Protein 2YSR (pdb70)

GO terms:
  GO:0005634 nucleus (C, IDA)
  GO:0017053 transcription repressor complex (C, IDA)
  GO:0005515 protein binding (F, IPI)
  GO:0001650 fibrillar center (C, IDA)
  GO:0005654 nucleoplasm (C, IDA)
  GO:0045892 negative regulation of DNA-templated transcription (P, IDA)

Secondary structure (DSSP, 8-state):
-----SSHHHHHHHHHHHHHHHHS-S------SSSS-SS-EEHHHHHHHHHHHHHHSSSSTTT--HHHHHHHHHHHHHTTSSEESS---S-S---SSS-EEE---

Nearest PDB structures (foldseek):
  2ysr-assembly1_A  TM=9.236E-01  e=7.511E-18  Homo sapiens
  7jk6-assembly1_D  TM=6.993E-01  e=2.308E+00  Drosophila melanogaster
  7dn3-assembly1_O  TM=4.473E-01  e=1.002E+00  Homo sapiens
  9jkb-assembly1_A  TM=4.218E-01  e=1.381E+00  Homo sapiens
  5ujm-assembly1_D  TM=6.668E-01  e=8.338E+00  Homo sapiens

Structure (mmCIF, N/CA/C/O backbone):
data_2YSR
#
_entry.id   2YSR
#
loop_
_atom_site.group_PDB
_atom_site.id
_atom_site.type_symbol
_atom_site.label_atom_id
_atom_site.label_alt_id
_atom_site.label_comp_id
_atom_site.label_asym_id
_atom_site.label_entity_id
_atom_site.label_seq_id
_atom_site.pdbx_PDB_ins_code
_atom_site.Cartn_x
_atom_site.Cartn_y
_atom_site.Cartn_z
_atom_site.occupancy
_atom_site.B_iso_or_equiv
_atom_site.auth_seq_id
_atom_site.auth_comp_id
_atom_site.auth_asym_id
_atom_site.auth_atom_id
_atom_site.pdbx_PDB_model_num
ATOM 1 N N . GLY A 1 1 ? 35.481 -9.408 -0.866 1.00 0.00 1 GLY A N 1
ATOM 2 C CA . GLY A 1 1 ? 34.240 -8.661 -0.959 1.00 0.00 1 GLY A CA 1
ATOM 3 C C . GLY A 1 1 ? 34.446 -7.260 -1.500 1.00 0.00 1 GLY A C 1
ATOM 4 O O . GLY A 1 1 ? 35.576 -6.775 -1.572 1.00 0.00 1 GLY A O 1
ATOM 8 N N . SER A 1 2 ? 33.353 -6.609 -1.884 1.00 0.00 2 SER A N 1
ATOM 9 C CA . SER A 1 2 ? 33.420 -5.257 -2.427 1.00 0.00 2 SER A CA 1
ATOM 10 C C . SER A 1 2 ? 32.199 -4.443 -2.009 1.00 0.00 2 SER A C 1
ATOM 11 O O . SER A 1 2 ? 31.060 -4.848 -2.241 1.00 0.00 2 SER A O 1
ATOM 19 N N . SER A 1 3 ? 32.447 -3.293 -1.391 1.00 0.00 3 SER A N 1
ATOM 20 C CA . SER A 1 3 ? 31.369 -2.422 -0.936 1.00 0.00 3 SER A CA 1
ATOM 21 C C . SER A 1 3 ? 31.208 -1.225 -1.868 1.00 0.00 3 SER A C 1
ATOM 22 O O . SER A 1 3 ? 32.137 -0.441 -2.055 1.00 0.00 3 SER A O 1
ATOM 30 N N . GLY A 1 4 ? 30.020 -1.092 -2.450 1.00 0.00 4 GLY A N 1
ATOM 31 C CA . GLY A 1 4 ? 29.757 0.012 -3.356 1.00 0.00 4 GLY A CA 1
ATOM 32 C C . GLY A 1 4 ? 28.275 0.261 -3.551 1.00 0.00 4 GLY A C 1
ATOM 33 O O . GLY A 1 4 ? 27.771 0.203 -4.673 1.00 0.00 4 GLY A O 1
ATOM 37 N N . SER A 1 5 ? 27.573 0.537 -2.457 1.00 0.00 5 SER A N 1
ATOM 38 C CA . SER A 1 5 ? 26.138 0.790 -2.512 1.00 0.00 5 SER A CA 1
ATOM 39 C C . SER A 1 5 ? 25.856 2.211 -2.992 1.00 0.00 5 SER A C 1
ATOM 40 O O . SER A 1 5 ? 26.637 3.129 -2.743 1.00 0.00 5 SER A O 1
ATOM 48 N N . SER A 1 6 ? 24.732 2.383 -3.682 1.00 0.00 6 SER A N 1
ATOM 49 C CA . SER A 1 6 ? 24.347 3.690 -4.201 1.00 0.00 6 SER A CA 1
ATOM 50 C C . SER A 1 6 ? 23.084 4.197 -3.512 1.00 0.00 6 SER A C 1
ATOM 51 O O . SER A 1 6 ? 22.046 3.537 -3.530 1.00 0.00 6 SER A O 1
ATOM 59 N N . GLY A 1 7 ? 23.181 5.376 -2.904 1.00 0.00 7 GLY A N 1
ATOM 60 C CA . GLY A 1 7 ? 22.040 5.953 -2.217 1.00 0.00 7 GLY A CA 1
ATOM 61 C C . GLY A 1 7 ? 21.473 5.029 -1.158 1.00 0.00 7 GLY A C 1
ATOM 62 O O . GLY A 1 7 ? 20.256 4.883 -1.038 1.00 0.00 7 GLY A O 1
ATOM 66 N N . TYR A 1 8 ? 22.356 4.401 -0.389 1.00 0.00 8 TYR A N 1
ATOM 67 C CA . TYR A 1 8 ? 21.937 3.482 0.663 1.00 0.00 8 TYR A CA 1
ATOM 68 C C . TYR A 1 8 ? 20.859 4.113 1.539 1.00 0.00 8 TYR A C 1
ATOM 69 O O . TYR A 1 8 ? 19.887 3.458 1.915 1.00 0.00 8 TYR A O 1
ATOM 87 N N . ARG A 1 9 ? 21.039 5.390 1.860 1.00 0.00 9 ARG A N 1
ATOM 88 C CA . ARG A 1 9 ? 20.083 6.111 2.692 1.00 0.00 9 ARG A CA 1
ATOM 89 C C . ARG A 1 9 ? 18.678 6.026 2.104 1.00 0.00 9 ARG A C 1
ATOM 90 O O . ARG A 1 9 ? 17.748 5.553 2.757 1.00 0.00 9 ARG A O 1
ATOM 111 N N . ALA A 1 10 ? 18.531 6.488 0.866 1.00 0.00 10 ALA A N 1
ATOM 112 C CA . ALA A 1 10 ? 17.240 6.463 0.190 1.00 0.00 10 ALA A CA 1
ATOM 113 C C . ALA A 1 10 ? 16.743 5.033 0.008 1.00 0.00 10 ALA A C 1
ATOM 114 O O . ALA A 1 10 ? 15.567 4.740 0.229 1.00 0.00 10 ALA A O 1
ATOM 121 N N . THR A 1 11 ? 17.645 4.144 -0.396 1.00 0.00 11 THR A N 1
ATOM 122 C CA . THR A 1 11 ? 17.298 2.745 -0.609 1.00 0.00 11 THR A CA 1
ATOM 123 C C . THR A 1 11 ? 16.728 2.121 0.660 1.00 0.00 11 THR A C 1
ATOM 124 O O . THR A 1 11 ? 15.730 1.401 0.616 1.00 0.00 11 THR A O 1
ATOM 135 N N . LYS A 1 12 ? 17.368 2.401 1.790 1.00 0.00 12 LYS A N 1
ATOM 136 C CA . LYS A 1 12 ? 16.924 1.869 3.073 1.00 0.00 12 LYS A CA 1
ATOM 137 C C . LYS A 1 12 ? 15.460 2.212 3.327 1.00 0.00 12 LYS A C 1
ATOM 138 O O . LYS A 1 12 ? 14.636 1.326 3.562 1.00 0.00 12 LYS A O 1
ATOM 157 N N . LEU A 1 13 ? 15.142 3.501 3.279 1.00 0.00 13 LEU A N 1
ATOM 158 C CA . LEU A 1 13 ? 13.775 3.960 3.502 1.00 0.00 13 LEU A CA 1
ATOM 159 C C . LEU A 1 13 ? 12.788 3.168 2.652 1.00 0.00 13 LEU A C 1
ATOM 160 O O . LEU A 1 13 ? 11.890 2.511 3.177 1.00 0.00 13 LEU A O 1
ATOM 176 N N . TRP A 1 14 ? 12.963 3.233 1.337 1.00 0.00 14 TRP A N 1
ATOM 177 C CA . TRP A 1 14 ? 12.088 2.520 0.413 1.00 0.00 14 TRP A CA 1
ATOM 178 C C . TRP A 1 14 ? 11.880 1.078 0.865 1.00 0.00 14 TRP A C 1
ATOM 179 O O . TRP A 1 14 ? 10.747 0.616 0.991 1.00 0.00 14 TRP A O 1
ATOM 200 N N . ASN A 1 15 ? 12.980 0.373 1.107 1.00 0.00 15 ASN A N 1
ATOM 201 C CA . ASN A 1 15 ? 12.917 -1.016 1.544 1.00 0.00 15 ASN A CA 1
ATOM 202 C C . ASN A 1 15 ? 12.102 -1.146 2.827 1.00 0.00 15 ASN A C 1
ATOM 203 O O . ASN A 1 15 ? 11.222 -2.000 2.931 1.00 0.00 15 ASN A O 1
ATOM 214 N N . GLU A 1 16 ? 12.402 -0.293 3.801 1.00 0.00 16 GLU A N 1
ATOM 215 C CA . GLU A 1 16 ? 11.697 -0.313 5.078 1.00 0.00 16 GLU A CA 1
ATOM 216 C C . GLU A 1 16 ? 10.189 -0.205 4.868 1.00 0.00 16 GLU A C 1
ATOM 217 O O . GLU A 1 16 ? 9.426 -1.062 5.314 1.00 0.00 16 GLU A O 1
ATOM 229 N N . VAL A 1 17 ? 9.767 0.855 4.186 1.00 0.00 17 VAL A N 1
ATOM 230 C CA . VAL A 1 17 ? 8.351 1.076 3.916 1.00 0.00 17 VAL A CA 1
ATOM 231 C C . VAL A 1 17 ? 7.748 -0.096 3.150 1.00 0.00 17 VAL A C 1
ATOM 232 O O . VAL A 1 17 ? 6.793 -0.726 3.607 1.00 0.00 17 VAL A O 1
ATOM 245 N N . THR A 1 18 ? 8.311 -0.385 1.982 1.00 0.00 18 THR A N 1
ATOM 246 C CA . THR A 1 18 ? 7.829 -1.481 1.151 1.00 0.00 18 THR A CA 1
ATOM 247 C C . THR A 1 18 ? 7.700 -2.767 1.959 1.00 0.00 18 THR A C 1
ATOM 248 O O . THR A 1 18 ? 6.756 -3.537 1.776 1.00 0.00 18 THR A O 1
ATOM 259 N N . THR A 1 19 ? 8.654 -2.996 2.856 1.00 0.00 19 THR A N 1
ATOM 260 C CA . THR A 1 19 ? 8.647 -4.190 3.692 1.00 0.00 19 THR A CA 1
ATOM 261 C C . THR A 1 19 ? 7.445 -4.197 4.630 1.00 0.00 19 THR A C 1
ATOM 262 O O . THR A 1 19 ? 6.794 -5.226 4.813 1.00 0.00 19 THR A O 1
ATOM 273 N N . SER A 1 20 ? 7.154 -3.042 5.221 1.00 0.00 20 SER A N 1
ATOM 274 C CA . SER A 1 20 ? 6.031 -2.917 6.143 1.00 0.00 20 SER A CA 1
ATOM 275 C C . SER A 1 20 ? 4.704 -3.004 5.396 1.00 0.00 20 SER A C 1
ATOM 276 O O . SER A 1 20 ? 3.767 -3.663 5.847 1.00 0.00 20 SER A O 1
ATOM 284 N N . PHE A 1 21 ? 4.631 -2.333 4.251 1.00 0.00 21 PHE A N 1
ATOM 285 C CA . PHE A 1 21 ? 3.419 -2.332 3.441 1.00 0.00 21 PHE A CA 1
ATOM 286 C C . PHE A 1 21 ? 3.111 -3.733 2.922 1.00 0.00 21 PHE A C 1
ATOM 287 O O . PHE A 1 21 ? 2.032 -4.275 3.167 1.00 0.00 21 PHE A O 1
ATOM 304 N N . ARG A 1 22 ? 4.065 -4.315 2.204 1.00 0.00 22 ARG A N 1
ATOM 305 C CA . ARG A 1 22 ? 3.896 -5.652 1.648 1.00 0.00 22 ARG A CA 1
ATOM 306 C C . ARG A 1 22 ? 3.229 -6.581 2.659 1.00 0.00 22 ARG A C 1
ATOM 307 O O . ARG A 1 22 ? 2.236 -7.239 2.351 1.00 0.00 22 ARG A O 1
ATOM 328 N N . ALA A 1 23 ? 3.782 -6.627 3.866 1.00 0.00 23 ALA A N 1
ATOM 329 C CA . ALA A 1 23 ? 3.240 -7.473 4.922 1.00 0.00 23 ALA A CA 1
ATOM 330 C C . ALA A 1 23 ? 1.993 -6.850 5.539 1.00 0.00 23 ALA A C 1
ATOM 331 O O . ALA A 1 23 ? 0.898 -7.403 5.443 1.00 0.00 23 ALA A O 1
ATOM 338 N N . GLY A 1 24 ? 2.166 -5.694 6.174 1.00 0.00 24 GLY A N 1
ATOM 339 C CA . GLY A 1 24 ? 1.045 -5.015 6.798 1.00 0.00 24 GLY A CA 1
ATOM 340 C C . GLY A 1 24 ? 0.014 -5.982 7.345 1.00 0.00 24 GLY A C 1
ATOM 341 O O . GLY A 1 24 ? 0.265 -6.674 8.332 1.00 0.00 24 GLY A O 1
ATOM 345 N N . MET A 1 25 ? -1.150 -6.029 6.705 1.00 0.00 25 MET A N 1
ATOM 346 C CA . MET A 1 25 ? -2.223 -6.917 7.135 1.00 0.00 25 MET A CA 1
ATOM 347 C C . MET A 1 25 ? -2.433 -8.043 6.128 1.00 0.00 25 MET A C 1
ATOM 348 O O . MET A 1 25 ? -2.127 -7.912 4.942 1.00 0.00 25 MET A O 1
ATOM 362 N N . PRO A 1 26 ? -2.967 -9.176 6.607 1.00 0.00 26 PRO A N 1
ATOM 363 C CA . PRO A 1 26 ? -3.229 -10.346 5.764 1.00 0.00 26 PRO A CA 1
ATOM 364 C C . PRO A 1 26 ? -4.372 -10.109 4.782 1.00 0.00 26 PRO A C 1
ATOM 365 O O . PRO A 1 26 ? -4.232 -10.349 3.582 1.00 0.00 26 PRO A O 1
ATOM 376 N N . LEU A 1 27 ? -5.501 -9.636 5.299 1.00 0.00 27 LEU A N 1
ATOM 377 C CA . LEU A 1 27 ? -6.668 -9.365 4.466 1.00 0.00 27 LEU A CA 1
ATOM 378 C C . LEU A 1 27 ? -7.622 -8.401 5.164 1.00 0.00 27 LEU A C 1
ATOM 379 O O . LEU A 1 27 ? -7.616 -8.284 6.390 1.00 0.00 27 LEU A O 1
ATOM 395 N N . ARG A 1 28 ? -8.442 -7.714 4.376 1.00 0.00 28 ARG A N 1
ATOM 396 C CA . ARG A 1 28 ? -9.403 -6.761 4.918 1.00 0.00 28 ARG A CA 1
ATOM 397 C C . ARG A 1 28 ? -10.801 -7.023 4.364 1.00 0.00 28 ARG A C 1
ATOM 398 O O . ARG A 1 28 ? -10.959 -7.406 3.204 1.00 0.00 28 ARG A O 1
ATOM 419 N N . LYS A 1 29 ? -11.812 -6.816 5.200 1.00 0.00 29 LYS A N 1
ATOM 420 C CA . LYS A 1 29 ? -13.196 -7.028 4.796 1.00 0.00 29 LYS A CA 1
ATOM 421 C C . LYS A 1 29 ? -13.765 -5.781 4.126 1.00 0.00 29 LYS A C 1
ATOM 422 O O . LYS A 1 29 ? -14.035 -4.778 4.786 1.00 0.00 29 LYS A O 1
ATOM 441 N N . HIS A 1 30 ? -13.946 -5.852 2.811 1.00 0.00 30 HIS A N 1
ATOM 442 C CA . HIS A 1 30 ? -14.485 -4.730 2.052 1.00 0.00 30 HIS A CA 1
ATOM 443 C C . HIS A 1 30 ? -15.834 -5.088 1.436 1.00 0.00 30 HIS A C 1
ATOM 444 O O . HIS A 1 30 ? -16.111 -6.255 1.160 1.00 0.00 30 HIS A O 1
ATOM 458 N N . ARG A 1 31 ? -16.670 -4.076 1.224 1.00 0.00 31 ARG A N 1
ATOM 459 C CA . ARG A 1 31 ? -17.991 -4.285 0.643 1.00 0.00 31 ARG A CA 1
ATOM 460 C C . ARG A 1 31 ? -17.881 -4.902 -0.748 1.00 0.00 31 ARG A C 1
ATOM 461 O O . ARG A 1 31 ? -17.168 -4.389 -1.610 1.00 0.00 31 ARG A O 1
ATOM 482 N N . GLN A 1 32 ? -18.592 -6.005 -0.959 1.00 0.00 32 GLN A N 1
ATOM 483 C CA . GLN A 1 32 ? -18.573 -6.692 -2.245 1.00 0.00 32 GLN A CA 1
ATOM 484 C C . GLN A 1 32 ? -19.850 -7.499 -2.450 1.00 0.00 32 GLN A C 1
ATOM 485 O O . GLN A 1 32 ? -20.142 -8.423 -1.689 1.00 0.00 32 GLN A O 1
ATOM 499 N N . HIS A 1 33 ? -20.610 -7.144 -3.481 1.00 0.00 33 HIS A N 1
ATOM 500 C CA . HIS A 1 33 ? -21.857 -7.837 -3.786 1.00 0.00 33 HIS A CA 1
ATOM 501 C C . HIS A 1 33 ? -21.591 -9.110 -4.582 1.00 0.00 33 HIS A C 1
ATOM 502 O O . HIS A 1 33 ? -22.201 -10.150 -4.332 1.00 0.00 33 HIS A O 1
ATOM 516 N N . PHE A 1 34 ? -20.677 -9.022 -5.543 1.00 0.00 34 PHE A N 1
ATOM 517 C CA . PHE A 1 34 ? -20.331 -10.167 -6.378 1.00 0.00 34 PHE A CA 1
ATOM 518 C C . PHE A 1 34 ? -19.282 -11.040 -5.696 1.00 0.00 34 PHE A C 1
ATOM 519 O O . PHE A 1 34 ? -18.746 -10.682 -4.647 1.00 0.00 34 PHE A O 1
ATOM 536 N N . LYS A 1 35 ? -18.994 -12.188 -6.299 1.00 0.00 35 LYS A N 1
ATOM 537 C CA . LYS A 1 35 ? -18.009 -13.114 -5.752 1.00 0.00 35 LYS A CA 1
ATOM 538 C C . LYS A 1 35 ? -16.721 -13.081 -6.567 1.00 0.00 35 LYS A C 1
ATOM 539 O O . LYS A 1 35 ? -15.684 -13.581 -6.130 1.00 0.00 35 LYS A O 1
ATOM 558 N N . LYS A 1 36 ? -16.792 -12.489 -7.754 1.00 0.00 36 LYS A N 1
ATOM 559 C CA . LYS A 1 36 ? -15.631 -12.387 -8.630 1.00 0.00 36 LYS A CA 1
ATOM 560 C C . LYS A 1 36 ? -14.369 -12.081 -7.829 1.00 0.00 36 LYS A C 1
ATOM 561 O O . LYS A 1 36 ? -13.322 -12.691 -8.044 1.00 0.00 36 LYS A O 1
ATOM 580 N N . TYR A 1 37 ? -14.478 -11.133 -6.904 1.00 0.00 37 TYR A N 1
ATOM 581 C CA . TYR A 1 37 ? -13.346 -10.745 -6.071 1.00 0.00 37 TYR A CA 1
ATOM 582 C C . TYR A 1 37 ? -13.675 -10.915 -4.591 1.00 0.00 37 TYR A C 1
ATOM 583 O O . TYR A 1 37 ? -14.834 -11.088 -4.217 1.00 0.00 37 TYR A O 1
ATOM 601 N N . GLY A 1 38 ? -12.644 -10.865 -3.753 1.00 0.00 38 GLY A N 1
ATOM 602 C CA . GLY A 1 38 ? -12.842 -11.014 -2.323 1.00 0.00 38 GLY A CA 1
ATOM 603 C C . GLY A 1 38 ? -11.557 -10.843 -1.538 1.00 0.00 38 GLY A C 1
ATOM 604 O O . GLY A 1 38 ? -11.550 -10.229 -0.472 1.00 0.00 38 GLY A O 1
ATOM 608 N N . ASN A 1 39 ? -10.466 -11.389 -2.066 1.00 0.00 39 ASN A N 1
ATOM 609 C CA . ASN A 1 39 ? -9.169 -11.295 -1.406 1.00 0.00 39 ASN A CA 1
ATOM 610 C C . ASN A 1 39 ? -8.447 -10.012 -1.804 1.00 0.00 39 ASN A C 1
ATOM 611 O O . ASN A 1 39 ? -7.304 -9.782 -1.409 1.00 0.00 39 ASN A O 1
ATOM 622 N N . CYS A 1 40 ? -9.123 -9.178 -2.587 1.00 0.00 40 CYS A N 1
ATOM 623 C CA . CYS A 1 40 ? -8.547 -7.917 -3.039 1.00 0.00 40 CYS A CA 1
ATOM 624 C C . CYS A 1 40 ? -8.956 -6.771 -2.119 1.00 0.00 40 CYS A C 1
ATOM 625 O O . CYS A 1 40 ? -9.759 -6.953 -1.203 1.00 0.00 40 CYS A O 1
ATOM 633 N N . PHE A 1 41 ? -8.398 -5.591 -2.367 1.00 0.00 41 PHE A N 1
ATOM 634 C CA . PHE A 1 41 ? -8.703 -4.416 -1.560 1.00 0.00 41 PHE A CA 1
ATOM 635 C C . PHE A 1 41 ? -8.705 -3.153 -2.416 1.00 0.00 41 PHE A C 1
ATOM 636 O O . PHE A 1 41 ? -7.877 -2.996 -3.314 1.00 0.00 41 PHE A O 1
ATOM 653 N N . THR A 1 42 ? -9.643 -2.254 -2.132 1.00 0.00 42 THR A N 1
ATOM 654 C CA . THR A 1 42 ? -9.755 -1.006 -2.876 1.00 0.00 42 THR A CA 1
ATOM 655 C C . THR A 1 42 ? -8.587 -0.076 -2.569 1.00 0.00 42 THR A C 1
ATOM 656 O O . THR A 1 42 ? -8.163 0.045 -1.420 1.00 0.00 42 THR A O 1
ATOM 667 N N . ALA A 1 43 ? -8.071 0.580 -3.603 1.00 0.00 43 ALA A N 1
ATOM 668 C CA . ALA A 1 43 ? -6.954 1.502 -3.442 1.00 0.00 43 ALA A CA 1
ATOM 669 C C . ALA A 1 43 ? -7.167 2.420 -2.244 1.00 0.00 43 ALA A C 1
ATOM 670 O O . ALA A 1 43 ? -6.278 2.586 -1.410 1.00 0.00 43 ALA A O 1
ATOM 677 N N . GLY A 1 44 ? -8.353 3.016 -2.164 1.00 0.00 44 GLY A N 1
ATOM 678 C CA . GLY A 1 44 ? -8.662 3.911 -1.064 1.00 0.00 44 GLY A CA 1
ATOM 679 C C . GLY A 1 44 ? -8.149 3.394 0.265 1.00 0.00 44 GLY A C 1
ATOM 680 O O . GLY A 1 44 ? -7.251 3.985 0.863 1.00 0.00 44 GLY A O 1
ATOM 684 N N . GLU A 1 45 ? -8.723 2.288 0.729 1.00 0.00 45 GLU A N 1
ATOM 685 C CA . GLU A 1 45 ? -8.319 1.694 1.998 1.00 0.00 45 GLU A CA 1
ATOM 686 C C . GLU A 1 45 ? -6.801 1.718 2.152 1.00 0.00 45 GLU A C 1
ATOM 687 O O . GLU A 1 45 ? -6.279 2.103 3.198 1.00 0.00 45 GLU A O 1
ATOM 699 N N . ALA A 1 46 ? -6.099 1.305 1.102 1.00 0.00 46 ALA A N 1
ATOM 700 C CA . ALA A 1 46 ? -4.642 1.281 1.119 1.00 0.00 46 ALA A CA 1
ATOM 701 C C . ALA A 1 46 ? -4.073 2.658 1.447 1.00 0.00 46 ALA A C 1
ATOM 702 O O . ALA A 1 46 ? -3.147 2.784 2.248 1.00 0.00 46 ALA A O 1
ATOM 709 N N . VAL A 1 47 ? -4.634 3.688 0.821 1.00 0.00 47 VAL A N 1
ATOM 710 C CA . VAL A 1 47 ? -4.183 5.056 1.047 1.00 0.00 47 VAL A CA 1
ATOM 711 C C . VAL A 1 47 ? -3.963 5.325 2.531 1.00 0.00 47 VAL A C 1
ATOM 712 O O . VAL A 1 47 ? -2.965 5.931 2.922 1.00 0.00 47 VAL A O 1
ATOM 725 N N . ASP A 1 48 ? -4.901 4.869 3.354 1.00 0.00 48 ASP A N 1
ATOM 726 C CA . ASP A 1 48 ? -4.809 5.059 4.798 1.00 0.00 48 ASP A CA 1
ATOM 727 C C . ASP A 1 48 ? -3.728 4.164 5.395 1.00 0.00 48 ASP A C 1
ATOM 728 O O . ASP A 1 48 ? -2.816 4.643 6.069 1.00 0.00 48 ASP A O 1
ATOM 737 N N . TRP A 1 49 ? -3.837 2.865 5.145 1.00 0.00 49 TRP A N 1
ATOM 738 C CA . TRP A 1 49 ? -2.869 1.903 5.660 1.00 0.00 49 TRP A CA 1
ATOM 739 C C . TRP A 1 49 ? -1.443 2.382 5.414 1.00 0.00 49 TRP A C 1
ATOM 740 O O . TRP A 1 49 ? -0.584 2.286 6.292 1.00 0.00 49 TRP A O 1
ATOM 761 N N . LEU A 1 50 ? -1.195 2.899 4.215 1.00 0.00 50 LEU A N 1
ATOM 762 C CA . LEU A 1 50 ? 0.128 3.394 3.854 1.00 0.00 50 LEU A CA 1
ATOM 763 C C . LEU A 1 50 ? 0.371 4.781 4.442 1.00 0.00 50 LEU A C 1
ATOM 764 O O . LEU A 1 50 ? 1.388 5.021 5.093 1.00 0.00 50 LEU A O 1
ATOM 780 N N . TYR A 1 51 ? -0.571 5.689 4.211 1.00 0.00 51 TYR A N 1
ATOM 781 C CA . TYR A 1 51 ? -0.460 7.051 4.717 1.00 0.00 51 TYR A CA 1
ATOM 782 C C . TYR A 1 51 ? -0.053 7.054 6.188 1.00 0.00 51 TYR A C 1
ATOM 783 O O . TYR A 1 51 ? 0.975 7.622 6.558 1.00 0.00 51 TYR A O 1
ATOM 801 N N . ASP A 1 52 ? -0.867 6.416 7.021 1.00 0.00 52 ASP A N 1
ATOM 802 C CA . ASP A 1 52 ? -0.593 6.342 8.451 1.00 0.00 52 ASP A CA 1
ATOM 803 C C . ASP A 1 52 ? 0.797 5.769 8.709 1.00 0.00 52 ASP A C 1
ATOM 804 O O . ASP A 1 52 ? 1.521 6.240 9.588 1.00 0.00 52 ASP A O 1
ATOM 813 N N . LEU A 1 53 ? 1.164 4.751 7.940 1.00 0.00 53 LEU A N 1
ATOM 814 C CA . LEU A 1 53 ? 2.468 4.112 8.085 1.00 0.00 53 LEU A CA 1
ATOM 815 C C . LEU A 1 53 ? 3.592 5.090 7.760 1.00 0.00 53 LEU A C 1
ATOM 816 O O . LEU A 1 53 ? 4.665 5.042 8.363 1.00 0.00 53 LEU A O 1
ATOM 832 N N . LEU A 1 54 ? 3.339 5.978 6.804 1.00 0.00 54 LEU A N 1
ATOM 833 C CA . LEU A 1 54 ? 4.329 6.969 6.400 1.00 0.00 54 LEU A CA 1
ATOM 834 C C . LEU A 1 54 ? 4.532 8.014 7.492 1.00 0.00 54 LEU A C 1
ATOM 835 O O . LEU A 1 54 ? 5.644 8.203 7.986 1.00 0.00 54 LEU A O 1
ATOM 851 N N . ARG A 1 55 ? 3.449 8.688 7.867 1.00 0.00 55 ARG A N 1
ATOM 852 C CA . ARG A 1 55 ? 3.508 9.713 8.903 1.00 0.00 55 ARG A CA 1
ATOM 853 C C . ARG A 1 55 ? 4.136 9.161 10.179 1.00 0.00 55 ARG A C 1
ATOM 854 O O . ARG A 1 55 ? 4.950 9.825 10.819 1.00 0.00 55 ARG A O 1
ATOM 875 N N . ASN A 1 56 ? 3.751 7.942 10.543 1.00 0.00 56 ASN A N 1
ATOM 876 C CA . ASN A 1 56 ? 4.275 7.301 11.743 1.00 0.00 56 ASN A CA 1
ATOM 877 C C . ASN A 1 56 ? 5.793 7.440 11.815 1.00 0.00 56 ASN A C 1
ATOM 878 O O . ASN A 1 56 ? 6.355 7.666 12.886 1.00 0.00 56 ASN A O 1
ATOM 889 N N . ASN A 1 57 ? 6.449 7.304 10.668 1.00 0.00 57 ASN A N 1
ATOM 890 C CA . ASN A 1 57 ? 7.902 7.414 10.600 1.00 0.00 57 ASN A CA 1
ATOM 891 C C . ASN A 1 57 ? 8.354 8.840 10.902 1.00 0.00 57 ASN A C 1
ATOM 892 O O . ASN A 1 57 ? 7.531 9.731 11.113 1.00 0.00 57 ASN A O 1
ATOM 903 N N . SER A 1 58 ? 9.667 9.047 10.921 1.00 0.00 58 SER A N 1
ATOM 904 C CA . SER A 1 58 ? 10.228 10.363 11.200 1.00 0.00 58 SER A CA 1
ATOM 905 C C . SER A 1 58 ? 10.573 11.093 9.905 1.00 0.00 58 SER A C 1
ATOM 906 O O . SER A 1 58 ? 10.386 12.304 9.793 1.00 0.00 58 SER A O 1
ATOM 914 N N . ASN A 1 59 ? 11.077 10.346 8.929 1.00 0.00 59 ASN A N 1
ATOM 915 C CA . ASN A 1 59 ? 11.449 10.920 7.641 1.00 0.00 59 ASN A CA 1
ATOM 916 C C . ASN A 1 59 ? 10.283 11.695 7.034 1.00 0.00 59 ASN A C 1
ATOM 917 O O . ASN A 1 59 ? 10.422 12.863 6.672 1.00 0.00 59 ASN A O 1
ATOM 928 N N . PHE A 1 60 ? 9.134 11.036 6.927 1.00 0.00 60 PHE A N 1
ATOM 929 C CA . PHE A 1 60 ? 7.943 11.662 6.364 1.00 0.00 60 PHE A CA 1
ATOM 930 C C . PHE A 1 60 ? 7.246 12.536 7.402 1.00 0.00 60 PHE A C 1
ATOM 931 O O . PHE A 1 60 ? 6.782 13.633 7.095 1.00 0.00 60 PHE A O 1
ATOM 948 N N . GLY A 1 61 ? 7.175 12.040 8.634 1.00 0.00 61 GLY A N 1
ATOM 949 C CA . GLY A 1 61 ? 6.533 12.787 9.699 1.00 0.00 61 GLY A CA 1
ATOM 950 C C . GLY A 1 61 ? 5.065 13.047 9.421 1.00 0.00 61 GLY A C 1
ATOM 951 O O . GLY A 1 61 ? 4.536 12.681 8.371 1.00 0.00 61 GLY A O 1
ATOM 955 N N . PRO A 1 62 ? 4.383 13.691 10.379 1.00 0.00 62 PRO A N 1
ATOM 956 C CA . PRO A 1 62 ? 2.958 14.013 10.256 1.00 0.00 62 PRO A CA 1
ATOM 957 C C . PRO A 1 62 ? 2.695 15.089 9.208 1.00 0.00 62 PRO A C 1
ATOM 958 O O . PRO A 1 62 ? 1.545 15.390 8.890 1.00 0.00 62 PRO A O 1
ATOM 969 N N . GLU A 1 63 ? 3.768 15.664 8.675 1.00 0.00 63 GLU A N 1
ATOM 970 C CA . GLU A 1 63 ? 3.651 16.707 7.662 1.00 0.00 63 GLU A CA 1
ATOM 971 C C . GLU A 1 63 ? 3.059 16.149 6.371 1.00 0.00 63 GLU A C 1
ATOM 972 O O . GLU A 1 63 ? 2.391 16.861 5.622 1.00 0.00 63 GLU A O 1
ATOM 984 N N . VAL A 1 64 ? 3.310 14.868 6.118 1.00 0.00 64 VAL A N 1
ATOM 985 C CA . VAL A 1 64 ? 2.802 14.213 4.919 1.00 0.00 64 VAL A CA 1
ATOM 986 C C . VAL A 1 64 ? 1.278 14.171 4.919 1.00 0.00 64 VAL A C 1
ATOM 987 O O . VAL A 1 64 ? 0.656 13.776 5.906 1.00 0.00 64 VAL A O 1
ATOM 1000 N N . THR A 1 65 ? 0.680 14.581 3.804 1.00 0.00 65 THR A N 1
ATOM 1001 C CA . THR A 1 65 ? -0.772 14.592 3.675 1.00 0.00 65 THR A CA 1
ATOM 1002 C C . THR A 1 65 ? -1.247 13.505 2.717 1.00 0.00 65 THR A C 1
ATOM 1003 O O . THR A 1 65 ? -0.456 12.946 1.957 1.00 0.00 65 THR A O 1
ATOM 1014 N N . ARG A 1 66 ? -2.542 13.211 2.758 1.00 0.00 66 ARG A N 1
ATOM 1015 C CA . ARG A 1 66 ? -3.122 12.191 1.894 1.00 0.00 66 ARG A CA 1
ATOM 1016 C C . ARG A 1 66 ? -2.612 12.337 0.463 1.00 0.00 66 ARG A C 1
ATOM 1017 O O . ARG A 1 66 ? -2.156 11.368 -0.145 1.00 0.00 66 ARG A O 1
ATOM 1038 N N . GLN A 1 67 ? -2.693 13.553 -0.067 1.00 0.00 67 GLN A N 1
ATOM 1039 C CA . GLN A 1 67 ? -2.241 13.824 -1.427 1.00 0.00 67 GLN A CA 1
ATOM 1040 C C . GLN A 1 67 ? -0.892 13.164 -1.694 1.00 0.00 67 GLN A C 1
ATOM 1041 O O . GLN A 1 67 ? -0.709 12.497 -2.713 1.00 0.00 67 GLN A O 1
ATOM 1055 N N . GLN A 1 68 ? 0.047 13.353 -0.773 1.00 0.00 68 GLN A N 1
ATOM 1056 C CA . GLN A 1 68 ? 1.379 12.776 -0.911 1.00 0.00 68 GLN A CA 1
ATOM 1057 C C . GLN A 1 68 ? 1.303 11.259 -1.048 1.00 0.00 68 GLN A C 1
ATOM 1058 O O . GLN A 1 68 ? 2.019 10.660 -1.851 1.00 0.00 68 GLN A O 1
ATOM 1072 N N . THR A 1 69 ? 0.431 10.641 -0.257 1.00 0.00 69 THR A N 1
ATOM 1073 C CA . THR A 1 69 ? 0.263 9.194 -0.288 1.00 0.00 69 THR A CA 1
ATOM 1074 C C . THR A 1 69 ? -0.040 8.706 -1.700 1.00 0.00 69 THR A C 1
ATOM 1075 O O . THR A 1 69 ? 0.636 7.817 -2.218 1.00 0.00 69 THR A O 1
ATOM 1086 N N . ILE A 1 70 ? -1.059 9.293 -2.318 1.00 0.00 70 ILE A N 1
ATOM 1087 C CA . ILE A 1 70 ? -1.450 8.918 -3.671 1.00 0.00 70 ILE A CA 1
ATOM 1088 C C . ILE A 1 70 ? -0.287 9.081 -4.644 1.00 0.00 70 ILE A C 1
ATOM 1089 O O . ILE A 1 70 ? -0.052 8.223 -5.494 1.00 0.00 70 ILE A O 1
ATOM 1105 N N . GLN A 1 71 ? 0.438 10.187 -4.511 1.00 0.00 71 GLN A N 1
ATOM 1106 C CA . GLN A 1 71 ? 1.578 10.462 -5.378 1.00 0.00 71 GLN A CA 1
ATOM 1107 C C . GLN A 1 71 ? 2.639 9.375 -5.243 1.00 0.00 71 GLN A C 1
ATOM 1108 O O . GLN A 1 71 ? 3.140 8.853 -6.240 1.00 0.00 71 GLN A O 1
ATOM 1122 N N . LEU A 1 72 ? 2.978 9.038 -4.003 1.00 0.00 72 LEU A N 1
ATOM 1123 C CA . LEU A 1 72 ? 3.981 8.012 -3.736 1.00 0.00 72 LEU A CA 1
ATOM 1124 C C . LEU A 1 72 ? 3.512 6.649 -4.235 1.00 0.00 72 LEU A C 1
ATOM 1125 O O . LEU A 1 72 ? 4.252 5.936 -4.914 1.00 0.00 72 LEU A O 1
ATOM 1141 N N . LEU A 1 73 ? 2.278 6.293 -3.895 1.00 0.00 73 LEU A N 1
ATOM 1142 C CA . LEU A 1 73 ? 1.709 5.016 -4.310 1.00 0.00 73 LEU A CA 1
ATOM 1143 C C . LEU A 1 73 ? 2.016 4.734 -5.777 1.00 0.00 73 LEU A C 1
ATOM 1144 O O . LEU A 1 73 ? 2.370 3.613 -6.142 1.00 0.00 73 LEU A O 1
ATOM 1160 N N . ARG A 1 74 ? 1.880 5.758 -6.612 1.00 0.00 74 ARG A N 1
ATOM 1161 C CA . ARG A 1 74 ? 2.144 5.620 -8.039 1.00 0.00 74 ARG A CA 1
ATOM 1162 C C . ARG A 1 74 ? 3.457 4.880 -8.280 1.00 0.00 74 ARG A C 1
ATOM 1163 O O . ARG A 1 74 ? 3.570 4.081 -9.210 1.00 0.00 74 ARG A O 1
ATOM 1184 N N . LYS A 1 75 ? 4.447 5.153 -7.437 1.00 0.00 75 LYS A N 1
ATOM 1185 C CA . LYS A 1 75 ? 5.752 4.513 -7.557 1.00 0.00 75 LYS A CA 1
ATOM 1186 C C . LYS A 1 75 ? 5.661 3.025 -7.234 1.00 0.00 75 LYS A C 1
ATOM 1187 O O . LYS A 1 75 ? 6.265 2.195 -7.912 1.00 0.00 75 LYS A O 1
ATOM 1206 N N . PHE A 1 76 ? 4.900 2.696 -6.195 1.00 0.00 76 PHE A N 1
ATOM 1207 C CA . PHE A 1 76 ? 4.729 1.307 -5.783 1.00 0.00 76 PHE A CA 1
ATOM 1208 C C . PHE A 1 76 ? 4.303 0.438 -6.963 1.00 0.00 76 PHE A C 1
ATOM 1209 O O . PHE A 1 76 ? 4.943 -0.569 -7.270 1.00 0.00 76 PHE A O 1
ATOM 1226 N N . LEU A 1 77 ? 3.219 0.834 -7.621 1.00 0.00 77 LEU A N 1
ATOM 1227 C CA . LEU A 1 77 ? 2.706 0.092 -8.767 1.00 0.00 77 LEU A CA 1
ATOM 1228 C C . LEU A 1 77 ? 3.753 0.005 -9.873 1.00 0.00 77 LEU A C 1
ATOM 1229 O O . LEU A 1 77 ? 3.883 -1.020 -10.541 1.00 0.00 77 LEU A O 1
ATOM 1245 N N . LYS A 1 78 ? 4.500 1.088 -10.059 1.00 0.00 78 LYS A N 1
ATOM 1246 C CA . LYS A 1 78 ? 5.540 1.135 -11.081 1.00 0.00 78 LYS A CA 1
ATOM 1247 C C . LYS A 1 78 ? 6.674 0.172 -10.747 1.00 0.00 78 LYS A C 1
ATOM 1248 O O . LYS A 1 78 ? 7.213 -0.496 -11.629 1.00 0.00 78 LYS A O 1
ATOM 1267 N N . ASN A 1 79 ? 7.031 0.105 -9.468 1.00 0.00 79 ASN A N 1
ATOM 1268 C CA . ASN A 1 79 ? 8.101 -0.778 -9.019 1.00 0.00 79 ASN A CA 1
ATOM 1269 C C . ASN A 1 79 ? 7.616 -2.222 -8.933 1.00 0.00 79 ASN A C 1
ATOM 1270 O O . ASN A 1 79 ? 8.323 -3.098 -8.435 1.00 0.00 79 ASN A O 1
ATOM 1281 N N . HIS A 1 80 ? 6.404 -2.463 -9.425 1.00 0.00 80 HIS A N 1
ATOM 1282 C CA . HIS A 1 80 ? 5.824 -3.801 -9.405 1.00 0.00 80 HIS A CA 1
ATOM 1283 C C . HIS A 1 80 ? 5.546 -4.252 -7.975 1.00 0.00 80 HIS A C 1
ATOM 1284 O O . HIS A 1 80 ? 5.626 -5.440 -7.661 1.00 0.00 80 HIS A O 1
ATOM 1298 N N . VAL A 1 81 ? 5.221 -3.296 -7.110 1.00 0.00 81 VAL A N 1
ATOM 1299 C CA . VAL A 1 81 ? 4.931 -3.595 -5.713 1.00 0.00 81 VAL A CA 1
ATOM 1300 C C . VAL A 1 81 ? 3.510 -4.122 -5.547 1.00 0.00 81 VAL A C 1
ATOM 1301 O O . VAL A 1 81 ? 3.251 -4.984 -4.706 1.00 0.00 81 VAL A O 1
ATOM 1314 N N . ILE A 1 82 ? 2.593 -3.599 -6.354 1.00 0.00 82 ILE A N 1
ATOM 1315 C CA . ILE A 1 82 ? 1.198 -4.018 -6.297 1.00 0.00 82 ILE A CA 1
ATOM 1316 C C . ILE A 1 82 ? 0.593 -4.104 -7.694 1.00 0.00 82 ILE A C 1
ATOM 1317 O O . ILE A 1 82 ? 0.609 -3.132 -8.449 1.00 0.00 82 ILE A O 1
ATOM 1333 N N . GLU A 1 83 ? 0.058 -5.274 -8.030 1.00 0.00 83 GLU A N 1
ATOM 1334 C CA . GLU A 1 83 ? -0.554 -5.485 -9.337 1.00 0.00 83 GLU A CA 1
ATOM 1335 C C . GLU A 1 83 ? -2.075 -5.385 -9.249 1.00 0.00 83 GLU A C 1
ATOM 1336 O O . GLU A 1 83 ? -2.679 -5.803 -8.261 1.00 0.00 83 GLU A O 1
ATOM 1348 N N . ASP A 1 84 ? -2.686 -4.827 -10.288 1.00 0.00 84 ASP A N 1
ATOM 1349 C CA . ASP A 1 84 ? -4.135 -4.671 -10.329 1.00 0.00 84 ASP A CA 1
ATOM 1350 C C . ASP A 1 84 ? -4.830 -6.026 -10.236 1.00 0.00 84 ASP A C 1
ATOM 1351 O O . ASP A 1 84 ? -4.187 -7.072 -10.329 1.00 0.00 84 ASP A O 1
ATOM 1360 N N . ILE A 1 85 ? -6.146 -5.998 -10.050 1.00 0.00 85 ILE A N 1
ATOM 1361 C CA . ILE A 1 85 ? -6.927 -7.224 -9.945 1.00 0.00 85 ILE A CA 1
ATOM 1362 C C . ILE A 1 85 ? -6.847 -8.040 -11.231 1.00 0.00 85 ILE A C 1
ATOM 1363 O O . ILE A 1 85 ? -6.726 -9.265 -11.196 1.00 0.00 85 ILE A O 1
ATOM 1379 N N . LYS A 1 86 ? -6.913 -7.352 -12.366 1.00 0.00 86 LYS A N 1
ATOM 1380 C CA . LYS A 1 86 ? -6.845 -8.011 -13.665 1.00 0.00 86 LYS A CA 1
ATOM 1381 C C . LYS A 1 86 ? -5.433 -8.512 -13.947 1.00 0.00 86 LYS A C 1
ATOM 1382 O O . LYS A 1 86 ? -5.238 -9.663 -14.335 1.00 0.00 86 LYS A O 1
ATOM 1401 N N . GLY A 1 87 ? -4.449 -7.640 -13.749 1.00 0.00 87 GLY A N 1
ATOM 1402 C CA . GLY A 1 87 ? -3.067 -8.013 -13.987 1.00 0.00 87 GLY A CA 1
ATOM 1403 C C . GLY A 1 87 ? -2.303 -6.952 -14.754 1.00 0.00 87 GLY A C 1
ATOM 1404 O O . GLY A 1 87 ? -1.456 -7.270 -15.589 1.00 0.00 87 GLY A O 1
ATOM 1408 N N . ARG A 1 88 ? -2.604 -5.689 -14.472 1.00 0.00 88 ARG A N 1
ATOM 1409 C CA . ARG A 1 88 ? -1.941 -4.578 -15.145 1.00 0.00 88 ARG A CA 1
ATOM 1410 C C . ARG A 1 88 ? -0.899 -3.935 -14.234 1.00 0.00 88 ARG A C 1
ATOM 1411 O O . ARG A 1 88 ? -1.238 -3.339 -13.211 1.00 0.00 88 ARG A O 1
ATOM 1432 N N . TRP A 1 89 ? 0.367 -4.059 -14.613 1.00 0.00 89 TRP A N 1
ATOM 1433 C CA . TRP A 1 89 ? 1.459 -3.490 -13.830 1.00 0.00 89 TRP A CA 1
ATOM 1434 C C . TRP A 1 89 ? 2.385 -2.659 -14.711 1.00 0.00 89 TRP A C 1
ATOM 1435 O O . TRP A 1 89 ? 2.544 -2.939 -15.898 1.00 0.00 89 TRP A O 1
ATOM 1456 N N . GLY A 1 90 ? 2.995 -1.635 -14.121 1.00 0.00 90 GLY A N 1
ATOM 1457 C CA . GLY A 1 90 ? 3.898 -0.780 -14.868 1.00 0.00 90 GLY A CA 1
ATOM 1458 C C . GLY A 1 90 ? 3.270 0.552 -15.227 1.00 0.00 90 GLY A C 1
ATOM 1459 O O . GLY A 1 90 ? 3.292 0.964 -16.387 1.00 0.00 90 GLY A O 1
ATOM 1463 N N . SER A 1 91 ? 2.707 1.228 -14.230 1.00 0.00 91 SER A N 1
ATOM 1464 C CA . SER A 1 91 ? 2.065 2.519 -14.448 1.00 0.00 91 SER A CA 1
ATOM 1465 C C . SER A 1 91 ? 2.189 3.403 -13.210 1.00 0.00 91 SER A C 1
ATOM 1466 O O . SER A 1 91 ? 2.384 2.910 -12.100 1.00 0.00 91 SER A O 1
ATOM 1474 N N . GLU A 1 92 ? 2.075 4.712 -13.412 1.00 0.00 92 GLU A N 1
ATOM 1475 C CA . GLU A 1 92 ? 2.176 5.665 -12.314 1.00 0.00 92 GLU A CA 1
ATOM 1476 C C . GLU A 1 92 ? 0.832 6.340 -12.054 1.00 0.00 92 GLU A C 1
ATOM 1477 O O . GLU A 1 92 ? 0.763 7.377 -11.396 1.00 0.00 92 GLU A O 1
ATOM 1489 N N . ASN A 1 93 ? -0.234 5.742 -12.576 1.00 0.00 93 ASN A N 1
ATOM 1490 C CA . ASN A 1 93 ? -1.576 6.285 -12.403 1.00 0.00 93 ASN A CA 1
ATOM 1491 C C . ASN A 1 93 ? -2.408 5.397 -11.483 1.00 0.00 93 ASN A C 1
ATOM 1492 O O . ASN A 1 93 ? -2.823 4.303 -11.867 1.00 0.00 93 ASN A O 1
ATOM 1503 N N . VAL A 1 94 ? -2.648 5.875 -10.266 1.00 0.00 94 VAL A N 1
ATOM 1504 C CA . VAL A 1 94 ? -3.432 5.125 -9.291 1.00 0.00 94 VAL A CA 1
ATOM 1505 C C . VAL A 1 94 ? -4.365 6.045 -8.512 1.00 0.00 94 VAL A C 1
ATOM 1506 O O . VAL A 1 94 ? -3.919 6.969 -7.832 1.00 0.00 94 VAL A O 1
ATOM 1519 N N . ASP A 1 95 ? -5.664 5.786 -8.616 1.00 0.00 95 ASP A N 1
ATOM 1520 C CA . ASP A 1 95 ? -6.663 6.589 -7.920 1.00 0.00 95 ASP A CA 1
ATOM 1521 C C . ASP A 1 95 ? -6.934 6.031 -6.527 1.00 0.00 95 ASP A C 1
ATOM 1522 O O . ASP A 1 95 ? -6.647 4.867 -6.247 1.00 0.00 95 ASP A O 1
ATOM 1531 N N . ASP A 1 96 ? -7.487 6.869 -5.657 1.00 0.00 96 ASP A N 1
ATOM 1532 C CA . ASP A 1 96 ? -7.797 6.460 -4.292 1.00 0.00 96 ASP A CA 1
ATOM 1533 C C . ASP A 1 96 ? -9.305 6.444 -4.059 1.00 0.00 96 ASP A C 1
ATOM 1534 O O . ASP A 1 96 ? -9.766 6.414 -2.920 1.00 0.00 96 ASP A O 1
ATOM 1543 N N . ASN A 1 97 ? -10.067 6.464 -5.148 1.00 0.00 97 ASN A N 1
ATOM 1544 C CA . ASN A 1 97 ? -11.523 6.453 -5.062 1.00 0.00 97 ASN A CA 1
ATOM 1545 C C . ASN A 1 97 ? -12.052 5.025 -4.968 1.00 0.00 97 ASN A C 1
ATOM 1546 O O . ASN A 1 97 ? -12.583 4.616 -3.937 1.00 0.00 97 ASN A O 1
ATOM 1557 N N . ASN A 1 98 ? -11.901 4.272 -6.052 1.00 0.00 98 ASN A N 1
ATOM 1558 C CA . ASN A 1 98 ? -12.363 2.889 -6.092 1.00 0.00 98 ASN A CA 1
ATOM 1559 C C . ASN A 1 98 ? -11.593 2.088 -7.138 1.00 0.00 98 ASN A C 1
ATOM 1560 O O . ASN A 1 98 ? -11.785 2.273 -8.340 1.00 0.00 98 ASN A O 1
ATOM 1571 N N . GLN A 1 99 ? -10.723 1.199 -6.671 1.00 0.00 99 GLN A N 1
ATOM 1572 C CA . GLN A 1 99 ? -9.924 0.370 -7.567 1.00 0.00 99 GLN A CA 1
ATOM 1573 C C . GLN A 1 99 ? -9.438 -0.889 -6.855 1.00 0.00 99 GLN A C 1
ATOM 1574 O O . GLN A 1 99 ? -8.736 -0.812 -5.846 1.00 0.00 99 GLN A O 1
ATOM 1588 N N . LEU A 1 100 ? -9.817 -2.046 -7.386 1.00 0.00 100 LEU A N 1
ATOM 1589 C CA . LEU A 1 100 ? -9.420 -3.322 -6.801 1.00 0.00 100 LEU A CA 1
ATOM 1590 C C . LEU A 1 100 ? -7.999 -3.691 -7.212 1.00 0.00 100 LEU A C 1
ATOM 1591 O O . LEU A 1 100 ? -7.667 -3.701 -8.398 1.00 0.00 100 LEU A O 1
ATOM 1607 N N . PHE A 1 101 ? -7.163 -3.997 -6.225 1.00 0.00 101 PHE A N 1
ATOM 1608 C CA . PHE A 1 101 ? -5.777 -4.369 -6.485 1.00 0.00 101 PHE A CA 1
ATOM 1609 C C . PHE A 1 101 ? -5.477 -5.763 -5.941 1.00 0.00 101 PHE A C 1
ATOM 1610 O O . PHE A 1 101 ? -6.328 -6.392 -5.313 1.00 0.00 101 PHE A O 1
ATOM 1627 N N . ARG A 1 102 ? -4.260 -6.238 -6.187 1.00 0.00 102 ARG A N 1
ATOM 1628 C CA . ARG A 1 102 ? -3.847 -7.557 -5.724 1.00 0.00 102 ARG A CA 1
ATOM 1629 C C . ARG A 1 102 ? -2.328 -7.692 -5.752 1.00 0.00 102 ARG A C 1
ATOM 1630 O O . ARG A 1 102 ? -1.637 -6.913 -6.409 1.00 0.00 102 ARG A O 1
ATOM 1651 N N . PHE A 1 103 ? -1.814 -8.684 -5.033 1.00 0.00 103 PHE A N 1
ATOM 1652 C CA . PHE A 1 103 ? -0.376 -8.921 -4.974 1.00 0.00 103 PHE A CA 1
ATOM 1653 C C . PHE A 1 103 ? 0.083 -9.783 -6.146 1.00 0.00 103 PHE A C 1
ATOM 1654 O O . PHE A 1 103 ? -0.541 -10.787 -6.492 1.00 0.00 103 PHE A O 1
ATOM 1671 N N . PRO A 1 104 ? 1.199 -9.384 -6.773 1.00 0.00 104 PRO A N 1
ATOM 1672 C CA . PRO A 1 104 ? 1.767 -10.106 -7.915 1.00 0.00 104 PRO A CA 1
ATOM 1673 C C . PRO A 1 104 ? 2.356 -11.454 -7.515 1.00 0.00 104 PRO A C 1
ATOM 1674 O O . PRO A 1 104 ? 2.245 -11.873 -6.363 1.00 0.00 104 PRO A O 1
ATOM 1685 N N . ALA A 1 105 ? 2.985 -12.128 -8.472 1.00 0.00 105 ALA A N 1
ATOM 1686 C CA . ALA A 1 105 ? 3.594 -13.428 -8.218 1.00 0.00 105 ALA A CA 1
ATOM 1687 C C . ALA A 1 105 ? 4.908 -13.576 -8.978 1.00 0.00 105 ALA A C 1
ATOM 1688 O O . ALA A 1 105 ? 4.921 -13.637 -10.208 1.00 0.00 105 ALA A O 1
ATOM 1695 N N . GLY A 1 1 ? 31.424 -12.662 -3.700 1.00 0.00 1 GLY A N 2
ATOM 1696 C CA . GLY A 1 1 ? 30.558 -11.538 -3.398 1.00 0.00 1 GLY A CA 2
ATOM 1697 C C . GLY A 1 1 ? 30.924 -10.297 -4.188 1.00 0.00 1 GLY A C 2
ATOM 1698 O O . GLY A 1 1 ? 32.034 -10.188 -4.708 1.00 0.00 1 GLY A O 2
ATOM 1702 N N . SER A 1 2 ? 29.987 -9.358 -4.279 1.00 0.00 2 SER A N 2
ATOM 1703 C CA . SER A 1 2 ? 30.214 -8.120 -5.016 1.00 0.00 2 SER A CA 2
ATOM 1704 C C . SER A 1 2 ? 29.817 -6.909 -4.179 1.00 0.00 2 SER A C 2
ATOM 1705 O O . SER A 1 2 ? 29.041 -7.023 -3.230 1.00 0.00 2 SER A O 2
ATOM 1713 N N . SER A 1 3 ? 30.356 -5.748 -4.537 1.00 0.00 3 SER A N 2
ATOM 1714 C CA . SER A 1 3 ? 30.062 -4.514 -3.817 1.00 0.00 3 SER A CA 2
ATOM 1715 C C . SER A 1 3 ? 30.004 -3.327 -4.774 1.00 0.00 3 SER A C 2
ATOM 1716 O O . SER A 1 3 ? 30.928 -3.097 -5.553 1.00 0.00 3 SER A O 2
ATOM 1724 N N . GLY A 1 4 ? 28.909 -2.575 -4.709 1.00 0.00 4 GLY A N 2
ATOM 1725 C CA . GLY A 1 4 ? 28.749 -1.421 -5.574 1.00 0.00 4 GLY A CA 2
ATOM 1726 C C . GLY A 1 4 ? 27.356 -0.829 -5.499 1.00 0.00 4 GLY A C 2
ATOM 1727 O O . GLY A 1 4 ? 26.790 -0.427 -6.515 1.00 0.00 4 GLY A O 2
ATOM 1731 N N . SER A 1 5 ? 26.801 -0.777 -4.292 1.00 0.00 5 SER A N 2
ATOM 1732 C CA . SER A 1 5 ? 25.462 -0.235 -4.090 1.00 0.00 5 SER A CA 2
ATOM 1733 C C . SER A 1 5 ? 25.483 1.290 -4.122 1.00 0.00 5 SER A C 2
ATOM 1734 O O . SER A 1 5 ? 26.463 1.917 -3.720 1.00 0.00 5 SER A O 2
ATOM 1742 N N . SER A 1 6 ? 24.394 1.880 -4.604 1.00 0.00 6 SER A N 2
ATOM 1743 C CA . SER A 1 6 ? 24.287 3.332 -4.693 1.00 0.00 6 SER A CA 2
ATOM 1744 C C . SER A 1 6 ? 22.983 3.820 -4.070 1.00 0.00 6 SER A C 2
ATOM 1745 O O . SER A 1 6 ? 21.966 3.128 -4.108 1.00 0.00 6 SER A O 2
ATOM 1753 N N . GLY A 1 7 ? 23.021 5.019 -3.495 1.00 0.00 7 GLY A N 2
ATOM 1754 C CA . GLY A 1 7 ? 21.836 5.580 -2.872 1.00 0.00 7 GLY A CA 2
ATOM 1755 C C . GLY A 1 7 ? 21.300 4.707 -1.756 1.00 0.00 7 GLY A C 2
ATOM 1756 O O . GLY A 1 7 ? 20.105 4.413 -1.708 1.00 0.00 7 GLY A O 2
ATOM 1760 N N . TYR A 1 8 ? 22.184 4.289 -0.856 1.00 0.00 8 TYR A N 2
ATOM 1761 C CA . TYR A 1 8 ? 21.793 3.441 0.263 1.00 0.00 8 TYR A CA 2
ATOM 1762 C C . TYR A 1 8 ? 20.811 4.165 1.180 1.00 0.00 8 TYR A C 2
ATOM 1763 O O . TYR A 1 8 ? 19.804 3.597 1.602 1.00 0.00 8 TYR A O 2
ATOM 1781 N N . ARG A 1 9 ? 21.114 5.423 1.482 1.00 0.00 9 ARG A N 2
ATOM 1782 C CA . ARG A 1 9 ? 20.260 6.227 2.349 1.00 0.00 9 ARG A CA 2
ATOM 1783 C C . ARG A 1 9 ? 18.794 6.087 1.949 1.00 0.00 9 ARG A C 2
ATOM 1784 O O . ARG A 1 9 ? 17.933 5.830 2.790 1.00 0.00 9 ARG A O 2
ATOM 1805 N N . ALA A 1 10 ? 18.518 6.258 0.660 1.00 0.00 10 ALA A N 2
ATOM 1806 C CA . ALA A 1 10 ? 17.158 6.149 0.149 1.00 0.00 10 ALA A CA 2
ATOM 1807 C C . ALA A 1 10 ? 16.677 4.703 0.172 1.00 0.00 10 ALA A C 2
ATOM 1808 O O . ALA A 1 10 ? 15.560 4.415 0.606 1.00 0.00 10 ALA A O 2
ATOM 1815 N N . THR A 1 11 ? 17.526 3.794 -0.298 1.00 0.00 11 THR A N 2
ATOM 1816 C CA . THR A 1 11 ? 17.186 2.377 -0.333 1.00 0.00 11 THR A CA 2
ATOM 1817 C C . THR A 1 11 ? 16.693 1.896 1.027 1.00 0.00 11 THR A C 2
ATOM 1818 O O . THR A 1 11 ? 15.682 1.200 1.121 1.00 0.00 11 THR A O 2
ATOM 1829 N N . LYS A 1 12 ? 17.412 2.272 2.079 1.00 0.00 12 LYS A N 2
ATOM 1830 C CA . LYS A 1 12 ? 17.046 1.881 3.435 1.00 0.00 12 LYS A CA 2
ATOM 1831 C C . LYS A 1 12 ? 15.591 2.229 3.728 1.00 0.00 12 LYS A C 2
ATOM 1832 O O . LYS A 1 12 ? 14.854 1.428 4.305 1.00 0.00 12 LYS A O 2
ATOM 1851 N N . LEU A 1 13 ? 15.182 3.428 3.327 1.00 0.00 13 LEU A N 2
ATOM 1852 C CA . LEU A 1 13 ? 13.812 3.882 3.546 1.00 0.00 13 LEU A CA 2
ATOM 1853 C C . LEU A 1 13 ? 12.840 3.136 2.637 1.00 0.00 13 LEU A C 2
ATOM 1854 O O . LEU A 1 13 ? 11.912 2.481 3.110 1.00 0.00 13 LEU A O 2
ATOM 1870 N N . TRP A 1 14 ? 13.061 3.240 1.332 1.00 0.00 14 TRP A N 2
ATOM 1871 C CA . TRP A 1 14 ? 12.205 2.573 0.357 1.00 0.00 14 TRP A CA 2
ATOM 1872 C C . TRP A 1 14 ? 12.018 1.103 0.713 1.00 0.00 14 TRP A C 2
ATOM 1873 O O . TRP A 1 14 ? 10.948 0.534 0.497 1.00 0.00 14 TRP A O 2
ATOM 1894 N N . ASN A 1 15 ? 13.064 0.493 1.260 1.00 0.00 15 ASN A N 2
ATOM 1895 C CA . ASN A 1 15 ? 13.013 -0.913 1.645 1.00 0.00 15 ASN A CA 2
ATOM 1896 C C . ASN A 1 15 ? 12.216 -1.096 2.933 1.00 0.00 15 ASN A C 2
ATOM 1897 O O . ASN A 1 15 ? 11.659 -2.164 3.183 1.00 0.00 15 ASN A O 2
ATOM 1908 N N . GLU A 1 16 ? 12.165 -0.044 3.745 1.00 0.00 16 GLU A N 2
ATOM 1909 C CA . GLU A 1 16 ? 11.436 -0.089 5.007 1.00 0.00 16 GLU A CA 2
ATOM 1910 C C . GLU A 1 16 ? 9.939 0.099 4.778 1.00 0.00 16 GLU A C 2
ATOM 1911 O O . GLU A 1 16 ? 9.117 -0.621 5.344 1.00 0.00 16 GLU A O 2
ATOM 1923 N N . VAL A 1 17 ? 9.593 1.074 3.943 1.00 0.00 17 VAL A N 2
ATOM 1924 C CA . VAL A 1 17 ? 8.196 1.358 3.637 1.00 0.00 17 VAL A CA 2
ATOM 1925 C C . VAL A 1 17 ? 7.572 0.233 2.820 1.00 0.00 17 VAL A C 2
ATOM 1926 O O . VAL A 1 17 ? 6.382 -0.059 2.949 1.00 0.00 17 VAL A O 2
ATOM 1939 N N . THR A 1 18 ? 8.383 -0.399 1.977 1.00 0.00 18 THR A N 2
ATOM 1940 C CA . THR A 1 18 ? 7.911 -1.493 1.138 1.00 0.00 18 THR A CA 2
ATOM 1941 C C . THR A 1 18 ? 7.735 -2.772 1.949 1.00 0.00 18 THR A C 2
ATOM 1942 O O . THR A 1 18 ? 6.732 -3.474 1.812 1.00 0.00 18 THR A O 2
ATOM 1953 N N . THR A 1 19 ? 8.716 -3.071 2.795 1.00 0.00 19 THR A N 2
ATOM 1954 C CA . THR A 1 19 ? 8.669 -4.266 3.628 1.00 0.00 19 THR A CA 2
ATOM 1955 C C . THR A 1 19 ? 7.435 -4.264 4.523 1.00 0.00 19 THR A C 2
ATOM 1956 O O . THR A 1 19 ? 6.707 -5.254 4.595 1.00 0.00 19 THR A O 2
ATOM 1967 N N . SER A 1 20 ? 7.204 -3.146 5.204 1.00 0.00 20 SER A N 2
ATOM 1968 C CA . SER A 1 20 ? 6.058 -3.017 6.097 1.00 0.00 20 SER A CA 2
ATOM 1969 C C . SER A 1 20 ? 4.753 -3.002 5.307 1.00 0.00 20 SER A C 2
ATOM 1970 O O . SER A 1 20 ? 3.843 -3.787 5.574 1.00 0.00 20 SER A O 2
ATOM 1978 N N . PHE A 1 21 ? 4.669 -2.102 4.333 1.00 0.00 21 PHE A N 2
ATOM 1979 C CA . PHE A 1 21 ? 3.475 -1.983 3.504 1.00 0.00 21 PHE A CA 2
ATOM 1980 C C . PHE A 1 21 ? 3.092 -3.333 2.905 1.00 0.00 21 PHE A C 2
ATOM 1981 O O . PHE A 1 21 ? 1.950 -3.777 3.027 1.00 0.00 21 PHE A O 2
ATOM 1998 N N . ARG A 1 22 ? 4.054 -3.980 2.256 1.00 0.00 22 ARG A N 2
ATOM 1999 C CA . ARG A 1 22 ? 3.818 -5.278 1.636 1.00 0.00 22 ARG A CA 2
ATOM 2000 C C . ARG A 1 22 ? 2.940 -6.154 2.525 1.00 0.00 22 ARG A C 2
ATOM 2001 O O . ARG A 1 22 ? 1.906 -6.659 2.090 1.00 0.00 22 ARG A O 2
ATOM 2022 N N . ALA A 1 23 ? 3.361 -6.330 3.774 1.00 0.00 23 ALA A N 2
ATOM 2023 C CA . ALA A 1 23 ? 2.613 -7.143 4.724 1.00 0.00 23 ALA A CA 2
ATOM 2024 C C . ALA A 1 23 ? 1.363 -6.414 5.206 1.00 0.00 23 ALA A C 2
ATOM 2025 O O . ALA A 1 23 ? 0.242 -6.860 4.968 1.00 0.00 23 ALA A O 2
ATOM 2032 N N . GLY A 1 24 ? 1.565 -5.290 5.886 1.00 0.00 24 GLY A N 2
ATOM 2033 C CA . GLY A 1 24 ? 0.445 -4.518 6.392 1.00 0.00 24 GLY A CA 2
ATOM 2034 C C . GLY A 1 24 ? -0.669 -5.395 6.927 1.00 0.00 24 GLY A C 2
ATOM 2035 O O . GLY A 1 24 ? -0.422 -6.324 7.695 1.00 0.00 24 GLY A O 2
ATOM 2039 N N . MET A 1 25 ? -1.900 -5.098 6.523 1.00 0.00 25 MET A N 2
ATOM 2040 C CA . MET A 1 25 ? -3.057 -5.867 6.968 1.00 0.00 25 MET A CA 2
ATOM 2041 C C . MET A 1 25 ? -3.424 -6.937 5.945 1.00 0.00 25 MET A C 2
ATOM 2042 O O . MET A 1 25 ? -3.438 -6.697 4.738 1.00 0.00 25 MET A O 2
ATOM 2056 N N . PRO A 1 26 ? -3.728 -8.147 6.437 1.00 0.00 26 PRO A N 2
ATOM 2057 C CA . PRO A 1 26 ? -4.102 -9.278 5.582 1.00 0.00 26 PRO A CA 2
ATOM 2058 C C . PRO A 1 26 ? -5.470 -9.089 4.935 1.00 0.00 26 PRO A C 2
ATOM 2059 O O . PRO A 1 26 ? -6.120 -8.060 5.124 1.00 0.00 26 PRO A O 2
ATOM 2070 N N . LEU A 1 27 ? -5.901 -10.088 4.173 1.00 0.00 27 LEU A N 2
ATOM 2071 C CA . LEU A 1 27 ? -7.193 -10.031 3.498 1.00 0.00 27 LEU A CA 2
ATOM 2072 C C . LEU A 1 27 ? -8.333 -9.956 4.509 1.00 0.00 27 LEU A C 2
ATOM 2073 O O . LEU A 1 27 ? -8.331 -10.666 5.515 1.00 0.00 27 LEU A O 2
ATOM 2089 N N . ARG A 1 28 ? -9.305 -9.093 4.233 1.00 0.00 28 ARG A N 2
ATOM 2090 C CA . ARG A 1 28 ? -10.452 -8.927 5.118 1.00 0.00 28 ARG A CA 2
ATOM 2091 C C . ARG A 1 28 ? -11.739 -8.758 4.315 1.00 0.00 28 ARG A C 2
ATOM 2092 O O . ARG A 1 28 ? -11.709 -8.355 3.152 1.00 0.00 28 ARG A O 2
ATOM 2113 N N . LYS A 1 29 ? -12.867 -9.070 4.943 1.00 0.00 29 LYS A N 2
ATOM 2114 C CA . LYS A 1 29 ? -14.165 -8.953 4.289 1.00 0.00 29 LYS A CA 2
ATOM 2115 C C . LYS A 1 29 ? -14.493 -7.494 3.989 1.00 0.00 29 LYS A C 2
ATOM 2116 O O . LYS A 1 29 ? -14.203 -6.604 4.789 1.00 0.00 29 LYS A O 2
ATOM 2135 N N . HIS A 1 30 ? -15.101 -7.255 2.831 1.00 0.00 30 HIS A N 2
ATOM 2136 C CA . HIS A 1 30 ? -15.471 -5.903 2.426 1.00 0.00 30 HIS A CA 2
ATOM 2137 C C . HIS A 1 30 ? -16.929 -5.849 1.981 1.00 0.00 30 HIS A C 2
ATOM 2138 O O . HIS A 1 30 ? -17.589 -6.881 1.857 1.00 0.00 30 HIS A O 2
ATOM 2152 N N . ARG A 1 31 ? -17.425 -4.639 1.742 1.00 0.00 31 ARG A N 2
ATOM 2153 C CA . ARG A 1 31 ? -18.806 -4.451 1.313 1.00 0.00 31 ARG A CA 2
ATOM 2154 C C . ARG A 1 31 ? -19.232 -5.557 0.352 1.00 0.00 31 ARG A C 2
ATOM 2155 O O . ARG A 1 31 ? -20.296 -6.154 0.511 1.00 0.00 31 ARG A O 2
ATOM 2176 N N . GLN A 1 32 ? -18.393 -5.824 -0.644 1.00 0.00 32 GLN A N 2
ATOM 2177 C CA . GLN A 1 32 ? -18.684 -6.857 -1.631 1.00 0.00 32 GLN A CA 2
ATOM 2178 C C . GLN A 1 32 ? -18.734 -8.235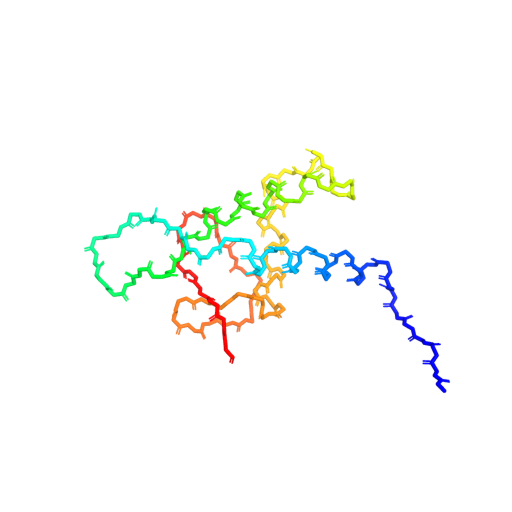 -0.978 1.00 0.00 32 GLN A C 2
ATOM 2179 O O . GLN A 1 32 ? -18.205 -8.434 0.116 1.00 0.00 32 GLN A O 2
ATOM 2193 N N . HIS A 1 33 ? -19.373 -9.183 -1.657 1.00 0.00 33 HIS A N 2
ATOM 2194 C CA . HIS A 1 33 ? -19.492 -10.543 -1.142 1.00 0.00 33 HIS A CA 2
ATOM 2195 C C . HIS A 1 33 ? -18.392 -11.436 -1.709 1.00 0.00 33 HIS A C 2
ATOM 2196 O O . HIS A 1 33 ? -18.002 -11.298 -2.869 1.00 0.00 33 HIS A O 2
ATOM 2210 N N . PHE A 1 34 ? -17.895 -12.351 -0.884 1.00 0.00 34 PHE A N 2
ATOM 2211 C CA . PHE A 1 34 ? -16.840 -13.266 -1.303 1.00 0.00 34 PHE A CA 2
ATOM 2212 C C . PHE A 1 34 ? -17.063 -13.734 -2.737 1.00 0.00 34 PHE A C 2
ATOM 2213 O O . PHE A 1 34 ? -16.132 -13.773 -3.542 1.00 0.00 34 PHE A O 2
ATOM 2230 N N . LYS A 1 35 ? -18.304 -14.090 -3.051 1.00 0.00 35 LYS A N 2
ATOM 2231 C CA . LYS A 1 35 ? -18.653 -14.556 -4.387 1.00 0.00 35 LYS A CA 2
ATOM 2232 C C . LYS A 1 35 ? -18.042 -13.653 -5.455 1.00 0.00 35 LYS A C 2
ATOM 2233 O O . LYS A 1 35 ? -17.252 -14.103 -6.285 1.00 0.00 35 LYS A O 2
ATOM 2252 N N . LYS A 1 36 ? -18.412 -12.377 -5.426 1.00 0.00 36 LYS A N 2
ATOM 2253 C CA . LYS A 1 36 ? -17.899 -11.410 -6.389 1.00 0.00 36 LYS A CA 2
ATOM 2254 C C . LYS A 1 36 ? -16.381 -11.296 -6.290 1.00 0.00 36 LYS A C 2
ATOM 2255 O O . LYS A 1 36 ? -15.659 -11.672 -7.214 1.00 0.00 36 LYS A O 2
ATOM 2274 N N . TYR A 1 37 ? -15.903 -10.778 -5.164 1.00 0.00 37 TYR A N 2
ATOM 2275 C CA . TYR A 1 37 ? -14.471 -10.615 -4.945 1.00 0.00 37 TYR A CA 2
ATOM 2276 C C . TYR A 1 37 ? -14.174 -10.314 -3.479 1.00 0.00 37 TYR A C 2
ATOM 2277 O O . TYR A 1 37 ? -15.048 -9.871 -2.735 1.00 0.00 37 TYR A O 2
ATOM 2295 N N . GLY A 1 38 ? -12.933 -10.560 -3.070 1.00 0.00 38 GLY A N 2
ATOM 2296 C CA . GLY A 1 38 ? -12.542 -10.310 -1.696 1.00 0.00 38 GLY A CA 2
ATOM 2297 C C . GLY A 1 38 ? -11.040 -10.181 -1.535 1.00 0.00 38 GLY A C 2
ATOM 2298 O O . GLY A 1 38 ? -10.558 -9.298 -0.826 1.00 0.00 38 GLY A O 2
ATOM 2302 N N . ASN A 1 39 ? -10.298 -11.066 -2.193 1.00 0.00 39 ASN A N 2
ATOM 2303 C CA . ASN A 1 39 ? -8.841 -11.048 -2.118 1.00 0.00 39 ASN A CA 2
ATOM 2304 C C . ASN A 1 39 ? -8.296 -9.660 -2.439 1.00 0.00 39 ASN A C 2
ATOM 2305 O O . ASN A 1 39 ? -7.388 -9.168 -1.768 1.00 0.00 39 ASN A O 2
ATOM 2316 N N . CYS A 1 40 ? -8.857 -9.034 -3.468 1.00 0.00 40 CYS A N 2
ATOM 2317 C CA . CYS A 1 40 ? -8.428 -7.702 -3.879 1.00 0.00 40 CYS A CA 2
ATOM 2318 C C . CYS A 1 40 ? -9.004 -6.635 -2.953 1.00 0.00 40 CYS A C 2
ATOM 2319 O O . CYS A 1 40 ? -10.092 -6.799 -2.402 1.00 0.00 40 CYS A O 2
ATOM 2327 N N . PHE A 1 41 ? -8.265 -5.544 -2.785 1.00 0.00 41 PHE A N 2
ATOM 2328 C CA . PHE A 1 41 ? -8.701 -4.451 -1.924 1.00 0.00 41 PHE A CA 2
ATOM 2329 C C . PHE A 1 41 ? -8.682 -3.124 -2.678 1.00 0.00 41 PHE A C 2
ATOM 2330 O O . PHE A 1 41 ? -7.792 -2.870 -3.491 1.00 0.00 41 PHE A O 2
ATOM 2347 N N . THR A 1 42 ? -9.670 -2.279 -2.402 1.00 0.00 42 THR A N 2
ATOM 2348 C CA . THR A 1 42 ? -9.769 -0.979 -3.053 1.00 0.00 42 THR A CA 2
ATOM 2349 C C . THR A 1 42 ? -8.564 -0.106 -2.725 1.00 0.00 42 THR A C 2
ATOM 2350 O O . THR A 1 42 ? -8.050 -0.136 -1.607 1.00 0.00 42 THR A O 2
ATOM 2361 N N . ALA A 1 43 ? -8.117 0.671 -3.705 1.00 0.00 43 ALA A N 2
ATOM 2362 C CA . ALA A 1 43 ? -6.973 1.555 -3.519 1.00 0.00 43 ALA A CA 2
ATOM 2363 C C . ALA A 1 43 ? -7.194 2.498 -2.341 1.00 0.00 43 ALA A C 2
ATOM 2364 O O . ALA A 1 43 ? -6.324 2.653 -1.485 1.00 0.00 43 ALA A O 2
ATOM 2371 N N . GLY A 1 44 ? -8.365 3.127 -2.304 1.00 0.00 44 GLY A N 2
ATOM 2372 C CA . GLY A 1 44 ? -8.679 4.048 -1.226 1.00 0.00 44 GLY A CA 2
ATOM 2373 C C . GLY A 1 44 ? -8.218 3.538 0.125 1.00 0.00 44 GLY A C 2
ATOM 2374 O O . GLY A 1 44 ? -7.465 4.212 0.825 1.00 0.00 44 GLY A O 2
ATOM 2378 N N . GLU A 1 45 ? -8.674 2.344 0.491 1.00 0.00 45 GLU A N 2
ATOM 2379 C CA . GLU A 1 45 ? -8.305 1.746 1.769 1.00 0.00 45 GLU A CA 2
ATOM 2380 C C . GLU A 1 45 ? -6.793 1.776 1.968 1.00 0.00 45 GLU A C 2
ATOM 2381 O O . GLU A 1 45 ? -6.303 2.166 3.027 1.00 0.00 45 GLU A O 2
ATOM 2393 N N . ALA A 1 46 ? -6.059 1.361 0.941 1.00 0.00 46 ALA A N 2
ATOM 2394 C CA . ALA A 1 46 ? -4.603 1.341 1.001 1.00 0.00 46 ALA A CA 2
ATOM 2395 C C . ALA A 1 46 ? -4.051 2.708 1.392 1.00 0.00 46 ALA A C 2
ATOM 2396 O O . ALA A 1 46 ? -3.158 2.811 2.233 1.00 0.00 46 ALA A O 2
ATOM 2403 N N . VAL A 1 47 ? -4.587 3.756 0.774 1.00 0.00 47 VAL A N 2
ATOM 2404 C CA . VAL A 1 47 ? -4.148 5.117 1.058 1.00 0.00 47 VAL A CA 2
ATOM 2405 C C . VAL A 1 47 ? -3.978 5.338 2.557 1.00 0.00 47 VAL A C 2
ATOM 2406 O O . VAL A 1 47 ? -2.966 5.879 3.004 1.00 0.00 47 VAL A O 2
ATOM 2419 N N . ASP A 1 48 ? -4.974 4.917 3.328 1.00 0.00 48 ASP A N 2
ATOM 2420 C CA . ASP A 1 48 ? -4.934 5.067 4.778 1.00 0.00 48 ASP A CA 2
ATOM 2421 C C . ASP A 1 48 ? -3.841 4.194 5.386 1.00 0.00 48 ASP A C 2
ATOM 2422 O O . ASP A 1 48 ? -3.073 4.645 6.236 1.00 0.00 48 ASP A O 2
ATOM 2431 N N . TRP A 1 49 ? -3.777 2.943 4.944 1.00 0.00 49 TRP A N 2
ATOM 2432 C CA . TRP A 1 49 ? -2.778 2.006 5.446 1.00 0.00 49 TRP A CA 2
ATOM 2433 C C . TRP A 1 49 ? -1.370 2.566 5.271 1.00 0.00 49 TRP A C 2
ATOM 2434 O O . TRP A 1 49 ? -0.582 2.597 6.217 1.00 0.00 49 TRP A O 2
ATOM 2455 N N . LEU A 1 50 ? -1.060 3.008 4.057 1.00 0.00 50 LEU A N 2
ATOM 2456 C CA . LEU A 1 50 ? 0.253 3.567 3.759 1.00 0.00 50 LEU A CA 2
ATOM 2457 C C . LEU A 1 50 ? 0.459 4.892 4.487 1.00 0.00 50 LEU A C 2
ATOM 2458 O O . LEU A 1 50 ? 1.552 5.183 4.972 1.00 0.00 50 LEU A O 2
ATOM 2474 N N . TYR A 1 51 ? -0.600 5.691 4.560 1.00 0.00 51 TYR A N 2
ATOM 2475 C CA . TYR A 1 51 ? -0.537 6.985 5.228 1.00 0.00 51 TYR A CA 2
ATOM 2476 C C . TYR A 1 51 ? 0.041 6.845 6.633 1.00 0.00 51 TYR A C 2
ATOM 2477 O O . TYR A 1 51 ? 1.070 7.440 6.956 1.00 0.00 51 TYR A O 2
ATOM 2495 N N . ASP A 1 52 ? -0.628 6.054 7.465 1.00 0.00 52 ASP A N 2
ATOM 2496 C CA . ASP A 1 52 ? -0.181 5.833 8.835 1.00 0.00 52 ASP A CA 2
ATOM 2497 C C . ASP A 1 52 ? 1.284 5.409 8.868 1.00 0.00 52 ASP A C 2
ATOM 2498 O O . ASP A 1 52 ? 2.092 5.983 9.599 1.00 0.00 52 ASP A O 2
ATOM 2507 N N . LEU A 1 53 ? 1.620 4.400 8.071 1.00 0.00 53 LEU A N 2
ATOM 2508 C CA . LEU A 1 53 ? 2.988 3.897 8.009 1.00 0.00 53 LEU A CA 2
ATOM 2509 C C . LEU A 1 53 ? 3.963 5.013 7.649 1.00 0.00 53 LEU A C 2
ATOM 2510 O O . LEU A 1 53 ? 5.038 5.127 8.239 1.00 0.00 53 LEU A O 2
ATOM 2526 N N . LEU A 1 54 ? 3.579 5.837 6.680 1.00 0.00 54 LEU A N 2
ATOM 2527 C CA . LEU A 1 54 ? 4.418 6.947 6.243 1.00 0.00 54 LEU A CA 2
ATOM 2528 C C . LEU A 1 54 ? 4.603 7.964 7.365 1.00 0.00 54 LEU A C 2
ATOM 2529 O O . LEU A 1 54 ? 5.715 8.167 7.855 1.00 0.00 54 LEU A O 2
ATOM 2545 N N . ARG A 1 55 ? 3.508 8.600 7.767 1.00 0.00 55 ARG A N 2
ATOM 2546 C CA . ARG A 1 55 ? 3.550 9.595 8.832 1.00 0.00 55 ARG A CA 2
ATOM 2547 C C . ARG A 1 55 ? 4.317 9.066 10.041 1.00 0.00 55 ARG A C 2
ATOM 2548 O O . ARG A 1 55 ? 5.133 9.774 10.628 1.00 0.00 55 ARG A O 2
ATOM 2569 N N . ASN A 1 56 ? 4.046 7.817 10.406 1.00 0.00 56 ASN A N 2
ATOM 2570 C CA . ASN A 1 56 ? 4.710 7.194 11.545 1.00 0.00 56 ASN A CA 2
ATOM 2571 C C . ASN A 1 56 ? 6.211 7.464 11.515 1.00 0.00 56 ASN A C 2
ATOM 2572 O O . ASN A 1 56 ? 6.815 7.782 12.539 1.00 0.00 56 ASN A O 2
ATOM 2583 N N . ASN A 1 57 ? 6.806 7.335 10.334 1.00 0.00 57 ASN A N 2
ATOM 2584 C CA . ASN A 1 57 ? 8.237 7.566 10.170 1.00 0.00 57 ASN A CA 2
ATOM 2585 C C . ASN A 1 57 ? 8.564 9.053 10.269 1.00 0.00 57 ASN A C 2
ATOM 2586 O O . ASN A 1 57 ? 7.667 9.891 10.354 1.00 0.00 57 ASN A O 2
ATOM 2597 N N . SER A 1 58 ? 9.854 9.372 10.257 1.00 0.00 58 SER A N 2
ATOM 2598 C CA . SER A 1 58 ? 10.300 10.757 10.349 1.00 0.00 58 SER A CA 2
ATOM 2599 C C . SER A 1 58 ? 10.403 11.388 8.964 1.00 0.00 58 SER A C 2
ATOM 2600 O O . SER A 1 58 ? 9.808 12.431 8.700 1.00 0.00 58 SER A O 2
ATOM 2608 N N . ASN A 1 59 ? 11.163 10.745 8.083 1.00 0.00 59 ASN A N 2
ATOM 2609 C CA . ASN A 1 59 ? 11.345 11.242 6.724 1.00 0.00 59 ASN A CA 2
ATOM 2610 C C . ASN A 1 59 ? 10.066 11.894 6.207 1.00 0.00 59 ASN A C 2
ATOM 2611 O O . ASN A 1 59 ? 10.071 13.052 5.791 1.00 0.00 59 ASN A O 2
ATOM 2622 N N . PHE A 1 60 ? 8.971 11.141 6.237 1.00 0.00 60 PHE A N 2
ATOM 2623 C CA . PHE A 1 60 ? 7.684 11.644 5.772 1.00 0.00 60 PHE A CA 2
ATOM 2624 C C . PHE A 1 60 ? 7.028 12.523 6.832 1.00 0.00 60 PHE A C 2
ATOM 2625 O O . PHE A 1 60 ? 6.450 13.564 6.521 1.00 0.00 60 PHE A O 2
ATOM 2642 N N . GLY A 1 61 ? 7.121 12.095 8.088 1.00 0.00 61 GLY A N 2
ATOM 2643 C CA . GLY A 1 61 ? 6.531 12.853 9.176 1.00 0.00 61 GLY A CA 2
ATOM 2644 C C . GLY A 1 61 ? 5.029 12.997 9.035 1.00 0.00 61 GLY A C 2
ATOM 2645 O O . GLY A 1 61 ? 4.436 12.594 8.034 1.00 0.00 61 GLY A O 2
ATOM 2649 N N . PRO A 1 62 ? 4.388 13.582 10.058 1.00 0.00 62 PRO A N 2
ATOM 2650 C CA . PRO A 1 62 ? 2.937 13.791 10.068 1.00 0.00 62 PRO A CA 2
ATOM 2651 C C . PRO A 1 62 ? 2.496 14.846 9.059 1.00 0.00 62 PRO A C 2
ATOM 2652 O O . PRO A 1 62 ? 1.316 14.941 8.723 1.00 0.00 62 PRO A O 2
ATOM 2663 N N . GLU A 1 63 ? 3.452 15.636 8.580 1.00 0.00 63 GLU A N 2
ATOM 2664 C CA . GLU A 1 63 ? 3.160 16.685 7.609 1.00 0.00 63 GLU A CA 2
ATOM 2665 C C . GLU A 1 63 ? 2.574 16.094 6.330 1.00 0.00 63 GLU A C 2
ATOM 2666 O O . GLU A 1 63 ? 1.805 16.749 5.626 1.00 0.00 63 GLU A O 2
ATOM 2678 N N . VAL A 1 64 ? 2.945 14.852 6.034 1.00 0.00 64 VAL A N 2
ATOM 2679 C CA . VAL A 1 64 ? 2.458 14.173 4.840 1.00 0.00 64 VAL A CA 2
ATOM 2680 C C . VAL A 1 64 ? 0.941 14.018 4.877 1.00 0.00 64 VAL A C 2
ATOM 2681 O O . VAL A 1 64 ? 0.371 13.611 5.889 1.00 0.00 64 VAL A O 2
ATOM 2694 N N . THR A 1 65 ? 0.292 14.346 3.764 1.00 0.00 65 THR A N 2
ATOM 2695 C CA . THR A 1 65 ? -1.159 14.245 3.668 1.00 0.00 65 THR A CA 2
ATOM 2696 C C . THR A 1 65 ? -1.570 13.224 2.613 1.00 0.00 65 THR A C 2
ATOM 2697 O O . THR A 1 65 ? -0.750 12.788 1.805 1.00 0.00 65 THR A O 2
ATOM 2708 N N . ARG A 1 66 ? -2.845 12.848 2.625 1.00 0.00 66 ARG A N 2
ATOM 2709 C CA . ARG A 1 66 ? -3.364 11.878 1.668 1.00 0.00 66 ARG A CA 2
ATOM 2710 C C . ARG A 1 66 ? -2.821 12.150 0.269 1.00 0.00 66 ARG A C 2
ATOM 2711 O O . ARG A 1 66 ? -2.260 11.262 -0.373 1.00 0.00 66 ARG A O 2
ATOM 2732 N N . GLN A 1 67 ? -2.991 13.383 -0.198 1.00 0.00 67 GLN A N 2
ATOM 2733 C CA . GLN A 1 67 ? -2.518 13.770 -1.522 1.00 0.00 67 GLN A CA 2
ATOM 2734 C C . GLN A 1 67 ? -1.121 13.218 -1.784 1.00 0.00 67 GLN A C 2
ATOM 2735 O O . GLN A 1 67 ? -0.886 12.553 -2.792 1.00 0.00 67 GLN A O 2
ATOM 2749 N N . GLN A 1 68 ? -0.198 13.499 -0.870 1.00 0.00 68 GLN A N 2
ATOM 2750 C CA . GLN A 1 68 ? 1.177 13.031 -1.004 1.00 0.00 68 GLN A CA 2
ATOM 2751 C C . GLN A 1 68 ? 1.237 11.507 -0.979 1.00 0.00 68 GLN A C 2
ATOM 2752 O O . GLN A 1 68 ? 1.966 10.891 -1.758 1.00 0.00 68 GLN A O 2
ATOM 2766 N N . THR A 1 69 ? 0.467 10.904 -0.079 1.00 0.00 69 THR A N 2
ATOM 2767 C CA . THR A 1 69 ? 0.435 9.452 0.048 1.00 0.00 69 THR A CA 2
ATOM 2768 C C . THR A 1 69 ? 0.099 8.791 -1.283 1.00 0.00 69 THR A C 2
ATOM 2769 O O . THR A 1 69 ? 0.744 7.822 -1.686 1.00 0.00 69 THR A O 2
ATOM 2780 N N . ILE A 1 70 ? -0.914 9.319 -1.963 1.00 0.00 70 ILE A N 2
ATOM 2781 C CA . ILE A 1 70 ? -1.333 8.780 -3.250 1.00 0.00 70 ILE A CA 2
ATOM 2782 C C . ILE A 1 70 ? -0.214 8.885 -4.281 1.00 0.00 70 ILE A C 2
ATOM 2783 O O . ILE A 1 70 ? 0.114 7.909 -4.955 1.00 0.00 70 ILE A O 2
ATOM 2799 N N . GLN A 1 71 ? 0.368 10.074 -4.395 1.00 0.00 71 GLN A N 2
ATOM 2800 C CA . GLN A 1 71 ? 1.452 10.305 -5.343 1.00 0.00 71 GLN A CA 2
ATOM 2801 C C . GLN A 1 71 ? 2.522 9.226 -5.220 1.00 0.00 71 GLN A C 2
ATOM 2802 O O . GLN A 1 71 ? 3.015 8.709 -6.224 1.00 0.00 71 GLN A O 2
ATOM 2816 N N . LEU A 1 72 ? 2.878 8.891 -3.985 1.00 0.00 72 LEU A N 2
ATOM 2817 C CA . LEU A 1 72 ? 3.891 7.872 -3.731 1.00 0.00 72 LEU A CA 2
ATOM 2818 C C . LEU A 1 72 ? 3.405 6.497 -4.177 1.00 0.00 72 LEU A C 2
ATOM 2819 O O . LEU A 1 72 ? 4.138 5.748 -4.824 1.00 0.00 72 LEU A O 2
ATOM 2835 N N . LEU A 1 73 ? 2.165 6.172 -3.830 1.00 0.00 73 LEU A N 2
ATOM 2836 C CA . LEU A 1 73 ? 1.579 4.888 -4.197 1.00 0.00 73 LEU A CA 2
ATOM 2837 C C . LEU A 1 73 ? 1.915 4.529 -5.642 1.00 0.00 73 LEU A C 2
ATOM 2838 O O . LEU A 1 73 ? 2.198 3.373 -5.955 1.00 0.00 73 LEU A O 2
ATOM 2854 N N . ARG A 1 74 ? 1.883 5.529 -6.517 1.00 0.00 74 ARG A N 2
ATOM 2855 C CA . ARG A 1 74 ? 2.184 5.319 -7.927 1.00 0.00 74 ARG A CA 2
ATOM 2856 C C . ARG A 1 74 ? 3.502 4.569 -8.096 1.00 0.00 74 ARG A C 2
ATOM 2857 O O . ARG A 1 74 ? 3.593 3.618 -8.873 1.00 0.00 74 ARG A O 2
ATOM 2878 N N . LYS A 1 75 ? 4.522 5.003 -7.364 1.00 0.00 75 LYS A N 2
ATOM 2879 C CA . LYS A 1 75 ? 5.836 4.374 -7.430 1.00 0.00 75 LYS A CA 2
ATOM 2880 C C . LYS A 1 75 ? 5.729 2.868 -7.209 1.00 0.00 75 LYS A C 2
ATOM 2881 O O . LYS A 1 75 ? 6.162 2.076 -8.046 1.00 0.00 75 LYS A O 2
ATOM 2900 N N . PHE A 1 76 ? 5.149 2.480 -6.078 1.00 0.00 76 PHE A N 2
ATOM 2901 C CA . PHE A 1 76 ? 4.985 1.069 -5.748 1.00 0.00 76 PHE A CA 2
ATOM 2902 C C . PHE A 1 76 ? 4.525 0.275 -6.967 1.00 0.00 76 PHE A C 2
ATOM 2903 O O . PHE A 1 76 ? 5.205 -0.650 -7.412 1.00 0.00 76 PHE A O 2
ATOM 2920 N N . LEU A 1 77 ? 3.366 0.643 -7.502 1.00 0.00 77 LEU A N 2
ATOM 2921 C CA . LEU A 1 77 ? 2.813 -0.034 -8.669 1.00 0.00 77 LEU A CA 2
ATOM 2922 C C . LEU A 1 77 ? 3.834 -0.089 -9.801 1.00 0.00 77 LEU A C 2
ATOM 2923 O O . LEU A 1 77 ? 3.981 -1.112 -10.470 1.00 0.00 77 LEU A O 2
ATOM 2939 N N . LYS A 1 78 ? 4.538 1.018 -10.010 1.00 0.00 78 LYS A N 2
ATOM 2940 C CA . LYS A 1 78 ? 5.548 1.097 -11.058 1.00 0.00 78 LYS A CA 2
ATOM 2941 C C . LYS A 1 78 ? 6.685 0.115 -10.794 1.00 0.00 78 LYS A C 2
ATOM 2942 O O . LYS A 1 78 ? 7.208 -0.507 -11.718 1.00 0.00 78 LYS A O 2
ATOM 2961 N N . ASN A 1 79 ? 7.060 -0.021 -9.526 1.00 0.00 79 ASN A N 2
ATOM 2962 C CA . ASN A 1 79 ? 8.134 -0.929 -9.140 1.00 0.00 79 ASN A CA 2
ATOM 2963 C C . ASN A 1 79 ? 7.637 -2.371 -9.092 1.00 0.00 79 ASN A C 2
ATOM 2964 O O . ASN A 1 79 ? 8.339 -3.266 -8.620 1.00 0.00 79 ASN A O 2
ATOM 2975 N N . HIS A 1 80 ? 6.421 -2.589 -9.584 1.00 0.00 80 HIS A N 2
ATOM 2976 C CA . HIS A 1 80 ? 5.830 -3.922 -9.598 1.00 0.00 80 HIS A CA 2
ATOM 2977 C C . HIS A 1 80 ? 5.578 -4.420 -8.178 1.00 0.00 80 HIS A C 2
ATOM 2978 O O . HIS A 1 80 ? 5.662 -5.617 -7.905 1.00 0.00 80 HIS A O 2
ATOM 2992 N N . VAL A 1 81 ? 5.272 -3.493 -7.276 1.00 0.00 81 VAL A N 2
ATOM 2993 C CA . VAL A 1 81 ? 5.008 -3.837 -5.884 1.00 0.00 81 VAL A CA 2
ATOM 2994 C C . VAL A 1 81 ? 3.569 -4.306 -5.697 1.00 0.00 81 VAL A C 2
ATOM 2995 O O . VAL A 1 81 ? 3.299 -5.213 -4.910 1.00 0.00 81 VAL A O 2
ATOM 3008 N N . ILE A 1 82 ? 2.650 -3.682 -6.426 1.00 0.00 82 ILE A N 2
ATOM 3009 C CA . ILE A 1 82 ? 1.239 -4.036 -6.341 1.00 0.00 82 ILE A CA 2
ATOM 3010 C C . ILE A 1 82 ? 0.583 -4.015 -7.718 1.00 0.00 82 ILE A C 2
ATOM 3011 O O . ILE A 1 82 ? 0.657 -3.018 -8.436 1.00 0.00 82 ILE A O 2
ATOM 3027 N N . GLU A 1 83 ? -0.059 -5.122 -8.078 1.00 0.00 83 GLU A N 2
ATOM 3028 C CA . GLU A 1 83 ? -0.729 -5.230 -9.369 1.00 0.00 83 GLU A CA 2
ATOM 3029 C C . GLU A 1 83 ? -2.237 -5.060 -9.215 1.00 0.00 83 GLU A C 2
ATOM 3030 O O . GLU A 1 83 ? -2.804 -5.375 -8.169 1.00 0.00 83 GLU A O 2
ATOM 3042 N N . ASP A 1 84 ? -2.880 -4.560 -10.265 1.00 0.00 84 ASP A N 2
ATOM 3043 C CA . ASP A 1 84 ? -4.323 -4.348 -10.247 1.00 0.00 84 ASP A CA 2
ATOM 3044 C C . ASP A 1 84 ? -5.067 -5.648 -10.541 1.00 0.00 84 ASP A C 2
ATOM 3045 O O . ASP A 1 84 ? -4.532 -6.546 -11.192 1.00 0.00 84 ASP A O 2
ATOM 3054 N N . ILE A 1 85 ? -6.300 -5.740 -10.057 1.00 0.00 85 ILE A N 2
ATOM 3055 C CA . ILE A 1 85 ? -7.116 -6.929 -10.268 1.00 0.00 85 ILE A CA 2
ATOM 3056 C C . ILE A 1 85 ? -7.003 -7.425 -11.706 1.00 0.00 85 ILE A C 2
ATOM 3057 O O . ILE A 1 85 ? -6.900 -8.627 -11.953 1.00 0.00 85 ILE A O 2
ATOM 3073 N N . LYS A 1 86 ? -7.022 -6.492 -12.651 1.00 0.00 86 LYS A N 2
ATOM 3074 C CA . LYS A 1 86 ? -6.918 -6.833 -14.065 1.00 0.00 86 LYS A CA 2
ATOM 3075 C C . LYS A 1 86 ? -5.465 -7.075 -14.461 1.00 0.00 86 LYS A C 2
ATOM 3076 O O . LYS A 1 86 ? -5.157 -8.028 -15.175 1.00 0.00 86 LYS A O 2
ATOM 3095 N N . GLY A 1 87 ? -4.575 -6.205 -13.992 1.00 0.00 87 GLY A N 2
ATOM 3096 C CA . GLY A 1 87 ? -3.165 -6.344 -14.307 1.00 0.00 87 GLY A CA 2
ATOM 3097 C C . GLY A 1 87 ? -2.570 -5.070 -14.874 1.00 0.00 87 GLY A C 2
ATOM 3098 O O . GLY A 1 87 ? -1.972 -5.082 -15.949 1.00 0.00 87 GLY A O 2
ATOM 3102 N N . ARG A 1 88 ? -2.736 -3.968 -14.149 1.00 0.00 88 ARG A N 2
ATOM 3103 C CA . ARG A 1 88 ? -2.213 -2.680 -14.588 1.00 0.00 88 ARG A CA 2
ATOM 3104 C C . ARG A 1 88 ? -0.807 -2.450 -14.043 1.00 0.00 88 ARG A C 2
ATOM 3105 O O . ARG A 1 88 ? -0.316 -1.321 -14.020 1.00 0.00 88 ARG A O 2
ATOM 3126 N N . TRP A 1 89 ? -0.164 -3.527 -13.606 1.00 0.00 89 TRP A N 2
ATOM 3127 C CA . TRP A 1 89 ? 1.186 -3.442 -13.061 1.00 0.00 89 TRP A CA 2
ATOM 3128 C C . TRP A 1 89 ? 2.156 -2.881 -14.095 1.00 0.00 89 TRP A C 2
ATOM 3129 O O . TRP A 1 89 ? 1.971 -3.064 -15.297 1.00 0.00 89 TRP A O 2
ATOM 3150 N N . GLY A 1 90 ? 3.192 -2.197 -13.618 1.00 0.00 90 GLY A N 2
ATOM 3151 C CA . GLY A 1 90 ? 4.176 -1.620 -14.515 1.00 0.00 90 GLY A CA 2
ATOM 3152 C C . GLY A 1 90 ? 3.984 -0.129 -14.706 1.00 0.00 90 GLY A C 2
ATOM 3153 O O . GLY A 1 90 ? 4.951 0.610 -14.889 1.00 0.00 90 GLY A O 2
ATOM 3157 N N . SER A 1 91 ? 2.731 0.314 -14.664 1.00 0.00 91 SER A N 2
ATOM 3158 C CA . SER A 1 91 ? 2.414 1.727 -14.839 1.00 0.00 91 SER A CA 2
ATOM 3159 C C . SER A 1 91 ? 2.439 2.459 -13.501 1.00 0.00 91 SER A C 2
ATOM 3160 O O . SER A 1 91 ? 2.562 1.839 -12.445 1.00 0.00 91 SER A O 2
ATOM 3168 N N . GLU A 1 92 ? 2.322 3.782 -13.555 1.00 0.00 92 GLU A N 2
ATOM 3169 C CA . GLU A 1 92 ? 2.332 4.599 -12.348 1.00 0.00 92 GLU A CA 2
ATOM 3170 C C . GLU A 1 92 ? 1.012 5.348 -12.186 1.00 0.00 92 GLU A C 2
ATOM 3171 O O . GLU A 1 92 ? 0.925 6.319 -11.435 1.00 0.00 92 GLU A O 2
ATOM 3183 N N . ASN A 1 93 ? -0.012 4.890 -12.898 1.00 0.00 93 ASN A N 2
ATOM 3184 C CA . ASN A 1 93 ? -1.328 5.516 -12.836 1.00 0.00 93 ASN A CA 2
ATOM 3185 C C . ASN A 1 93 ? -2.180 4.884 -11.740 1.00 0.00 93 ASN A C 2
ATOM 3186 O O . ASN A 1 93 ? -2.630 3.745 -11.868 1.00 0.00 93 ASN A O 2
ATOM 3197 N N . VAL A 1 94 ? -2.400 5.631 -10.663 1.00 0.00 94 VAL A N 2
ATOM 3198 C CA . VAL A 1 94 ? -3.199 5.144 -9.545 1.00 0.00 94 VAL A CA 2
ATOM 3199 C C . VAL A 1 94 ? -4.091 6.248 -8.986 1.00 0.00 94 VAL A C 2
ATOM 3200 O O . VAL A 1 94 ? -3.870 7.430 -9.247 1.00 0.00 94 VAL A O 2
ATOM 3213 N N . ASP A 1 95 ? -5.098 5.853 -8.215 1.00 0.00 95 ASP A N 2
ATOM 3214 C CA . ASP A 1 95 ? -6.023 6.808 -7.616 1.00 0.00 95 ASP A CA 2
ATOM 3215 C C . ASP A 1 95 ? -6.783 6.175 -6.455 1.00 0.00 95 ASP A C 2
ATOM 3216 O O . ASP A 1 95 ? -6.735 4.960 -6.258 1.00 0.00 95 ASP A O 2
ATOM 3225 N N . ASP A 1 96 ? -7.483 7.005 -5.690 1.00 0.00 96 ASP A N 2
ATOM 3226 C CA . ASP A 1 96 ? -8.254 6.526 -4.548 1.00 0.00 96 ASP A CA 2
ATOM 3227 C C . ASP A 1 96 ? -9.602 5.972 -4.997 1.00 0.00 96 ASP A C 2
ATOM 3228 O O . ASP A 1 96 ? -10.476 5.698 -4.176 1.00 0.00 96 ASP A O 2
ATOM 3237 N N . ASN A 1 97 ? -9.764 5.810 -6.307 1.00 0.00 97 ASN A N 2
ATOM 3238 C CA . ASN A 1 97 ? -11.007 5.290 -6.865 1.00 0.00 97 ASN A CA 2
ATOM 3239 C C . ASN A 1 97 ? -11.336 3.922 -6.277 1.00 0.00 97 ASN A C 2
ATOM 3240 O O . ASN A 1 97 ? -10.570 3.373 -5.487 1.00 0.00 97 ASN A O 2
ATOM 3251 N N . ASN A 1 98 ? -12.482 3.375 -6.671 1.00 0.00 98 ASN A N 2
ATOM 3252 C CA . ASN A 1 98 ? -12.914 2.070 -6.183 1.00 0.00 98 ASN A CA 2
ATOM 3253 C C . ASN A 1 98 ? -12.181 0.948 -6.912 1.00 0.00 98 ASN A C 2
ATOM 3254 O O . ASN A 1 98 ? -12.534 -0.224 -6.780 1.00 0.00 98 ASN A O 2
ATOM 3265 N N . GLN A 1 99 ? -11.161 1.316 -7.680 1.00 0.00 99 GLN A N 2
ATOM 3266 C CA . GLN A 1 99 ? -10.379 0.339 -8.429 1.00 0.00 99 GLN A CA 2
ATOM 3267 C C . GLN A 1 99 ? -9.662 -0.622 -7.488 1.00 0.00 99 GLN A C 2
ATOM 3268 O O . GLN A 1 99 ? -8.694 -0.250 -6.822 1.00 0.00 99 GLN A O 2
ATOM 3282 N N . LEU A 1 100 ? -10.141 -1.860 -7.436 1.00 0.00 100 LEU A N 2
ATOM 3283 C CA . LEU A 1 100 ? -9.546 -2.876 -6.576 1.00 0.00 100 LEU A CA 2
ATOM 3284 C C . LEU A 1 100 ? -8.087 -3.118 -6.948 1.00 0.00 100 LEU A C 2
ATOM 3285 O O . LEU A 1 100 ? -7.627 -2.693 -8.008 1.00 0.00 100 LEU A O 2
ATOM 3301 N N . PHE A 1 101 ? -7.364 -3.806 -6.070 1.00 0.00 101 PHE A N 2
ATOM 3302 C CA . PHE A 1 101 ? -5.957 -4.107 -6.307 1.00 0.00 101 PHE A CA 2
ATOM 3303 C C . PHE A 1 101 ? -5.590 -5.475 -5.741 1.00 0.00 101 PHE A C 2
ATOM 3304 O O . PHE A 1 101 ? -6.377 -6.094 -5.025 1.00 0.00 101 PHE A O 2
ATOM 3321 N N . ARG A 1 102 ? -4.389 -5.942 -6.068 1.00 0.00 102 ARG A N 2
ATOM 3322 C CA . ARG A 1 102 ? -3.918 -7.237 -5.593 1.00 0.00 102 ARG A CA 2
ATOM 3323 C C . ARG A 1 102 ? -2.393 -7.284 -5.565 1.00 0.00 102 ARG A C 2
ATOM 3324 O O . ARG A 1 102 ? -1.724 -6.377 -6.062 1.00 0.00 102 ARG A O 2
ATOM 3345 N N . PHE A 1 103 ? -1.849 -8.346 -4.980 1.00 0.00 103 PHE A N 2
ATOM 3346 C CA . PHE A 1 103 ? -0.403 -8.511 -4.886 1.00 0.00 103 PHE A CA 2
ATOM 3347 C C . PHE A 1 103 ? 0.075 -9.646 -5.787 1.00 0.00 103 PHE A C 2
ATOM 3348 O O . PHE A 1 103 ? -0.555 -10.699 -5.888 1.00 0.00 103 PHE A O 2
ATOM 3365 N N . PRO A 1 104 ? 1.216 -9.428 -6.457 1.00 0.00 104 PRO A N 2
ATOM 3366 C CA . PRO A 1 104 ? 1.805 -10.420 -7.361 1.00 0.00 104 PRO A CA 2
ATOM 3367 C C . PRO A 1 104 ? 2.360 -11.628 -6.614 1.00 0.00 104 PRO A C 2
ATOM 3368 O O . PRO A 1 104 ? 2.699 -11.538 -5.435 1.00 0.00 104 PRO A O 2
ATOM 3379 N N . ALA A 1 105 ? 2.451 -12.757 -7.309 1.00 0.00 105 ALA A N 2
ATOM 3380 C CA . ALA A 1 105 ? 2.967 -13.982 -6.712 1.00 0.00 105 ALA A CA 2
ATOM 3381 C C . ALA A 1 105 ? 4.491 -14.011 -6.750 1.00 0.00 105 ALA A C 2
ATOM 3382 O O . ALA A 1 105 ? 5.100 -13.768 -7.793 1.00 0.00 105 ALA A O 2
ATOM 3389 N N . GLY A 1 1 ? 38.169 2.062 -6.114 1.00 0.00 1 GLY A N 3
ATOM 3390 C CA . GLY A 1 1 ? 36.747 2.160 -5.840 1.00 0.00 1 GLY A CA 3
ATOM 3391 C C . GLY A 1 1 ? 36.258 1.060 -4.918 1.00 0.00 1 GLY A C 3
ATOM 3392 O O . GLY A 1 1 ? 35.478 0.201 -5.325 1.00 0.00 1 GLY A O 3
ATOM 3396 N N . SER A 1 2 ? 36.719 1.087 -3.671 1.00 0.00 2 SER A N 3
ATOM 3397 C CA . SER A 1 2 ? 36.328 0.081 -2.690 1.00 0.00 2 SER A CA 3
ATOM 3398 C C . SER A 1 2 ? 34.879 -0.347 -2.899 1.00 0.00 2 SER A C 3
ATOM 3399 O O . SER A 1 2 ? 34.558 -1.534 -2.853 1.00 0.00 2 SER A O 3
ATOM 3407 N N . SER A 1 3 ? 34.007 0.630 -3.129 1.00 0.00 3 SER A N 3
ATOM 3408 C CA . SER A 1 3 ? 32.591 0.356 -3.342 1.00 0.00 3 SER A CA 3
ATOM 3409 C C . SER A 1 3 ? 32.150 0.821 -4.726 1.00 0.00 3 SER A C 3
ATOM 3410 O O . SER A 1 3 ? 32.703 1.769 -5.281 1.00 0.00 3 SER A O 3
ATOM 3418 N N . GLY A 1 4 ? 31.147 0.145 -5.279 1.00 0.00 4 GLY A N 3
ATOM 3419 C CA . GLY A 1 4 ? 30.647 0.502 -6.594 1.00 0.00 4 GLY A CA 3
ATOM 3420 C C . GLY A 1 4 ? 29.146 0.709 -6.607 1.00 0.00 4 GLY A C 3
ATOM 3421 O O . GLY A 1 4 ? 28.454 0.227 -7.503 1.00 0.00 4 GLY A O 3
ATOM 3425 N N . SER A 1 5 ? 28.641 1.427 -5.609 1.00 0.00 5 SER A N 3
ATOM 3426 C CA . SER A 1 5 ? 27.211 1.693 -5.506 1.00 0.00 5 SER A CA 3
ATOM 3427 C C . SER A 1 5 ? 26.950 2.958 -4.694 1.00 0.00 5 SER A C 3
ATOM 3428 O O . SER A 1 5 ? 27.781 3.372 -3.886 1.00 0.00 5 SER A O 3
ATOM 3436 N N . SER A 1 6 ? 25.789 3.567 -4.915 1.00 0.00 6 SER A N 3
ATOM 3437 C CA . SER A 1 6 ? 25.419 4.787 -4.207 1.00 0.00 6 SER A CA 3
ATOM 3438 C C . SER A 1 6 ? 24.043 4.646 -3.565 1.00 0.00 6 SER A C 3
ATOM 3439 O O . SER A 1 6 ? 23.373 3.626 -3.723 1.00 0.00 6 SER A O 3
ATOM 3447 N N . GLY A 1 7 ? 23.627 5.679 -2.838 1.00 0.00 7 GLY A N 3
ATOM 3448 C CA . GLY A 1 7 ? 22.333 5.651 -2.182 1.00 0.00 7 GLY A CA 3
ATOM 3449 C C . GLY A 1 7 ? 22.243 4.571 -1.122 1.00 0.00 7 GLY A C 3
ATOM 3450 O O . GLY A 1 7 ? 21.707 3.491 -1.371 1.00 0.00 7 GLY A O 3
ATOM 3454 N N . TYR A 1 8 ? 22.770 4.861 0.062 1.00 0.00 8 TYR A N 3
ATOM 3455 C CA . TYR A 1 8 ? 22.751 3.905 1.162 1.00 0.00 8 TYR A CA 3
ATOM 3456 C C . TYR A 1 8 ? 21.485 4.061 1.998 1.00 0.00 8 TYR A C 3
ATOM 3457 O O . TYR A 1 8 ? 20.745 3.100 2.209 1.00 0.00 8 TYR A O 3
ATOM 3475 N N . ARG A 1 9 ? 21.242 5.279 2.470 1.00 0.00 9 ARG A N 3
ATOM 3476 C CA . ARG A 1 9 ? 20.066 5.563 3.283 1.00 0.00 9 ARG A CA 3
ATOM 3477 C C . ARG A 1 9 ? 18.850 5.840 2.403 1.00 0.00 9 ARG A C 3
ATOM 3478 O O . ARG A 1 9 ? 17.761 5.325 2.652 1.00 0.00 9 ARG A O 3
ATOM 3499 N N . ALA A 1 10 ? 19.045 6.658 1.374 1.00 0.00 10 ALA A N 3
ATOM 3500 C CA . ALA A 1 10 ? 17.966 7.003 0.457 1.00 0.00 10 ALA A CA 3
ATOM 3501 C C . ALA A 1 10 ? 17.094 5.789 0.155 1.00 0.00 10 ALA A C 3
ATOM 3502 O O . ALA A 1 10 ? 15.879 5.818 0.358 1.00 0.00 10 ALA A O 3
ATOM 3509 N N . THR A 1 11 ? 17.720 4.722 -0.331 1.00 0.00 11 THR A N 3
ATOM 3510 C CA . THR A 1 11 ? 17.000 3.498 -0.662 1.00 0.00 11 THR A CA 3
ATOM 3511 C C . THR A 1 11 ? 16.501 2.796 0.595 1.00 0.00 11 THR A C 3
ATOM 3512 O O . THR A 1 11 ? 15.393 2.259 0.621 1.00 0.00 11 THR A O 3
ATOM 3523 N N . LYS A 1 12 ? 17.324 2.804 1.638 1.00 0.00 12 LYS A N 3
ATOM 3524 C CA . LYS A 1 12 ? 16.966 2.170 2.901 1.00 0.00 12 LYS A CA 3
ATOM 3525 C C . LYS A 1 12 ? 15.531 2.509 3.293 1.00 0.00 12 LYS A C 3
ATOM 3526 O O . LYS A 1 12 ? 14.860 1.728 3.968 1.00 0.00 12 LYS A O 3
ATOM 3545 N N . LEU A 1 13 ? 15.066 3.677 2.863 1.00 0.00 13 LEU A N 3
ATOM 3546 C CA . LEU A 1 13 ? 13.709 4.119 3.168 1.00 0.00 13 LEU A CA 3
ATOM 3547 C C . LEU A 1 13 ? 12.687 3.352 2.335 1.00 0.00 13 LEU A C 3
ATOM 3548 O O . LEU A 1 13 ? 11.795 2.699 2.876 1.00 0.00 13 LEU A O 3
ATOM 3564 N N . TRP A 1 14 ? 12.825 3.435 1.016 1.00 0.00 14 TRP A N 3
ATOM 3565 C CA . TRP A 1 14 ? 11.914 2.747 0.108 1.00 0.00 14 TRP A CA 3
ATOM 3566 C C . TRP A 1 14 ? 11.787 1.273 0.478 1.00 0.00 14 TRP A C 3
ATOM 3567 O O . TRP A 1 14 ? 10.693 0.712 0.461 1.00 0.00 14 TRP A O 3
ATOM 3588 N N . ASN A 1 15 ? 12.914 0.652 0.814 1.00 0.00 15 ASN A N 3
ATOM 3589 C CA . ASN A 1 15 ? 12.927 -0.758 1.188 1.00 0.00 15 ASN A CA 3
ATOM 3590 C C . ASN A 1 15 ? 12.130 -0.988 2.468 1.00 0.00 15 ASN A C 3
ATOM 3591 O O . ASN A 1 15 ? 11.219 -1.815 2.503 1.00 0.00 15 ASN A O 3
ATOM 3602 N N . GLU A 1 16 ? 12.480 -0.251 3.517 1.00 0.00 16 GLU A N 3
ATOM 3603 C CA . GLU A 1 16 ? 11.797 -0.376 4.800 1.00 0.00 16 GLU A CA 3
ATOM 3604 C C . GLU A 1 16 ? 10.291 -0.195 4.634 1.00 0.00 16 GLU A C 3
ATOM 3605 O O . GLU A 1 16 ? 9.498 -0.975 5.162 1.00 0.00 16 GLU A O 3
ATOM 3617 N N . VAL A 1 17 ? 9.902 0.841 3.896 1.00 0.00 17 VAL A N 3
ATOM 3618 C CA . VAL A 1 17 ? 8.492 1.125 3.659 1.00 0.00 17 VAL A CA 3
ATOM 3619 C C . VAL A 1 17 ? 7.808 -0.039 2.951 1.00 0.00 17 VAL A C 3
ATOM 3620 O O . VAL A 1 17 ? 6.895 -0.661 3.494 1.00 0.00 17 VAL A O 3
ATOM 3633 N N . THR A 1 18 ? 8.257 -0.329 1.733 1.00 0.00 18 THR A N 3
ATOM 3634 C CA . THR A 1 18 ? 7.688 -1.418 0.949 1.00 0.00 18 THR A CA 3
ATOM 3635 C C . THR A 1 18 ? 7.486 -2.664 1.804 1.00 0.00 18 THR A C 3
ATOM 3636 O O . THR A 1 18 ? 6.467 -3.347 1.695 1.00 0.00 18 THR A O 3
ATOM 3647 N N . THR A 1 19 ? 8.463 -2.956 2.657 1.00 0.00 19 THR A N 3
ATOM 3648 C CA . THR A 1 19 ? 8.393 -4.121 3.530 1.00 0.00 19 THR A CA 3
ATOM 3649 C C . THR A 1 19 ? 7.225 -4.008 4.503 1.00 0.00 19 THR A C 3
ATOM 3650 O O . THR A 1 19 ? 6.335 -4.859 4.521 1.00 0.00 19 THR A O 3
ATOM 3661 N N . SER A 1 20 ? 7.233 -2.953 5.311 1.00 0.00 20 SER A N 3
ATOM 3662 C CA . SER A 1 20 ? 6.174 -2.731 6.289 1.00 0.00 20 SER A CA 3
ATOM 3663 C C . SER A 1 20 ? 4.799 -2.865 5.642 1.00 0.00 20 SER A C 3
ATOM 3664 O O . SER A 1 20 ? 3.926 -3.567 6.153 1.00 0.00 20 SER A O 3
ATOM 3672 N N . PHE A 1 21 ? 4.614 -2.187 4.514 1.00 0.00 21 PHE A N 3
ATOM 3673 C CA . PHE A 1 21 ? 3.346 -2.229 3.796 1.00 0.00 21 PHE A CA 3
ATOM 3674 C C . PHE A 1 21 ? 2.849 -3.665 3.652 1.00 0.00 21 PHE A C 3
ATOM 3675 O O . PHE A 1 21 ? 1.784 -4.018 4.157 1.00 0.00 21 PHE A O 3
ATOM 3692 N N . ARG A 1 22 ? 3.630 -4.488 2.959 1.00 0.00 22 ARG A N 3
ATOM 3693 C CA . ARG A 1 22 ? 3.270 -5.884 2.747 1.00 0.00 22 ARG A CA 3
ATOM 3694 C C . ARG A 1 22 ? 2.930 -6.565 4.069 1.00 0.00 22 ARG A C 3
ATOM 3695 O O . ARG A 1 22 ? 1.790 -6.968 4.297 1.00 0.00 22 ARG A O 3
ATOM 3716 N N . ALA A 1 23 ? 3.929 -6.692 4.938 1.00 0.00 23 ALA A N 3
ATOM 3717 C CA . ALA A 1 23 ? 3.735 -7.322 6.237 1.00 0.00 23 ALA A CA 3
ATOM 3718 C C . ALA A 1 23 ? 2.545 -6.714 6.971 1.00 0.00 23 ALA A C 3
ATOM 3719 O O . ALA A 1 23 ? 1.910 -7.371 7.795 1.00 0.00 23 ALA A O 3
ATOM 3726 N N . GLY A 1 24 ? 2.249 -5.454 6.667 1.00 0.00 24 GLY A N 3
ATOM 3727 C CA . GLY A 1 24 ? 1.136 -4.778 7.308 1.00 0.00 24 GLY A CA 3
ATOM 3728 C C . GLY A 1 24 ? -0.039 -5.703 7.555 1.00 0.00 24 GLY A C 3
ATOM 3729 O O . GLY A 1 24 ? -0.168 -6.279 8.635 1.00 0.00 24 GLY A O 3
ATOM 3733 N N . MET A 1 25 ? -0.900 -5.845 6.552 1.00 0.00 25 MET A N 3
ATOM 3734 C CA . MET A 1 25 ? -2.071 -6.707 6.667 1.00 0.00 25 MET A CA 3
ATOM 3735 C C . MET A 1 25 ? -2.045 -7.803 5.607 1.00 0.00 25 MET A C 3
ATOM 3736 O O . MET A 1 25 ? -1.781 -7.556 4.430 1.00 0.00 25 MET A O 3
ATOM 3750 N N . PRO A 1 26 ? -2.324 -9.045 6.032 1.00 0.00 26 PRO A N 3
ATOM 3751 C CA . PRO A 1 26 ? -2.339 -10.204 5.134 1.00 0.00 26 PRO A CA 3
ATOM 3752 C C . PRO A 1 26 ? -3.512 -10.167 4.160 1.00 0.00 26 PRO A C 3
ATOM 3753 O O . PRO A 1 26 ? -4.324 -9.242 4.185 1.00 0.00 26 PRO A O 3
ATOM 3764 N N . LEU A 1 27 ? -3.594 -11.179 3.303 1.00 0.00 27 LEU A N 3
ATOM 3765 C CA . LEU A 1 27 ? -4.669 -11.263 2.320 1.00 0.00 27 LEU A CA 3
ATOM 3766 C C . LEU A 1 27 ? -5.889 -11.965 2.906 1.00 0.00 27 LEU A C 3
ATOM 3767 O O . LEU A 1 27 ? -5.822 -13.134 3.285 1.00 0.00 27 LEU A O 3
ATOM 3783 N N . ARG A 1 28 ? -7.004 -11.245 2.974 1.00 0.00 28 ARG A N 3
ATOM 3784 C CA . ARG A 1 28 ? -8.240 -11.799 3.513 1.00 0.00 28 ARG A CA 3
ATOM 3785 C C . ARG A 1 28 ? -9.370 -11.701 2.492 1.00 0.00 28 ARG A C 3
ATOM 3786 O O . ARG A 1 28 ? -9.434 -10.753 1.710 1.00 0.00 28 ARG A O 3
ATOM 3807 N N . LYS A 1 29 ? -10.260 -12.688 2.505 1.00 0.00 29 LYS A N 3
ATOM 3808 C CA . LYS A 1 29 ? -11.388 -12.714 1.582 1.00 0.00 29 LYS A CA 3
ATOM 3809 C C . LYS A 1 29 ? -12.240 -11.457 1.729 1.00 0.00 29 LYS A C 3
ATOM 3810 O O . LYS A 1 29 ? -12.112 -10.719 2.707 1.00 0.00 29 LYS A O 3
ATOM 3829 N N . HIS A 1 30 ? -13.111 -11.221 0.753 1.00 0.00 30 HIS A N 3
ATOM 3830 C CA . HIS A 1 30 ? -13.986 -10.054 0.776 1.00 0.00 30 HIS A CA 3
ATOM 3831 C C . HIS A 1 30 ? -15.448 -10.474 0.898 1.00 0.00 30 HIS A C 3
ATOM 3832 O O . HIS A 1 30 ? -15.776 -11.655 0.788 1.00 0.00 30 HIS A O 3
ATOM 3846 N N . ARG A 1 31 ? -16.322 -9.498 1.126 1.00 0.00 31 ARG A N 3
ATOM 3847 C CA . ARG A 1 31 ? -17.748 -9.767 1.266 1.00 0.00 31 ARG A CA 3
ATOM 3848 C C . ARG A 1 31 ? -18.309 -10.398 -0.006 1.00 0.00 31 ARG A C 3
ATOM 3849 O O . ARG A 1 31 ? -19.327 -11.088 0.030 1.00 0.00 31 ARG A O 3
ATOM 3870 N N . GLN A 1 32 ? -17.637 -10.155 -1.127 1.00 0.00 32 GLN A N 3
ATOM 3871 C CA . GLN A 1 32 ? -18.070 -10.698 -2.409 1.00 0.00 32 GLN A CA 3
ATOM 3872 C C . GLN A 1 32 ? -18.195 -12.217 -2.342 1.00 0.00 32 GLN A C 3
ATOM 3873 O O . GLN A 1 32 ? -17.197 -12.935 -2.395 1.00 0.00 32 GLN A O 3
ATOM 3887 N N . HIS A 1 33 ? -19.428 -12.699 -2.224 1.00 0.00 33 HIS A N 3
ATOM 3888 C CA . HIS A 1 33 ? -19.684 -14.133 -2.150 1.00 0.00 33 HIS A CA 3
ATOM 3889 C C . HIS A 1 33 ? -19.228 -14.833 -3.427 1.00 0.00 33 HIS A C 3
ATOM 3890 O O . HIS A 1 33 ? -18.446 -15.783 -3.382 1.00 0.00 33 HIS A O 3
ATOM 3904 N N . PHE A 1 34 ? -19.723 -14.358 -4.566 1.00 0.00 34 PHE A N 3
ATOM 3905 C CA . PHE A 1 34 ? -19.369 -14.939 -5.855 1.00 0.00 34 PHE A CA 3
ATOM 3906 C C . PHE A 1 34 ? -17.853 -15.030 -6.012 1.00 0.00 34 PHE A C 3
ATOM 3907 O O . PHE A 1 34 ? -17.101 -14.437 -5.239 1.00 0.00 34 PHE A O 3
ATOM 3924 N N . LYS A 1 35 ? -17.413 -15.777 -7.019 1.00 0.00 35 LYS A N 3
ATOM 3925 C CA . LYS A 1 35 ? -15.988 -15.946 -7.280 1.00 0.00 35 LYS A CA 3
ATOM 3926 C C . LYS A 1 35 ? -15.501 -14.936 -8.314 1.00 0.00 35 LYS A C 3
ATOM 3927 O O . LYS A 1 35 ? -14.426 -15.095 -8.894 1.00 0.00 35 LYS A O 3
ATOM 3946 N N . LYS A 1 36 ? -16.297 -13.897 -8.540 1.00 0.00 36 LYS A N 3
ATOM 3947 C CA . LYS A 1 36 ? -15.946 -12.859 -9.502 1.00 0.00 36 LYS A CA 3
ATOM 3948 C C . LYS A 1 36 ? -14.479 -12.464 -9.366 1.00 0.00 36 LYS A C 3
ATOM 3949 O O . LYS A 1 36 ? -13.798 -12.215 -10.361 1.00 0.00 36 LYS A O 3
ATOM 3968 N N . TYR A 1 37 ? -13.998 -12.410 -8.129 1.00 0.00 37 TYR A N 3
ATOM 3969 C CA . TYR A 1 37 ? -12.612 -12.045 -7.863 1.00 0.00 37 TYR A CA 3
ATOM 3970 C C . TYR A 1 37 ? -12.149 -12.605 -6.521 1.00 0.00 37 TYR A C 3
ATOM 3971 O O . TYR A 1 37 ? -12.909 -12.638 -5.554 1.00 0.00 37 TYR A O 3
ATOM 3989 N N . GLY A 1 38 ? -10.895 -13.043 -6.471 1.00 0.00 38 GLY A N 3
ATOM 3990 C CA . GLY A 1 38 ? -10.350 -13.595 -5.244 1.00 0.00 38 GLY A CA 3
ATOM 3991 C C . GLY A 1 38 ? -10.294 -12.575 -4.125 1.00 0.00 38 GLY A C 3
ATOM 3992 O O . GLY A 1 38 ? -11.325 -12.066 -3.688 1.00 0.00 38 GLY A O 3
ATOM 3996 N N . ASN A 1 39 ? -9.086 -12.276 -3.658 1.00 0.00 39 ASN A N 3
ATOM 3997 C CA . ASN A 1 39 ? -8.899 -11.312 -2.581 1.00 0.00 39 ASN A CA 3
ATOM 3998 C C . ASN A 1 39 ? -8.252 -10.032 -3.102 1.00 0.00 39 ASN A C 3
ATOM 3999 O O . ASN A 1 39 ? -7.065 -10.014 -3.430 1.00 0.00 39 ASN A O 3
ATOM 4010 N N . CYS A 1 40 ? -9.039 -8.965 -3.175 1.00 0.00 40 CYS A N 3
ATOM 4011 C CA . CYS A 1 40 ? -8.543 -7.680 -3.656 1.00 0.00 40 CYS A CA 3
ATOM 4012 C C . CYS A 1 40 ? -8.927 -6.556 -2.699 1.00 0.00 40 CYS A C 3
ATOM 4013 O O . CYS A 1 40 ? -9.794 -6.725 -1.842 1.00 0.00 40 CYS A O 3
ATOM 4021 N N . PHE A 1 41 ? -8.273 -5.409 -2.850 1.00 0.00 41 PHE A N 3
ATOM 4022 C CA . PHE A 1 41 ? -8.544 -4.257 -1.997 1.00 0.00 41 PHE A CA 3
ATOM 4023 C C . PHE A 1 41 ? -8.531 -2.965 -2.809 1.00 0.00 41 PHE A C 3
ATOM 4024 O O . PHE A 1 41 ? -7.630 -2.733 -3.615 1.00 0.00 41 PHE A O 3
ATOM 4041 N N . THR A 1 42 ? -9.540 -2.127 -2.590 1.00 0.00 42 THR A N 3
ATOM 4042 C CA . THR A 1 42 ? -9.647 -0.859 -3.301 1.00 0.00 42 THR A CA 3
ATOM 4043 C C . THR A 1 42 ? -8.433 0.024 -3.037 1.00 0.00 42 THR A C 3
ATOM 4044 O O . THR A 1 42 ? -7.822 -0.047 -1.972 1.00 0.00 42 THR A O 3
ATOM 4055 N N . ALA A 1 43 ? -8.089 0.856 -4.015 1.00 0.00 43 ALA A N 3
ATOM 4056 C CA . ALA A 1 43 ? -6.949 1.755 -3.887 1.00 0.00 43 ALA A CA 3
ATOM 4057 C C . ALA A 1 43 ? -7.095 2.657 -2.666 1.00 0.00 43 ALA A C 3
ATOM 4058 O O . ALA A 1 43 ? -6.188 2.754 -1.841 1.00 0.00 43 ALA A O 3
ATOM 4065 N N . GLY A 1 44 ? -8.245 3.318 -2.558 1.00 0.00 44 GLY A N 3
ATOM 4066 C CA . GLY A 1 44 ? -8.488 4.204 -1.435 1.00 0.00 44 GLY A CA 3
ATOM 4067 C C . GLY A 1 44 ? -7.986 3.631 -0.125 1.00 0.00 44 GLY A C 3
ATOM 4068 O O . GLY A 1 44 ? -7.017 4.129 0.447 1.00 0.00 44 GLY A O 3
ATOM 4072 N N . GLU A 1 45 ? -8.648 2.582 0.353 1.00 0.00 45 GLU A N 3
ATOM 4073 C CA . GLU A 1 45 ? -8.264 1.943 1.606 1.00 0.00 45 GLU A CA 3
ATOM 4074 C C . GLU A 1 45 ? -6.747 1.947 1.776 1.00 0.00 45 GLU A C 3
ATOM 4075 O O . GLU A 1 45 ? -6.225 2.446 2.772 1.00 0.00 45 GLU A O 3
ATOM 4087 N N . ALA A 1 46 ? -6.047 1.386 0.796 1.00 0.00 46 ALA A N 3
ATOM 4088 C CA . ALA A 1 46 ? -4.591 1.325 0.835 1.00 0.00 46 ALA A CA 3
ATOM 4089 C C . ALA A 1 46 ? -3.998 2.658 1.278 1.00 0.00 46 ALA A C 3
ATOM 4090 O O . ALA A 1 46 ? -3.117 2.702 2.137 1.00 0.00 46 ALA A O 3
ATOM 4097 N N . VAL A 1 47 ? -4.486 3.744 0.686 1.00 0.00 47 VAL A N 3
ATOM 4098 C CA . VAL A 1 47 ? -4.004 5.079 1.020 1.00 0.00 47 VAL A CA 3
ATOM 4099 C C . VAL A 1 47 ? -3.902 5.264 2.530 1.00 0.00 47 VAL A C 3
ATOM 4100 O O . VAL A 1 47 ? -2.940 5.847 3.030 1.00 0.00 47 VAL A O 3
ATOM 4113 N N . ASP A 1 48 ? -4.900 4.765 3.250 1.00 0.00 48 ASP A N 3
ATOM 4114 C CA . ASP A 1 48 ? -4.922 4.874 4.704 1.00 0.00 48 ASP A CA 3
ATOM 4115 C C . ASP A 1 48 ? -3.821 4.024 5.330 1.00 0.00 48 ASP A C 3
ATOM 4116 O O . ASP A 1 48 ? -3.025 4.515 6.132 1.00 0.00 48 ASP A O 3
ATOM 4125 N N . TRP A 1 49 ? -3.781 2.750 4.959 1.00 0.00 49 TRP A N 3
ATOM 4126 C CA . TRP A 1 49 ? -2.777 1.832 5.485 1.00 0.00 49 TRP A CA 3
ATOM 4127 C C . TRP A 1 49 ? -1.371 2.381 5.269 1.00 0.00 49 TRP A C 3
ATOM 4128 O O . TRP A 1 49 ? -0.590 2.503 6.214 1.00 0.00 49 TRP A O 3
ATOM 4149 N N . LEU A 1 50 ? -1.054 2.709 4.022 1.00 0.00 50 LEU A N 3
ATOM 4150 C CA . LEU A 1 50 ? 0.259 3.246 3.682 1.00 0.00 50 LEU A CA 3
ATOM 4151 C C . LEU A 1 50 ? 0.492 4.589 4.367 1.00 0.00 50 LEU A C 3
ATOM 4152 O O . LEU A 1 50 ? 1.539 4.813 4.975 1.00 0.00 50 LEU A O 3
ATOM 4168 N N . TYR A 1 51 ? -0.490 5.477 4.265 1.00 0.00 51 TYR A N 3
ATOM 4169 C CA . TYR A 1 51 ? -0.391 6.798 4.875 1.00 0.00 51 TYR A CA 3
ATOM 4170 C C . TYR A 1 51 ? 0.017 6.693 6.341 1.00 0.00 51 TYR A C 3
ATOM 4171 O O . TYR A 1 51 ? 1.080 7.171 6.737 1.00 0.00 51 TYR A O 3
ATOM 4189 N N . ASP A 1 52 ? -0.836 6.063 7.142 1.00 0.00 52 ASP A N 3
ATOM 4190 C CA . ASP A 1 52 ? -0.565 5.892 8.564 1.00 0.00 52 ASP A CA 3
ATOM 4191 C C . ASP A 1 52 ? 0.881 5.463 8.794 1.00 0.00 52 ASP A C 3
ATOM 4192 O O . ASP A 1 52 ? 1.572 6.007 9.656 1.00 0.00 52 ASP A O 3
ATOM 4201 N N . LEU A 1 53 ? 1.332 4.483 8.019 1.00 0.00 53 LEU A N 3
ATOM 4202 C CA . LEU A 1 53 ? 2.696 3.979 8.139 1.00 0.00 53 LEU A CA 3
ATOM 4203 C C . LEU A 1 53 ? 3.710 5.075 7.831 1.00 0.00 53 LEU A C 3
ATOM 4204 O O . LEU A 1 53 ? 4.712 5.224 8.532 1.00 0.00 53 LEU A O 3
ATOM 4220 N N . LEU A 1 54 ? 3.444 5.843 6.780 1.00 0.00 54 LEU A N 3
ATOM 4221 C CA . LEU A 1 54 ? 4.332 6.929 6.381 1.00 0.00 54 LEU A CA 3
ATOM 4222 C C . LEU A 1 54 ? 4.459 7.966 7.492 1.00 0.00 54 LEU A C 3
ATOM 4223 O O . LEU A 1 54 ? 5.562 8.272 7.946 1.00 0.00 54 LEU A O 3
ATOM 4239 N N . ARG A 1 55 ? 3.323 8.501 7.928 1.00 0.00 55 ARG A N 3
ATOM 4240 C CA . ARG A 1 55 ? 3.307 9.502 8.987 1.00 0.00 55 ARG A CA 3
ATOM 4241 C C . ARG A 1 55 ? 3.966 8.964 10.254 1.00 0.00 55 ARG A C 3
ATOM 4242 O O . ARG A 1 55 ? 4.727 9.668 10.917 1.00 0.00 55 ARG A O 3
ATOM 4263 N N . ASN A 1 56 ? 3.667 7.712 10.584 1.00 0.00 56 ASN A N 3
ATOM 4264 C CA . ASN A 1 56 ? 4.229 7.080 11.772 1.00 0.00 56 ASN A CA 3
ATOM 4265 C C . ASN A 1 56 ? 5.744 7.254 11.815 1.00 0.00 56 ASN A C 3
ATOM 4266 O O . ASN A 1 56 ? 6.325 7.460 12.880 1.00 0.00 56 ASN A O 3
ATOM 4277 N N . ASN A 1 57 ? 6.377 7.169 10.650 1.00 0.00 57 ASN A N 3
ATOM 4278 C CA . ASN A 1 57 ? 7.825 7.317 10.554 1.00 0.00 57 ASN A CA 3
ATOM 4279 C C . ASN A 1 57 ? 8.248 8.749 10.868 1.00 0.00 57 ASN A C 3
ATOM 4280 O O . ASN A 1 57 ? 7.407 9.630 11.049 1.00 0.00 57 ASN A O 3
ATOM 4291 N N . SER A 1 58 ? 9.556 8.974 10.930 1.00 0.00 58 SER A N 3
ATOM 4292 C CA . SER A 1 58 ? 10.091 10.298 11.225 1.00 0.00 58 SER A CA 3
ATOM 4293 C C . SER A 1 58 ? 10.407 11.055 9.938 1.00 0.00 58 SER A C 3
ATOM 4294 O O . SER A 1 58 ? 9.976 12.192 9.752 1.00 0.00 58 SER A O 3
ATOM 4302 N N . ASN A 1 59 ? 11.164 10.415 9.053 1.00 0.00 59 ASN A N 3
ATOM 4303 C CA . ASN A 1 59 ? 11.539 11.027 7.784 1.00 0.00 59 ASN A CA 3
ATOM 4304 C C . ASN A 1 59 ? 10.380 11.830 7.203 1.00 0.00 59 ASN A C 3
ATOM 4305 O O . ASN A 1 59 ? 10.496 13.036 6.981 1.00 0.00 59 ASN A O 3
ATOM 4316 N N . PHE A 1 60 ? 9.262 11.155 6.961 1.00 0.00 60 PHE A N 3
ATOM 4317 C CA . PHE A 1 60 ? 8.080 11.805 6.406 1.00 0.00 60 PHE A CA 3
ATOM 4318 C C . PHE A 1 60 ? 7.337 12.592 7.482 1.00 0.00 60 PHE A C 3
ATOM 4319 O O . PHE A 1 60 ? 6.883 13.711 7.246 1.00 0.00 60 PHE A O 3
ATOM 4336 N N . GLY A 1 61 ? 7.216 11.997 8.665 1.00 0.00 61 GLY A N 3
ATOM 4337 C CA . GLY A 1 61 ? 6.527 12.655 9.759 1.00 0.00 61 GLY A CA 3
ATOM 4338 C C . GLY A 1 61 ? 5.045 12.827 9.491 1.00 0.00 61 GLY A C 3
ATOM 4339 O O . GLY A 1 61 ? 4.535 12.448 8.436 1.00 0.00 61 GLY A O 3
ATOM 4343 N N . PRO A 1 62 ? 4.327 13.409 10.464 1.00 0.00 62 PRO A N 3
ATOM 4344 C CA . PRO A 1 62 ? 2.884 13.641 10.351 1.00 0.00 62 PRO A CA 3
ATOM 4345 C C . PRO A 1 62 ? 2.549 14.718 9.325 1.00 0.00 62 PRO A C 3
ATOM 4346 O O . PRO A 1 62 ? 1.405 14.836 8.887 1.00 0.00 62 PRO A O 3
ATOM 4357 N N . GLU A 1 63 ? 3.554 15.501 8.946 1.00 0.00 63 GLU A N 3
ATOM 4358 C CA . GLU A 1 63 ? 3.364 16.569 7.971 1.00 0.00 63 GLU A CA 3
ATOM 4359 C C . GLU A 1 63 ? 2.765 16.024 6.677 1.00 0.00 63 GLU A C 3
ATOM 4360 O O . GLU A 1 63 ? 1.958 16.687 6.026 1.00 0.00 63 GLU A O 3
ATOM 4372 N N . VAL A 1 64 ? 3.166 14.810 6.311 1.00 0.00 64 VAL A N 3
ATOM 4373 C CA . VAL A 1 64 ? 2.670 14.175 5.096 1.00 0.00 64 VAL A CA 3
ATOM 4374 C C . VAL A 1 64 ? 1.154 14.015 5.140 1.00 0.00 64 VAL A C 3
ATOM 4375 O O . VAL A 1 64 ? 0.592 13.586 6.148 1.00 0.00 64 VAL A O 3
ATOM 4388 N N . THR A 1 65 ? 0.496 14.362 4.039 1.00 0.00 65 THR A N 3
ATOM 4389 C CA . THR A 1 65 ? -0.955 14.258 3.950 1.00 0.00 65 THR A CA 3
ATOM 4390 C C . THR A 1 65 ? -1.370 13.242 2.893 1.00 0.00 65 THR A C 3
ATOM 4391 O O . THR A 1 65 ? -0.573 12.865 2.034 1.00 0.00 65 THR A O 3
ATOM 4402 N N . ARG A 1 66 ? -2.623 12.803 2.960 1.00 0.00 66 ARG A N 3
ATOM 4403 C CA . ARG A 1 66 ? -3.143 11.829 2.008 1.00 0.00 66 ARG A CA 3
ATOM 4404 C C . ARG A 1 66 ? -2.592 12.088 0.609 1.00 0.00 66 ARG A C 3
ATOM 4405 O O . ARG A 1 66 ? -2.093 11.176 -0.050 1.00 0.00 66 ARG A O 3
ATOM 4426 N N . GLN A 1 67 ? -2.686 13.337 0.164 1.00 0.00 67 GLN A N 3
ATOM 4427 C CA . GLN A 1 67 ? -2.197 13.715 -1.157 1.00 0.00 67 GLN A CA 3
ATOM 4428 C C . GLN A 1 67 ? -0.866 13.036 -1.460 1.00 0.00 67 GLN A C 3
ATOM 4429 O O . GLN A 1 67 ? -0.712 12.386 -2.494 1.00 0.00 67 GLN A O 3
ATOM 4443 N N . GLN A 1 68 ? 0.092 13.192 -0.552 1.00 0.00 68 GLN A N 3
ATOM 4444 C CA . GLN A 1 68 ? 1.411 12.594 -0.724 1.00 0.00 68 GLN A CA 3
ATOM 4445 C C . GLN A 1 68 ? 1.301 11.091 -0.960 1.00 0.00 68 GLN A C 3
ATOM 4446 O O . GLN A 1 68 ? 1.977 10.536 -1.827 1.00 0.00 68 GLN A O 3
ATOM 4460 N N . THR A 1 69 ? 0.444 10.436 -0.182 1.00 0.00 69 THR A N 3
ATOM 4461 C CA . THR A 1 69 ? 0.247 8.998 -0.305 1.00 0.00 69 THR A CA 3
ATOM 4462 C C . THR A 1 69 ? -0.109 8.611 -1.736 1.00 0.00 69 THR A C 3
ATOM 4463 O O . THR A 1 69 ? 0.487 7.699 -2.309 1.00 0.00 69 THR A O 3
ATOM 4474 N N . ILE A 1 70 ? -1.083 9.311 -2.308 1.00 0.00 70 ILE A N 3
ATOM 4475 C CA . ILE A 1 70 ? -1.516 9.042 -3.673 1.00 0.00 70 ILE A CA 3
ATOM 4476 C C . ILE A 1 70 ? -0.369 9.226 -4.660 1.00 0.00 70 ILE A C 3
ATOM 4477 O O . ILE A 1 70 ? -0.204 8.436 -5.589 1.00 0.00 70 ILE A O 3
ATOM 4493 N N . GLN A 1 71 ? 0.423 10.273 -4.451 1.00 0.00 71 GLN A N 3
ATOM 4494 C CA . GLN A 1 71 ? 1.556 10.560 -5.322 1.00 0.00 71 GLN A CA 3
ATOM 4495 C C . GLN A 1 71 ? 2.608 9.460 -5.227 1.00 0.00 71 GLN A C 3
ATOM 4496 O O . GLN A 1 71 ? 3.063 8.932 -6.242 1.00 0.00 71 GLN A O 3
ATOM 4510 N N . LEU A 1 72 ? 2.991 9.120 -4.001 1.00 0.00 72 LEU A N 3
ATOM 4511 C CA . LEU A 1 72 ? 3.991 8.082 -3.773 1.00 0.00 72 LEU A CA 3
ATOM 4512 C C . LEU A 1 72 ? 3.517 6.740 -4.321 1.00 0.00 72 LEU A C 3
ATOM 4513 O O . LEU A 1 72 ? 4.258 6.044 -5.017 1.00 0.00 72 LEU A O 3
ATOM 4529 N N . LEU A 1 73 ? 2.278 6.382 -4.004 1.00 0.00 73 LEU A N 3
ATOM 4530 C CA . LEU A 1 73 ? 1.703 5.123 -4.466 1.00 0.00 73 LEU A CA 3
ATOM 4531 C C . LEU A 1 73 ? 2.034 4.880 -5.935 1.00 0.00 73 LEU A C 3
ATOM 4532 O O . LEU A 1 73 ? 2.423 3.777 -6.320 1.00 0.00 73 LEU A O 3
ATOM 4548 N N . ARG A 1 74 ? 1.879 5.918 -6.751 1.00 0.00 74 ARG A N 3
ATOM 4549 C CA . ARG A 1 74 ? 2.163 5.817 -8.177 1.00 0.00 74 ARG A CA 3
ATOM 4550 C C . ARG A 1 74 ? 3.459 5.049 -8.421 1.00 0.00 74 ARG A C 3
ATOM 4551 O O . ARG A 1 74 ? 3.569 4.283 -9.378 1.00 0.00 74 ARG A O 3
ATOM 4572 N N . LYS A 1 75 ? 4.439 5.261 -7.549 1.00 0.00 75 LYS A N 3
ATOM 4573 C CA . LYS A 1 75 ? 5.728 4.590 -7.668 1.00 0.00 75 LYS A CA 3
ATOM 4574 C C . LYS A 1 75 ? 5.600 3.105 -7.341 1.00 0.00 75 LYS A C 3
ATOM 4575 O O . LYS A 1 75 ? 6.213 2.261 -7.994 1.00 0.00 75 LYS A O 3
ATOM 4594 N N . PHE A 1 76 ? 4.798 2.794 -6.328 1.00 0.00 76 PHE A N 3
ATOM 4595 C CA . PHE A 1 76 ? 4.590 1.411 -5.916 1.00 0.00 76 PHE A CA 3
ATOM 4596 C C . PHE A 1 76 ? 4.161 0.549 -7.100 1.00 0.00 76 PHE A C 3
ATOM 4597 O O . PHE A 1 76 ? 4.797 -0.459 -7.411 1.00 0.00 76 PHE A O 3
ATOM 4614 N N . LEU A 1 77 ? 3.079 0.952 -7.756 1.00 0.00 77 LEU A N 3
ATOM 4615 C CA . LEU A 1 77 ? 2.564 0.218 -8.906 1.00 0.00 77 LEU A CA 3
ATOM 4616 C C . LEU A 1 77 ? 3.644 0.041 -9.968 1.00 0.00 77 LEU A C 3
ATOM 4617 O O . LEU A 1 77 ? 3.810 -1.044 -10.527 1.00 0.00 77 LEU A O 3
ATOM 4633 N N . LYS A 1 78 ? 4.380 1.113 -10.241 1.00 0.00 78 LYS A N 3
ATOM 4634 C CA . LYS A 1 78 ? 5.448 1.077 -11.233 1.00 0.00 78 LYS A CA 3
ATOM 4635 C C . LYS A 1 78 ? 6.544 0.102 -10.817 1.00 0.00 78 LYS A C 3
ATOM 4636 O O . LYS A 1 78 ? 7.129 -0.583 -11.655 1.00 0.00 78 LYS A O 3
ATOM 4655 N N . ASN A 1 79 ? 6.816 0.043 -9.517 1.00 0.00 79 ASN A N 3
ATOM 4656 C CA . ASN A 1 79 ? 7.841 -0.850 -8.991 1.00 0.00 79 ASN A CA 3
ATOM 4657 C C . ASN A 1 79 ? 7.299 -2.267 -8.830 1.00 0.00 79 ASN A C 3
ATOM 4658 O O . ASN A 1 79 ? 7.891 -3.095 -8.137 1.00 0.00 79 ASN A O 3
ATOM 4669 N N . HIS A 1 80 ? 6.169 -2.539 -9.475 1.00 0.00 80 HIS A N 3
ATOM 4670 C CA . HIS A 1 80 ? 5.546 -3.856 -9.404 1.00 0.00 80 HIS A CA 3
ATOM 4671 C C . HIS A 1 80 ? 5.183 -4.209 -7.965 1.00 0.00 80 HIS A C 3
ATOM 4672 O O . HIS A 1 80 ? 5.210 -5.377 -7.576 1.00 0.00 80 HIS A O 3
ATOM 4686 N N . VAL A 1 81 ? 4.844 -3.193 -7.179 1.00 0.00 81 VAL A N 3
ATOM 4687 C CA . VAL A 1 81 ? 4.476 -3.396 -5.783 1.00 0.00 81 VAL A CA 3
ATOM 4688 C C . VAL A 1 81 ? 3.026 -3.850 -5.658 1.00 0.00 81 VAL A C 3
ATOM 4689 O O . VAL A 1 81 ? 2.694 -4.669 -4.800 1.00 0.00 81 VAL A O 3
ATOM 4702 N N . ILE A 1 82 ? 2.167 -3.315 -6.519 1.00 0.00 82 ILE A N 3
ATOM 4703 C CA . ILE A 1 82 ? 0.753 -3.667 -6.506 1.00 0.00 82 ILE A CA 3
ATOM 4704 C C . ILE A 1 82 ? 0.203 -3.787 -7.923 1.00 0.00 82 ILE A C 3
ATOM 4705 O O . ILE A 1 82 ? 0.352 -2.876 -8.736 1.00 0.00 82 ILE A O 3
ATOM 4721 N N . GLU A 1 83 ? -0.434 -4.918 -8.211 1.00 0.00 83 GLU A N 3
ATOM 4722 C CA . GLU A 1 83 ? -1.008 -5.156 -9.530 1.00 0.00 83 GLU A CA 3
ATOM 4723 C C . GLU A 1 83 ? -2.526 -5.004 -9.500 1.00 0.00 83 GLU A C 3
ATOM 4724 O O . GLU A 1 83 ? -3.169 -5.291 -8.490 1.00 0.00 83 GLU A O 3
ATOM 4736 N N . ASP A 1 84 ? -3.091 -4.549 -10.612 1.00 0.00 84 ASP A N 3
ATOM 4737 C CA . ASP A 1 84 ? -4.533 -4.359 -10.715 1.00 0.00 84 ASP A CA 3
ATOM 4738 C C . ASP A 1 84 ? -5.268 -5.689 -10.577 1.00 0.00 84 ASP A C 3
ATOM 4739 O O . ASP A 1 84 ? -4.645 -6.748 -10.498 1.00 0.00 84 ASP A O 3
ATOM 4748 N N . ILE A 1 85 ? -6.595 -5.625 -10.548 1.00 0.00 85 ILE A N 3
ATOM 4749 C CA . ILE A 1 85 ? -7.414 -6.824 -10.420 1.00 0.00 85 ILE A CA 3
ATOM 4750 C C . ILE A 1 85 ? -7.417 -7.629 -11.716 1.00 0.00 85 ILE A C 3
ATOM 4751 O O . ILE A 1 85 ? -7.551 -8.852 -11.700 1.00 0.00 85 ILE A O 3
ATOM 4767 N N . LYS A 1 86 ? -7.268 -6.933 -12.838 1.00 0.00 86 LYS A N 3
ATOM 4768 C CA . LYS A 1 86 ? -7.250 -7.581 -14.144 1.00 0.00 86 LYS A CA 3
ATOM 4769 C C . LYS A 1 86 ? -5.857 -8.110 -14.470 1.00 0.00 86 LYS A C 3
ATOM 4770 O O . LYS A 1 86 ? -5.702 -9.246 -14.915 1.00 0.00 86 LYS A O 3
ATOM 4789 N N . GLY A 1 87 ? -4.845 -7.277 -14.244 1.00 0.00 87 GLY A N 3
ATOM 4790 C CA . GLY A 1 87 ? -3.478 -7.680 -14.519 1.00 0.00 87 GLY A CA 3
ATOM 4791 C C . GLY A 1 87 ? -2.699 -6.616 -15.267 1.00 0.00 87 GLY A C 3
ATOM 4792 O O . GLY A 1 87 ? -1.992 -6.917 -16.229 1.00 0.00 87 GLY A O 3
ATOM 4796 N N . ARG A 1 88 ? -2.830 -5.369 -14.826 1.00 0.00 88 ARG A N 3
ATOM 4797 C CA . ARG A 1 88 ? -2.135 -4.257 -15.462 1.00 0.00 88 ARG A CA 3
ATOM 4798 C C . ARG A 1 88 ? -1.032 -3.716 -14.558 1.00 0.00 88 ARG A C 3
ATOM 4799 O O . ARG A 1 88 ? -1.303 -3.012 -13.585 1.00 0.00 88 ARG A O 3
ATOM 4820 N N . TRP A 1 89 ? 0.211 -4.051 -14.885 1.00 0.00 89 TRP A N 3
ATOM 4821 C CA . TRP A 1 89 ? 1.356 -3.599 -14.101 1.00 0.00 89 TRP A CA 3
ATOM 4822 C C . TRP A 1 89 ? 2.425 -2.990 -15.001 1.00 0.00 89 TRP A C 3
ATOM 4823 O O . TRP A 1 89 ? 2.964 -3.660 -15.881 1.00 0.00 89 TRP A O 3
ATOM 4844 N N . GLY A 1 90 ? 2.729 -1.715 -14.774 1.00 0.00 90 GLY A N 3
ATOM 4845 C CA . GLY A 1 90 ? 3.733 -1.039 -15.573 1.00 0.00 90 GLY A CA 3
ATOM 4846 C C . GLY A 1 90 ? 3.355 0.395 -15.887 1.00 0.00 90 GLY A C 3
ATOM 4847 O O . GLY A 1 90 ? 3.610 0.885 -16.987 1.00 0.00 90 GLY A O 3
ATOM 4851 N N . SER A 1 91 ? 2.744 1.070 -14.918 1.00 0.00 91 SER A N 3
ATOM 4852 C CA . SER A 1 91 ? 2.325 2.455 -15.098 1.00 0.00 91 SER A CA 3
ATOM 4853 C C . SER A 1 91 ? 2.315 3.197 -13.765 1.00 0.00 91 SER A C 3
ATOM 4854 O O . SER A 1 91 ? 2.453 2.590 -12.704 1.00 0.00 91 SER A O 3
ATOM 4862 N N . GLU A 1 92 ? 2.150 4.515 -13.830 1.00 0.00 92 GLU A N 3
ATOM 4863 C CA . GLU A 1 92 ? 2.122 5.340 -12.628 1.00 0.00 92 GLU A CA 3
ATOM 4864 C C . GLU A 1 92 ? 0.771 6.032 -12.474 1.00 0.00 92 GLU A C 3
ATOM 4865 O O . GLU A 1 92 ? 0.641 7.006 -11.734 1.00 0.00 92 GLU A O 3
ATOM 4877 N N . ASN A 1 93 ? -0.233 5.521 -13.180 1.00 0.00 93 ASN A N 3
ATOM 4878 C CA . ASN A 1 93 ? -1.574 6.090 -13.124 1.00 0.00 93 ASN A CA 3
ATOM 4879 C C . ASN A 1 93 ? -2.445 5.331 -12.127 1.00 0.00 93 ASN A C 3
ATOM 4880 O O . ASN A 1 93 ? -2.926 4.235 -12.416 1.00 0.00 93 ASN A O 3
ATOM 4891 N N . VAL A 1 94 ? -2.645 5.922 -10.954 1.00 0.00 94 VAL A N 3
ATOM 4892 C CA . VAL A 1 94 ? -3.459 5.304 -9.915 1.00 0.00 94 VAL A CA 3
ATOM 4893 C C . VAL A 1 94 ? -4.240 6.353 -9.131 1.00 0.00 94 VAL A C 3
ATOM 4894 O O . VAL A 1 94 ? -3.661 7.293 -8.586 1.00 0.00 94 VAL A O 3
ATOM 4907 N N . ASP A 1 95 ? -5.556 6.185 -9.077 1.00 0.00 95 ASP A N 3
ATOM 4908 C CA . ASP A 1 95 ? -6.418 7.116 -8.358 1.00 0.00 95 ASP A CA 3
ATOM 4909 C C . ASP A 1 95 ? -6.881 6.516 -7.034 1.00 0.00 95 ASP A C 3
ATOM 4910 O O . ASP A 1 95 ? -6.964 5.297 -6.890 1.00 0.00 95 ASP A O 3
ATOM 4919 N N . ASP A 1 96 ? -7.181 7.381 -6.072 1.00 0.00 96 ASP A N 3
ATOM 4920 C CA . ASP A 1 96 ? -7.637 6.937 -4.760 1.00 0.00 96 ASP A CA 3
ATOM 4921 C C . ASP A 1 96 ? -9.116 6.566 -4.795 1.00 0.00 96 ASP A C 3
ATOM 4922 O O . ASP A 1 96 ? -9.742 6.373 -3.754 1.00 0.00 96 ASP A O 3
ATOM 4931 N N . ASN A 1 97 ? -9.668 6.469 -6.000 1.00 0.00 97 ASN A N 3
ATOM 4932 C CA . ASN A 1 97 ? -11.075 6.123 -6.171 1.00 0.00 97 ASN A CA 3
ATOM 4933 C C . ASN A 1 97 ? -11.284 4.617 -6.044 1.00 0.00 97 ASN A C 3
ATOM 4934 O O . ASN A 1 97 ? -10.330 3.861 -5.862 1.00 0.00 97 ASN A O 3
ATOM 4945 N N . ASN A 1 98 ? -12.538 4.189 -6.142 1.00 0.00 98 ASN A N 3
ATOM 4946 C CA . ASN A 1 98 ? -12.873 2.773 -6.038 1.00 0.00 98 ASN A CA 3
ATOM 4947 C C . ASN A 1 98 ? -12.192 1.971 -7.143 1.00 0.00 98 ASN A C 3
ATOM 4948 O O . ASN A 1 98 ? -12.638 1.974 -8.290 1.00 0.00 98 ASN A O 3
ATOM 4959 N N . GLN A 1 99 ? -11.110 1.285 -6.788 1.00 0.00 99 GLN A N 3
ATOM 4960 C CA . GLN A 1 99 ? -10.368 0.479 -7.750 1.00 0.00 99 GLN A CA 3
ATOM 4961 C C . GLN A 1 99 ? -9.734 -0.731 -7.071 1.00 0.00 99 GLN A C 3
ATOM 4962 O O . GLN A 1 99 ? -8.721 -0.610 -6.381 1.00 0.00 99 GLN A O 3
ATOM 4976 N N . LEU A 1 100 ? -10.336 -1.898 -7.271 1.00 0.00 100 LEU A N 3
ATOM 4977 C CA . LEU A 1 100 ? -9.831 -3.132 -6.678 1.00 0.00 100 LEU A CA 3
ATOM 4978 C C . LEU A 1 100 ? -8.403 -3.411 -7.137 1.00 0.00 100 LEU A C 3
ATOM 4979 O O . LEU A 1 100 ? -8.075 -3.250 -8.313 1.00 0.00 100 LEU A O 3
ATOM 4995 N N . PHE A 1 101 ? -7.559 -3.833 -6.202 1.00 0.00 101 PHE A N 3
ATOM 4996 C CA . PHE A 1 101 ? -6.166 -4.137 -6.510 1.00 0.00 101 PHE A CA 3
ATOM 4997 C C . PHE A 1 101 ? -5.756 -5.478 -5.910 1.00 0.00 101 PHE A C 3
ATOM 4998 O O . PHE A 1 101 ? -6.513 -6.090 -5.156 1.00 0.00 101 PHE A O 3
ATOM 5015 N N . ARG A 1 102 ? -4.553 -5.929 -6.249 1.00 0.00 102 ARG A N 3
ATOM 5016 C CA . ARG A 1 102 ? -4.042 -7.198 -5.746 1.00 0.00 102 ARG A CA 3
ATOM 5017 C C . ARG A 1 102 ? -2.518 -7.186 -5.687 1.00 0.00 102 ARG A C 3
ATOM 5018 O O . ARG A 1 102 ? -1.871 -6.310 -6.260 1.00 0.00 102 ARG A O 3
ATOM 5039 N N . PHE A 1 103 ? -1.950 -8.164 -4.988 1.00 0.00 103 PHE A N 3
ATOM 5040 C CA . PHE A 1 103 ? -0.501 -8.265 -4.853 1.00 0.00 103 PHE A CA 3
ATOM 5041 C C . PHE A 1 103 ? 0.048 -9.396 -5.716 1.00 0.00 103 PHE A C 3
ATOM 5042 O O . PHE A 1 103 ? -0.546 -10.469 -5.830 1.00 0.00 103 PHE A O 3
ATOM 5059 N N . PRO A 1 104 ? 1.211 -9.153 -6.339 1.00 0.00 104 PRO A N 3
ATOM 5060 C CA . PRO A 1 104 ? 1.867 -10.139 -7.204 1.00 0.00 104 PRO A CA 3
ATOM 5061 C C . PRO A 1 104 ? 2.424 -11.320 -6.416 1.00 0.00 104 PRO A C 3
ATOM 5062 O O . PRO A 1 104 ? 2.327 -11.362 -5.190 1.00 0.00 104 PRO A O 3
ATOM 5073 N N . ALA A 1 105 ? 3.007 -12.278 -7.129 1.00 0.00 105 ALA A N 3
ATOM 5074 C CA . ALA A 1 105 ? 3.582 -13.459 -6.497 1.00 0.00 105 ALA A CA 3
ATOM 5075 C C . ALA A 1 105 ? 5.082 -13.291 -6.281 1.00 0.00 105 ALA A C 3
ATOM 5076 O O . ALA A 1 105 ? 5.745 -12.552 -7.010 1.00 0.00 105 ALA A O 3
ATOM 5083 N N . GLY A 1 1 ? 30.053 -5.052 1.995 1.00 0.00 1 GLY A N 4
ATOM 5084 C CA . GLY A 1 1 ? 30.068 -4.419 0.689 1.00 0.00 1 GLY A CA 4
ATOM 5085 C C . GLY A 1 1 ? 29.980 -5.423 -0.443 1.00 0.00 1 GLY A C 4
ATOM 5086 O O . GLY A 1 1 ? 30.994 -5.787 -1.039 1.00 0.00 1 GLY A O 4
ATOM 5090 N N . SER A 1 2 ? 28.765 -5.873 -0.739 1.00 0.00 2 SER A N 4
ATOM 5091 C CA . SER A 1 2 ? 28.549 -6.846 -1.804 1.00 0.00 2 SER A CA 4
ATOM 5092 C C . SER A 1 2 ? 28.368 -6.148 -3.149 1.00 0.00 2 SER A C 4
ATOM 5093 O O . SER A 1 2 ? 28.925 -6.573 -4.161 1.00 0.00 2 SER A O 4
ATOM 5101 N N . SER A 1 3 ? 27.584 -5.075 -3.150 1.00 0.00 3 SER A N 4
ATOM 5102 C CA . SER A 1 3 ? 27.325 -4.319 -4.370 1.00 0.00 3 SER A CA 4
ATOM 5103 C C . SER A 1 3 ? 27.635 -2.839 -4.168 1.00 0.00 3 SER A C 4
ATOM 5104 O O . SER A 1 3 ? 27.662 -2.346 -3.041 1.00 0.00 3 SER A O 4
ATOM 5112 N N . GLY A 1 4 ? 27.870 -2.134 -5.271 1.00 0.00 4 GLY A N 4
ATOM 5113 C CA . GLY A 1 4 ? 28.176 -0.718 -5.195 1.00 0.00 4 GLY A CA 4
ATOM 5114 C C . GLY A 1 4 ? 26.938 0.150 -5.314 1.00 0.00 4 GLY A C 4
ATOM 5115 O O . GLY A 1 4 ? 26.399 0.329 -6.406 1.00 0.00 4 GLY A O 4
ATOM 5119 N N . SER A 1 5 ? 26.485 0.689 -4.186 1.00 0.00 5 SER A N 4
ATOM 5120 C CA . SER A 1 5 ? 25.300 1.538 -4.167 1.00 0.00 5 SER A CA 4
ATOM 5121 C C . SER A 1 5 ? 25.616 2.898 -3.552 1.00 0.00 5 SER A C 4
ATOM 5122 O O . SER A 1 5 ? 26.230 2.984 -2.489 1.00 0.00 5 SER A O 4
ATOM 5130 N N . SER A 1 6 ? 25.191 3.959 -4.230 1.00 0.00 6 SER A N 4
ATOM 5131 C CA . SER A 1 6 ? 25.431 5.317 -3.754 1.00 0.00 6 SER A CA 4
ATOM 5132 C C . SER A 1 6 ? 24.166 5.909 -3.142 1.00 0.00 6 SER A C 4
ATOM 5133 O O . SER A 1 6 ? 24.224 6.635 -2.150 1.00 0.00 6 SER A O 4
ATOM 5141 N N . GLY A 1 7 ? 23.022 5.594 -3.742 1.00 0.00 7 GLY A N 4
ATOM 5142 C CA . GLY A 1 7 ? 21.758 6.104 -3.243 1.00 0.00 7 GLY A CA 4
ATOM 5143 C C . GLY A 1 7 ? 21.147 5.204 -2.187 1.00 0.00 7 GLY A C 4
ATOM 5144 O O . GLY A 1 7 ? 19.935 4.986 -2.173 1.00 0.00 7 GLY A O 4
ATOM 5148 N N . TYR A 1 8 ? 21.986 4.679 -1.302 1.00 0.00 8 TYR A N 4
ATOM 5149 C CA . TYR A 1 8 ? 21.522 3.794 -0.240 1.00 0.00 8 TYR A CA 4
ATOM 5150 C C . TYR A 1 8 ? 20.614 4.541 0.733 1.00 0.00 8 TYR A C 4
ATOM 5151 O O . TYR A 1 8 ? 19.527 4.071 1.070 1.00 0.00 8 TYR A O 4
ATOM 5169 N N . ARG A 1 9 ? 21.069 5.707 1.180 1.00 0.00 9 ARG A N 4
ATOM 5170 C CA . ARG A 1 9 ? 20.299 6.519 2.114 1.00 0.00 9 ARG A CA 4
ATOM 5171 C C . ARG A 1 9 ? 18.814 6.492 1.763 1.00 0.00 9 ARG A C 4
ATOM 5172 O O . ARG A 1 9 ? 17.965 6.284 2.630 1.00 0.00 9 ARG A O 4
ATOM 5193 N N . ALA A 1 10 ? 18.509 6.704 0.487 1.00 0.00 10 ALA A N 4
ATOM 5194 C CA . ALA A 1 10 ? 17.128 6.702 0.022 1.00 0.00 10 ALA A CA 4
ATOM 5195 C C . ALA A 1 10 ? 16.569 5.285 -0.034 1.00 0.00 10 ALA A C 4
ATOM 5196 O O . ALA A 1 10 ? 15.427 5.040 0.357 1.00 0.00 10 ALA A O 4
ATOM 5203 N N . THR A 1 11 ? 17.381 4.352 -0.523 1.00 0.00 11 THR A N 4
ATOM 5204 C CA . THR A 1 11 ? 16.967 2.959 -0.631 1.00 0.00 11 THR A CA 4
ATOM 5205 C C . THR A 1 11 ? 16.390 2.453 0.686 1.00 0.00 11 THR A C 4
ATOM 5206 O O . THR A 1 11 ? 15.219 2.079 0.761 1.00 0.00 11 THR A O 4
ATOM 5217 N N . LYS A 1 12 ? 17.219 2.444 1.725 1.00 0.00 12 LYS A N 4
ATOM 5218 C CA . LYS A 1 12 ? 16.791 1.985 3.041 1.00 0.00 12 LYS A CA 4
ATOM 5219 C C . LYS A 1 12 ? 15.332 2.348 3.296 1.00 0.00 12 LYS A C 4
ATOM 5220 O O . LYS A 1 12 ? 14.485 1.470 3.470 1.00 0.00 12 LYS A O 4
ATOM 5239 N N . LEU A 1 13 ? 15.044 3.644 3.316 1.00 0.00 13 LEU A N 4
ATOM 5240 C CA . LEU A 1 13 ? 13.686 4.123 3.548 1.00 0.00 13 LEU A CA 4
ATOM 5241 C C . LEU A 1 13 ? 12.686 3.368 2.678 1.00 0.00 13 LEU A C 4
ATOM 5242 O O . LEU A 1 13 ? 11.864 2.602 3.181 1.00 0.00 13 LEU A O 4
ATOM 5258 N N . TRP A 1 14 ? 12.764 3.589 1.370 1.00 0.00 14 TRP A N 4
ATOM 5259 C CA . TRP A 1 14 ? 11.867 2.927 0.429 1.00 0.00 14 TRP A CA 4
ATOM 5260 C C . TRP A 1 14 ? 11.676 1.460 0.799 1.00 0.00 14 TRP A C 4
ATOM 5261 O O . TRP A 1 14 ? 10.555 0.952 0.802 1.00 0.00 14 TRP A O 4
ATOM 5282 N N . ASN A 1 15 ? 12.777 0.785 1.110 1.00 0.00 15 ASN A N 4
ATOM 5283 C CA . ASN A 1 15 ? 12.730 -0.625 1.481 1.00 0.00 15 ASN A CA 4
ATOM 5284 C C . ASN A 1 15 ? 11.916 -0.825 2.756 1.00 0.00 15 ASN A C 4
ATOM 5285 O O . ASN A 1 15 ? 11.201 -1.817 2.898 1.00 0.00 15 ASN A O 4
ATOM 5296 N N . GLU A 1 16 ? 12.031 0.124 3.680 1.00 0.00 16 GLU A N 4
ATOM 5297 C CA . GLU A 1 16 ? 11.306 0.051 4.943 1.00 0.00 16 GLU A CA 4
ATOM 5298 C C . GLU A 1 16 ? 9.806 0.218 4.720 1.00 0.00 16 GLU A C 4
ATOM 5299 O O . GLU A 1 16 ? 9.011 -0.643 5.097 1.00 0.00 16 GLU A O 4
ATOM 5311 N N . VAL A 1 17 ? 9.425 1.333 4.103 1.00 0.00 17 VAL A N 4
ATOM 5312 C CA . VAL A 1 17 ? 8.021 1.614 3.828 1.00 0.00 17 VAL A CA 4
ATOM 5313 C C . VAL A 1 17 ? 7.394 0.508 2.986 1.00 0.00 17 VAL A C 4
ATOM 5314 O O . VAL A 1 17 ? 6.286 0.050 3.268 1.00 0.00 17 VAL A O 4
ATOM 5327 N N . THR A 1 18 ? 8.111 0.082 1.951 1.00 0.00 18 THR A N 4
ATOM 5328 C CA . THR A 1 18 ? 7.625 -0.970 1.067 1.00 0.00 18 THR A CA 4
ATOM 5329 C C . THR A 1 18 ? 7.444 -2.282 1.820 1.00 0.00 18 THR A C 4
ATOM 5330 O O . THR A 1 18 ? 6.359 -2.863 1.826 1.00 0.00 18 THR A O 4
ATOM 5341 N N . THR A 1 19 ? 8.515 -2.746 2.458 1.00 0.00 19 THR A N 4
ATOM 5342 C CA . THR A 1 19 ? 8.475 -3.991 3.215 1.00 0.00 19 THR A CA 4
ATOM 5343 C C . THR A 1 19 ? 7.289 -4.014 4.172 1.00 0.00 19 THR A C 4
ATOM 5344 O O . THR A 1 19 ? 6.486 -4.946 4.159 1.00 0.00 19 THR A O 4
ATOM 5355 N N . SER A 1 20 ? 7.184 -2.981 5.002 1.00 0.00 20 SER A N 4
ATOM 5356 C CA . SER A 1 20 ? 6.097 -2.884 5.969 1.00 0.00 20 SER A CA 4
ATOM 5357 C C . SER A 1 20 ? 4.742 -2.920 5.268 1.00 0.00 20 SER A C 4
ATOM 5358 O O . SER A 1 20 ? 3.832 -3.634 5.689 1.00 0.00 20 SER A O 4
ATOM 5366 N N . PHE A 1 21 ? 4.617 -2.144 4.197 1.00 0.00 21 PHE A N 4
ATOM 5367 C CA . PHE A 1 21 ? 3.373 -2.084 3.437 1.00 0.00 21 PHE A CA 4
ATOM 5368 C C . PHE A 1 21 ? 2.968 -3.472 2.949 1.00 0.00 21 PHE A C 4
ATOM 5369 O O . PHE A 1 21 ? 1.812 -3.875 3.081 1.00 0.00 21 PHE A O 4
ATOM 5386 N N . ARG A 1 22 ? 3.927 -4.198 2.384 1.00 0.00 22 ARG A N 4
ATOM 5387 C CA . ARG A 1 22 ? 3.671 -5.539 1.874 1.00 0.00 22 ARG A CA 4
ATOM 5388 C C . ARG A 1 22 ? 3.050 -6.421 2.953 1.00 0.00 22 ARG A C 4
ATOM 5389 O O . ARG A 1 22 ? 1.906 -6.859 2.828 1.00 0.00 22 ARG A O 4
ATOM 5410 N N . ALA A 1 23 ? 3.812 -6.678 4.011 1.00 0.00 23 ALA A N 4
ATOM 5411 C CA . ALA A 1 23 ? 3.336 -7.507 5.112 1.00 0.00 23 ALA A CA 4
ATOM 5412 C C . ALA A 1 23 ? 2.028 -6.966 5.680 1.00 0.00 23 ALA A C 4
ATOM 5413 O O . ALA A 1 23 ? 0.994 -7.630 5.623 1.00 0.00 23 ALA A O 4
ATOM 5420 N N . GLY A 1 24 ? 2.082 -5.756 6.230 1.00 0.00 24 GLY A N 4
ATOM 5421 C CA . GLY A 1 24 ? 0.895 -5.148 6.801 1.00 0.00 24 GLY A CA 4
ATOM 5422 C C . GLY A 1 24 ? -0.025 -6.166 7.446 1.00 0.00 24 GLY A C 4
ATOM 5423 O O . GLY A 1 24 ? 0.321 -6.770 8.460 1.00 0.00 24 GLY A O 4
ATOM 5427 N N . MET A 1 25 ? -1.202 -6.354 6.857 1.00 0.00 25 MET A N 4
ATOM 5428 C CA . MET A 1 25 ? -2.175 -7.306 7.381 1.00 0.00 25 MET A CA 4
ATOM 5429 C C . MET A 1 25 ? -2.983 -7.935 6.251 1.00 0.00 25 MET A C 4
ATOM 5430 O O . MET A 1 25 ? -3.083 -7.392 5.150 1.00 0.00 25 MET A O 4
ATOM 5444 N N . PRO A 1 26 ? -3.574 -9.107 6.526 1.00 0.00 26 PRO A N 4
ATOM 5445 C CA . PRO A 1 26 ? -4.383 -9.836 5.545 1.00 0.00 26 PRO A CA 4
ATOM 5446 C C . PRO A 1 26 ? -5.701 -9.131 5.243 1.00 0.00 26 PRO A C 4
ATOM 5447 O O . PRO A 1 26 ? -5.965 -8.041 5.754 1.00 0.00 26 PRO A O 4
ATOM 5458 N N . LEU A 1 27 ? -6.526 -9.758 4.412 1.00 0.00 27 LEU A N 4
ATOM 5459 C CA . LEU A 1 27 ? -7.818 -9.191 4.043 1.00 0.00 27 LEU A CA 4
ATOM 5460 C C . LEU A 1 27 ? -8.958 -10.114 4.462 1.00 0.00 27 LEU A C 4
ATOM 5461 O O . LEU A 1 27 ? -9.141 -11.190 3.892 1.00 0.00 27 LEU A O 4
ATOM 5477 N N . ARG A 1 28 ? -9.723 -9.685 5.461 1.00 0.00 28 ARG A N 4
ATOM 5478 C CA . ARG A 1 28 ? -10.846 -10.473 5.956 1.00 0.00 28 ARG A CA 4
ATOM 5479 C C . ARG A 1 28 ? -12.158 -9.995 5.340 1.00 0.00 28 ARG A C 4
ATOM 5480 O O . ARG A 1 28 ? -12.941 -10.793 4.824 1.00 0.00 28 ARG A O 4
ATOM 5501 N N . LYS A 1 29 ? -12.392 -8.689 5.399 1.00 0.00 29 LYS A N 4
ATOM 5502 C CA . LYS A 1 29 ? -13.608 -8.103 4.847 1.00 0.00 29 LYS A CA 4
ATOM 5503 C C . LYS A 1 29 ? -13.836 -8.572 3.414 1.00 0.00 29 LYS A C 4
ATOM 5504 O O . LYS A 1 29 ? -14.782 -9.308 3.134 1.00 0.00 29 LYS A O 4
ATOM 5523 N N . HIS A 1 30 ? -12.962 -8.142 2.509 1.00 0.00 30 HIS A N 4
ATOM 5524 C CA . HIS A 1 30 ? -13.067 -8.520 1.104 1.00 0.00 30 HIS A CA 4
ATOM 5525 C C . HIS A 1 30 ? -12.951 -10.032 0.938 1.00 0.00 30 HIS A C 4
ATOM 5526 O O . HIS A 1 30 ? -11.904 -10.618 1.214 1.00 0.00 30 HIS A O 4
ATOM 5540 N N . ARG A 1 31 ? -14.034 -10.657 0.487 1.00 0.00 31 ARG A N 4
ATOM 5541 C CA . ARG A 1 31 ? -14.054 -12.101 0.287 1.00 0.00 31 ARG A CA 4
ATOM 5542 C C . ARG A 1 31 ? -14.878 -12.468 -0.944 1.00 0.00 31 ARG A C 4
ATOM 5543 O O . ARG A 1 31 ? -16.050 -12.108 -1.047 1.00 0.00 31 ARG A O 4
ATOM 5564 N N . GLN A 1 32 ? -14.255 -13.185 -1.874 1.00 0.00 32 GLN A N 4
ATOM 5565 C CA . GLN A 1 32 ? -14.931 -13.599 -3.098 1.00 0.00 32 GLN A CA 4
ATOM 5566 C C . GLN A 1 32 ? -14.257 -14.826 -3.704 1.00 0.00 32 GLN A C 4
ATOM 5567 O O . GLN A 1 32 ? -13.066 -15.059 -3.496 1.00 0.00 32 GLN A O 4
ATOM 5581 N N . HIS A 1 33 ? -15.027 -15.608 -4.454 1.00 0.00 33 HIS A N 4
ATOM 5582 C CA . HIS A 1 33 ? -14.504 -16.811 -5.091 1.00 0.00 33 HIS A CA 4
ATOM 5583 C C . HIS A 1 33 ? -13.275 -16.489 -5.935 1.00 0.00 33 HIS A C 4
ATOM 5584 O O . HIS A 1 33 ? -13.246 -15.489 -6.652 1.00 0.00 33 HIS A O 4
ATOM 5598 N N . PHE A 1 34 ? -12.260 -17.342 -5.843 1.00 0.00 34 PHE A N 4
ATOM 5599 C CA . PHE A 1 34 ? -11.027 -17.147 -6.597 1.00 0.00 34 PHE A CA 4
ATOM 5600 C C . PHE A 1 34 ? -11.327 -16.855 -8.064 1.00 0.00 34 PHE A C 4
ATOM 5601 O O . PHE A 1 34 ? -10.787 -15.914 -8.645 1.00 0.00 34 PHE A O 4
ATOM 5618 N N . LYS A 1 35 ? -12.191 -17.671 -8.659 1.00 0.00 35 LYS A N 4
ATOM 5619 C CA . LYS A 1 35 ? -12.565 -17.502 -10.058 1.00 0.00 35 LYS A CA 4
ATOM 5620 C C . LYS A 1 35 ? -12.625 -16.024 -10.431 1.00 0.00 35 LYS A C 4
ATOM 5621 O O . LYS A 1 35 ? -12.029 -15.598 -11.421 1.00 0.00 35 LYS A O 4
ATOM 5640 N N . LYS A 1 36 ? -13.345 -15.245 -9.631 1.00 0.00 36 LYS A N 4
ATOM 5641 C CA . LYS A 1 36 ? -13.480 -13.814 -9.875 1.00 0.00 36 LYS A CA 4
ATOM 5642 C C . LYS A 1 36 ? -12.258 -13.057 -9.365 1.00 0.00 36 LYS A C 4
ATOM 5643 O O . LYS A 1 36 ? -11.494 -12.493 -10.148 1.00 0.00 36 LYS A O 4
ATOM 5662 N N . TYR A 1 37 ? -12.079 -13.051 -8.048 1.00 0.00 37 TYR A N 4
ATOM 5663 C CA . TYR A 1 37 ? -10.950 -12.363 -7.434 1.00 0.00 37 TYR A CA 4
ATOM 5664 C C . TYR A 1 37 ? -10.783 -12.783 -5.977 1.00 0.00 37 TYR A C 4
ATOM 5665 O O . TYR A 1 37 ? -11.672 -13.399 -5.391 1.00 0.00 37 TYR A O 4
ATOM 5683 N N . GLY A 1 38 ? -9.635 -12.445 -5.398 1.00 0.00 38 GLY A N 4
ATOM 5684 C CA . GLY A 1 38 ? -9.371 -12.793 -4.014 1.00 0.00 38 GLY A CA 4
ATOM 5685 C C . GLY A 1 38 ? -8.206 -12.018 -3.432 1.00 0.00 38 GLY A C 4
ATOM 5686 O O . GLY A 1 38 ? -7.258 -11.684 -4.142 1.00 0.00 38 GLY A O 4
ATOM 5690 N N . ASN A 1 39 ? -8.277 -11.728 -2.137 1.00 0.00 39 ASN A N 4
ATOM 5691 C CA . ASN A 1 39 ? -7.221 -10.984 -1.461 1.00 0.00 39 ASN A CA 4
ATOM 5692 C C . ASN A 1 39 ? -6.967 -9.648 -2.153 1.00 0.00 39 ASN A C 4
ATOM 5693 O O . ASN A 1 39 ? -5.822 -9.283 -2.420 1.00 0.00 39 ASN A O 4
ATOM 5704 N N . CYS A 1 40 ? -8.043 -8.924 -2.440 1.00 0.00 40 CYS A N 4
ATOM 5705 C CA . CYS A 1 40 ? -7.938 -7.628 -3.101 1.00 0.00 40 CYS A CA 4
ATOM 5706 C C . CYS A 1 40 ? -8.221 -6.493 -2.122 1.00 0.00 40 CYS A C 4
ATOM 5707 O O . CYS A 1 40 ? -8.969 -6.663 -1.158 1.00 0.00 40 CYS A O 4
ATOM 5715 N N . PHE A 1 41 ? -7.618 -5.337 -2.374 1.00 0.00 41 PHE A N 4
ATOM 5716 C CA . PHE A 1 41 ? -7.802 -4.174 -1.513 1.00 0.00 41 PHE A CA 4
ATOM 5717 C C . PHE A 1 41 ? -8.080 -2.923 -2.341 1.00 0.00 41 PHE A C 4
ATOM 5718 O O . PHE A 1 41 ? -7.358 -2.621 -3.292 1.00 0.00 41 PHE A O 4
ATOM 5735 N N . THR A 1 42 ? -9.132 -2.198 -1.972 1.00 0.00 42 THR A N 4
ATOM 5736 C CA . THR A 1 42 ? -9.507 -0.981 -2.681 1.00 0.00 42 THR A CA 4
ATOM 5737 C C . THR A 1 42 ? -8.436 0.094 -2.531 1.00 0.00 42 THR A C 4
ATOM 5738 O O . THR A 1 42 ? -7.977 0.377 -1.425 1.00 0.00 42 THR A O 4
ATOM 5749 N N . ALA A 1 43 ? -8.043 0.691 -3.652 1.00 0.00 43 ALA A N 4
ATOM 5750 C CA . ALA A 1 43 ? -7.028 1.737 -3.645 1.00 0.00 43 ALA A CA 4
ATOM 5751 C C . ALA A 1 43 ? -7.182 2.643 -2.428 1.00 0.00 43 ALA A C 4
ATOM 5752 O O . ALA A 1 43 ? -6.221 2.892 -1.701 1.00 0.00 43 ALA A O 4
ATOM 5759 N N . GLY A 1 44 ? -8.399 3.135 -2.213 1.00 0.00 44 GLY A N 4
ATOM 5760 C CA . GLY A 1 44 ? -8.656 4.010 -1.084 1.00 0.00 44 GLY A CA 4
ATOM 5761 C C . GLY A 1 44 ? -8.177 3.419 0.228 1.00 0.00 44 GLY A C 4
ATOM 5762 O O . GLY A 1 44 ? -7.417 4.053 0.959 1.00 0.00 44 GLY A O 4
ATOM 5766 N N . GLU A 1 45 ? -8.624 2.203 0.526 1.00 0.00 45 GLU A N 4
ATOM 5767 C CA . GLU A 1 45 ? -8.237 1.529 1.760 1.00 0.00 45 GLU A CA 4
ATOM 5768 C C . GLU A 1 45 ? -6.733 1.636 1.990 1.00 0.00 45 GLU A C 4
ATOM 5769 O O . GLU A 1 45 ? -6.284 1.992 3.079 1.00 0.00 45 GLU A O 4
ATOM 5781 N N . ALA A 1 46 ? -5.958 1.324 0.955 1.00 0.00 46 ALA A N 4
ATOM 5782 C CA . ALA A 1 46 ? -4.505 1.386 1.043 1.00 0.00 46 ALA A CA 4
ATOM 5783 C C . ALA A 1 46 ? -4.038 2.783 1.437 1.00 0.00 46 ALA A C 4
ATOM 5784 O O . ALA A 1 46 ? -3.163 2.939 2.289 1.00 0.00 46 ALA A O 4
ATOM 5791 N N . VAL A 1 47 ? -4.626 3.798 0.811 1.00 0.00 47 VAL A N 4
ATOM 5792 C CA . VAL A 1 47 ? -4.270 5.182 1.097 1.00 0.00 47 VAL A CA 4
ATOM 5793 C C . VAL A 1 47 ? -4.146 5.419 2.598 1.00 0.00 47 VAL A C 4
ATOM 5794 O O . VAL A 1 47 ? -3.294 6.186 3.047 1.00 0.00 47 VAL A O 4
ATOM 5807 N N . ASP A 1 48 ? -5.001 4.756 3.368 1.00 0.00 48 ASP A N 4
ATOM 5808 C CA . ASP A 1 48 ? -4.987 4.893 4.820 1.00 0.00 48 ASP A CA 4
ATOM 5809 C C . ASP A 1 48 ? -3.877 4.047 5.435 1.00 0.00 48 ASP A C 4
ATOM 5810 O O . ASP A 1 48 ? -3.023 4.558 6.159 1.00 0.00 48 ASP A O 4
ATOM 5819 N N . TRP A 1 49 ? -3.896 2.752 5.142 1.00 0.00 49 TRP A N 4
ATOM 5820 C CA . TRP A 1 49 ? -2.891 1.834 5.667 1.00 0.00 49 TRP A CA 4
ATOM 5821 C C . TRP A 1 49 ? -1.486 2.381 5.444 1.00 0.00 49 TRP A C 4
ATOM 5822 O O . TRP A 1 49 ? -0.701 2.505 6.386 1.00 0.00 49 TRP A O 4
ATOM 5843 N N . LEU A 1 50 ? -1.173 2.707 4.195 1.00 0.00 50 LEU A N 4
ATOM 5844 C CA . LEU A 1 50 ? 0.139 3.242 3.849 1.00 0.00 50 LEU A CA 4
ATOM 5845 C C . LEU A 1 50 ? 0.348 4.618 4.473 1.00 0.00 50 LEU A C 4
ATOM 5846 O O . LEU A 1 50 ? 1.429 4.923 4.979 1.00 0.00 50 LEU A O 4
ATOM 5862 N N . TYR A 1 51 ? -0.692 5.442 4.436 1.00 0.00 51 TYR A N 4
ATOM 5863 C CA . TYR A 1 51 ? -0.622 6.786 4.998 1.00 0.00 51 TYR A CA 4
ATOM 5864 C C . TYR A 1 51 ? -0.104 6.751 6.432 1.00 0.00 51 TYR A C 4
ATOM 5865 O O . TYR A 1 51 ? 0.951 7.307 6.737 1.00 0.00 51 TYR A O 4
ATOM 5883 N N . ASP A 1 52 ? -0.855 6.093 7.309 1.00 0.00 52 ASP A N 4
ATOM 5884 C CA . ASP A 1 52 ? -0.472 5.982 8.712 1.00 0.00 52 ASP A CA 4
ATOM 5885 C C . ASP A 1 52 ? 1.008 5.639 8.846 1.00 0.00 52 ASP A C 4
ATOM 5886 O O . ASP A 1 52 ? 1.722 6.228 9.659 1.00 0.00 52 ASP A O 4
ATOM 5895 N N . LEU A 1 53 ? 1.463 4.682 8.045 1.00 0.00 53 LEU A N 4
ATOM 5896 C CA . LEU A 1 53 ? 2.859 4.258 8.074 1.00 0.00 53 LEU A CA 4
ATOM 5897 C C . LEU A 1 53 ? 3.785 5.408 7.689 1.00 0.00 53 LEU A C 4
ATOM 5898 O O . LEU A 1 53 ? 4.845 5.592 8.288 1.00 0.00 53 LEU A O 4
ATOM 5914 N N . LEU A 1 54 ? 3.376 6.179 6.688 1.00 0.00 54 LEU A N 4
ATOM 5915 C CA . LEU A 1 54 ? 4.168 7.313 6.224 1.00 0.00 54 LEU A CA 4
ATOM 5916 C C . LEU A 1 54 ? 4.344 8.345 7.333 1.00 0.00 54 LEU A C 4
ATOM 5917 O O . LEU A 1 54 ? 5.463 8.755 7.641 1.00 0.00 54 LEU A O 4
ATOM 5933 N N . ARG A 1 55 ? 3.232 8.759 7.931 1.00 0.00 55 ARG A N 4
ATOM 5934 C CA . ARG A 1 55 ? 3.263 9.742 9.007 1.00 0.00 55 ARG A CA 4
ATOM 5935 C C . ARG A 1 55 ? 4.032 9.206 10.211 1.00 0.00 55 ARG A C 4
ATOM 5936 O O . ARG A 1 55 ? 4.755 9.944 10.877 1.00 0.00 55 ARG A O 4
ATOM 5957 N N . ASN A 1 56 ? 3.868 7.915 10.484 1.00 0.00 56 ASN A N 4
ATOM 5958 C CA . ASN A 1 56 ? 4.545 7.280 11.609 1.00 0.00 56 ASN A CA 4
ATOM 5959 C C . ASN A 1 56 ? 6.060 7.409 11.475 1.00 0.00 56 ASN A C 4
ATOM 5960 O O . ASN A 1 56 ? 6.766 7.608 12.462 1.00 0.00 56 ASN A O 4
ATOM 5971 N N . ASN A 1 57 ? 6.552 7.295 10.245 1.00 0.00 57 ASN A N 4
ATOM 5972 C CA . ASN A 1 57 ? 7.982 7.399 9.981 1.00 0.00 57 ASN A CA 4
ATOM 5973 C C . ASN A 1 57 ? 8.527 8.742 10.458 1.00 0.00 57 ASN A C 4
ATOM 5974 O O . ASN A 1 57 ? 7.766 9.670 10.735 1.00 0.00 57 ASN A O 4
ATOM 5985 N N . SER A 1 58 ? 9.849 8.839 10.551 1.00 0.00 58 SER A N 4
ATOM 5986 C CA . SER A 1 58 ? 10.496 10.068 10.997 1.00 0.00 58 SER A CA 4
ATOM 5987 C C . SER A 1 58 ? 10.959 10.901 9.806 1.00 0.00 58 SER A C 4
ATOM 5988 O O . SER A 1 58 ? 10.892 12.129 9.830 1.00 0.00 58 SER A O 4
ATOM 5996 N N . ASN A 1 59 ? 11.429 10.223 8.764 1.00 0.00 59 ASN A N 4
ATOM 5997 C CA . ASN A 1 59 ? 11.904 10.900 7.563 1.00 0.00 59 ASN A CA 4
ATOM 5998 C C . ASN A 1 59 ? 10.829 11.824 6.998 1.00 0.00 59 ASN A C 4
ATOM 5999 O O . ASN A 1 59 ? 11.114 12.951 6.593 1.00 0.00 59 ASN A O 4
ATOM 6010 N N . PHE A 1 60 ? 9.592 11.338 6.974 1.00 0.00 60 PHE A N 4
ATOM 6011 C CA . PHE A 1 60 ? 8.474 12.120 6.459 1.00 0.00 60 PHE A CA 4
ATOM 6012 C C . PHE A 1 60 ? 7.841 12.958 7.565 1.00 0.00 60 PHE A C 4
ATOM 6013 O O . PHE A 1 60 ? 7.791 14.184 7.479 1.00 0.00 60 PHE A O 4
ATOM 6030 N N . GLY A 1 61 ? 7.356 12.286 8.605 1.00 0.00 61 GLY A N 4
ATOM 6031 C CA . GLY A 1 61 ? 6.732 12.984 9.714 1.00 0.00 61 GLY A CA 4
ATOM 6032 C C . GLY A 1 61 ? 5.224 13.055 9.578 1.00 0.00 61 GLY A C 4
ATOM 6033 O O . GLY A 1 61 ? 4.649 12.639 8.572 1.00 0.00 61 GLY A O 4
ATOM 6037 N N . PRO A 1 62 ? 4.557 13.593 10.610 1.00 0.00 62 PRO A N 4
ATOM 6038 C CA . PRO A 1 62 ? 3.098 13.729 10.626 1.00 0.00 62 PRO A CA 4
ATOM 6039 C C . PRO A 1 62 ? 2.603 14.776 9.634 1.00 0.00 62 PRO A C 4
ATOM 6040 O O . PRO A 1 62 ? 1.399 14.988 9.491 1.00 0.00 62 PRO A O 4
ATOM 6051 N N . GLU A 1 63 ? 3.539 15.428 8.951 1.00 0.00 63 GLU A N 4
ATOM 6052 C CA . GLU A 1 63 ? 3.196 16.453 7.973 1.00 0.00 63 GLU A CA 4
ATOM 6053 C C . GLU A 1 63 ? 2.681 15.823 6.682 1.00 0.00 63 GLU A C 4
ATOM 6054 O O . GLU A 1 63 ? 1.941 16.450 5.924 1.00 0.00 63 GLU A O 4
ATOM 6066 N N . VAL A 1 64 ? 3.078 14.578 6.439 1.00 0.00 64 VAL A N 4
ATOM 6067 C CA . VAL A 1 64 ? 2.658 13.861 5.240 1.00 0.00 64 VAL A CA 4
ATOM 6068 C C . VAL A 1 64 ? 1.144 13.680 5.212 1.00 0.00 64 VAL A C 4
ATOM 6069 O O . VAL A 1 64 ? 0.549 13.176 6.165 1.00 0.00 64 VAL A O 4
ATOM 6082 N N . THR A 1 65 ? 0.525 14.094 4.110 1.00 0.00 65 THR A N 4
ATOM 6083 C CA . THR A 1 65 ? -0.920 13.978 3.957 1.00 0.00 65 THR A CA 4
ATOM 6084 C C . THR A 1 65 ? -1.277 13.039 2.810 1.00 0.00 65 THR A C 4
ATOM 6085 O O . THR A 1 65 ? -0.414 12.644 2.027 1.00 0.00 65 THR A O 4
ATOM 6096 N N . ARG A 1 66 ? -2.555 12.685 2.718 1.00 0.00 66 ARG A N 4
ATOM 6097 C CA . ARG A 1 66 ? -3.026 11.791 1.667 1.00 0.00 66 ARG A CA 4
ATOM 6098 C C . ARG A 1 66 ? -2.376 12.135 0.330 1.00 0.00 66 ARG A C 4
ATOM 6099 O O . ARG A 1 66 ? -1.861 11.258 -0.364 1.00 0.00 66 ARG A O 4
ATOM 6120 N N . GLN A 1 67 ? -2.405 13.415 -0.025 1.00 0.00 67 GLN A N 4
ATOM 6121 C CA . GLN A 1 67 ? -1.820 13.873 -1.280 1.00 0.00 67 GLN A CA 4
ATOM 6122 C C . GLN A 1 67 ? -0.460 13.225 -1.515 1.00 0.00 67 GLN A C 4
ATOM 6123 O O . GLN A 1 67 ? -0.184 12.718 -2.602 1.00 0.00 67 GLN A O 4
ATOM 6137 N N . GLN A 1 68 ? 0.385 13.245 -0.489 1.00 0.00 68 GLN A N 4
ATOM 6138 C CA . GLN A 1 68 ? 1.717 12.660 -0.585 1.00 0.00 68 GLN A CA 4
ATOM 6139 C C . GLN A 1 68 ? 1.636 11.145 -0.742 1.00 0.00 68 GLN A C 4
ATOM 6140 O O . GLN A 1 68 ? 2.373 10.550 -1.528 1.00 0.00 68 GLN A O 4
ATOM 6154 N N . THR A 1 69 ? 0.735 10.524 0.014 1.00 0.00 69 THR A N 4
ATOM 6155 C CA . THR A 1 69 ? 0.558 9.079 -0.039 1.00 0.00 69 THR A CA 4
ATOM 6156 C C . THR A 1 69 ? 0.239 8.615 -1.456 1.00 0.00 69 THR A C 4
ATOM 6157 O O . THR A 1 69 ? 0.936 7.767 -2.013 1.00 0.00 69 THR A O 4
ATOM 6168 N N . ILE A 1 70 ? -0.818 9.178 -2.033 1.00 0.00 70 ILE A N 4
ATOM 6169 C CA . ILE A 1 70 ? -1.227 8.823 -3.386 1.00 0.00 70 ILE A CA 4
ATOM 6170 C C . ILE A 1 70 ? -0.063 8.947 -4.364 1.00 0.00 70 ILE A C 4
ATOM 6171 O O . ILE A 1 70 ? 0.131 8.089 -5.224 1.00 0.00 70 ILE A O 4
ATOM 6187 N N . GLN A 1 71 ? 0.709 10.020 -4.222 1.00 0.00 71 GLN A N 4
ATOM 6188 C CA . GLN A 1 71 ? 1.855 10.255 -5.092 1.00 0.00 71 GLN A CA 4
ATOM 6189 C C . GLN A 1 71 ? 2.831 9.085 -5.036 1.00 0.00 71 GLN A C 4
ATOM 6190 O O . GLN A 1 71 ? 3.283 8.589 -6.069 1.00 0.00 71 GLN A O 4
ATOM 6204 N N . LEU A 1 72 ? 3.153 8.647 -3.823 1.00 0.00 72 LEU A N 4
ATOM 6205 C CA . LEU A 1 72 ? 4.076 7.534 -3.632 1.00 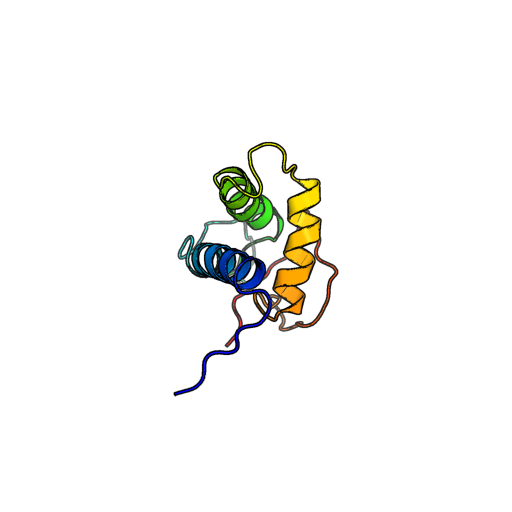0.00 72 LEU A CA 4
ATOM 6206 C C . LEU A 1 72 ? 3.471 6.230 -4.141 1.00 0.00 72 LEU A C 4
ATOM 6207 O O . LEU A 1 72 ? 4.157 5.414 -4.758 1.00 0.00 72 LEU A O 4
ATOM 6223 N N . LEU A 1 73 ? 2.182 6.041 -3.881 1.00 0.00 73 LEU A N 4
ATOM 6224 C CA . LEU A 1 73 ? 1.483 4.837 -4.315 1.00 0.00 73 LEU A CA 4
ATOM 6225 C C . LEU A 1 73 ? 1.763 4.545 -5.786 1.00 0.00 73 LEU A C 4
ATOM 6226 O O . LEU A 1 73 ? 1.855 3.387 -6.192 1.00 0.00 73 LEU A O 4
ATOM 6242 N N . ARG A 1 74 ? 1.899 5.603 -6.578 1.00 0.00 74 ARG A N 4
ATOM 6243 C CA . ARG A 1 74 ? 2.169 5.460 -8.004 1.00 0.00 74 ARG A CA 4
ATOM 6244 C C . ARG A 1 74 ? 3.457 4.675 -8.236 1.00 0.00 74 ARG A C 4
ATOM 6245 O O . ARG A 1 74 ? 3.498 3.758 -9.057 1.00 0.00 74 ARG A O 4
ATOM 6266 N N . LYS A 1 75 ? 4.507 5.041 -7.509 1.00 0.00 75 LYS A N 4
ATOM 6267 C CA . LYS A 1 75 ? 5.796 4.372 -7.635 1.00 0.00 75 LYS A CA 4
ATOM 6268 C C . LYS A 1 75 ? 5.645 2.864 -7.463 1.00 0.00 75 LYS A C 4
ATOM 6269 O O . LYS A 1 75 ? 5.939 2.092 -8.376 1.00 0.00 75 LYS A O 4
ATOM 6288 N N . PHE A 1 76 ? 5.184 2.450 -6.287 1.00 0.00 76 PHE A N 4
ATOM 6289 C CA . PHE A 1 76 ? 4.993 1.034 -5.996 1.00 0.00 76 PHE A CA 4
ATOM 6290 C C . PHE A 1 76 ? 4.443 0.297 -7.214 1.00 0.00 76 PHE A C 4
ATOM 6291 O O . PHE A 1 76 ? 5.059 -0.645 -7.714 1.00 0.00 76 PHE A O 4
ATOM 6308 N N . LEU A 1 77 ? 3.281 0.734 -7.687 1.00 0.00 77 LEU A N 4
ATOM 6309 C CA . LEU A 1 77 ? 2.646 0.117 -8.846 1.00 0.00 77 LEU A CA 4
ATOM 6310 C C . LEU A 1 77 ? 3.649 -0.070 -9.981 1.00 0.00 77 LEU A C 4
ATOM 6311 O O . LEU A 1 77 ? 3.773 -1.159 -10.541 1.00 0.00 77 LEU A O 4
ATOM 6327 N N . LYS A 1 78 ? 4.363 1.000 -10.313 1.00 0.00 78 LYS A N 4
ATOM 6328 C CA . LYS A 1 78 ? 5.358 0.955 -11.379 1.00 0.00 78 LYS A CA 4
ATOM 6329 C C . LYS A 1 78 ? 6.527 0.053 -10.994 1.00 0.00 78 LYS A C 4
ATOM 6330 O O . LYS A 1 78 ? 7.183 -0.530 -11.856 1.00 0.00 78 LYS A O 4
ATOM 6349 N N . ASN A 1 79 ? 6.781 -0.056 -9.694 1.00 0.00 79 ASN A N 4
ATOM 6350 C CA . ASN A 1 79 ? 7.870 -0.888 -9.195 1.00 0.00 79 ASN A CA 4
ATOM 6351 C C . ASN A 1 79 ? 7.435 -2.346 -9.085 1.00 0.00 79 ASN A C 4
ATOM 6352 O O . ASN A 1 79 ? 8.090 -3.153 -8.424 1.00 0.00 79 ASN A O 4
ATOM 6363 N N . HIS A 1 80 ? 6.325 -2.678 -9.738 1.00 0.00 80 HIS A N 4
ATOM 6364 C CA . HIS A 1 80 ? 5.803 -4.039 -9.715 1.00 0.00 80 HIS A CA 4
ATOM 6365 C C . HIS A 1 80 ? 5.569 -4.507 -8.281 1.00 0.00 80 HIS A C 4
ATOM 6366 O O . HIS A 1 80 ? 5.705 -5.692 -7.974 1.00 0.00 80 HIS A O 4
ATOM 6380 N N . VAL A 1 81 ? 5.218 -3.569 -7.407 1.00 0.00 81 VAL A N 4
ATOM 6381 C CA . VAL A 1 81 ? 4.965 -3.885 -6.007 1.00 0.00 81 VAL A CA 4
ATOM 6382 C C . VAL A 1 81 ? 3.510 -4.284 -5.787 1.00 0.00 81 VAL A C 4
ATOM 6383 O O . VAL A 1 81 ? 3.213 -5.167 -4.982 1.00 0.00 81 VAL A O 4
ATOM 6396 N N . ILE A 1 82 ? 2.608 -3.628 -6.508 1.00 0.00 82 ILE A N 4
ATOM 6397 C CA . ILE A 1 82 ? 1.183 -3.915 -6.393 1.00 0.00 82 ILE A CA 4
ATOM 6398 C C . ILE A 1 82 ? 0.501 -3.868 -7.756 1.00 0.00 82 ILE A C 4
ATOM 6399 O O . ILE A 1 82 ? 0.488 -2.831 -8.418 1.00 0.00 82 ILE A O 4
ATOM 6415 N N . GLU A 1 83 ? -0.067 -4.997 -8.167 1.00 0.00 83 GLU A N 4
ATOM 6416 C CA . GLU A 1 83 ? -0.752 -5.083 -9.451 1.00 0.00 83 GLU A CA 4
ATOM 6417 C C . GLU A 1 83 ? -2.258 -4.907 -9.277 1.00 0.00 83 GLU A C 4
ATOM 6418 O O . GLU A 1 83 ? -2.819 -5.261 -8.240 1.00 0.00 83 GLU A O 4
ATOM 6430 N N . ASP A 1 84 ? -2.905 -4.358 -10.299 1.00 0.00 84 ASP A N 4
ATOM 6431 C CA . ASP A 1 84 ? -4.346 -4.135 -10.260 1.00 0.00 84 ASP A CA 4
ATOM 6432 C C . ASP A 1 84 ? -5.104 -5.442 -10.472 1.00 0.00 84 ASP A C 4
ATOM 6433 O O . ASP A 1 84 ? -4.500 -6.495 -10.677 1.00 0.00 84 ASP A O 4
ATOM 6442 N N . ILE A 1 85 ? -6.430 -5.366 -10.418 1.00 0.00 85 ILE A N 4
ATOM 6443 C CA . ILE A 1 85 ? -7.269 -6.543 -10.604 1.00 0.00 85 ILE A CA 4
ATOM 6444 C C . ILE A 1 85 ? -7.264 -6.998 -12.060 1.00 0.00 85 ILE A C 4
ATOM 6445 O O . ILE A 1 85 ? -7.492 -8.171 -12.356 1.00 0.00 85 ILE A O 4
ATOM 6461 N N . LYS A 1 86 ? -7.001 -6.062 -12.965 1.00 0.00 86 LYS A N 4
ATOM 6462 C CA . LYS A 1 86 ? -6.962 -6.366 -14.391 1.00 0.00 86 LYS A CA 4
ATOM 6463 C C . LYS A 1 86 ? -5.596 -6.910 -14.794 1.00 0.00 86 LYS A C 4
ATOM 6464 O O . LYS A 1 86 ? -5.499 -7.928 -15.478 1.00 0.00 86 LYS A O 4
ATOM 6483 N N . GLY A 1 87 ? -4.540 -6.225 -14.364 1.00 0.00 87 GLY A N 4
ATOM 6484 C CA . GLY A 1 87 ? -3.193 -6.657 -14.689 1.00 0.00 87 GLY A CA 4
ATOM 6485 C C . GLY A 1 87 ? -2.330 -5.522 -15.205 1.00 0.00 87 GLY A C 4
ATOM 6486 O O . GLY A 1 87 ? -1.647 -5.665 -16.219 1.00 0.00 87 GLY A O 4
ATOM 6490 N N . ARG A 1 88 ? -2.360 -4.393 -14.505 1.00 0.00 88 ARG A N 4
ATOM 6491 C CA . ARG A 1 88 ? -1.576 -3.228 -14.900 1.00 0.00 88 ARG A CA 4
ATOM 6492 C C . ARG A 1 88 ? -0.654 -2.785 -13.768 1.00 0.00 88 ARG A C 4
ATOM 6493 O O . ARG A 1 88 ? -1.114 -2.304 -12.732 1.00 0.00 88 ARG A O 4
ATOM 6514 N N . TRP A 1 89 ? 0.647 -2.951 -13.974 1.00 0.00 89 TRP A N 4
ATOM 6515 C CA . TRP A 1 89 ? 1.634 -2.568 -12.970 1.00 0.00 89 TRP A CA 4
ATOM 6516 C C . TRP A 1 89 ? 2.550 -1.469 -13.498 1.00 0.00 89 TRP A C 4
ATOM 6517 O O . TRP A 1 89 ? 2.964 -0.582 -12.754 1.00 0.00 89 TRP A O 4
ATOM 6538 N N . GLY A 1 90 ? 2.862 -1.535 -14.789 1.00 0.00 90 GLY A N 4
ATOM 6539 C CA . GLY A 1 90 ? 3.727 -0.539 -15.394 1.00 0.00 90 GLY A CA 4
ATOM 6540 C C . GLY A 1 90 ? 2.984 0.731 -15.758 1.00 0.00 90 GLY A C 4
ATOM 6541 O O . GLY A 1 90 ? 2.770 1.018 -16.936 1.00 0.00 90 GLY A O 4
ATOM 6545 N N . SER A 1 91 ? 2.587 1.493 -14.744 1.00 0.00 91 SER A N 4
ATOM 6546 C CA . SER A 1 91 ? 1.857 2.737 -14.963 1.00 0.00 91 SER A CA 4
ATOM 6547 C C . SER A 1 91 ? 1.899 3.618 -13.717 1.00 0.00 91 SER A C 4
ATOM 6548 O O . SER A 1 91 ? 2.185 3.143 -12.619 1.00 0.00 91 SER A O 4
ATOM 6556 N N . GLU A 1 92 ? 1.613 4.903 -13.899 1.00 0.00 92 GLU A N 4
ATOM 6557 C CA . GLU A 1 92 ? 1.619 5.850 -12.791 1.00 0.00 92 GLU A CA 4
ATOM 6558 C C . GLU A 1 92 ? 0.232 6.453 -12.583 1.00 0.00 92 GLU A C 4
ATOM 6559 O O . GLU A 1 92 ? 0.085 7.489 -11.936 1.00 0.00 92 GLU A O 4
ATOM 6571 N N . ASN A 1 93 ? -0.781 5.796 -13.138 1.00 0.00 93 ASN A N 4
ATOM 6572 C CA . ASN A 1 93 ? -2.156 6.267 -13.015 1.00 0.00 93 ASN A CA 4
ATOM 6573 C C . ASN A 1 93 ? -2.900 5.496 -11.928 1.00 0.00 93 ASN A C 4
ATOM 6574 O O . ASN A 1 93 ? -3.319 4.357 -12.136 1.00 0.00 93 ASN A O 4
ATOM 6585 N N . VAL A 1 94 ? -3.062 6.126 -10.769 1.00 0.00 94 VAL A N 4
ATOM 6586 C CA . VAL A 1 94 ? -3.757 5.501 -9.650 1.00 0.00 94 VAL A CA 4
ATOM 6587 C C . VAL A 1 94 ? -4.578 6.523 -8.873 1.00 0.00 94 VAL A C 4
ATOM 6588 O O . VAL A 1 94 ? -4.092 7.605 -8.545 1.00 0.00 94 VAL A O 4
ATOM 6601 N N . ASP A 1 95 ? -5.826 6.172 -8.581 1.00 0.00 95 ASP A N 4
ATOM 6602 C CA . ASP A 1 95 ? -6.716 7.059 -7.840 1.00 0.00 95 ASP A CA 4
ATOM 6603 C C . ASP A 1 95 ? -7.225 6.382 -6.572 1.00 0.00 95 ASP A C 4
ATOM 6604 O O . ASP A 1 95 ? -7.076 5.172 -6.400 1.00 0.00 95 ASP A O 4
ATOM 6613 N N . ASP A 1 96 ? -7.824 7.170 -5.686 1.00 0.00 96 ASP A N 4
ATOM 6614 C CA . ASP A 1 96 ? -8.355 6.647 -4.433 1.00 0.00 96 ASP A CA 4
ATOM 6615 C C . ASP A 1 96 ? -9.736 6.035 -4.641 1.00 0.00 96 ASP A C 4
ATOM 6616 O O . ASP A 1 96 ? -10.478 5.812 -3.685 1.00 0.00 96 ASP A O 4
ATOM 6625 N N . ASN A 1 97 ? -10.076 5.767 -5.898 1.00 0.00 97 ASN A N 4
ATOM 6626 C CA . ASN A 1 97 ? -11.369 5.181 -6.232 1.00 0.00 97 ASN A CA 4
ATOM 6627 C C . ASN A 1 97 ? -11.504 3.783 -5.636 1.00 0.00 97 ASN A C 4
ATOM 6628 O O . ASN A 1 97 ? -10.582 3.279 -4.996 1.00 0.00 97 ASN A O 4
ATOM 6639 N N . ASN A 1 98 ? -12.660 3.163 -5.852 1.00 0.00 98 ASN A N 4
ATOM 6640 C CA . ASN A 1 98 ? -12.916 1.823 -5.336 1.00 0.00 98 ASN A CA 4
ATOM 6641 C C . ASN A 1 98 ? -12.220 0.769 -6.192 1.00 0.00 98 ASN A C 4
ATOM 6642 O O . ASN A 1 98 ? -12.461 -0.428 -6.036 1.00 0.00 98 ASN A O 4
ATOM 6653 N N . GLN A 1 99 ? -11.355 1.223 -7.093 1.00 0.00 99 GLN A N 4
ATOM 6654 C CA . GLN A 1 99 ? -10.625 0.318 -7.973 1.00 0.00 99 GLN A CA 4
ATOM 6655 C C . GLN A 1 99 ? -9.907 -0.761 -7.170 1.00 0.00 99 GLN A C 4
ATOM 6656 O O . GLN A 1 99 ? -9.030 -0.466 -6.358 1.00 0.00 99 GLN A O 4
ATOM 6670 N N . LEU A 1 100 ? -10.286 -2.014 -7.401 1.00 0.00 100 LEU A N 4
ATOM 6671 C CA . LEU A 1 100 ? -9.679 -3.139 -6.698 1.00 0.00 100 LEU A CA 4
ATOM 6672 C C . LEU A 1 100 ? -8.208 -3.287 -7.076 1.00 0.00 100 LEU A C 4
ATOM 6673 O O . LEU A 1 100 ? -7.793 -2.890 -8.165 1.00 0.00 100 LEU A O 4
ATOM 6689 N N . PHE A 1 101 ? -7.425 -3.864 -6.170 1.00 0.00 101 PHE A N 4
ATOM 6690 C CA . PHE A 1 101 ? -6.001 -4.067 -6.409 1.00 0.00 101 PHE A CA 4
ATOM 6691 C C . PHE A 1 101 ? -5.540 -5.407 -5.843 1.00 0.00 101 PHE A C 4
ATOM 6692 O O . PHE A 1 101 ? -6.294 -6.094 -5.155 1.00 0.00 101 PHE A O 4
ATOM 6709 N N . ARG A 1 102 ? -4.297 -5.771 -6.140 1.00 0.00 102 ARG A N 4
ATOM 6710 C CA . ARG A 1 102 ? -3.736 -7.029 -5.663 1.00 0.00 102 ARG A CA 4
ATOM 6711 C C . ARG A 1 102 ? -2.211 -7.001 -5.720 1.00 0.00 102 ARG A C 4
ATOM 6712 O O . ARG A 1 102 ? -1.618 -6.074 -6.273 1.00 0.00 102 ARG A O 4
ATOM 6733 N N . PHE A 1 103 ? -1.583 -8.021 -5.146 1.00 0.00 103 PHE A N 4
ATOM 6734 C CA . PHE A 1 103 ? -0.128 -8.112 -5.130 1.00 0.00 103 PHE A CA 4
ATOM 6735 C C . PHE A 1 103 ? 0.365 -9.126 -6.159 1.00 0.00 103 PHE A C 4
ATOM 6736 O O . PHE A 1 103 ? -0.218 -10.195 -6.343 1.00 0.00 103 PHE A O 4
ATOM 6753 N N . PRO A 1 104 ? 1.464 -8.783 -6.847 1.00 0.00 104 PRO A N 4
ATOM 6754 C CA . PRO A 1 104 ? 2.060 -9.649 -7.869 1.00 0.00 104 PRO A CA 4
ATOM 6755 C C . PRO A 1 104 ? 2.704 -10.894 -7.270 1.00 0.00 104 PRO A C 4
ATOM 6756 O O . PRO A 1 104 ? 2.710 -11.078 -6.053 1.00 0.00 104 PRO A O 4
ATOM 6767 N N . ALA A 1 105 ? 3.246 -11.748 -8.132 1.00 0.00 105 ALA A N 4
ATOM 6768 C CA . ALA A 1 105 ? 3.895 -12.975 -7.688 1.00 0.00 105 ALA A CA 4
ATOM 6769 C C . ALA A 1 105 ? 5.385 -12.752 -7.447 1.00 0.00 105 ALA A C 4
ATOM 6770 O O . ALA A 1 105 ? 5.871 -12.904 -6.326 1.00 0.00 105 ALA A O 4
ATOM 6777 N N . GLY A 1 1 ? 32.194 -0.504 -6.303 1.00 0.00 1 GLY A N 5
ATOM 6778 C CA . GLY A 1 1 ? 32.146 0.946 -6.278 1.00 0.00 1 GLY A CA 5
ATOM 6779 C C . GLY A 1 1 ? 31.971 1.545 -7.659 1.00 0.00 1 GLY A C 5
ATOM 6780 O O . GLY A 1 1 ? 32.027 0.835 -8.663 1.00 0.00 1 GLY A O 5
ATOM 6784 N N . SER A 1 2 ? 31.755 2.856 -7.711 1.00 0.00 2 SER A N 5
ATOM 6785 C CA . SER A 1 2 ? 31.564 3.549 -8.980 1.00 0.00 2 SER A CA 5
ATOM 6786 C C . SER A 1 2 ? 30.342 3.008 -9.716 1.00 0.00 2 SER A C 5
ATOM 6787 O O . SER A 1 2 ? 30.380 2.790 -10.927 1.00 0.00 2 SER A O 5
ATOM 6795 N N . SER A 1 3 ? 29.259 2.795 -8.976 1.00 0.00 3 SER A N 5
ATOM 6796 C CA . SER A 1 3 ? 28.026 2.277 -9.556 1.00 0.00 3 SER A CA 5
ATOM 6797 C C . SER A 1 3 ? 27.037 3.406 -9.828 1.00 0.00 3 SER A C 5
ATOM 6798 O O . SER A 1 3 ? 27.130 4.483 -9.241 1.00 0.00 3 SER A O 5
ATOM 6806 N N . GLY A 1 4 ? 26.089 3.151 -10.725 1.00 0.00 4 GLY A N 5
ATOM 6807 C CA . GLY A 1 4 ? 25.096 4.154 -11.060 1.00 0.00 4 GLY A CA 5
ATOM 6808 C C . GLY A 1 4 ? 24.005 4.264 -10.013 1.00 0.00 4 GLY A C 5
ATOM 6809 O O . GLY A 1 4 ? 22.823 4.353 -10.345 1.00 0.00 4 GLY A O 5
ATOM 6813 N N . SER A 1 5 ? 24.402 4.254 -8.744 1.00 0.00 5 SER A N 5
ATOM 6814 C CA . SER A 1 5 ? 23.449 4.348 -7.645 1.00 0.00 5 SER A CA 5
ATOM 6815 C C . SER A 1 5 ? 23.621 5.660 -6.887 1.00 0.00 5 SER A C 5
ATOM 6816 O O . SER A 1 5 ? 24.717 5.990 -6.435 1.00 0.00 5 SER A O 5
ATOM 6824 N N . SER A 1 6 ? 22.528 6.405 -6.751 1.00 0.00 6 SER A N 5
ATOM 6825 C CA . SER A 1 6 ? 22.557 7.685 -6.052 1.00 0.00 6 SER A CA 5
ATOM 6826 C C . SER A 1 6 ? 21.942 7.558 -4.662 1.00 0.00 6 SER A C 5
ATOM 6827 O O . SER A 1 6 ? 20.866 6.983 -4.497 1.00 0.00 6 SER A O 5
ATOM 6835 N N . GLY A 1 7 ? 22.633 8.099 -3.663 1.00 0.00 7 GLY A N 5
ATOM 6836 C CA . GLY A 1 7 ? 22.140 8.036 -2.300 1.00 0.00 7 GLY A CA 5
ATOM 6837 C C . GLY A 1 7 ? 21.828 6.619 -1.861 1.00 0.00 7 GLY A C 5
ATOM 6838 O O . GLY A 1 7 ? 20.717 6.129 -2.065 1.00 0.00 7 GLY A O 5
ATOM 6842 N N . TYR A 1 8 ? 22.811 5.959 -1.258 1.00 0.00 8 TYR A N 5
ATOM 6843 C CA . TYR A 1 8 ? 22.637 4.588 -0.793 1.00 0.00 8 TYR A CA 5
ATOM 6844 C C . TYR A 1 8 ? 21.565 4.512 0.290 1.00 0.00 8 TYR A C 5
ATOM 6845 O O . TYR A 1 8 ? 20.560 3.817 0.136 1.00 0.00 8 TYR A O 5
ATOM 6863 N N . ARG A 1 9 ? 21.787 5.231 1.385 1.00 0.00 9 ARG A N 5
ATOM 6864 C CA . ARG A 1 9 ? 20.842 5.245 2.495 1.00 0.00 9 ARG A CA 5
ATOM 6865 C C . ARG A 1 9 ? 19.406 5.319 1.984 1.00 0.00 9 ARG A C 5
ATOM 6866 O O . ARG A 1 9 ? 18.545 4.551 2.412 1.00 0.00 9 ARG A O 5
ATOM 6887 N N . ALA A 1 10 ? 19.156 6.248 1.068 1.00 0.00 10 ALA A N 5
ATOM 6888 C CA . ALA A 1 10 ? 17.825 6.421 0.498 1.00 0.00 10 ALA A CA 5
ATOM 6889 C C . ALA A 1 10 ? 17.118 5.079 0.337 1.00 0.00 10 ALA A C 5
ATOM 6890 O O . ALA A 1 10 ? 15.961 4.924 0.727 1.00 0.00 10 ALA A O 5
ATOM 6897 N N . THR A 1 11 ? 17.822 4.111 -0.241 1.00 0.00 11 THR A N 5
ATOM 6898 C CA . THR A 1 11 ? 17.262 2.783 -0.456 1.00 0.00 11 THR A CA 5
ATOM 6899 C C . THR A 1 11 ? 16.688 2.213 0.836 1.00 0.00 11 THR A C 5
ATOM 6900 O O . THR A 1 11 ? 15.517 1.836 0.895 1.00 0.00 11 THR A O 5
ATOM 6911 N N . LYS A 1 12 ? 17.519 2.152 1.871 1.00 0.00 12 LYS A N 5
ATOM 6912 C CA . LYS A 1 12 ? 17.094 1.630 3.164 1.00 0.00 12 LYS A CA 5
ATOM 6913 C C . LYS A 1 12 ? 15.660 2.046 3.475 1.00 0.00 12 LYS A C 5
ATOM 6914 O O . LYS A 1 12 ? 14.849 1.233 3.920 1.00 0.00 12 LYS A O 5
ATOM 6933 N N . LEU A 1 13 ? 15.353 3.317 3.237 1.00 0.00 13 LEU A N 5
ATOM 6934 C CA . LEU A 1 13 ? 14.016 3.841 3.490 1.00 0.00 13 LEU A CA 5
ATOM 6935 C C . LEU A 1 13 ? 12.980 3.132 2.624 1.00 0.00 13 LEU A C 5
ATOM 6936 O O . LEU A 1 13 ? 12.065 2.487 3.136 1.00 0.00 13 LEU A O 5
ATOM 6952 N N . TRP A 1 14 ? 13.132 3.255 1.310 1.00 0.00 14 TRP A N 5
ATOM 6953 C CA . TRP A 1 14 ? 12.210 2.623 0.372 1.00 0.00 14 TRP A CA 5
ATOM 6954 C C . TRP A 1 14 ? 12.009 1.151 0.714 1.00 0.00 14 TRP A C 5
ATOM 6955 O O . TRP A 1 14 ? 10.884 0.655 0.722 1.00 0.00 14 TRP A O 5
ATOM 6976 N N . ASN A 1 15 ? 13.108 0.459 0.997 1.00 0.00 15 ASN A N 5
ATOM 6977 C CA . ASN A 1 15 ? 13.051 -0.958 1.339 1.00 0.00 15 ASN A CA 5
ATOM 6978 C C . ASN A 1 15 ? 12.232 -1.179 2.607 1.00 0.00 15 ASN A C 5
ATOM 6979 O O . ASN A 1 15 ? 11.464 -2.135 2.703 1.00 0.00 15 ASN A O 5
ATOM 6990 N N . GLU A 1 16 ? 12.402 -0.286 3.578 1.00 0.00 16 GLU A N 5
ATOM 6991 C CA . GLU A 1 16 ? 11.678 -0.384 4.840 1.00 0.00 16 GLU A CA 5
ATOM 6992 C C . GLU A 1 16 ? 10.181 -0.181 4.626 1.00 0.00 16 GLU A C 5
ATOM 6993 O O . GLU A 1 16 ? 9.368 -1.023 5.008 1.00 0.00 16 GLU A O 5
ATOM 7005 N N . VAL A 1 17 ? 9.824 0.943 4.013 1.00 0.00 17 VAL A N 5
ATOM 7006 C CA . VAL A 1 17 ? 8.425 1.258 3.747 1.00 0.00 17 VAL A CA 5
ATOM 7007 C C . VAL A 1 17 ? 7.791 0.215 2.834 1.00 0.00 17 VAL A C 5
ATOM 7008 O O . VAL A 1 17 ? 6.621 -0.135 2.990 1.00 0.00 17 VAL A O 5
ATOM 7021 N N . THR A 1 18 ? 8.572 -0.282 1.879 1.00 0.00 18 THR A N 5
ATOM 7022 C CA . THR A 1 18 ? 8.087 -1.285 0.940 1.00 0.00 18 THR A CA 5
ATOM 7023 C C . THR A 1 18 ? 7.826 -2.613 1.641 1.00 0.00 18 THR A C 5
ATOM 7024 O O . THR A 1 18 ? 6.814 -3.269 1.394 1.00 0.00 18 THR A O 5
ATOM 7035 N N . THR A 1 19 ? 8.746 -3.006 2.517 1.00 0.00 19 THR A N 5
ATOM 7036 C CA . THR A 1 19 ? 8.616 -4.257 3.253 1.00 0.00 19 THR A CA 5
ATOM 7037 C C . THR A 1 19 ? 7.437 -4.206 4.219 1.00 0.00 19 THR A C 5
ATOM 7038 O O . THR A 1 19 ? 6.713 -5.188 4.381 1.00 0.00 19 THR A O 5
ATOM 7049 N N . SER A 1 20 ? 7.251 -3.055 4.858 1.00 0.00 20 SER A N 5
ATOM 7050 C CA . SER A 1 20 ? 6.161 -2.878 5.810 1.00 0.00 20 SER A CA 5
ATOM 7051 C C . SER A 1 20 ? 4.809 -2.929 5.105 1.00 0.00 20 SER A C 5
ATOM 7052 O O . SER A 1 20 ? 3.910 -3.663 5.515 1.00 0.00 20 SER A O 5
ATOM 7060 N N . PHE A 1 21 ? 4.673 -2.144 4.041 1.00 0.00 21 PHE A N 5
ATOM 7061 C CA . PHE A 1 21 ? 3.432 -2.098 3.278 1.00 0.00 21 PHE A CA 5
ATOM 7062 C C . PHE A 1 21 ? 2.897 -3.504 3.025 1.00 0.00 21 PHE A C 5
ATOM 7063 O O . PHE A 1 21 ? 1.804 -3.854 3.472 1.00 0.00 21 PHE A O 5
ATOM 7080 N N . ARG A 1 22 ? 3.674 -4.306 2.304 1.00 0.00 22 ARG A N 5
ATOM 7081 C CA . ARG A 1 22 ? 3.279 -5.673 1.989 1.00 0.00 22 ARG A CA 5
ATOM 7082 C C . ARG A 1 22 ? 2.756 -6.388 3.231 1.00 0.00 22 ARG A C 5
ATOM 7083 O O . ARG A 1 22 ? 1.588 -6.769 3.294 1.00 0.00 22 ARG A O 5
ATOM 7104 N N . ALA A 1 23 ? 3.629 -6.565 4.217 1.00 0.00 23 ALA A N 5
ATOM 7105 C CA . ALA A 1 23 ? 3.255 -7.232 5.458 1.00 0.00 23 ALA A CA 5
ATOM 7106 C C . ALA A 1 23 ? 2.025 -6.582 6.082 1.00 0.00 23 ALA A C 5
ATOM 7107 O O . ALA A 1 23 ? 1.252 -7.236 6.781 1.00 0.00 23 ALA A O 5
ATOM 7114 N N . GLY A 1 24 ? 1.850 -5.289 5.825 1.00 0.00 24 GLY A N 5
ATOM 7115 C CA . GLY A 1 24 ? 0.712 -4.572 6.370 1.00 0.00 24 GLY A CA 5
ATOM 7116 C C . GLY A 1 24 ? -0.523 -5.444 6.481 1.00 0.00 24 GLY A C 5
ATOM 7117 O O . GLY A 1 24 ? -1.224 -5.412 7.492 1.00 0.00 24 GLY A O 5
ATOM 7121 N N . MET A 1 25 ? -0.792 -6.223 5.439 1.00 0.00 25 MET A N 5
ATOM 7122 C CA . MET A 1 25 ? -1.952 -7.107 5.424 1.00 0.00 25 MET A CA 5
ATOM 7123 C C . MET A 1 25 ? -3.248 -6.304 5.484 1.00 0.00 25 MET A C 5
ATOM 7124 O O . MET A 1 25 ? -4.153 -6.598 6.265 1.00 0.00 25 MET A O 5
ATOM 7138 N N . PRO A 1 26 ? -3.341 -5.265 4.641 1.00 0.00 26 PRO A N 5
ATOM 7139 C CA . PRO A 1 26 ? -4.522 -4.399 4.578 1.00 0.00 26 PRO A CA 5
ATOM 7140 C C . PRO A 1 26 ? -5.733 -5.113 3.988 1.00 0.00 26 PRO A C 5
ATOM 7141 O O . PRO A 1 26 ? -6.776 -4.499 3.758 1.00 0.00 26 PRO A O 5
ATOM 7152 N N . LEU A 1 27 ? -5.589 -6.411 3.746 1.00 0.00 27 LEU A N 5
ATOM 7153 C CA . LEU A 1 27 ? -6.673 -7.209 3.183 1.00 0.00 27 LEU A CA 5
ATOM 7154 C C . LEU A 1 27 ? -7.423 -7.960 4.279 1.00 0.00 27 LEU A C 5
ATOM 7155 O O . LEU A 1 27 ? -6.940 -8.967 4.797 1.00 0.00 27 LEU A O 5
ATOM 7171 N N . ARG A 1 28 ? -8.606 -7.464 4.625 1.00 0.00 28 ARG A N 5
ATOM 7172 C CA . ARG A 1 28 ? -9.423 -8.088 5.659 1.00 0.00 28 ARG A CA 5
ATOM 7173 C C . ARG A 1 28 ? -10.489 -8.988 5.039 1.00 0.00 28 ARG A C 5
ATOM 7174 O O . ARG A 1 28 ? -10.447 -10.210 5.185 1.00 0.00 28 ARG A O 5
ATOM 7195 N N . LYS A 1 29 ? -11.444 -8.375 4.348 1.00 0.00 29 LYS A N 5
ATOM 7196 C CA . LYS A 1 29 ? -12.521 -9.119 3.706 1.00 0.00 29 LYS A CA 5
ATOM 7197 C C . LYS A 1 29 ? -13.077 -8.349 2.512 1.00 0.00 29 LYS A C 5
ATOM 7198 O O . LYS A 1 29 ? -12.696 -7.204 2.267 1.00 0.00 29 LYS A O 5
ATOM 7217 N N . HIS A 1 30 ? -13.982 -8.984 1.774 1.00 0.00 30 HIS A N 5
ATOM 7218 C CA . HIS A 1 30 ? -14.592 -8.357 0.607 1.00 0.00 30 HIS A CA 5
ATOM 7219 C C . HIS A 1 30 ? -15.981 -8.933 0.345 1.00 0.00 30 HIS A C 5
ATOM 7220 O O . HIS A 1 30 ? -16.139 -10.141 0.164 1.00 0.00 30 HIS A O 5
ATOM 7234 N N . ARG A 1 31 ? -16.984 -8.061 0.326 1.00 0.00 31 ARG A N 5
ATOM 7235 C CA . ARG A 1 31 ? -18.359 -8.483 0.089 1.00 0.00 31 ARG A CA 5
ATOM 7236 C C . ARG A 1 31 ? -18.409 -9.633 -0.913 1.00 0.00 31 ARG A C 5
ATOM 7237 O O . ARG A 1 31 ? -18.894 -10.720 -0.600 1.00 0.00 31 ARG A O 5
ATOM 7258 N N . GLN A 1 32 ? -17.905 -9.385 -2.117 1.00 0.00 32 GLN A N 5
ATOM 7259 C CA . GLN A 1 32 ? -17.894 -10.400 -3.164 1.00 0.00 32 GLN A CA 5
ATOM 7260 C C . GLN A 1 32 ? -17.247 -11.688 -2.667 1.00 0.00 32 GLN A C 5
ATOM 7261 O O . GLN A 1 32 ? -16.182 -11.662 -2.048 1.00 0.00 32 GLN A O 5
ATOM 7275 N N . HIS A 1 33 ? -17.896 -12.815 -2.941 1.00 0.00 33 HIS A N 5
ATOM 7276 C CA . HIS A 1 33 ? -17.384 -14.115 -2.522 1.00 0.00 33 HIS A CA 5
ATOM 7277 C C . HIS A 1 33 ? -16.013 -14.382 -3.136 1.00 0.00 33 HIS A C 5
ATOM 7278 O O . HIS A 1 33 ? -15.713 -13.918 -4.236 1.00 0.00 33 HIS A O 5
ATOM 7292 N N . PHE A 1 34 ? -15.184 -15.132 -2.417 1.00 0.00 34 PHE A N 5
ATOM 7293 C CA . PHE A 1 34 ? -13.844 -15.460 -2.891 1.00 0.00 34 PHE A CA 5
ATOM 7294 C C . PHE A 1 34 ? -13.891 -16.022 -4.309 1.00 0.00 34 PHE A C 5
ATOM 7295 O O . PHE A 1 34 ? -13.084 -15.653 -5.162 1.00 0.00 34 PHE A O 5
ATOM 7312 N N . LYS A 1 35 ? -14.841 -16.918 -4.553 1.00 0.00 35 LYS A N 5
ATOM 7313 C CA . LYS A 1 35 ? -14.996 -17.532 -5.866 1.00 0.00 35 LYS A CA 5
ATOM 7314 C C . LYS A 1 35 ? -14.657 -16.539 -6.974 1.00 0.00 35 LYS A C 5
ATOM 7315 O O . LYS A 1 35 ? -13.938 -16.868 -7.918 1.00 0.00 35 LYS A O 5
ATOM 7334 N N . LYS A 1 36 ? -15.179 -15.323 -6.852 1.00 0.00 36 LYS A N 5
ATOM 7335 C CA . LYS A 1 36 ? -14.930 -14.281 -7.841 1.00 0.00 36 LYS A CA 5
ATOM 7336 C C . LYS A 1 36 ? -13.612 -13.567 -7.560 1.00 0.00 36 LYS A C 5
ATOM 7337 O O . LYS A 1 36 ? -12.697 -13.585 -8.383 1.00 0.00 36 LYS A O 5
ATOM 7356 N N . TYR A 1 37 ? -13.521 -12.941 -6.391 1.00 0.00 37 TYR A N 5
ATOM 7357 C CA . TYR A 1 37 ? -12.315 -12.221 -6.002 1.00 0.00 37 TYR A CA 5
ATOM 7358 C C . TYR A 1 37 ? -12.355 -11.851 -4.522 1.00 0.00 37 TYR A C 5
ATOM 7359 O O . TYR A 1 37 ? -13.401 -11.925 -3.880 1.00 0.00 37 TYR A O 5
ATOM 7377 N N . GLY A 1 38 ? -11.205 -11.452 -3.987 1.00 0.00 38 GLY A N 5
ATOM 7378 C CA . GLY A 1 38 ? -11.129 -11.076 -2.588 1.00 0.00 38 GLY A CA 5
ATOM 7379 C C . GLY A 1 38 ? -9.721 -10.707 -2.162 1.00 0.00 38 GLY A C 5
ATOM 7380 O O . GLY A 1 38 ? -9.527 -9.792 -1.364 1.00 0.00 38 GLY A O 5
ATOM 7384 N N . ASN A 1 39 ? -8.737 -11.424 -2.695 1.00 0.00 39 ASN A N 5
ATOM 7385 C CA . ASN A 1 39 ? -7.340 -11.169 -2.364 1.00 0.00 39 ASN A CA 5
ATOM 7386 C C . ASN A 1 39 ? -6.957 -9.728 -2.690 1.00 0.00 39 ASN A C 5
ATOM 7387 O O . ASN A 1 39 ? -6.052 -9.161 -2.077 1.00 0.00 39 ASN A O 5
ATOM 7398 N N . CYS A 1 40 ? -7.653 -9.143 -3.659 1.00 0.00 40 CYS A N 5
ATOM 7399 C CA . CYS A 1 40 ? -7.386 -7.768 -4.068 1.00 0.00 40 CYS A CA 5
ATOM 7400 C C . CYS A 1 40 ? -8.116 -6.781 -3.163 1.00 0.00 40 CYS A C 5
ATOM 7401 O O . CYS A 1 40 ? -9.281 -6.981 -2.820 1.00 0.00 40 CYS A O 5
ATOM 7409 N N . PHE A 1 41 ? -7.422 -5.715 -2.778 1.00 0.00 41 PHE A N 5
ATOM 7410 C CA . PHE A 1 41 ? -8.003 -4.697 -1.911 1.00 0.00 41 PHE A CA 5
ATOM 7411 C C . PHE A 1 41 ? -8.157 -3.373 -2.653 1.00 0.00 41 PHE A C 5
ATOM 7412 O O . PHE A 1 41 ? -7.342 -3.030 -3.511 1.00 0.00 41 PHE A O 5
ATOM 7429 N N . THR A 1 42 ? -9.208 -2.632 -2.318 1.00 0.00 42 THR A N 5
ATOM 7430 C CA . THR A 1 42 ? -9.472 -1.347 -2.953 1.00 0.00 42 THR A CA 5
ATOM 7431 C C . THR A 1 42 ? -8.333 -0.365 -2.699 1.00 0.00 42 THR A C 5
ATOM 7432 O O . THR A 1 42 ? -7.757 -0.335 -1.612 1.00 0.00 42 THR A O 5
ATOM 7443 N N . ALA A 1 43 ? -8.015 0.438 -3.709 1.00 0.00 43 ALA A N 5
ATOM 7444 C CA . ALA A 1 43 ? -6.947 1.423 -3.595 1.00 0.00 43 ALA A CA 5
ATOM 7445 C C . ALA A 1 43 ? -7.192 2.364 -2.420 1.00 0.00 43 ALA A C 5
ATOM 7446 O O . ALA A 1 43 ? -6.294 2.621 -1.619 1.00 0.00 43 ALA A O 5
ATOM 7453 N N . GLY A 1 44 ? -8.415 2.877 -2.325 1.00 0.00 44 GLY A N 5
ATOM 7454 C CA . GLY A 1 44 ? -8.756 3.785 -1.245 1.00 0.00 44 GLY A CA 5
ATOM 7455 C C . GLY A 1 44 ? -8.161 3.359 0.082 1.00 0.00 44 GLY A C 5
ATOM 7456 O O . GLY A 1 44 ? -7.245 4.002 0.594 1.00 0.00 44 GLY A O 5
ATOM 7460 N N . GLU A 1 45 ? -8.682 2.271 0.640 1.00 0.00 45 GLU A N 5
ATOM 7461 C CA . GLU A 1 45 ? -8.197 1.761 1.917 1.00 0.00 45 GLU A CA 5
ATOM 7462 C C . GLU A 1 45 ? -6.677 1.868 2.004 1.00 0.00 45 GLU A C 5
ATOM 7463 O O . GLU A 1 45 ? -6.138 2.452 2.943 1.00 0.00 45 GLU A O 5
ATOM 7475 N N . ALA A 1 46 ? -5.993 1.298 1.017 1.00 0.00 46 ALA A N 5
ATOM 7476 C CA . ALA A 1 46 ? -4.536 1.330 0.981 1.00 0.00 46 ALA A CA 5
ATOM 7477 C C . ALA A 1 46 ? -4.007 2.708 1.364 1.00 0.00 46 ALA A C 5
ATOM 7478 O O . ALA A 1 46 ? -3.055 2.826 2.134 1.00 0.00 46 ALA A O 5
ATOM 7485 N N . VAL A 1 47 ? -4.631 3.748 0.820 1.00 0.00 47 VAL A N 5
ATOM 7486 C CA . VAL A 1 47 ? -4.223 5.118 1.105 1.00 0.00 47 VAL A CA 5
ATOM 7487 C C . VAL A 1 47 ? -4.016 5.330 2.601 1.00 0.00 47 VAL A C 5
ATOM 7488 O O . VAL A 1 47 ? -3.037 5.947 3.021 1.00 0.00 47 VAL A O 5
ATOM 7501 N N . ASP A 1 48 ? -4.942 4.814 3.400 1.00 0.00 48 ASP A N 5
ATOM 7502 C CA . ASP A 1 48 ? -4.861 4.944 4.850 1.00 0.00 48 ASP A CA 5
ATOM 7503 C C . ASP A 1 48 ? -3.727 4.090 5.409 1.00 0.00 48 ASP A C 5
ATOM 7504 O O . ASP A 1 48 ? -2.813 4.601 6.056 1.00 0.00 48 ASP A O 5
ATOM 7513 N N . TRP A 1 49 ? -3.794 2.788 5.157 1.00 0.00 49 TRP A N 5
ATOM 7514 C CA . TRP A 1 49 ? -2.774 1.863 5.636 1.00 0.00 49 TRP A CA 5
ATOM 7515 C C . TRP A 1 49 ? -1.376 2.416 5.383 1.00 0.00 49 TRP A C 5
ATOM 7516 O O . TRP A 1 49 ? -0.514 2.381 6.263 1.00 0.00 49 TRP A O 5
ATOM 7537 N N . LEU A 1 50 ? -1.155 2.925 4.175 1.00 0.00 50 LEU A N 5
ATOM 7538 C CA . LEU A 1 50 ? 0.140 3.486 3.806 1.00 0.00 50 LEU A CA 5
ATOM 7539 C C . LEU A 1 50 ? 0.373 4.822 4.503 1.00 0.00 50 LEU A C 5
ATOM 7540 O O . LEU A 1 50 ? 1.444 5.066 5.059 1.00 0.00 50 LEU A O 5
ATOM 7556 N N . TYR A 1 51 ? -0.637 5.684 4.471 1.00 0.00 51 TYR A N 5
ATOM 7557 C CA . TYR A 1 51 ? -0.543 6.997 5.100 1.00 0.00 51 TYR A CA 5
ATOM 7558 C C . TYR A 1 51 ? -0.170 6.869 6.574 1.00 0.00 51 TYR A C 5
ATOM 7559 O O . TYR A 1 51 ? 0.889 7.331 7.000 1.00 0.00 51 TYR A O 5
ATOM 7577 N N . ASP A 1 52 ? -1.048 6.239 7.347 1.00 0.00 52 ASP A N 5
ATOM 7578 C CA . ASP A 1 52 ? -0.812 6.048 8.773 1.00 0.00 52 ASP A CA 5
ATOM 7579 C C . ASP A 1 52 ? 0.611 5.563 9.028 1.00 0.00 52 ASP A C 5
ATOM 7580 O O . ASP A 1 52 ? 1.254 5.971 9.997 1.00 0.00 52 ASP A O 5
ATOM 7589 N N . LEU A 1 53 ? 1.098 4.689 8.154 1.00 0.00 53 LEU A N 5
ATOM 7590 C CA . LEU A 1 53 ? 2.446 4.146 8.285 1.00 0.00 53 LEU A CA 5
ATOM 7591 C C . LEU A 1 53 ? 3.494 5.226 8.039 1.00 0.00 53 LEU A C 5
ATOM 7592 O O . LEU A 1 53 ? 4.477 5.332 8.775 1.00 0.00 53 LEU A O 5
ATOM 7608 N N . LEU A 1 54 ? 3.279 6.027 7.002 1.00 0.00 54 LEU A N 5
ATOM 7609 C CA . LEU A 1 54 ? 4.204 7.102 6.660 1.00 0.00 54 LEU A CA 5
ATOM 7610 C C . LEU A 1 54 ? 4.232 8.165 7.754 1.00 0.00 54 LEU A C 5
ATOM 7611 O O . LEU A 1 54 ? 5.267 8.400 8.378 1.00 0.00 54 LEU A O 5
ATOM 7627 N N . ARG A 1 55 ? 3.089 8.803 7.981 1.00 0.00 55 ARG A N 5
ATOM 7628 C CA . ARG A 1 55 ? 2.982 9.840 9.000 1.00 0.00 55 ARG A CA 5
ATOM 7629 C C . ARG A 1 55 ? 3.698 9.420 10.280 1.00 0.00 55 ARG A C 5
ATOM 7630 O O . ARG A 1 55 ? 4.304 10.245 10.963 1.00 0.00 55 ARG A O 5
ATOM 7651 N N . ASN A 1 56 ? 3.624 8.132 10.599 1.00 0.00 56 ASN A N 5
ATOM 7652 C CA . ASN A 1 56 ? 4.264 7.603 11.797 1.00 0.00 56 ASN A CA 5
ATOM 7653 C C . ASN A 1 56 ? 5.783 7.615 11.653 1.00 0.00 56 ASN A C 5
ATOM 7654 O O . ASN A 1 56 ? 6.505 7.883 12.613 1.00 0.00 56 ASN A O 5
ATOM 7665 N N . ASN A 1 57 ? 6.260 7.324 10.447 1.00 0.00 57 ASN A N 5
ATOM 7666 C CA . ASN A 1 57 ? 7.693 7.302 10.177 1.00 0.00 57 ASN A CA 5
ATOM 7667 C C . ASN A 1 57 ? 8.304 8.687 10.368 1.00 0.00 57 ASN A C 5
ATOM 7668 O O . ASN A 1 57 ? 7.615 9.701 10.258 1.00 0.00 57 ASN A O 5
ATOM 7679 N N . SER A 1 58 ? 9.601 8.720 10.655 1.00 0.00 58 SER A N 5
ATOM 7680 C CA . SER A 1 58 ? 10.305 9.980 10.865 1.00 0.00 58 SER A CA 5
ATOM 7681 C C . SER A 1 58 ? 10.541 10.698 9.540 1.00 0.00 58 SER A C 5
ATOM 7682 O O . SER A 1 58 ? 10.093 11.827 9.345 1.00 0.00 58 SER A O 5
ATOM 7690 N N . ASN A 1 59 ? 11.247 10.033 8.631 1.00 0.00 59 ASN A N 5
ATOM 7691 C CA . ASN A 1 59 ? 11.543 10.607 7.323 1.00 0.00 59 ASN A CA 5
ATOM 7692 C C . ASN A 1 59 ? 10.373 11.446 6.820 1.00 0.00 59 ASN A C 5
ATOM 7693 O O . ASN A 1 59 ? 10.510 12.648 6.590 1.00 0.00 59 ASN A O 5
ATOM 7704 N N . PHE A 1 60 ? 9.221 10.805 6.651 1.00 0.00 60 PHE A N 5
ATOM 7705 C CA . PHE A 1 60 ? 8.026 11.491 6.175 1.00 0.00 60 PHE A CA 5
ATOM 7706 C C . PHE A 1 60 ? 7.437 12.379 7.267 1.00 0.00 60 PHE A C 5
ATOM 7707 O O . PHE A 1 60 ? 7.084 13.532 7.022 1.00 0.00 60 PHE A O 5
ATOM 7724 N N . GLY A 1 61 ? 7.333 11.832 8.474 1.00 0.00 61 GLY A N 5
ATOM 7725 C CA . GLY A 1 61 ? 6.786 12.587 9.586 1.00 0.00 61 GLY A CA 5
ATOM 7726 C C . GLY A 1 61 ? 5.281 12.747 9.494 1.00 0.00 61 GLY A C 5
ATOM 7727 O O . GLY A 1 61 ? 4.677 12.536 8.442 1.00 0.00 61 GLY A O 5
ATOM 7731 N N . PRO A 1 62 ? 4.653 13.127 10.616 1.00 0.00 62 PRO A N 5
ATOM 7732 C CA . PRO A 1 62 ? 3.201 13.322 10.682 1.00 0.00 62 PRO A CA 5
ATOM 7733 C C . PRO A 1 62 ? 2.744 14.546 9.895 1.00 0.00 62 PRO A C 5
ATOM 7734 O O . PRO A 1 62 ? 1.562 14.885 9.890 1.00 0.00 62 PRO A O 5
ATOM 7745 N N . GLU A 1 63 ? 3.690 15.204 9.231 1.00 0.00 63 GLU A N 5
ATOM 7746 C CA . GLU A 1 63 ? 3.382 16.390 8.441 1.00 0.00 63 GLU A CA 5
ATOM 7747 C C . GLU A 1 63 ? 3.033 16.011 7.004 1.00 0.00 63 GLU A C 5
ATOM 7748 O O . GLU A 1 63 ? 3.019 16.860 6.112 1.00 0.00 63 GLU A O 5
ATOM 7760 N N . VAL A 1 64 ? 2.751 14.730 6.788 1.00 0.00 64 VAL A N 5
ATOM 7761 C CA . VAL A 1 64 ? 2.400 14.238 5.461 1.00 0.00 64 VAL A CA 5
ATOM 7762 C C . VAL A 1 64 ? 0.894 14.296 5.234 1.00 0.00 64 VAL A C 5
ATOM 7763 O O . VAL A 1 64 ? 0.106 14.112 6.163 1.00 0.00 64 VAL A O 5
ATOM 7776 N N . THR A 1 65 ? 0.498 14.552 3.991 1.00 0.00 65 THR A N 5
ATOM 7777 C CA . THR A 1 65 ? -0.914 14.635 3.640 1.00 0.00 65 THR A CA 5
ATOM 7778 C C . THR A 1 65 ? -1.286 13.581 2.603 1.00 0.00 65 THR A C 5
ATOM 7779 O O . THR A 1 65 ? -0.422 13.057 1.899 1.00 0.00 65 THR A O 5
ATOM 7790 N N . ARG A 1 66 ? -2.576 13.276 2.512 1.00 0.00 66 ARG A N 5
ATOM 7791 C CA . ARG A 1 66 ? -3.062 12.284 1.560 1.00 0.00 66 ARG A CA 5
ATOM 7792 C C . ARG A 1 66 ? -2.363 12.437 0.212 1.00 0.00 66 ARG A C 5
ATOM 7793 O O . ARG A 1 66 ? -1.736 11.501 -0.282 1.00 0.00 66 ARG A O 5
ATOM 7814 N N . GLN A 1 67 ? -2.479 13.623 -0.377 1.00 0.00 67 GLN A N 5
ATOM 7815 C CA . GLN A 1 67 ? -1.859 13.898 -1.668 1.00 0.00 67 GLN A CA 5
ATOM 7816 C C . GLN A 1 67 ? -0.520 13.180 -1.793 1.00 0.00 67 GLN A C 5
ATOM 7817 O O . GLN A 1 67 ? -0.300 12.416 -2.732 1.00 0.00 67 GLN A O 5
ATOM 7831 N N . GLN A 1 68 ? 0.372 13.431 -0.840 1.00 0.00 68 GLN A N 5
ATOM 7832 C CA . GLN A 1 68 ? 1.691 12.809 -0.845 1.00 0.00 68 GLN A CA 5
ATOM 7833 C C . GLN A 1 68 ? 1.575 11.289 -0.868 1.00 0.00 68 GLN A C 5
ATOM 7834 O O . GLN A 1 68 ? 2.335 10.607 -1.557 1.00 0.00 68 GLN A O 5
ATOM 7848 N N . THR A 1 69 ? 0.619 10.761 -0.109 1.00 0.00 69 THR A N 5
ATOM 7849 C CA . THR A 1 69 ? 0.405 9.321 -0.041 1.00 0.00 69 THR A CA 5
ATOM 7850 C C . THR A 1 69 ? 0.072 8.749 -1.414 1.00 0.00 69 THR A C 5
ATOM 7851 O O . THR A 1 69 ? 0.758 7.853 -1.907 1.00 0.00 69 THR A O 5
ATOM 7862 N N . ILE A 1 70 ? -0.984 9.273 -2.028 1.00 0.00 70 ILE A N 5
ATOM 7863 C CA . ILE A 1 70 ? -1.407 8.815 -3.345 1.00 0.00 70 ILE A CA 5
ATOM 7864 C C . ILE A 1 70 ? -0.247 8.844 -4.335 1.00 0.00 70 ILE A C 5
ATOM 7865 O O . ILE A 1 70 ? -0.039 7.895 -5.090 1.00 0.00 70 ILE A O 5
ATOM 7881 N N . GLN A 1 71 ? 0.506 9.940 -4.324 1.00 0.00 71 GLN A N 5
ATOM 7882 C CA . GLN A 1 71 ? 1.645 10.092 -5.221 1.00 0.00 71 GLN A CA 5
ATOM 7883 C C . GLN A 1 71 ? 2.614 8.923 -5.074 1.00 0.00 71 GLN A C 5
ATOM 7884 O O . GLN A 1 71 ? 2.911 8.224 -6.043 1.00 0.00 71 GLN A O 5
ATOM 7898 N N . LEU A 1 72 ? 3.103 8.716 -3.856 1.00 0.00 72 LEU A N 5
ATOM 7899 C CA . LEU A 1 72 ? 4.038 7.631 -3.581 1.00 0.00 72 LEU A CA 5
ATOM 7900 C C . LEU A 1 72 ? 3.476 6.294 -4.054 1.00 0.00 72 LEU A C 5
ATOM 7901 O O . LEU A 1 72 ? 4.185 5.488 -4.658 1.00 0.00 72 LEU A O 5
ATOM 7917 N N . LEU A 1 73 ? 2.197 6.065 -3.777 1.00 0.00 73 LEU A N 5
ATOM 7918 C CA . LEU A 1 73 ? 1.537 4.826 -4.175 1.00 0.00 73 LEU A CA 5
ATOM 7919 C C . LEU A 1 73 ? 1.796 4.521 -5.647 1.00 0.00 73 LEU A C 5
ATOM 7920 O O . LEU A 1 73 ? 2.065 3.378 -6.016 1.00 0.00 73 LEU A O 5
ATOM 7936 N N . ARG A 1 74 ? 1.714 5.551 -6.483 1.00 0.00 74 ARG A N 5
ATOM 7937 C CA . ARG A 1 74 ? 1.941 5.393 -7.915 1.00 0.00 74 ARG A CA 5
ATOM 7938 C C . ARG A 1 74 ? 3.266 4.685 -8.181 1.00 0.00 74 ARG A C 5
ATOM 7939 O O . ARG A 1 74 ? 3.325 3.720 -8.943 1.00 0.00 74 ARG A O 5
ATOM 7960 N N . LYS A 1 75 ? 4.328 5.171 -7.547 1.00 0.00 75 LYS A N 5
ATOM 7961 C CA . LYS A 1 75 ? 5.653 4.585 -7.713 1.00 0.00 75 LYS A CA 5
ATOM 7962 C C . LYS A 1 75 ? 5.611 3.075 -7.500 1.00 0.00 75 LYS A C 5
ATOM 7963 O O . LYS A 1 75 ? 5.985 2.303 -8.383 1.00 0.00 75 LYS A O 5
ATOM 7982 N N . PHE A 1 76 ? 5.154 2.661 -6.323 1.00 0.00 76 PHE A N 5
ATOM 7983 C CA . PHE A 1 76 ? 5.063 1.243 -5.994 1.00 0.00 76 PHE A CA 5
ATOM 7984 C C . PHE A 1 76 ? 4.552 0.440 -7.187 1.00 0.00 76 PHE A C 5
ATOM 7985 O O . PHE A 1 76 ? 5.218 -0.481 -7.661 1.00 0.00 76 PHE A O 5
ATOM 8002 N N . LEU A 1 77 ? 3.365 0.795 -7.666 1.00 0.00 77 LEU A N 5
ATOM 8003 C CA . LEU A 1 77 ? 2.763 0.108 -8.804 1.00 0.00 77 LEU A CA 5
ATOM 8004 C C . LEU A 1 77 ? 3.693 0.136 -10.012 1.00 0.00 77 LEU A C 5
ATOM 8005 O O . LEU A 1 77 ? 3.689 -0.780 -10.834 1.00 0.00 77 LEU A O 5
ATOM 8021 N N . LYS A 1 78 ? 4.493 1.193 -10.112 1.00 0.00 78 LYS A N 5
ATOM 8022 C CA . LYS A 1 78 ? 5.432 1.340 -11.218 1.00 0.00 78 LYS A CA 5
ATOM 8023 C C . LYS A 1 78 ? 6.618 0.395 -11.054 1.00 0.00 78 LYS A C 5
ATOM 8024 O O . LYS A 1 78 ? 7.060 -0.233 -12.014 1.00 0.00 78 LYS A O 5
ATOM 8043 N N . ASN A 1 79 ? 7.126 0.298 -9.829 1.00 0.00 79 ASN A N 5
ATOM 8044 C CA . ASN A 1 79 ? 8.261 -0.572 -9.540 1.00 0.00 79 ASN A CA 5
ATOM 8045 C C . ASN A 1 79 ? 7.819 -2.030 -9.450 1.00 0.00 79 ASN A C 5
ATOM 8046 O O . ASN A 1 79 ? 8.576 -2.892 -9.003 1.00 0.00 79 ASN A O 5
ATOM 8057 N N . HIS A 1 80 ? 6.589 -2.297 -9.878 1.00 0.00 80 HIS A N 5
ATOM 8058 C CA . HIS A 1 80 ? 6.047 -3.651 -9.847 1.00 0.00 80 HIS A CA 5
ATOM 8059 C C . HIS A 1 80 ? 5.848 -4.124 -8.410 1.00 0.00 80 HIS A C 5
ATOM 8060 O O . HIS A 1 80 ? 5.992 -5.309 -8.110 1.00 0.00 80 HIS A O 5
ATOM 8074 N N . VAL A 1 81 ? 5.516 -3.189 -7.525 1.00 0.00 81 VAL A N 5
ATOM 8075 C CA . VAL A 1 81 ? 5.297 -3.510 -6.120 1.00 0.00 81 VAL A CA 5
ATOM 8076 C C . VAL A 1 81 ? 3.859 -3.956 -5.876 1.00 0.00 81 VAL A C 5
ATOM 8077 O O . VAL A 1 81 ? 3.586 -4.724 -4.953 1.00 0.00 81 VAL A O 5
ATOM 8090 N N . ILE A 1 82 ? 2.946 -3.471 -6.709 1.00 0.00 82 ILE A N 5
ATOM 8091 C CA . ILE A 1 82 ? 1.536 -3.821 -6.585 1.00 0.00 82 ILE A CA 5
ATOM 8092 C C . ILE A 1 82 ? 0.857 -3.860 -7.949 1.00 0.00 82 ILE A C 5
ATOM 8093 O O . ILE A 1 82 ? 0.828 -2.862 -8.668 1.00 0.00 82 ILE A O 5
ATOM 8109 N N . GLU A 1 83 ? 0.310 -5.020 -8.299 1.00 0.00 83 GLU A N 5
ATOM 8110 C CA . GLU A 1 83 ? -0.370 -5.189 -9.578 1.00 0.00 83 GLU A CA 5
ATOM 8111 C C . GLU A 1 83 ? -1.882 -5.069 -9.410 1.00 0.00 83 GLU A C 5
ATOM 8112 O O . GLU A 1 83 ? -2.445 -5.527 -8.415 1.00 0.00 83 GLU A O 5
ATOM 8124 N N . ASP A 1 84 ? -2.533 -4.451 -10.389 1.00 0.00 84 ASP A N 5
ATOM 8125 C CA . ASP A 1 84 ? -3.980 -4.271 -10.351 1.00 0.00 84 ASP A CA 5
ATOM 8126 C C . ASP A 1 84 ? -4.697 -5.537 -10.808 1.00 0.00 84 ASP A C 5
ATOM 8127 O O . ASP A 1 84 ? -4.111 -6.384 -11.484 1.00 0.00 84 ASP A O 5
ATOM 8136 N N . ILE A 1 85 ? -5.966 -5.659 -10.436 1.00 0.00 85 ILE A N 5
ATOM 8137 C CA . ILE A 1 85 ? -6.763 -6.822 -10.808 1.00 0.00 85 ILE A CA 5
ATOM 8138 C C . ILE A 1 85 ? -6.468 -7.255 -12.240 1.00 0.00 85 ILE A C 5
ATOM 8139 O O . ILE A 1 85 ? -6.488 -8.444 -12.558 1.00 0.00 85 ILE A O 5
ATOM 8155 N N . LYS A 1 86 ? -6.191 -6.281 -13.101 1.00 0.00 86 LYS A N 5
ATOM 8156 C CA . LYS A 1 86 ? -5.888 -6.560 -14.500 1.00 0.00 86 LYS A CA 5
ATOM 8157 C C . LYS A 1 86 ? -4.466 -7.092 -14.653 1.00 0.00 86 LYS A C 5
ATOM 8158 O O . LYS A 1 86 ? -4.239 -8.102 -15.317 1.00 0.00 86 LYS A O 5
ATOM 8177 N N . GLY A 1 87 ? -3.512 -6.404 -14.032 1.00 0.00 87 GLY A N 5
ATOM 8178 C CA . GLY A 1 87 ? -2.125 -6.823 -14.111 1.00 0.00 87 GLY A CA 5
ATOM 8179 C C . GLY A 1 87 ? -1.231 -5.758 -14.713 1.00 0.00 87 GLY A C 5
ATOM 8180 O O . GLY A 1 87 ? -0.309 -6.066 -15.469 1.00 0.00 87 GLY A O 5
ATOM 8184 N N . ARG A 1 88 ? -1.503 -4.501 -14.379 1.00 0.00 88 ARG A N 5
ATOM 8185 C CA . ARG A 1 88 ? -0.717 -3.386 -14.894 1.00 0.00 88 ARG A CA 5
ATOM 8186 C C . ARG A 1 88 ? 0.265 -2.880 -13.841 1.00 0.00 88 ARG A C 5
ATOM 8187 O O . ARG A 1 88 ? -0.124 -2.201 -12.891 1.00 0.00 88 ARG A O 5
ATOM 8208 N N . TRP A 1 89 ? 1.537 -3.217 -14.017 1.00 0.00 89 TRP A N 5
ATOM 8209 C CA . TRP A 1 89 ? 2.575 -2.798 -13.082 1.00 0.00 89 TRP A CA 5
ATOM 8210 C C . TRP A 1 89 ? 3.534 -1.811 -13.739 1.00 0.00 89 TRP A C 5
ATOM 8211 O O . TRP A 1 89 ? 4.642 -1.591 -13.253 1.00 0.00 89 TRP A O 5
ATOM 8232 N N . GLY A 1 90 ? 3.100 -1.220 -14.848 1.00 0.00 90 GLY A N 5
ATOM 8233 C CA . GLY A 1 90 ? 3.933 -0.264 -15.554 1.00 0.00 90 GLY A CA 5
ATOM 8234 C C . GLY A 1 90 ? 3.235 1.063 -15.773 1.00 0.00 90 GLY A C 5
ATOM 8235 O O . GLY A 1 90 ? 3.072 1.507 -16.910 1.00 0.00 90 GLY A O 5
ATOM 8239 N N . SER A 1 91 ? 2.818 1.698 -14.682 1.00 0.00 91 SER A N 5
ATOM 8240 C CA . SER A 1 91 ? 2.128 2.980 -14.761 1.00 0.00 91 SER A CA 5
ATOM 8241 C C . SER A 1 91 ? 2.160 3.698 -13.415 1.00 0.00 91 SER A C 5
ATOM 8242 O O . SER A 1 91 ? 2.346 3.073 -12.371 1.00 0.00 91 SER A O 5
ATOM 8250 N N . GLU A 1 92 ? 1.976 5.014 -13.448 1.00 0.00 92 GLU A N 5
ATOM 8251 C CA . GLU A 1 92 ? 1.984 5.817 -12.231 1.00 0.00 92 GLU A CA 5
ATOM 8252 C C . GLU A 1 92 ? 0.630 6.486 -12.011 1.00 0.00 92 GLU A C 5
ATOM 8253 O O . GLU A 1 92 ? 0.517 7.446 -11.250 1.00 0.00 92 GLU A O 5
ATOM 8265 N N . ASN A 1 93 ? -0.394 5.972 -12.685 1.00 0.00 93 ASN A N 5
ATOM 8266 C CA . ASN A 1 93 ? -1.740 6.520 -12.565 1.00 0.00 93 ASN A CA 5
ATOM 8267 C C . ASN A 1 93 ? -2.582 5.688 -11.602 1.00 0.00 93 ASN A C 5
ATOM 8268 O O . ASN A 1 93 ? -3.060 4.609 -11.951 1.00 0.00 93 ASN A O 5
ATOM 8279 N N . VAL A 1 94 ? -2.759 6.198 -10.387 1.00 0.00 94 VAL A N 5
ATOM 8280 C CA . VAL A 1 94 ? -3.545 5.504 -9.374 1.00 0.00 94 VAL A CA 5
ATOM 8281 C C . VAL A 1 94 ? -4.395 6.483 -8.572 1.00 0.00 94 VAL A C 5
ATOM 8282 O O . VAL A 1 94 ? -3.892 7.485 -8.062 1.00 0.00 94 VAL A O 5
ATOM 8295 N N . ASP A 1 95 ? -5.685 6.187 -8.463 1.00 0.00 95 ASP A N 5
ATOM 8296 C CA . ASP A 1 95 ? -6.606 7.040 -7.721 1.00 0.00 95 ASP A CA 5
ATOM 8297 C C . ASP A 1 95 ? -7.209 6.289 -6.539 1.00 0.00 95 ASP A C 5
ATOM 8298 O O . ASP A 1 95 ? -7.076 5.069 -6.431 1.00 0.00 95 ASP A O 5
ATOM 8307 N N . ASP A 1 96 ? -7.872 7.024 -5.653 1.00 0.00 96 ASP A N 5
ATOM 8308 C CA . ASP A 1 96 ? -8.496 6.428 -4.478 1.00 0.00 96 ASP A CA 5
ATOM 8309 C C . ASP A 1 96 ? -9.829 5.780 -4.839 1.00 0.00 96 ASP A C 5
ATOM 8310 O O . ASP A 1 96 ? -10.614 5.422 -3.963 1.00 0.00 96 ASP A O 5
ATOM 8319 N N . ASN A 1 97 ? -10.077 5.635 -6.137 1.00 0.00 97 ASN A N 5
ATOM 8320 C CA . ASN A 1 97 ? -11.316 5.032 -6.615 1.00 0.00 97 ASN A CA 5
ATOM 8321 C C . ASN A 1 97 ? -11.532 3.660 -5.984 1.00 0.00 97 ASN A C 5
ATOM 8322 O O . ASN A 1 97 ? -10.705 3.186 -5.207 1.00 0.00 97 ASN A O 5
ATOM 8333 N N . ASN A 1 98 ? -12.650 3.027 -6.326 1.00 0.00 98 ASN A N 5
ATOM 8334 C CA . ASN A 1 98 ? -12.975 1.709 -5.793 1.00 0.00 98 ASN A CA 5
ATOM 8335 C C . ASN A 1 98 ? -12.195 0.619 -6.523 1.00 0.00 98 ASN A C 5
ATOM 8336 O O . ASN A 1 98 ? -12.479 -0.568 -6.371 1.00 0.00 98 ASN A O 5
ATOM 8347 N N . GLN A 1 99 ? -11.210 1.033 -7.314 1.00 0.00 99 GLN A N 5
ATOM 8348 C CA . GLN A 1 99 ? -10.389 0.093 -8.067 1.00 0.00 99 GLN A CA 5
ATOM 8349 C C . GLN A 1 99 ? -9.722 -0.914 -7.135 1.00 0.00 99 GLN A C 5
ATOM 8350 O O . GLN A 1 99 ? -9.191 -0.548 -6.086 1.00 0.00 99 GLN A O 5
ATOM 8364 N N . LEU A 1 100 ? -9.753 -2.184 -7.526 1.00 0.00 100 LEU A N 5
ATOM 8365 C CA . LEU A 1 100 ? -9.151 -3.245 -6.725 1.00 0.00 100 LEU A CA 5
ATOM 8366 C C . LEU A 1 100 ? -7.677 -3.422 -7.075 1.00 0.00 100 LEU A C 5
ATOM 8367 O O . LEU A 1 100 ? -7.286 -3.310 -8.238 1.00 0.00 100 LEU A O 5
ATOM 8383 N N . PHE A 1 101 ? -6.863 -3.701 -6.063 1.00 0.00 101 PHE A N 5
ATOM 8384 C CA . PHE A 1 101 ? -5.432 -3.895 -6.263 1.00 0.00 101 PHE A CA 5
ATOM 8385 C C . PHE A 1 101 ? -4.957 -5.178 -5.587 1.00 0.00 101 PHE A C 5
ATOM 8386 O O . PHE A 1 101 ? -5.558 -5.640 -4.618 1.00 0.00 101 PHE A O 5
ATOM 8403 N N . ARG A 1 102 ? -3.874 -5.747 -6.107 1.00 0.00 102 ARG A N 5
ATOM 8404 C CA . ARG A 1 102 ? -3.319 -6.977 -5.555 1.00 0.00 102 ARG A CA 5
ATOM 8405 C C . ARG A 1 102 ? -1.794 -6.953 -5.599 1.00 0.00 102 ARG A C 5
ATOM 8406 O O . ARG A 1 102 ? -1.193 -6.023 -6.138 1.00 0.00 102 ARG A O 5
ATOM 8427 N N . PHE A 1 103 ? -1.174 -7.981 -5.029 1.00 0.00 103 PHE A N 5
ATOM 8428 C CA . PHE A 1 103 ? 0.280 -8.078 -5.002 1.00 0.00 103 PHE A CA 5
ATOM 8429 C C . PHE A 1 103 ? 0.782 -9.044 -6.071 1.00 0.00 103 PHE A C 5
ATOM 8430 O O . PHE A 1 103 ? 0.188 -10.092 -6.324 1.00 0.00 103 PHE A O 5
ATOM 8447 N N . PRO A 1 104 ? 1.901 -8.683 -6.716 1.00 0.00 104 PRO A N 5
ATOM 8448 C CA . PRO A 1 104 ? 2.508 -9.503 -7.769 1.00 0.00 104 PRO A CA 5
ATOM 8449 C C . PRO A 1 104 ? 3.120 -10.788 -7.222 1.00 0.00 104 PRO A C 5
ATOM 8450 O O . PRO A 1 104 ? 3.373 -10.905 -6.024 1.00 0.00 104 PRO A O 5
ATOM 8461 N N . ALA A 1 105 ? 3.356 -11.750 -8.109 1.00 0.00 105 ALA A N 5
ATOM 8462 C CA . ALA A 1 105 ? 3.941 -13.025 -7.715 1.00 0.00 105 ALA A CA 5
ATOM 8463 C C . ALA A 1 105 ? 5.451 -12.906 -7.539 1.00 0.00 105 ALA A C 5
ATOM 8464 O O . ALA A 1 105 ? 6.184 -12.698 -8.507 1.00 0.00 105 ALA A O 5
ATOM 8471 N N . GLY A 1 1 ? 25.333 -6.868 -9.336 1.00 0.00 1 GLY A N 6
ATOM 8472 C CA . GLY A 1 1 ? 26.252 -6.000 -8.624 1.00 0.00 1 GLY A CA 6
ATOM 8473 C C . GLY A 1 1 ? 26.256 -6.260 -7.131 1.00 0.00 1 GLY A C 6
ATOM 8474 O O . GLY A 1 1 ? 25.213 -6.197 -6.480 1.00 0.00 1 GLY A O 6
ATOM 8478 N N . SER A 1 2 ? 27.432 -6.556 -6.586 1.00 0.00 2 SER A N 6
ATOM 8479 C CA . SER A 1 2 ? 27.566 -6.832 -5.160 1.00 0.00 2 SER A CA 6
ATOM 8480 C C . SER A 1 2 ? 27.580 -5.537 -4.355 1.00 0.00 2 SER A C 6
ATOM 8481 O O . SER A 1 2 ? 26.777 -5.354 -3.439 1.00 0.00 2 SER A O 6
ATOM 8489 N N . SER A 1 3 ? 28.497 -4.640 -4.703 1.00 0.00 3 SER A N 6
ATOM 8490 C CA . SER A 1 3 ? 28.619 -3.362 -4.010 1.00 0.00 3 SER A CA 6
ATOM 8491 C C . SER A 1 3 ? 28.529 -2.200 -4.995 1.00 0.00 3 SER A C 6
ATOM 8492 O O . SER A 1 3 ? 29.438 -1.976 -5.793 1.00 0.00 3 SER A O 6
ATOM 8500 N N . GLY A 1 4 ? 27.424 -1.463 -4.931 1.00 0.00 4 GLY A N 6
ATOM 8501 C CA . GLY A 1 4 ? 27.234 -0.333 -5.822 1.00 0.00 4 GLY A CA 6
ATOM 8502 C C . GLY A 1 4 ? 25.780 -0.133 -6.202 1.00 0.00 4 GLY A C 6
ATOM 8503 O O . GLY A 1 4 ? 25.346 -0.565 -7.270 1.00 0.00 4 GLY A O 6
ATOM 8507 N N . SER A 1 5 ? 25.026 0.522 -5.326 1.00 0.00 5 SER A N 6
ATOM 8508 C CA . SER A 1 5 ? 23.611 0.774 -5.573 1.00 0.00 5 SER A CA 6
ATOM 8509 C C . SER A 1 5 ? 23.356 2.260 -5.809 1.00 0.00 5 SER A C 6
ATOM 8510 O O . SER A 1 5 ? 24.259 3.085 -5.668 1.00 0.00 5 SER A O 6
ATOM 8518 N N . SER A 1 6 ? 22.120 2.593 -6.167 1.00 0.00 6 SER A N 6
ATOM 8519 C CA . SER A 1 6 ? 21.747 3.978 -6.426 1.00 0.00 6 SER A CA 6
ATOM 8520 C C . SER A 1 6 ? 20.916 4.541 -5.276 1.00 0.00 6 SER A C 6
ATOM 8521 O O . SER A 1 6 ? 20.087 3.842 -4.695 1.00 0.00 6 SER A O 6
ATOM 8529 N N . GLY A 1 7 ? 21.147 5.810 -4.954 1.00 0.00 7 GLY A N 6
ATOM 8530 C CA . GLY A 1 7 ? 20.413 6.446 -3.875 1.00 0.00 7 GLY A CA 6
ATOM 8531 C C . GLY A 1 7 ? 20.334 5.576 -2.636 1.00 0.00 7 GLY A C 6
ATOM 8532 O O . GLY A 1 7 ? 19.243 5.242 -2.173 1.00 0.00 7 GLY A O 6
ATOM 8536 N N . TYR A 1 8 ? 21.491 5.207 -2.100 1.00 0.00 8 TYR A N 6
ATOM 8537 C CA . TYR A 1 8 ? 21.548 4.367 -0.909 1.00 0.00 8 TYR A CA 6
ATOM 8538 C C . TYR A 1 8 ? 20.680 4.942 0.205 1.00 0.00 8 TYR A C 6
ATOM 8539 O O . TYR A 1 8 ? 19.740 4.297 0.671 1.00 0.00 8 TYR A O 6
ATOM 8557 N N . ARG A 1 9 ? 21.002 6.160 0.628 1.00 0.00 9 ARG A N 6
ATOM 8558 C CA . ARG A 1 9 ? 20.252 6.823 1.689 1.00 0.00 9 ARG A CA 6
ATOM 8559 C C . ARG A 1 9 ? 18.763 6.509 1.580 1.00 0.00 9 ARG A C 6
ATOM 8560 O O . ARG A 1 9 ? 18.114 6.183 2.573 1.00 0.00 9 ARG A O 6
ATOM 8581 N N . ALA A 1 10 ? 18.229 6.612 0.368 1.00 0.00 10 ALA A N 6
ATOM 8582 C CA . ALA A 1 10 ? 16.817 6.337 0.130 1.00 0.00 10 ALA A CA 6
ATOM 8583 C C . ALA A 1 10 ? 16.533 4.840 0.181 1.00 0.00 10 ALA A C 6
ATOM 8584 O O . ALA A 1 10 ? 15.572 4.401 0.814 1.00 0.00 10 ALA A O 6
ATOM 8591 N N . THR A 1 11 ? 17.374 4.059 -0.490 1.00 0.00 11 THR A N 6
ATOM 8592 C CA . THR A 1 11 ? 17.212 2.611 -0.522 1.00 0.00 11 THR A CA 6
ATOM 8593 C C . THR A 1 11 ? 16.814 2.072 0.847 1.00 0.00 11 THR A C 6
ATOM 8594 O O . THR A 1 11 ? 15.765 1.446 0.999 1.00 0.00 11 THR A O 6
ATOM 8605 N N . LYS A 1 12 ? 17.659 2.318 1.843 1.00 0.00 12 LYS A N 6
ATOM 8606 C CA . LYS A 1 12 ? 17.396 1.859 3.202 1.00 0.00 12 LYS A CA 6
ATOM 8607 C C . LYS A 1 12 ? 15.946 2.125 3.595 1.00 0.00 12 LYS A C 6
ATOM 8608 O O . LYS A 1 12 ? 15.285 1.270 4.185 1.00 0.00 12 LYS A O 6
ATOM 8627 N N . LEU A 1 13 ? 15.457 3.314 3.262 1.00 0.00 13 LEU A N 6
ATOM 8628 C CA . LEU A 1 13 ? 14.084 3.693 3.579 1.00 0.00 13 LEU A CA 6
ATOM 8629 C C . LEU A 1 13 ? 13.095 2.947 2.689 1.00 0.00 13 LEU A C 6
ATOM 8630 O O . LEU A 1 13 ? 12.279 2.162 3.173 1.00 0.00 13 LEU A O 6
ATOM 8646 N N . TRP A 1 14 ? 13.174 3.197 1.387 1.00 0.00 14 TRP A N 6
ATOM 8647 C CA . TRP A 1 14 ? 12.286 2.547 0.429 1.00 0.00 14 TRP A CA 6
ATOM 8648 C C . TRP A 1 14 ? 12.117 1.068 0.760 1.00 0.00 14 TRP A C 6
ATOM 8649 O O . TRP A 1 14 ? 11.031 0.510 0.608 1.00 0.00 14 TRP A O 6
ATOM 8670 N N . ASN A 1 15 ? 13.196 0.440 1.215 1.00 0.00 15 ASN A N 6
ATOM 8671 C CA . ASN A 1 15 ? 13.166 -0.974 1.567 1.00 0.00 15 ASN A CA 6
ATOM 8672 C C . ASN A 1 15 ? 12.363 -1.200 2.845 1.00 0.00 15 ASN A C 6
ATOM 8673 O O . ASN A 1 15 ? 11.691 -2.219 2.995 1.00 0.00 15 ASN A O 6
ATOM 8684 N N . GLU A 1 16 ? 12.438 -0.240 3.761 1.00 0.00 16 GLU A N 6
ATOM 8685 C CA . GLU A 1 16 ? 11.718 -0.334 5.026 1.00 0.00 16 GLU A CA 6
ATOM 8686 C C . GLU A 1 16 ? 10.216 -0.168 4.811 1.00 0.00 16 GLU A C 6
ATOM 8687 O O . GLU A 1 16 ? 9.417 -0.982 5.273 1.00 0.00 16 GLU A O 6
ATOM 8699 N N . VAL A 1 17 ? 9.839 0.895 4.106 1.00 0.00 17 VAL A N 6
ATOM 8700 C CA . VAL A 1 17 ? 8.435 1.169 3.828 1.00 0.00 17 VAL A CA 6
ATOM 8701 C C . VAL A 1 17 ? 7.803 0.040 3.021 1.00 0.00 17 VAL A C 6
ATOM 8702 O O . VAL A 1 17 ? 6.680 -0.383 3.297 1.00 0.00 17 VAL A O 6
ATOM 8715 N N . THR A 1 18 ? 8.533 -0.446 2.022 1.00 0.00 18 THR A N 6
ATOM 8716 C CA . THR A 1 18 ? 8.045 -1.526 1.174 1.00 0.00 18 THR A CA 6
ATOM 8717 C C . THR A 1 18 ? 7.801 -2.794 1.985 1.00 0.00 18 THR A C 6
ATOM 8718 O O . THR A 1 18 ? 6.749 -3.425 1.871 1.00 0.00 18 THR A O 6
ATOM 8729 N N . THR A 1 19 ? 8.779 -3.164 2.805 1.00 0.00 19 THR A N 6
ATOM 8730 C CA . THR A 1 19 ? 8.671 -4.358 3.635 1.00 0.00 19 THR A CA 6
ATOM 8731 C C . THR A 1 19 ? 7.443 -4.292 4.535 1.00 0.00 19 THR A C 6
ATOM 8732 O O . THR A 1 19 ? 6.743 -5.287 4.720 1.00 0.00 19 THR A O 6
ATOM 8743 N N . SER A 1 20 ? 7.187 -3.113 5.094 1.00 0.00 20 SER A N 6
ATOM 8744 C CA . SER A 1 20 ? 6.045 -2.918 5.979 1.00 0.00 20 SER A CA 6
ATOM 8745 C C . SER A 1 20 ? 4.736 -2.981 5.197 1.00 0.00 20 SER A C 6
ATOM 8746 O O . SER A 1 20 ? 3.863 -3.799 5.490 1.00 0.00 20 SER A O 6
ATOM 8754 N N . PHE A 1 21 ? 4.607 -2.111 4.201 1.00 0.00 21 PHE A N 6
ATOM 8755 C CA . PHE A 1 21 ? 3.404 -2.065 3.377 1.00 0.00 21 PHE A CA 6
ATOM 8756 C C . PHE A 1 21 ? 3.088 -3.442 2.800 1.00 0.00 21 PHE A C 6
ATOM 8757 O O . PHE A 1 21 ? 1.960 -3.924 2.901 1.00 0.00 21 PHE A O 6
ATOM 8774 N N . ARG A 1 22 ? 4.092 -4.068 2.195 1.00 0.00 22 ARG A N 6
ATOM 8775 C CA . ARG A 1 22 ? 3.921 -5.388 1.600 1.00 0.00 22 ARG A CA 6
ATOM 8776 C C . ARG A 1 22 ? 3.122 -6.302 2.524 1.00 0.00 22 ARG A C 6
ATOM 8777 O O . ARG A 1 22 ? 2.075 -6.824 2.143 1.00 0.00 22 ARG A O 6
ATOM 8798 N N . ALA A 1 23 ? 3.623 -6.490 3.741 1.00 0.00 23 ALA A N 6
ATOM 8799 C CA . ALA A 1 23 ? 2.954 -7.338 4.720 1.00 0.00 23 ALA A CA 6
ATOM 8800 C C . ALA A 1 23 ? 1.638 -6.719 5.175 1.00 0.00 23 ALA A C 6
ATOM 8801 O O . ALA A 1 23 ? 0.565 -7.277 4.945 1.00 0.00 23 ALA A O 6
ATOM 8808 N N . GLY A 1 24 ? 1.726 -5.562 5.824 1.00 0.00 24 GLY A N 6
ATOM 8809 C CA . GLY A 1 24 ? 0.534 -4.886 6.303 1.00 0.00 24 GLY A CA 6
ATOM 8810 C C . GLY A 1 24 ? -0.542 -5.856 6.747 1.00 0.00 24 GLY A C 6
ATOM 8811 O O . GLY A 1 24 ? -0.284 -6.758 7.543 1.00 0.00 24 GLY A O 6
ATOM 8815 N N . MET A 1 25 ? -1.754 -5.669 6.233 1.00 0.00 25 MET A N 6
ATOM 8816 C CA . MET A 1 25 ? -2.874 -6.535 6.583 1.00 0.00 25 MET A CA 6
ATOM 8817 C C . MET A 1 25 ? -3.124 -7.568 5.489 1.00 0.00 25 MET A C 6
ATOM 8818 O O . MET A 1 25 ? -2.822 -7.351 4.315 1.00 0.00 25 MET A O 6
ATOM 8832 N N . PRO A 1 26 ? -3.689 -8.721 5.880 1.00 0.00 26 PRO A N 6
ATOM 8833 C CA . PRO A 1 26 ? -3.992 -9.810 4.947 1.00 0.00 26 PRO A CA 6
ATOM 8834 C C . PRO A 1 26 ? -5.133 -9.459 3.997 1.00 0.00 26 PRO A C 6
ATOM 8835 O O . PRO A 1 26 ? -5.009 -9.605 2.781 1.00 0.00 26 PRO A O 6
ATOM 8846 N N . LEU A 1 27 ? -6.243 -8.996 4.560 1.00 0.00 27 LEU A N 6
ATOM 8847 C CA . LEU A 1 27 ? -7.407 -8.624 3.763 1.00 0.00 27 LEU A CA 6
ATOM 8848 C C . LEU A 1 27 ? -8.422 -7.858 4.606 1.00 0.00 27 LEU A C 6
ATOM 8849 O O . LEU A 1 27 ? -8.368 -7.883 5.835 1.00 0.00 27 LEU A O 6
ATOM 8865 N N . ARG A 1 28 ? -9.348 -7.179 3.936 1.00 0.00 28 ARG A N 6
ATOM 8866 C CA . ARG A 1 28 ? -10.376 -6.407 4.623 1.00 0.00 28 ARG A CA 6
ATOM 8867 C C . ARG A 1 28 ? -11.756 -6.702 4.043 1.00 0.00 28 ARG A C 6
ATOM 8868 O O . ARG A 1 28 ? -11.894 -6.985 2.853 1.00 0.00 28 ARG A O 6
ATOM 8889 N N . LYS A 1 29 ? -12.776 -6.634 4.892 1.00 0.00 29 LYS A N 6
ATOM 8890 C CA . LYS A 1 29 ? -14.146 -6.893 4.466 1.00 0.00 29 LYS A CA 6
ATOM 8891 C C . LYS A 1 29 ? -14.617 -5.833 3.475 1.00 0.00 29 LYS A C 6
ATOM 8892 O O . LYS A 1 29 ? -14.537 -4.634 3.748 1.00 0.00 29 LYS A O 6
ATOM 8911 N N . HIS A 1 30 ? -15.109 -6.281 2.325 1.00 0.00 30 HIS A N 6
ATOM 8912 C CA . HIS A 1 30 ? -15.594 -5.370 1.294 1.00 0.00 30 HIS A CA 6
ATOM 8913 C C . HIS A 1 30 ? -17.096 -5.540 1.082 1.00 0.00 30 HIS A C 6
ATOM 8914 O O . HIS A 1 30 ? -17.689 -6.519 1.537 1.00 0.00 30 HIS A O 6
ATOM 8928 N N . ARG A 1 31 ? -17.703 -4.582 0.391 1.00 0.00 31 ARG A N 6
ATOM 8929 C CA . ARG A 1 31 ? -19.136 -4.625 0.121 1.00 0.00 31 ARG A CA 6
ATOM 8930 C C . ARG A 1 31 ? -19.527 -5.949 -0.528 1.00 0.00 31 ARG A C 6
ATOM 8931 O O . ARG A 1 31 ? -20.350 -6.692 0.004 1.00 0.00 31 ARG A O 6
ATOM 8952 N N . GLN A 1 32 ? -18.931 -6.235 -1.681 1.00 0.00 32 GLN A N 6
ATOM 8953 C CA . GLN A 1 32 ? -19.218 -7.469 -2.404 1.00 0.00 32 GLN A CA 6
ATOM 8954 C C . GLN A 1 32 ? -18.400 -8.629 -1.847 1.00 0.00 32 GLN A C 6
ATOM 8955 O O . GLN A 1 32 ? -17.406 -8.423 -1.149 1.00 0.00 32 GLN A O 6
ATOM 8969 N N . HIS A 1 33 ? -18.823 -9.849 -2.161 1.00 0.00 33 HIS A N 6
ATOM 8970 C CA . HIS A 1 33 ? -18.128 -11.043 -1.693 1.00 0.00 33 HIS A CA 6
ATOM 8971 C C . HIS A 1 33 ? -16.713 -11.107 -2.261 1.00 0.00 33 HIS A C 6
ATOM 8972 O O . HIS A 1 33 ? -16.521 -11.107 -3.477 1.00 0.00 33 HIS A O 6
ATOM 8986 N N . PHE A 1 34 ? -15.726 -11.160 -1.372 1.00 0.00 34 PHE A N 6
ATOM 8987 C CA . PHE A 1 34 ? -14.329 -11.222 -1.785 1.00 0.00 34 PHE A CA 6
ATOM 8988 C C . PHE A 1 34 ? -14.174 -12.046 -3.060 1.00 0.00 34 PHE A C 6
ATOM 8989 O O . PHE A 1 34 ? -13.603 -11.583 -4.048 1.00 0.00 34 PHE A O 6
ATOM 9006 N N . LYS A 1 35 ? -14.688 -13.271 -3.031 1.00 0.00 35 LYS A N 6
ATOM 9007 C CA . LYS A 1 35 ? -14.609 -14.162 -4.183 1.00 0.00 35 LYS A CA 6
ATOM 9008 C C . LYS A 1 35 ? -14.693 -13.374 -5.486 1.00 0.00 35 LYS A C 6
ATOM 9009 O O . LYS A 1 35 ? -13.799 -13.451 -6.329 1.00 0.00 35 LYS A O 6
ATOM 9028 N N . LYS A 1 36 ? -15.773 -12.616 -5.645 1.00 0.00 36 LYS A N 6
ATOM 9029 C CA . LYS A 1 36 ? -15.973 -11.811 -6.845 1.00 0.00 36 LYS A CA 6
ATOM 9030 C C . LYS A 1 36 ? -14.656 -11.209 -7.322 1.00 0.00 36 LYS A C 6
ATOM 9031 O O . LYS A 1 36 ? -14.244 -11.416 -8.464 1.00 0.00 36 LYS A O 6
ATOM 9050 N N . TYR A 1 37 ? -13.998 -10.463 -6.441 1.00 0.00 37 TYR A N 6
ATOM 9051 C CA . TYR A 1 37 ? -12.728 -9.829 -6.773 1.00 0.00 37 TYR A CA 6
ATOM 9052 C C . TYR A 1 37 ? -11.593 -10.849 -6.768 1.00 0.00 37 TYR A C 6
ATOM 9053 O O . TYR A 1 37 ? -10.977 -11.116 -7.799 1.00 0.00 37 TYR A O 6
ATOM 9071 N N . GLY A 1 38 ? -11.321 -11.417 -5.596 1.00 0.00 38 GLY A N 6
ATOM 9072 C CA . GLY A 1 38 ? -10.261 -12.401 -5.476 1.00 0.00 38 GLY A CA 6
ATOM 9073 C C . GLY A 1 38 ? -9.137 -11.935 -4.573 1.00 0.00 38 GLY A C 6
ATOM 9074 O O . GLY A 1 38 ? -7.981 -11.875 -4.990 1.00 0.00 38 GLY A O 6
ATOM 9078 N N . ASN A 1 39 ? -9.477 -11.602 -3.332 1.00 0.00 39 ASN A N 6
ATOM 9079 C CA . ASN A 1 39 ? -8.487 -11.137 -2.367 1.00 0.00 39 ASN A CA 6
ATOM 9080 C C . ASN A 1 39 ? -7.901 -9.794 -2.794 1.00 0.00 39 ASN A C 6
ATOM 9081 O O . ASN A 1 39 ? -6.692 -9.575 -2.700 1.00 0.00 39 ASN A O 6
ATOM 9092 N N . CYS A 1 40 ? -8.764 -8.900 -3.261 1.00 0.00 40 CYS A N 6
ATOM 9093 C CA . CYS A 1 40 ? -8.333 -7.578 -3.702 1.00 0.00 40 CYS A CA 6
ATOM 9094 C C . CYS A 1 40 ? -8.829 -6.497 -2.748 1.00 0.00 40 CYS A C 6
ATOM 9095 O O . CYS A 1 40 ? -9.961 -6.552 -2.265 1.00 0.00 40 CYS A O 6
ATOM 9103 N N . PHE A 1 41 ? -7.975 -5.516 -2.478 1.00 0.00 41 PHE A N 6
ATOM 9104 C CA . PHE A 1 41 ? -8.326 -4.423 -1.578 1.00 0.00 41 PHE A CA 6
ATOM 9105 C C . PHE A 1 41 ? -8.470 -3.112 -2.346 1.00 0.00 41 PHE A C 6
ATOM 9106 O O . PHE A 1 41 ? -7.722 -2.843 -3.286 1.00 0.00 41 PHE A O 6
ATOM 9123 N N . THR A 1 42 ? -9.439 -2.298 -1.938 1.00 0.00 42 THR A N 6
ATOM 9124 C CA . THR A 1 42 ? -9.684 -1.016 -2.587 1.00 0.00 42 THR A CA 6
ATOM 9125 C C . THR A 1 42 ? -8.547 -0.038 -2.318 1.00 0.00 42 THR A C 6
ATOM 9126 O O . THR A 1 42 ? -8.024 0.031 -1.206 1.00 0.00 42 THR A O 6
ATOM 9137 N N . ALA A 1 43 ? -8.169 0.719 -3.343 1.00 0.00 43 ALA A N 6
ATOM 9138 C CA . ALA A 1 43 ? -7.095 1.697 -3.216 1.00 0.00 43 ALA A CA 6
ATOM 9139 C C . ALA A 1 43 ? -7.326 2.613 -2.019 1.00 0.00 43 ALA A C 6
ATOM 9140 O O . ALA A 1 43 ? -6.412 2.871 -1.237 1.00 0.00 43 ALA A O 6
ATOM 9147 N N . GLY A 1 44 ? -8.554 3.103 -1.882 1.00 0.00 44 GLY A N 6
ATOM 9148 C CA . GLY A 1 44 ? -8.882 3.986 -0.778 1.00 0.00 44 GLY A CA 6
ATOM 9149 C C . GLY A 1 44 ? -8.353 3.478 0.548 1.00 0.00 44 GLY A C 6
ATOM 9150 O O . GLY A 1 44 ? -7.599 4.172 1.229 1.00 0.00 44 GLY A O 6
ATOM 9154 N N . GLU A 1 45 ? -8.750 2.263 0.916 1.00 0.00 45 GLU A N 6
ATOM 9155 C CA . GLU A 1 45 ? -8.311 1.665 2.171 1.00 0.00 45 GLU A CA 6
ATOM 9156 C C . GLU A 1 45 ? -6.788 1.663 2.270 1.00 0.00 45 GLU A C 6
ATOM 9157 O O . GLU A 1 45 ? -6.224 1.981 3.316 1.00 0.00 45 GLU A O 6
ATOM 9169 N N . ALA A 1 46 ? -6.130 1.301 1.174 1.00 0.00 46 ALA A N 6
ATOM 9170 C CA . ALA A 1 46 ? -4.674 1.259 1.136 1.00 0.00 46 ALA A CA 6
ATOM 9171 C C . ALA A 1 46 ? -4.077 2.629 1.441 1.00 0.00 46 ALA A C 6
ATOM 9172 O O . ALA A 1 46 ? -3.172 2.753 2.266 1.00 0.00 46 ALA A O 6
ATOM 9179 N N . VAL A 1 47 ? -4.589 3.655 0.769 1.00 0.00 47 VAL A N 6
ATOM 9180 C CA . VAL A 1 47 ? -4.106 5.017 0.968 1.00 0.00 47 VAL A CA 6
ATOM 9181 C C . VAL A 1 47 ? -3.918 5.321 2.450 1.00 0.00 47 VAL A C 6
ATOM 9182 O O . VAL A 1 47 ? -2.914 5.911 2.850 1.00 0.00 47 VAL A O 6
ATOM 9195 N N . ASP A 1 48 ? -4.890 4.916 3.260 1.00 0.00 48 ASP A N 6
ATOM 9196 C CA . ASP A 1 48 ? -4.831 5.144 4.699 1.00 0.00 48 ASP A CA 6
ATOM 9197 C C . ASP A 1 48 ? -3.791 4.238 5.351 1.00 0.00 48 ASP A C 6
ATOM 9198 O O . ASP A 1 48 ? -3.039 4.668 6.226 1.00 0.00 48 ASP A O 6
ATOM 9207 N N . TRP A 1 49 ? -3.754 2.983 4.919 1.00 0.00 49 TRP A N 6
ATOM 9208 C CA . TRP A 1 49 ? -2.806 2.016 5.462 1.00 0.00 49 TRP A CA 6
ATOM 9209 C C . TRP A 1 49 ? -1.370 2.482 5.249 1.00 0.00 49 TRP A C 6
ATOM 9210 O O . TRP A 1 49 ? -0.525 2.344 6.134 1.00 0.00 49 TRP A O 6
ATOM 9231 N N . LEU A 1 50 ? -1.101 3.035 4.071 1.00 0.00 50 LEU A N 6
ATOM 9232 C CA . LEU A 1 50 ? 0.235 3.522 3.743 1.00 0.00 50 LEU A CA 6
ATOM 9233 C C . LEU A 1 50 ? 0.487 4.887 4.376 1.00 0.00 50 LEU A C 6
ATOM 9234 O O . LEU A 1 50 ? 1.566 5.144 4.911 1.00 0.00 50 LEU A O 6
ATOM 9250 N N . TYR A 1 51 ? -0.515 5.756 4.314 1.00 0.00 51 TYR A N 6
ATOM 9251 C CA . TYR A 1 51 ? -0.402 7.095 4.882 1.00 0.00 51 TYR A CA 6
ATOM 9252 C C . TYR A 1 51 ? -0.156 7.030 6.386 1.00 0.00 51 TYR A C 6
ATOM 9253 O O . TYR A 1 51 ? 0.674 7.764 6.923 1.00 0.00 51 TYR A O 6
ATOM 9271 N N . ASP A 1 52 ? -0.883 6.146 7.060 1.00 0.00 52 ASP A N 6
ATOM 9272 C CA . ASP A 1 52 ? -0.744 5.982 8.502 1.00 0.00 52 ASP A CA 6
ATOM 9273 C C . ASP A 1 52 ? 0.609 5.369 8.851 1.00 0.00 52 ASP A C 6
ATOM 9274 O O . ASP A 1 52 ? 1.106 5.530 9.967 1.00 0.00 52 ASP A O 6
ATOM 9283 N N . LEU A 1 53 ? 1.199 4.666 7.892 1.00 0.00 53 LEU A N 6
ATOM 9284 C CA . LEU A 1 53 ? 2.495 4.027 8.098 1.00 0.00 53 LEU A CA 6
ATOM 9285 C C . LEU A 1 53 ? 3.634 5.003 7.819 1.00 0.00 53 LEU A C 6
ATOM 9286 O O . LEU A 1 53 ? 4.721 4.883 8.384 1.00 0.00 53 LEU A O 6
ATOM 9302 N N . LEU A 1 54 ? 3.376 5.970 6.945 1.00 0.00 54 LEU A N 6
ATOM 9303 C CA . LEU A 1 54 ? 4.378 6.969 6.592 1.00 0.00 54 LEU A CA 6
ATOM 9304 C C . LEU A 1 54 ? 4.447 8.068 7.648 1.00 0.00 54 LEU A C 6
ATOM 9305 O O . LEU A 1 54 ? 5.532 8.486 8.054 1.00 0.00 54 LEU A O 6
ATOM 9321 N N . ARG A 1 55 ? 3.282 8.530 8.090 1.00 0.00 55 ARG A N 6
ATOM 9322 C CA . ARG A 1 55 ? 3.210 9.580 9.099 1.00 0.00 55 ARG A CA 6
ATOM 9323 C C . ARG A 1 55 ? 4.020 9.202 10.336 1.00 0.00 55 ARG A C 6
ATOM 9324 O O . ARG A 1 55 ? 4.675 10.048 10.943 1.00 0.00 55 ARG A O 6
ATOM 9345 N N . ASN A 1 56 ? 3.969 7.925 10.703 1.00 0.00 56 ASN A N 6
ATOM 9346 C CA . ASN A 1 56 ? 4.698 7.435 11.867 1.00 0.00 56 ASN A CA 6
ATOM 9347 C C . ASN A 1 56 ? 6.204 7.543 11.652 1.00 0.00 56 ASN A C 6
ATOM 9348 O O . ASN A 1 56 ? 6.952 7.867 12.573 1.00 0.00 56 ASN A O 6
ATOM 9359 N N . ASN A 1 57 ? 6.642 7.268 10.427 1.00 0.00 57 ASN A N 6
ATOM 9360 C CA . ASN A 1 57 ? 8.059 7.333 10.090 1.00 0.00 57 ASN A CA 6
ATOM 9361 C C . ASN A 1 57 ? 8.597 8.750 10.270 1.00 0.00 57 ASN A C 6
ATOM 9362 O O . ASN A 1 57 ? 7.853 9.725 10.164 1.00 0.00 57 ASN A O 6
ATOM 9373 N N . SER A 1 58 ? 9.893 8.855 10.544 1.00 0.00 58 SER A N 6
ATOM 9374 C CA . SER A 1 58 ? 10.530 10.151 10.742 1.00 0.00 58 SER A CA 6
ATOM 9375 C C . SER A 1 58 ? 10.848 10.811 9.404 1.00 0.00 58 SER A C 6
ATOM 9376 O O . SER A 1 58 ? 10.539 11.982 9.187 1.00 0.00 58 SER A O 6
ATOM 9384 N N . ASN A 1 59 ? 11.469 10.049 8.509 1.00 0.00 59 ASN A N 6
ATOM 9385 C CA . ASN A 1 59 ? 11.831 10.559 7.191 1.00 0.00 59 ASN A CA 6
ATOM 9386 C C . ASN A 1 59 ? 10.715 11.429 6.619 1.00 0.00 59 ASN A C 6
ATOM 9387 O O . ASN A 1 59 ? 10.924 12.603 6.312 1.00 0.00 59 ASN A O 6
ATOM 9398 N N . PHE A 1 60 ? 9.530 10.845 6.479 1.00 0.00 60 PHE A N 6
ATOM 9399 C CA . PHE A 1 60 ? 8.381 11.566 5.944 1.00 0.00 60 PHE A CA 6
ATOM 9400 C C . PHE A 1 60 ? 7.738 12.439 7.019 1.00 0.00 60 PHE A C 6
ATOM 9401 O O . PHE A 1 60 ? 7.497 13.627 6.807 1.00 0.00 60 PHE A O 6
ATOM 9418 N N . GLY A 1 61 ? 7.463 11.840 8.173 1.00 0.00 61 GLY A N 6
ATOM 9419 C CA . GLY A 1 61 ? 6.850 12.576 9.263 1.00 0.00 61 GLY A CA 6
ATOM 9420 C C . GLY A 1 61 ? 5.342 12.659 9.131 1.00 0.00 61 GLY A C 6
ATOM 9421 O O . GLY A 1 61 ? 4.764 12.268 8.117 1.00 0.00 61 GLY A O 6
ATOM 9425 N N . PRO A 1 62 ? 4.681 13.179 10.176 1.00 0.00 62 PRO A N 6
ATOM 9426 C CA . PRO A 1 62 ? 3.222 13.324 10.196 1.00 0.00 62 PRO A CA 6
ATOM 9427 C C . PRO A 1 62 ? 2.732 14.395 9.228 1.00 0.00 62 PRO A C 6
ATOM 9428 O O . PRO A 1 62 ? 1.529 14.557 9.025 1.00 0.00 62 PRO A O 6
ATOM 9439 N N . GLU A 1 63 ? 3.672 15.122 8.632 1.00 0.00 63 GLU A N 6
ATOM 9440 C CA . GLU A 1 63 ? 3.334 16.178 7.685 1.00 0.00 63 GLU A CA 6
ATOM 9441 C C . GLU A 1 63 ? 2.721 15.594 6.415 1.00 0.00 63 GLU A C 6
ATOM 9442 O O . GLU A 1 63 ? 2.010 16.282 5.682 1.00 0.00 63 GLU A O 6
ATOM 9454 N N . VAL A 1 64 ? 3.002 14.320 6.161 1.00 0.00 64 VAL A N 6
ATOM 9455 C CA . VAL A 1 64 ? 2.479 13.642 4.981 1.00 0.00 64 VAL A CA 6
ATOM 9456 C C . VAL A 1 64 ? 0.955 13.666 4.964 1.00 0.00 64 VAL A C 6
ATOM 9457 O O . VAL A 1 64 ? 0.307 13.421 5.983 1.00 0.00 64 VAL A O 6
ATOM 9470 N N . THR A 1 65 ? 0.386 13.961 3.800 1.00 0.00 65 THR A N 6
ATOM 9471 C CA . THR A 1 65 ? -1.063 14.017 3.649 1.00 0.00 65 THR A CA 6
ATOM 9472 C C . THR A 1 65 ? -1.532 13.125 2.506 1.00 0.00 65 THR A C 6
ATOM 9473 O O . THR A 1 65 ? -0.739 12.725 1.653 1.00 0.00 65 THR A O 6
ATOM 9484 N N . ARG A 1 66 ? -2.825 12.818 2.493 1.00 0.00 66 ARG A N 6
ATOM 9485 C CA . ARG A 1 66 ? -3.399 11.972 1.454 1.00 0.00 66 ARG A CA 6
ATOM 9486 C C . ARG A 1 66 ? -2.757 12.262 0.101 1.00 0.00 66 ARG A C 6
ATOM 9487 O O . ARG A 1 66 ? -2.213 11.365 -0.544 1.00 0.00 66 ARG A O 6
ATOM 9508 N N . GLN A 1 67 ? -2.825 13.520 -0.323 1.00 0.00 67 GLN A N 6
ATOM 9509 C CA . GLN A 1 67 ? -2.251 13.927 -1.601 1.00 0.00 67 GLN A CA 6
ATOM 9510 C C . GLN A 1 67 ? -0.903 13.252 -1.832 1.00 0.00 67 GLN A C 6
ATOM 9511 O O . GLN A 1 67 ? -0.741 12.474 -2.771 1.00 0.00 67 GLN A O 6
ATOM 9525 N N . GLN A 1 68 ? 0.061 13.557 -0.968 1.00 0.00 68 GLN A N 6
ATOM 9526 C CA . GLN A 1 68 ? 1.396 12.980 -1.080 1.00 0.00 68 GLN A CA 6
ATOM 9527 C C . GLN A 1 68 ? 1.326 11.459 -1.170 1.00 0.00 68 GLN A C 6
ATOM 9528 O O . GLN A 1 68 ? 2.003 10.842 -1.994 1.00 0.00 68 GLN A O 6
ATOM 9542 N N . THR A 1 69 ? 0.501 10.858 -0.318 1.00 0.00 69 THR A N 6
ATOM 9543 C CA . THR A 1 69 ? 0.344 9.409 -0.300 1.00 0.00 69 THR A CA 6
ATOM 9544 C C . THR A 1 69 ? -0.003 8.876 -1.685 1.00 0.00 69 THR A C 6
ATOM 9545 O O . THR A 1 69 ? 0.627 7.938 -2.175 1.00 0.00 69 THR A O 6
ATOM 9556 N N . ILE A 1 70 ? -1.006 9.481 -2.313 1.00 0.00 70 ILE A N 6
ATOM 9557 C CA . ILE A 1 70 ? -1.434 9.068 -3.643 1.00 0.00 70 ILE A CA 6
ATOM 9558 C C . ILE A 1 70 ? -0.265 9.073 -4.623 1.00 0.00 70 ILE A C 6
ATOM 9559 O O . ILE A 1 70 ? -0.069 8.119 -5.376 1.00 0.00 70 ILE A O 6
ATOM 9575 N N . GLN A 1 71 ? 0.509 10.153 -4.606 1.00 0.00 71 GLN A N 6
ATOM 9576 C CA . GLN A 1 71 ? 1.660 10.282 -5.493 1.00 0.00 71 GLN A CA 6
ATOM 9577 C C . GLN A 1 71 ? 2.666 9.164 -5.244 1.00 0.00 71 GLN A C 6
ATOM 9578 O O . GLN A 1 71 ? 3.149 8.529 -6.183 1.00 0.00 71 GLN A O 6
ATOM 9592 N N . LEU A 1 72 ? 2.979 8.928 -3.975 1.00 0.00 72 LEU A N 6
ATOM 9593 C CA . LEU A 1 72 ? 3.929 7.885 -3.602 1.00 0.00 72 LEU A CA 6
ATOM 9594 C C . LEU A 1 72 ? 3.440 6.514 -4.057 1.00 0.00 72 LEU A C 6
ATOM 9595 O O . LEU A 1 72 ? 4.136 5.804 -4.784 1.00 0.00 72 LEU A O 6
ATOM 9611 N N . LEU A 1 73 ? 2.237 6.148 -3.627 1.00 0.00 73 LEU A N 6
ATOM 9612 C CA . LEU A 1 73 ? 1.652 4.863 -3.992 1.00 0.00 73 LEU A CA 6
ATOM 9613 C C . LEU A 1 73 ? 1.997 4.497 -5.432 1.00 0.00 73 LEU A C 6
ATOM 9614 O O . LEU A 1 73 ? 2.354 3.355 -5.724 1.00 0.00 73 LEU A O 6
ATOM 9630 N N . ARG A 1 74 ? 1.891 5.473 -6.327 1.00 0.00 74 ARG A N 6
ATOM 9631 C CA . ARG A 1 74 ? 2.193 5.254 -7.737 1.00 0.00 74 ARG A CA 6
ATOM 9632 C C . ARG A 1 74 ? 3.507 4.495 -7.899 1.00 0.00 74 ARG A C 6
ATOM 9633 O O . ARG A 1 74 ? 3.556 3.448 -8.546 1.00 0.00 74 ARG A O 6
ATOM 9654 N N . LYS A 1 75 ? 4.570 5.030 -7.309 1.00 0.00 75 LYS A N 6
ATOM 9655 C CA . LYS A 1 75 ? 5.885 4.404 -7.387 1.00 0.00 75 LYS A CA 6
ATOM 9656 C C . LYS A 1 75 ? 5.779 2.892 -7.215 1.00 0.00 75 LYS A C 6
ATOM 9657 O O . LYS A 1 75 ? 6.281 2.126 -8.038 1.00 0.00 75 LYS A O 6
ATOM 9676 N N . PHE A 1 76 ? 5.122 2.469 -6.140 1.00 0.00 76 PHE A N 6
ATOM 9677 C CA . PHE A 1 76 ? 4.949 1.048 -5.860 1.00 0.00 76 PHE A CA 6
ATOM 9678 C C . PHE A 1 76 ? 4.463 0.304 -7.100 1.00 0.00 76 PHE A C 6
ATOM 9679 O O . PHE A 1 76 ? 5.105 -0.639 -7.565 1.00 0.00 76 PHE A O 6
ATOM 9696 N N . LEU A 1 77 ? 3.324 0.734 -7.632 1.00 0.00 77 LEU A N 6
ATOM 9697 C CA . LEU A 1 77 ? 2.749 0.110 -8.818 1.00 0.00 77 LEU A CA 6
ATOM 9698 C C . LEU A 1 77 ? 3.742 0.124 -9.976 1.00 0.00 77 LEU A C 6
ATOM 9699 O O . LEU A 1 77 ? 3.847 -0.844 -10.730 1.00 0.00 77 LEU A O 6
ATOM 9715 N N . LYS A 1 78 ? 4.471 1.226 -10.110 1.00 0.00 78 LYS A N 6
ATOM 9716 C CA . LYS A 1 78 ? 5.459 1.366 -11.173 1.00 0.00 78 LYS A CA 6
ATOM 9717 C C . LYS A 1 78 ? 6.562 0.323 -11.031 1.00 0.00 78 LYS A C 6
ATOM 9718 O O . LYS A 1 78 ? 6.997 -0.272 -12.017 1.00 0.00 78 LYS A O 6
ATOM 9737 N N . ASN A 1 79 ? 7.009 0.105 -9.799 1.00 0.00 79 ASN A N 6
ATOM 9738 C CA . ASN A 1 79 ? 8.062 -0.868 -9.529 1.00 0.00 79 ASN A CA 6
ATOM 9739 C C . ASN A 1 79 ? 7.497 -2.285 -9.497 1.00 0.00 79 ASN A C 6
ATOM 9740 O O . ASN A 1 79 ? 8.169 -3.223 -9.066 1.00 0.00 79 ASN A O 6
ATOM 9751 N N . HIS A 1 80 ? 6.259 -2.434 -9.959 1.00 0.00 80 HIS A N 6
ATOM 9752 C CA . HIS A 1 80 ? 5.604 -3.737 -9.985 1.00 0.00 80 HIS A CA 6
ATOM 9753 C C . HIS A 1 80 ? 5.453 -4.297 -8.574 1.00 0.00 80 HIS A C 6
ATOM 9754 O O . HIS A 1 80 ? 5.505 -5.510 -8.367 1.00 0.00 80 HIS A O 6
ATOM 9768 N N . VAL A 1 81 ? 5.265 -3.406 -7.605 1.00 0.00 81 VAL A N 6
ATOM 9769 C CA . VAL A 1 81 ? 5.105 -3.812 -6.214 1.00 0.00 81 VAL A CA 6
ATOM 9770 C C . VAL A 1 81 ? 3.668 -4.231 -5.925 1.00 0.00 81 VAL A C 6
ATOM 9771 O O . VAL A 1 81 ? 3.417 -5.065 -5.055 1.00 0.00 81 VAL A O 6
ATOM 9784 N N . ILE A 1 82 ? 2.728 -3.646 -6.660 1.00 0.00 82 ILE A N 6
ATOM 9785 C CA . ILE A 1 82 ? 1.316 -3.960 -6.484 1.00 0.00 82 ILE A CA 6
ATOM 9786 C C . ILE A 1 82 ? 0.561 -3.860 -7.805 1.00 0.00 82 ILE A C 6
ATOM 9787 O O . ILE A 1 82 ? 0.684 -2.871 -8.527 1.00 0.00 82 ILE A O 6
ATOM 9803 N N . GLU A 1 83 ? -0.221 -4.889 -8.113 1.00 0.00 83 GLU A N 6
ATOM 9804 C CA . GLU A 1 83 ? -0.997 -4.915 -9.348 1.00 0.00 83 GLU A CA 6
ATOM 9805 C C . GLU A 1 83 ? -2.469 -4.624 -9.072 1.00 0.00 83 GLU A C 6
ATOM 9806 O O . GLU A 1 83 ? -2.906 -4.614 -7.920 1.00 0.00 83 GLU A O 6
ATOM 9818 N N . ASP A 1 84 ? -3.229 -4.388 -10.135 1.00 0.00 84 ASP A N 6
ATOM 9819 C CA . ASP A 1 84 ? -4.653 -4.096 -10.009 1.00 0.00 84 ASP A CA 6
ATOM 9820 C C . ASP A 1 84 ? -5.479 -5.375 -10.107 1.00 0.00 84 ASP A C 6
ATOM 9821 O O . ASP A 1 84 ? -4.952 -6.445 -10.411 1.00 0.00 84 ASP A O 6
ATOM 9830 N N . ILE A 1 85 ? -6.777 -5.255 -9.847 1.00 0.00 85 ILE A N 6
ATOM 9831 C CA . ILE A 1 85 ? -7.676 -6.401 -9.906 1.00 0.00 85 ILE A CA 6
ATOM 9832 C C . ILE A 1 85 ? -7.300 -7.336 -11.050 1.00 0.00 85 ILE A C 6
ATOM 9833 O O . ILE A 1 85 ? -7.172 -8.546 -10.862 1.00 0.00 85 ILE A O 6
ATOM 9849 N N . LYS A 1 86 ? -7.123 -6.767 -12.238 1.00 0.00 86 LYS A N 6
ATOM 9850 C CA . LYS A 1 86 ? -6.758 -7.548 -13.414 1.00 0.00 86 LYS A CA 6
ATOM 9851 C C . LYS A 1 86 ? -5.338 -8.090 -13.288 1.00 0.00 86 LYS A C 6
ATOM 9852 O O . LYS A 1 86 ? -5.087 -9.267 -13.545 1.00 0.00 86 LYS A O 6
ATOM 9871 N N . GLY A 1 87 ? -4.411 -7.224 -12.889 1.00 0.00 87 GLY A N 6
ATOM 9872 C CA . GLY A 1 87 ? -3.028 -7.635 -12.735 1.00 0.00 87 GLY A CA 6
ATOM 9873 C C . GLY A 1 87 ? -2.107 -6.954 -13.727 1.00 0.00 87 GLY A C 6
ATOM 9874 O O . GLY A 1 87 ? -1.142 -7.554 -14.201 1.00 0.00 87 GLY A O 6
ATOM 9878 N N . ARG A 1 88 ? -2.405 -5.698 -14.043 1.00 0.00 88 ARG A N 6
ATOM 9879 C CA . ARG A 1 88 ? -1.597 -4.936 -14.988 1.00 0.00 88 ARG A CA 6
ATOM 9880 C C . ARG A 1 88 ? -0.698 -3.943 -14.257 1.00 0.00 88 ARG A C 6
ATOM 9881 O O . ARG A 1 88 ? -1.179 -2.995 -13.636 1.00 0.00 88 ARG A O 6
ATOM 9902 N N . TRP A 1 89 ? 0.608 -4.168 -14.335 1.00 0.00 89 TRP A N 6
ATOM 9903 C CA . TRP A 1 89 ? 1.575 -3.294 -13.681 1.00 0.00 89 TRP A CA 6
ATOM 9904 C C . TRP A 1 89 ? 2.209 -2.336 -14.683 1.00 0.00 89 TRP A C 6
ATOM 9905 O O . TRP A 1 89 ? 1.929 -2.400 -15.880 1.00 0.00 89 TRP A O 6
ATOM 9926 N N . GLY A 1 90 ? 3.064 -1.447 -14.187 1.00 0.00 90 GLY A N 6
ATOM 9927 C CA . GLY A 1 90 ? 3.724 -0.488 -15.054 1.00 0.00 90 GLY A CA 6
ATOM 9928 C C . GLY A 1 90 ? 2.776 0.577 -15.568 1.00 0.00 90 GLY A C 6
ATOM 9929 O O . GLY A 1 90 ? 2.796 0.917 -16.751 1.00 0.00 90 GLY A O 6
ATOM 9933 N N . SER A 1 91 ? 1.941 1.104 -14.678 1.00 0.00 91 SER A N 6
ATOM 9934 C CA . SER A 1 91 ? 0.977 2.133 -15.049 1.00 0.00 91 SER A CA 6
ATOM 9935 C C . SER A 1 91 ? 1.267 3.439 -14.316 1.00 0.00 91 SER A C 6
ATOM 9936 O O . SER A 1 91 ? 0.981 4.523 -14.822 1.00 0.00 91 SER A O 6
ATOM 9944 N N . GLU A 1 92 ? 1.837 3.325 -13.120 1.00 0.00 92 GLU A N 6
ATOM 9945 C CA . GLU A 1 92 ? 2.165 4.497 -12.317 1.00 0.00 92 GLU A CA 6
ATOM 9946 C C . GLU A 1 92 ? 0.977 5.451 -12.236 1.00 0.00 92 GLU A C 6
ATOM 9947 O O . GLU A 1 92 ? 1.149 6.667 -12.152 1.00 0.00 92 GLU A O 6
ATOM 9959 N N . ASN A 1 93 ? -0.228 4.891 -12.264 1.00 0.00 93 ASN A N 6
ATOM 9960 C CA . ASN A 1 93 ? -1.445 5.692 -12.196 1.00 0.00 93 ASN A CA 6
ATOM 9961 C C . ASN A 1 93 ? -2.419 5.114 -11.174 1.00 0.00 93 ASN A C 6
ATOM 9962 O O . ASN A 1 93 ? -3.070 4.099 -11.425 1.00 0.00 93 ASN A O 6
ATOM 9973 N N . VAL A 1 94 ? -2.516 5.767 -10.021 1.00 0.00 94 VAL A N 6
ATOM 9974 C CA . VAL A 1 94 ? -3.413 5.320 -8.961 1.00 0.00 94 VAL A CA 6
ATOM 9975 C C . VAL A 1 94 ? -4.101 6.502 -8.288 1.00 0.00 94 VAL A C 6
ATOM 9976 O O . VAL A 1 94 ? -3.748 7.657 -8.527 1.00 0.00 94 VAL A O 6
ATOM 9989 N N . ASP A 1 95 ? -5.083 6.206 -7.445 1.00 0.00 95 ASP A N 6
ATOM 9990 C CA . ASP A 1 95 ? -5.821 7.244 -6.734 1.00 0.00 95 ASP A CA 6
ATOM 9991 C C . ASP A 1 95 ? -6.537 6.666 -5.518 1.00 0.00 95 ASP A C 6
ATOM 9992 O O . ASP A 1 95 ? -6.515 5.457 -5.288 1.00 0.00 95 ASP A O 6
ATOM 10001 N N . ASP A 1 96 ? -7.169 7.539 -4.741 1.00 0.00 96 ASP A N 6
ATOM 10002 C CA . ASP A 1 96 ? -7.892 7.116 -3.547 1.00 0.00 96 ASP A CA 6
ATOM 10003 C C . ASP A 1 96 ? -9.270 6.570 -3.910 1.00 0.00 96 ASP A C 6
ATOM 10004 O O . ASP A 1 96 ? -10.114 6.360 -3.041 1.00 0.00 96 ASP A O 6
ATOM 10013 N N . ASN A 1 97 ? -9.489 6.343 -5.201 1.00 0.00 97 ASN A N 6
ATOM 10014 C CA . ASN A 1 97 ? -10.765 5.824 -5.680 1.00 0.00 97 ASN A CA 6
ATOM 10015 C C . ASN A 1 97 ? -10.993 4.400 -5.182 1.00 0.00 97 ASN A C 6
ATOM 10016 O O . ASN A 1 97 ? -10.143 3.824 -4.505 1.00 0.00 97 ASN A O 6
ATOM 10027 N N . ASN A 1 98 ? -12.148 3.838 -5.525 1.00 0.00 98 ASN A N 6
ATOM 10028 C CA . ASN A 1 98 ? -12.489 2.481 -5.113 1.00 0.00 98 ASN A CA 6
ATOM 10029 C C . ASN A 1 98 ? -11.808 1.452 -6.010 1.00 0.00 98 ASN A C 6
ATOM 10030 O O . ASN A 1 98 ? -12.137 0.267 -5.972 1.00 0.00 98 ASN A O 6
ATOM 10041 N N . GLN A 1 99 ? -10.859 1.915 -6.817 1.00 0.00 99 GLN A N 6
ATOM 10042 C CA . GLN A 1 99 ? -10.132 1.035 -7.724 1.00 0.00 99 GLN A CA 6
ATOM 10043 C C . GLN A 1 99 ? -9.495 -0.124 -6.965 1.00 0.00 99 GLN A C 6
ATOM 10044 O O . GLN A 1 99 ? -8.467 0.041 -6.307 1.00 0.00 99 GLN A O 6
ATOM 10058 N N . LEU A 1 100 ? -10.112 -1.296 -7.059 1.00 0.00 100 LEU A N 6
ATOM 10059 C CA . LEU A 1 100 ? -9.606 -2.484 -6.380 1.00 0.00 100 LEU A CA 6
ATOM 10060 C C . LEU A 1 100 ? -8.168 -2.777 -6.795 1.00 0.00 100 LEU A C 6
ATOM 10061 O O . LEU A 1 100 ? -7.774 -2.519 -7.933 1.00 0.00 100 LEU A O 6
ATOM 10077 N N . PHE A 1 101 ? -7.388 -3.320 -5.866 1.00 0.00 101 PHE A N 6
ATOM 10078 C CA . PHE A 1 101 ? -5.993 -3.649 -6.135 1.00 0.00 101 PHE A CA 6
ATOM 10079 C C . PHE A 1 101 ? -5.642 -5.025 -5.577 1.00 0.00 101 PHE A C 6
ATOM 10080 O O . PHE A 1 101 ? -6.457 -5.662 -4.910 1.00 0.00 101 PHE A O 6
ATOM 10097 N N . ARG A 1 102 ? -4.423 -5.476 -5.855 1.00 0.00 102 ARG A N 6
ATOM 10098 C CA . ARG A 1 102 ? -3.963 -6.777 -5.382 1.00 0.00 102 ARG A CA 6
ATOM 10099 C C . ARG A 1 102 ? -2.458 -6.926 -5.580 1.00 0.00 102 ARG A C 6
ATOM 10100 O O . ARG A 1 102 ? -1.861 -6.252 -6.420 1.00 0.00 102 ARG A O 6
ATOM 10121 N N . PHE A 1 103 ? -1.849 -7.812 -4.799 1.00 0.00 103 PHE A N 6
ATOM 10122 C CA . PHE A 1 103 ? -0.412 -8.048 -4.886 1.00 0.00 103 PHE A CA 6
ATOM 10123 C C . PHE A 1 103 ? -0.098 -9.099 -5.947 1.00 0.00 103 PHE A C 6
ATOM 10124 O O . PHE A 1 103 ? -0.801 -10.099 -6.095 1.00 0.00 103 PHE A O 6
ATOM 10141 N N . PRO A 1 104 ? 0.984 -8.868 -6.705 1.00 0.00 104 PRO A N 6
ATOM 10142 C CA . PRO A 1 104 ? 1.417 -9.783 -7.766 1.00 0.00 104 PRO A CA 6
ATOM 10143 C C . PRO A 1 104 ? 1.963 -11.095 -7.213 1.00 0.00 104 PRO A C 6
ATOM 10144 O O . PRO A 1 104 ? 2.372 -11.169 -6.055 1.00 0.00 104 PRO A O 6
ATOM 10155 N N . ALA A 1 105 ? 1.968 -12.128 -8.049 1.00 0.00 105 ALA A N 6
ATOM 10156 C CA . ALA A 1 105 ? 2.467 -13.436 -7.645 1.00 0.00 105 ALA A CA 6
ATOM 10157 C C . ALA A 1 105 ? 3.731 -13.305 -6.803 1.00 0.00 105 ALA A C 6
ATOM 10158 O O . ALA A 1 105 ? 4.337 -14.305 -6.416 1.00 0.00 105 ALA A O 6
ATOM 10165 N N . GLY A 1 1 ? 20.670 -6.113 -7.676 1.00 0.00 1 GLY A N 7
ATOM 10166 C CA . GLY A 1 1 ? 21.183 -5.532 -8.903 1.00 0.00 1 GLY A CA 7
ATOM 10167 C C . GLY A 1 1 ? 22.411 -4.674 -8.670 1.00 0.00 1 GLY A C 7
ATOM 10168 O O . GLY A 1 1 ? 23.519 -5.046 -9.055 1.00 0.00 1 GLY A O 7
ATOM 10172 N N . SER A 1 2 ? 22.214 -3.521 -8.037 1.00 0.00 2 SER A N 7
ATOM 10173 C CA . SER A 1 2 ? 23.314 -2.606 -7.758 1.00 0.00 2 SER A CA 7
ATOM 10174 C C . SER A 1 2 ? 23.120 -1.918 -6.410 1.00 0.00 2 SER A C 7
ATOM 10175 O O . SER A 1 2 ? 21.993 -1.637 -6.001 1.00 0.00 2 SER A O 7
ATOM 10183 N N . SER A 1 3 ? 24.226 -1.651 -5.724 1.00 0.00 3 SER A N 7
ATOM 10184 C CA . SER A 1 3 ? 24.179 -1.000 -4.420 1.00 0.00 3 SER A CA 7
ATOM 10185 C C . SER A 1 3 ? 23.914 0.495 -4.568 1.00 0.00 3 SER A C 7
ATOM 10186 O O . SER A 1 3 ? 24.550 1.173 -5.374 1.00 0.00 3 SER A O 7
ATOM 10194 N N . GLY A 1 4 ? 22.969 1.003 -3.783 1.00 0.00 4 GLY A N 7
ATOM 10195 C CA . GLY A 1 4 ? 22.635 2.415 -3.842 1.00 0.00 4 GLY A CA 7
ATOM 10196 C C . GLY A 1 4 ? 23.861 3.294 -3.986 1.00 0.00 4 GLY A C 7
ATOM 10197 O O . GLY A 1 4 ? 24.649 3.432 -3.050 1.00 0.00 4 GLY A O 7
ATOM 10201 N N . SER A 1 5 ? 24.025 3.890 -5.163 1.00 0.00 5 SER A N 7
ATOM 10202 C CA . SER A 1 5 ? 25.167 4.757 -5.429 1.00 0.00 5 SER A CA 7
ATOM 10203 C C . SER A 1 5 ? 24.862 6.196 -5.024 1.00 0.00 5 SER A C 7
ATOM 10204 O O . SER A 1 5 ? 25.693 6.871 -4.416 1.00 0.00 5 SER A O 7
ATOM 10212 N N . SER A 1 6 ? 23.664 6.660 -5.366 1.00 0.00 6 SER A N 7
ATOM 10213 C CA . SER A 1 6 ? 23.250 8.020 -5.043 1.00 0.00 6 SER A CA 7
ATOM 10214 C C . SER A 1 6 ? 23.097 8.197 -3.535 1.00 0.00 6 SER A C 7
ATOM 10215 O O . SER A 1 6 ? 23.580 9.173 -2.962 1.00 0.00 6 SER A O 7
ATOM 10223 N N . GLY A 1 7 ? 22.422 7.245 -2.899 1.00 0.00 7 GLY A N 7
ATOM 10224 C CA . GLY A 1 7 ? 22.217 7.314 -1.464 1.00 0.00 7 GLY A CA 7
ATOM 10225 C C . GLY A 1 7 ? 22.188 5.944 -0.816 1.00 0.00 7 GLY A C 7
ATOM 10226 O O . GLY A 1 7 ? 21.118 5.370 -0.609 1.00 0.00 7 GLY A O 7
ATOM 10230 N N . TYR A 1 8 ? 23.365 5.417 -0.498 1.00 0.00 8 TYR A N 7
ATOM 10231 C CA . TYR A 1 8 ? 23.470 4.103 0.126 1.00 0.00 8 TYR A CA 7
ATOM 10232 C C . TYR A 1 8 ? 22.372 3.904 1.166 1.00 0.00 8 TYR A C 7
ATOM 10233 O O . TYR A 1 8 ? 21.756 2.841 1.239 1.00 0.00 8 TYR A O 7
ATOM 10251 N N . ARG A 1 9 ? 22.132 4.936 1.968 1.00 0.00 9 ARG A N 7
ATOM 10252 C CA . ARG A 1 9 ? 21.108 4.876 3.005 1.00 0.00 9 ARG A CA 7
ATOM 10253 C C . ARG A 1 9 ? 19.758 5.337 2.464 1.00 0.00 9 ARG A C 7
ATOM 10254 O O . ARG A 1 9 ? 18.710 4.848 2.885 1.00 0.00 9 ARG A O 7
ATOM 10275 N N . ALA A 1 10 ? 19.792 6.280 1.528 1.00 0.00 10 ALA A N 7
ATOM 10276 C CA . ALA A 1 10 ? 18.572 6.805 0.928 1.00 0.00 10 ALA A CA 7
ATOM 10277 C C . ALA A 1 10 ? 17.703 5.680 0.377 1.00 0.00 10 ALA A C 7
ATOM 10278 O O . ALA A 1 10 ? 16.487 5.668 0.572 1.00 0.00 10 ALA A O 7
ATOM 10285 N N . THR A 1 11 ? 18.334 4.735 -0.314 1.00 0.00 11 THR A N 7
ATOM 10286 C CA . THR A 1 11 ? 17.618 3.607 -0.895 1.00 0.00 11 THR A CA 7
ATOM 10287 C C . THR A 1 11 ? 17.006 2.726 0.189 1.00 0.00 11 THR A C 7
ATOM 10288 O O . THR A 1 11 ? 15.847 2.321 0.094 1.00 0.00 11 THR A O 7
ATOM 10299 N N . LYS A 1 12 ? 17.791 2.434 1.220 1.00 0.00 12 LYS A N 7
ATOM 10300 C CA . LYS A 1 12 ? 17.327 1.603 2.325 1.00 0.00 12 LYS A CA 7
ATOM 10301 C C . LYS A 1 12 ? 15.897 1.965 2.714 1.00 0.00 12 LYS A C 7
ATOM 10302 O O . LYS A 1 12 ? 15.134 1.114 3.174 1.00 0.00 12 LYS A O 7
ATOM 10321 N N . LEU A 1 13 ? 15.540 3.230 2.526 1.00 0.00 13 LEU A N 7
ATOM 10322 C CA . LEU A 1 13 ? 14.200 3.704 2.856 1.00 0.00 13 LEU A CA 7
ATOM 10323 C C . LEU A 1 13 ? 13.152 3.036 1.972 1.00 0.00 13 LEU A C 7
ATOM 10324 O O . LEU A 1 13 ? 12.226 2.394 2.467 1.00 0.00 13 LEU A O 7
ATOM 10340 N N . TRP A 1 14 ? 13.307 3.189 0.662 1.00 0.00 14 TRP A N 7
ATOM 10341 C CA . TRP A 1 14 ? 12.375 2.597 -0.292 1.00 0.00 14 TRP A CA 7
ATOM 10342 C C . TRP A 1 14 ? 12.153 1.119 0.009 1.00 0.00 14 TRP A C 7
ATOM 10343 O O . TRP A 1 14 ? 11.023 0.634 -0.019 1.00 0.00 14 TRP A O 7
ATOM 10364 N N . ASN A 1 15 ? 13.239 0.409 0.298 1.00 0.00 15 ASN A N 7
ATOM 10365 C CA . ASN A 1 15 ? 13.161 -1.015 0.604 1.00 0.00 15 ASN A CA 7
ATOM 10366 C C . ASN A 1 15 ? 12.414 -1.250 1.913 1.00 0.00 15 ASN A C 7
ATOM 10367 O O . ASN A 1 15 ? 11.688 -2.234 2.056 1.00 0.00 15 ASN A O 7
ATOM 10378 N N . GLU A 1 16 ? 12.596 -0.340 2.864 1.00 0.00 16 GLU A N 7
ATOM 10379 C CA . GLU A 1 16 ? 11.939 -0.448 4.161 1.00 0.00 16 GLU A CA 7
ATOM 10380 C C . GLU A 1 16 ? 10.432 -0.246 4.027 1.00 0.00 16 GLU A C 7
ATOM 10381 O O . GLU A 1 16 ? 9.643 -1.121 4.384 1.00 0.00 16 GLU A O 7
ATOM 10393 N N . VAL A 1 17 ? 10.041 0.914 3.509 1.00 0.00 17 VAL A N 7
ATOM 10394 C CA . VAL A 1 17 ? 8.630 1.232 3.326 1.00 0.00 17 VAL A CA 7
ATOM 10395 C C . VAL A 1 17 ? 7.887 0.077 2.664 1.00 0.00 17 VAL A C 7
ATOM 10396 O O . VAL A 1 17 ? 6.895 -0.424 3.194 1.00 0.00 17 VAL A O 7
ATOM 10409 N N . THR A 1 18 ? 8.375 -0.344 1.500 1.00 0.00 18 THR A N 7
ATOM 10410 C CA . THR A 1 18 ? 7.758 -1.440 0.765 1.00 0.00 18 THR A CA 7
ATOM 10411 C C . THR A 1 18 ? 7.466 -2.622 1.681 1.00 0.00 18 THR A C 7
ATOM 10412 O O . THR A 1 18 ? 6.371 -3.186 1.657 1.00 0.00 18 THR A O 7
ATOM 10423 N N . THR A 1 19 ? 8.452 -2.994 2.492 1.00 0.00 19 THR A N 7
ATOM 10424 C CA . THR A 1 19 ? 8.302 -4.110 3.417 1.00 0.00 19 THR A CA 7
ATOM 10425 C C . THR A 1 19 ? 7.109 -3.900 4.342 1.00 0.00 19 THR A C 7
ATOM 10426 O O . THR A 1 19 ? 6.173 -4.699 4.355 1.00 0.00 19 THR A O 7
ATOM 10437 N N . SER A 1 20 ? 7.149 -2.820 5.115 1.00 0.00 20 SER A N 7
ATOM 10438 C CA . SER A 1 20 ? 6.071 -2.506 6.047 1.00 0.00 20 SER A CA 7
ATOM 10439 C C . SER A 1 20 ? 4.710 -2.665 5.377 1.00 0.00 20 SER A C 7
ATOM 10440 O O . SER A 1 20 ? 3.850 -3.401 5.859 1.00 0.00 20 SER A O 7
ATOM 10448 N N . PHE A 1 21 ? 4.523 -1.969 4.260 1.00 0.00 21 PHE A N 7
ATOM 10449 C CA . PHE A 1 21 ? 3.266 -2.030 3.523 1.00 0.00 21 PHE A CA 7
ATOM 10450 C C . PHE A 1 21 ? 2.810 -3.476 3.346 1.00 0.00 21 PHE A C 7
ATOM 10451 O O . PHE A 1 21 ? 1.741 -3.863 3.818 1.00 0.00 21 PHE A O 7
ATOM 10468 N N . ARG A 1 22 ? 3.628 -4.268 2.661 1.00 0.00 22 ARG A N 7
ATOM 10469 C CA . ARG A 1 22 ? 3.308 -5.670 2.419 1.00 0.00 22 ARG A CA 7
ATOM 10470 C C . ARG A 1 22 ? 2.960 -6.381 3.723 1.00 0.00 22 ARG A C 7
ATOM 10471 O O . ARG A 1 22 ? 1.868 -6.929 3.870 1.00 0.00 22 ARG A O 7
ATOM 10492 N N . ALA A 1 23 ? 3.896 -6.368 4.667 1.00 0.00 23 ALA A N 7
ATOM 10493 C CA . ALA A 1 23 ? 3.688 -7.010 5.959 1.00 0.00 23 ALA A CA 7
ATOM 10494 C C . ALA A 1 23 ? 2.476 -6.422 6.674 1.00 0.00 23 ALA A C 7
ATOM 10495 O O . ALA A 1 23 ? 1.872 -7.071 7.527 1.00 0.00 23 ALA A O 7
ATOM 10502 N N . GLY A 1 24 ? 2.127 -5.188 6.322 1.00 0.00 24 GLY A N 7
ATOM 10503 C CA . GLY A 1 24 ? 0.990 -4.534 6.942 1.00 0.00 24 GLY A CA 7
ATOM 10504 C C . GLY A 1 24 ? -0.170 -5.482 7.173 1.00 0.00 24 GLY A C 7
ATOM 10505 O O . GLY A 1 24 ? -0.292 -6.072 8.246 1.00 0.00 24 GLY A O 7
ATOM 10509 N N . MET A 1 25 ? -1.024 -5.628 6.166 1.00 0.00 25 MET A N 7
ATOM 10510 C CA . MET A 1 25 ? -2.179 -6.512 6.265 1.00 0.00 25 MET A CA 7
ATOM 10511 C C . MET A 1 25 ? -2.309 -7.380 5.018 1.00 0.00 25 MET A C 7
ATOM 10512 O O . MET A 1 25 ? -2.342 -6.888 3.890 1.00 0.00 25 MET A O 7
ATOM 10526 N N . PRO A 1 26 ? -2.385 -8.704 5.222 1.00 0.00 26 PRO A N 7
ATOM 10527 C CA . PRO A 1 26 ? -2.513 -9.668 4.126 1.00 0.00 26 PRO A CA 7
ATOM 10528 C C . PRO A 1 26 ? -3.876 -9.596 3.446 1.00 0.00 26 PRO A C 7
ATOM 10529 O O . PRO A 1 26 ? -4.739 -8.812 3.844 1.00 0.00 26 PRO A O 7
ATOM 10540 N N . LEU A 1 27 ? -4.064 -10.417 2.419 1.00 0.00 27 LEU A N 7
ATOM 10541 C CA . LEU A 1 27 ? -5.324 -10.447 1.684 1.00 0.00 27 LEU A CA 7
ATOM 10542 C C . LEU A 1 27 ? -6.475 -10.867 2.592 1.00 0.00 27 LEU A C 7
ATOM 10543 O O . LEU A 1 27 ? -6.406 -11.897 3.263 1.00 0.00 27 LEU A O 7
ATOM 10559 N N . ARG A 1 28 ? -7.533 -10.063 2.607 1.00 0.00 28 ARG A N 7
ATOM 10560 C CA . ARG A 1 28 ? -8.700 -10.352 3.433 1.00 0.00 28 ARG A CA 7
ATOM 10561 C C . ARG A 1 28 ? -9.988 -10.179 2.632 1.00 0.00 28 ARG A C 7
ATOM 10562 O O . ARG A 1 28 ? -9.995 -9.549 1.575 1.00 0.00 28 ARG A O 7
ATOM 10583 N N . LYS A 1 29 ? -11.076 -10.743 3.145 1.00 0.00 29 LYS A N 7
ATOM 10584 C CA . LYS A 1 29 ? -12.371 -10.652 2.480 1.00 0.00 29 LYS A CA 7
ATOM 10585 C C . LYS A 1 29 ? -12.814 -9.199 2.348 1.00 0.00 29 LYS A C 7
ATOM 10586 O O . LYS A 1 29 ? -12.127 -8.286 2.807 1.00 0.00 29 LYS A O 7
ATOM 10605 N N . HIS A 1 30 ? -13.966 -8.991 1.718 1.00 0.00 30 HIS A N 7
ATOM 10606 C CA . HIS A 1 30 ? -14.501 -7.647 1.528 1.00 0.00 30 HIS A CA 7
ATOM 10607 C C . HIS A 1 30 ? -16.024 -7.650 1.625 1.00 0.00 30 HIS A C 7
ATOM 10608 O O . HIS A 1 30 ? -16.661 -8.697 1.508 1.00 0.00 30 HIS A O 7
ATOM 10622 N N . ARG A 1 31 ? -16.601 -6.472 1.840 1.00 0.00 31 ARG A N 7
ATOM 10623 C CA . ARG A 1 31 ? -18.048 -6.340 1.955 1.00 0.00 31 ARG A CA 7
ATOM 10624 C C . ARG A 1 31 ? -18.712 -6.420 0.584 1.00 0.00 31 ARG A C 7
ATOM 10625 O O . ARG A 1 31 ? -19.881 -6.786 0.471 1.00 0.00 31 ARG A O 7
ATOM 10646 N N . GLN A 1 32 ? -17.957 -6.074 -0.454 1.00 0.00 32 GLN A N 7
ATOM 10647 C CA . GLN A 1 32 ? -18.474 -6.105 -1.817 1.00 0.00 32 GLN A CA 7
ATOM 10648 C C . GLN A 1 32 ? -18.856 -7.525 -2.222 1.00 0.00 32 GLN A C 7
ATOM 10649 O O . GLN A 1 32 ? -18.388 -8.498 -1.630 1.00 0.00 32 GLN A O 7
ATOM 10663 N N . HIS A 1 33 ? -19.710 -7.637 -3.235 1.00 0.00 33 HIS A N 7
ATOM 10664 C CA . HIS A 1 33 ? -20.155 -8.939 -3.719 1.00 0.00 33 HIS A CA 7
ATOM 10665 C C . HIS A 1 33 ? -18.964 -9.845 -4.016 1.00 0.00 33 HIS A C 7
ATOM 10666 O O . HIS A 1 33 ? -17.822 -9.388 -4.070 1.00 0.00 33 HIS A O 7
ATOM 10680 N N . PHE A 1 34 ? -19.238 -11.131 -4.207 1.00 0.00 34 PHE A N 7
ATOM 10681 C CA . PHE A 1 34 ? -18.189 -12.101 -4.497 1.00 0.00 34 PHE A CA 7
ATOM 10682 C C . PHE A 1 34 ? -17.824 -12.081 -5.979 1.00 0.00 34 PHE A C 7
ATOM 10683 O O . PHE A 1 34 ? -16.647 -12.044 -6.340 1.00 0.00 34 PHE A O 7
ATOM 10700 N N . LYS A 1 35 ? -18.841 -12.105 -6.833 1.00 0.00 35 LYS A N 7
ATOM 10701 C CA . LYS A 1 35 ? -18.630 -12.089 -8.276 1.00 0.00 35 LYS A CA 7
ATOM 10702 C C . LYS A 1 35 ? -17.822 -10.865 -8.694 1.00 0.00 35 LYS A C 7
ATOM 10703 O O . LYS A 1 35 ? -18.041 -9.763 -8.191 1.00 0.00 35 LYS A O 7
ATOM 10722 N N . LYS A 1 36 ? -16.889 -11.065 -9.618 1.00 0.00 36 LYS A N 7
ATOM 10723 C CA . LYS A 1 36 ? -16.050 -9.977 -10.107 1.00 0.00 36 LYS A CA 7
ATOM 10724 C C . LYS A 1 36 ? -15.104 -9.487 -9.015 1.00 0.00 36 LYS A C 7
ATOM 10725 O O . LYS A 1 36 ? -14.976 -8.284 -8.786 1.00 0.00 36 LYS A O 7
ATOM 10744 N N . TYR A 1 37 ? -14.444 -10.425 -8.346 1.00 0.00 37 TYR A N 7
ATOM 10745 C CA . TYR A 1 37 ? -13.510 -10.088 -7.278 1.00 0.00 37 TYR A CA 7
ATOM 10746 C C . TYR A 1 37 ? -12.471 -11.190 -7.095 1.00 0.00 37 TYR A C 7
ATOM 10747 O O . TYR A 1 37 ? -12.668 -12.323 -7.529 1.00 0.00 37 TYR A O 7
ATOM 10765 N N . GLY A 1 38 ? -11.362 -10.846 -6.446 1.00 0.00 38 GLY A N 7
ATOM 10766 C CA . GLY A 1 38 ? -10.308 -11.816 -6.215 1.00 0.00 38 GLY A CA 7
ATOM 10767 C C . GLY A 1 38 ? -9.310 -11.351 -5.174 1.00 0.00 38 GLY A C 7
ATOM 10768 O O . GLY A 1 38 ? -8.165 -11.037 -5.498 1.00 0.00 38 GLY A O 7
ATOM 10772 N N . ASN A 1 39 ? -9.745 -11.303 -3.919 1.00 0.00 39 ASN A N 7
ATOM 10773 C CA . ASN A 1 39 ? -8.881 -10.870 -2.826 1.00 0.00 39 ASN A CA 7
ATOM 10774 C C . ASN A 1 39 ? -8.258 -9.512 -3.132 1.00 0.00 39 ASN A C 7
ATOM 10775 O O . ASN A 1 39 ? -7.126 -9.233 -2.733 1.00 0.00 39 ASN A O 7
ATOM 10786 N N . CYS A 1 40 ? -9.003 -8.671 -3.840 1.00 0.00 40 CYS A N 7
ATOM 10787 C CA . CYS A 1 40 ? -8.523 -7.341 -4.200 1.00 0.00 40 CYS A CA 7
ATOM 10788 C C . CYS A 1 40 ? -9.127 -6.280 -3.286 1.00 0.00 40 CYS A C 7
ATOM 10789 O O . CYS A 1 40 ? -10.284 -6.382 -2.879 1.00 0.00 40 CYS A O 7
ATOM 10797 N N . PHE A 1 41 ? -8.335 -5.262 -2.966 1.00 0.00 41 PHE A N 7
ATOM 10798 C CA . PHE A 1 41 ? -8.791 -4.182 -2.097 1.00 0.00 41 PHE A CA 7
ATOM 10799 C C . PHE A 1 41 ? -8.764 -2.845 -2.832 1.00 0.00 41 PHE A C 7
ATOM 10800 O O . PHE A 1 41 ? -7.801 -2.526 -3.531 1.00 0.00 41 PHE A O 7
ATOM 10817 N N . THR A 1 42 ? -9.828 -2.065 -2.669 1.00 0.00 42 THR A N 7
ATOM 10818 C CA . THR A 1 42 ? -9.928 -0.764 -3.316 1.00 0.00 42 THR A CA 7
ATOM 10819 C C . THR A 1 42 ? -8.742 0.123 -2.956 1.00 0.00 42 THR A C 7
ATOM 10820 O O . THR A 1 42 ? -8.389 0.259 -1.785 1.00 0.00 42 THR A O 7
ATOM 10831 N N . ALA A 1 43 ? -8.129 0.725 -3.970 1.00 0.00 43 ALA A N 7
ATOM 10832 C CA . ALA A 1 43 ? -6.984 1.601 -3.760 1.00 0.00 43 ALA A CA 7
ATOM 10833 C C . ALA A 1 43 ? -7.218 2.536 -2.578 1.00 0.00 43 ALA A C 7
ATOM 10834 O O . ALA A 1 43 ? -6.295 2.843 -1.824 1.00 0.00 43 ALA A O 7
ATOM 10841 N N . GLY A 1 44 ? -8.459 2.988 -2.423 1.00 0.00 44 GLY A N 7
ATOM 10842 C CA . GLY A 1 44 ? -8.791 3.884 -1.332 1.00 0.00 44 GLY A CA 7
ATOM 10843 C C . GLY A 1 44 ? -8.301 3.374 0.008 1.00 0.00 44 GLY A C 7
ATOM 10844 O O . GLY A 1 44 ? -7.675 4.111 0.769 1.00 0.00 44 GLY A O 7
ATOM 10848 N N . GLU A 1 45 ? -8.586 2.108 0.298 1.00 0.00 45 GLU A N 7
ATOM 10849 C CA . GLU A 1 45 ? -8.171 1.501 1.557 1.00 0.00 45 GLU A CA 7
ATOM 10850 C C . GLU A 1 45 ? -6.673 1.689 1.784 1.00 0.00 45 GLU A C 7
ATOM 10851 O O . GLU A 1 45 ? -6.251 2.192 2.825 1.00 0.00 45 GLU A O 7
ATOM 10863 N N . ALA A 1 46 ? -5.876 1.282 0.802 1.00 0.00 46 ALA A N 7
ATOM 10864 C CA . ALA A 1 46 ? -4.427 1.406 0.894 1.00 0.00 46 ALA A CA 7
ATOM 10865 C C . ALA A 1 46 ? -4.022 2.815 1.315 1.00 0.00 46 ALA A C 7
ATOM 10866 O O . ALA A 1 46 ? -3.163 2.993 2.178 1.00 0.00 46 ALA A O 7
ATOM 10873 N N . VAL A 1 47 ? -4.647 3.814 0.699 1.00 0.00 47 VAL A N 7
ATOM 10874 C CA . VAL A 1 47 ? -4.352 5.207 1.011 1.00 0.00 47 VAL A CA 7
ATOM 10875 C C . VAL A 1 47 ? -4.225 5.419 2.516 1.00 0.00 47 VAL A C 7
ATOM 10876 O O . VAL A 1 47 ? -3.326 6.120 2.981 1.00 0.00 47 VAL A O 7
ATOM 10889 N N . ASP A 1 48 ? -5.131 4.809 3.272 1.00 0.00 48 ASP A N 7
ATOM 10890 C CA . ASP A 1 48 ? -5.121 4.929 4.725 1.00 0.00 48 ASP A CA 7
ATOM 10891 C C . ASP A 1 48 ? -3.988 4.105 5.330 1.00 0.00 48 ASP A C 7
ATOM 10892 O O . ASP A 1 48 ? -3.109 4.642 6.004 1.00 0.00 48 ASP A O 7
ATOM 10901 N N . TRP A 1 49 ? -4.017 2.800 5.085 1.00 0.00 49 TRP A N 7
ATOM 10902 C CA . TRP A 1 49 ? -2.992 1.902 5.607 1.00 0.00 49 TRP A CA 7
ATOM 10903 C C . TRP A 1 49 ? -1.601 2.498 5.423 1.00 0.00 49 TRP A C 7
ATOM 10904 O O . TRP A 1 49 ? -0.869 2.702 6.392 1.00 0.00 49 TRP A O 7
ATOM 10925 N N . LEU A 1 50 ? -1.242 2.776 4.175 1.00 0.00 50 LEU A N 7
ATOM 10926 C CA . LEU A 1 50 ? 0.063 3.349 3.864 1.00 0.00 50 LEU A CA 7
ATOM 10927 C C . LEU A 1 50 ? 0.249 4.691 4.565 1.00 0.00 50 LEU A C 7
ATOM 10928 O O . LEU A 1 50 ? 1.246 4.910 5.254 1.00 0.00 50 LEU A O 7
ATOM 10944 N N . TYR A 1 51 ? -0.717 5.585 4.386 1.00 0.00 51 TYR A N 7
ATOM 10945 C CA . TYR A 1 51 ? -0.660 6.906 5.001 1.00 0.00 51 TYR A CA 7
ATOM 10946 C C . TYR A 1 51 ? -0.234 6.808 6.463 1.00 0.00 51 TYR A C 7
ATOM 10947 O O . TYR A 1 51 ? 0.837 7.281 6.842 1.00 0.00 51 TYR A O 7
ATOM 10965 N N . ASP A 1 52 ? -1.081 6.190 7.278 1.00 0.00 52 ASP A N 7
ATOM 10966 C CA . ASP A 1 52 ? -0.793 6.028 8.699 1.00 0.00 52 ASP A CA 7
ATOM 10967 C C . ASP A 1 52 ? 0.671 5.660 8.918 1.00 0.00 52 ASP A C 7
ATOM 10968 O O . ASP A 1 52 ? 1.326 6.186 9.820 1.00 0.00 52 ASP A O 7
ATOM 10977 N N . LEU A 1 53 ? 1.179 4.754 8.090 1.00 0.00 53 LEU A N 7
ATOM 10978 C CA . LEU A 1 53 ? 2.566 4.315 8.193 1.00 0.00 53 LEU A CA 7
ATOM 10979 C C . LEU A 1 53 ? 3.524 5.461 7.884 1.00 0.00 53 LEU A C 7
ATOM 10980 O O . LEU A 1 53 ? 4.492 5.688 8.611 1.00 0.00 53 LEU A O 7
ATOM 10996 N N . LEU A 1 54 ? 3.248 6.180 6.802 1.00 0.00 54 LEU A N 7
ATOM 10997 C CA . LEU A 1 54 ? 4.084 7.305 6.397 1.00 0.00 54 LEU A CA 7
ATOM 10998 C C . LEU A 1 54 ? 4.168 8.349 7.506 1.00 0.00 54 LEU A C 7
ATOM 10999 O O . LEU A 1 54 ? 5.258 8.749 7.915 1.00 0.00 54 LEU A O 7
ATOM 11015 N N . ARG A 1 55 ? 3.009 8.785 7.990 1.00 0.00 55 ARG A N 7
ATOM 11016 C CA . ARG A 1 55 ? 2.951 9.781 9.053 1.00 0.00 55 ARG A CA 7
ATOM 11017 C C . ARG A 1 55 ? 3.600 9.253 10.329 1.00 0.00 55 ARG A C 7
ATOM 11018 O O . ARG A 1 55 ? 4.280 9.990 11.042 1.00 0.00 55 ARG A O 7
ATOM 11039 N N . ASN A 1 56 ? 3.383 7.972 10.611 1.00 0.00 56 ASN A N 7
ATOM 11040 C CA . ASN A 1 56 ? 3.945 7.346 11.801 1.00 0.00 56 ASN A CA 7
ATOM 11041 C C . ASN A 1 56 ? 5.466 7.469 11.815 1.00 0.00 56 ASN A C 7
ATOM 11042 O O . ASN A 1 56 ? 6.088 7.484 12.876 1.00 0.00 56 ASN A O 7
ATOM 11053 N N . ASN A 1 57 ? 6.057 7.558 10.628 1.00 0.00 57 ASN A N 7
ATOM 11054 C CA . ASN A 1 57 ? 7.505 7.680 10.502 1.00 0.00 57 ASN A CA 7
ATOM 11055 C C . ASN A 1 57 ? 7.954 9.116 10.757 1.00 0.00 57 ASN A C 7
ATOM 11056 O O . ASN A 1 57 ? 7.150 10.046 10.708 1.00 0.00 57 ASN A O 7
ATOM 11067 N N . SER A 1 58 ? 9.243 9.287 11.030 1.00 0.00 58 SER A N 7
ATOM 11068 C CA . SER A 1 58 ? 9.799 10.608 11.296 1.00 0.00 58 SER A CA 7
ATOM 11069 C C . SER A 1 58 ? 10.171 11.313 9.995 1.00 0.00 58 SER A C 7
ATOM 11070 O O . SER A 1 58 ? 9.689 12.409 9.710 1.00 0.00 58 SER A O 7
ATOM 11078 N N . ASN A 1 59 ? 11.033 10.676 9.209 1.00 0.00 59 ASN A N 7
ATOM 11079 C CA . ASN A 1 59 ? 11.471 11.241 7.938 1.00 0.00 59 ASN A CA 7
ATOM 11080 C C . ASN A 1 59 ? 10.343 12.022 7.272 1.00 0.00 59 ASN A C 7
ATOM 11081 O O . ASN A 1 59 ? 10.544 13.137 6.791 1.00 0.00 59 ASN A O 7
ATOM 11092 N N . PHE A 1 60 ? 9.154 11.428 7.248 1.00 0.00 60 PHE A N 7
ATOM 11093 C CA . PHE A 1 60 ? 7.992 12.067 6.641 1.00 0.00 60 PHE A CA 7
ATOM 11094 C C . PHE A 1 60 ? 7.212 12.873 7.676 1.00 0.00 60 PHE A C 7
ATOM 11095 O O . PHE A 1 60 ? 6.733 13.970 7.392 1.00 0.00 60 PHE A O 7
ATOM 11112 N N . GLY A 1 61 ? 7.088 12.319 8.878 1.00 0.00 61 GLY A N 7
ATOM 11113 C CA . GLY A 1 61 ? 6.365 12.998 9.937 1.00 0.00 61 GLY A CA 7
ATOM 11114 C C . GLY A 1 61 ? 4.878 13.091 9.656 1.00 0.00 61 GLY A C 7
ATOM 11115 O O . GLY A 1 61 ? 4.393 12.654 8.613 1.00 0.00 61 GLY A O 7
ATOM 11119 N N . PRO A 1 62 ? 4.128 13.673 10.604 1.00 0.00 62 PRO A N 7
ATOM 11120 C CA . PRO A 1 62 ? 2.677 13.834 10.477 1.00 0.00 62 PRO A CA 7
ATOM 11121 C C . PRO A 1 62 ? 2.299 14.858 9.412 1.00 0.00 62 PRO A C 7
ATOM 11122 O O . PRO A 1 62 ? 1.118 15.106 9.169 1.00 0.00 62 PRO A O 7
ATOM 11133 N N . GLU A 1 63 ? 3.308 15.449 8.781 1.00 0.00 63 GLU A N 7
ATOM 11134 C CA . GLU A 1 63 ? 3.080 16.447 7.742 1.00 0.00 63 GLU A CA 7
ATOM 11135 C C . GLU A 1 63 ? 2.510 15.800 6.483 1.00 0.00 63 GLU A C 7
ATOM 11136 O O . GLU A 1 63 ? 1.719 16.409 5.763 1.00 0.00 63 GLU A O 7
ATOM 11148 N N . VAL A 1 64 ? 2.918 14.562 6.224 1.00 0.00 64 VAL A N 7
ATOM 11149 C CA . VAL A 1 64 ? 2.448 13.831 5.053 1.00 0.00 64 VAL A CA 7
ATOM 11150 C C . VAL A 1 64 ? 0.928 13.711 5.053 1.00 0.00 64 VAL A C 7
ATOM 11151 O O . VAL A 1 64 ? 0.329 13.271 6.035 1.00 0.00 64 VAL A O 7
ATOM 11164 N N . THR A 1 65 ? 0.309 14.105 3.945 1.00 0.00 65 THR A N 7
ATOM 11165 C CA . THR A 1 65 ? -1.142 14.043 3.817 1.00 0.00 65 THR A CA 7
ATOM 11166 C C . THR A 1 65 ? -1.554 13.123 2.673 1.00 0.00 65 THR A C 7
ATOM 11167 O O . THR A 1 65 ? -0.725 12.729 1.852 1.00 0.00 65 THR A O 7
ATOM 11178 N N . ARG A 1 66 ? -2.838 12.784 2.625 1.00 0.00 66 ARG A N 7
ATOM 11179 C CA . ARG A 1 66 ? -3.359 11.910 1.582 1.00 0.00 66 ARG A CA 7
ATOM 11180 C C . ARG A 1 66 ? -2.662 12.176 0.251 1.00 0.00 66 ARG A C 7
ATOM 11181 O O . ARG A 1 66 ? -2.142 11.257 -0.382 1.00 0.00 66 ARG A O 7
ATOM 11202 N N . GLN A 1 67 ? -2.656 13.438 -0.166 1.00 0.00 67 GLN A N 7
ATOM 11203 C CA . GLN A 1 67 ? -2.024 13.824 -1.422 1.00 0.00 67 GLN A CA 7
ATOM 11204 C C . GLN A 1 67 ? -0.637 13.201 -1.547 1.00 0.00 67 GLN A C 7
ATOM 11205 O O . GLN A 1 67 ? -0.347 12.500 -2.516 1.00 0.00 67 GLN A O 7
ATOM 11219 N N . GLN A 1 68 ? 0.215 13.464 -0.562 1.00 0.00 68 GLN A N 7
ATOM 11220 C CA . GLN A 1 68 ? 1.572 12.930 -0.563 1.00 0.00 68 GLN A CA 7
ATOM 11221 C C . GLN A 1 68 ? 1.557 11.406 -0.587 1.00 0.00 68 GLN A C 7
ATOM 11222 O O . GLN A 1 68 ? 2.362 10.777 -1.275 1.00 0.00 68 GLN A O 7
ATOM 11236 N N . THR A 1 69 ? 0.637 10.815 0.169 1.00 0.00 69 THR A N 7
ATOM 11237 C CA . THR A 1 69 ? 0.518 9.364 0.236 1.00 0.00 69 THR A CA 7
ATOM 11238 C C . THR A 1 69 ? 0.281 8.768 -1.147 1.00 0.00 69 THR A C 7
ATOM 11239 O O . THR A 1 69 ? 0.969 7.832 -1.555 1.00 0.00 69 THR A O 7
ATOM 11250 N N . ILE A 1 70 ? -0.695 9.316 -1.863 1.00 0.00 70 ILE A N 7
ATOM 11251 C CA . ILE A 1 70 ? -1.020 8.839 -3.201 1.00 0.00 70 ILE A CA 7
ATOM 11252 C C . ILE A 1 70 ? 0.183 8.949 -4.132 1.00 0.00 70 ILE A C 7
ATOM 11253 O O . ILE A 1 70 ? 0.395 8.093 -4.990 1.00 0.00 70 ILE A O 7
ATOM 11269 N N . GLN A 1 71 ? 0.967 10.007 -3.954 1.00 0.00 71 GLN A N 7
ATOM 11270 C CA . GLN A 1 71 ? 2.150 10.228 -4.777 1.00 0.00 71 GLN A CA 7
ATOM 11271 C C . GLN A 1 71 ? 3.088 9.027 -4.716 1.00 0.00 71 GLN A C 7
ATOM 11272 O O . GLN A 1 71 ? 3.607 8.578 -5.739 1.00 0.00 71 GLN A O 7
ATOM 11286 N N . LEU A 1 72 ? 3.303 8.512 -3.510 1.00 0.00 72 LEU A N 7
ATOM 11287 C CA . LEU A 1 72 ? 4.179 7.362 -3.315 1.00 0.00 72 LEU A CA 7
ATOM 11288 C C . LEU A 1 72 ? 3.527 6.085 -3.835 1.00 0.00 72 LEU A C 7
ATOM 11289 O O . LEU A 1 72 ? 4.207 5.187 -4.333 1.00 0.00 72 LEU A O 7
ATOM 11305 N N . LEU A 1 73 ? 2.206 6.012 -3.718 1.00 0.00 73 LEU A N 7
ATOM 11306 C CA . LEU A 1 73 ? 1.461 4.845 -4.179 1.00 0.00 73 LEU A CA 7
ATOM 11307 C C . LEU A 1 73 ? 1.757 4.555 -5.647 1.00 0.00 73 LEU A C 7
ATOM 11308 O O . LEU A 1 73 ? 1.915 3.400 -6.042 1.00 0.00 73 LEU A O 7
ATOM 11324 N N . ARG A 1 74 ? 1.833 5.611 -6.450 1.00 0.00 74 ARG A N 7
ATOM 11325 C CA . ARG A 1 74 ? 2.112 5.470 -7.874 1.00 0.00 74 ARG A CA 7
ATOM 11326 C C . ARG A 1 74 ? 3.409 4.699 -8.101 1.00 0.00 74 ARG A C 7
ATOM 11327 O O . ARG A 1 74 ? 3.449 3.742 -8.873 1.00 0.00 74 ARG A O 7
ATOM 11348 N N . LYS A 1 75 ? 4.469 5.124 -7.422 1.00 0.00 75 LYS A N 7
ATOM 11349 C CA . LYS A 1 75 ? 5.769 4.475 -7.547 1.00 0.00 75 LYS A CA 7
ATOM 11350 C C . LYS A 1 75 ? 5.636 2.961 -7.412 1.00 0.00 75 LYS A C 7
ATOM 11351 O O . LYS A 1 75 ? 6.023 2.211 -8.309 1.00 0.00 75 LYS A O 7
ATOM 11370 N N . PHE A 1 76 ? 5.086 2.518 -6.286 1.00 0.00 76 PHE A N 7
ATOM 11371 C CA . PHE A 1 76 ? 4.902 1.094 -6.034 1.00 0.00 76 PHE A CA 7
ATOM 11372 C C . PHE A 1 76 ? 4.417 0.377 -7.291 1.00 0.00 76 PHE A C 7
ATOM 11373 O O . PHE A 1 76 ? 5.088 -0.517 -7.808 1.00 0.00 76 PHE A O 7
ATOM 11390 N N . LEU A 1 77 ? 3.246 0.775 -7.776 1.00 0.00 77 LEU A N 7
ATOM 11391 C CA . LEU A 1 77 ? 2.669 0.172 -8.973 1.00 0.00 77 LEU A CA 7
ATOM 11392 C C . LEU A 1 77 ? 3.713 0.049 -10.078 1.00 0.00 77 LEU A C 7
ATOM 11393 O O . LEU A 1 77 ? 3.763 -0.953 -10.792 1.00 0.00 77 LEU A O 7
ATOM 11409 N N . LYS A 1 78 ? 4.547 1.075 -10.214 1.00 0.00 78 LYS A N 7
ATOM 11410 C CA . LYS A 1 78 ? 5.593 1.082 -11.230 1.00 0.00 78 LYS A CA 7
ATOM 11411 C C . LYS A 1 78 ? 6.697 0.090 -10.880 1.00 0.00 78 LYS A C 7
ATOM 11412 O O . LYS A 1 78 ? 7.295 -0.524 -11.763 1.00 0.00 78 LYS A O 7
ATOM 11431 N N . ASN A 1 79 ? 6.962 -0.063 -9.587 1.00 0.00 79 ASN A N 7
ATOM 11432 C CA . ASN A 1 79 ? 7.994 -0.982 -9.121 1.00 0.00 79 ASN A CA 7
ATOM 11433 C C . ASN A 1 79 ? 7.453 -2.405 -9.025 1.00 0.00 79 ASN A C 7
ATOM 11434 O O . ASN A 1 79 ? 8.064 -3.273 -8.401 1.00 0.00 79 ASN A O 7
ATOM 11445 N N . HIS A 1 80 ? 6.303 -2.638 -9.649 1.00 0.00 80 HIS A N 7
ATOM 11446 C CA . HIS A 1 80 ? 5.679 -3.957 -9.635 1.00 0.00 80 HIS A CA 7
ATOM 11447 C C . HIS A 1 80 ? 5.450 -4.434 -8.204 1.00 0.00 80 HIS A C 7
ATOM 11448 O O . HIS A 1 80 ? 5.558 -5.625 -7.912 1.00 0.00 80 HIS A O 7
ATOM 11462 N N . VAL A 1 81 ? 5.134 -3.497 -7.316 1.00 0.00 81 VAL A N 7
ATOM 11463 C CA . VAL A 1 81 ? 4.889 -3.823 -5.916 1.00 0.00 81 VAL A CA 7
ATOM 11464 C C . VAL A 1 81 ? 3.426 -4.180 -5.682 1.00 0.00 81 VAL A C 7
ATOM 11465 O O . VAL A 1 81 ? 3.102 -4.959 -4.786 1.00 0.00 81 VAL A O 7
ATOM 11478 N N . ILE A 1 82 ? 2.545 -3.604 -6.494 1.00 0.00 82 ILE A N 7
ATOM 11479 C CA . ILE A 1 82 ? 1.116 -3.863 -6.377 1.00 0.00 82 ILE A CA 7
ATOM 11480 C C . ILE A 1 82 ? 0.457 -3.947 -7.750 1.00 0.00 82 ILE A C 7
ATOM 11481 O O . ILE A 1 82 ? 0.622 -3.056 -8.583 1.00 0.00 82 ILE A O 7
ATOM 11497 N N . GLU A 1 83 ? -0.290 -5.022 -7.978 1.00 0.00 83 GLU A N 7
ATOM 11498 C CA . GLU A 1 83 ? -0.974 -5.221 -9.250 1.00 0.00 83 GLU A CA 7
ATOM 11499 C C . GLU A 1 83 ? -2.488 -5.143 -9.072 1.00 0.00 83 GLU A C 7
ATOM 11500 O O . GLU A 1 83 ? -3.015 -5.462 -8.006 1.00 0.00 83 GLU A O 7
ATOM 11512 N N . ASP A 1 84 ? -3.180 -4.716 -10.122 1.00 0.00 84 ASP A N 7
ATOM 11513 C CA . ASP A 1 84 ? -4.633 -4.596 -10.083 1.00 0.00 84 ASP A CA 7
ATOM 11514 C C . ASP A 1 84 ? -5.293 -5.971 -10.127 1.00 0.00 84 ASP A C 7
ATOM 11515 O O . ASP A 1 84 ? -4.614 -6.993 -10.227 1.00 0.00 84 ASP A O 7
ATOM 11524 N N . ILE A 1 85 ? -6.619 -5.987 -10.050 1.00 0.00 85 ILE A N 7
ATOM 11525 C CA . ILE A 1 85 ? -7.370 -7.236 -10.080 1.00 0.00 85 ILE A CA 7
ATOM 11526 C C . ILE A 1 85 ? -6.937 -8.110 -11.252 1.00 0.00 85 ILE A C 7
ATOM 11527 O O . ILE A 1 85 ? -6.791 -9.325 -11.115 1.00 0.00 85 ILE A O 7
ATOM 11543 N N . LYS A 1 86 ? -6.730 -7.483 -12.405 1.00 0.00 86 LYS A N 7
ATOM 11544 C CA . LYS A 1 86 ? -6.310 -8.202 -13.603 1.00 0.00 86 LYS A CA 7
ATOM 11545 C C . LYS A 1 86 ? -4.881 -8.714 -13.456 1.00 0.00 86 LYS A C 7
ATOM 11546 O O . LYS A 1 86 ? -4.585 -9.861 -13.788 1.00 0.00 86 LYS A O 7
ATOM 11565 N N . GLY A 1 87 ? -3.997 -7.856 -12.954 1.00 0.00 87 GLY A N 7
ATOM 11566 C CA . GLY A 1 87 ? -2.610 -8.242 -12.771 1.00 0.00 87 GLY A CA 7
ATOM 11567 C C . GLY A 1 87 ? -1.687 -7.581 -13.776 1.00 0.00 87 GLY A C 7
ATOM 11568 O O . GLY A 1 87 ? -0.663 -8.149 -14.155 1.00 0.00 87 GLY A O 7
ATOM 11572 N N . ARG A 1 88 ? -2.051 -6.379 -14.210 1.00 0.00 88 ARG A N 7
ATOM 11573 C CA . ARG A 1 88 ? -1.249 -5.642 -15.179 1.00 0.00 88 ARG A CA 7
ATOM 11574 C C . ARG A 1 88 ? -0.441 -4.544 -14.494 1.00 0.00 88 ARG A C 7
ATOM 11575 O O . ARG A 1 88 ? -1.004 -3.633 -13.886 1.00 0.00 88 ARG A O 7
ATOM 11596 N N . TRP A 1 89 ? 0.880 -4.637 -14.596 1.00 0.00 89 TRP A N 7
ATOM 11597 C CA . TRP A 1 89 ? 1.765 -3.652 -13.985 1.00 0.00 89 TRP A CA 7
ATOM 11598 C C . TRP A 1 89 ? 2.518 -2.863 -15.051 1.00 0.00 89 TRP A C 7
ATOM 11599 O O . TRP A 1 89 ? 2.513 -3.226 -16.226 1.00 0.00 89 TRP A O 7
ATOM 11620 N N . GLY A 1 90 ? 3.165 -1.779 -14.632 1.00 0.00 90 GLY A N 7
ATOM 11621 C CA . GLY A 1 90 ? 3.914 -0.956 -15.563 1.00 0.00 90 GLY A CA 7
ATOM 11622 C C . GLY A 1 90 ? 3.268 0.397 -15.789 1.00 0.00 90 GLY A C 7
ATOM 11623 O O . GLY A 1 90 ? 3.370 0.968 -16.875 1.00 0.00 90 GLY A O 7
ATOM 11627 N N . SER A 1 91 ? 2.601 0.912 -14.761 1.00 0.00 91 SER A N 7
ATOM 11628 C CA . SER A 1 91 ? 1.931 2.204 -14.854 1.00 0.00 91 SER A CA 7
ATOM 11629 C C . SER A 1 91 ? 1.993 2.944 -13.521 1.00 0.00 91 SER A C 7
ATOM 11630 O O . SER A 1 91 ? 2.345 2.366 -12.494 1.00 0.00 91 SER A O 7
ATOM 11638 N N . GLU A 1 92 ? 1.646 4.228 -13.548 1.00 0.00 92 GLU A N 7
ATOM 11639 C CA . GLU A 1 92 ? 1.663 5.048 -12.343 1.00 0.00 92 GLU A CA 7
ATOM 11640 C C . GLU A 1 92 ? 0.264 5.563 -12.016 1.00 0.00 92 GLU A C 7
ATOM 11641 O O . GLU A 1 92 ? 0.007 6.031 -10.908 1.00 0.00 92 GLU A O 7
ATOM 11653 N N . ASN A 1 93 ? -0.635 5.474 -12.991 1.00 0.00 93 ASN A N 7
ATOM 11654 C CA . ASN A 1 93 ? -2.008 5.933 -12.809 1.00 0.00 93 ASN A CA 7
ATOM 11655 C C . ASN A 1 93 ? -2.674 5.205 -11.645 1.00 0.00 93 ASN A C 7
ATOM 11656 O O . ASN A 1 93 ? -3.081 4.050 -11.772 1.00 0.00 93 ASN A O 7
ATOM 11667 N N . VAL A 1 94 ? -2.783 5.889 -10.510 1.00 0.00 94 VAL A N 7
ATOM 11668 C CA . VAL A 1 94 ? -3.401 5.309 -9.324 1.00 0.00 94 VAL A CA 7
ATOM 11669 C C . VAL A 1 94 ? -4.272 6.332 -8.603 1.00 0.00 94 VAL A C 7
ATOM 11670 O O . VAL A 1 94 ? -3.802 7.404 -8.221 1.00 0.00 94 VAL A O 7
ATOM 11683 N N . ASP A 1 95 ? -5.543 5.993 -8.419 1.00 0.00 95 ASP A N 7
ATOM 11684 C CA . ASP A 1 95 ? -6.481 6.881 -7.742 1.00 0.00 95 ASP A CA 7
ATOM 11685 C C . ASP A 1 95 ? -7.136 6.178 -6.556 1.00 0.00 95 ASP A C 7
ATOM 11686 O O . ASP A 1 95 ? -7.108 4.951 -6.457 1.00 0.00 95 ASP A O 7
ATOM 11695 N N . ASP A 1 96 ? -7.722 6.964 -5.660 1.00 0.00 96 ASP A N 7
ATOM 11696 C CA . ASP A 1 96 ? -8.383 6.417 -4.481 1.00 0.00 96 ASP A CA 7
ATOM 11697 C C . ASP A 1 96 ? -9.752 5.847 -4.841 1.00 0.00 96 ASP A C 7
ATOM 11698 O O . ASP A 1 96 ? -10.531 5.477 -3.964 1.00 0.00 96 ASP A O 7
ATOM 11707 N N . ASN A 1 97 ? -10.037 5.780 -6.137 1.00 0.00 97 ASN A N 7
ATOM 11708 C CA . ASN A 1 97 ? -11.312 5.256 -6.613 1.00 0.00 97 ASN A CA 7
ATOM 11709 C C . ASN A 1 97 ? -11.547 3.841 -6.093 1.00 0.00 97 ASN A C 7
ATOM 11710 O O . ASN A 1 97 ? -10.709 3.281 -5.389 1.00 0.00 97 ASN A O 7
ATOM 11721 N N . ASN A 1 98 ? -12.694 3.270 -6.446 1.00 0.00 98 ASN A N 7
ATOM 11722 C CA . ASN A 1 98 ? -13.040 1.920 -6.015 1.00 0.00 98 ASN A CA 7
ATOM 11723 C C . ASN A 1 98 ? -12.255 0.879 -6.806 1.00 0.00 98 ASN A C 7
ATOM 11724 O O . ASN A 1 98 ? -12.498 -0.321 -6.682 1.00 0.00 98 ASN A O 7
ATOM 11735 N N . GLN A 1 99 ? -11.313 1.347 -7.618 1.00 0.00 99 GLN A N 7
ATOM 11736 C CA . GLN A 1 99 ? -10.492 0.456 -8.430 1.00 0.00 99 GLN A CA 7
ATOM 11737 C C . GLN A 1 99 ? -9.858 -0.633 -7.571 1.00 0.00 99 GLN A C 7
ATOM 11738 O O . GLN A 1 99 ? -9.044 -0.350 -6.690 1.00 0.00 99 GLN A O 7
ATOM 11752 N N . LEU A 1 100 ? -10.236 -1.880 -7.831 1.00 0.00 100 LEU A N 7
ATOM 11753 C CA . LEU A 1 100 ? -9.705 -3.013 -7.081 1.00 0.00 100 LEU A CA 7
ATOM 11754 C C . LEU A 1 100 ? -8.195 -3.130 -7.268 1.00 0.00 100 LEU A C 7
ATOM 11755 O O . LEU A 1 100 ? -7.670 -2.855 -8.347 1.00 0.00 100 LEU A O 7
ATOM 11771 N N . PHE A 1 101 ? -7.504 -3.541 -6.210 1.00 0.00 101 PHE A N 7
ATOM 11772 C CA . PHE A 1 101 ? -6.054 -3.696 -6.258 1.00 0.00 101 PHE A CA 7
ATOM 11773 C C . PHE A 1 101 ? -5.621 -4.975 -5.548 1.00 0.00 101 PHE A C 7
ATOM 11774 O O . PHE A 1 101 ? -6.369 -5.540 -4.751 1.00 0.00 101 PHE A O 7
ATOM 11791 N N . ARG A 1 102 ? -4.406 -5.427 -5.845 1.00 0.00 102 ARG A N 7
ATOM 11792 C CA . ARG A 1 102 ? -3.873 -6.640 -5.238 1.00 0.00 102 ARG A CA 7
ATOM 11793 C C . ARG A 1 102 ? -2.349 -6.666 -5.323 1.00 0.00 102 ARG A C 7
ATOM 11794 O O . ARG A 1 102 ? -1.741 -5.838 -6.000 1.00 0.00 102 ARG A O 7
ATOM 11815 N N . PHE A 1 103 ? -1.740 -7.622 -4.629 1.00 0.00 103 PHE A N 7
ATOM 11816 C CA . PHE A 1 103 ? -0.287 -7.754 -4.625 1.00 0.00 103 PHE A CA 7
ATOM 11817 C C . PHE A 1 103 ? 0.161 -8.863 -5.573 1.00 0.00 103 PHE A C 7
ATOM 11818 O O . PHE A 1 103 ? -0.406 -9.955 -5.603 1.00 0.00 103 PHE A O 7
ATOM 11835 N N . PRO A 1 104 ? 1.203 -8.576 -6.367 1.00 0.00 104 PRO A N 7
ATOM 11836 C CA . PRO A 1 104 ? 1.751 -9.534 -7.331 1.00 0.00 104 PRO A CA 7
ATOM 11837 C C . PRO A 1 104 ? 2.464 -10.698 -6.651 1.00 0.00 104 PRO A C 7
ATOM 11838 O O . PRO A 1 104 ? 3.047 -10.539 -5.579 1.00 0.00 104 PRO A O 7
ATOM 11849 N N . ALA A 1 105 ? 2.413 -11.867 -7.280 1.00 0.00 105 ALA A N 7
ATOM 11850 C CA . ALA A 1 105 ? 3.056 -13.057 -6.736 1.00 0.00 105 ALA A CA 7
ATOM 11851 C C . ALA A 1 105 ? 3.978 -13.702 -7.766 1.00 0.00 105 ALA A C 7
ATOM 11852 O O . ALA A 1 105 ? 3.517 -14.255 -8.765 1.00 0.00 105 ALA A O 7
ATOM 11859 N N . GLY A 1 1 ? 34.162 -1.710 -11.917 1.00 0.00 1 GLY A N 8
ATOM 11860 C CA . GLY A 1 1 ? 33.362 -0.500 -11.911 1.00 0.00 1 GLY A CA 8
ATOM 11861 C C . GLY A 1 1 ? 32.106 -0.639 -11.074 1.00 0.00 1 GLY A C 8
ATOM 11862 O O . GLY A 1 1 ? 31.340 -1.587 -11.245 1.00 0.00 1 GLY A O 8
ATOM 11866 N N . SER A 1 2 ? 31.895 0.308 -10.165 1.00 0.00 2 SER A N 8
ATOM 11867 C CA . SER A 1 2 ? 30.726 0.283 -9.293 1.00 0.00 2 SER A CA 8
ATOM 11868 C C . SER A 1 2 ? 29.665 1.265 -9.780 1.00 0.00 2 SER A C 8
ATOM 11869 O O . SER A 1 2 ? 29.955 2.435 -10.033 1.00 0.00 2 SER A O 8
ATOM 11877 N N . SER A 1 3 ? 28.434 0.781 -9.910 1.00 0.00 3 SER A N 8
ATOM 11878 C CA . SER A 1 3 ? 27.329 1.613 -10.370 1.00 0.00 3 SER A CA 8
ATOM 11879 C C . SER A 1 3 ? 27.307 2.946 -9.627 1.00 0.00 3 SER A C 8
ATOM 11880 O O . SER A 1 3 ? 27.188 4.008 -10.237 1.00 0.00 3 SER A O 8
ATOM 11888 N N . GLY A 1 4 ? 27.423 2.881 -8.304 1.00 0.00 4 GLY A N 8
ATOM 11889 C CA . GLY A 1 4 ? 27.414 4.088 -7.499 1.00 0.00 4 GLY A CA 8
ATOM 11890 C C . GLY A 1 4 ? 26.758 3.879 -6.148 1.00 0.00 4 GLY A C 8
ATOM 11891 O O . GLY A 1 4 ? 26.051 2.893 -5.940 1.00 0.00 4 GLY A O 8
ATOM 11895 N N . SER A 1 5 ? 26.993 4.808 -5.227 1.00 0.00 5 SER A N 8
ATOM 11896 C CA . SER A 1 5 ? 26.424 4.718 -3.888 1.00 0.00 5 SER A CA 8
ATOM 11897 C C . SER A 1 5 ? 25.864 6.066 -3.444 1.00 0.00 5 SER A C 8
ATOM 11898 O O . SER A 1 5 ? 26.613 6.969 -3.071 1.00 0.00 5 SER A O 8
ATOM 11906 N N . SER A 1 6 ? 24.542 6.194 -3.487 1.00 0.00 6 SER A N 8
ATOM 11907 C CA . SER A 1 6 ? 23.880 7.432 -3.093 1.00 0.00 6 SER A CA 8
ATOM 11908 C C . SER A 1 6 ? 22.924 7.190 -1.929 1.00 0.00 6 SER A C 8
ATOM 11909 O O . SER A 1 6 ? 22.328 6.120 -1.811 1.00 0.00 6 SER A O 8
ATOM 11917 N N . GLY A 1 7 ? 22.782 8.195 -1.069 1.00 0.00 7 GLY A N 8
ATOM 11918 C CA . GLY A 1 7 ? 21.898 8.073 0.075 1.00 0.00 7 GLY A CA 8
ATOM 11919 C C . GLY A 1 7 ? 21.927 6.686 0.686 1.00 0.00 7 GLY A C 8
ATOM 11920 O O . GLY A 1 7 ? 20.916 5.984 0.698 1.00 0.00 7 GLY A O 8
ATOM 11924 N N . TYR A 1 8 ? 23.089 6.288 1.192 1.00 0.00 8 TYR A N 8
ATOM 11925 C CA . TYR A 1 8 ? 23.248 4.974 1.803 1.00 0.00 8 TYR A CA 8
ATOM 11926 C C . TYR A 1 8 ? 22.038 4.625 2.665 1.00 0.00 8 TYR A C 8
ATOM 11927 O O . TYR A 1 8 ? 21.476 3.535 2.554 1.00 0.00 8 TYR A O 8
ATOM 11945 N N . ARG A 1 9 ? 21.643 5.559 3.524 1.00 0.00 9 ARG A N 8
ATOM 11946 C CA . ARG A 1 9 ? 20.501 5.351 4.406 1.00 0.00 9 ARG A CA 8
ATOM 11947 C C . ARG A 1 9 ? 19.206 5.796 3.733 1.00 0.00 9 ARG A C 8
ATOM 11948 O O . ARG A 1 9 ? 18.191 5.104 3.800 1.00 0.00 9 ARG A O 8
ATOM 11969 N N . ALA A 1 10 ? 19.250 6.956 3.085 1.00 0.00 10 ALA A N 8
ATOM 11970 C CA . ALA A 1 10 ? 18.082 7.492 2.399 1.00 0.00 10 ALA A CA 8
ATOM 11971 C C . ALA A 1 10 ? 17.326 6.393 1.660 1.00 0.00 10 ALA A C 8
ATOM 11972 O O . ALA A 1 10 ? 16.127 6.201 1.868 1.00 0.00 10 ALA A O 8
ATOM 11979 N N . THR A 1 11 ? 18.034 5.673 0.796 1.00 0.00 11 THR A N 8
ATOM 11980 C CA . THR A 1 11 ? 17.430 4.594 0.025 1.00 0.00 11 THR A CA 8
ATOM 11981 C C . THR A 1 11 ? 16.738 3.587 0.936 1.00 0.00 11 THR A C 8
ATOM 11982 O O . THR A 1 11 ? 15.595 3.197 0.695 1.00 0.00 11 THR A O 8
ATOM 11993 N N . LYS A 1 12 ? 17.437 3.168 1.986 1.00 0.00 12 LYS A N 8
ATOM 11994 C CA . LYS A 1 12 ? 16.890 2.207 2.936 1.00 0.00 12 LYS A CA 8
ATOM 11995 C C . LYS A 1 12 ? 15.431 2.522 3.248 1.00 0.00 12 LYS A C 8
ATOM 11996 O O . LYS A 1 12 ? 14.636 1.622 3.524 1.00 0.00 12 LYS A O 8
ATOM 12015 N N . LEU A 1 13 ? 15.083 3.803 3.202 1.00 0.00 13 LEU A N 8
ATOM 12016 C CA . LEU A 1 13 ? 13.718 4.236 3.479 1.00 0.00 13 LEU A CA 8
ATOM 12017 C C . LEU A 1 13 ? 12.715 3.435 2.654 1.00 0.00 13 LEU A C 8
ATOM 12018 O O . LEU A 1 13 ? 11.800 2.819 3.200 1.00 0.00 13 LEU A O 8
ATOM 12034 N N . TRP A 1 14 ? 12.895 3.448 1.339 1.00 0.00 14 TRP A N 8
ATOM 12035 C CA . TRP A 1 14 ? 12.007 2.720 0.439 1.00 0.00 14 TRP A CA 8
ATOM 12036 C C . TRP A 1 14 ? 11.904 1.254 0.844 1.00 0.00 14 TRP A C 8
ATOM 12037 O O . TRP A 1 14 ? 10.807 0.722 1.008 1.00 0.00 14 TRP A O 8
ATOM 12058 N N . ASN A 1 15 ? 13.053 0.606 1.003 1.00 0.00 15 ASN A N 8
ATOM 12059 C CA . ASN A 1 15 ? 13.091 -0.800 1.388 1.00 0.00 15 ASN A CA 8
ATOM 12060 C C . ASN A 1 15 ? 12.311 -1.031 2.679 1.00 0.00 15 ASN A C 8
ATOM 12061 O O . ASN A 1 15 ? 11.573 -2.008 2.802 1.00 0.00 15 ASN A O 8
ATOM 12072 N N . GLU A 1 16 ? 12.480 -0.125 3.637 1.00 0.00 16 GLU A N 8
ATOM 12073 C CA . GLU A 1 16 ? 11.792 -0.231 4.918 1.00 0.00 16 GLU A CA 8
ATOM 12074 C C . GLU A 1 16 ? 10.278 -0.193 4.727 1.00 0.00 16 GLU A C 8
ATOM 12075 O O . GLU A 1 16 ? 9.569 -1.123 5.112 1.00 0.00 16 GLU A O 8
ATOM 12087 N N . VAL A 1 17 ? 9.790 0.890 4.131 1.00 0.00 17 VAL A N 8
ATOM 12088 C CA . VAL A 1 17 ? 8.361 1.051 3.888 1.00 0.00 17 VAL A CA 8
ATOM 12089 C C . VAL A 1 17 ? 7.796 -0.143 3.127 1.00 0.00 17 VAL A C 8
ATOM 12090 O O . VAL A 1 17 ? 6.928 -0.859 3.627 1.00 0.00 17 VAL A O 8
ATOM 12103 N N . THR A 1 18 ? 8.294 -0.353 1.912 1.00 0.00 18 THR A N 8
ATOM 12104 C CA . THR A 1 18 ? 7.838 -1.460 1.080 1.00 0.00 18 THR A CA 8
ATOM 12105 C C . THR A 1 18 ? 7.751 -2.752 1.884 1.00 0.00 18 THR A C 8
ATOM 12106 O O . THR A 1 18 ? 6.887 -3.594 1.636 1.00 0.00 18 THR A O 8
ATOM 12117 N N . THR A 1 19 ? 8.652 -2.905 2.850 1.00 0.00 19 THR A N 8
ATOM 12118 C CA . THR A 1 19 ? 8.678 -4.096 3.690 1.00 0.00 19 THR A CA 8
ATOM 12119 C C . THR A 1 19 ? 7.477 -4.131 4.629 1.00 0.00 19 THR A C 8
ATOM 12120 O O . THR A 1 19 ? 6.815 -5.159 4.767 1.00 0.00 19 THR A O 8
ATOM 12131 N N . SER A 1 20 ? 7.203 -3.002 5.274 1.00 0.00 20 SER A N 8
ATOM 12132 C CA . SER A 1 20 ? 6.083 -2.905 6.203 1.00 0.00 20 SER A CA 8
ATOM 12133 C C . SER A 1 20 ? 4.753 -3.012 5.464 1.00 0.00 20 SER A C 8
ATOM 12134 O O . SER A 1 20 ? 3.788 -3.580 5.977 1.00 0.00 20 SER A O 8
ATOM 12142 N N . PHE A 1 21 ? 4.709 -2.462 4.255 1.00 0.00 21 PHE A N 8
ATOM 12143 C CA . PHE A 1 21 ? 3.497 -2.494 3.445 1.00 0.00 21 PHE A CA 8
ATOM 12144 C C . PHE A 1 21 ? 3.159 -3.922 3.028 1.00 0.00 21 PHE A C 8
ATOM 12145 O O . PHE A 1 21 ? 2.048 -4.400 3.256 1.00 0.00 21 PHE A O 8
ATOM 12162 N N . ARG A 1 22 ? 4.126 -4.597 2.414 1.00 0.00 22 ARG A N 8
ATOM 12163 C CA . ARG A 1 22 ? 3.931 -5.970 1.964 1.00 0.00 22 ARG A CA 8
ATOM 12164 C C . ARG A 1 22 ? 3.177 -6.785 3.011 1.00 0.00 22 ARG A C 8
ATOM 12165 O O . ARG A 1 22 ? 2.263 -7.540 2.684 1.00 0.00 22 ARG A O 8
ATOM 12186 N N . ALA A 1 23 ? 3.569 -6.625 4.271 1.00 0.00 23 ALA A N 8
ATOM 12187 C CA . ALA A 1 23 ? 2.929 -7.344 5.366 1.00 0.00 23 ALA A CA 8
ATOM 12188 C C . ALA A 1 23 ? 1.688 -6.607 5.856 1.00 0.00 23 ALA A C 8
ATOM 12189 O O . ALA A 1 23 ? 0.576 -7.130 5.788 1.00 0.00 23 ALA A O 8
ATOM 12196 N N . GLY A 1 24 ? 1.885 -5.389 6.350 1.00 0.00 24 GLY A N 8
ATOM 12197 C CA . GLY A 1 24 ? 0.771 -4.600 6.845 1.00 0.00 24 GLY A CA 8
ATOM 12198 C C . GLY A 1 24 ? -0.222 -5.430 7.633 1.00 0.00 24 GLY A C 8
ATOM 12199 O O . GLY A 1 24 ? 0.166 -6.285 8.429 1.00 0.00 24 GLY A O 8
ATOM 12203 N N . MET A 1 25 ? -1.508 -5.178 7.413 1.00 0.00 25 MET A N 8
ATOM 12204 C CA . MET A 1 25 ? -2.560 -5.909 8.110 1.00 0.00 25 MET A CA 8
ATOM 12205 C C . MET A 1 25 ? -3.395 -6.726 7.130 1.00 0.00 25 MET A C 8
ATOM 12206 O O . MET A 1 25 ? -3.496 -6.406 5.945 1.00 0.00 25 MET A O 8
ATOM 12220 N N . PRO A 1 26 ? -4.010 -7.808 7.632 1.00 0.00 26 PRO A N 8
ATOM 12221 C CA . PRO A 1 26 ? -4.847 -8.693 6.817 1.00 0.00 26 PRO A CA 8
ATOM 12222 C C . PRO A 1 26 ? -6.152 -8.027 6.393 1.00 0.00 26 PRO A C 8
ATOM 12223 O O . PRO A 1 26 ? -6.547 -7.002 6.949 1.00 0.00 26 PRO A O 8
ATOM 12234 N N . LEU A 1 27 ? -6.817 -8.617 5.406 1.00 0.00 27 LEU A N 8
ATOM 12235 C CA . LEU A 1 27 ? -8.079 -8.081 4.907 1.00 0.00 27 LEU A CA 8
ATOM 12236 C C . LEU A 1 27 ? -9.199 -8.291 5.922 1.00 0.00 27 LEU A C 8
ATOM 12237 O O . LEU A 1 27 ? -9.371 -9.389 6.452 1.00 0.00 27 LEU A O 8
ATOM 12253 N N . ARG A 1 28 ? -9.958 -7.233 6.185 1.00 0.00 28 ARG A N 8
ATOM 12254 C CA . ARG A 1 28 ? -11.062 -7.302 7.135 1.00 0.00 28 ARG A CA 8
ATOM 12255 C C . ARG A 1 28 ? -12.343 -7.766 6.447 1.00 0.00 28 ARG A C 8
ATOM 12256 O O . ARG A 1 28 ? -12.929 -8.781 6.823 1.00 0.00 28 ARG A O 8
ATOM 12277 N N . LYS A 1 29 ? -12.772 -7.015 5.439 1.00 0.00 29 LYS A N 8
ATOM 12278 C CA . LYS A 1 29 ? -13.983 -7.348 4.698 1.00 0.00 29 LYS A CA 8
ATOM 12279 C C . LYS A 1 29 ? -13.992 -6.663 3.335 1.00 0.00 29 LYS A C 8
ATOM 12280 O O . LYS A 1 29 ? -13.281 -5.681 3.117 1.00 0.00 29 LYS A O 8
ATOM 12299 N N . HIS A 1 30 ? -14.803 -7.185 2.420 1.00 0.00 30 HIS A N 8
ATOM 12300 C CA . HIS A 1 30 ? -14.906 -6.622 1.079 1.00 0.00 30 HIS A CA 8
ATOM 12301 C C . HIS A 1 30 ? -16.309 -6.079 0.824 1.00 0.00 30 HIS A C 8
ATOM 12302 O O . HIS A 1 30 ? -17.283 -6.546 1.415 1.00 0.00 30 HIS A O 8
ATOM 12316 N N . ARG A 1 31 ? -16.404 -5.090 -0.058 1.00 0.00 31 ARG A N 8
ATOM 12317 C CA . ARG A 1 31 ? -17.688 -4.482 -0.389 1.00 0.00 31 ARG A CA 8
ATOM 12318 C C . ARG A 1 31 ? -18.683 -5.537 -0.863 1.00 0.00 31 ARG A C 8
ATOM 12319 O O . ARG A 1 31 ? -19.853 -5.514 -0.485 1.00 0.00 31 ARG A O 8
ATOM 12340 N N . GLN A 1 32 ? -18.208 -6.460 -1.693 1.00 0.00 32 GLN A N 8
ATOM 12341 C CA . GLN A 1 32 ? -19.057 -7.523 -2.219 1.00 0.00 32 GLN A CA 8
ATOM 12342 C C . GLN A 1 32 ? -19.586 -8.405 -1.093 1.00 0.00 32 GLN A C 8
ATOM 12343 O O . GLN A 1 32 ? -18.859 -9.233 -0.545 1.00 0.00 32 GLN A O 8
ATOM 12357 N N . HIS A 1 33 ? -20.858 -8.220 -0.752 1.00 0.00 33 HIS A N 8
ATOM 12358 C CA . HIS A 1 33 ? -21.485 -9.000 0.309 1.00 0.00 33 HIS A CA 8
ATOM 12359 C C . HIS A 1 33 ? -21.007 -10.448 0.276 1.00 0.00 33 HIS A C 8
ATOM 12360 O O . HIS A 1 33 ? -20.368 -10.923 1.215 1.00 0.00 33 HIS A O 8
ATOM 12374 N N . PHE A 1 34 ? -21.320 -11.144 -0.812 1.00 0.00 34 PHE A N 8
ATOM 12375 C CA . PHE A 1 34 ? -20.924 -12.539 -0.967 1.00 0.00 34 PHE A CA 8
ATOM 12376 C C . PHE A 1 34 ? -19.581 -12.646 -1.683 1.00 0.00 34 PHE A C 8
ATOM 12377 O O . PHE A 1 34 ? -19.111 -11.686 -2.294 1.00 0.00 34 PHE A O 8
ATOM 12394 N N . LYS A 1 35 ? -18.967 -13.822 -1.603 1.00 0.00 35 LYS A N 8
ATOM 12395 C CA . LYS A 1 35 ? -17.678 -14.058 -2.243 1.00 0.00 35 LYS A CA 8
ATOM 12396 C C . LYS A 1 35 ? -17.823 -14.095 -3.761 1.00 0.00 35 LYS A C 8
ATOM 12397 O O . LYS A 1 35 ? -18.345 -15.060 -4.321 1.00 0.00 35 LYS A O 8
ATOM 12416 N N . LYS A 1 36 ? -17.358 -13.041 -4.422 1.00 0.00 36 LYS A N 8
ATOM 12417 C CA . LYS A 1 36 ? -17.433 -12.954 -5.875 1.00 0.00 36 LYS A CA 8
ATOM 12418 C C . LYS A 1 36 ? -16.038 -12.892 -6.489 1.00 0.00 36 LYS A C 8
ATOM 12419 O O . LYS A 1 36 ? -15.788 -13.475 -7.545 1.00 0.00 36 LYS A O 8
ATOM 12438 N N . TYR A 1 37 ? -15.133 -12.185 -5.822 1.00 0.00 37 TYR A N 8
ATOM 12439 C CA . TYR A 1 37 ? -13.764 -12.048 -6.302 1.00 0.00 37 TYR A CA 8
ATOM 12440 C C . TYR A 1 37 ? -12.763 -12.371 -5.197 1.00 0.00 37 TYR A C 8
ATOM 12441 O O . TYR A 1 37 ? -13.082 -12.290 -4.012 1.00 0.00 37 TYR A O 8
ATOM 12459 N N . GLY A 1 38 ? -11.548 -12.737 -5.596 1.00 0.00 38 GLY A N 8
ATOM 12460 C CA . GLY A 1 38 ? -10.518 -13.067 -4.628 1.00 0.00 38 GLY A CA 8
ATOM 12461 C C . GLY A 1 38 ? -10.286 -11.953 -3.627 1.00 0.00 38 GLY A C 8
ATOM 12462 O O . GLY A 1 38 ? -10.664 -10.806 -3.865 1.00 0.00 38 GLY A O 8
ATOM 12466 N N . ASN A 1 39 ? -9.663 -12.290 -2.502 1.00 0.00 39 ASN A N 8
ATOM 12467 C CA . ASN A 1 39 ? -9.382 -11.310 -1.460 1.00 0.00 39 ASN A CA 8
ATOM 12468 C C . ASN A 1 39 ? -8.537 -10.163 -2.005 1.00 0.00 39 ASN A C 8
ATOM 12469 O O . ASN A 1 39 ? -7.343 -10.325 -2.258 1.00 0.00 39 ASN A O 8
ATOM 12480 N N . CYS A 1 40 ? -9.164 -9.005 -2.182 1.00 0.00 40 CYS A N 8
ATOM 12481 C CA . CYS A 1 40 ? -8.470 -7.831 -2.697 1.00 0.00 40 CYS A CA 8
ATOM 12482 C C . CYS A 1 40 ? -8.762 -6.606 -1.836 1.00 0.00 40 CYS A C 8
ATOM 12483 O O . CYS A 1 40 ? -9.646 -6.632 -0.981 1.00 0.00 40 CYS A O 8
ATOM 12491 N N . PHE A 1 41 ? -8.011 -5.534 -2.068 1.00 0.00 41 PHE A N 8
ATOM 12492 C CA . PHE A 1 41 ? -8.187 -4.299 -1.312 1.00 0.00 41 PHE A CA 8
ATOM 12493 C C . PHE A 1 41 ? -8.204 -3.090 -2.242 1.00 0.00 41 PHE A C 8
ATOM 12494 O O . PHE A 1 41 ? -7.290 -2.895 -3.044 1.00 0.00 41 PHE A O 8
ATOM 12511 N N . THR A 1 42 ? -9.252 -2.279 -2.130 1.00 0.00 42 THR A N 8
ATOM 12512 C CA . THR A 1 42 ? -9.390 -1.090 -2.961 1.00 0.00 42 THR A CA 8
ATOM 12513 C C . THR A 1 42 ? -8.221 -0.134 -2.752 1.00 0.00 42 THR A C 8
ATOM 12514 O O . THR A 1 42 ? -7.542 -0.183 -1.727 1.00 0.00 42 THR A O 8
ATOM 12525 N N . ALA A 1 43 ? -7.992 0.736 -3.731 1.00 0.00 43 ALA A N 8
ATOM 12526 C CA . ALA A 1 43 ? -6.906 1.705 -3.653 1.00 0.00 43 ALA A CA 8
ATOM 12527 C C . ALA A 1 43 ? -7.099 2.651 -2.472 1.00 0.00 43 ALA A C 8
ATOM 12528 O O . ALA A 1 43 ? -6.140 3.012 -1.791 1.00 0.00 43 ALA A O 8
ATOM 12535 N N . GLY A 1 44 ? -8.345 3.050 -2.236 1.00 0.00 44 GLY A N 8
ATOM 12536 C CA . GLY A 1 44 ? -8.640 3.951 -1.138 1.00 0.00 44 GLY A CA 8
ATOM 12537 C C . GLY A 1 44 ? -8.124 3.435 0.191 1.00 0.00 44 GLY A C 8
ATOM 12538 O O . GLY A 1 44 ? -7.268 4.060 0.816 1.00 0.00 44 GLY A O 8
ATOM 12542 N N . GLU A 1 45 ? -8.647 2.292 0.623 1.00 0.00 45 GLU A N 8
ATOM 12543 C CA . GLU A 1 45 ? -8.234 1.695 1.888 1.00 0.00 45 GLU A CA 8
ATOM 12544 C C . GLU A 1 45 ? -6.716 1.730 2.037 1.00 0.00 45 GLU A C 8
ATOM 12545 O O . GLU A 1 45 ? -6.192 2.157 3.065 1.00 0.00 45 GLU A O 8
ATOM 12557 N N . ALA A 1 46 ? -6.015 1.278 1.002 1.00 0.00 46 ALA A N 8
ATOM 12558 C CA . ALA A 1 46 ? -4.557 1.259 1.016 1.00 0.00 46 ALA A CA 8
ATOM 12559 C C . ALA A 1 46 ? -3.994 2.630 1.375 1.00 0.00 46 ALA A C 8
ATOM 12560 O O . ALA A 1 46 ? -3.042 2.738 2.148 1.00 0.00 46 ALA A O 8
ATOM 12567 N N . VAL A 1 47 ? -4.588 3.675 0.807 1.00 0.00 47 VAL A N 8
ATOM 12568 C CA . VAL A 1 47 ? -4.145 5.040 1.067 1.00 0.00 47 VAL A CA 8
ATOM 12569 C C . VAL A 1 47 ? -3.986 5.290 2.563 1.00 0.00 47 VAL A C 8
ATOM 12570 O O . VAL A 1 47 ? -3.005 5.892 3.001 1.00 0.00 47 VAL A O 8
ATOM 12583 N N . ASP A 1 48 ? -4.956 4.824 3.341 1.00 0.00 48 ASP A N 8
ATOM 12584 C CA . ASP A 1 48 ? -4.924 4.996 4.789 1.00 0.00 48 ASP A CA 8
ATOM 12585 C C . ASP A 1 48 ? -3.828 4.137 5.414 1.00 0.00 48 ASP A C 8
ATOM 12586 O O . ASP A 1 48 ? -2.936 4.648 6.090 1.00 0.00 48 ASP A O 8
ATOM 12595 N N . TRP A 1 49 ? -3.904 2.832 5.183 1.00 0.00 49 TRP A N 8
ATOM 12596 C CA . TRP A 1 49 ? -2.920 1.902 5.724 1.00 0.00 49 TRP A CA 8
ATOM 12597 C C . TRP A 1 49 ? -1.502 2.403 5.474 1.00 0.00 49 TRP A C 8
ATOM 12598 O O . TRP A 1 49 ? -0.666 2.412 6.379 1.00 0.00 49 TRP A O 8
ATOM 12619 N N . LEU A 1 50 ? -1.236 2.821 4.241 1.00 0.00 50 LEU A N 8
ATOM 12620 C CA . LEU A 1 50 ? 0.082 3.325 3.871 1.00 0.00 50 LEU A CA 8
ATOM 12621 C C . LEU A 1 50 ? 0.346 4.683 4.513 1.00 0.00 50 LEU A C 8
ATOM 12622 O O . LEU A 1 50 ? 1.348 4.872 5.203 1.00 0.00 50 LEU A O 8
ATOM 12638 N N . TYR A 1 51 ? -0.561 5.626 4.282 1.00 0.00 51 TYR A N 8
ATOM 12639 C CA . TYR A 1 51 ? -0.427 6.968 4.837 1.00 0.00 51 TYR A CA 8
ATOM 12640 C C . TYR A 1 51 ? -0.048 6.911 6.314 1.00 0.00 51 TYR A C 8
ATOM 12641 O O . TYR A 1 51 ? 1.025 7.367 6.709 1.00 0.00 51 TYR A O 8
ATOM 12659 N N . ASP A 1 52 ? -0.936 6.347 7.125 1.00 0.00 52 ASP A N 8
ATOM 12660 C CA . ASP A 1 52 ? -0.696 6.228 8.558 1.00 0.00 52 ASP A CA 8
ATOM 12661 C C . ASP A 1 52 ? 0.708 5.697 8.831 1.00 0.00 52 ASP A C 8
ATOM 12662 O O . ASP A 1 52 ? 1.418 6.206 9.700 1.00 0.00 52 ASP A O 8
ATOM 12671 N N . LEU A 1 53 ? 1.102 4.671 8.086 1.00 0.00 53 LEU A N 8
ATOM 12672 C CA . LEU A 1 53 ? 2.421 4.069 8.248 1.00 0.00 53 LEU A CA 8
ATOM 12673 C C . LEU A 1 53 ? 3.522 5.091 7.983 1.00 0.00 53 LEU A C 8
ATOM 12674 O O . LEU A 1 53 ? 4.452 5.238 8.776 1.00 0.00 53 LEU A O 8
ATOM 12690 N N . LEU A 1 54 ? 3.409 5.797 6.863 1.00 0.00 54 LEU A N 8
ATOM 12691 C CA . LEU A 1 54 ? 4.394 6.808 6.493 1.00 0.00 54 LEU A CA 8
ATOM 12692 C C . LEU A 1 54 ? 4.486 7.894 7.561 1.00 0.00 54 LEU A C 8
ATOM 12693 O O . LEU A 1 54 ? 5.521 8.056 8.207 1.00 0.00 54 LEU A O 8
ATOM 12709 N N . ARG A 1 55 ? 3.397 8.634 7.741 1.00 0.00 55 ARG A N 8
ATOM 12710 C CA . ARG A 1 55 ? 3.355 9.703 8.731 1.00 0.00 55 ARG A CA 8
ATOM 12711 C C . ARG A 1 55 ? 3.942 9.237 10.060 1.00 0.00 55 ARG A C 8
ATOM 12712 O O . ARG A 1 55 ? 4.547 10.020 10.791 1.00 0.00 55 ARG A O 8
ATOM 12733 N N . ASN A 1 56 ? 3.758 7.957 10.366 1.00 0.00 56 ASN A N 8
ATOM 12734 C CA . ASN A 1 56 ? 4.268 7.387 11.608 1.00 0.00 56 ASN A CA 8
ATOM 12735 C C . ASN A 1 56 ? 5.777 7.585 11.717 1.00 0.00 56 ASN A C 8
ATOM 12736 O O . ASN A 1 56 ? 6.287 7.979 12.765 1.00 0.00 56 ASN A O 8
ATOM 12747 N N . ASN A 1 57 ? 6.485 7.309 10.627 1.00 0.00 57 ASN A N 8
ATOM 12748 C CA . ASN A 1 57 ? 7.936 7.457 10.600 1.00 0.00 57 ASN A CA 8
ATOM 12749 C C . ASN A 1 57 ? 8.334 8.929 10.656 1.00 0.00 57 ASN A C 8
ATOM 12750 O O . ASN A 1 57 ? 7.492 9.816 10.516 1.00 0.00 57 ASN A O 8
ATOM 12761 N N . SER A 1 58 ? 9.623 9.180 10.859 1.00 0.00 58 SER A N 8
ATOM 12762 C CA . SER A 1 58 ? 10.133 10.544 10.936 1.00 0.00 58 SER A CA 8
ATOM 12763 C C . SER A 1 58 ? 10.373 11.114 9.541 1.00 0.00 58 SER A C 8
ATOM 12764 O O . SER A 1 58 ? 10.048 12.268 9.266 1.00 0.00 58 SER A O 8
ATOM 12772 N N . ASN A 1 59 ? 10.945 10.295 8.665 1.00 0.00 59 ASN A N 8
ATOM 12773 C CA . ASN A 1 59 ? 11.230 10.716 7.298 1.00 0.00 59 ASN A CA 8
ATOM 12774 C C . ASN A 1 59 ? 10.088 11.559 6.739 1.00 0.00 59 ASN A C 8
ATOM 12775 O O . ASN A 1 59 ? 10.308 12.646 6.205 1.00 0.00 59 ASN A O 8
ATOM 12786 N N . PHE A 1 60 ? 8.867 11.051 6.868 1.00 0.00 60 PHE A N 8
ATOM 12787 C CA . PHE A 1 60 ? 7.689 11.756 6.376 1.00 0.00 60 PHE A CA 8
ATOM 12788 C C . PHE A 1 60 ? 7.101 12.654 7.460 1.00 0.00 60 PHE A C 8
ATOM 12789 O O . PHE A 1 60 ? 6.911 13.852 7.254 1.00 0.00 60 PHE A O 8
ATOM 12806 N N . GLY A 1 61 ? 6.813 12.065 8.617 1.00 0.00 61 GLY A N 8
ATOM 12807 C CA . GLY A 1 61 ? 6.249 12.825 9.716 1.00 0.00 61 GLY A CA 8
ATOM 12808 C C . GLY A 1 61 ? 4.755 13.036 9.568 1.00 0.00 61 GLY A C 8
ATOM 12809 O O . GLY A 1 61 ? 4.161 12.722 8.537 1.00 0.00 61 GLY A O 8
ATOM 12813 N N . PRO A 1 62 ? 4.123 13.580 10.620 1.00 0.00 62 PRO A N 8
ATOM 12814 C CA . PRO A 1 62 ? 2.681 13.843 10.627 1.00 0.00 62 PRO A CA 8
ATOM 12815 C C . PRO A 1 62 ? 2.294 14.978 9.684 1.00 0.00 62 PRO A C 8
ATOM 12816 O O . PRO A 1 62 ? 1.129 15.364 9.609 1.00 0.00 62 PRO A O 8
ATOM 12827 N N . GLU A 1 63 ? 3.280 15.506 8.966 1.00 0.00 63 GLU A N 8
ATOM 12828 C CA . GLU A 1 63 ? 3.042 16.597 8.028 1.00 0.00 63 GLU A CA 8
ATOM 12829 C C . GLU A 1 63 ? 2.469 16.070 6.715 1.00 0.00 63 GLU A C 8
ATOM 12830 O O . GLU A 1 63 ? 1.572 16.676 6.128 1.00 0.00 63 GLU A O 8
ATOM 12842 N N . VAL A 1 64 ? 2.993 14.936 6.260 1.00 0.00 64 VAL A N 8
ATOM 12843 C CA . VAL A 1 64 ? 2.534 14.326 5.018 1.00 0.00 64 VAL A CA 8
ATOM 12844 C C . VAL A 1 64 ? 1.022 14.136 5.025 1.00 0.00 64 VAL A C 8
ATOM 12845 O O . VAL A 1 64 ? 0.442 13.713 6.026 1.00 0.00 64 VAL A O 8
ATOM 12858 N N . THR A 1 65 ? 0.386 14.450 3.900 1.00 0.00 65 THR A N 8
ATOM 12859 C CA . THR A 1 65 ? -1.060 14.314 3.776 1.00 0.00 65 THR A CA 8
ATOM 12860 C C . THR A 1 65 ? -1.427 13.338 2.664 1.00 0.00 65 THR A C 8
ATOM 12861 O O . THR A 1 65 ? -0.600 13.014 1.812 1.00 0.00 65 THR A O 8
ATOM 12872 N N . ARG A 1 66 ? -2.672 12.873 2.679 1.00 0.00 66 ARG A N 8
ATOM 12873 C CA . ARG A 1 66 ? -3.148 11.933 1.671 1.00 0.00 66 ARG A CA 8
ATOM 12874 C C . ARG A 1 66 ? -2.547 12.250 0.305 1.00 0.00 66 ARG A C 8
ATOM 12875 O O . ARG A 1 66 ? -1.951 11.385 -0.336 1.00 0.00 66 ARG A O 8
ATOM 12896 N N . GLN A 1 67 ? -2.707 13.494 -0.133 1.00 0.00 67 GLN A N 8
ATOM 12897 C CA . GLN A 1 67 ? -2.181 13.924 -1.423 1.00 0.00 67 GLN A CA 8
ATOM 12898 C C . GLN A 1 67 ? -0.828 13.277 -1.701 1.00 0.00 67 GLN A C 8
ATOM 12899 O O . GLN A 1 67 ? -0.663 12.562 -2.689 1.00 0.00 67 GLN A O 8
ATOM 12913 N N . GLN A 1 68 ? 0.137 13.535 -0.824 1.00 0.00 68 GLN A N 8
ATOM 12914 C CA . GLN A 1 68 ? 1.476 12.978 -0.977 1.00 0.00 68 GLN A CA 8
ATOM 12915 C C . GLN A 1 68 ? 1.430 11.455 -1.023 1.00 0.00 68 GLN A C 8
ATOM 12916 O O . GLN A 1 68 ? 2.109 10.826 -1.836 1.00 0.00 68 GLN A O 8
ATOM 12930 N N . THR A 1 69 ? 0.626 10.865 -0.143 1.00 0.00 69 THR A N 8
ATOM 12931 C CA . THR A 1 69 ? 0.493 9.415 -0.082 1.00 0.00 69 THR A CA 8
ATOM 12932 C C . THR A 1 69 ? 0.140 8.837 -1.447 1.00 0.00 69 THR A C 8
ATOM 12933 O O . THR A 1 69 ? 0.809 7.927 -1.939 1.00 0.00 69 THR A O 8
ATOM 12944 N N . ILE A 1 70 ? -0.914 9.370 -2.056 1.00 0.00 70 ILE A N 8
ATOM 12945 C CA . ILE A 1 70 ? -1.355 8.907 -3.366 1.00 0.00 70 ILE A CA 8
ATOM 12946 C C . ILE A 1 70 ? -0.241 9.043 -4.399 1.00 0.00 70 ILE A C 8
ATOM 12947 O O . ILE A 1 70 ? 0.011 8.123 -5.177 1.00 0.00 70 ILE A O 8
ATOM 12963 N N . GLN A 1 71 ? 0.421 10.195 -4.399 1.00 0.00 71 GLN A N 8
ATOM 12964 C CA . GLN A 1 71 ? 1.509 10.450 -5.337 1.00 0.00 71 GLN A CA 8
ATOM 12965 C C . GLN A 1 71 ? 2.587 9.377 -5.225 1.00 0.00 71 GLN A C 8
ATOM 12966 O O . GLN A 1 71 ? 3.115 8.905 -6.232 1.00 0.00 71 GLN A O 8
ATOM 12980 N N . LEU A 1 72 ? 2.910 8.997 -3.994 1.00 0.00 72 LEU A N 8
ATOM 12981 C CA . LEU A 1 72 ? 3.926 7.979 -3.749 1.00 0.00 72 LEU A CA 8
ATOM 12982 C C . LEU A 1 72 ? 3.485 6.626 -4.298 1.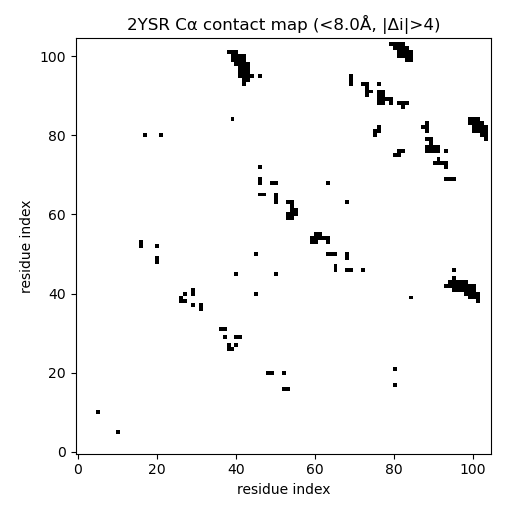00 0.00 72 LEU A C 8
ATOM 12983 O O . LEU A 1 72 ? 4.244 5.949 -4.993 1.00 0.00 72 LEU A O 8
ATOM 12999 N N . LEU A 1 73 ? 2.254 6.239 -3.984 1.00 0.00 73 LEU A N 8
ATOM 13000 C CA . LEU A 1 73 ? 1.710 4.968 -4.448 1.00 0.00 73 LEU A CA 8
ATOM 13001 C C . LEU A 1 73 ? 2.052 4.732 -5.915 1.00 0.00 73 LEU A C 8
ATOM 13002 O O . LEU A 1 73 ? 2.539 3.663 -6.285 1.00 0.00 73 LEU A O 8
ATOM 13018 N N . ARG A 1 74 ? 1.795 5.736 -6.746 1.00 0.00 74 ARG A N 8
ATOM 13019 C CA . ARG A 1 74 ? 2.077 5.639 -8.173 1.00 0.00 74 ARG A CA 8
ATOM 13020 C C . ARG A 1 74 ? 3.391 4.902 -8.419 1.00 0.00 74 ARG A C 8
ATOM 13021 O O . ARG A 1 74 ? 3.490 4.070 -9.321 1.00 0.00 74 ARG A O 8
ATOM 13042 N N . LYS A 1 75 ? 4.398 5.213 -7.610 1.00 0.00 75 LYS A N 8
ATOM 13043 C CA . LYS A 1 75 ? 5.706 4.581 -7.737 1.00 0.00 75 LYS A CA 8
ATOM 13044 C C . LYS A 1 75 ? 5.627 3.095 -7.400 1.00 0.00 75 LYS A C 8
ATOM 13045 O O . LYS A 1 75 ? 6.227 2.262 -8.079 1.00 0.00 75 LYS A O 8
ATOM 13064 N N . PHE A 1 76 ? 4.884 2.771 -6.347 1.00 0.00 76 PHE A N 8
ATOM 13065 C CA . PHE A 1 76 ? 4.726 1.386 -5.920 1.00 0.00 76 PHE A CA 8
ATOM 13066 C C . PHE A 1 76 ? 4.249 0.511 -7.075 1.00 0.00 76 PHE A C 8
ATOM 13067 O O . PHE A 1 76 ? 4.874 -0.498 -7.405 1.00 0.00 76 PHE A O 8
ATOM 13084 N N . LEU A 1 77 ? 3.138 0.904 -7.687 1.00 0.00 77 LEU A N 8
ATOM 13085 C CA . LEU A 1 77 ? 2.575 0.157 -8.806 1.00 0.00 77 LEU A CA 8
ATOM 13086 C C . LEU A 1 77 ? 3.597 0.004 -9.928 1.00 0.00 77 LEU A C 8
ATOM 13087 O O . LEU A 1 77 ? 3.615 -1.005 -10.634 1.00 0.00 77 LEU A O 8
ATOM 13103 N N . LYS A 1 78 ? 4.448 1.012 -10.087 1.00 0.00 78 LYS A N 8
ATOM 13104 C CA . LYS A 1 78 ? 5.476 0.990 -11.121 1.00 0.00 78 LYS A CA 8
ATOM 13105 C C . LYS A 1 78 ? 6.616 0.053 -10.734 1.00 0.00 78 LYS A C 8
ATOM 13106 O O . LYS A 1 78 ? 7.159 -0.660 -11.577 1.00 0.00 78 LYS A O 8
ATOM 13125 N N . ASN A 1 79 ? 6.974 0.061 -9.454 1.00 0.00 79 ASN A N 8
ATOM 13126 C CA . ASN A 1 79 ? 8.049 -0.789 -8.956 1.00 0.00 79 ASN A CA 8
ATOM 13127 C C . ASN A 1 79 ? 7.586 -2.238 -8.835 1.00 0.00 79 ASN A C 8
ATOM 13128 O O . ASN A 1 79 ? 8.315 -3.094 -8.333 1.00 0.00 79 ASN A O 8
ATOM 13139 N N . HIS A 1 80 ? 6.370 -2.505 -9.300 1.00 0.00 80 HIS A N 8
ATOM 13140 C CA . HIS A 1 80 ? 5.809 -3.851 -9.245 1.00 0.00 80 HIS A CA 8
ATOM 13141 C C . HIS A 1 80 ? 5.555 -4.275 -7.802 1.00 0.00 80 HIS A C 8
ATOM 13142 O O . HIS A 1 80 ? 5.660 -5.454 -7.463 1.00 0.00 80 HIS A O 8
ATOM 13156 N N . VAL A 1 81 ? 5.221 -3.307 -6.955 1.00 0.00 81 VAL A N 8
ATOM 13157 C CA . VAL A 1 81 ? 4.951 -3.580 -5.549 1.00 0.00 81 VAL A CA 8
ATOM 13158 C C . VAL A 1 81 ? 3.531 -4.098 -5.352 1.00 0.00 81 VAL A C 8
ATOM 13159 O O . VAL A 1 81 ? 3.277 -4.927 -4.478 1.00 0.00 81 VAL A O 8
ATOM 13172 N N . ILE A 1 82 ? 2.608 -3.602 -6.170 1.00 0.00 82 ILE A N 8
ATOM 13173 C CA . ILE A 1 82 ? 1.213 -4.016 -6.086 1.00 0.00 82 ILE A CA 8
ATOM 13174 C C . ILE A 1 82 ? 0.599 -4.162 -7.474 1.00 0.00 82 ILE A C 8
ATOM 13175 O O . ILE A 1 82 ? 0.741 -3.281 -8.322 1.00 0.00 82 ILE A O 8
ATOM 13191 N N . GLU A 1 83 ? -0.087 -5.279 -7.698 1.00 0.00 83 GLU A N 8
ATOM 13192 C CA . GLU A 1 83 ? -0.724 -5.539 -8.983 1.00 0.00 83 GLU A CA 8
ATOM 13193 C C . GLU A 1 83 ? -2.243 -5.462 -8.863 1.00 0.00 83 GLU A C 8
ATOM 13194 O O . GLU A 1 83 ? -2.817 -5.862 -7.850 1.00 0.00 83 GLU A O 8
ATOM 13206 N N . ASP A 1 84 ? -2.887 -4.945 -9.904 1.00 0.00 84 ASP A N 8
ATOM 13207 C CA . ASP A 1 84 ? -4.340 -4.815 -9.916 1.00 0.00 84 ASP A CA 8
ATOM 13208 C C . ASP A 1 84 ? -5.008 -6.185 -9.860 1.00 0.00 84 ASP A C 8
ATOM 13209 O O . ASP A 1 84 ? -4.395 -7.200 -10.195 1.00 0.00 84 ASP A O 8
ATOM 13218 N N . ILE A 1 85 ? -6.266 -6.207 -9.433 1.00 0.00 85 ILE A N 8
ATOM 13219 C CA . ILE A 1 85 ? -7.017 -7.452 -9.333 1.00 0.00 85 ILE A CA 8
ATOM 13220 C C . ILE A 1 85 ? -6.909 -8.264 -10.619 1.00 0.00 85 ILE A C 8
ATOM 13221 O O . ILE A 1 85 ? -6.725 -9.481 -10.585 1.00 0.00 85 ILE A O 8
ATOM 13237 N N . LYS A 1 86 ? -7.023 -7.583 -11.754 1.00 0.00 86 LYS A N 8
ATOM 13238 C CA . LYS A 1 86 ? -6.936 -8.239 -13.054 1.00 0.00 86 LYS A CA 8
ATOM 13239 C C . LYS A 1 86 ? -5.510 -8.704 -13.333 1.00 0.00 86 LYS A C 8
ATOM 13240 O O . LYS A 1 86 ? -5.284 -9.853 -13.710 1.00 0.00 86 LYS A O 8
ATOM 13259 N N . GLY A 1 87 ? -4.551 -7.803 -13.145 1.00 0.00 87 GLY A N 8
ATOM 13260 C CA . GLY A 1 87 ? -3.159 -8.141 -13.380 1.00 0.00 87 GLY A CA 8
ATOM 13261 C C . GLY A 1 87 ? -2.436 -7.086 -14.195 1.00 0.00 87 GLY A C 8
ATOM 13262 O O . GLY A 1 87 ? -1.716 -7.408 -15.140 1.00 0.00 87 GLY A O 8
ATOM 13266 N N . ARG A 1 88 ? -2.630 -5.823 -13.830 1.00 0.00 88 ARG A N 8
ATOM 13267 C CA . ARG A 1 88 ? -1.993 -4.718 -14.536 1.00 0.00 88 ARG A CA 8
ATOM 13268 C C . ARG A 1 88 ? -0.884 -4.100 -13.690 1.00 0.00 88 ARG A C 8
ATOM 13269 O O . ARG A 1 88 ? -1.128 -3.617 -12.585 1.00 0.00 88 ARG A O 8
ATOM 13290 N N . TRP A 1 89 ? 0.335 -4.120 -14.217 1.00 0.00 89 TRP A N 8
ATOM 13291 C CA . TRP A 1 89 ? 1.483 -3.562 -13.510 1.00 0.00 89 TRP A CA 8
ATOM 13292 C C . TRP A 1 89 ? 2.423 -2.850 -14.476 1.00 0.00 89 TRP A C 8
ATOM 13293 O O . TRP A 1 89 ? 2.464 -3.166 -15.664 1.00 0.00 89 TRP A O 8
ATOM 13314 N N . GLY A 1 90 ? 3.179 -1.886 -13.958 1.00 0.00 90 GLY A N 8
ATOM 13315 C CA . GLY A 1 90 ? 4.109 -1.145 -14.789 1.00 0.00 90 GLY A CA 8
ATOM 13316 C C . GLY A 1 90 ? 3.650 0.277 -15.047 1.00 0.00 90 GLY A C 8
ATOM 13317 O O . GLY A 1 90 ? 4.443 1.129 -15.446 1.00 0.00 90 GLY A O 8
ATOM 13321 N N . SER A 1 91 ? 2.365 0.532 -14.820 1.00 0.00 91 SER A N 8
ATOM 13322 C CA . SER A 1 91 ? 1.800 1.859 -15.036 1.00 0.00 91 SER A CA 8
ATOM 13323 C C . SER A 1 91 ? 1.901 2.705 -13.770 1.00 0.00 91 SER A C 8
ATOM 13324 O O . SER A 1 91 ? 2.164 2.187 -12.686 1.00 0.00 91 SER A O 8
ATOM 13332 N N . GLU A 1 92 ? 1.689 4.009 -13.919 1.00 0.00 92 GLU A N 8
ATOM 13333 C CA . GLU A 1 92 ? 1.756 4.927 -12.788 1.00 0.00 92 GLU A CA 8
ATOM 13334 C C . GLU A 1 92 ? 0.408 5.602 -12.554 1.00 0.00 92 GLU A C 8
ATOM 13335 O O . GLU A 1 92 ? 0.323 6.622 -11.872 1.00 0.00 92 GLU A O 8
ATOM 13347 N N . ASN A 1 93 ? -0.643 5.025 -13.127 1.00 0.00 93 ASN A N 8
ATOM 13348 C CA . ASN A 1 93 ? -1.988 5.572 -12.983 1.00 0.00 93 ASN A CA 8
ATOM 13349 C C . ASN A 1 93 ? -2.726 4.901 -11.828 1.00 0.00 93 ASN A C 8
ATOM 13350 O O . ASN A 1 93 ? -3.215 3.778 -11.958 1.00 0.00 93 ASN A O 8
ATOM 13361 N N . VAL A 1 94 ? -2.804 5.597 -10.698 1.00 0.00 94 VAL A N 8
ATOM 13362 C CA . VAL A 1 94 ? -3.485 5.071 -9.521 1.00 0.00 94 VAL A CA 8
ATOM 13363 C C . VAL A 1 94 ? -4.127 6.191 -8.711 1.00 0.00 94 VAL A C 8
ATOM 13364 O O . VAL A 1 94 ? -3.515 7.234 -8.480 1.00 0.00 94 VAL A O 8
ATOM 13377 N N . ASP A 1 95 ? -5.364 5.968 -8.282 1.00 0.00 95 ASP A N 8
ATOM 13378 C CA . ASP A 1 95 ? -6.091 6.958 -7.495 1.00 0.00 95 ASP A CA 8
ATOM 13379 C C . ASP A 1 95 ? -7.112 6.285 -6.583 1.00 0.00 95 ASP A C 8
ATOM 13380 O O . ASP A 1 95 ? -7.660 5.234 -6.917 1.00 0.00 95 ASP A O 8
ATOM 13389 N N . ASP A 1 96 ? -7.361 6.896 -5.430 1.00 0.00 96 ASP A N 8
ATOM 13390 C CA . ASP A 1 96 ? -8.317 6.356 -4.470 1.00 0.00 96 ASP A CA 8
ATOM 13391 C C . ASP A 1 96 ? -9.658 6.071 -5.138 1.00 0.00 96 ASP A C 8
ATOM 13392 O O . ASP A 1 96 ? -10.447 6.984 -5.383 1.00 0.00 96 ASP A O 8
ATOM 13401 N N . ASN A 1 97 ? -9.909 4.800 -5.433 1.00 0.00 97 ASN A N 8
ATOM 13402 C CA . ASN A 1 97 ? -11.155 4.396 -6.075 1.00 0.00 97 ASN A CA 8
ATOM 13403 C C . ASN A 1 97 ? -11.518 2.962 -5.702 1.00 0.00 97 ASN A C 8
ATOM 13404 O O . ASN A 1 97 ? -10.775 2.287 -4.992 1.00 0.00 97 ASN A O 8
ATOM 13415 N N . ASN A 1 98 ? -12.668 2.503 -6.187 1.00 0.00 98 ASN A N 8
ATOM 13416 C CA . ASN A 1 98 ? -13.131 1.149 -5.905 1.00 0.00 98 ASN A CA 8
ATOM 13417 C C . ASN A 1 98 ? -12.251 0.117 -6.603 1.00 0.00 98 ASN A C 8
ATOM 13418 O O . ASN A 1 98 ? -12.391 -1.085 -6.379 1.00 0.00 98 ASN A O 8
ATOM 13429 N N . GLN A 1 99 ? -11.345 0.595 -7.450 1.00 0.00 99 GLN A N 8
ATOM 13430 C CA . GLN A 1 99 ? -10.442 -0.286 -8.181 1.00 0.00 99 GLN A CA 8
ATOM 13431 C C . GLN A 1 99 ? -9.697 -1.215 -7.227 1.00 0.00 99 GLN A C 8
ATOM 13432 O O . GLN A 1 99 ? -8.743 -0.805 -6.564 1.00 0.00 99 GLN A O 8
ATOM 13446 N N . LEU A 1 100 ? -10.139 -2.466 -7.162 1.00 0.00 100 LEU A N 8
ATOM 13447 C CA . LEU A 1 100 ? -9.514 -3.453 -6.289 1.00 0.00 100 LEU A CA 8
ATOM 13448 C C . LEU A 1 100 ? -8.067 -3.705 -6.699 1.00 0.00 100 LEU A C 8
ATOM 13449 O O . LEU A 1 100 ? -7.638 -3.303 -7.781 1.00 0.00 100 LEU A O 8
ATOM 13465 N N . PHE A 1 101 ? -7.318 -4.376 -5.830 1.00 0.00 101 PHE A N 8
ATOM 13466 C CA . PHE A 1 101 ? -5.919 -4.683 -6.102 1.00 0.00 101 PHE A CA 8
ATOM 13467 C C . PHE A 1 101 ? -5.551 -6.063 -5.566 1.00 0.00 101 PHE A C 8
ATOM 13468 O O . PHE A 1 101 ? -6.376 -6.745 -4.959 1.00 0.00 101 PHE A O 8
ATOM 13485 N N . ARG A 1 102 ? -4.306 -6.468 -5.797 1.00 0.00 102 ARG A N 8
ATOM 13486 C CA . ARG A 1 102 ? -3.828 -7.767 -5.339 1.00 0.00 102 ARG A CA 8
ATOM 13487 C C . ARG A 1 102 ? -2.303 -7.807 -5.312 1.00 0.00 102 ARG A C 8
ATOM 13488 O O . ARG A 1 102 ? -1.639 -6.995 -5.956 1.00 0.00 102 ARG A O 8
ATOM 13509 N N . PHE A 1 103 ? -1.755 -8.757 -4.561 1.00 0.00 103 PHE A N 8
ATOM 13510 C CA . PHE A 1 103 ? -0.308 -8.902 -4.449 1.00 0.00 103 PHE A CA 8
ATOM 13511 C C . PHE A 1 103 ? 0.195 -10.042 -5.330 1.00 0.00 103 PHE A C 8
ATOM 13512 O O . PHE A 1 103 ? -0.420 -11.104 -5.425 1.00 0.00 103 PHE A O 8
ATOM 13529 N N . PRO A 1 104 ? 1.340 -9.817 -5.990 1.00 0.00 104 PRO A N 8
ATOM 13530 C CA . PRO A 1 104 ? 1.952 -10.813 -6.876 1.00 0.00 104 PRO A CA 8
ATOM 13531 C C . PRO A 1 104 ? 2.514 -12.004 -6.108 1.00 0.00 104 PRO A C 8
ATOM 13532 O O . PRO A 1 104 ? 2.394 -12.079 -4.885 1.00 0.00 104 PRO A O 8
ATOM 13543 N N . ALA A 1 105 ? 3.128 -12.933 -6.833 1.00 0.00 105 ALA A N 8
ATOM 13544 C CA . ALA A 1 105 ? 3.712 -14.119 -6.218 1.00 0.00 105 ALA A CA 8
ATOM 13545 C C . ALA A 1 105 ? 5.226 -13.986 -6.095 1.00 0.00 105 ALA A C 8
ATOM 13546 O O . ALA A 1 105 ? 5.866 -13.306 -6.898 1.00 0.00 105 ALA A O 8
ATOM 13553 N N . GLY A 1 1 ? 24.115 -8.692 -2.457 1.00 0.00 1 GLY A N 9
ATOM 13554 C CA . GLY A 1 1 ? 23.625 -7.811 -3.502 1.00 0.00 1 GLY A CA 9
ATOM 13555 C C . GLY A 1 1 ? 23.685 -6.350 -3.103 1.00 0.00 1 GLY A C 9
ATOM 13556 O O . GLY A 1 1 ? 23.195 -5.969 -2.040 1.00 0.00 1 GLY A O 9
ATOM 13560 N N . SER A 1 2 ? 24.289 -5.529 -3.956 1.00 0.00 2 SER A N 9
ATOM 13561 C CA . SER A 1 2 ? 24.417 -4.102 -3.685 1.00 0.00 2 SER A CA 9
ATOM 13562 C C . SER A 1 2 ? 23.782 -3.278 -4.801 1.00 0.00 2 SER A C 9
ATOM 13563 O O . SER A 1 2 ? 24.164 -3.392 -5.966 1.00 0.00 2 SER A O 9
ATOM 13571 N N . SER A 1 3 ? 22.811 -2.447 -4.436 1.00 0.00 3 SER A N 9
ATOM 13572 C CA . SER A 1 3 ? 22.120 -1.606 -5.406 1.00 0.00 3 SER A CA 9
ATOM 13573 C C . SER A 1 3 ? 22.420 -0.131 -5.157 1.00 0.00 3 SER A C 9
ATOM 13574 O O . SER A 1 3 ? 22.608 0.293 -4.017 1.00 0.00 3 SER A O 9
ATOM 13582 N N . GLY A 1 4 ? 22.464 0.648 -6.234 1.00 0.00 4 GLY A N 9
ATOM 13583 C CA . GLY A 1 4 ? 22.742 2.067 -6.113 1.00 0.00 4 GLY A CA 9
ATOM 13584 C C . GLY A 1 4 ? 24.142 2.342 -5.600 1.00 0.00 4 GLY A C 9
ATOM 13585 O O . GLY A 1 4 ? 24.513 1.890 -4.517 1.00 0.00 4 GLY A O 9
ATOM 13589 N N . SER A 1 5 ? 24.921 3.084 -6.380 1.00 0.00 5 SER A N 9
ATOM 13590 C CA . SER A 1 5 ? 26.290 3.413 -6.001 1.00 0.00 5 SER A CA 9
ATOM 13591 C C . SER A 1 5 ? 26.309 4.390 -4.829 1.00 0.00 5 SER A C 9
ATOM 13592 O O . SER A 1 5 ? 27.002 4.171 -3.836 1.00 0.00 5 SER A O 9
ATOM 13600 N N . SER A 1 6 ? 25.543 5.469 -4.954 1.00 0.00 6 SER A N 9
ATOM 13601 C CA . SER A 1 6 ? 25.474 6.483 -3.908 1.00 0.00 6 SER A CA 9
ATOM 13602 C C . SER A 1 6 ? 24.027 6.874 -3.625 1.00 0.00 6 SER A C 9
ATOM 13603 O O . SER A 1 6 ? 23.345 7.437 -4.481 1.00 0.00 6 SER A O 9
ATOM 13611 N N . GLY A 1 7 ? 23.564 6.569 -2.417 1.00 0.00 7 GLY A N 9
ATOM 13612 C CA . GLY A 1 7 ? 22.200 6.895 -2.041 1.00 0.00 7 GLY A CA 9
ATOM 13613 C C . GLY A 1 7 ? 21.529 5.778 -1.268 1.00 0.00 7 GLY A C 9
ATOM 13614 O O . GLY A 1 7 ? 20.358 5.473 -1.494 1.00 0.00 7 GLY A O 9
ATOM 13618 N N . TYR A 1 8 ? 22.272 5.164 -0.353 1.00 0.00 8 TYR A N 9
ATOM 13619 C CA . TYR A 1 8 ? 21.743 4.071 0.453 1.00 0.00 8 TYR A CA 9
ATOM 13620 C C . TYR A 1 8 ? 20.738 4.587 1.478 1.00 0.00 8 TYR A C 9
ATOM 13621 O O . TYR A 1 8 ? 19.641 4.046 1.615 1.00 0.00 8 TYR A O 9
ATOM 13639 N N . ARG A 1 9 ? 21.121 5.638 2.196 1.00 0.00 9 ARG A N 9
ATOM 13640 C CA . ARG A 1 9 ? 20.255 6.228 3.209 1.00 0.00 9 ARG A CA 9
ATOM 13641 C C . ARG A 1 9 ? 18.819 6.330 2.704 1.00 0.00 9 ARG A C 9
ATOM 13642 O O . ARG A 1 9 ? 17.873 6.011 3.424 1.00 0.00 9 ARG A O 9
ATOM 13663 N N . ALA A 1 10 ? 18.664 6.777 1.462 1.00 0.00 10 ALA A N 9
ATOM 13664 C CA . ALA A 1 10 ? 17.344 6.920 0.861 1.00 0.00 10 ALA A CA 9
ATOM 13665 C C . ALA A 1 10 ? 16.780 5.565 0.447 1.00 0.00 10 ALA A C 9
ATOM 13666 O O . ALA A 1 10 ? 15.617 5.257 0.711 1.00 0.00 10 ALA A O 9
ATOM 13673 N N . THR A 1 11 ? 17.611 4.757 -0.205 1.00 0.00 11 THR A N 9
ATOM 13674 C CA . THR A 1 11 ? 17.195 3.436 -0.658 1.00 0.00 11 THR A CA 9
ATOM 13675 C C . THR A 1 11 ? 16.604 2.623 0.489 1.00 0.00 11 THR A C 9
ATOM 13676 O O . THR A 1 11 ? 15.473 2.143 0.406 1.00 0.00 11 THR A O 9
ATOM 13687 N N . LYS A 1 12 ? 17.376 2.471 1.560 1.00 0.00 12 LYS A N 9
ATOM 13688 C CA . LYS A 1 12 ? 16.930 1.718 2.725 1.00 0.00 12 LYS A CA 9
ATOM 13689 C C . LYS A 1 12 ? 15.515 2.123 3.125 1.00 0.00 12 LYS A C 9
ATOM 13690 O O . LYS A 1 12 ? 14.664 1.271 3.387 1.00 0.00 12 LYS A O 9
ATOM 13709 N N . LEU A 1 13 ? 15.268 3.427 3.169 1.00 0.00 13 LEU A N 9
ATOM 13710 C CA . LEU A 1 13 ? 13.954 3.946 3.536 1.00 0.00 13 LEU A CA 9
ATOM 13711 C C . LEU A 1 13 ? 12.861 3.314 2.680 1.00 0.00 13 LEU A C 9
ATOM 13712 O O . LEU A 1 13 ? 11.924 2.709 3.199 1.00 0.00 13 LEU A O 9
ATOM 13728 N N . TRP A 1 14 ? 12.990 3.458 1.366 1.00 0.00 14 TRP A N 9
ATOM 13729 C CA . TRP A 1 14 ? 12.014 2.900 0.437 1.00 0.00 14 TRP A CA 9
ATOM 13730 C C . TRP A 1 14 ? 11.763 1.425 0.732 1.00 0.00 14 TRP A C 9
ATOM 13731 O O . TRP A 1 14 ? 10.625 1.013 0.957 1.00 0.00 14 TRP A O 9
ATOM 13752 N N . ASN A 1 15 ? 12.831 0.635 0.731 1.00 0.00 15 ASN A N 9
ATOM 13753 C CA . ASN A 1 15 ? 12.725 -0.794 0.999 1.00 0.00 15 ASN A CA 9
ATOM 13754 C C . ASN A 1 15 ? 12.028 -1.048 2.333 1.00 0.00 15 ASN A C 9
ATOM 13755 O O . ASN A 1 15 ? 11.186 -1.937 2.444 1.00 0.00 15 ASN A O 9
ATOM 13766 N N . GLU A 1 16 ? 12.387 -0.258 3.340 1.00 0.00 16 GLU A N 9
ATOM 13767 C CA . GLU A 1 16 ? 11.796 -0.398 4.666 1.00 0.00 16 GLU A CA 9
ATOM 13768 C C . GLU A 1 16 ? 10.279 -0.241 4.605 1.00 0.00 16 GLU A C 9
ATOM 13769 O O . GLU A 1 16 ? 9.537 -1.060 5.147 1.00 0.00 16 GLU A O 9
ATOM 13781 N N . VAL A 1 17 ? 9.826 0.818 3.942 1.00 0.00 17 VAL A N 9
ATOM 13782 C CA . VAL A 1 17 ? 8.398 1.083 3.809 1.00 0.00 17 VAL A CA 9
ATOM 13783 C C . VAL A 1 17 ? 7.693 -0.057 3.081 1.00 0.00 17 VAL A C 9
ATOM 13784 O O . VAL A 1 17 ? 6.798 -0.700 3.630 1.00 0.00 17 VAL A O 9
ATOM 13797 N N . THR A 1 18 ? 8.104 -0.303 1.841 1.00 0.00 18 THR A N 9
ATOM 13798 C CA . THR A 1 18 ? 7.511 -1.364 1.036 1.00 0.00 18 THR A CA 9
ATOM 13799 C C . THR A 1 18 ? 7.344 -2.642 1.850 1.00 0.00 18 THR A C 9
ATOM 13800 O O . THR A 1 18 ? 6.301 -3.294 1.795 1.00 0.00 18 THR A O 9
ATOM 13811 N N . THR A 1 19 ? 8.379 -2.997 2.606 1.00 0.00 19 THR A N 9
ATOM 13812 C CA . THR A 1 19 ? 8.347 -4.197 3.432 1.00 0.00 19 THR A CA 9
ATOM 13813 C C . THR A 1 19 ? 7.143 -4.190 4.366 1.00 0.00 19 THR A C 9
ATOM 13814 O O . THR A 1 19 ? 6.308 -5.095 4.326 1.00 0.00 19 THR A O 9
ATOM 13825 N N . SER A 1 20 ? 7.058 -3.164 5.207 1.00 0.00 20 SER A N 9
ATOM 13826 C CA . SER A 1 20 ? 5.956 -3.041 6.154 1.00 0.00 20 SER A CA 9
ATOM 13827 C C . SER A 1 20 ? 4.615 -3.008 5.427 1.00 0.00 20 SER A C 9
ATOM 13828 O O . SER A 1 20 ? 3.649 -3.640 5.854 1.00 0.00 20 SER A O 9
ATOM 13836 N N . PHE A 1 21 ? 4.565 -2.266 4.326 1.00 0.00 21 PHE A N 9
ATOM 13837 C CA . PHE A 1 21 ? 3.343 -2.148 3.538 1.00 0.00 21 PHE A CA 9
ATOM 13838 C C . PHE A 1 21 ? 2.816 -3.524 3.143 1.00 0.00 21 PHE A C 9
ATOM 13839 O O . PHE A 1 21 ? 1.657 -3.854 3.397 1.00 0.00 21 PHE A O 9
ATOM 13856 N N . ARG A 1 22 ? 3.676 -4.323 2.519 1.00 0.00 22 ARG A N 9
ATOM 13857 C CA . ARG A 1 22 ? 3.297 -5.663 2.087 1.00 0.00 22 ARG A CA 9
ATOM 13858 C C . ARG A 1 22 ? 2.370 -6.322 3.104 1.00 0.00 22 ARG A C 9
ATOM 13859 O O . ARG A 1 22 ? 1.246 -6.704 2.779 1.00 0.00 22 ARG A O 9
ATOM 13880 N N . ALA A 1 23 ? 2.849 -6.451 4.337 1.00 0.00 23 ALA A N 9
ATOM 13881 C CA . ALA A 1 23 ? 2.064 -7.062 5.402 1.00 0.00 23 ALA A CA 9
ATOM 13882 C C . ALA A 1 23 ? 0.942 -6.134 5.857 1.00 0.00 23 ALA A C 9
ATOM 13883 O O . ALA A 1 23 ? -0.237 -6.452 5.710 1.00 0.00 23 ALA A O 9
ATOM 13890 N N . GLY A 1 24 ? 1.318 -4.986 6.412 1.00 0.00 24 GLY A N 9
ATOM 13891 C CA . GLY A 1 24 ? 0.332 -4.030 6.881 1.00 0.00 24 GLY A CA 9
ATOM 13892 C C . GLY A 1 24 ? -0.908 -4.703 7.436 1.00 0.00 24 GLY A C 9
ATOM 13893 O O . GLY A 1 24 ? -0.828 -5.784 8.019 1.00 0.00 24 GLY A O 9
ATOM 13897 N N . MET A 1 25 ? -2.058 -4.061 7.257 1.00 0.00 25 MET A N 9
ATOM 13898 C CA . MET A 1 25 ? -3.320 -4.604 7.746 1.00 0.00 25 MET A CA 9
ATOM 13899 C C . MET A 1 25 ? -3.764 -5.793 6.900 1.00 0.00 25 MET A C 9
ATOM 13900 O O . MET A 1 25 ? -3.388 -5.931 5.735 1.00 0.00 25 MET A O 9
ATOM 13914 N N . PRO A 1 26 ? -4.583 -6.672 7.496 1.00 0.00 26 PRO A N 9
ATOM 13915 C CA . PRO A 1 26 ? -5.096 -7.864 6.814 1.00 0.00 26 PRO A CA 9
ATOM 13916 C C . PRO A 1 26 ? -6.102 -7.519 5.722 1.00 0.00 26 PRO A C 9
ATOM 13917 O O . PRO A 1 26 ? -6.343 -6.346 5.432 1.00 0.00 26 PRO A O 9
ATOM 13928 N N . LEU A 1 27 ? -6.688 -8.547 5.117 1.00 0.00 27 LEU A N 9
ATOM 13929 C CA . LEU A 1 27 ? -7.669 -8.353 4.056 1.00 0.00 27 LEU A CA 9
ATOM 13930 C C . LEU A 1 27 ? -8.961 -7.760 4.610 1.00 0.00 27 LEU A C 9
ATOM 13931 O O . LEU A 1 27 ? -9.237 -7.857 5.806 1.00 0.00 27 LEU A O 9
ATOM 13947 N N . ARG A 1 28 ? -9.749 -7.148 3.732 1.00 0.00 28 ARG A N 9
ATOM 13948 C CA . ARG A 1 28 ? -11.012 -6.540 4.134 1.00 0.00 28 ARG A CA 9
ATOM 13949 C C . ARG A 1 28 ? -12.005 -6.533 2.975 1.00 0.00 28 ARG A C 9
ATOM 13950 O O . ARG A 1 28 ? -11.673 -6.127 1.861 1.00 0.00 28 ARG A O 9
ATOM 13971 N N . LYS A 1 29 ? -13.224 -6.986 3.245 1.00 0.00 29 LYS A N 9
ATOM 13972 C CA . LYS A 1 29 ? -14.267 -7.032 2.226 1.00 0.00 29 LYS A CA 9
ATOM 13973 C C . LYS A 1 29 ? -15.045 -5.721 2.185 1.00 0.00 29 LYS A C 9
ATOM 13974 O O . LYS A 1 29 ? -15.579 -5.272 3.199 1.00 0.00 29 LYS A O 9
ATOM 13993 N N . HIS A 1 30 ? -15.107 -5.112 1.005 1.00 0.00 30 HIS A N 9
ATOM 13994 C CA . HIS A 1 30 ? -15.822 -3.853 0.831 1.00 0.00 30 HIS A CA 9
ATOM 13995 C C . HIS A 1 30 ? -17.271 -4.103 0.422 1.00 0.00 30 HIS A C 9
ATOM 13996 O O . HIS A 1 30 ? -18.200 -3.765 1.154 1.00 0.00 30 HIS A O 9
ATOM 14010 N N . ARG A 1 31 ? -17.454 -4.697 -0.753 1.00 0.00 31 ARG A N 9
ATOM 14011 C CA . ARG A 1 31 ? -18.789 -4.990 -1.260 1.00 0.00 31 ARG A CA 9
ATOM 14012 C C . ARG A 1 31 ? -18.747 -6.126 -2.279 1.00 0.00 31 ARG A C 9
ATOM 14013 O O . ARG A 1 31 ? -18.373 -5.923 -3.433 1.00 0.00 31 ARG A O 9
ATOM 14034 N N . GLN A 1 32 ? -19.132 -7.321 -1.841 1.00 0.00 32 GLN A N 9
ATOM 14035 C CA . GLN A 1 32 ? -19.136 -8.488 -2.715 1.00 0.00 32 GLN A CA 9
ATOM 14036 C C . GLN A 1 32 ? -20.105 -9.548 -2.202 1.00 0.00 32 GLN A C 9
ATOM 14037 O O . GLN A 1 32 ? -19.828 -10.233 -1.217 1.00 0.00 32 GLN A O 9
ATOM 14051 N N . HIS A 1 33 ? -21.243 -9.678 -2.877 1.00 0.00 33 HIS A N 9
ATOM 14052 C CA . HIS A 1 33 ? -22.254 -10.656 -2.489 1.00 0.00 33 HIS A CA 9
ATOM 14053 C C . HIS A 1 33 ? -21.604 -11.921 -1.938 1.00 0.00 33 HIS A C 9
ATOM 14054 O O . HIS A 1 33 ? -21.741 -12.237 -0.756 1.00 0.00 33 HIS A O 9
ATOM 14068 N N . PHE A 1 34 ? -20.895 -12.641 -2.801 1.00 0.00 34 PHE A N 9
ATOM 14069 C CA . PHE A 1 34 ? -20.225 -13.873 -2.401 1.00 0.00 34 PHE A CA 9
ATOM 14070 C C . PHE A 1 34 ? -19.213 -13.605 -1.290 1.00 0.00 34 PHE A C 9
ATOM 14071 O O . PHE A 1 34 ? -19.027 -12.464 -0.866 1.00 0.00 34 PHE A O 9
ATOM 14088 N N . LYS A 1 35 ? -18.563 -14.665 -0.823 1.00 0.00 35 LYS A N 9
ATOM 14089 C CA . LYS A 1 35 ? -17.569 -14.547 0.237 1.00 0.00 35 LYS A CA 9
ATOM 14090 C C . LYS A 1 35 ? -16.531 -13.483 -0.105 1.00 0.00 35 LYS A C 9
ATOM 14091 O O . LYS A 1 35 ? -16.390 -13.089 -1.263 1.00 0.00 35 LYS A O 9
ATOM 14110 N N . LYS A 1 36 ? -15.806 -13.023 0.908 1.00 0.00 36 LYS A N 9
ATOM 14111 C CA . LYS A 1 36 ? -14.778 -12.006 0.715 1.00 0.00 36 LYS A CA 9
ATOM 14112 C C . LYS A 1 36 ? -13.814 -12.412 -0.395 1.00 0.00 36 LYS A C 9
ATOM 14113 O O . LYS A 1 36 ? -13.901 -13.515 -0.934 1.00 0.00 36 LYS A O 9
ATOM 14132 N N . TYR A 1 37 ? -12.894 -11.514 -0.730 1.00 0.00 37 TYR A N 9
ATOM 14133 C CA . TYR A 1 37 ? -11.914 -11.779 -1.776 1.00 0.00 37 TYR A CA 9
ATOM 14134 C C . TYR A 1 37 ? -10.685 -12.482 -1.207 1.00 0.00 37 TYR A C 9
ATOM 14135 O O . TYR A 1 37 ? -10.562 -12.657 0.005 1.00 0.00 37 TYR A O 9
ATOM 14153 N N . GLY A 1 38 ? -9.777 -12.883 -2.092 1.00 0.00 38 GLY A N 9
ATOM 14154 C CA . GLY A 1 38 ? -8.570 -13.562 -1.660 1.00 0.00 38 GLY A CA 9
ATOM 14155 C C . GLY A 1 38 ? -7.680 -12.678 -0.808 1.00 0.00 38 GLY A C 9
ATOM 14156 O O . GLY A 1 38 ? -7.991 -12.406 0.351 1.00 0.00 38 GLY A O 9
ATOM 14160 N N . ASN A 1 39 ? -6.570 -12.229 -1.384 1.00 0.00 39 ASN A N 9
ATOM 14161 C CA . ASN A 1 39 ? -5.631 -11.372 -0.670 1.00 0.00 39 ASN A CA 9
ATOM 14162 C C . ASN A 1 39 ? -5.576 -9.982 -1.298 1.00 0.00 39 ASN A C 9
ATOM 14163 O O . ASN A 1 39 ? -4.633 -9.224 -1.069 1.00 0.00 39 ASN A O 9
ATOM 14174 N N . CYS A 1 40 ? -6.592 -9.657 -2.089 1.00 0.00 40 CYS A N 9
ATOM 14175 C CA . CYS A 1 40 ? -6.660 -8.358 -2.751 1.00 0.00 40 CYS A CA 9
ATOM 14176 C C . CYS A 1 40 ? -7.311 -7.319 -1.844 1.00 0.00 40 CYS A C 9
ATOM 14177 O O . CYS A 1 40 ? -8.026 -7.663 -0.902 1.00 0.00 40 CYS A O 9
ATOM 14185 N N . PHE A 1 41 ? -7.059 -6.047 -2.134 1.00 0.00 41 PHE A N 9
ATOM 14186 C CA . PHE A 1 41 ? -7.619 -4.957 -1.343 1.00 0.00 41 PHE A CA 9
ATOM 14187 C C . PHE A 1 41 ? -7.735 -3.685 -2.177 1.00 0.00 41 PHE A C 9
ATOM 14188 O O . PHE A 1 41 ? -6.858 -3.374 -2.984 1.00 0.00 41 PHE A O 9
ATOM 14205 N N . THR A 1 42 ? -8.826 -2.951 -1.977 1.00 0.00 42 THR A N 9
ATOM 14206 C CA . THR A 1 42 ? -9.059 -1.713 -2.710 1.00 0.00 42 THR A CA 9
ATOM 14207 C C . THR A 1 42 ? -7.900 -0.740 -2.529 1.00 0.00 42 THR A C 9
ATOM 14208 O O . THR A 1 42 ? -7.218 -0.755 -1.504 1.00 0.00 42 THR A O 9
ATOM 14219 N N . ALA A 1 43 ? -7.682 0.107 -3.530 1.00 0.00 43 ALA A N 9
ATOM 14220 C CA . ALA A 1 43 ? -6.606 1.089 -3.479 1.00 0.00 43 ALA A CA 9
ATOM 14221 C C . ALA A 1 43 ? -6.866 2.133 -2.398 1.00 0.00 43 ALA A C 9
ATOM 14222 O O . ALA A 1 43 ? -5.967 2.493 -1.640 1.00 0.00 43 ALA A O 9
ATOM 14229 N N . GLY A 1 44 ? -8.103 2.616 -2.334 1.00 0.00 44 GLY A N 9
ATOM 14230 C CA . GLY A 1 44 ? -8.459 3.615 -1.343 1.00 0.00 44 GLY A CA 9
ATOM 14231 C C . GLY A 1 44 ? -7.944 3.268 0.040 1.00 0.00 44 GLY A C 9
ATOM 14232 O O . GLY A 1 44 ? -7.297 4.087 0.692 1.00 0.00 44 GLY A O 9
ATOM 14236 N N . GLU A 1 45 ? -8.234 2.051 0.490 1.00 0.00 45 GLU A N 9
ATOM 14237 C CA . GLU A 1 45 ? -7.797 1.599 1.806 1.00 0.00 45 GLU A CA 9
ATOM 14238 C C . GLU A 1 45 ? -6.285 1.740 1.955 1.00 0.00 45 GLU A C 9
ATOM 14239 O O . GLU A 1 45 ? -5.793 2.201 2.985 1.00 0.00 45 GLU A O 9
ATOM 14251 N N . ALA A 1 46 ? -5.554 1.339 0.921 1.00 0.00 46 ALA A N 9
ATOM 14252 C CA . ALA A 1 46 ? -4.099 1.421 0.935 1.00 0.00 46 ALA A CA 9
ATOM 14253 C C . ALA A 1 46 ? -3.632 2.825 1.302 1.00 0.00 46 ALA A C 9
ATOM 14254 O O . ALA A 1 46 ? -2.668 2.995 2.049 1.00 0.00 46 ALA A O 9
ATOM 14261 N N . VAL A 1 47 ? -4.322 3.831 0.772 1.00 0.00 47 VAL A N 9
ATOM 14262 C CA . VAL A 1 47 ? -3.978 5.221 1.044 1.00 0.00 47 VAL A CA 9
ATOM 14263 C C . VAL A 1 47 ? -3.827 5.467 2.541 1.00 0.00 47 VAL A C 9
ATOM 14264 O O . VAL A 1 47 ? -2.826 6.023 2.992 1.00 0.00 47 VAL A O 9
ATOM 14277 N N . ASP A 1 48 ? -4.829 5.049 3.307 1.00 0.00 48 ASP A N 9
ATOM 14278 C CA . ASP A 1 48 ? -4.809 5.222 4.755 1.00 0.00 48 ASP A CA 9
ATOM 14279 C C . ASP A 1 48 ? -3.759 4.320 5.395 1.00 0.00 48 ASP A C 9
ATOM 14280 O O . ASP A 1 48 ? -2.959 4.768 6.216 1.00 0.00 48 ASP A O 9
ATOM 14289 N N . TRP A 1 49 ? -3.769 3.047 5.015 1.00 0.00 49 TRP A N 9
ATOM 14290 C CA . TRP A 1 49 ? -2.818 2.081 5.553 1.00 0.00 49 TRP A CA 9
ATOM 14291 C C . TRP A 1 49 ? -1.390 2.607 5.449 1.00 0.00 49 TRP A C 9
ATOM 14292 O O . TRP A 1 49 ? -0.682 2.712 6.451 1.00 0.00 49 TRP A O 9
ATOM 14313 N N . LEU A 1 50 ? -0.973 2.935 4.231 1.00 0.00 50 LEU A N 9
ATOM 14314 C CA . LEU A 1 50 ? 0.372 3.450 3.997 1.00 0.00 50 LEU A CA 9
ATOM 14315 C C . LEU A 1 50 ? 0.552 4.818 4.647 1.00 0.00 50 LEU A C 9
ATOM 14316 O O . LEU A 1 50 ? 1.559 5.075 5.308 1.00 0.00 50 LEU A O 9
ATOM 14332 N N . TYR A 1 51 ? -0.431 5.692 4.457 1.00 0.00 51 TYR A N 9
ATOM 14333 C CA . TYR A 1 51 ? -0.380 7.034 5.025 1.00 0.00 51 TYR A CA 9
ATOM 14334 C C . TYR A 1 51 ? 0.004 6.987 6.501 1.00 0.00 51 TYR A C 9
ATOM 14335 O O . TYR A 1 51 ? 0.955 7.643 6.927 1.00 0.00 51 TYR A O 9
ATOM 14353 N N . ASP A 1 52 ? -0.741 6.206 7.275 1.00 0.00 52 ASP A N 9
ATOM 14354 C CA . ASP A 1 52 ? -0.478 6.070 8.703 1.00 0.00 52 ASP A CA 9
ATOM 14355 C C . ASP A 1 52 ? 0.944 5.575 8.949 1.00 0.00 52 ASP A C 9
ATOM 14356 O O . ASP A 1 52 ? 1.610 6.010 9.890 1.00 0.00 52 ASP A O 9
ATOM 14365 N N . LEU A 1 53 ? 1.403 4.664 8.099 1.00 0.00 53 LEU A N 9
ATOM 14366 C CA . LEU A 1 53 ? 2.747 4.109 8.224 1.00 0.00 53 LEU A CA 9
ATOM 14367 C C . LEU A 1 53 ? 3.804 5.179 7.972 1.00 0.00 53 LEU A C 9
ATOM 14368 O O . LEU A 1 53 ? 4.801 5.263 8.690 1.00 0.00 53 LEU A O 9
ATOM 14384 N N . LEU A 1 54 ? 3.579 5.995 6.949 1.00 0.00 54 LEU A N 9
ATOM 14385 C CA . LEU A 1 54 ? 4.511 7.062 6.602 1.00 0.00 54 LEU A CA 9
ATOM 14386 C C . LEU A 1 54 ? 4.594 8.097 7.720 1.00 0.00 54 LEU A C 9
ATOM 14387 O O . LEU A 1 54 ? 5.637 8.258 8.354 1.00 0.00 54 LEU A O 9
ATOM 14403 N N . ARG A 1 55 ? 3.488 8.795 7.956 1.00 0.00 55 ARG A N 9
ATOM 14404 C CA . ARG A 1 55 ? 3.436 9.814 8.998 1.00 0.00 55 ARG A CA 9
ATOM 14405 C C . ARG A 1 55 ? 4.092 9.313 10.281 1.00 0.00 55 ARG A C 9
ATOM 14406 O O . ARG A 1 55 ? 4.886 10.020 10.901 1.00 0.00 55 ARG A O 9
ATOM 14427 N N . ASN A 1 56 ? 3.755 8.089 10.674 1.00 0.00 56 ASN A N 9
ATOM 14428 C CA . ASN A 1 56 ? 4.311 7.494 11.884 1.00 0.00 56 ASN A CA 9
ATOM 14429 C C . ASN A 1 56 ? 5.818 7.724 11.961 1.00 0.00 56 ASN A C 9
ATOM 14430 O O . ASN A 1 56 ? 6.346 8.096 13.008 1.00 0.00 56 ASN A O 9
ATOM 14441 N N . ASN A 1 57 ? 6.503 7.502 10.844 1.00 0.00 57 ASN A N 9
ATOM 14442 C CA . ASN A 1 57 ? 7.948 7.686 10.784 1.00 0.00 57 ASN A CA 9
ATOM 14443 C C . ASN A 1 57 ? 8.312 9.165 10.862 1.00 0.00 57 ASN A C 9
ATOM 14444 O O . ASN A 1 57 ? 7.509 10.032 10.517 1.00 0.00 57 ASN A O 9
ATOM 14455 N N . SER A 1 58 ? 9.529 9.447 11.318 1.00 0.00 58 SER A N 9
ATOM 14456 C CA . SER A 1 58 ? 9.999 10.821 11.445 1.00 0.00 58 SER A CA 9
ATOM 14457 C C . SER A 1 58 ? 10.283 11.427 10.074 1.00 0.00 58 SER A C 9
ATOM 14458 O O . SER A 1 58 ? 9.921 12.571 9.802 1.00 0.00 58 SER A O 9
ATOM 14466 N N . ASN A 1 59 ? 10.933 10.650 9.214 1.00 0.00 59 ASN A N 9
ATOM 14467 C CA . ASN A 1 59 ? 11.267 11.109 7.870 1.00 0.00 59 ASN A CA 9
ATOM 14468 C C . ASN A 1 59 ? 10.146 11.969 7.295 1.00 0.00 59 ASN A C 9
ATOM 14469 O O . ASN A 1 59 ? 10.351 13.140 6.974 1.00 0.00 59 ASN A O 9
ATOM 14480 N N . PHE A 1 60 ? 8.961 11.381 7.169 1.00 0.00 60 PHE A N 9
ATOM 14481 C CA . PHE A 1 60 ? 7.807 12.093 6.633 1.00 0.00 60 PHE A CA 9
ATOM 14482 C C . PHE A 1 60 ? 7.115 12.907 7.722 1.00 0.00 60 PHE A C 9
ATOM 14483 O O . PHE A 1 60 ? 6.855 14.097 7.553 1.00 0.00 60 PHE A O 9
ATOM 14500 N N . GLY A 1 61 ? 6.820 12.254 8.843 1.00 0.00 61 GLY A N 9
ATOM 14501 C CA . GLY A 1 61 ? 6.161 12.931 9.944 1.00 0.00 61 GLY A CA 9
ATOM 14502 C C . GLY A 1 61 ? 4.684 13.156 9.685 1.00 0.00 61 GLY A C 9
ATOM 14503 O O . GLY A 1 61 ? 4.170 12.867 8.604 1.00 0.00 61 GLY A O 9
ATOM 14507 N N . PRO A 1 62 ? 3.976 13.683 10.695 1.00 0.00 62 PRO A N 9
ATOM 14508 C CA . PRO A 1 62 ? 2.539 13.957 10.596 1.00 0.00 62 PRO A CA 9
ATOM 14509 C C . PRO A 1 62 ? 2.233 15.112 9.649 1.00 0.00 62 PRO A C 9
ATOM 14510 O O . PRO A 1 62 ? 1.074 15.471 9.448 1.00 0.00 62 PRO A O 9
ATOM 14521 N N . GLU A 1 63 ? 3.281 15.691 9.071 1.00 0.00 63 GLU A N 9
ATOM 14522 C CA . GLU A 1 63 ? 3.123 16.806 8.145 1.00 0.00 63 GLU A CA 9
ATOM 14523 C C . GLU A 1 63 ? 2.587 16.325 6.800 1.00 0.00 63 GLU A C 9
ATOM 14524 O O . GLU A 1 63 ? 1.867 17.048 6.111 1.00 0.00 63 GLU A O 9
ATOM 14536 N N . VAL A 1 64 ? 2.946 15.099 6.431 1.00 0.00 64 VAL A N 9
ATOM 14537 C CA . VAL A 1 64 ? 2.501 14.520 5.169 1.00 0.00 64 VAL A CA 9
ATOM 14538 C C . VAL A 1 64 ? 0.987 14.347 5.146 1.00 0.00 64 VAL A C 9
ATOM 14539 O O . VAL A 1 64 ? 0.375 13.993 6.155 1.00 0.00 64 VAL A O 9
ATOM 14552 N N . THR A 1 65 ? 0.385 14.599 3.988 1.00 0.00 65 THR A N 9
ATOM 14553 C CA . THR A 1 65 ? -1.059 14.472 3.833 1.00 0.00 65 THR A CA 9
ATOM 14554 C C . THR A 1 65 ? -1.410 13.398 2.810 1.00 0.00 65 THR A C 9
ATOM 14555 O O . THR A 1 65 ? -0.564 12.981 2.018 1.00 0.00 65 THR A O 9
ATOM 14566 N N . ARG A 1 66 ? -2.662 12.955 2.830 1.00 0.00 66 ARG A N 9
ATOM 14567 C CA . ARG A 1 66 ? -3.125 11.929 1.903 1.00 0.00 66 ARG A CA 9
ATOM 14568 C C . ARG A 1 66 ? -2.611 12.199 0.492 1.00 0.00 66 ARG A C 9
ATOM 14569 O O . ARG A 1 66 ? -1.946 11.355 -0.108 1.00 0.00 66 ARG A O 9
ATOM 14590 N N . GLN A 1 67 ? -2.923 13.381 -0.030 1.00 0.00 67 GLN A N 9
ATOM 14591 C CA . GLN A 1 67 ? -2.494 13.761 -1.370 1.00 0.00 67 GLN A CA 9
ATOM 14592 C C . GLN A 1 67 ? -1.123 13.175 -1.689 1.00 0.00 67 GLN A C 9
ATOM 14593 O O . GLN A 1 67 ? -0.944 12.508 -2.709 1.00 0.00 67 GLN A O 9
ATOM 14607 N N . GLN A 1 68 ? -0.158 13.428 -0.811 1.00 0.00 68 GLN A N 9
ATOM 14608 C CA . GLN A 1 68 ? 1.198 12.926 -1.001 1.00 0.00 68 GLN A CA 9
ATOM 14609 C C . GLN A 1 68 ? 1.212 11.401 -1.051 1.00 0.00 68 GLN A C 9
ATOM 14610 O O . GLN A 1 68 ? 1.907 10.802 -1.872 1.00 0.00 68 GLN A O 9
ATOM 14624 N N . THR A 1 69 ? 0.440 10.778 -0.167 1.00 0.00 69 THR A N 9
ATOM 14625 C CA . THR A 1 69 ? 0.364 9.324 -0.109 1.00 0.00 69 THR A CA 9
ATOM 14626 C C . THR A 1 69 ? -0.004 8.738 -1.467 1.00 0.00 69 THR A C 9
ATOM 14627 O O . THR A 1 69 ? 0.694 7.868 -1.988 1.00 0.00 69 THR A O 9
ATOM 14638 N N . ILE A 1 70 ? -1.104 9.220 -2.036 1.00 0.00 70 ILE A N 9
ATOM 14639 C CA . ILE A 1 70 ? -1.563 8.745 -3.335 1.00 0.00 70 ILE A CA 9
ATOM 14640 C C . ILE A 1 70 ? -0.464 8.866 -4.385 1.00 0.00 70 ILE A C 9
ATOM 14641 O O . ILE A 1 70 ? -0.235 7.944 -5.167 1.00 0.00 70 ILE A O 9
ATOM 14657 N N . GLN A 1 71 ? 0.213 10.010 -4.394 1.00 0.00 71 GLN A N 9
ATOM 14658 C CA . GLN A 1 71 ? 1.289 10.252 -5.348 1.00 0.00 71 GLN A CA 9
ATOM 14659 C C . GLN A 1 71 ? 2.367 9.178 -5.237 1.00 0.00 71 GLN A C 9
ATOM 14660 O O . GLN A 1 71 ? 2.818 8.629 -6.243 1.00 0.00 71 GLN A O 9
ATOM 14674 N N . LEU A 1 72 ? 2.776 8.882 -4.008 1.00 0.00 72 LEU A N 9
ATOM 14675 C CA . LEU A 1 72 ? 3.801 7.874 -3.764 1.00 0.00 72 LEU A CA 9
ATOM 14676 C C . LEU A 1 72 ? 3.314 6.490 -4.184 1.00 0.00 72 LEU A C 9
ATOM 14677 O O . LEU A 1 72 ? 4.037 5.739 -4.841 1.00 0.00 72 LEU A O 9
ATOM 14693 N N . LEU A 1 73 ? 2.085 6.160 -3.803 1.00 0.00 73 LEU A N 9
ATOM 14694 C CA . LEU A 1 73 ? 1.500 4.868 -4.142 1.00 0.00 73 LEU A CA 9
ATOM 14695 C C . LEU A 1 73 ? 1.800 4.497 -5.590 1.00 0.00 73 LEU A C 9
ATOM 14696 O O . LEU A 1 73 ? 2.101 3.344 -5.897 1.00 0.00 73 LEU A O 9
ATOM 14712 N N . ARG A 1 74 ? 1.718 5.484 -6.477 1.00 0.00 74 ARG A N 9
ATOM 14713 C CA . ARG A 1 74 ? 1.981 5.262 -7.894 1.00 0.00 74 ARG A CA 9
ATOM 14714 C C . ARG A 1 74 ? 3.315 4.548 -8.093 1.00 0.00 74 ARG A C 9
ATOM 14715 O O . ARG A 1 74 ? 3.387 3.519 -8.766 1.00 0.00 74 ARG A O 9
ATOM 14736 N N . LYS A 1 75 ? 4.370 5.101 -7.505 1.00 0.00 75 LYS A N 9
ATOM 14737 C CA . LYS A 1 75 ? 5.702 4.519 -7.616 1.00 0.00 75 LYS A CA 9
ATOM 14738 C C . LYS A 1 75 ? 5.655 3.009 -7.403 1.00 0.00 75 LYS A C 9
ATOM 14739 O O . LYS A 1 75 ? 6.039 2.236 -8.281 1.00 0.00 75 LYS A O 9
ATOM 14758 N N . PHE A 1 76 ? 5.181 2.596 -6.233 1.00 0.00 76 PHE A N 9
ATOM 14759 C CA . PHE A 1 76 ? 5.084 1.178 -5.905 1.00 0.00 76 PHE A CA 9
ATOM 14760 C C . PHE A 1 76 ? 4.672 0.364 -7.128 1.00 0.00 76 PHE A C 9
ATOM 14761 O O . PHE A 1 76 ? 5.227 -0.703 -7.394 1.00 0.00 76 PHE A O 9
ATOM 14778 N N . LEU A 1 77 ? 3.696 0.875 -7.869 1.00 0.00 77 LEU A N 9
ATOM 14779 C CA . LEU A 1 77 ? 3.208 0.196 -9.065 1.00 0.00 77 LEU A CA 9
ATOM 14780 C C . LEU A 1 77 ? 4.248 0.242 -10.180 1.00 0.00 77 LEU A C 9
ATOM 14781 O O . LEU A 1 77 ? 4.450 -0.739 -10.896 1.00 0.00 77 LEU A O 9
ATOM 14797 N N . LYS A 1 78 ? 4.908 1.386 -10.320 1.00 0.00 78 LYS A N 9
ATOM 14798 C CA . LYS A 1 78 ? 5.931 1.560 -11.344 1.00 0.00 78 LYS A CA 9
ATOM 14799 C C . LYS A 1 78 ? 7.067 0.560 -11.154 1.00 0.00 78 LYS A C 9
ATOM 14800 O O . LYS A 1 78 ? 7.653 0.081 -12.124 1.00 0.00 78 LYS A O 9
ATOM 14819 N N . ASN A 1 79 ? 7.371 0.249 -9.898 1.00 0.00 79 ASN A N 9
ATOM 14820 C CA . ASN A 1 79 ? 8.436 -0.695 -9.581 1.00 0.00 79 ASN A CA 9
ATOM 14821 C C . ASN A 1 79 ? 7.914 -2.129 -9.593 1.00 0.00 79 ASN A C 9
ATOM 14822 O O . ASN A 1 79 ? 8.642 -3.069 -9.272 1.00 0.00 79 ASN A O 9
ATOM 14833 N N . HIS A 1 80 ? 6.648 -2.289 -9.965 1.00 0.00 80 HIS A N 9
ATOM 14834 C CA . HIS A 1 80 ? 6.028 -3.608 -10.020 1.00 0.00 80 HIS A CA 9
ATOM 14835 C C . HIS A 1 80 ? 5.896 -4.204 -8.622 1.00 0.00 80 HIS A C 9
ATOM 14836 O O . HIS A 1 80 ? 5.985 -5.419 -8.443 1.00 0.00 80 HIS A O 9
ATOM 14850 N N . VAL A 1 81 ? 5.683 -3.342 -7.633 1.00 0.00 81 VAL A N 9
ATOM 14851 C CA . VAL A 1 81 ? 5.539 -3.783 -6.251 1.00 0.00 81 VAL A CA 9
ATOM 14852 C C . VAL A 1 81 ? 4.139 -4.330 -5.992 1.00 0.00 81 VAL A C 9
ATOM 14853 O O . VAL A 1 81 ? 3.961 -5.259 -5.204 1.00 0.00 81 VAL A O 9
ATOM 14866 N N . ILE A 1 82 ? 3.150 -3.748 -6.661 1.00 0.00 82 ILE A N 9
ATOM 14867 C CA . ILE A 1 82 ? 1.766 -4.179 -6.505 1.00 0.00 82 ILE A CA 9
ATOM 14868 C C . ILE A 1 82 ? 1.092 -4.366 -7.860 1.00 0.00 82 ILE A C 9
ATOM 14869 O O . ILE A 1 82 ? 1.169 -3.496 -8.728 1.00 0.00 82 ILE A O 9
ATOM 14885 N N . GLU A 1 83 ? 0.430 -5.506 -8.034 1.00 0.00 83 GLU A N 9
ATOM 14886 C CA . GLU A 1 83 ? -0.258 -5.806 -9.284 1.00 0.00 83 GLU A CA 9
ATOM 14887 C C . GLU A 1 83 ? -1.772 -5.725 -9.104 1.00 0.00 83 GLU A C 9
ATOM 14888 O O . GLU A 1 83 ? -2.291 -5.961 -8.014 1.00 0.00 83 GLU A O 9
ATOM 14900 N N . ASP A 1 84 ? -2.472 -5.389 -10.182 1.00 0.00 84 ASP A N 9
ATOM 14901 C CA . ASP A 1 84 ? -3.925 -5.277 -10.145 1.00 0.00 84 ASP A CA 9
ATOM 14902 C C . ASP A 1 84 ? -4.572 -6.647 -9.964 1.00 0.00 84 ASP A C 9
ATOM 14903 O O . ASP A 1 84 ? -3.920 -7.678 -10.131 1.00 0.00 84 ASP A O 9
ATOM 14912 N N . ILE A 1 85 ? -5.855 -6.649 -9.620 1.00 0.00 85 ILE A N 9
ATOM 14913 C CA . ILE A 1 85 ? -6.589 -7.892 -9.417 1.00 0.00 85 ILE A CA 9
ATOM 14914 C C . ILE A 1 85 ? -6.773 -8.643 -10.731 1.00 0.00 85 ILE A C 9
ATOM 14915 O O . ILE A 1 85 ? -6.998 -9.854 -10.741 1.00 0.00 85 ILE A O 9
ATOM 14931 N N . LYS A 1 86 ? -6.674 -7.918 -11.839 1.00 0.00 86 LYS A N 9
ATOM 14932 C CA . LYS A 1 86 ? -6.826 -8.515 -13.161 1.00 0.00 86 LYS A CA 9
ATOM 14933 C C . LYS A 1 86 ? -5.482 -8.996 -13.699 1.00 0.00 86 LYS A C 9
ATOM 14934 O O . LYS A 1 86 ? -5.369 -10.111 -14.206 1.00 0.00 86 LYS A O 9
ATOM 14953 N N . GLY A 1 87 ? -4.465 -8.147 -13.584 1.00 0.00 87 GLY A N 9
ATOM 14954 C CA . GLY A 1 87 ? -3.143 -8.504 -14.062 1.00 0.00 87 GLY A CA 9
ATOM 14955 C C . GLY A 1 87 ? -2.474 -7.373 -14.818 1.00 0.00 87 GLY A C 9
ATOM 14956 O O . GLY A 1 87 ? -1.936 -7.577 -15.906 1.00 0.00 87 GLY A O 9
ATOM 14960 N N . ARG A 1 88 ? -2.508 -6.177 -14.240 1.00 0.00 88 ARG A N 9
ATOM 14961 C CA . ARG A 1 88 ? -1.903 -5.008 -14.868 1.00 0.00 88 ARG A CA 9
ATOM 14962 C C . ARG A 1 88 ? -0.763 -4.461 -14.013 1.00 0.00 88 ARG A C 9
ATOM 14963 O O . ARG A 1 88 ? -0.973 -4.044 -12.875 1.00 0.00 88 ARG A O 9
ATOM 14984 N N . TRP A 1 89 ? 0.443 -4.468 -14.571 1.00 0.00 89 TRP A N 9
ATOM 14985 C CA . TRP A 1 89 ? 1.616 -3.973 -13.860 1.00 0.00 89 TRP A CA 9
ATOM 14986 C C . TRP A 1 89 ? 2.522 -3.176 -14.792 1.00 0.00 89 TRP A C 9
ATOM 14987 O O . TRP A 1 89 ? 2.571 -3.433 -15.994 1.00 0.00 89 TRP A O 9
ATOM 15008 N N . GLY A 1 90 ? 3.240 -2.209 -14.230 1.00 0.00 90 GLY A N 9
ATOM 15009 C CA . GLY A 1 90 ? 4.135 -1.390 -15.026 1.00 0.00 90 GLY A CA 9
ATOM 15010 C C . GLY A 1 90 ? 3.499 -0.081 -15.452 1.00 0.00 90 GLY A C 9
ATOM 15011 O O . GLY A 1 90 ? 3.619 0.328 -16.606 1.00 0.00 90 GLY A O 9
ATOM 15015 N N . SER A 1 91 ? 2.820 0.576 -14.518 1.00 0.00 91 SER A N 9
ATOM 15016 C CA . SER A 1 91 ? 2.158 1.844 -14.803 1.00 0.00 91 SER A CA 9
ATOM 15017 C C . SER A 1 91 ? 2.184 2.758 -13.582 1.00 0.00 91 SER A C 9
ATOM 15018 O O . SER A 1 91 ? 2.419 2.307 -12.462 1.00 0.00 91 SER A O 9
ATOM 15026 N N . GLU A 1 92 ? 1.942 4.045 -13.809 1.00 0.00 92 GLU A N 9
ATOM 15027 C CA . GLU A 1 92 ? 1.939 5.024 -12.728 1.00 0.00 92 GLU A CA 9
ATOM 15028 C C . GLU A 1 92 ? 0.555 5.643 -12.558 1.00 0.00 92 GLU A C 9
ATOM 15029 O O . GLU A 1 92 ? 0.407 6.699 -11.944 1.00 0.00 92 GLU A O 9
ATOM 15041 N N . ASN A 1 93 ? -0.456 4.979 -13.109 1.00 0.00 93 ASN A N 9
ATOM 15042 C CA . ASN A 1 93 ? -1.828 5.464 -13.020 1.00 0.00 93 ASN A CA 9
ATOM 15043 C C . ASN A 1 93 ? -2.632 4.643 -12.016 1.00 0.00 93 ASN A C 9
ATOM 15044 O O . ASN A 1 93 ? -3.065 3.529 -12.314 1.00 0.00 93 ASN A O 9
ATOM 15055 N N . VAL A 1 94 ? -2.828 5.201 -10.826 1.00 0.00 94 VAL A N 9
ATOM 15056 C CA . VAL A 1 94 ? -3.581 4.521 -9.778 1.00 0.00 94 VAL A CA 9
ATOM 15057 C C . VAL A 1 94 ? -4.331 5.521 -8.905 1.00 0.00 94 VAL A C 9
ATOM 15058 O O . VAL A 1 94 ? -3.727 6.396 -8.286 1.00 0.00 94 VAL A O 9
ATOM 15071 N N . ASP A 1 95 ? -5.652 5.384 -8.860 1.00 0.00 95 ASP A N 9
ATOM 15072 C CA . ASP A 1 95 ? -6.486 6.274 -8.060 1.00 0.00 95 ASP A CA 9
ATOM 15073 C C . ASP A 1 95 ? -6.993 5.565 -6.808 1.00 0.00 95 ASP A C 9
ATOM 15074 O O . ASP A 1 95 ? -6.735 4.378 -6.608 1.00 0.00 95 ASP A O 9
ATOM 15083 N N . ASP A 1 96 ? -7.713 6.301 -5.969 1.00 0.00 96 ASP A N 9
ATOM 15084 C CA . ASP A 1 96 ? -8.256 5.743 -4.736 1.00 0.00 96 ASP A CA 9
ATOM 15085 C C . ASP A 1 96 ? -9.581 5.034 -4.997 1.00 0.00 96 ASP A C 9
ATOM 15086 O O . ASP A 1 96 ? -10.343 4.760 -4.071 1.00 0.00 96 ASP A O 9
ATOM 15095 N N . ASN A 1 97 ? -9.850 4.741 -6.265 1.00 0.00 97 ASN A N 9
ATOM 15096 C CA . ASN A 1 97 ? -11.084 4.066 -6.649 1.00 0.00 97 ASN A CA 9
ATOM 15097 C C . ASN A 1 97 ? -11.268 2.776 -5.856 1.00 0.00 97 ASN A C 9
ATOM 15098 O O . ASN A 1 97 ? -10.418 2.407 -5.047 1.00 0.00 97 ASN A O 9
ATOM 15109 N N . ASN A 1 98 ? -12.383 2.094 -6.096 1.00 0.00 98 ASN A N 9
ATOM 15110 C CA . ASN A 1 98 ? -12.678 0.844 -5.404 1.00 0.00 98 ASN A CA 9
ATOM 15111 C C . ASN A 1 98 ? -11.981 -0.331 -6.083 1.00 0.00 98 ASN A C 9
ATOM 15112 O O . ASN A 1 98 ? -12.318 -1.489 -5.839 1.00 0.00 98 ASN A O 9
ATOM 15123 N N . GLN A 1 99 ? -11.008 -0.023 -6.934 1.00 0.00 99 GLN A N 9
ATOM 15124 C CA . GLN A 1 99 ? -10.264 -1.054 -7.648 1.00 0.00 99 GLN A CA 9
ATOM 15125 C C . GLN A 1 99 ? -9.430 -1.890 -6.682 1.00 0.00 99 GLN A C 9
ATOM 15126 O O . GLN A 1 99 ? -8.625 -1.357 -5.918 1.00 0.00 99 GLN A O 9
ATOM 15140 N N . LEU A 1 100 ? -9.629 -3.203 -6.722 1.00 0.00 100 LEU A N 9
ATOM 15141 C CA . LEU A 1 100 ? -8.896 -4.114 -5.850 1.00 0.00 100 LEU A CA 9
ATOM 15142 C C . LEU A 1 100 ? -7.478 -4.338 -6.365 1.00 0.00 100 LEU A C 9
ATOM 15143 O O . LEU A 1 100 ? -7.252 -4.432 -7.571 1.00 0.00 100 LEU A O 9
ATOM 15159 N N . PHE A 1 101 ? -6.525 -4.423 -5.442 1.00 0.00 101 PHE A N 9
ATOM 15160 C CA . PHE A 1 101 ? -5.128 -4.637 -5.802 1.00 0.00 101 PHE A CA 9
ATOM 15161 C C . PHE A 1 101 ? -4.542 -5.816 -5.031 1.00 0.00 101 PHE A C 9
ATOM 15162 O O . PHE A 1 101 ? -5.038 -6.184 -3.966 1.00 0.00 101 PHE A O 9
ATOM 15179 N N . ARG A 1 102 ? -3.483 -6.405 -5.578 1.00 0.00 102 ARG A N 9
ATOM 15180 C CA . ARG A 1 102 ? -2.830 -7.544 -4.943 1.00 0.00 102 ARG A CA 9
ATOM 15181 C C . ARG A 1 102 ? -1.312 -7.387 -4.976 1.00 0.00 102 ARG A C 9
ATOM 15182 O O . ARG A 1 102 ? -0.789 -6.424 -5.537 1.00 0.00 102 ARG A O 9
ATOM 15203 N N . PHE A 1 103 ? -0.611 -8.340 -4.371 1.00 0.00 103 PHE A N 9
ATOM 15204 C CA . PHE A 1 103 ? 0.846 -8.308 -4.330 1.00 0.00 103 PHE A CA 9
ATOM 15205 C C . PHE A 1 103 ? 1.438 -9.515 -5.053 1.00 0.00 103 PHE A C 9
ATOM 15206 O O . PHE A 1 103 ? 0.935 -10.635 -4.958 1.00 0.00 103 PHE A O 9
ATOM 15223 N N . PRO A 1 104 ? 2.531 -9.282 -5.794 1.00 0.00 104 PRO A N 9
ATOM 15224 C CA . PRO A 1 104 ? 3.215 -10.337 -6.548 1.00 0.00 104 PRO A CA 9
ATOM 15225 C C . PRO A 1 104 ? 3.925 -11.333 -5.638 1.00 0.00 104 PRO A C 9
ATOM 15226 O O . PRO A 1 104 ? 4.197 -11.040 -4.474 1.00 0.00 104 PRO A O 9
ATOM 15237 N N . ALA A 1 105 ? 4.222 -12.511 -6.175 1.00 0.00 105 ALA A N 9
ATOM 15238 C CA . ALA A 1 105 ? 4.903 -13.550 -5.412 1.00 0.00 105 ALA A CA 9
ATOM 15239 C C . ALA A 1 105 ? 6.390 -13.245 -5.274 1.00 0.00 105 ALA A C 9
ATOM 15240 O O . ALA A 1 105 ? 7.005 -12.682 -6.182 1.00 0.00 105 ALA A O 9
ATOM 15247 N N . GLY A 1 1 ? 33.138 -14.2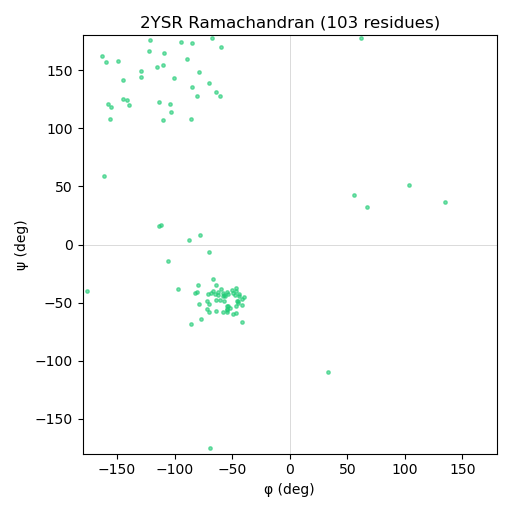76 -2.989 1.00 0.00 1 GLY A N 10
ATOM 15248 C CA . GLY A 1 1 ? 32.738 -13.040 -3.636 1.00 0.00 1 GLY A CA 10
ATOM 15249 C C . GLY A 1 1 ? 31.332 -12.616 -3.259 1.00 0.00 1 GLY A C 10
ATOM 15250 O O . GLY A 1 1 ? 30.391 -13.404 -3.359 1.00 0.00 1 GLY A O 10
ATOM 15254 N N . SER A 1 2 ? 31.189 -11.369 -2.821 1.00 0.00 2 SER A N 10
ATOM 15255 C CA . SER A 1 2 ? 29.889 -10.844 -2.422 1.00 0.00 2 SER A CA 10
ATOM 15256 C C . SER A 1 2 ? 29.591 -9.530 -3.138 1.00 0.00 2 SER A C 10
ATOM 15257 O O . SER A 1 2 ? 30.481 -8.703 -3.337 1.00 0.00 2 SER A O 10
ATOM 15265 N N . SER A 1 3 ? 28.333 -9.344 -3.522 1.00 0.00 3 SER A N 10
ATOM 15266 C CA . SER A 1 3 ? 27.916 -8.133 -4.219 1.00 0.00 3 SER A CA 10
ATOM 15267 C C . SER A 1 3 ? 27.022 -7.274 -3.330 1.00 0.00 3 SER A C 10
ATOM 15268 O O . SER A 1 3 ? 26.621 -7.693 -2.245 1.00 0.00 3 SER A O 10
ATOM 15276 N N . GLY A 1 4 ? 26.714 -6.069 -3.798 1.00 0.00 4 GLY A N 10
ATOM 15277 C CA . GLY A 1 4 ? 25.870 -5.169 -3.034 1.00 0.00 4 GLY A CA 10
ATOM 15278 C C . GLY A 1 4 ? 25.371 -4.001 -3.861 1.00 0.00 4 GLY A C 10
ATOM 15279 O O . GLY A 1 4 ? 25.601 -3.942 -5.068 1.00 0.00 4 GLY A O 10
ATOM 15283 N N . SER A 1 5 ? 24.683 -3.068 -3.209 1.00 0.00 5 SER A N 10
ATOM 15284 C CA . SER A 1 5 ? 24.144 -1.898 -3.893 1.00 0.00 5 SER A CA 10
ATOM 15285 C C . SER A 1 5 ? 24.976 -0.658 -3.583 1.00 0.00 5 SER A C 10
ATOM 15286 O O . SER A 1 5 ? 25.611 -0.569 -2.533 1.00 0.00 5 SER A O 10
ATOM 15294 N N . SER A 1 6 ? 24.967 0.299 -4.506 1.00 0.00 6 SER A N 10
ATOM 15295 C CA . SER A 1 6 ? 25.723 1.534 -4.335 1.00 0.00 6 SER A CA 10
ATOM 15296 C C . SER A 1 6 ? 25.013 2.476 -3.367 1.00 0.00 6 SER A C 10
ATOM 15297 O O . SER A 1 6 ? 25.595 2.923 -2.380 1.00 0.00 6 SER A O 10
ATOM 15305 N N . GLY A 1 7 ? 23.750 2.772 -3.659 1.00 0.00 7 GLY A N 10
ATOM 15306 C CA . GLY A 1 7 ? 22.981 3.659 -2.806 1.00 0.00 7 GLY A CA 10
ATOM 15307 C C . GLY A 1 7 ? 22.240 2.915 -1.714 1.00 0.00 7 GLY A C 10
ATOM 15308 O O . GLY A 1 7 ? 21.061 3.172 -1.466 1.00 0.00 7 GLY A O 10
ATOM 15312 N N . TYR A 1 8 ? 22.930 1.988 -1.059 1.00 0.00 8 TYR A N 10
ATOM 15313 C CA . TYR A 1 8 ? 22.329 1.200 0.011 1.00 0.00 8 TYR A CA 10
ATOM 15314 C C . TYR A 1 8 ? 21.754 2.105 1.096 1.00 0.00 8 TYR A C 10
ATOM 15315 O O . TYR A 1 8 ? 20.647 1.879 1.586 1.00 0.00 8 TYR A O 10
ATOM 15333 N N . ARG A 1 9 ? 22.514 3.130 1.467 1.00 0.00 9 ARG A N 10
ATOM 15334 C CA . ARG A 1 9 ? 22.081 4.070 2.494 1.00 0.00 9 ARG A CA 10
ATOM 15335 C C . ARG A 1 9 ? 20.656 4.547 2.230 1.00 0.00 9 ARG A C 10
ATOM 15336 O O . ARG A 1 9 ? 19.784 4.437 3.091 1.00 0.00 9 ARG A O 10
ATOM 15357 N N . ALA A 1 10 ? 20.428 5.077 1.033 1.00 0.00 10 ALA A N 10
ATOM 15358 C CA . ALA A 1 10 ? 19.109 5.569 0.654 1.00 0.00 10 ALA A CA 10
ATOM 15359 C C . ALA A 1 10 ? 18.140 4.416 0.417 1.00 0.00 10 ALA A C 10
ATOM 15360 O O . ALA A 1 10 ? 17.063 4.363 1.012 1.00 0.00 10 ALA A O 10
ATOM 15367 N N . THR A 1 11 ? 18.529 3.493 -0.457 1.00 0.00 11 THR A N 10
ATOM 15368 C CA . THR A 1 11 ? 17.694 2.341 -0.775 1.00 0.00 11 THR A CA 10
ATOM 15369 C C . THR A 1 11 ? 17.033 1.778 0.478 1.00 0.00 11 THR A C 10
ATOM 15370 O O . THR A 1 11 ? 15.823 1.554 0.508 1.00 0.00 11 THR A O 10
ATOM 15381 N N . LYS A 1 12 ? 17.835 1.552 1.513 1.00 0.00 12 LYS A N 10
ATOM 15382 C CA . LYS A 1 12 ? 17.329 1.017 2.772 1.00 0.00 12 LYS A CA 10
ATOM 15383 C C . LYS A 1 12 ? 15.951 1.587 3.090 1.00 0.00 12 LYS A C 10
ATOM 15384 O O . LYS A 1 12 ? 14.988 0.843 3.278 1.00 0.00 12 LYS A O 10
ATOM 15403 N N . LEU A 1 13 ? 15.862 2.912 3.147 1.00 0.00 13 LEU A N 10
ATOM 15404 C CA . LEU A 1 13 ? 14.600 3.582 3.441 1.00 0.00 13 LEU A CA 10
ATOM 15405 C C . LEU A 1 13 ? 13.465 2.997 2.606 1.00 0.00 13 LEU A C 10
ATOM 15406 O O . LEU A 1 13 ? 12.517 2.426 3.144 1.00 0.00 13 LEU A O 10
ATOM 15422 N N . TRP A 1 14 ? 13.571 3.143 1.290 1.00 0.00 14 TRP A N 10
ATOM 15423 C CA . TRP A 1 14 ? 12.554 2.627 0.381 1.00 0.00 14 TRP A CA 10
ATOM 15424 C C . TRP A 1 14 ? 12.174 1.195 0.745 1.00 0.00 14 TRP A C 10
ATOM 15425 O O . TRP A 1 14 ? 10.999 0.884 0.931 1.00 0.00 14 TRP A O 10
ATOM 15446 N N . ASN A 1 15 ? 13.177 0.329 0.844 1.00 0.00 15 ASN A N 10
ATOM 15447 C CA . ASN A 1 15 ? 12.947 -1.070 1.185 1.00 0.00 15 ASN A CA 10
ATOM 15448 C C . ASN A 1 15 ? 12.014 -1.191 2.387 1.00 0.00 15 ASN A C 10
ATOM 15449 O O . ASN A 1 15 ? 11.024 -1.920 2.345 1.00 0.00 15 ASN A O 10
ATOM 15460 N N . GLU A 1 16 ? 12.339 -0.470 3.455 1.00 0.00 16 GLU A N 10
ATOM 15461 C CA . GLU A 1 16 ? 11.530 -0.497 4.668 1.00 0.00 16 GLU A CA 10
ATOM 15462 C C . GLU A 1 16 ? 10.054 -0.282 4.343 1.00 0.00 16 GLU A C 10
ATOM 15463 O O . GLU A 1 16 ? 9.198 -1.072 4.742 1.00 0.00 16 GLU A O 10
ATOM 15475 N N . VAL A 1 17 ? 9.765 0.793 3.617 1.00 0.00 17 VAL A N 10
ATOM 15476 C CA . VAL A 1 17 ? 8.394 1.112 3.237 1.00 0.00 17 VAL A CA 10
ATOM 15477 C C . VAL A 1 17 ? 7.727 -0.069 2.541 1.00 0.00 17 VAL A C 10
ATOM 15478 O O . VAL A 1 17 ? 6.695 -0.568 2.991 1.00 0.00 17 VAL A O 10
ATOM 15491 N N . THR A 1 18 ? 8.324 -0.514 1.439 1.00 0.00 18 THR A N 10
ATOM 15492 C CA . THR A 1 18 ? 7.788 -1.636 0.680 1.00 0.00 18 THR A CA 10
ATOM 15493 C C . THR A 1 18 ? 7.580 -2.854 1.572 1.00 0.00 18 THR A C 10
ATOM 15494 O O . THR A 1 18 ? 6.572 -3.553 1.461 1.00 0.00 18 THR A O 10
ATOM 15505 N N . THR A 1 19 ? 8.539 -3.104 2.458 1.00 0.00 19 THR A N 10
ATOM 15506 C CA . THR A 1 19 ? 8.460 -4.239 3.369 1.00 0.00 19 THR A CA 10
ATOM 15507 C C . THR A 1 19 ? 7.264 -4.111 4.305 1.00 0.00 19 THR A C 10
ATOM 15508 O O . THR A 1 19 ? 6.351 -4.937 4.277 1.00 0.00 19 THR A O 10
ATOM 15519 N N . SER A 1 20 ? 7.273 -3.071 5.132 1.00 0.00 20 SER A N 10
ATOM 15520 C CA . SER A 1 20 ? 6.189 -2.837 6.078 1.00 0.00 20 SER A CA 10
ATOM 15521 C C . SER A 1 20 ? 4.841 -2.811 5.365 1.00 0.00 20 SER A C 10
ATOM 15522 O O . SER A 1 20 ? 3.894 -3.480 5.778 1.00 0.00 20 SER A O 10
ATOM 15530 N N . PHE A 1 21 ? 4.762 -2.033 4.290 1.00 0.00 21 PHE A N 10
ATOM 15531 C CA . PHE A 1 21 ? 3.530 -1.919 3.518 1.00 0.00 21 PHE A CA 10
ATOM 15532 C C . PHE A 1 21 ? 3.009 -3.296 3.117 1.00 0.00 21 PHE A C 10
ATOM 15533 O O . PHE A 1 21 ? 1.826 -3.594 3.277 1.00 0.00 21 PHE A O 10
ATOM 15550 N N . ARG A 1 22 ? 3.902 -4.131 2.595 1.00 0.00 22 ARG A N 10
ATOM 15551 C CA . ARG A 1 22 ? 3.533 -5.475 2.170 1.00 0.00 22 ARG A CA 10
ATOM 15552 C C . ARG A 1 22 ? 2.583 -6.122 3.174 1.00 0.00 22 ARG A C 10
ATOM 15553 O O . ARG A 1 22 ? 1.450 -6.466 2.838 1.00 0.00 22 ARG A O 10
ATOM 15574 N N . ALA A 1 23 ? 3.053 -6.283 4.406 1.00 0.00 23 ALA A N 10
ATOM 15575 C CA . ALA A 1 23 ? 2.246 -6.887 5.459 1.00 0.00 23 ALA A CA 10
ATOM 15576 C C . ALA A 1 23 ? 1.045 -6.011 5.800 1.00 0.00 23 ALA A C 10
ATOM 15577 O O . ALA A 1 23 ? -0.102 -6.411 5.606 1.00 0.00 23 ALA A O 10
ATOM 15584 N N . GLY A 1 24 ? 1.316 -4.813 6.309 1.00 0.00 24 GLY A N 10
ATOM 15585 C CA . GLY A 1 24 ? 0.247 -3.901 6.670 1.00 0.00 24 GLY A CA 10
ATOM 15586 C C . GLY A 1 24 ? -0.982 -4.622 7.185 1.00 0.00 24 GLY A C 10
ATOM 15587 O O . GLY A 1 24 ? -0.880 -5.504 8.038 1.00 0.00 24 GLY A O 10
ATOM 15591 N N . MET A 1 25 ? -2.147 -4.247 6.668 1.00 0.00 25 MET A N 10
ATOM 15592 C CA . MET A 1 25 ? -3.401 -4.865 7.083 1.00 0.00 25 MET A CA 10
ATOM 15593 C C . MET A 1 25 ? -3.628 -6.181 6.346 1.00 0.00 25 MET A C 10
ATOM 15594 O O . MET A 1 25 ? -3.146 -6.388 5.233 1.00 0.00 25 MET A O 10
ATOM 15608 N N . PRO A 1 26 ? -4.380 -7.093 6.980 1.00 0.00 26 PRO A N 10
ATOM 15609 C CA . PRO A 1 26 ? -4.688 -8.405 6.403 1.00 0.00 26 PRO A CA 10
ATOM 15610 C C . PRO A 1 26 ? -5.637 -8.307 5.214 1.00 0.00 26 PRO A C 10
ATOM 15611 O O . PRO A 1 26 ? -6.167 -7.235 4.917 1.00 0.00 26 PRO A O 10
ATOM 15622 N N . LEU A 1 27 ? -5.847 -9.430 4.537 1.00 0.00 27 LEU A N 10
ATOM 15623 C CA . LEU A 1 27 ? -6.734 -9.470 3.379 1.00 0.00 27 LEU A CA 10
ATOM 15624 C C . LEU A 1 27 ? -8.191 -9.310 3.803 1.00 0.00 27 LEU A C 10
ATOM 15625 O O . LEU A 1 27 ? -8.733 -10.145 4.526 1.00 0.00 27 LEU A O 10
ATOM 15641 N N . ARG A 1 28 ? -8.819 -8.232 3.345 1.00 0.00 28 ARG A N 10
ATOM 15642 C CA . ARG A 1 28 ? -10.213 -7.962 3.676 1.00 0.00 28 ARG A CA 10
ATOM 15643 C C . ARG A 1 28 ? -11.090 -8.023 2.428 1.00 0.00 28 ARG A C 10
ATOM 15644 O O . ARG A 1 28 ? -10.636 -7.727 1.322 1.00 0.00 28 ARG A O 10
ATOM 15665 N N . LYS A 1 29 ? -12.347 -8.409 2.613 1.00 0.00 29 LYS A N 10
ATOM 15666 C CA . LYS A 1 29 ? -13.289 -8.508 1.504 1.00 0.00 29 LYS A CA 10
ATOM 15667 C C . LYS A 1 29 ? -14.027 -7.189 1.297 1.00 0.00 29 LYS A C 10
ATOM 15668 O O . LYS A 1 29 ? -14.297 -6.461 2.253 1.00 0.00 29 LYS A O 10
ATOM 15687 N N . HIS A 1 30 ? -14.351 -6.888 0.044 1.00 0.00 30 HIS A N 10
ATOM 15688 C CA . HIS A 1 30 ? -15.060 -5.657 -0.288 1.00 0.00 30 HIS A CA 10
ATOM 15689 C C . HIS A 1 30 ? -16.461 -5.961 -0.812 1.00 0.00 30 HIS A C 10
ATOM 15690 O O . HIS A 1 30 ? -16.848 -7.123 -0.937 1.00 0.00 30 HIS A O 10
ATOM 15704 N N . ARG A 1 31 ? -17.214 -4.910 -1.116 1.00 0.00 31 ARG A N 10
ATOM 15705 C CA . ARG A 1 31 ? -18.572 -5.065 -1.625 1.00 0.00 31 ARG A CA 10
ATOM 15706 C C . ARG A 1 31 ? -18.560 -5.390 -3.115 1.00 0.00 31 ARG A C 10
ATOM 15707 O O . ARG A 1 31 ? -18.100 -4.592 -3.931 1.00 0.00 31 ARG A O 10
ATOM 15728 N N . GLN A 1 32 ? -19.068 -6.568 -3.462 1.00 0.00 32 GLN A N 10
ATOM 15729 C CA . GLN A 1 32 ? -19.115 -7.000 -4.854 1.00 0.00 32 GLN A CA 10
ATOM 15730 C C . GLN A 1 32 ? -20.231 -8.015 -5.073 1.00 0.00 32 GLN A C 10
ATOM 15731 O O . GLN A 1 32 ? -20.659 -8.694 -4.138 1.00 0.00 32 GLN A O 10
ATOM 15745 N N . HIS A 1 33 ? -20.701 -8.114 -6.313 1.00 0.00 33 HIS A N 10
ATOM 15746 C CA . HIS A 1 33 ? -21.769 -9.047 -6.654 1.00 0.00 33 HIS A CA 10
ATOM 15747 C C . HIS A 1 33 ? -21.515 -9.690 -8.014 1.00 0.00 33 HIS A C 10
ATOM 15748 O O . HIS A 1 33 ? -21.591 -9.027 -9.049 1.00 0.00 33 HIS A O 10
ATOM 15762 N N . PHE A 1 34 ? -21.212 -10.983 -8.005 1.00 0.00 34 PHE A N 10
ATOM 15763 C CA . PHE A 1 34 ? -20.945 -11.715 -9.238 1.00 0.00 34 PHE A CA 10
ATOM 15764 C C . PHE A 1 34 ? -19.862 -11.021 -10.058 1.00 0.00 34 PHE A C 10
ATOM 15765 O O . PHE A 1 34 ? -20.015 -10.814 -11.263 1.00 0.00 34 PHE A O 10
ATOM 15782 N N . LYS A 1 35 ? -18.766 -10.661 -9.398 1.00 0.00 35 LYS A N 10
ATOM 15783 C CA . LYS A 1 35 ? -17.656 -9.991 -10.063 1.00 0.00 35 LYS A CA 10
ATOM 15784 C C . LYS A 1 35 ? -16.321 -10.584 -9.625 1.00 0.00 35 LYS A C 10
ATOM 15785 O O . LYS A 1 35 ? -16.269 -11.434 -8.736 1.00 0.00 35 LYS A O 10
ATOM 15804 N N . LYS A 1 36 ? -15.242 -10.129 -10.253 1.00 0.00 36 LYS A N 10
ATOM 15805 C CA . LYS A 1 36 ? -13.905 -10.612 -9.927 1.00 0.00 36 LYS A CA 10
ATOM 15806 C C . LYS A 1 36 ? -13.419 -10.017 -8.609 1.00 0.00 36 LYS A C 10
ATOM 15807 O O . LYS A 1 36 ? -12.994 -8.862 -8.558 1.00 0.00 36 LYS A O 10
ATOM 15826 N N . TYR A 1 37 ? -13.482 -10.812 -7.547 1.00 0.00 37 TYR A N 10
ATOM 15827 C CA . TYR A 1 37 ? -13.049 -10.363 -6.229 1.00 0.00 37 TYR A CA 10
ATOM 15828 C C . TYR A 1 37 ? -12.439 -11.514 -5.436 1.00 0.00 37 TYR A C 10
ATOM 15829 O O . TYR A 1 37 ? -12.425 -12.658 -5.889 1.00 0.00 37 TYR A O 10
ATOM 15847 N N . GLY A 1 38 ? -11.934 -11.202 -4.246 1.00 0.00 38 GLY A N 10
ATOM 15848 C CA . GLY A 1 38 ? -11.329 -12.220 -3.406 1.00 0.00 38 GLY A CA 10
ATOM 15849 C C . GLY A 1 38 ? -10.168 -11.685 -2.592 1.00 0.00 38 GLY A C 10
ATOM 15850 O O . GLY A 1 38 ? -10.364 -10.935 -1.637 1.00 0.00 38 GLY A O 10
ATOM 15854 N N . ASN A 1 39 ? -8.954 -12.073 -2.971 1.00 0.00 39 ASN A N 10
ATOM 15855 C CA . ASN A 1 39 ? -7.756 -11.629 -2.268 1.00 0.00 39 ASN A CA 10
ATOM 15856 C C . ASN A 1 39 ? -7.341 -10.235 -2.727 1.00 0.00 39 ASN A C 10
ATOM 15857 O O . ASN A 1 39 ? -6.225 -9.788 -2.458 1.00 0.00 39 ASN A O 10
ATOM 15868 N N . CYS A 1 40 ? -8.245 -9.552 -3.420 1.00 0.00 40 CYS A N 10
ATOM 15869 C CA . CYS A 1 40 ? -7.973 -8.208 -3.917 1.00 0.00 40 CYS A CA 10
ATOM 15870 C C . CYS A 1 40 ? -8.354 -7.157 -2.880 1.00 0.00 40 CYS A C 10
ATOM 15871 O O . CYS A 1 40 ? -9.153 -7.419 -1.980 1.00 0.00 40 CYS A O 10
ATOM 15879 N N . PHE A 1 41 ? -7.777 -5.967 -3.011 1.00 0.00 41 PHE A N 10
ATOM 15880 C CA . PHE A 1 41 ? -8.054 -4.877 -2.083 1.00 0.00 41 PHE A CA 10
ATOM 15881 C C . PHE A 1 41 ? -8.082 -3.537 -2.812 1.00 0.00 41 PHE A C 10
ATOM 15882 O O . PHE A 1 41 ? -7.250 -3.271 -3.681 1.00 0.00 41 PHE A O 10
ATOM 15899 N N . THR A 1 42 ? -9.045 -2.694 -2.452 1.00 0.00 42 THR A N 10
ATOM 15900 C CA . THR A 1 42 ? -9.184 -1.382 -3.072 1.00 0.00 42 THR A CA 10
ATOM 15901 C C . THR A 1 42 ? -8.018 -0.473 -2.701 1.00 0.00 42 THR A C 10
ATOM 15902 O O . THR A 1 42 ? -7.377 -0.660 -1.667 1.00 0.00 42 THR A O 10
ATOM 15913 N N . ALA A 1 43 ? -7.749 0.513 -3.550 1.00 0.00 43 ALA A N 10
ATOM 15914 C CA . ALA A 1 43 ? -6.662 1.453 -3.310 1.00 0.00 43 ALA A CA 10
ATOM 15915 C C . ALA A 1 43 ? -6.984 2.379 -2.141 1.00 0.00 43 ALA A C 10
ATOM 15916 O O . ALA A 1 43 ? -6.156 2.590 -1.257 1.00 0.00 43 ALA A O 10
ATOM 15923 N N . GLY A 1 44 ? -8.195 2.929 -2.145 1.00 0.00 44 GLY A N 10
ATOM 15924 C CA . GLY A 1 44 ? -8.605 3.826 -1.081 1.00 0.00 44 GLY A CA 10
ATOM 15925 C C . GLY A 1 44 ? -8.151 3.352 0.285 1.00 0.00 44 GLY A C 10
ATOM 15926 O O . GLY A 1 44 ? -7.500 4.092 1.021 1.00 0.00 44 GLY A O 10
ATOM 15930 N N . GLU A 1 45 ? -8.496 2.113 0.625 1.00 0.00 45 GLU A N 10
ATOM 15931 C CA . GLU A 1 45 ? -8.121 1.543 1.913 1.00 0.00 45 GLU A CA 10
ATOM 15932 C C . GLU A 1 45 ? -6.610 1.605 2.116 1.00 0.00 45 GLU A C 10
ATOM 15933 O O . GLU A 1 45 ? -6.132 1.923 3.205 1.00 0.00 45 GLU A O 10
ATOM 15945 N N . ALA A 1 46 ? -5.863 1.298 1.060 1.00 0.00 46 ALA A N 10
ATOM 15946 C CA . ALA A 1 46 ? -4.407 1.320 1.121 1.00 0.00 46 ALA A CA 10
ATOM 15947 C C . ALA A 1 46 ? -3.896 2.695 1.536 1.00 0.00 46 ALA A C 10
ATOM 15948 O O . ALA A 1 46 ? -2.987 2.809 2.358 1.00 0.00 46 ALA A O 10
ATOM 15955 N N . VAL A 1 47 ? -4.486 3.739 0.962 1.00 0.00 47 VAL A N 10
ATOM 15956 C CA . VAL A 1 47 ? -4.090 5.107 1.272 1.00 0.00 47 VAL A CA 10
ATOM 15957 C C . VAL A 1 47 ? -3.973 5.317 2.778 1.00 0.00 47 VAL A C 10
ATOM 15958 O O . VAL A 1 47 ? -2.999 5.896 3.260 1.00 0.00 47 VAL A O 10
ATOM 15971 N N . ASP A 1 48 ? -4.971 4.843 3.515 1.00 0.00 48 ASP A N 10
ATOM 15972 C CA . ASP A 1 48 ? -4.980 4.977 4.967 1.00 0.00 48 ASP A CA 10
ATOM 15973 C C . ASP A 1 48 ? -3.869 4.143 5.596 1.00 0.00 48 ASP A C 10
ATOM 15974 O O . ASP A 1 48 ? -3.125 4.626 6.450 1.00 0.00 48 ASP A O 10
ATOM 15983 N N . TRP A 1 49 ? -3.763 2.890 5.170 1.00 0.00 49 TRP A N 10
ATOM 15984 C CA . TRP A 1 49 ? -2.743 1.988 5.693 1.00 0.00 49 TRP A CA 10
ATOM 15985 C C . TRP A 1 49 ? -1.349 2.578 5.509 1.00 0.00 49 TRP A C 10
ATOM 15986 O O . TRP A 1 49 ? -0.624 2.798 6.480 1.00 0.00 49 TRP A O 10
ATOM 16007 N N . LEU A 1 50 ? -0.980 2.832 4.259 1.00 0.00 50 LEU A N 10
ATOM 16008 C CA . LEU A 1 50 ? 0.329 3.397 3.948 1.00 0.00 50 LEU A CA 10
ATOM 16009 C C . LEU A 1 50 ? 0.513 4.751 4.626 1.00 0.00 50 LEU A C 10
ATOM 16010 O O . LEU A 1 50 ? 1.560 5.025 5.213 1.00 0.00 50 LEU A O 10
ATOM 16026 N N . TYR A 1 51 ? -0.512 5.592 4.545 1.00 0.00 51 TYR A N 10
ATOM 16027 C CA . TYR A 1 51 ? -0.463 6.917 5.151 1.00 0.00 51 TYR A CA 10
ATOM 16028 C C . TYR A 1 51 ? -0.139 6.824 6.639 1.00 0.00 51 TYR A C 10
ATOM 16029 O O . TYR A 1 51 ? 0.747 7.518 7.137 1.00 0.00 51 TYR A O 10
ATOM 16047 N N . ASP A 1 52 ? -0.863 5.960 7.342 1.00 0.00 52 ASP A N 10
ATOM 16048 C CA . ASP A 1 52 ? -0.652 5.773 8.773 1.00 0.00 52 ASP A CA 10
ATOM 16049 C C . ASP A 1 52 ? 0.774 5.311 9.057 1.00 0.00 52 ASP A C 10
ATOM 16050 O O . ASP A 1 52 ? 1.294 5.508 10.156 1.00 0.00 52 ASP A O 10
ATOM 16059 N N . LEU A 1 53 ? 1.400 4.695 8.060 1.00 0.00 53 LEU A N 10
ATOM 16060 C CA . LEU A 1 53 ? 2.766 4.204 8.202 1.00 0.00 53 LEU A CA 10
ATOM 16061 C C . LEU A 1 53 ? 3.774 5.327 7.983 1.00 0.00 53 LEU A C 10
ATOM 16062 O O . LEU A 1 53 ? 4.846 5.340 8.589 1.00 0.00 53 LEU A O 10
ATOM 16078 N N . LEU A 1 54 ? 3.423 6.269 7.114 1.00 0.00 54 LEU A N 10
ATOM 16079 C CA . LEU A 1 54 ? 4.297 7.398 6.816 1.00 0.00 54 LEU A CA 10
ATOM 16080 C C . LEU A 1 54 ? 4.188 8.471 7.896 1.00 0.00 54 LEU A C 10
ATOM 16081 O O . LEU A 1 54 ? 5.194 8.905 8.457 1.00 0.00 54 LEU A O 10
ATOM 16097 N N . ARG A 1 55 ? 2.960 8.892 8.182 1.00 0.00 55 ARG A N 10
ATOM 16098 C CA . ARG A 1 55 ? 2.720 9.912 9.195 1.00 0.00 55 ARG A CA 10
ATOM 16099 C C . ARG A 1 55 ? 3.424 9.558 10.502 1.00 0.00 55 ARG A C 10
ATOM 16100 O O . ARG A 1 55 ? 4.126 10.383 11.084 1.00 0.00 55 ARG A O 10
ATOM 16121 N N . ASN A 1 56 ? 3.229 8.324 10.958 1.00 0.00 56 ASN A N 10
ATOM 16122 C CA . ASN A 1 56 ? 3.844 7.861 12.196 1.00 0.00 56 ASN A CA 10
ATOM 16123 C C . ASN A 1 56 ? 5.366 7.934 12.108 1.00 0.00 56 ASN A C 10
ATOM 16124 O O . ASN A 1 56 ? 6.035 8.320 13.066 1.00 0.00 56 ASN A O 10
ATOM 16135 N N . ASN A 1 57 ? 5.905 7.562 10.952 1.00 0.00 57 ASN A N 10
ATOM 16136 C CA . ASN A 1 57 ? 7.347 7.585 10.738 1.00 0.00 57 ASN A CA 10
ATOM 16137 C C . ASN A 1 57 ? 7.912 8.981 10.989 1.00 0.00 57 ASN A C 10
ATOM 16138 O O . ASN A 1 57 ? 7.188 9.975 10.925 1.00 0.00 57 ASN A O 10
ATOM 16149 N N . SER A 1 58 ? 9.208 9.046 11.273 1.00 0.00 58 SER A N 10
ATOM 16150 C CA . SER A 1 58 ? 9.870 10.319 11.537 1.00 0.00 58 SER A CA 10
ATOM 16151 C C . SER A 1 58 ? 10.320 10.977 10.236 1.00 0.00 58 SER A C 10
ATOM 16152 O O . SER A 1 58 ? 10.117 12.172 10.030 1.00 0.00 58 SER A O 10
ATOM 16160 N N . ASN A 1 59 ? 10.931 10.185 9.361 1.00 0.00 59 ASN A N 10
ATOM 16161 C CA . ASN A 1 59 ? 11.411 10.690 8.079 1.00 0.00 59 ASN A CA 10
ATOM 16162 C C . ASN A 1 59 ? 10.373 11.600 7.430 1.00 0.00 59 ASN A C 10
ATOM 16163 O O . ASN A 1 59 ? 10.632 12.778 7.182 1.00 0.00 59 ASN A O 10
ATOM 16174 N N . PHE A 1 60 ? 9.197 11.045 7.156 1.00 0.00 60 PHE A N 10
ATOM 16175 C CA . PHE A 1 60 ? 8.119 11.806 6.535 1.00 0.00 60 PHE A CA 10
ATOM 16176 C C . PHE A 1 60 ? 7.400 12.671 7.566 1.00 0.00 60 PHE A C 10
ATOM 16177 O O . PHE A 1 60 ? 7.153 13.854 7.336 1.00 0.00 60 PHE A O 10
ATOM 16194 N N . GLY A 1 61 ? 7.066 12.071 8.704 1.00 0.00 61 GLY A N 10
ATOM 16195 C CA . GLY A 1 61 ? 6.378 12.801 9.753 1.00 0.00 61 GLY A CA 10
ATOM 16196 C C . GLY A 1 61 ? 4.894 12.946 9.481 1.00 0.00 61 GLY A C 10
ATOM 16197 O O . GLY A 1 61 ? 4.395 12.568 8.421 1.00 0.00 61 GLY A O 10
ATOM 16201 N N . PRO A 1 62 ? 4.161 13.503 10.457 1.00 0.00 62 PRO A N 10
ATOM 16202 C CA . PRO A 1 62 ? 2.714 13.709 10.341 1.00 0.00 62 PRO A CA 10
ATOM 16203 C C . PRO A 1 62 ? 2.362 14.790 9.324 1.00 0.00 62 PRO A C 10
ATOM 16204 O O . PRO A 1 62 ? 1.218 14.887 8.880 1.00 0.00 62 PRO A O 10
ATOM 16215 N N . GLU A 1 63 ? 3.352 15.599 8.960 1.00 0.00 63 GLU A N 10
ATOM 16216 C CA . GLU A 1 63 ? 3.144 16.673 7.996 1.00 0.00 63 GLU A CA 10
ATOM 16217 C C . GLU A 1 63 ? 2.596 16.125 6.681 1.00 0.00 63 GLU A C 10
ATOM 16218 O O . GLU A 1 63 ? 1.949 16.842 5.918 1.00 0.00 63 GLU A O 10
ATOM 16230 N N . VAL A 1 64 ? 2.862 14.848 6.422 1.00 0.00 64 VAL A N 10
ATOM 16231 C CA . VAL A 1 64 ? 2.395 14.202 5.201 1.00 0.00 64 VAL A CA 10
ATOM 16232 C C . VAL A 1 64 ? 0.873 14.212 5.121 1.00 0.00 64 VAL A C 10
ATOM 16233 O O . VAL A 1 64 ? 0.186 13.964 6.113 1.00 0.00 64 VAL A O 10
ATOM 16246 N N . THR A 1 65 ? 0.350 14.499 3.933 1.00 0.00 65 THR A N 10
ATOM 16247 C CA . THR A 1 65 ? -1.092 14.542 3.723 1.00 0.00 65 THR A CA 10
ATOM 16248 C C . THR A 1 65 ? -1.542 13.435 2.776 1.00 0.00 65 THR A C 10
ATOM 16249 O O . THR A 1 65 ? -0.719 12.771 2.146 1.00 0.00 65 THR A O 10
ATOM 16260 N N . ARG A 1 66 ? -2.853 13.243 2.679 1.00 0.00 66 ARG A N 10
ATOM 16261 C CA . ARG A 1 66 ? -3.413 12.216 1.808 1.00 0.00 66 ARG A CA 10
ATOM 16262 C C . ARG A 1 66 ? -2.791 12.286 0.416 1.00 0.00 66 ARG A C 10
ATOM 16263 O O . ARG A 1 66 ? -2.223 11.308 -0.069 1.00 0.00 66 ARG A O 10
ATOM 16284 N N . GLN A 1 67 ? -2.904 13.448 -0.219 1.00 0.00 67 GLN A N 10
ATOM 16285 C CA . GLN A 1 67 ? -2.354 13.644 -1.555 1.00 0.00 67 GLN A CA 10
ATOM 16286 C C . GLN A 1 67 ? -0.972 13.010 -1.673 1.00 0.00 67 GLN A C 10
ATOM 16287 O O . GLN A 1 67 ? -0.733 12.179 -2.549 1.00 0.00 67 GLN A O 10
ATOM 16301 N N . GLN A 1 68 ? -0.066 13.408 -0.786 1.00 0.00 68 GLN A N 10
ATOM 16302 C CA . GLN A 1 68 ? 1.293 12.879 -0.793 1.00 0.00 68 GLN A CA 10
ATOM 16303 C C . GLN A 1 68 ? 1.287 11.367 -0.994 1.00 0.00 68 GLN A C 10
ATOM 16304 O O . GLN A 1 68 ? 2.072 10.831 -1.777 1.00 0.00 68 GLN A O 10
ATOM 16318 N N . THR A 1 69 ? 0.397 10.684 -0.281 1.00 0.00 69 THR A N 10
ATOM 16319 C CA . THR A 1 69 ? 0.291 9.233 -0.379 1.00 0.00 69 THR A CA 10
ATOM 16320 C C . THR A 1 69 ? 0.082 8.795 -1.824 1.00 0.00 69 THR A C 10
ATOM 16321 O O . THR A 1 69 ? 0.929 8.114 -2.404 1.00 0.00 69 THR A O 10
ATOM 16332 N N . ILE A 1 70 ? -1.048 9.189 -2.400 1.00 0.00 70 ILE A N 10
ATOM 16333 C CA . ILE A 1 70 ? -1.366 8.836 -3.778 1.00 0.00 70 ILE A CA 10
ATOM 16334 C C . ILE A 1 70 ? -0.134 8.943 -4.671 1.00 0.00 70 ILE A C 10
ATOM 16335 O O . ILE A 1 70 ? 0.122 8.069 -5.498 1.00 0.00 70 ILE A O 10
ATOM 16351 N N . GLN A 1 71 ? 0.626 10.019 -4.495 1.00 0.00 71 GLN A N 10
ATOM 16352 C CA . GLN A 1 71 ? 1.833 10.238 -5.284 1.00 0.00 71 GLN A CA 10
ATOM 16353 C C . GLN A 1 71 ? 2.802 9.071 -5.133 1.00 0.00 71 GLN A C 10
ATOM 16354 O O . GLN A 1 71 ? 3.187 8.438 -6.117 1.00 0.00 71 GLN A O 10
ATOM 16368 N N . LEU A 1 72 ? 3.193 8.789 -3.895 1.00 0.00 72 LEU A N 10
ATOM 16369 C CA . LEU A 1 72 ? 4.119 7.697 -3.614 1.00 0.00 72 LEU A CA 10
ATOM 16370 C C . LEU A 1 72 ? 3.558 6.368 -4.108 1.00 0.00 72 LEU A C 10
ATOM 16371 O O . LEU A 1 72 ? 4.264 5.580 -4.740 1.00 0.00 72 LEU A O 10
ATOM 16387 N N . LEU A 1 73 ? 2.284 6.125 -3.819 1.00 0.00 73 LEU A N 10
ATOM 16388 C CA . LEU A 1 73 ? 1.627 4.891 -4.236 1.00 0.00 73 LEU A CA 10
ATOM 16389 C C . LEU A 1 73 ? 1.968 4.555 -5.685 1.00 0.00 73 LEU A C 10
ATOM 16390 O O . LEU A 1 73 ? 2.199 3.395 -6.025 1.00 0.00 73 LEU A O 10
ATOM 16406 N N . ARG A 1 74 ? 1.999 5.578 -6.532 1.00 0.00 74 ARG A N 10
ATOM 16407 C CA . ARG A 1 74 ? 2.314 5.391 -7.944 1.00 0.00 74 ARG A CA 10
ATOM 16408 C C . ARG A 1 74 ? 3.607 4.599 -8.113 1.00 0.00 74 ARG A C 10
ATOM 16409 O O . ARG A 1 74 ? 3.639 3.582 -8.806 1.00 0.00 74 ARG A O 10
ATOM 16430 N N . LYS A 1 75 ? 4.672 5.072 -7.475 1.00 0.00 75 LYS A N 10
ATOM 16431 C CA . LYS A 1 75 ? 5.968 4.409 -7.553 1.00 0.00 75 LYS A CA 10
ATOM 16432 C C . LYS A 1 75 ? 5.815 2.897 -7.421 1.00 0.00 75 LYS A C 10
ATOM 16433 O O . LYS A 1 75 ? 6.239 2.142 -8.296 1.00 0.00 75 LYS A O 10
ATOM 16452 N N . PHE A 1 76 ? 5.205 2.462 -6.324 1.00 0.00 76 PHE A N 10
ATOM 16453 C CA . PHE A 1 76 ? 4.995 1.040 -6.078 1.00 0.00 76 PHE A CA 10
ATOM 16454 C C . PHE A 1 76 ? 4.618 0.316 -7.367 1.00 0.00 76 PHE A C 10
ATOM 16455 O O . PHE A 1 76 ? 5.365 -0.530 -7.859 1.00 0.00 76 PHE A O 10
ATOM 16472 N N . LEU A 1 77 ? 3.452 0.653 -7.909 1.00 0.00 77 LEU A N 10
ATOM 16473 C CA . LEU A 1 77 ? 2.974 0.035 -9.141 1.00 0.00 77 LEU A CA 10
ATOM 16474 C C . LEU A 1 77 ? 3.996 0.194 -10.262 1.00 0.00 77 LEU A C 10
ATOM 16475 O O . LEU A 1 77 ? 4.218 -0.726 -11.049 1.00 0.00 77 LEU A O 10
ATOM 16491 N N . LYS A 1 78 ? 4.617 1.366 -10.328 1.00 0.00 78 LYS A N 10
ATOM 16492 C CA . LYS A 1 78 ? 5.619 1.646 -11.350 1.00 0.00 78 LYS A CA 10
ATOM 16493 C C . LYS A 1 78 ? 6.799 0.687 -11.232 1.00 0.00 78 LYS A C 10
ATOM 16494 O O . LYS A 1 78 ? 7.398 0.299 -12.233 1.00 0.00 78 LYS A O 10
ATOM 16513 N N . ASN A 1 79 ? 7.127 0.309 -10.001 1.00 0.00 79 ASN A N 10
ATOM 16514 C CA . ASN A 1 79 ? 8.235 -0.606 -9.752 1.00 0.00 79 ASN A CA 10
ATOM 16515 C C . ASN A 1 79 ? 7.747 -2.050 -9.697 1.00 0.00 79 ASN A C 10
ATOM 16516 O O . ASN A 1 79 ? 8.440 -2.933 -9.189 1.00 0.00 79 ASN A O 10
ATOM 16527 N N . HIS A 1 80 ? 6.550 -2.285 -10.225 1.00 0.00 80 HIS A N 10
ATOM 16528 C CA . HIS A 1 80 ? 5.969 -3.623 -10.237 1.00 0.00 80 HIS A CA 10
ATOM 16529 C C . HIS A 1 80 ? 5.864 -4.183 -8.822 1.00 0.00 80 HIS A C 10
ATOM 16530 O O . HIS A 1 80 ? 5.990 -5.389 -8.610 1.00 0.00 80 HIS A O 10
ATOM 16544 N N . VAL A 1 81 ? 5.634 -3.299 -7.856 1.00 0.00 81 VAL A N 10
ATOM 16545 C CA . VAL A 1 81 ? 5.512 -3.706 -6.461 1.00 0.00 81 VAL A CA 10
ATOM 16546 C C . VAL A 1 81 ? 4.122 -4.260 -6.170 1.00 0.00 81 VAL A C 10
ATOM 16547 O O . VAL A 1 81 ? 3.966 -5.182 -5.368 1.00 0.00 81 VAL A O 10
ATOM 16560 N N . ILE A 1 82 ? 3.116 -3.693 -6.826 1.00 0.00 82 ILE A N 10
ATOM 16561 C CA . ILE A 1 82 ? 1.739 -4.131 -6.638 1.00 0.00 82 ILE A CA 10
ATOM 16562 C C . ILE A 1 82 ? 0.999 -4.205 -7.969 1.00 0.00 82 ILE A C 10
ATOM 16563 O O . ILE A 1 82 ? 0.979 -3.241 -8.733 1.00 0.00 82 ILE A O 10
ATOM 16579 N N . GLU A 1 83 ? 0.389 -5.356 -8.239 1.00 0.00 83 GLU A N 10
ATOM 16580 C CA . GLU A 1 83 ? -0.353 -5.554 -9.478 1.00 0.00 83 GLU A CA 10
ATOM 16581 C C . GLU A 1 83 ? -1.857 -5.480 -9.229 1.00 0.00 83 GLU A C 10
ATOM 16582 O O . GLU A 1 83 ? -2.324 -5.713 -8.114 1.00 0.00 83 GLU A O 10
ATOM 16594 N N . ASP A 1 84 ? -2.608 -5.154 -10.275 1.00 0.00 84 ASP A N 10
ATOM 16595 C CA . ASP A 1 84 ? -4.059 -5.049 -10.171 1.00 0.00 84 ASP A CA 10
ATOM 16596 C C . ASP A 1 84 ? -4.697 -6.430 -10.055 1.00 0.00 84 ASP A C 10
ATOM 16597 O O . ASP A 1 84 ? -4.031 -7.449 -10.242 1.00 0.00 84 ASP A O 10
ATOM 16606 N N . ILE A 1 85 ? -5.988 -6.456 -9.746 1.00 0.00 85 ILE A N 10
ATOM 16607 C CA . ILE A 1 85 ? -6.715 -7.711 -9.605 1.00 0.00 85 ILE A CA 10
ATOM 16608 C C . ILE A 1 85 ? -6.349 -8.686 -10.720 1.00 0.00 85 ILE A C 10
ATOM 16609 O O . ILE A 1 85 ? -6.252 -9.893 -10.497 1.00 0.00 85 ILE A O 10
ATOM 16625 N N . LYS A 1 86 ? -6.146 -8.154 -11.920 1.00 0.00 86 LYS A N 10
ATOM 16626 C CA . LYS A 1 86 ? -5.787 -8.975 -13.070 1.00 0.00 86 LYS A CA 10
ATOM 16627 C C . LYS A 1 86 ? -4.366 -9.512 -12.934 1.00 0.00 86 LYS A C 10
ATOM 16628 O O . LYS A 1 86 ? -4.126 -10.707 -13.098 1.00 0.00 86 LYS A O 10
ATOM 16647 N N . GLY A 1 87 ? -3.428 -8.621 -12.629 1.00 0.00 87 GLY A N 10
ATOM 16648 C CA . GLY A 1 87 ? -2.043 -9.025 -12.474 1.00 0.00 87 GLY A CA 10
ATOM 16649 C C . GLY A 1 87 ? -1.118 -8.309 -13.438 1.00 0.00 87 GLY A C 10
ATOM 16650 O O . GLY A 1 87 ? -0.116 -8.871 -13.881 1.00 0.00 87 GLY A O 10
ATOM 16654 N N . ARG A 1 88 ? -1.454 -7.066 -13.766 1.00 0.00 88 ARG A N 10
ATOM 16655 C CA . ARG A 1 88 ? -0.648 -6.274 -14.686 1.00 0.00 88 ARG A CA 10
ATOM 16656 C C . ARG A 1 88 ? 0.117 -5.185 -13.939 1.00 0.00 88 ARG A C 10
ATOM 16657 O O . ARG A 1 88 ? -0.383 -4.614 -12.971 1.00 0.00 88 ARG A O 10
ATOM 16678 N N . TRP A 1 89 ? 1.332 -4.904 -14.397 1.00 0.00 89 TRP A N 10
ATOM 16679 C CA . TRP A 1 89 ? 2.166 -3.884 -13.771 1.00 0.00 89 TRP A CA 10
ATOM 16680 C C . TRP A 1 89 ? 2.820 -2.995 -14.824 1.00 0.00 89 TRP A C 10
ATOM 16681 O O . TRP A 1 89 ? 2.863 -3.342 -16.003 1.00 0.00 89 TRP A O 10
ATOM 16702 N N . GLY A 1 90 ? 3.328 -1.846 -14.389 1.00 0.00 90 GLY A N 10
ATOM 16703 C CA . GLY A 1 90 ? 3.973 -0.925 -15.307 1.00 0.00 90 GLY A CA 10
ATOM 16704 C C . GLY A 1 90 ? 3.142 0.316 -15.562 1.00 0.00 90 GLY A C 10
ATOM 16705 O O . GLY A 1 90 ? 2.918 0.696 -16.712 1.00 0.00 90 GLY A O 10
ATOM 16709 N N . SER A 1 91 ? 2.682 0.950 -14.488 1.00 0.00 91 SER A N 10
ATOM 16710 C CA . SER A 1 91 ? 1.866 2.153 -14.602 1.00 0.00 91 SER A CA 10
ATOM 16711 C C . SER A 1 91 ? 2.033 3.040 -13.372 1.00 0.00 91 SER A C 10
ATOM 16712 O O . SER A 1 91 ? 2.254 2.550 -12.265 1.00 0.00 91 SER A O 10
ATOM 16720 N N . GLU A 1 92 ? 1.927 4.350 -13.577 1.00 0.00 92 GLU A N 10
ATOM 16721 C CA . GLU A 1 92 ? 2.068 5.307 -12.485 1.00 0.00 92 GLU A CA 10
ATOM 16722 C C . GLU A 1 92 ? 0.748 6.025 -12.218 1.00 0.00 92 GLU A C 10
ATOM 16723 O O . GLU A 1 92 ? 0.718 7.067 -11.565 1.00 0.00 92 GLU A O 10
ATOM 16735 N N . ASN A 1 93 ? -0.341 5.460 -12.730 1.00 0.00 93 ASN A N 10
ATOM 16736 C CA . ASN A 1 93 ? -1.663 6.047 -12.548 1.00 0.00 93 ASN A CA 10
ATOM 16737 C C . ASN A 1 93 ? -2.457 5.282 -11.493 1.00 0.00 93 ASN A C 10
ATOM 16738 O O . ASN A 1 93 ? -2.985 4.202 -11.760 1.00 0.00 93 ASN A O 10
ATOM 16749 N N . VAL A 1 94 ? -2.539 5.851 -10.295 1.00 0.00 94 VAL A N 10
ATOM 16750 C CA . VAL A 1 94 ? -3.270 5.224 -9.200 1.00 0.00 94 VAL A CA 10
ATOM 16751 C C . VAL A 1 94 ? -3.764 6.266 -8.202 1.00 0.00 94 VAL A C 10
ATOM 16752 O O . VAL A 1 94 ? -2.969 6.956 -7.564 1.00 0.00 94 VAL A O 10
ATOM 16765 N N . ASP A 1 95 ? -5.082 6.373 -8.072 1.00 0.00 95 ASP A N 10
ATOM 16766 C CA . ASP A 1 95 ? -5.684 7.330 -7.150 1.00 0.00 95 ASP A CA 10
ATOM 16767 C C . ASP A 1 95 ? -6.330 6.613 -5.969 1.00 0.00 95 ASP A C 10
ATOM 16768 O O . ASP A 1 95 ? -6.337 5.384 -5.904 1.00 0.00 95 ASP A O 10
ATOM 16777 N N . ASP A 1 96 ? -6.870 7.390 -5.036 1.00 0.00 96 ASP A N 10
ATOM 16778 C CA . ASP A 1 96 ? -7.519 6.830 -3.856 1.00 0.00 96 ASP A CA 10
ATOM 16779 C C . ASP A 1 96 ? -8.956 6.424 -4.168 1.00 0.00 96 ASP A C 10
ATOM 16780 O O . ASP A 1 96 ? -9.755 6.188 -3.262 1.00 0.00 96 ASP A O 10
ATOM 16789 N N . ASN A 1 97 ? -9.277 6.345 -5.455 1.00 0.00 97 ASN A N 10
ATOM 16790 C CA . ASN A 1 97 ? -10.619 5.969 -5.886 1.00 0.00 97 ASN A CA 10
ATOM 16791 C C . ASN A 1 97 ? -10.829 4.463 -5.760 1.00 0.00 97 ASN A C 10
ATOM 16792 O O . ASN A 1 97 ? -9.919 3.730 -5.375 1.00 0.00 97 ASN A O 10
ATOM 16803 N N . ASN A 1 98 ? -12.034 4.010 -6.088 1.00 0.00 98 ASN A N 10
ATOM 16804 C CA . ASN A 1 98 ? -12.364 2.591 -6.011 1.00 0.00 98 ASN A CA 10
ATOM 16805 C C . ASN A 1 98 ? -11.657 1.808 -7.113 1.00 0.00 98 ASN A C 10
ATOM 16806 O O . ASN A 1 98 ? -12.030 1.889 -8.283 1.00 0.00 98 ASN A O 10
ATOM 16817 N N . GLN A 1 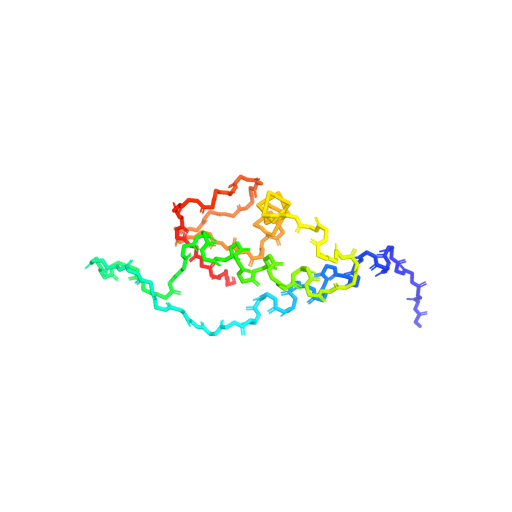99 ? -10.635 1.050 -6.729 1.00 0.00 99 GLN A N 10
ATOM 16818 C CA . GLN A 1 99 ? -9.875 0.252 -7.685 1.00 0.00 99 GLN A CA 10
ATOM 16819 C C . GLN A 1 99 ? -9.256 -0.966 -7.007 1.00 0.00 99 GLN A C 10
ATOM 16820 O O . GLN A 1 99 ? -8.365 -0.836 -6.167 1.00 0.00 99 GLN A O 10
ATOM 16834 N N . LEU A 1 100 ? -9.735 -2.149 -7.376 1.00 0.00 100 LEU A N 10
ATOM 16835 C CA . LEU A 1 100 ? -9.230 -3.392 -6.803 1.00 0.00 100 LEU A CA 10
ATOM 16836 C C . LEU A 1 100 ? -7.753 -3.583 -7.135 1.00 0.00 100 LEU A C 10
ATOM 16837 O O . LEU A 1 100 ? -7.287 -3.174 -8.198 1.00 0.00 100 LEU A O 10
ATOM 16853 N N . PHE A 1 101 ? -7.022 -4.208 -6.218 1.00 0.00 101 PHE A N 10
ATOM 16854 C CA . PHE A 1 101 ? -5.599 -4.455 -6.413 1.00 0.00 101 PHE A CA 10
ATOM 16855 C C . PHE A 1 101 ? -5.175 -5.758 -5.741 1.00 0.00 101 PHE A C 10
ATOM 16856 O O . PHE A 1 101 ? -5.950 -6.370 -5.006 1.00 0.00 101 PHE A O 10
ATOM 16873 N N . ARG A 1 102 ? -3.941 -6.177 -6.000 1.00 0.00 102 ARG A N 10
ATOM 16874 C CA . ARG A 1 102 ? -3.414 -7.407 -5.422 1.00 0.00 102 ARG A CA 10
ATOM 16875 C C . ARG A 1 102 ? -1.890 -7.429 -5.485 1.00 0.00 102 ARG A C 10
ATOM 16876 O O . ARG A 1 102 ? -1.275 -6.611 -6.169 1.00 0.00 102 ARG A O 10
ATOM 16897 N N . PHE A 1 103 ? -1.286 -8.370 -4.766 1.00 0.00 103 PHE A N 10
ATOM 16898 C CA . PHE A 1 103 ? 0.166 -8.497 -4.739 1.00 0.00 103 PHE A CA 10
ATOM 16899 C C . PHE A 1 103 ? 0.629 -9.634 -5.645 1.00 0.00 103 PHE A C 10
ATOM 16900 O O . PHE A 1 103 ? 0.019 -10.701 -5.706 1.00 0.00 103 PHE A O 10
ATOM 16917 N N . PRO A 1 104 ? 1.735 -9.401 -6.367 1.00 0.00 104 PRO A N 10
ATOM 16918 C CA . PRO A 1 104 ? 2.306 -10.393 -7.284 1.00 0.00 104 PRO A CA 10
ATOM 16919 C C . PRO A 1 104 ? 2.919 -11.579 -6.546 1.00 0.00 104 PRO A C 10
ATOM 16920 O O . PRO A 1 104 ? 2.781 -11.704 -5.330 1.00 0.00 104 PRO A O 10
ATOM 16931 N N . ALA A 1 105 ? 3.596 -12.447 -7.290 1.00 0.00 105 ALA A N 10
ATOM 16932 C CA . ALA A 1 105 ? 4.232 -13.621 -6.706 1.00 0.00 105 ALA A CA 10
ATOM 16933 C C . ALA A 1 105 ? 5.732 -13.405 -6.535 1.00 0.00 105 ALA A C 10
ATOM 16934 O O . ALA A 1 105 ? 6.488 -14.358 -6.342 1.00 0.00 105 ALA A O 10
ATOM 16941 N N . GLY A 1 1 ? 24.381 -3.802 -7.158 1.00 0.00 1 GLY A N 11
ATOM 16942 C CA . GLY A 1 1 ? 24.840 -4.242 -5.854 1.00 0.00 1 GLY A CA 11
ATOM 16943 C C . GLY A 1 1 ? 23.774 -4.102 -4.786 1.00 0.00 1 GLY A C 11
ATOM 16944 O O . GLY A 1 1 ? 22.625 -3.778 -5.085 1.00 0.00 1 GLY A O 11
ATOM 16948 N N . SER A 1 2 ? 24.155 -4.348 -3.536 1.00 0.00 2 SER A N 11
ATOM 16949 C CA . SER A 1 2 ? 23.222 -4.253 -2.420 1.00 0.00 2 SER A CA 11
ATOM 16950 C C . SER A 1 2 ? 23.120 -2.816 -1.918 1.00 0.00 2 SER A C 11
ATOM 16951 O O . SER A 1 2 ? 22.024 -2.301 -1.693 1.00 0.00 2 SER A O 11
ATOM 16959 N N . SER A 1 3 ? 24.270 -2.173 -1.744 1.00 0.00 3 SER A N 11
ATOM 16960 C CA . SER A 1 3 ? 24.312 -0.797 -1.265 1.00 0.00 3 SER A CA 11
ATOM 16961 C C . SER A 1 3 ? 23.808 0.167 -2.335 1.00 0.00 3 SER A C 11
ATOM 16962 O O . SER A 1 3 ? 24.141 0.035 -3.511 1.00 0.00 3 SER A O 11
ATOM 16970 N N . GLY A 1 4 ? 23.000 1.136 -1.915 1.00 0.00 4 GLY A N 11
ATOM 16971 C CA . GLY A 1 4 ? 22.462 2.108 -2.849 1.00 0.00 4 GLY A CA 11
ATOM 16972 C C . GLY A 1 4 ? 23.543 2.948 -3.500 1.00 0.00 4 GLY A C 11
ATOM 16973 O O . GLY A 1 4 ? 24.017 3.923 -2.916 1.00 0.00 4 GLY A O 11
ATOM 16977 N N . SER A 1 5 ? 23.935 2.569 -4.712 1.00 0.00 5 SER A N 11
ATOM 16978 C CA . SER A 1 5 ? 24.971 3.291 -5.441 1.00 0.00 5 SER A CA 11
ATOM 16979 C C . SER A 1 5 ? 24.637 4.777 -5.531 1.00 0.00 5 SER A C 11
ATOM 16980 O O . SER A 1 5 ? 25.480 5.632 -5.258 1.00 0.00 5 SER A O 11
ATOM 16988 N N . SER A 1 6 ? 23.401 5.077 -5.916 1.00 0.00 6 SER A N 11
ATOM 16989 C CA . SER A 1 6 ? 22.955 6.459 -6.046 1.00 0.00 6 SER A CA 11
ATOM 16990 C C . SER A 1 6 ? 21.542 6.628 -5.496 1.00 0.00 6 SER A C 11
ATOM 16991 O O . SER A 1 6 ? 20.588 6.051 -6.016 1.00 0.00 6 SER A O 11
ATOM 16999 N N . GLY A 1 7 ? 21.416 7.424 -4.438 1.00 0.00 7 GLY A N 11
ATOM 17000 C CA . GLY A 1 7 ? 20.117 7.656 -3.834 1.00 0.00 7 GLY A CA 11
ATOM 17001 C C . GLY A 1 7 ? 19.838 6.713 -2.681 1.00 0.00 7 GLY A C 11
ATOM 17002 O O . GLY A 1 7 ? 18.732 6.189 -2.552 1.00 0.00 7 GLY A O 11
ATOM 17006 N N . TYR A 1 8 ? 20.844 6.495 -1.840 1.00 0.00 8 TYR A N 11
ATOM 17007 C CA . TYR A 1 8 ? 20.702 5.605 -0.694 1.00 0.00 8 TYR A CA 11
ATOM 17008 C C . TYR A 1 8 ? 19.719 6.177 0.322 1.00 0.00 8 TYR A C 11
ATOM 17009 O O . TYR A 1 8 ? 18.744 5.525 0.695 1.00 0.00 8 TYR A O 11
ATOM 17027 N N . ARG A 1 9 ? 19.983 7.402 0.765 1.00 0.00 9 ARG A N 11
ATOM 17028 C CA . ARG A 1 9 ? 19.123 8.064 1.739 1.00 0.00 9 ARG A CA 11
ATOM 17029 C C . ARG A 1 9 ? 17.661 7.688 1.517 1.00 0.00 9 ARG A C 11
ATOM 17030 O O . ARG A 1 9 ? 16.976 7.246 2.439 1.00 0.00 9 ARG A O 11
ATOM 17051 N N . ALA A 1 10 ? 17.189 7.867 0.288 1.00 0.00 10 ALA A N 11
ATOM 17052 C CA . ALA A 1 10 ? 15.809 7.545 -0.056 1.00 0.00 10 ALA A CA 11
ATOM 17053 C C . ALA A 1 10 ? 15.576 6.039 -0.037 1.00 0.00 10 ALA A C 11
ATOM 17054 O O . ALA A 1 10 ? 14.615 5.555 0.563 1.00 0.00 10 ALA A O 11
ATOM 17061 N N . THR A 1 11 ? 16.461 5.299 -0.698 1.00 0.00 11 THR A N 11
ATOM 17062 C CA . THR A 1 11 ? 16.351 3.847 -0.759 1.00 0.00 11 THR A CA 11
ATOM 17063 C C . THR A 1 11 ? 16.090 3.257 0.622 1.00 0.00 11 THR A C 11
ATOM 17064 O O . THR A 1 11 ? 15.264 2.357 0.779 1.00 0.00 11 THR A O 11
ATOM 17075 N N . LYS A 1 12 ? 16.797 3.770 1.623 1.00 0.00 12 LYS A N 11
ATOM 17076 C CA . LYS A 1 12 ? 16.641 3.296 2.993 1.00 0.00 12 LYS A CA 11
ATOM 17077 C C . LYS A 1 12 ? 15.170 3.266 3.394 1.00 0.00 12 LYS A C 11
ATOM 17078 O O . LYS A 1 12 ? 14.677 2.262 3.910 1.00 0.00 12 LYS A O 11
ATOM 17097 N N . LEU A 1 13 ? 14.473 4.371 3.153 1.00 0.00 13 LEU A N 11
ATOM 17098 C CA . LEU A 1 13 ? 13.057 4.471 3.488 1.00 0.00 13 LEU A CA 11
ATOM 17099 C C . LEU A 1 13 ? 12.219 3.572 2.584 1.00 0.00 13 LEU A C 11
ATOM 17100 O O . LEU A 1 13 ? 11.512 2.684 3.059 1.00 0.00 13 LEU A O 11
ATOM 17116 N N . TRP A 1 14 ? 12.305 3.809 1.280 1.00 0.00 14 TRP A N 11
ATOM 17117 C CA . TRP A 1 14 ? 11.556 3.019 0.309 1.00 0.00 14 TRP A CA 11
ATOM 17118 C C . TRP A 1 14 ? 11.576 1.540 0.679 1.00 0.00 14 TRP A C 11
ATOM 17119 O O . TRP A 1 14 ? 10.541 0.875 0.669 1.00 0.00 14 TRP A O 11
ATOM 17140 N N . ASN A 1 15 ? 12.760 1.032 1.005 1.00 0.00 15 ASN A N 11
ATOM 17141 C CA . ASN A 1 15 ? 12.914 -0.370 1.378 1.00 0.00 15 ASN A CA 11
ATOM 17142 C C . ASN A 1 15 ? 12.137 -0.681 2.654 1.00 0.00 15 ASN A C 11
ATOM 17143 O O . ASN A 1 15 ? 11.566 -1.762 2.796 1.00 0.00 15 ASN A O 11
ATOM 17154 N N . GLU A 1 16 ? 12.121 0.274 3.579 1.00 0.00 16 GLU A N 11
ATOM 17155 C CA . GLU A 1 16 ? 11.415 0.101 4.843 1.00 0.00 16 GLU A CA 11
ATOM 17156 C C . GLU A 1 16 ? 9.904 0.151 4.633 1.00 0.00 16 GLU A C 11
ATOM 17157 O O . GLU A 1 16 ? 9.189 -0.796 4.963 1.00 0.00 16 GLU A O 11
ATOM 17169 N N . VAL A 1 17 ? 9.426 1.262 4.083 1.00 0.00 17 VAL A N 11
ATOM 17170 C CA . VAL A 1 17 ? 8.001 1.436 3.828 1.00 0.00 17 VAL A CA 11
ATOM 17171 C C . VAL A 1 17 ? 7.450 0.294 2.983 1.00 0.00 17 VAL A C 11
ATOM 17172 O O . VAL A 1 17 ? 6.340 -0.187 3.215 1.00 0.00 17 VAL A O 11
ATOM 17185 N N . THR A 1 18 ? 8.233 -0.138 1.999 1.00 0.00 18 THR A N 11
ATOM 17186 C CA . THR A 1 18 ? 7.824 -1.224 1.117 1.00 0.00 18 THR A CA 11
ATOM 17187 C C . THR A 1 18 ? 7.645 -2.524 1.892 1.00 0.00 18 THR A C 11
ATOM 17188 O O . THR A 1 18 ? 6.653 -3.233 1.718 1.00 0.00 18 THR A O 11
ATOM 17199 N N . THR A 1 19 ? 8.612 -2.834 2.751 1.00 0.00 19 THR A N 11
ATOM 17200 C CA . THR A 1 19 ? 8.562 -4.049 3.553 1.00 0.00 19 THR A CA 11
ATOM 17201 C C . THR A 1 19 ? 7.327 -4.069 4.445 1.00 0.00 19 THR A C 11
ATOM 17202 O O . THR A 1 19 ? 6.580 -5.047 4.466 1.00 0.00 19 THR A O 11
ATOM 17213 N N . SER A 1 20 ? 7.116 -2.982 5.181 1.00 0.00 20 SER A N 11
ATOM 17214 C CA . SER A 1 20 ? 5.971 -2.876 6.078 1.00 0.00 20 SER A CA 11
ATOM 17215 C C . SER A 1 20 ? 4.662 -2.965 5.300 1.00 0.00 20 SER A C 11
ATOM 17216 O O . SER A 1 20 ? 3.846 -3.856 5.536 1.00 0.00 20 SER A O 11
ATOM 17224 N N . PHE A 1 21 ? 4.468 -2.034 4.372 1.00 0.00 21 PHE A N 11
ATOM 17225 C CA . PHE A 1 21 ? 3.258 -2.006 3.559 1.00 0.00 21 PHE A CA 11
ATOM 17226 C C . PHE A 1 21 ? 2.977 -3.377 2.952 1.00 0.00 21 PHE A C 11
ATOM 17227 O O . PHE A 1 21 ? 1.857 -3.883 3.026 1.00 0.00 21 PHE A O 11
ATOM 17244 N N . ARG A 1 22 ? 4.003 -3.973 2.352 1.00 0.00 22 ARG A N 11
ATOM 17245 C CA . ARG A 1 22 ? 3.867 -5.285 1.731 1.00 0.00 22 ARG A CA 11
ATOM 17246 C C . ARG A 1 22 ? 3.100 -6.240 2.640 1.00 0.00 22 ARG A C 11
ATOM 17247 O O . ARG A 1 22 ? 2.096 -6.826 2.236 1.00 0.00 22 ARG A O 11
ATOM 17268 N N . ALA A 1 23 ? 3.581 -6.393 3.869 1.00 0.00 23 ALA A N 11
ATOM 17269 C CA . ALA A 1 23 ? 2.940 -7.276 4.836 1.00 0.00 23 ALA A CA 11
ATOM 17270 C C . ALA A 1 23 ? 1.625 -6.685 5.332 1.00 0.00 23 ALA A C 11
ATOM 17271 O O . ALA A 1 23 ? 0.554 -7.245 5.101 1.00 0.00 23 ALA A O 11
ATOM 17278 N N . GLY A 1 24 ? 1.713 -5.548 6.016 1.00 0.00 24 GLY A N 11
ATOM 17279 C CA . GLY A 1 24 ? 0.522 -4.900 6.535 1.00 0.00 24 GLY A CA 11
ATOM 17280 C C . GLY A 1 24 ? -0.563 -5.892 6.904 1.00 0.00 24 GLY A C 11
ATOM 17281 O O . GLY A 1 24 ? -0.433 -6.630 7.880 1.00 0.00 24 GLY A O 11
ATOM 17285 N N . MET A 1 25 ? -1.638 -5.908 6.123 1.00 0.00 25 MET A N 11
ATOM 17286 C CA . MET A 1 25 ? -2.751 -6.817 6.374 1.00 0.00 25 MET A CA 11
ATOM 17287 C C . MET A 1 25 ? -3.081 -7.629 5.125 1.00 0.00 25 MET A C 11
ATOM 17288 O O . MET A 1 25 ? -2.760 -7.243 4.001 1.00 0.00 25 MET A O 11
ATOM 17302 N N . PRO A 1 26 ? -3.739 -8.781 5.325 1.00 0.00 26 PRO A N 11
ATOM 17303 C CA . PRO A 1 26 ? -4.127 -9.671 4.227 1.00 0.00 26 PRO A CA 11
ATOM 17304 C C . PRO A 1 26 ? -5.233 -9.076 3.362 1.00 0.00 26 PRO A C 11
ATOM 17305 O O . PRO A 1 26 ? -5.116 -9.021 2.137 1.00 0.00 26 PRO A O 11
ATOM 17316 N N . LEU A 1 27 ? -6.307 -8.632 4.006 1.00 0.00 27 LEU A N 11
ATOM 17317 C CA . LEU A 1 27 ? -7.434 -8.039 3.294 1.00 0.00 27 LEU A CA 11
ATOM 17318 C C . LEU A 1 27 ? -7.884 -6.746 3.967 1.00 0.00 27 LEU A C 11
ATOM 17319 O O . LEU A 1 27 ? -7.372 -6.374 5.023 1.00 0.00 27 LEU A O 11
ATOM 17335 N N . ARG A 1 28 ? -8.846 -6.068 3.350 1.00 0.00 28 ARG A N 11
ATOM 17336 C CA . ARG A 1 28 ? -9.365 -4.817 3.889 1.00 0.00 28 ARG A CA 11
ATOM 17337 C C . ARG A 1 28 ? -10.883 -4.875 4.031 1.00 0.00 28 ARG A C 11
ATOM 17338 O O . ARG A 1 28 ? -11.519 -5.847 3.623 1.00 0.00 28 ARG A O 11
ATOM 17359 N N . LYS A 1 29 ? -11.459 -3.828 4.612 1.00 0.00 29 LYS A N 11
ATOM 17360 C CA . LYS A 1 29 ? -12.902 -3.758 4.808 1.00 0.00 29 LYS A CA 11
ATOM 17361 C C . LYS A 1 29 ? -13.578 -3.068 3.627 1.00 0.00 29 LYS A C 11
ATOM 17362 O O . LYS A 1 29 ? -13.430 -1.861 3.432 1.00 0.00 29 LYS A O 11
ATOM 17381 N N . HIS A 1 30 ? -14.322 -3.842 2.843 1.00 0.00 30 HIS A N 11
ATOM 17382 C CA . HIS A 1 30 ? -15.023 -3.304 1.682 1.00 0.00 30 HIS A CA 11
ATOM 17383 C C . HIS A 1 30 ? -16.086 -4.281 1.188 1.00 0.00 30 HIS A C 11
ATOM 17384 O O . HIS A 1 30 ? -16.039 -5.472 1.498 1.00 0.00 30 HIS A O 11
ATOM 17398 N N . ARG A 1 31 ? -17.042 -3.770 0.420 1.00 0.00 31 ARG A N 11
ATOM 17399 C CA . ARG A 1 31 ? -18.117 -4.597 -0.114 1.00 0.00 31 ARG A CA 11
ATOM 17400 C C . ARG A 1 31 ? -17.569 -5.645 -1.079 1.00 0.00 31 ARG A C 11
ATOM 17401 O O . ARG A 1 31 ? -16.460 -5.507 -1.595 1.00 0.00 31 ARG A O 11
ATOM 17422 N N . GLN A 1 32 ? -18.353 -6.691 -1.316 1.00 0.00 32 GLN A N 11
ATOM 17423 C CA . GLN A 1 32 ? -17.945 -7.763 -2.217 1.00 0.00 32 GLN A CA 11
ATOM 17424 C C . GLN A 1 32 ? -16.679 -8.446 -1.712 1.00 0.00 32 GLN A C 11
ATOM 17425 O O . GLN A 1 32 ? -15.780 -8.764 -2.492 1.00 0.00 32 GLN A O 11
ATOM 17439 N N . HIS A 1 33 ? -16.613 -8.668 -0.403 1.00 0.00 33 HIS A N 11
ATOM 17440 C CA . HIS A 1 33 ? -15.456 -9.314 0.206 1.00 0.00 33 HIS A CA 11
ATOM 17441 C C . HIS A 1 33 ? -15.141 -10.633 -0.492 1.00 0.00 33 HIS A C 11
ATOM 17442 O O . HIS A 1 33 ? -14.054 -10.812 -1.042 1.00 0.00 33 HIS A O 11
ATOM 17456 N N . PHE A 1 34 ? -16.097 -11.555 -0.464 1.00 0.00 34 PHE A N 11
ATOM 17457 C CA . PHE A 1 34 ? -15.921 -12.859 -1.091 1.00 0.00 34 PHE A CA 11
ATOM 17458 C C . PHE A 1 34 ? -16.921 -13.055 -2.228 1.00 0.00 34 PHE A C 11
ATOM 17459 O O . PHE A 1 34 ? -17.168 -14.179 -2.666 1.00 0.00 34 PHE A O 11
ATOM 17476 N N . LYS A 1 35 ? -17.494 -11.954 -2.700 1.00 0.00 35 LYS A N 11
ATOM 17477 C CA . LYS A 1 35 ? -18.466 -12.001 -3.786 1.00 0.00 35 LYS A CA 11
ATOM 17478 C C . LYS A 1 35 ? -17.792 -12.367 -5.104 1.00 0.00 35 LYS A C 11
ATOM 17479 O O . LYS A 1 35 ? -18.049 -13.428 -5.672 1.00 0.00 35 LYS A O 11
ATOM 17498 N N . LYS A 1 36 ? -16.926 -11.482 -5.586 1.00 0.00 36 LYS A N 11
ATOM 17499 C CA . LYS A 1 36 ? -16.212 -11.711 -6.836 1.00 0.00 36 LYS A CA 11
ATOM 17500 C C . LYS A 1 36 ? -14.732 -11.978 -6.577 1.00 0.00 36 LYS A C 11
ATOM 17501 O O . LYS A 1 36 ? -14.112 -12.799 -7.253 1.00 0.00 36 LYS A O 11
ATOM 17520 N N . TYR A 1 37 ? -14.174 -11.282 -5.593 1.00 0.00 37 TYR A N 11
ATOM 17521 C CA . TYR A 1 37 ? -12.767 -11.443 -5.245 1.00 0.00 37 TYR A CA 11
ATOM 17522 C C . TYR A 1 37 ? -12.612 -11.885 -3.793 1.00 0.00 37 TYR A C 11
ATOM 17523 O O . TYR A 1 37 ? -13.595 -12.023 -3.066 1.00 0.00 37 TYR A O 11
ATOM 17541 N N . GLY A 1 38 ? -11.369 -12.105 -3.378 1.00 0.00 38 GLY A N 11
ATOM 17542 C CA . GLY A 1 38 ? -11.106 -12.528 -2.014 1.00 0.00 38 GLY A CA 11
ATOM 17543 C C . GLY A 1 38 ? -9.880 -11.858 -1.426 1.00 0.00 38 GLY A C 11
ATOM 17544 O O . GLY A 1 38 ? -9.966 -11.181 -0.403 1.00 0.00 38 GLY A O 11
ATOM 17548 N N . ASN A 1 39 ? -8.735 -12.050 -2.072 1.00 0.00 39 ASN A N 11
ATOM 17549 C CA . ASN A 1 39 ? -7.485 -11.461 -1.605 1.00 0.00 39 ASN A CA 11
ATOM 17550 C C . ASN A 1 39 ? -7.280 -10.073 -2.205 1.00 0.00 39 ASN A C 11
ATOM 17551 O O . ASN A 1 39 ? -6.230 -9.456 -2.023 1.00 0.00 39 ASN A O 11
ATOM 17562 N N . CYS A 1 40 ? -8.289 -9.589 -2.920 1.00 0.00 40 CYS A N 11
ATOM 17563 C CA . CYS A 1 40 ? -8.220 -8.274 -3.548 1.00 0.00 40 CYS A CA 11
ATOM 17564 C C . CYS A 1 40 ? -8.714 -7.190 -2.595 1.00 0.00 40 CYS A C 11
ATOM 17565 O O . CYS A 1 40 ? -9.423 -7.474 -1.630 1.00 0.00 40 CYS A O 11
ATOM 17573 N N . PHE A 1 41 ? -8.333 -5.948 -2.873 1.00 0.00 41 PHE A N 11
ATOM 17574 C CA . PHE A 1 41 ? -8.735 -4.821 -2.039 1.00 0.00 41 PHE A CA 11
ATOM 17575 C C . PHE A 1 41 ? -8.756 -3.527 -2.847 1.00 0.00 41 PHE A C 11
ATOM 17576 O O . PHE A 1 41 ? -8.114 -3.423 -3.893 1.00 0.00 41 PHE A O 11
ATOM 17593 N N . THR A 1 42 ? -9.499 -2.540 -2.355 1.00 0.00 42 THR A N 11
ATOM 17594 C CA . THR A 1 42 ? -9.606 -1.253 -3.030 1.00 0.00 42 THR A CA 11
ATOM 17595 C C . THR A 1 42 ? -8.399 -0.373 -2.729 1.00 0.00 42 THR A C 11
ATOM 17596 O O . THR A 1 42 ? -7.785 -0.486 -1.669 1.00 0.00 42 THR A O 11
ATOM 17607 N N . ALA A 1 43 ? -8.064 0.505 -3.669 1.00 0.00 43 ALA A N 11
ATOM 17608 C CA . ALA A 1 43 ? -6.931 1.408 -3.502 1.00 0.00 43 ALA A CA 11
ATOM 17609 C C . ALA A 1 43 ? -7.154 2.359 -2.331 1.00 0.00 43 ALA A C 11
ATOM 17610 O O . ALA A 1 43 ? -6.324 2.453 -1.429 1.00 0.00 43 ALA A O 11
ATOM 17617 N N . GLY A 1 44 ? -8.283 3.062 -2.352 1.00 0.00 44 GLY A N 11
ATOM 17618 C CA . GLY A 1 44 ? -8.594 3.997 -1.287 1.00 0.00 44 GLY A CA 11
ATOM 17619 C C . GLY A 1 44 ? -8.119 3.511 0.068 1.00 0.00 44 GLY A C 11
ATOM 17620 O O . GLY A 1 44 ? -7.233 4.112 0.674 1.00 0.00 44 GLY A O 11
ATOM 17624 N N . GLU A 1 45 ? -8.712 2.421 0.545 1.00 0.00 45 GLU A N 11
ATOM 17625 C CA . GLU A 1 45 ? -8.345 1.857 1.838 1.00 0.00 45 GLU A CA 11
ATOM 17626 C C . GLU A 1 45 ? -6.831 1.867 2.027 1.00 0.00 45 GLU A C 11
ATOM 17627 O O . GLU A 1 45 ? -6.328 2.275 3.074 1.00 0.00 45 GLU A O 11
ATOM 17639 N N . ALA A 1 46 ? -6.110 1.415 1.006 1.00 0.00 46 ALA A N 11
ATOM 17640 C CA . ALA A 1 46 ? -4.654 1.373 1.058 1.00 0.00 46 ALA A CA 11
ATOM 17641 C C . ALA A 1 46 ? -4.082 2.718 1.493 1.00 0.00 46 ALA A C 11
ATOM 17642 O O . ALA A 1 46 ? -3.225 2.784 2.375 1.00 0.00 46 ALA A O 11
ATOM 17649 N N . VAL A 1 47 ? -4.560 3.790 0.869 1.00 0.00 47 VAL A N 11
ATOM 17650 C CA . VAL A 1 47 ? -4.096 5.134 1.192 1.00 0.00 47 VAL A CA 11
ATOM 17651 C C . VAL A 1 47 ? -3.927 5.310 2.697 1.00 0.00 47 VAL A C 11
ATOM 17652 O O . VAL A 1 47 ? -2.888 5.775 3.166 1.00 0.00 47 VAL A O 11
ATOM 17665 N N . ASP A 1 48 ? -4.956 4.934 3.450 1.00 0.00 48 ASP A N 11
ATOM 17666 C CA . ASP A 1 48 ? -4.922 5.049 4.903 1.00 0.00 48 ASP A CA 11
ATOM 17667 C C . ASP A 1 48 ? -3.843 4.147 5.494 1.00 0.00 48 ASP A C 11
ATOM 17668 O O . ASP A 1 48 ? -3.022 4.590 6.298 1.00 0.00 48 ASP A O 11
ATOM 17677 N N . TRP A 1 49 ? -3.851 2.882 5.092 1.00 0.00 49 TRP A N 11
ATOM 17678 C CA . TRP A 1 49 ? -2.874 1.917 5.583 1.00 0.00 49 TRP A CA 11
ATOM 17679 C C . TRP A 1 49 ? -1.453 2.439 5.398 1.00 0.00 49 TRP A C 11
ATOM 17680 O O . TRP A 1 49 ? -0.673 2.495 6.349 1.00 0.00 49 TRP A O 11
ATOM 17701 N N . LEU A 1 50 ? -1.123 2.821 4.169 1.00 0.00 50 LEU A N 11
ATOM 17702 C CA . LEU A 1 50 ? 0.205 3.340 3.860 1.00 0.00 50 LEU A CA 11
ATOM 17703 C C . LEU A 1 50 ? 0.449 4.669 4.568 1.00 0.00 50 LEU A C 11
ATOM 17704 O O . LEU A 1 50 ? 1.384 4.801 5.357 1.00 0.00 50 LEU A O 11
ATOM 17720 N N . TYR A 1 51 ? -0.400 5.650 4.281 1.00 0.00 51 TYR A N 11
ATOM 17721 C CA . TYR A 1 51 ? -0.276 6.969 4.891 1.00 0.00 51 TYR A CA 11
ATOM 17722 C C . TYR A 1 51 ? 0.111 6.856 6.362 1.00 0.00 51 TYR A C 11
ATOM 17723 O O . TYR A 1 51 ? 1.166 7.337 6.776 1.00 0.00 51 TYR A O 11
ATOM 17741 N N . ASP A 1 52 ? -0.749 6.216 7.146 1.00 0.00 52 ASP A N 11
ATOM 17742 C CA . ASP A 1 52 ? -0.498 6.037 8.571 1.00 0.00 52 ASP A CA 11
ATOM 17743 C C . ASP A 1 52 ? 0.914 5.511 8.812 1.00 0.00 52 ASP A C 11
ATOM 17744 O O . ASP A 1 52 ? 1.648 6.032 9.652 1.00 0.00 52 ASP A O 11
ATOM 17753 N N . LEU A 1 53 ? 1.287 4.474 8.070 1.00 0.00 53 LEU A N 11
ATOM 17754 C CA . LEU A 1 53 ? 2.611 3.875 8.203 1.00 0.00 53 LEU A CA 11
ATOM 17755 C C . LEU A 1 53 ? 3.704 4.900 7.916 1.00 0.00 53 LEU A C 11
ATOM 17756 O O . LEU A 1 53 ? 4.698 4.982 8.638 1.00 0.00 53 LEU A O 11
ATOM 17772 N N . LEU A 1 54 ? 3.511 5.682 6.859 1.00 0.00 54 LEU A N 11
ATOM 17773 C CA . LEU A 1 54 ? 4.479 6.704 6.477 1.00 0.00 54 LEU A CA 11
ATOM 17774 C C . LEU A 1 54 ? 4.641 7.741 7.583 1.00 0.00 54 LEU A C 11
ATOM 17775 O O . LEU A 1 54 ? 5.733 7.924 8.121 1.00 0.00 54 LEU A O 11
ATOM 17791 N N . ARG A 1 55 ? 3.546 8.416 7.919 1.00 0.00 55 ARG A N 11
ATOM 17792 C CA . ARG A 1 55 ? 3.566 9.434 8.963 1.00 0.00 55 ARG A CA 11
ATOM 17793 C C . ARG A 1 55 ? 4.182 8.885 10.246 1.00 0.00 55 ARG A C 11
ATOM 17794 O O . ARG A 1 55 ? 4.995 9.547 10.889 1.00 0.00 55 ARG A O 11
ATOM 17815 N N . ASN A 1 56 ? 3.787 7.670 10.613 1.00 0.00 56 ASN A N 11
ATOM 17816 C CA . ASN A 1 56 ? 4.298 7.032 11.821 1.00 0.00 56 ASN A CA 11
ATOM 17817 C C . ASN A 1 56 ? 5.813 7.191 11.920 1.00 0.00 56 ASN A C 11
ATOM 17818 O O . ASN A 1 56 ? 6.349 7.464 12.993 1.00 0.00 56 ASN A O 11
ATOM 17829 N N . ASN A 1 57 ? 6.495 7.018 10.793 1.00 0.00 57 ASN A N 11
ATOM 17830 C CA . ASN A 1 57 ? 7.948 7.142 10.753 1.00 0.00 57 ASN A CA 11
ATOM 17831 C C . ASN A 1 57 ? 8.371 8.606 10.826 1.00 0.00 57 ASN A C 11
ATOM 17832 O O . ASN A 1 57 ? 7.659 9.493 10.355 1.00 0.00 57 ASN A O 11
ATOM 17843 N N . SER A 1 58 ? 9.535 8.851 11.419 1.00 0.00 58 SER A N 11
ATOM 17844 C CA . SER A 1 58 ? 10.052 10.207 11.558 1.00 0.00 58 SER A CA 11
ATOM 17845 C C . SER A 1 58 ? 10.390 10.801 10.194 1.00 0.00 58 SER A C 11
ATOM 17846 O O . SER A 1 58 ? 9.976 11.913 9.869 1.00 0.00 58 SER A O 11
ATOM 17854 N N . ASN A 1 59 ? 11.146 10.050 9.399 1.00 0.00 59 ASN A N 11
ATOM 17855 C CA . ASN A 1 59 ? 11.542 10.502 8.070 1.00 0.00 59 ASN A CA 11
ATOM 17856 C C . ASN A 1 59 ? 10.444 11.350 7.435 1.00 0.00 59 ASN A C 11
ATOM 17857 O O . ASN A 1 59 ? 10.653 12.521 7.120 1.00 0.00 59 ASN A O 11
ATOM 17868 N N . PHE A 1 60 ? 9.273 10.749 7.249 1.00 0.00 60 PHE A N 11
ATOM 17869 C CA . PHE A 1 60 ? 8.141 11.448 6.651 1.00 0.00 60 PHE A CA 11
ATOM 17870 C C . PHE A 1 60 ? 7.453 12.345 7.676 1.00 0.00 60 PHE A C 11
ATOM 17871 O O . PHE A 1 60 ? 7.193 13.519 7.414 1.00 0.00 60 PHE A O 11
ATOM 17888 N N . GLY A 1 61 ? 7.160 11.783 8.845 1.00 0.00 61 GLY A N 11
ATOM 17889 C CA . GLY A 1 61 ? 6.504 12.544 9.891 1.00 0.00 61 GLY A CA 11
ATOM 17890 C C . GLY A 1 61 ? 5.036 12.786 9.599 1.00 0.00 61 GLY A C 11
ATOM 17891 O O . GLY A 1 61 ? 4.524 12.424 8.540 1.00 0.00 61 GLY A O 11
ATOM 17895 N N . PRO A 1 62 ? 4.334 13.410 10.556 1.00 0.00 62 PRO A N 11
ATOM 17896 C CA . PRO A 1 62 ? 2.906 13.712 10.420 1.00 0.00 62 PRO A CA 11
ATOM 17897 C C . PRO A 1 62 ? 2.639 14.795 9.381 1.00 0.00 62 PRO A C 11
ATOM 17898 O O . PRO A 1 62 ? 1.508 14.966 8.926 1.00 0.00 62 PRO A O 11
ATOM 17909 N N . GLU A 1 63 ? 3.687 15.523 9.009 1.00 0.00 63 GLU A N 11
ATOM 17910 C CA . GLU A 1 63 ? 3.563 16.590 8.022 1.00 0.00 63 GLU A CA 11
ATOM 17911 C C . GLU A 1 63 ? 2.961 16.063 6.723 1.00 0.00 63 GLU A C 11
ATOM 17912 O O . GLU A 1 63 ? 2.156 16.737 6.081 1.00 0.00 63 GLU A O 11
ATOM 17924 N N . VAL A 1 64 ? 3.357 14.853 6.342 1.00 0.00 64 VAL A N 11
ATOM 17925 C CA . VAL A 1 64 ? 2.857 14.234 5.120 1.00 0.00 64 VAL A CA 11
ATOM 17926 C C . VAL A 1 64 ? 1.335 14.142 5.134 1.00 0.00 64 VAL A C 11
ATOM 17927 O O . VAL A 1 64 ? 0.736 13.714 6.121 1.00 0.00 64 VAL A O 11
ATOM 17940 N N . THR A 1 65 ? 0.714 14.548 4.031 1.00 0.00 65 THR A N 11
ATOM 17941 C CA . THR A 1 65 ? -0.739 14.512 3.915 1.00 0.00 65 THR A CA 11
ATOM 17942 C C . THR A 1 65 ? -1.186 13.432 2.938 1.00 0.00 65 THR A C 11
ATOM 17943 O O . THR A 1 65 ? -0.395 12.947 2.129 1.00 0.00 65 THR A O 11
ATOM 17954 N N . ARG A 1 66 ? -2.460 13.059 3.018 1.00 0.00 66 ARG A N 11
ATOM 17955 C CA . ARG A 1 66 ? -3.012 12.035 2.140 1.00 0.00 66 ARG A CA 11
ATOM 17956 C C . ARG A 1 66 ? -2.499 12.207 0.713 1.00 0.00 66 ARG A C 11
ATOM 17957 O O . ARG A 1 66 ? -1.983 11.266 0.111 1.00 0.00 66 ARG A O 11
ATOM 17978 N N . GLN A 1 67 ? -2.647 13.415 0.178 1.00 0.00 67 GLN A N 11
ATOM 17979 C CA . GLN A 1 67 ? -2.200 13.710 -1.178 1.00 0.00 67 GLN A CA 11
ATOM 17980 C C . GLN A 1 67 ? -0.860 13.041 -1.466 1.00 0.00 67 GLN A C 11
ATOM 17981 O O . GLN A 1 67 ? -0.759 12.189 -2.348 1.00 0.00 67 GLN A O 11
ATOM 17995 N N . GLN A 1 68 ? 0.166 13.434 -0.718 1.00 0.00 68 GLN A N 11
ATOM 17996 C CA . GLN A 1 68 ? 1.500 12.873 -0.895 1.00 0.00 68 GLN A CA 11
ATOM 17997 C C . GLN A 1 68 ? 1.430 11.368 -1.129 1.00 0.00 68 GLN A C 11
ATOM 17998 O O . GLN A 1 68 ? 2.155 10.823 -1.963 1.00 0.00 68 GLN A O 11
ATOM 18012 N N . THR A 1 69 ? 0.553 10.698 -0.388 1.00 0.00 69 THR A N 11
ATOM 18013 C CA . THR A 1 69 ? 0.389 9.255 -0.513 1.00 0.00 69 THR A CA 11
ATOM 18014 C C . THR A 1 69 ? 0.080 8.860 -1.953 1.00 0.00 69 THR A C 11
ATOM 18015 O O . THR A 1 69 ? 0.872 8.178 -2.603 1.00 0.00 69 THR A O 11
ATOM 18026 N N . ILE A 1 70 ? -1.076 9.293 -2.444 1.00 0.00 70 ILE A N 11
ATOM 18027 C CA . ILE A 1 70 ? -1.489 8.986 -3.808 1.00 0.00 70 ILE A CA 11
ATOM 18028 C C . ILE A 1 70 ? -0.306 9.050 -4.768 1.00 0.00 70 ILE A C 11
ATOM 18029 O O . ILE A 1 70 ? -0.150 8.189 -5.634 1.00 0.00 70 ILE A O 11
ATOM 18045 N N . GLN A 1 71 ? 0.526 10.074 -4.606 1.00 0.00 71 GLN A N 11
ATOM 18046 C CA . GLN A 1 71 ? 1.696 10.249 -5.458 1.00 0.00 71 GLN A CA 11
ATOM 18047 C C . GLN A 1 71 ? 2.712 9.135 -5.224 1.00 0.00 71 GLN A C 11
ATOM 18048 O O . GLN A 1 71 ? 3.246 8.559 -6.172 1.00 0.00 71 GLN A O 11
ATOM 18062 N N . LEU A 1 72 ? 2.974 8.837 -3.956 1.00 0.00 72 LEU A N 11
ATOM 18063 C CA . LEU A 1 72 ? 3.926 7.792 -3.597 1.00 0.00 72 LEU A CA 11
ATOM 18064 C C . LEU A 1 72 ? 3.444 6.427 -4.079 1.00 0.00 72 LEU A C 11
ATOM 18065 O O . LEU A 1 72 ? 4.161 5.717 -4.785 1.00 0.00 72 LEU A O 11
ATOM 18081 N N . LEU A 1 73 ? 2.225 6.067 -3.694 1.00 0.00 73 LEU A N 11
ATOM 18082 C CA . LEU A 1 73 ? 1.645 4.787 -4.089 1.00 0.00 73 LEU A CA 11
ATOM 18083 C C . LEU A 1 73 ? 1.993 4.456 -5.537 1.00 0.00 73 LEU A C 11
ATOM 18084 O O . LEU A 1 73 ? 2.376 3.328 -5.850 1.00 0.00 73 LEU A O 11
ATOM 18100 N N . ARG A 1 74 ? 1.858 5.445 -6.414 1.00 0.00 74 ARG A N 11
ATOM 18101 C CA . ARG A 1 74 ? 2.159 5.258 -7.828 1.00 0.00 74 ARG A CA 11
ATOM 18102 C C . ARG A 1 74 ? 3.449 4.463 -8.009 1.00 0.00 74 ARG A C 11
ATOM 18103 O O . ARG A 1 74 ? 3.482 3.467 -8.732 1.00 0.00 74 ARG A O 11
ATOM 18124 N N . LYS A 1 75 ? 4.511 4.911 -7.348 1.00 0.00 75 LYS A N 11
ATOM 18125 C CA . LYS A 1 75 ? 5.804 4.243 -7.434 1.00 0.00 75 LYS A CA 11
ATOM 18126 C C . LYS A 1 75 ? 5.649 2.734 -7.269 1.00 0.00 75 LYS A C 11
ATOM 18127 O O . LYS A 1 75 ? 6.062 1.960 -8.133 1.00 0.00 75 LYS A O 11
ATOM 18146 N N . PHE A 1 76 ? 5.050 2.323 -6.156 1.00 0.00 76 PHE A N 11
ATOM 18147 C CA . PHE A 1 76 ? 4.840 0.907 -5.879 1.00 0.00 76 PHE A CA 11
ATOM 18148 C C . PHE A 1 76 ? 4.424 0.161 -7.144 1.00 0.00 76 PHE A C 11
ATOM 18149 O O . PHE A 1 76 ? 5.112 -0.757 -7.592 1.00 0.00 76 PHE A O 11
ATOM 18166 N N . LEU A 1 77 ? 3.294 0.563 -7.715 1.00 0.00 77 LEU A N 11
ATOM 18167 C CA . LEU A 1 77 ? 2.784 -0.067 -8.928 1.00 0.00 77 LEU A CA 11
ATOM 18168 C C . LEU A 1 77 ? 3.826 -0.029 -10.041 1.00 0.00 77 LEU A C 11
ATOM 18169 O O . LEU A 1 77 ? 3.941 -0.966 -10.831 1.00 0.00 77 LEU A O 11
ATOM 18185 N N . LYS A 1 78 ? 4.587 1.059 -10.095 1.00 0.00 78 LYS A N 11
ATOM 18186 C CA . LYS A 1 78 ? 5.623 1.219 -11.108 1.00 0.00 78 LYS A CA 11
ATOM 18187 C C . LYS A 1 78 ? 6.705 0.154 -10.952 1.00 0.00 78 LYS A C 11
ATOM 18188 O O . LYS A 1 78 ? 7.109 -0.479 -11.926 1.00 0.00 78 LYS A O 11
ATOM 18207 N N . ASN A 1 79 ? 7.168 -0.037 -9.721 1.00 0.00 79 ASN A N 11
ATOM 18208 C CA . ASN A 1 79 ? 8.202 -1.026 -9.439 1.00 0.00 79 ASN A CA 11
ATOM 18209 C C . ASN A 1 79 ? 7.621 -2.437 -9.445 1.00 0.00 79 ASN A C 11
ATOM 18210 O O . ASN A 1 79 ? 8.301 -3.401 -9.091 1.00 0.00 79 ASN A O 11
ATOM 18221 N N . HIS A 1 80 ? 6.361 -2.551 -9.851 1.00 0.00 80 HIS A N 11
ATOM 18222 C CA . HIS A 1 80 ? 5.689 -3.844 -9.905 1.00 0.00 80 HIS A CA 11
ATOM 18223 C C . HIS A 1 80 ? 5.469 -4.401 -8.502 1.00 0.00 80 HIS A C 11
ATOM 18224 O O . HIS A 1 80 ? 5.485 -5.615 -8.296 1.00 0.00 80 HIS A O 11
ATOM 18238 N N . VAL A 1 81 ? 5.266 -3.507 -7.540 1.00 0.00 81 VAL A N 11
ATOM 18239 C CA . VAL A 1 81 ? 5.043 -3.909 -6.157 1.00 0.00 81 VAL A CA 11
ATOM 18240 C C . VAL A 1 81 ? 3.617 -4.410 -5.953 1.00 0.00 81 VAL A C 11
ATOM 18241 O O . VAL A 1 81 ? 3.362 -5.253 -5.093 1.00 0.00 81 VAL A O 11
ATOM 18254 N N . ILE A 1 82 ? 2.692 -3.884 -6.749 1.00 0.00 82 ILE A N 11
ATOM 18255 C CA . ILE A 1 82 ? 1.292 -4.279 -6.657 1.00 0.00 82 ILE A CA 11
ATOM 18256 C C . ILE A 1 82 ? 0.609 -4.204 -8.018 1.00 0.00 82 ILE A C 11
ATOM 18257 O O . ILE A 1 82 ? 0.680 -3.185 -8.703 1.00 0.00 82 ILE A O 11
ATOM 18273 N N . GLU A 1 83 ? -0.054 -5.291 -8.402 1.00 0.00 83 GLU A N 11
ATOM 18274 C CA . GLU A 1 83 ? -0.751 -5.347 -9.681 1.00 0.00 83 GLU A CA 11
ATOM 18275 C C . GLU A 1 83 ? -2.250 -5.132 -9.494 1.00 0.00 83 GLU A C 11
ATOM 18276 O O . GLU A 1 83 ? -2.749 -5.111 -8.369 1.00 0.00 83 GLU A O 11
ATOM 18288 N N . ASP A 1 84 ? -2.962 -4.971 -10.604 1.00 0.00 84 ASP A N 11
ATOM 18289 C CA . ASP A 1 84 ? -4.404 -4.758 -10.564 1.00 0.00 84 ASP A CA 11
ATOM 18290 C C . ASP A 1 84 ? -5.141 -6.072 -10.329 1.00 0.00 84 ASP A C 11
ATOM 18291 O O . ASP A 1 84 ? -4.635 -7.146 -10.656 1.00 0.00 84 ASP A O 11
ATOM 18300 N N . ILE A 1 85 ? -6.338 -5.979 -9.759 1.00 0.00 85 ILE A N 11
ATOM 18301 C CA . ILE A 1 85 ? -7.145 -7.160 -9.480 1.00 0.00 85 ILE A CA 11
ATOM 18302 C C . ILE A 1 85 ? -7.031 -8.182 -10.606 1.00 0.00 85 ILE A C 11
ATOM 18303 O O . ILE A 1 85 ? -7.055 -9.390 -10.369 1.00 0.00 85 ILE A O 11
ATOM 18319 N N . LYS A 1 86 ? -6.907 -7.689 -11.834 1.00 0.00 86 LYS A N 11
ATOM 18320 C CA . LYS A 1 86 ? -6.787 -8.557 -12.999 1.00 0.00 86 LYS A CA 11
ATOM 18321 C C . LYS A 1 86 ? -5.329 -8.925 -13.256 1.00 0.00 86 LYS A C 11
ATOM 18322 O O . LYS A 1 86 ? -5.012 -10.075 -13.555 1.00 0.00 86 LYS A O 11
ATOM 18341 N N . GLY A 1 87 ? -4.444 -7.939 -13.134 1.00 0.00 87 GLY A N 11
ATOM 18342 C CA . GLY A 1 87 ? -3.030 -8.180 -13.355 1.00 0.00 87 GLY A CA 11
ATOM 18343 C C . GLY A 1 87 ? -2.411 -7.169 -14.300 1.00 0.00 87 GLY A C 11
ATOM 18344 O O . GLY A 1 87 ? -1.744 -7.540 -15.266 1.00 0.00 87 GLY A O 11
ATOM 18348 N N . ARG A 1 88 ? -2.632 -5.889 -14.022 1.00 0.00 88 ARG A N 11
ATOM 18349 C CA . ARG A 1 88 ? -2.093 -4.821 -14.856 1.00 0.00 88 ARG A CA 11
ATOM 18350 C C . ARG A 1 88 ? -1.006 -4.048 -14.115 1.00 0.00 88 ARG A C 11
ATOM 18351 O O . ARG A 1 88 ? -1.142 -3.752 -12.928 1.00 0.00 88 ARG A O 11
ATOM 18372 N N . TRP A 1 89 ? 0.070 -3.726 -14.823 1.00 0.00 89 TRP A N 11
ATOM 18373 C CA . TRP A 1 89 ? 1.181 -2.988 -14.232 1.00 0.00 89 TRP A CA 11
ATOM 18374 C C . TRP A 1 89 ? 1.791 -2.022 -15.241 1.00 0.00 89 TRP A C 11
ATOM 18375 O O . TRP A 1 89 ? 1.463 -2.059 -16.426 1.00 0.00 89 TRP A O 11
ATOM 18396 N N . GLY A 1 90 ? 2.680 -1.157 -14.763 1.00 0.00 90 GLY A N 11
ATOM 18397 C CA . GLY A 1 90 ? 3.322 -0.193 -15.638 1.00 0.00 90 GLY A CA 11
ATOM 18398 C C . GLY A 1 90 ? 2.384 0.920 -16.061 1.00 0.00 90 GLY A C 11
ATOM 18399 O O . GLY A 1 90 ? 2.382 1.332 -17.221 1.00 0.00 90 GLY A O 11
ATOM 18403 N N . SER A 1 91 ? 1.583 1.407 -15.119 1.00 0.00 91 SER A N 11
ATOM 18404 C CA . SER A 1 91 ? 0.631 2.475 -15.402 1.00 0.00 91 SER A CA 11
ATOM 18405 C C . SER A 1 91 ? 0.945 3.716 -14.572 1.00 0.00 91 SER A C 11
ATOM 18406 O O . SER A 1 91 ? 0.639 4.838 -14.975 1.00 0.00 91 SER A O 11
ATOM 18414 N N . GLU A 1 92 ? 1.559 3.505 -13.412 1.00 0.00 92 GLU A N 11
ATOM 18415 C CA . GLU A 1 92 ? 1.914 4.607 -12.525 1.00 0.00 92 GLU A CA 11
ATOM 18416 C C . GLU A 1 92 ? 0.726 5.542 -12.317 1.00 0.00 92 GLU A C 11
ATOM 18417 O O . GLU A 1 92 ? 0.896 6.747 -12.136 1.00 0.00 92 GLU A O 11
ATOM 18429 N N . ASN A 1 93 ? -0.476 4.977 -12.343 1.00 0.00 93 ASN A N 11
ATOM 18430 C CA . ASN A 1 93 ? -1.693 5.760 -12.159 1.00 0.00 93 ASN A CA 11
ATOM 18431 C C . ASN A 1 93 ? -2.596 5.122 -11.108 1.00 0.00 93 ASN A C 11
ATOM 18432 O O . ASN A 1 93 ? -3.282 4.136 -11.379 1.00 0.00 93 ASN A O 11
ATOM 18443 N N . VAL A 1 94 ? -2.590 5.691 -9.906 1.00 0.00 94 VAL A N 11
ATOM 18444 C CA . VAL A 1 94 ? -3.410 5.180 -8.814 1.00 0.00 94 VAL A CA 11
ATOM 18445 C C . VAL A 1 94 ? -3.905 6.312 -7.922 1.00 0.00 94 VAL A C 11
ATOM 18446 O O . VAL A 1 94 ? -3.113 7.098 -7.401 1.00 0.00 94 VAL A O 11
ATOM 18459 N N . ASP A 1 95 ? -5.220 6.390 -7.750 1.00 0.00 95 ASP A N 11
ATOM 18460 C CA . ASP A 1 95 ? -5.823 7.426 -6.919 1.00 0.00 95 ASP A CA 11
ATOM 18461 C C . ASP A 1 95 ? -6.485 6.818 -5.687 1.00 0.00 95 ASP A C 11
ATOM 18462 O O . ASP A 1 95 ? -6.533 5.597 -5.535 1.00 0.00 95 ASP A O 11
ATOM 18471 N N . ASP A 1 96 ? -6.994 7.677 -4.810 1.00 0.00 96 ASP A N 11
ATOM 18472 C CA . ASP A 1 96 ? -7.654 7.224 -3.591 1.00 0.00 96 ASP A CA 11
ATOM 18473 C C . ASP A 1 96 ? -9.101 6.831 -3.871 1.00 0.00 96 ASP A C 11
ATOM 18474 O O . ASP A 1 96 ? -9.892 6.642 -2.948 1.00 0.00 96 ASP A O 11
ATOM 18483 N N . ASN A 1 97 ? -9.440 6.711 -5.150 1.00 0.00 97 ASN A N 11
ATOM 18484 C CA . ASN A 1 97 ? -10.793 6.342 -5.551 1.00 0.00 97 ASN A CA 11
ATOM 18485 C C . ASN A 1 97 ? -10.986 4.830 -5.488 1.00 0.00 97 ASN A C 11
ATOM 18486 O O . ASN A 1 97 ? -10.058 4.089 -5.168 1.00 0.00 97 ASN A O 11
ATOM 18497 N N . ASN A 1 98 ? -12.198 4.381 -5.796 1.00 0.00 98 ASN A N 11
ATOM 18498 C CA . ASN A 1 98 ? -12.514 2.957 -5.774 1.00 0.00 98 ASN A CA 11
ATOM 18499 C C . ASN A 1 98 ? -11.779 2.220 -6.889 1.00 0.00 98 ASN A C 11
ATOM 18500 O O . ASN A 1 98 ? -12.175 2.283 -8.053 1.00 0.00 98 ASN A O 11
ATOM 18511 N N . GLN A 1 99 ? -10.709 1.522 -6.525 1.00 0.00 99 GLN A N 11
ATOM 18512 C CA . GLN A 1 99 ? -9.919 0.773 -7.495 1.00 0.00 99 GLN A CA 11
ATOM 18513 C C . GLN A 1 99 ? -9.295 -0.462 -6.853 1.00 0.00 99 GLN A C 11
ATOM 18514 O O . GLN A 1 99 ? -8.358 -0.356 -6.060 1.00 0.00 99 GLN A O 11
ATOM 18528 N N . LEU A 1 100 ? -9.821 -1.632 -7.198 1.00 0.00 100 LEU A N 11
ATOM 18529 C CA . LEU A 1 100 ? -9.316 -2.888 -6.655 1.00 0.00 100 LEU A CA 11
ATOM 18530 C C . LEU A 1 100 ? -7.849 -3.089 -7.021 1.00 0.00 100 LEU A C 11
ATOM 18531 O O . LEU A 1 100 ? -7.373 -2.569 -8.031 1.00 0.00 100 LEU A O 11
ATOM 18547 N N . PHE A 1 101 ? -7.137 -3.848 -6.195 1.00 0.00 101 PHE A N 11
ATOM 18548 C CA . PHE A 1 101 ? -5.724 -4.119 -6.432 1.00 0.00 101 PHE A CA 11
ATOM 18549 C C . PHE A 1 101 ? -5.284 -5.388 -5.707 1.00 0.00 101 PHE A C 11
ATOM 18550 O O . PHE A 1 101 ? -5.911 -5.809 -4.735 1.00 0.00 101 PHE A O 11
ATOM 18567 N N . ARG A 1 102 ? -4.203 -5.993 -6.188 1.00 0.00 102 ARG A N 11
ATOM 18568 C CA . ARG A 1 102 ? -3.680 -7.214 -5.588 1.00 0.00 102 ARG A CA 11
ATOM 18569 C C . ARG A 1 102 ? -2.164 -7.292 -5.746 1.00 0.00 102 ARG A C 11
ATOM 18570 O O . ARG A 1 102 ? -1.604 -6.785 -6.719 1.00 0.00 102 ARG A O 11
ATOM 18591 N N . PHE A 1 103 ? -1.506 -7.928 -4.783 1.00 0.00 103 PHE A N 11
ATOM 18592 C CA . PHE A 1 103 ? -0.055 -8.071 -4.814 1.00 0.00 103 PHE A CA 11
ATOM 18593 C C . PHE A 1 103 ? 0.356 -9.268 -5.666 1.00 0.00 103 PHE A C 11
ATOM 18594 O O . PHE A 1 103 ? -0.204 -10.359 -5.560 1.00 0.00 103 PHE A O 11
ATOM 18611 N N . PRO A 1 104 ? 1.358 -9.061 -6.533 1.00 0.00 104 PRO A N 11
ATOM 18612 C CA . PRO A 1 104 ? 1.867 -10.111 -7.421 1.00 0.00 104 PRO A CA 11
ATOM 18613 C C . PRO A 1 104 ? 2.619 -11.198 -6.661 1.00 0.00 104 PRO A C 11
ATOM 18614 O O . PRO A 1 104 ? 2.764 -11.129 -5.441 1.00 0.00 104 PRO A O 11
ATOM 18625 N N . ALA A 1 105 ? 3.094 -12.202 -7.390 1.00 0.00 105 ALA A N 11
ATOM 18626 C CA . ALA A 1 105 ? 3.833 -13.303 -6.785 1.00 0.00 105 ALA A CA 11
ATOM 18627 C C . ALA A 1 105 ? 5.017 -13.714 -7.654 1.00 0.00 105 ALA A C 11
ATOM 18628 O O . ALA A 1 105 ? 4.857 -14.005 -8.840 1.00 0.00 105 ALA A O 11
ATOM 18635 N N . GLY A 1 1 ? 34.541 -8.196 -1.081 1.00 0.00 1 GLY A N 12
ATOM 18636 C CA . GLY A 1 1 ? 33.681 -9.080 -1.846 1.00 0.00 1 GLY A CA 12
ATOM 18637 C C . GLY A 1 1 ? 32.294 -8.504 -2.052 1.00 0.00 1 GLY A C 12
ATOM 18638 O O . GLY A 1 1 ? 31.612 -8.150 -1.090 1.00 0.00 1 GLY A O 12
ATOM 18642 N N . SER A 1 2 ? 31.876 -8.408 -3.310 1.00 0.00 2 SER A N 12
ATOM 18643 C CA . SER A 1 2 ? 30.563 -7.865 -3.640 1.00 0.00 2 SER A CA 12
ATOM 18644 C C . SER A 1 2 ? 30.431 -6.427 -3.149 1.00 0.00 2 SER A C 12
ATOM 18645 O O . SER A 1 2 ? 29.395 -6.036 -2.610 1.00 0.00 2 SER A O 12
ATOM 18653 N N . SER A 1 3 ? 31.488 -5.644 -3.339 1.00 0.00 3 SER A N 12
ATOM 18654 C CA . SER A 1 3 ? 31.492 -4.249 -2.913 1.00 0.00 3 SER A CA 12
ATOM 18655 C C . SER A 1 3 ? 31.440 -3.313 -4.116 1.00 0.00 3 SER A C 12
ATOM 18656 O O . SER A 1 3 ? 32.392 -3.224 -4.890 1.00 0.00 3 SER A O 12
ATOM 18664 N N . GLY A 1 4 ? 30.318 -2.615 -4.267 1.00 0.00 4 GLY A N 12
ATOM 18665 C CA . GLY A 1 4 ? 30.161 -1.694 -5.377 1.00 0.00 4 GLY A CA 12
ATOM 18666 C C . GLY A 1 4 ? 28.755 -1.134 -5.471 1.00 0.00 4 GLY A C 12
ATOM 18667 O O . GLY A 1 4 ? 28.018 -1.442 -6.407 1.00 0.00 4 GLY A O 12
ATOM 18671 N N . SER A 1 5 ? 28.383 -0.309 -4.498 1.00 0.00 5 SER A N 12
ATOM 18672 C CA . SER A 1 5 ? 27.054 0.292 -4.471 1.00 0.00 5 SER A CA 12
ATOM 18673 C C . SER A 1 5 ? 27.101 1.687 -3.856 1.00 0.00 5 SER A C 12
ATOM 18674 O O . SER A 1 5 ? 28.052 2.038 -3.158 1.00 0.00 5 SER A O 12
ATOM 18682 N N . SER A 1 6 ? 26.066 2.478 -4.121 1.00 0.00 6 SER A N 12
ATOM 18683 C CA . SER A 1 6 ? 25.990 3.837 -3.598 1.00 0.00 6 SER A CA 12
ATOM 18684 C C . SER A 1 6 ? 24.538 4.263 -3.402 1.00 0.00 6 SER A C 12
ATOM 18685 O O . SER A 1 6 ? 23.637 3.767 -4.077 1.00 0.00 6 SER A O 12
ATOM 18693 N N . GLY A 1 7 ? 24.319 5.186 -2.470 1.00 0.00 7 GLY A N 12
ATOM 18694 C CA . GLY A 1 7 ? 22.975 5.663 -2.200 1.00 0.00 7 GLY A CA 12
ATOM 18695 C C . GLY A 1 7 ? 22.171 4.688 -1.364 1.00 0.00 7 GLY A C 12
ATOM 18696 O O . GLY A 1 7 ? 20.999 4.435 -1.648 1.00 0.00 7 GLY A O 12
ATOM 18700 N N . TYR A 1 8 ? 22.799 4.137 -0.332 1.00 0.00 8 TYR A N 12
ATOM 18701 C CA . TYR A 1 8 ? 22.135 3.180 0.545 1.00 0.00 8 TYR A CA 12
ATOM 18702 C C . TYR A 1 8 ? 21.108 3.876 1.433 1.00 0.00 8 TYR A C 12
ATOM 18703 O O . TYR A 1 8 ? 19.944 3.479 1.483 1.00 0.00 8 TYR A O 12
ATOM 18721 N N . ARG A 1 9 ? 21.548 4.918 2.131 1.00 0.00 9 ARG A N 12
ATOM 18722 C CA . ARG A 1 9 ? 20.668 5.671 3.017 1.00 0.00 9 ARG A CA 12
ATOM 18723 C C . ARG A 1 9 ? 19.252 5.733 2.453 1.00 0.00 9 ARG A C 12
ATOM 18724 O O . ARG A 1 9 ? 18.289 5.367 3.125 1.00 0.00 9 ARG A O 12
ATOM 18745 N N . ALA A 1 10 ? 19.134 6.200 1.214 1.00 0.00 10 ALA A N 12
ATOM 18746 C CA . ALA A 1 10 ? 17.837 6.309 0.559 1.00 0.00 10 ALA A CA 12
ATOM 18747 C C . ALA A 1 10 ? 17.212 4.935 0.346 1.00 0.00 10 ALA A C 12
ATOM 18748 O O . ALA A 1 10 ? 16.056 4.705 0.702 1.00 0.00 10 ALA A O 12
ATOM 18755 N N . THR A 1 11 ? 17.983 4.023 -0.237 1.00 0.00 11 THR A N 12
ATOM 18756 C CA . THR A 1 11 ? 17.505 2.671 -0.499 1.00 0.00 11 THR A CA 12
ATOM 18757 C C . THR A 1 11 ? 16.863 2.065 0.744 1.00 0.00 11 THR A C 12
ATOM 18758 O O . THR A 1 11 ? 15.814 1.425 0.665 1.00 0.00 11 THR A O 12
ATOM 18769 N N . LYS A 1 12 ? 17.500 2.270 1.892 1.00 0.00 12 LYS A N 12
ATOM 18770 C CA . LYS A 1 12 ? 16.991 1.745 3.154 1.00 0.00 12 LYS A CA 12
ATOM 18771 C C . LYS A 1 12 ? 15.519 2.102 3.337 1.00 0.00 12 LYS A C 12
ATOM 18772 O O . LYS A 1 12 ? 14.663 1.221 3.424 1.00 0.00 12 LYS A O 12
ATOM 18791 N N . LEU A 1 13 ? 15.232 3.397 3.394 1.00 0.00 13 LEU A N 12
ATOM 18792 C CA . LEU A 1 13 ? 13.863 3.871 3.566 1.00 0.00 13 LEU A CA 12
ATOM 18793 C C . LEU A 1 13 ? 12.901 3.090 2.675 1.00 0.00 13 LEU A C 12
ATOM 18794 O O . LEU A 1 13 ? 12.019 2.385 3.166 1.00 0.00 13 LEU A O 12
ATOM 18810 N N . TRP A 1 14 ? 13.079 3.219 1.366 1.00 0.00 14 TRP A N 12
ATOM 18811 C CA . TRP A 1 14 ? 12.229 2.524 0.407 1.00 0.00 14 TRP A CA 12
ATOM 18812 C C . TRP A 1 14 ? 12.042 1.064 0.803 1.00 0.00 14 TRP A C 12
ATOM 18813 O O . TRP A 1 14 ? 10.931 0.537 0.761 1.00 0.00 14 TRP A O 12
ATOM 18834 N N . ASN A 1 15 ? 13.135 0.415 1.189 1.00 0.00 15 ASN A N 12
ATOM 18835 C CA . ASN A 1 15 ? 13.091 -0.986 1.594 1.00 0.00 15 ASN A CA 12
ATOM 18836 C C . ASN A 1 15 ? 12.259 -1.160 2.860 1.00 0.00 15 ASN A C 12
ATOM 18837 O O . ASN A 1 15 ? 11.639 -2.203 3.068 1.00 0.00 15 ASN A O 12
ATOM 18848 N N . GLU A 1 16 ? 12.249 -0.131 3.702 1.00 0.00 16 GLU A N 12
ATOM 18849 C CA . GLU A 1 16 ? 11.493 -0.172 4.948 1.00 0.00 16 GLU A CA 12
ATOM 18850 C C . GLU A 1 16 ? 10.001 0.010 4.685 1.00 0.00 16 GLU A C 12
ATOM 18851 O O . GLU A 1 16 ? 9.196 -0.875 4.975 1.00 0.00 16 GLU A O 12
ATOM 18863 N N . VAL A 1 17 ? 9.639 1.164 4.134 1.00 0.00 17 VAL A N 12
ATOM 18864 C CA . VAL A 1 17 ? 8.245 1.463 3.831 1.00 0.00 17 VAL A CA 12
ATOM 18865 C C . VAL A 1 17 ? 7.610 0.348 3.007 1.00 0.00 17 VAL A C 12
ATOM 18866 O O . VAL A 1 17 ? 6.471 -0.050 3.252 1.00 0.00 17 VAL A O 12
ATOM 18879 N N . THR A 1 18 ? 8.356 -0.155 2.028 1.00 0.00 18 THR A N 12
ATOM 18880 C CA . THR A 1 18 ? 7.867 -1.224 1.167 1.00 0.00 18 THR A CA 12
ATOM 18881 C C . THR A 1 18 ? 7.605 -2.497 1.965 1.00 0.00 18 THR A C 12
ATOM 18882 O O . THR A 1 18 ? 6.563 -3.135 1.812 1.00 0.00 18 THR A O 12
ATOM 18893 N N . THR A 1 19 ? 8.557 -2.861 2.819 1.00 0.00 19 THR A N 12
ATOM 18894 C CA . THR A 1 19 ? 8.430 -4.058 3.641 1.00 0.00 19 THR A CA 12
ATOM 18895 C C . THR A 1 19 ? 7.256 -3.939 4.606 1.00 0.00 19 THR A C 12
ATOM 18896 O O . THR A 1 19 ? 6.459 -4.867 4.747 1.00 0.00 19 THR A O 12
ATOM 18907 N N . SER A 1 20 ? 7.154 -2.791 5.269 1.00 0.00 20 SER A N 12
ATOM 18908 C CA . SER A 1 20 ? 6.078 -2.553 6.224 1.00 0.00 20 SER A CA 12
ATOM 18909 C C . SER A 1 20 ? 4.719 -2.590 5.531 1.00 0.00 20 SER A C 12
ATOM 18910 O O . SER A 1 20 ? 3.775 -3.208 6.025 1.00 0.00 20 SER A O 12
ATOM 18918 N N . PHE A 1 21 ? 4.628 -1.926 4.384 1.00 0.00 21 PHE A N 12
ATOM 18919 C CA . PHE A 1 21 ? 3.385 -1.882 3.623 1.00 0.00 21 PHE A CA 12
ATOM 18920 C C . PHE A 1 21 ? 2.964 -3.282 3.188 1.00 0.00 21 PHE A C 12
ATOM 18921 O O . PHE A 1 21 ? 1.883 -3.755 3.540 1.00 0.00 21 PHE A O 12
ATOM 18938 N N . ARG A 1 22 ? 3.825 -3.940 2.418 1.00 0.00 22 ARG A N 12
ATOM 18939 C CA . ARG A 1 22 ? 3.542 -5.285 1.933 1.00 0.00 22 ARG A CA 12
ATOM 18940 C C . ARG A 1 22 ? 2.765 -6.087 2.973 1.00 0.00 22 ARG A C 12
ATOM 18941 O O . ARG A 1 22 ? 1.645 -6.529 2.720 1.00 0.00 22 ARG A O 12
ATOM 18962 N N . ALA A 1 23 ? 3.368 -6.270 4.142 1.00 0.00 23 ALA A N 12
ATOM 18963 C CA . ALA A 1 23 ? 2.733 -7.017 5.221 1.00 0.00 23 ALA A CA 12
ATOM 18964 C C . ALA A 1 23 ? 1.538 -6.256 5.786 1.00 0.00 23 ALA A C 12
ATOM 18965 O O . ALA A 1 23 ? 0.547 -6.856 6.199 1.00 0.00 23 ALA A O 12
ATOM 18972 N N . GLY A 1 24 ? 1.640 -4.930 5.801 1.00 0.00 24 GLY A N 12
ATOM 18973 C CA . GLY A 1 24 ? 0.561 -4.109 6.318 1.00 0.00 24 GLY A CA 12
ATOM 18974 C C . GLY A 1 24 ? -0.805 -4.699 6.031 1.00 0.00 24 GLY A C 12
ATOM 18975 O O . GLY A 1 24 ? -1.442 -5.266 6.918 1.00 0.00 24 GLY A O 12
ATOM 18979 N N . MET A 1 25 ? -1.258 -4.564 4.789 1.00 0.00 25 MET A N 12
ATOM 18980 C CA . MET A 1 25 ? -2.558 -5.089 4.388 1.00 0.00 25 MET A CA 12
ATOM 18981 C C . MET A 1 25 ? -2.692 -6.559 4.770 1.00 0.00 25 MET A C 12
ATOM 18982 O O . MET A 1 25 ? -2.081 -7.441 4.166 1.00 0.00 25 MET A O 12
ATOM 18996 N N . PRO A 1 26 ? -3.511 -6.833 5.796 1.00 0.00 26 PRO A N 12
ATOM 18997 C CA . PRO A 1 26 ? -3.745 -8.196 6.281 1.00 0.00 26 PRO A CA 12
ATOM 18998 C C . PRO A 1 26 ? -4.546 -9.034 5.291 1.00 0.00 26 PRO A C 12
ATOM 18999 O O . PRO A 1 26 ? -4.940 -10.162 5.592 1.00 0.00 26 PRO A O 12
ATOM 19010 N N . LEU A 1 27 ? -4.785 -8.477 4.109 1.00 0.00 27 LEU A N 12
ATOM 19011 C CA . LEU A 1 27 ? -5.540 -9.174 3.073 1.00 0.00 27 LEU A CA 12
ATOM 19012 C C . LEU A 1 27 ? -7.001 -9.338 3.481 1.00 0.00 27 LEU A C 12
ATOM 19013 O O . LEU A 1 27 ? -7.567 -10.426 3.376 1.00 0.00 27 LEU A O 12
ATOM 19029 N N . ARG A 1 28 ? -7.606 -8.249 3.945 1.00 0.00 28 ARG A N 12
ATOM 19030 C CA . ARG A 1 28 ? -9.001 -8.272 4.367 1.00 0.00 28 ARG A CA 12
ATOM 19031 C C . ARG A 1 28 ? -9.889 -8.866 3.278 1.00 0.00 28 ARG A C 12
ATOM 19032 O O . ARG A 1 28 ? -9.520 -8.889 2.104 1.00 0.00 28 ARG A O 12
ATOM 19053 N N . LYS A 1 29 ? -11.062 -9.348 3.676 1.00 0.00 29 LYS A N 12
ATOM 19054 C CA . LYS A 1 29 ? -12.004 -9.942 2.736 1.00 0.00 29 LYS A CA 12
ATOM 19055 C C . LYS A 1 29 ? -13.038 -8.917 2.279 1.00 0.00 29 LYS A C 12
ATOM 19056 O O . LYS A 1 29 ? -13.191 -7.860 2.892 1.00 0.00 29 LYS A O 12
ATOM 19075 N N . HIS A 1 30 ? -13.745 -9.236 1.200 1.00 0.00 30 HIS A N 12
ATOM 19076 C CA . HIS A 1 30 ? -14.766 -8.343 0.663 1.00 0.00 30 HIS A CA 12
ATOM 19077 C C . HIS A 1 30 ? -16.066 -9.098 0.403 1.00 0.00 30 HIS A C 12
ATOM 19078 O O . HIS A 1 30 ? -16.118 -10.322 0.521 1.00 0.00 30 HIS A O 12
ATOM 19092 N N . ARG A 1 31 ? -17.113 -8.359 0.050 1.00 0.00 31 ARG A N 12
ATOM 19093 C CA . ARG A 1 31 ? -18.413 -8.959 -0.224 1.00 0.00 31 ARG A CA 12
ATOM 19094 C C . ARG A 1 31 ? -18.499 -9.431 -1.673 1.00 0.00 31 ARG A C 12
ATOM 19095 O O . ARG A 1 31 ? -18.512 -8.621 -2.599 1.00 0.00 31 ARG A O 12
ATOM 19116 N N . GLN A 1 32 ? -18.558 -10.745 -1.859 1.00 0.00 32 GLN A N 12
ATOM 19117 C CA . GLN A 1 32 ? -18.641 -11.324 -3.194 1.00 0.00 32 GLN A CA 12
ATOM 19118 C C . GLN A 1 32 ? -19.267 -12.714 -3.147 1.00 0.00 32 GLN A C 12
ATOM 19119 O O . GLN A 1 32 ? -18.803 -13.591 -2.418 1.00 0.00 32 GLN A O 12
ATOM 19133 N N . HIS A 1 33 ? -20.325 -12.908 -3.929 1.00 0.00 33 HIS A N 12
ATOM 19134 C CA . HIS A 1 33 ? -21.016 -14.192 -3.976 1.00 0.00 33 HIS A CA 12
ATOM 19135 C C . HIS A 1 33 ? -20.022 -15.347 -3.889 1.00 0.00 33 HIS A C 12
ATOM 19136 O O . HIS A 1 33 ? -20.113 -16.192 -2.998 1.00 0.00 33 HIS A O 12
ATOM 19150 N N . PHE A 1 34 ? -19.075 -15.377 -4.821 1.00 0.00 34 PHE A N 12
ATOM 19151 C CA . PHE A 1 34 ? -18.065 -16.429 -4.851 1.00 0.00 34 PHE A CA 12
ATOM 19152 C C . PHE A 1 34 ? -16.663 -15.841 -4.723 1.00 0.00 34 PHE A C 12
ATOM 19153 O O . PHE A 1 34 ? -16.402 -14.723 -5.170 1.00 0.00 34 PHE A O 12
ATOM 19170 N N . LYS A 1 35 ? -15.763 -16.601 -4.109 1.00 0.00 35 LYS A N 12
ATOM 19171 C CA . LYS A 1 35 ? -14.386 -16.158 -3.922 1.00 0.00 35 LYS A CA 12
ATOM 19172 C C . LYS A 1 35 ? -13.715 -15.886 -5.264 1.00 0.00 35 LYS A C 12
ATOM 19173 O O . LYS A 1 35 ? -13.304 -16.813 -5.963 1.00 0.00 35 LYS A O 12
ATOM 19192 N N . LYS A 1 36 ? -13.604 -14.611 -5.618 1.00 0.00 36 LYS A N 12
ATOM 19193 C CA . LYS A 1 36 ? -12.979 -14.216 -6.875 1.00 0.00 36 LYS A CA 12
ATOM 19194 C C . LYS A 1 36 ? -11.723 -13.389 -6.623 1.00 0.00 36 LYS A C 12
ATOM 19195 O O . LYS A 1 36 ? -10.730 -13.515 -7.340 1.00 0.00 36 LYS A O 12
ATOM 19214 N N . TYR A 1 37 ? -11.773 -12.543 -5.600 1.00 0.00 37 TYR A N 12
ATOM 19215 C CA . TYR A 1 37 ? -10.640 -11.694 -5.253 1.00 0.00 37 TYR A CA 12
ATOM 19216 C C . TYR A 1 37 ? -9.537 -12.506 -4.579 1.00 0.00 37 TYR A C 12
ATOM 19217 O O . TYR A 1 37 ? -8.418 -12.591 -5.082 1.00 0.00 37 TYR A O 12
ATOM 19235 N N . GLY A 1 38 ? -9.865 -13.101 -3.436 1.00 0.00 38 GLY A N 12
ATOM 19236 C CA . GLY A 1 38 ? -8.893 -13.898 -2.711 1.00 0.00 38 GLY A CA 12
ATOM 19237 C C . GLY A 1 38 ? -8.145 -13.093 -1.667 1.00 0.00 38 GLY A C 12
ATOM 19238 O O . GLY A 1 38 ? -8.623 -12.922 -0.546 1.00 0.00 38 GLY A O 12
ATOM 19242 N N . ASN A 1 39 ? -6.968 -12.598 -2.035 1.00 0.00 39 ASN A N 12
ATOM 19243 C CA . ASN A 1 39 ? -6.151 -11.808 -1.121 1.00 0.00 39 ASN A CA 12
ATOM 19244 C C . ASN A 1 39 ? -5.996 -10.378 -1.628 1.00 0.00 39 ASN A C 12
ATOM 19245 O O . ASN A 1 39 ? -5.099 -9.650 -1.199 1.00 0.00 39 ASN A O 12
ATOM 19256 N N . CYS A 1 40 ? -6.874 -9.982 -2.542 1.00 0.00 40 CYS A N 12
ATOM 19257 C CA . CYS A 1 40 ? -6.834 -8.638 -3.109 1.00 0.00 40 CYS A CA 12
ATOM 19258 C C . CYS A 1 40 ? -7.476 -7.630 -2.162 1.00 0.00 40 CYS A C 12
ATOM 19259 O O . CYS A 1 40 ? -8.136 -8.005 -1.192 1.00 0.00 40 CYS A O 12
ATOM 19267 N N . PHE A 1 41 ? -7.278 -6.347 -2.448 1.00 0.00 41 PHE A N 12
ATOM 19268 C CA . PHE A 1 41 ? -7.835 -5.284 -1.620 1.00 0.00 41 PHE A CA 12
ATOM 19269 C C . PHE A 1 41 ? -8.054 -4.015 -2.439 1.00 0.00 41 PHE A C 12
ATOM 19270 O O . PHE A 1 41 ? -7.433 -3.822 -3.485 1.00 0.00 41 PHE A O 12
ATOM 19287 N N . THR A 1 42 ? -8.943 -3.152 -1.957 1.00 0.00 42 THR A N 12
ATOM 19288 C CA . THR A 1 42 ? -9.246 -1.903 -2.643 1.00 0.00 42 THR A CA 12
ATOM 19289 C C . THR A 1 42 ? -8.139 -0.877 -2.432 1.00 0.00 42 THR A C 12
ATOM 19290 O O . THR A 1 42 ? -7.519 -0.828 -1.370 1.00 0.00 42 THR A O 12
ATOM 19301 N N . ALA A 1 43 ? -7.896 -0.057 -3.449 1.00 0.00 43 ALA A N 12
ATOM 19302 C CA . ALA A 1 43 ? -6.865 0.971 -3.373 1.00 0.00 43 ALA A CA 12
ATOM 19303 C C . ALA A 1 43 ? -7.147 1.948 -2.236 1.00 0.00 43 ALA A C 12
ATOM 19304 O O . ALA A 1 43 ? -6.326 2.123 -1.337 1.00 0.00 43 ALA A O 12
ATOM 19311 N N . GLY A 1 44 ? -8.314 2.583 -2.283 1.00 0.00 44 GLY A N 12
ATOM 19312 C CA . GLY A 1 44 ? -8.683 3.535 -1.252 1.00 0.00 44 GLY A CA 12
ATOM 19313 C C . GLY A 1 44 ? -8.151 3.146 0.113 1.00 0.00 44 GLY A C 12
ATOM 19314 O O . GLY A 1 44 ? -7.319 3.850 0.685 1.00 0.00 44 GLY A O 12
ATOM 19318 N N . GLU A 1 45 ? -8.633 2.023 0.636 1.00 0.00 45 GLU A N 12
ATOM 19319 C CA . GLU A 1 45 ? -8.202 1.544 1.944 1.00 0.00 45 GLU A CA 12
ATOM 19320 C C . GLU A 1 45 ? -6.686 1.643 2.087 1.00 0.00 45 GLU A C 12
ATOM 19321 O O . GLU A 1 45 ? -6.177 2.109 3.107 1.00 0.00 45 GLU A O 12
ATOM 19333 N N . ALA A 1 46 ? -5.970 1.201 1.059 1.00 0.00 46 ALA A N 12
ATOM 19334 C CA . ALA A 1 46 ? -4.513 1.240 1.068 1.00 0.00 46 ALA A CA 12
ATOM 19335 C C . ALA A 1 46 ? -4.004 2.650 1.352 1.00 0.00 46 ALA A C 12
ATOM 19336 O O . ALA A 1 46 ? -3.006 2.832 2.048 1.00 0.00 46 ALA A O 12
ATOM 19343 N N . VAL A 1 47 ? -4.697 3.645 0.806 1.00 0.00 47 VAL A N 12
ATOM 19344 C CA . VAL A 1 47 ? -4.315 5.038 1.001 1.00 0.00 47 VAL A CA 12
ATOM 19345 C C . VAL A 1 47 ? -4.165 5.365 2.482 1.00 0.00 47 VAL A C 12
ATOM 19346 O O . VAL A 1 47 ? -3.166 5.949 2.902 1.00 0.00 47 VAL A O 12
ATOM 19359 N N . ASP A 1 48 ? -5.165 4.985 3.270 1.00 0.00 48 ASP A N 12
ATOM 19360 C CA . ASP A 1 48 ? -5.144 5.237 4.707 1.00 0.00 48 ASP A CA 12
ATOM 19361 C C . ASP A 1 48 ? -4.026 4.446 5.381 1.00 0.00 48 ASP A C 12
ATOM 19362 O O . ASP A 1 48 ? -3.242 4.998 6.153 1.00 0.00 48 ASP A O 12
ATOM 19371 N N . TRP A 1 49 ? -3.961 3.154 5.083 1.00 0.00 49 TRP A N 12
ATOM 19372 C CA . TRP A 1 49 ? -2.940 2.288 5.662 1.00 0.00 49 TRP A CA 12
ATOM 19373 C C . TRP A 1 49 ? -1.542 2.819 5.362 1.00 0.00 49 TRP A C 12
ATOM 19374 O O . TRP A 1 49 ? -0.793 3.173 6.274 1.00 0.00 49 TRP A O 12
ATOM 19395 N N . LEU A 1 50 ? -1.196 2.873 4.081 1.00 0.00 50 LEU A N 12
ATOM 19396 C CA . LEU A 1 50 ? 0.113 3.362 3.662 1.00 0.00 50 LEU A CA 12
ATOM 19397 C C . LEU A 1 50 ? 0.415 4.718 4.292 1.00 0.00 50 LEU A C 12
ATOM 19398 O O . LEU A 1 50 ? 1.533 4.968 4.744 1.00 0.00 50 LEU A O 12
ATOM 19414 N N . TYR A 1 51 ? -0.588 5.588 4.321 1.00 0.00 51 TYR A N 12
ATOM 19415 C CA . TYR A 1 51 ? -0.430 6.918 4.897 1.00 0.00 51 TYR A CA 12
ATOM 19416 C C . TYR A 1 51 ? -0.089 6.833 6.381 1.00 0.00 51 TYR A C 12
ATOM 19417 O O . TYR A 1 51 ? 0.846 7.480 6.853 1.00 0.00 51 TYR A O 12
ATOM 19435 N N . ASP A 1 52 ? -0.854 6.028 7.111 1.00 0.00 52 ASP A N 12
ATOM 19436 C CA . ASP A 1 52 ? -0.633 5.855 8.543 1.00 0.00 52 ASP A CA 12
ATOM 19437 C C . ASP A 1 52 ? 0.799 5.411 8.822 1.00 0.00 52 ASP A C 12
ATOM 19438 O O . ASP A 1 52 ? 1.416 5.845 9.796 1.00 0.00 52 ASP A O 12
ATOM 19447 N N . LEU A 1 53 ? 1.322 4.544 7.962 1.00 0.00 53 LEU A N 12
ATOM 19448 C CA . LEU A 1 53 ? 2.683 4.040 8.117 1.00 0.00 53 LEU A CA 12
ATOM 19449 C C . LEU A 1 53 ? 3.704 5.144 7.868 1.00 0.00 53 LEU A C 12
ATOM 19450 O O . LEU A 1 53 ? 4.676 5.285 8.612 1.00 0.00 53 LEU A O 12
ATOM 19466 N N . LEU A 1 54 ? 3.478 5.927 6.819 1.00 0.00 54 LEU A N 12
ATOM 19467 C CA . LEU A 1 54 ? 4.378 7.022 6.473 1.00 0.00 54 LEU A CA 12
ATOM 19468 C C . LEU A 1 54 ? 4.456 8.041 7.605 1.00 0.00 54 LEU A C 12
ATOM 19469 O O . LEU A 1 54 ? 5.541 8.362 8.090 1.00 0.00 54 LEU A O 12
ATOM 19485 N N . ARG A 1 55 ? 3.299 8.544 8.022 1.00 0.00 55 ARG A N 12
ATOM 19486 C CA . ARG A 1 55 ? 3.236 9.526 9.098 1.00 0.00 55 ARG A CA 12
ATOM 19487 C C . ARG A 1 55 ? 3.873 8.978 10.372 1.00 0.00 55 ARG A C 12
ATOM 19488 O O . ARG A 1 55 ? 4.591 9.688 11.074 1.00 0.00 55 ARG A O 12
ATOM 19509 N N . ASN A 1 56 ? 3.603 7.710 10.664 1.00 0.00 56 ASN A N 12
ATOM 19510 C CA . ASN A 1 56 ? 4.149 7.066 11.854 1.00 0.00 56 ASN A CA 12
ATOM 19511 C C . ASN A 1 56 ? 5.673 7.136 11.859 1.00 0.00 56 ASN A C 12
ATOM 19512 O O . ASN A 1 56 ? 6.289 7.384 12.895 1.00 0.00 56 ASN A O 12
ATOM 19523 N N . ASN A 1 57 ? 6.274 6.916 10.695 1.00 0.00 57 ASN A N 12
ATOM 19524 C CA . ASN A 1 57 ? 7.726 6.954 10.565 1.00 0.00 57 ASN A CA 12
ATOM 19525 C C . ASN A 1 57 ? 8.279 8.300 11.026 1.00 0.00 57 ASN A C 12
ATOM 19526 O O . ASN A 1 57 ? 7.522 9.219 11.338 1.00 0.00 57 ASN A O 12
ATOM 19537 N N . SER A 1 58 ? 9.603 8.408 11.066 1.00 0.00 58 SER A N 12
ATOM 19538 C CA . SER A 1 58 ? 10.257 9.640 11.491 1.00 0.00 58 SER A CA 12
ATOM 19539 C C . SER A 1 58 ? 10.675 10.477 10.286 1.00 0.00 58 SER A C 12
ATOM 19540 O O . SER A 1 58 ? 10.413 11.677 10.229 1.00 0.00 58 SER A O 12
ATOM 19548 N N . ASN A 1 59 ? 11.327 9.833 9.323 1.00 0.00 59 ASN A N 12
ATOM 19549 C CA . ASN A 1 59 ? 11.783 10.517 8.119 1.00 0.00 59 ASN A CA 12
ATOM 19550 C C . ASN A 1 59 ? 10.677 11.394 7.540 1.00 0.00 59 ASN A C 12
ATOM 19551 O O . ASN A 1 59 ? 10.853 12.600 7.366 1.00 0.00 59 ASN A O 12
ATOM 19562 N N . PHE A 1 60 ? 9.537 10.779 7.243 1.00 0.00 60 PHE A N 12
ATOM 19563 C CA . PHE A 1 60 ? 8.401 11.503 6.683 1.00 0.00 60 PHE A CA 12
ATOM 19564 C C . PHE A 1 60 ? 7.692 12.319 7.760 1.00 0.00 60 PHE A C 12
ATOM 19565 O O . PHE A 1 60 ? 7.271 13.450 7.520 1.00 0.00 60 PHE A O 12
ATOM 19582 N N . GLY A 1 61 ? 7.565 11.737 8.948 1.00 0.00 61 GLY A N 12
ATOM 19583 C CA . GLY A 1 61 ? 6.906 12.424 10.044 1.00 0.00 61 GLY A CA 12
ATOM 19584 C C . GLY A 1 61 ? 5.423 12.617 9.799 1.00 0.00 61 GLY A C 12
ATOM 19585 O O . GLY A 1 61 ? 4.901 12.295 8.731 1.00 0.00 61 GLY A O 12
ATOM 19589 N N . PRO A 1 62 ? 4.718 13.152 10.807 1.00 0.00 62 PRO A N 12
ATOM 19590 C CA . PRO A 1 62 ? 3.275 13.398 10.720 1.00 0.00 62 PRO A CA 12
ATOM 19591 C C . PRO A 1 62 ? 2.937 14.527 9.754 1.00 0.00 62 PRO A C 12
ATOM 19592 O O . PRO A 1 62 ? 1.767 14.777 9.462 1.00 0.00 62 PRO A O 12
ATOM 19603 N N . GLU A 1 63 ? 3.967 15.206 9.260 1.00 0.00 63 GLU A N 12
ATOM 19604 C CA . GLU A 1 63 ? 3.777 16.310 8.325 1.00 0.00 63 GLU A CA 12
ATOM 19605 C C . GLU A 1 63 ? 3.176 15.814 7.013 1.00 0.00 63 GLU A C 12
ATOM 19606 O O . GLU A 1 63 ? 2.359 16.497 6.395 1.00 0.00 63 GLU A O 12
ATOM 19618 N N . VAL A 1 64 ? 3.587 14.622 6.593 1.00 0.00 64 VAL A N 12
ATOM 19619 C CA . VAL A 1 64 ? 3.090 14.034 5.356 1.00 0.00 64 VAL A CA 12
ATOM 19620 C C . VAL A 1 64 ? 1.568 13.940 5.365 1.00 0.00 64 VAL A C 12
ATOM 19621 O O . VAL A 1 64 ? 0.954 13.720 6.409 1.00 0.00 64 VAL A O 12
ATOM 19634 N N . THR A 1 65 ? 0.963 14.107 4.193 1.00 0.00 65 THR A N 12
ATOM 19635 C CA . THR A 1 65 ? -0.487 14.042 4.065 1.00 0.00 65 THR A CA 12
ATOM 19636 C C . THR A 1 65 ? -0.897 13.122 2.920 1.00 0.00 65 THR A C 12
ATOM 19637 O O . THR A 1 65 ? -0.073 12.748 2.086 1.00 0.00 65 THR A O 12
ATOM 19648 N N . ARG A 1 66 ? -2.176 12.762 2.886 1.00 0.00 66 ARG A N 12
ATOM 19649 C CA . ARG A 1 66 ? -2.695 11.886 1.842 1.00 0.00 66 ARG A CA 12
ATOM 19650 C C . ARG A 1 66 ? -2.033 12.186 0.501 1.00 0.00 66 ARG A C 12
ATOM 19651 O O . ARG A 1 66 ? -1.586 11.277 -0.198 1.00 0.00 66 ARG A O 12
ATOM 19672 N N . GLN A 1 67 ? -1.976 13.467 0.148 1.00 0.00 67 GLN A N 12
ATOM 19673 C CA . GLN A 1 67 ? -1.369 13.886 -1.110 1.00 0.00 67 GLN A CA 12
ATOM 19674 C C . GLN A 1 67 ? -0.121 13.064 -1.413 1.00 0.00 67 GLN A C 12
ATOM 19675 O O . GLN A 1 67 ? -0.043 12.392 -2.441 1.00 0.00 67 GLN A O 12
ATOM 19689 N N . GLN A 1 68 ? 0.854 13.124 -0.511 1.00 0.00 68 GLN A N 12
ATOM 19690 C CA . GLN A 1 68 ? 2.100 12.386 -0.683 1.00 0.00 68 GLN A CA 12
ATOM 19691 C C . GLN A 1 68 ? 1.832 10.890 -0.816 1.00 0.00 68 GLN A C 12
ATOM 19692 O O . GLN A 1 68 ? 2.459 10.205 -1.625 1.00 0.00 68 GLN A O 12
ATOM 19706 N N . THR A 1 69 ? 0.897 10.388 -0.015 1.00 0.00 69 THR A N 12
ATOM 19707 C CA . THR A 1 69 ? 0.548 8.973 -0.042 1.00 0.00 69 THR A CA 12
ATOM 19708 C C . THR A 1 69 ? 0.119 8.539 -1.438 1.00 0.00 69 THR A C 12
ATOM 19709 O O . THR A 1 69 ? 0.704 7.626 -2.022 1.00 0.00 69 THR A O 12
ATOM 19720 N N . ILE A 1 70 ? -0.905 9.198 -1.970 1.00 0.00 70 ILE A N 12
ATOM 19721 C CA . ILE A 1 70 ? -1.410 8.880 -3.300 1.00 0.00 70 ILE A CA 12
ATOM 19722 C C . ILE A 1 70 ? -0.300 8.957 -4.342 1.00 0.00 70 ILE A C 12
ATOM 19723 O O . ILE A 1 70 ? -0.155 8.063 -5.175 1.00 0.00 70 ILE A O 12
ATOM 19739 N N . GLN A 1 71 ? 0.482 10.031 -4.288 1.00 0.00 71 GLN A N 12
ATOM 19740 C CA . GLN A 1 71 ? 1.580 10.223 -5.227 1.00 0.00 71 GLN A CA 12
ATOM 19741 C C . GLN A 1 71 ? 2.541 9.040 -5.191 1.00 0.00 71 GLN A C 12
ATOM 19742 O O . GLN A 1 71 ? 2.997 8.565 -6.233 1.00 0.00 71 GLN A O 12
ATOM 19756 N N . LEU A 1 72 ? 2.846 8.568 -3.988 1.00 0.00 72 LEU A N 12
ATOM 19757 C CA . LEU A 1 72 ? 3.754 7.439 -3.816 1.00 0.00 72 LEU A CA 12
ATOM 19758 C C . LEU A 1 72 ? 3.148 6.161 -4.386 1.00 0.00 72 LEU A C 12
ATOM 19759 O O . LEU A 1 72 ? 3.811 5.416 -5.110 1.00 0.00 72 LEU A O 12
ATOM 19775 N N . LEU A 1 73 ? 1.885 5.914 -4.059 1.00 0.00 73 LEU A N 12
ATOM 19776 C CA . LEU A 1 73 ? 1.187 4.726 -4.540 1.00 0.00 73 LEU A CA 12
ATOM 19777 C C . LEU A 1 73 ? 1.450 4.506 -6.027 1.00 0.00 73 LEU A C 12
ATOM 19778 O O . LEU A 1 73 ? 1.668 3.377 -6.468 1.00 0.00 73 LEU A O 12
ATOM 19794 N N . ARG A 1 74 ? 1.431 5.592 -6.793 1.00 0.00 74 ARG A N 12
ATOM 19795 C CA . ARG A 1 74 ? 1.669 5.517 -8.230 1.00 0.00 74 ARG A CA 12
ATOM 19796 C C . ARG A 1 74 ? 3.043 4.924 -8.523 1.00 0.00 74 ARG A C 12
ATOM 19797 O O . ARG A 1 74 ? 3.194 4.090 -9.417 1.00 0.00 74 ARG A O 12
ATOM 19818 N N . LYS A 1 75 ? 4.044 5.359 -7.766 1.00 0.00 75 LYS A N 12
ATOM 19819 C CA . LYS A 1 75 ? 5.407 4.872 -7.943 1.00 0.00 75 LYS A CA 12
ATOM 19820 C C . LYS A 1 75 ? 5.478 3.364 -7.723 1.00 0.00 75 LYS A C 12
ATOM 19821 O O . LYS A 1 75 ? 5.889 2.616 -8.611 1.00 0.00 75 LYS A O 12
ATOM 19840 N N . PHE A 1 76 ? 5.074 2.924 -6.536 1.00 0.00 76 PHE A N 12
ATOM 19841 C CA . PHE A 1 76 ? 5.092 1.505 -6.201 1.00 0.00 76 PHE A CA 12
ATOM 19842 C C . PHE A 1 76 ? 4.680 0.657 -7.401 1.00 0.00 76 PHE A C 12
ATOM 19843 O O . PHE A 1 76 ? 5.445 -0.187 -7.870 1.00 0.00 76 PHE A O 12
ATOM 19860 N N . LEU A 1 77 ? 3.468 0.887 -7.892 1.00 0.00 77 LEU A N 12
ATOM 19861 C CA . LEU A 1 77 ? 2.953 0.145 -9.037 1.00 0.00 77 LEU A CA 12
ATOM 19862 C C . LEU A 1 77 ? 3.968 0.126 -10.175 1.00 0.00 77 LEU A C 12
ATOM 19863 O O . LEU A 1 77 ? 4.179 -0.904 -10.817 1.00 0.00 77 LEU A O 12
ATOM 19879 N N . LYS A 1 78 ? 4.597 1.270 -10.419 1.00 0.00 78 LYS A N 12
ATOM 19880 C CA . LYS A 1 78 ? 5.594 1.386 -11.477 1.00 0.00 78 LYS A CA 12
ATOM 19881 C C . LYS A 1 78 ? 6.791 0.484 -11.197 1.00 0.00 78 LYS A C 12
ATOM 19882 O O . LYS A 1 78 ? 7.322 -0.157 -12.103 1.00 0.00 78 LYS A O 12
ATOM 19901 N N . ASN A 1 79 ? 7.211 0.438 -9.937 1.00 0.00 79 ASN A N 12
ATOM 19902 C CA . ASN A 1 79 ? 8.345 -0.387 -9.538 1.00 0.00 79 ASN A CA 12
ATOM 19903 C C . ASN A 1 79 ? 7.945 -1.857 -9.450 1.00 0.00 79 ASN A C 12
ATOM 19904 O O . ASN A 1 79 ? 8.722 -2.697 -8.996 1.00 0.00 79 ASN A O 12
ATOM 19915 N N . HIS A 1 80 ? 6.727 -2.160 -9.888 1.00 0.00 80 HIS A N 12
ATOM 19916 C CA . HIS A 1 80 ? 6.223 -3.528 -9.860 1.00 0.00 80 HIS A CA 12
ATOM 19917 C C . HIS A 1 80 ? 6.050 -4.014 -8.424 1.00 0.00 80 HIS A C 12
ATOM 19918 O O . HIS A 1 80 ? 6.217 -5.199 -8.134 1.00 0.00 80 HIS A O 12
ATOM 19932 N N . VAL A 1 81 ? 5.715 -3.091 -7.528 1.00 0.00 81 VAL A N 12
ATOM 19933 C CA . VAL A 1 81 ? 5.519 -3.426 -6.122 1.00 0.00 81 VAL A CA 12
ATOM 19934 C C . VAL A 1 81 ? 4.119 -3.978 -5.879 1.00 0.00 81 VAL A C 12
ATOM 19935 O O . VAL A 1 81 ? 3.915 -4.811 -4.994 1.00 0.00 81 VAL A O 12
ATOM 19948 N N . ILE A 1 82 ? 3.159 -3.511 -6.669 1.00 0.00 82 ILE A N 12
ATOM 19949 C CA . ILE A 1 82 ? 1.778 -3.960 -6.540 1.00 0.00 82 ILE A CA 12
ATOM 19950 C C . ILE A 1 82 ? 1.144 -4.188 -7.908 1.00 0.00 82 ILE A C 12
ATOM 19951 O O . ILE A 1 82 ? 1.118 -3.288 -8.748 1.00 0.00 82 ILE A O 12
ATOM 19967 N N . GLU A 1 83 ? 0.633 -5.396 -8.124 1.00 0.00 83 GLU A N 12
ATOM 19968 C CA . GLU A 1 83 ? -0.002 -5.740 -9.390 1.00 0.00 83 GLU A CA 12
ATOM 19969 C C . GLU A 1 83 ? -1.523 -5.704 -9.264 1.00 0.00 83 GLU A C 12
ATOM 19970 O O . GLU A 1 83 ? -2.084 -6.152 -8.264 1.00 0.00 83 GLU A O 12
ATOM 19982 N N . ASP A 1 84 ? -2.182 -5.166 -10.284 1.00 0.00 84 ASP A N 12
ATOM 19983 C CA . ASP A 1 84 ? -3.638 -5.071 -10.289 1.00 0.00 84 ASP A CA 12
ATOM 19984 C C . ASP A 1 84 ? -4.273 -6.456 -10.368 1.00 0.00 84 ASP A C 12
ATOM 19985 O O . ASP A 1 84 ? -3.591 -7.448 -10.629 1.00 0.00 84 ASP A O 12
ATOM 19994 N N . ILE A 1 85 ? -5.580 -6.515 -10.140 1.00 0.00 85 ILE A N 12
ATOM 19995 C CA . ILE A 1 85 ? -6.306 -7.778 -10.185 1.00 0.00 85 ILE A CA 12
ATOM 19996 C C . ILE A 1 85 ? -6.178 -8.437 -11.554 1.00 0.00 85 ILE A C 12
ATOM 19997 O O . ILE A 1 85 ? -6.161 -9.663 -11.666 1.00 0.00 85 ILE A O 12
ATOM 20013 N N . LYS A 1 86 ? -6.085 -7.616 -12.594 1.00 0.00 86 LYS A N 12
ATOM 20014 C CA . LYS A 1 86 ? -5.955 -8.117 -13.957 1.00 0.00 86 LYS A CA 12
ATOM 20015 C C . LYS A 1 86 ? -4.489 -8.185 -14.373 1.00 0.00 86 LYS A C 12
ATOM 20016 O O . LYS A 1 86 ? -4.065 -9.131 -15.037 1.00 0.00 86 LYS A O 12
ATOM 20035 N N . GLY A 1 87 ? -3.718 -7.177 -13.977 1.00 0.00 87 GLY A N 12
ATOM 20036 C CA . GLY A 1 87 ? -2.308 -7.143 -14.318 1.00 0.00 87 GLY A CA 12
ATOM 20037 C C . GLY A 1 87 ? -1.929 -5.898 -15.096 1.00 0.00 87 GLY A C 12
ATOM 20038 O O . GLY A 1 87 ? -1.320 -5.986 -16.162 1.00 0.00 87 GLY A O 12
ATOM 20042 N N . ARG A 1 88 ? -2.291 -4.736 -14.563 1.00 0.00 88 ARG A N 12
ATOM 20043 C CA . ARG A 1 88 ? -1.988 -3.468 -15.216 1.00 0.00 88 ARG A CA 12
ATOM 20044 C C . ARG A 1 88 ? -0.683 -2.882 -14.685 1.00 0.00 88 ARG A C 12
ATOM 20045 O O . ARG A 1 88 ? -0.410 -1.694 -14.858 1.00 0.00 88 ARG A O 12
ATOM 20066 N N . TRP A 1 89 ? 0.117 -3.722 -14.039 1.00 0.00 89 TRP A N 12
ATOM 20067 C CA . TRP A 1 89 ? 1.393 -3.286 -13.482 1.00 0.00 89 TRP A CA 12
ATOM 20068 C C . TRP A 1 89 ? 2.287 -2.696 -14.567 1.00 0.00 89 TRP A C 12
ATOM 20069 O O . TRP A 1 89 ? 2.235 -3.114 -15.723 1.00 0.00 89 TRP A O 12
ATOM 20090 N N . GLY A 1 90 ? 3.109 -1.722 -14.187 1.00 0.00 90 GLY A N 12
ATOM 20091 C CA . GLY A 1 90 ? 4.003 -1.091 -15.140 1.00 0.00 90 GLY A CA 12
ATOM 20092 C C . GLY A 1 90 ? 3.646 0.359 -15.398 1.00 0.00 90 GLY A C 12
ATOM 20093 O O . GLY A 1 90 ? 4.465 1.127 -15.902 1.00 0.00 90 GLY A O 12
ATOM 20097 N N . SER A 1 91 ? 2.418 0.735 -15.053 1.00 0.00 91 SER A N 12
ATOM 20098 C CA . SER A 1 91 ? 1.952 2.102 -15.255 1.00 0.00 91 SER A CA 12
ATOM 20099 C C . SER A 1 91 ? 1.878 2.852 -13.929 1.00 0.00 91 SER A C 12
ATOM 20100 O O . SER A 1 91 ? 2.139 2.286 -12.868 1.00 0.00 91 SER A O 12
ATOM 20108 N N . GLU A 1 92 ? 1.520 4.131 -13.999 1.00 0.00 92 GLU A N 12
ATOM 20109 C CA . GLU A 1 92 ? 1.412 4.959 -12.804 1.00 0.00 92 GLU A CA 12
ATOM 20110 C C . GLU A 1 92 ? -0.024 5.436 -12.600 1.00 0.00 92 GLU A C 12
ATOM 20111 O O . GLU A 1 92 ? -0.277 6.367 -11.838 1.00 0.00 92 GLU A O 12
ATOM 20123 N N . ASN A 1 93 ? -0.959 4.791 -13.290 1.00 0.00 93 ASN A N 12
ATOM 20124 C CA . ASN A 1 93 ? -2.369 5.149 -13.186 1.00 0.00 93 ASN A CA 12
ATOM 20125 C C . ASN A 1 93 ? -3.013 4.478 -11.977 1.00 0.00 93 ASN A C 12
ATOM 20126 O O . ASN A 1 93 ? -3.338 3.292 -12.011 1.00 0.00 93 ASN A O 12
ATOM 20137 N N . VAL A 1 94 ? -3.195 5.248 -10.908 1.00 0.00 94 VAL A N 12
ATOM 20138 C CA . VAL A 1 94 ? -3.802 4.730 -9.688 1.00 0.00 94 VAL A CA 12
ATOM 20139 C C . VAL A 1 94 ? -4.518 5.834 -8.918 1.00 0.00 94 VAL A C 12
ATOM 20140 O O . VAL A 1 94 ? -4.001 6.943 -8.780 1.00 0.00 94 VAL A O 12
ATOM 20153 N N . ASP A 1 95 ? -5.708 5.523 -8.418 1.00 0.00 95 ASP A N 12
ATOM 20154 C CA . ASP A 1 95 ? -6.495 6.489 -7.660 1.00 0.00 95 ASP A CA 12
ATOM 20155 C C . ASP A 1 95 ? -6.959 5.892 -6.335 1.00 0.00 95 ASP A C 12
ATOM 20156 O O . ASP A 1 95 ? -6.898 4.679 -6.134 1.00 0.00 95 ASP A O 12
ATOM 20165 N N . ASP A 1 96 ? -7.420 6.752 -5.433 1.00 0.00 96 ASP A N 12
ATOM 20166 C CA . ASP A 1 96 ? -7.894 6.310 -4.127 1.00 0.00 96 ASP A CA 12
ATOM 20167 C C . ASP A 1 96 ? -9.329 5.799 -4.214 1.00 0.00 96 ASP A C 12
ATOM 20168 O O . ASP A 1 96 ? -10.009 5.654 -3.199 1.00 0.00 96 ASP A O 12
ATOM 20177 N N . ASN A 1 97 ? -9.783 5.529 -5.433 1.00 0.00 97 ASN A N 12
ATOM 20178 C CA . ASN A 1 97 ? -11.138 5.036 -5.653 1.00 0.00 97 ASN A CA 12
ATOM 20179 C C . ASN A 1 97 ? -11.210 3.528 -5.436 1.00 0.00 97 ASN A C 12
ATOM 20180 O O . ASN A 1 97 ? -10.201 2.883 -5.153 1.00 0.00 97 ASN A O 12
ATOM 20191 N N . ASN A 1 98 ? -12.410 2.973 -5.571 1.00 0.00 98 ASN A N 12
ATOM 20192 C CA . ASN A 1 98 ? -12.614 1.540 -5.390 1.00 0.00 98 ASN A CA 12
ATOM 20193 C C . ASN A 1 98 ? -11.947 0.750 -6.512 1.00 0.00 98 ASN A C 12
ATOM 20194 O O . ASN A 1 98 ? -12.450 0.703 -7.634 1.00 0.00 98 ASN A O 12
ATOM 20205 N N . GLN A 1 99 ? -10.814 0.129 -6.199 1.00 0.00 99 GLN A N 12
ATOM 20206 C CA . GLN A 1 99 ? -10.079 -0.659 -7.180 1.00 0.00 99 GLN A CA 12
ATOM 20207 C C . GLN A 1 99 ? -9.322 -1.799 -6.507 1.00 0.00 99 GLN A C 12
ATOM 20208 O O . GLN A 1 99 ? -8.404 -1.568 -5.719 1.00 0.00 99 GLN A O 12
ATOM 20222 N N . LEU A 1 100 ? -9.713 -3.029 -6.821 1.00 0.00 100 LEU A N 12
ATOM 20223 C CA . LEU A 1 100 ? -9.071 -4.206 -6.246 1.00 0.00 100 LEU A CA 12
ATOM 20224 C C . LEU A 1 100 ? -7.650 -4.366 -6.778 1.00 0.00 100 LEU A C 12
ATOM 20225 O O . LEU A 1 100 ? -7.404 -4.216 -7.975 1.00 0.00 100 LEU A O 12
ATOM 20241 N N . PHE A 1 101 ? -6.720 -4.675 -5.881 1.00 0.00 101 PHE A N 12
ATOM 20242 C CA . PHE A 1 101 ? -5.323 -4.857 -6.260 1.00 0.00 101 PHE A CA 12
ATOM 20243 C C . PHE A 1 101 ? -4.774 -6.167 -5.701 1.00 0.00 101 PHE A C 12
ATOM 20244 O O . PHE A 1 101 ? -5.450 -6.861 -4.941 1.00 0.00 101 PHE A O 12
ATOM 20261 N N . ARG A 1 102 ? -3.545 -6.497 -6.082 1.00 0.00 102 ARG A N 12
ATOM 20262 C CA . ARG A 1 102 ? -2.905 -7.723 -5.620 1.00 0.00 102 ARG A CA 12
ATOM 20263 C C . ARG A 1 102 ? -1.385 -7.588 -5.652 1.00 0.00 102 ARG A C 12
ATOM 20264 O O . ARG A 1 102 ? -0.850 -6.582 -6.118 1.00 0.00 102 ARG A O 12
ATOM 20285 N N . PHE A 1 103 ? -0.696 -8.608 -5.152 1.00 0.00 103 PHE A N 12
ATOM 20286 C CA . PHE A 1 103 ? 0.762 -8.604 -5.121 1.00 0.00 103 PHE A CA 12
ATOM 20287 C C . PHE A 1 103 ? 1.332 -9.495 -6.221 1.00 0.00 103 PHE A C 12
ATOM 20288 O O . PHE A 1 103 ? 0.858 -10.605 -6.464 1.00 0.00 103 PHE A O 12
ATOM 20305 N N . PRO A 1 104 ? 2.375 -8.998 -6.903 1.00 0.00 104 PRO A N 12
ATOM 20306 C CA . PRO A 1 104 ? 3.033 -9.732 -7.988 1.00 0.00 104 PRO A CA 12
ATOM 20307 C C . PRO A 1 104 ? 3.814 -10.940 -7.481 1.00 0.00 104 PRO A C 12
ATOM 20308 O O . PRO A 1 104 ? 3.971 -11.127 -6.275 1.00 0.00 104 PRO A O 12
ATOM 20319 N N . ALA A 1 105 ? 4.302 -11.755 -8.410 1.00 0.00 105 ALA A N 12
ATOM 20320 C CA . ALA A 1 105 ? 5.070 -12.943 -8.056 1.00 0.00 105 ALA A CA 12
ATOM 20321 C C . ALA A 1 105 ? 6.451 -12.568 -7.530 1.00 0.00 105 ALA A C 12
ATOM 20322 O O . ALA A 1 105 ? 6.793 -12.872 -6.386 1.00 0.00 105 ALA A O 12
ATOM 20329 N N . GLY A 1 1 ? 31.045 -12.783 -6.005 1.00 0.00 1 GLY A N 13
ATOM 20330 C CA . GLY A 1 1 ? 30.009 -12.141 -6.792 1.00 0.00 1 GLY A CA 13
ATOM 20331 C C . GLY A 1 1 ? 29.360 -10.982 -6.062 1.00 0.00 1 GLY A C 13
ATOM 20332 O O . GLY A 1 1 ? 28.137 -10.924 -5.938 1.00 0.00 1 GLY A O 13
ATOM 20336 N N . SER A 1 2 ? 30.181 -10.056 -5.578 1.00 0.00 2 SER A N 13
ATOM 20337 C CA . SER A 1 2 ? 29.681 -8.895 -4.851 1.00 0.00 2 SER A CA 13
ATOM 20338 C C . SER A 1 2 ? 28.911 -7.963 -5.781 1.00 0.00 2 SER A C 13
ATOM 20339 O O . SER A 1 2 ? 29.404 -7.580 -6.842 1.00 0.00 2 SER A O 13
ATOM 20347 N N . SER A 1 3 ? 27.698 -7.601 -5.375 1.00 0.00 3 SER A N 13
ATOM 20348 C CA . SER A 1 3 ? 26.856 -6.717 -6.173 1.00 0.00 3 SER A CA 13
ATOM 20349 C C . SER A 1 3 ? 27.046 -5.262 -5.754 1.00 0.00 3 SER A C 13
ATOM 20350 O O . SER A 1 3 ? 27.328 -4.398 -6.583 1.00 0.00 3 SER A O 13
ATOM 20358 N N . GLY A 1 4 ? 26.890 -5.000 -4.460 1.00 0.00 4 GLY A N 13
ATOM 20359 C CA . GLY A 1 4 ? 27.047 -3.650 -3.952 1.00 0.00 4 GLY A CA 13
ATOM 20360 C C . GLY A 1 4 ? 25.839 -2.779 -4.236 1.00 0.00 4 GLY A C 13
ATOM 20361 O O . GLY A 1 4 ? 25.332 -2.755 -5.358 1.00 0.00 4 GLY A O 13
ATOM 20365 N N . SER A 1 5 ? 25.375 -2.063 -3.217 1.00 0.00 5 SER A N 13
ATOM 20366 C CA . SER A 1 5 ? 24.215 -1.191 -3.360 1.00 0.00 5 SER A CA 13
ATOM 20367 C C . SER A 1 5 ? 24.637 0.275 -3.381 1.00 0.00 5 SER A C 13
ATOM 20368 O O . SER A 1 5 ? 25.781 0.607 -3.073 1.00 0.00 5 SER A O 13
ATOM 20376 N N . SER A 1 6 ? 23.703 1.147 -3.748 1.00 0.00 6 SER A N 13
ATOM 20377 C CA . SER A 1 6 ? 23.978 2.578 -3.814 1.00 0.00 6 SER A CA 13
ATOM 20378 C C . SER A 1 6 ? 22.880 3.374 -3.116 1.00 0.00 6 SER A C 13
ATOM 20379 O O . SER A 1 6 ? 21.696 3.209 -3.408 1.00 0.00 6 SER A O 13
ATOM 20387 N N . GLY A 1 7 ? 23.282 4.240 -2.190 1.00 0.00 7 GLY A N 13
ATOM 20388 C CA . GLY A 1 7 ? 22.321 5.050 -1.464 1.00 0.00 7 GLY A CA 13
ATOM 20389 C C . GLY A 1 7 ? 21.701 4.307 -0.298 1.00 0.00 7 GLY A C 13
ATOM 20390 O O . GLY A 1 7 ? 20.484 4.332 -0.113 1.00 0.00 7 GLY A O 13
ATOM 20394 N N . TYR A 1 8 ? 22.539 3.643 0.491 1.00 0.00 8 TYR A N 13
ATOM 20395 C CA . TYR A 1 8 ? 22.065 2.886 1.644 1.00 0.00 8 TYR A CA 13
ATOM 20396 C C . TYR A 1 8 ? 20.873 3.578 2.297 1.00 0.00 8 TYR A C 13
ATOM 20397 O O . TYR A 1 8 ? 19.827 2.965 2.511 1.00 0.00 8 TYR A O 13
ATOM 20415 N N . ARG A 1 9 ? 21.039 4.858 2.611 1.00 0.00 9 ARG A N 13
ATOM 20416 C CA . ARG A 1 9 ? 19.978 5.634 3.240 1.00 0.00 9 ARG A CA 13
ATOM 20417 C C . ARG A 1 9 ? 18.658 5.456 2.495 1.00 0.00 9 ARG A C 13
ATOM 20418 O O . ARG A 1 9 ? 17.637 5.118 3.093 1.00 0.00 9 ARG A O 13
ATOM 20439 N N . ALA A 1 10 ? 18.688 5.686 1.186 1.00 0.00 10 ALA A N 13
ATOM 20440 C CA . ALA A 1 10 ? 17.496 5.549 0.359 1.00 0.00 10 ALA A CA 13
ATOM 20441 C C . ALA A 1 10 ? 17.001 4.107 0.344 1.00 0.00 10 ALA A C 13
ATOM 20442 O O . ALA A 1 10 ? 15.796 3.852 0.379 1.00 0.00 10 ALA A O 13
ATOM 20449 N N . THR A 1 11 ? 17.938 3.165 0.290 1.00 0.00 11 THR A N 13
ATOM 20450 C CA . THR A 1 11 ? 17.597 1.748 0.268 1.00 0.00 11 THR A CA 13
ATOM 20451 C C . THR A 1 11 ? 16.818 1.351 1.517 1.00 0.00 11 THR A C 13
ATOM 20452 O O . THR A 1 11 ? 15.740 0.762 1.428 1.00 0.00 11 THR A O 13
ATOM 20463 N N . LYS A 1 12 ? 17.370 1.676 2.681 1.00 0.00 12 LYS A N 13
ATOM 20464 C CA . LYS A 1 12 ? 16.726 1.354 3.949 1.00 0.00 12 LYS A CA 13
ATOM 20465 C C . LYS A 1 12 ? 15.331 1.967 4.022 1.00 0.00 12 LYS A C 13
ATOM 20466 O O . LYS A 1 12 ? 14.365 1.296 4.388 1.00 0.00 12 LYS A O 13
ATOM 20485 N N . LEU A 1 13 ? 15.232 3.245 3.672 1.00 0.00 13 LEU A N 13
ATOM 20486 C CA . LEU A 1 13 ? 13.955 3.948 3.696 1.00 0.00 13 LEU A CA 13
ATOM 20487 C C . LEU A 1 13 ? 12.933 3.253 2.801 1.00 0.00 13 LEU A C 13
ATOM 20488 O O . LEU A 1 13 ? 11.889 2.801 3.270 1.00 0.00 13 LEU A O 13
ATOM 20504 N N . TRP A 1 14 ? 13.244 3.170 1.512 1.00 0.00 14 TRP A N 13
ATOM 20505 C CA . TRP A 1 14 ? 12.353 2.528 0.552 1.00 0.00 14 TRP A CA 13
ATOM 20506 C C . TRP A 1 14 ? 12.015 1.107 0.989 1.00 0.00 14 TRP A C 13
ATOM 20507 O O . TRP A 1 14 ? 10.847 0.762 1.160 1.00 0.00 14 TRP A O 13
ATOM 20528 N N . ASN A 1 15 ? 13.046 0.287 1.168 1.00 0.00 15 ASN A N 13
ATOM 20529 C CA . ASN A 1 15 ? 12.857 -1.098 1.585 1.00 0.00 15 ASN A CA 13
ATOM 20530 C C . ASN A 1 15 ? 11.959 -1.178 2.816 1.00 0.00 15 ASN A C 13
ATOM 20531 O O . ASN A 1 15 ? 11.183 -2.120 2.970 1.00 0.00 15 ASN A O 13
ATOM 20542 N N . GLU A 1 16 ? 12.072 -0.182 3.689 1.00 0.00 16 GLU A N 13
ATOM 20543 C CA . GLU A 1 16 ? 11.270 -0.140 4.906 1.00 0.00 16 GLU A CA 13
ATOM 20544 C C . GLU A 1 16 ? 9.794 0.066 4.579 1.00 0.00 16 GLU A C 13
ATOM 20545 O O . GLU A 1 16 ? 8.927 -0.632 5.104 1.00 0.00 16 GLU A O 13
ATOM 20557 N N . VAL A 1 17 ? 9.516 1.032 3.709 1.00 0.00 17 VAL A N 13
ATOM 20558 C CA . VAL A 1 17 ? 8.146 1.331 3.310 1.00 0.00 17 VAL A CA 13
ATOM 20559 C C . VAL A 1 17 ? 7.522 0.156 2.565 1.00 0.00 17 VAL A C 13
ATOM 20560 O O . VAL A 1 17 ? 6.324 -0.105 2.687 1.00 0.00 17 VAL A O 13
ATOM 20573 N N . THR A 1 18 ? 8.341 -0.551 1.793 1.00 0.00 18 THR A N 13
ATOM 20574 C CA . THR A 1 18 ? 7.869 -1.698 1.027 1.00 0.00 18 THR A CA 13
ATOM 20575 C C . THR A 1 18 ? 7.679 -2.916 1.923 1.00 0.00 18 THR A C 13
ATOM 20576 O O . THR A 1 18 ? 6.651 -3.591 1.862 1.00 0.00 18 THR A O 13
ATOM 20587 N N . THR A 1 19 ? 8.677 -3.194 2.757 1.00 0.00 19 THR A N 13
ATOM 20588 C CA . THR A 1 19 ? 8.619 -4.332 3.666 1.00 0.00 19 THR A CA 13
ATOM 20589 C C . THR A 1 19 ? 7.432 -4.218 4.615 1.00 0.00 19 THR A C 13
ATOM 20590 O O . THR A 1 19 ? 6.807 -5.219 4.965 1.00 0.00 19 THR A O 13
ATOM 20601 N N . SER A 1 20 ? 7.125 -2.993 5.027 1.00 0.00 20 SER A N 13
ATOM 20602 C CA . SER A 1 20 ? 6.014 -2.749 5.939 1.00 0.00 20 SER A CA 13
ATOM 20603 C C . SER A 1 20 ? 4.684 -2.765 5.191 1.00 0.00 20 SER A C 13
ATOM 20604 O O . SER A 1 20 ? 3.799 -3.567 5.490 1.00 0.00 20 SER A O 13
ATOM 20612 N N . PHE A 1 21 ? 4.551 -1.872 4.216 1.00 0.00 21 PHE A N 13
ATOM 20613 C CA . PHE A 1 21 ? 3.329 -1.781 3.424 1.00 0.00 21 PHE A CA 13
ATOM 20614 C C . PHE A 1 21 ? 2.976 -3.133 2.812 1.00 0.00 21 PHE A C 13
ATOM 20615 O O . PHE A 1 21 ? 1.820 -3.557 2.843 1.00 0.00 21 PHE A O 13
ATOM 20632 N N . ARG A 1 22 ? 3.979 -3.805 2.257 1.00 0.00 22 ARG A N 13
ATOM 20633 C CA . ARG A 1 22 ? 3.775 -5.108 1.636 1.00 0.00 22 ARG A CA 13
ATOM 20634 C C . ARG A 1 22 ? 3.072 -6.064 2.596 1.00 0.00 22 ARG A C 13
ATOM 20635 O O . ARG A 1 22 ? 2.094 -6.716 2.233 1.00 0.00 22 ARG A O 13
ATOM 20656 N N . ALA A 1 23 ? 3.579 -6.141 3.822 1.00 0.00 23 ALA A N 13
ATOM 20657 C CA . ALA A 1 23 ? 3.000 -7.015 4.835 1.00 0.00 23 ALA A CA 13
ATOM 20658 C C . ALA A 1 23 ? 1.741 -6.400 5.436 1.00 0.00 23 ALA A C 13
ATOM 20659 O O . ALA A 1 23 ? 0.645 -6.938 5.290 1.00 0.00 23 ALA A O 13
ATOM 20666 N N . GLY A 1 24 ? 1.906 -5.268 6.113 1.00 0.00 24 GLY A N 13
ATOM 20667 C CA . GLY A 1 24 ? 0.775 -4.598 6.727 1.00 0.00 24 GLY A CA 13
ATOM 20668 C C . GLY A 1 24 ? 0.086 -5.460 7.768 1.00 0.00 24 GLY A C 13
ATOM 20669 O O . GLY A 1 24 ? -0.253 -6.613 7.503 1.00 0.00 24 GLY A O 13
ATOM 20673 N N . MET A 1 25 ? -0.119 -4.900 8.955 1.00 0.00 25 MET A N 13
ATOM 20674 C CA . MET A 1 25 ? -0.771 -5.625 10.039 1.00 0.00 25 MET A CA 13
ATOM 20675 C C . MET A 1 25 ? -2.210 -5.974 9.672 1.00 0.00 25 MET A C 13
ATOM 20676 O O . MET A 1 25 ? -2.599 -7.141 9.626 1.00 0.00 25 MET A O 13
ATOM 20690 N N . PRO A 1 26 ? -3.020 -4.939 9.404 1.00 0.00 26 PRO A N 13
ATOM 20691 C CA . PRO A 1 26 ? -4.429 -5.111 9.036 1.00 0.00 26 PRO A CA 13
ATOM 20692 C C . PRO A 1 26 ? -4.595 -5.727 7.651 1.00 0.00 26 PRO A C 13
ATOM 20693 O O . PRO A 1 26 ? -3.924 -5.328 6.698 1.00 0.00 26 PRO A O 13
ATOM 20704 N N . LEU A 1 27 ? -5.493 -6.700 7.545 1.00 0.00 27 LEU A N 13
ATOM 20705 C CA . LEU A 1 27 ? -5.747 -7.371 6.275 1.00 0.00 27 LEU A CA 13
ATOM 20706 C C . LEU A 1 27 ? -7.107 -8.063 6.287 1.00 0.00 27 LEU A C 13
ATOM 20707 O O . LEU A 1 27 ? -7.617 -8.432 7.345 1.00 0.00 27 LEU A O 13
ATOM 20723 N N . ARG A 1 28 ? -7.688 -8.236 5.105 1.00 0.00 28 ARG A N 13
ATOM 20724 C CA . ARG A 1 28 ? -8.988 -8.884 4.980 1.00 0.00 28 ARG A CA 13
ATOM 20725 C C . ARG A 1 28 ? -10.065 -8.087 5.708 1.00 0.00 28 ARG A C 13
ATOM 20726 O O . ARG A 1 28 ? -10.943 -8.656 6.357 1.00 0.00 28 ARG A O 13
ATOM 20747 N N . LYS A 1 29 ? -9.992 -6.764 5.598 1.00 0.00 29 LYS A N 13
ATOM 20748 C CA . LYS A 1 29 ? -10.961 -5.887 6.245 1.00 0.00 29 LYS A CA 13
ATOM 20749 C C . LYS A 1 29 ? -12.283 -5.883 5.485 1.00 0.00 29 LYS A C 13
ATOM 20750 O O . LYS A 1 29 ? -13.357 -5.938 6.086 1.00 0.00 29 LYS A O 13
ATOM 20769 N N . HIS A 1 30 ? -12.199 -5.817 4.160 1.00 0.00 30 HIS A N 13
ATOM 20770 C CA . HIS A 1 30 ? -13.390 -5.807 3.318 1.00 0.00 30 HIS A CA 13
ATOM 20771 C C . HIS A 1 30 ? -14.041 -7.186 3.281 1.00 0.00 30 HIS A C 13
ATOM 20772 O O . HIS A 1 30 ? -13.523 -8.143 3.858 1.00 0.00 30 HIS A O 13
ATOM 20786 N N . ARG A 1 31 ? -15.179 -7.280 2.601 1.00 0.00 31 ARG A N 13
ATOM 20787 C CA . ARG A 1 31 ? -15.901 -8.542 2.492 1.00 0.00 31 ARG A CA 13
ATOM 20788 C C . ARG A 1 31 ? -16.038 -8.966 1.032 1.00 0.00 31 ARG A C 13
ATOM 20789 O O . ARG A 1 31 ? -16.183 -8.126 0.144 1.00 0.00 31 ARG A O 13
ATOM 20810 N N . GLN A 1 32 ? -15.989 -10.272 0.794 1.00 0.00 32 GLN A N 13
ATOM 20811 C CA . GLN A 1 32 ? -16.106 -10.806 -0.558 1.00 0.00 32 GLN A CA 13
ATOM 20812 C C . GLN A 1 32 ? -17.116 -11.949 -0.607 1.00 0.00 32 GLN A C 13
ATOM 20813 O O . GLN A 1 32 ? -17.674 -12.341 0.418 1.00 0.00 32 GLN A O 13
ATOM 20827 N N . HIS A 1 33 ? -17.346 -12.478 -1.804 1.00 0.00 33 HIS A N 13
ATOM 20828 C CA . HIS A 1 33 ? -18.288 -13.576 -1.986 1.00 0.00 33 HIS A CA 13
ATOM 20829 C C . HIS A 1 33 ? -17.699 -14.888 -1.477 1.00 0.00 33 HIS A C 13
ATOM 20830 O O . HIS A 1 33 ? -18.173 -15.451 -0.490 1.00 0.00 33 HIS A O 13
ATOM 20844 N N . PHE A 1 34 ? -16.664 -15.370 -2.157 1.00 0.00 34 PHE A N 13
ATOM 20845 C CA . PHE A 1 34 ? -16.012 -16.617 -1.775 1.00 0.00 34 PHE A CA 13
ATOM 20846 C C . PHE A 1 34 ? -14.546 -16.615 -2.198 1.00 0.00 34 PHE A C 13
ATOM 20847 O O . PHE A 1 34 ? -14.226 -16.807 -3.371 1.00 0.00 34 PHE A O 13
ATOM 20864 N N . LYS A 1 35 ? -13.658 -16.397 -1.234 1.00 0.00 35 LYS A N 13
ATOM 20865 C CA . LYS A 1 35 ? -12.226 -16.370 -1.503 1.00 0.00 35 LYS A CA 13
ATOM 20866 C C . LYS A 1 35 ? -11.908 -15.435 -2.665 1.00 0.00 35 LYS A C 13
ATOM 20867 O O . LYS A 1 35 ? -10.964 -15.665 -3.421 1.00 0.00 35 LYS A O 13
ATOM 20886 N N . LYS A 1 36 ? -12.701 -14.377 -2.802 1.00 0.00 36 LYS A N 13
ATOM 20887 C CA . LYS A 1 36 ? -12.503 -13.405 -3.870 1.00 0.00 36 LYS A CA 13
ATOM 20888 C C . LYS A 1 36 ? -11.835 -12.141 -3.338 1.00 0.00 36 LYS A C 13
ATOM 20889 O O . LYS A 1 36 ? -12.370 -11.467 -2.458 1.00 0.00 36 LYS A O 13
ATOM 20908 N N . TYR A 1 37 ? -10.663 -11.825 -3.878 1.00 0.00 37 TYR A N 13
ATOM 20909 C CA . TYR A 1 37 ? -9.921 -10.642 -3.457 1.00 0.00 37 TYR A CA 13
ATOM 20910 C C . TYR A 1 37 ? -9.867 -10.546 -1.936 1.00 0.00 37 TYR A C 13
ATOM 20911 O O . TYR A 1 37 ? -9.858 -9.454 -1.371 1.00 0.00 37 TYR A O 13
ATOM 20929 N N . GLY A 1 38 ? -9.831 -11.701 -1.277 1.00 0.00 38 GLY A N 13
ATOM 20930 C CA . GLY A 1 38 ? -9.777 -11.727 0.173 1.00 0.00 38 GLY A CA 13
ATOM 20931 C C . GLY A 1 38 ? -8.523 -11.074 0.718 1.00 0.00 38 GLY A C 13
ATOM 20932 O O . GLY A 1 38 ? -8.598 -10.161 1.539 1.00 0.00 38 GLY A O 13
ATOM 20936 N N . ASN A 1 39 ? -7.367 -11.544 0.262 1.00 0.00 39 ASN A N 13
ATOM 20937 C CA . ASN A 1 39 ? -6.090 -11.001 0.712 1.00 0.00 39 ASN A CA 13
ATOM 20938 C C . ASN A 1 39 ? -5.726 -9.746 -0.075 1.00 0.00 39 ASN A C 13
ATOM 20939 O O . ASN A 1 39 ? -4.587 -9.279 -0.026 1.00 0.00 39 ASN A O 13
ATOM 20950 N N . CYS A 1 40 ? -6.699 -9.204 -0.798 1.00 0.00 40 CYS A N 13
ATOM 20951 C CA . CYS A 1 40 ? -6.481 -8.002 -1.596 1.00 0.00 40 CYS A CA 13
ATOM 20952 C C . CYS A 1 40 ? -6.926 -6.757 -0.836 1.00 0.00 40 CYS A C 13
ATOM 20953 O O . CYS A 1 40 ? -7.700 -6.843 0.118 1.00 0.00 40 CYS A O 13
ATOM 20961 N N . PHE A 1 41 ? -6.431 -5.601 -1.264 1.00 0.00 41 PHE A N 13
ATOM 20962 C CA . PHE A 1 41 ? -6.776 -4.337 -0.622 1.00 0.00 41 PHE A CA 13
ATOM 20963 C C . PHE A 1 41 ? -7.018 -3.247 -1.661 1.00 0.00 41 PHE A C 13
ATOM 20964 O O . PHE A 1 41 ? -6.171 -2.991 -2.518 1.00 0.00 41 PHE A O 13
ATOM 20981 N N . THR A 1 42 ? -8.181 -2.608 -1.580 1.00 0.00 42 THR A N 13
ATOM 20982 C CA . THR A 1 42 ? -8.536 -1.547 -2.514 1.00 0.00 42 THR A CA 13
ATOM 20983 C C . THR A 1 42 ? -7.575 -0.369 -2.400 1.00 0.00 42 THR A C 13
ATOM 20984 O O . THR A 1 42 ? -6.836 -0.252 -1.423 1.00 0.00 42 THR A O 13
ATOM 20995 N N . ALA A 1 43 ? -7.591 0.502 -3.404 1.00 0.00 43 ALA A N 13
ATOM 20996 C CA . ALA A 1 43 ? -6.723 1.672 -3.414 1.00 0.00 43 ALA A CA 13
ATOM 20997 C C . ALA A 1 43 ? -7.079 2.629 -2.281 1.00 0.00 43 ALA A C 13
ATOM 20998 O O . ALA A 1 43 ? -6.203 3.105 -1.560 1.00 0.00 43 ALA A O 13
ATOM 21005 N N . GLY A 1 44 ? -8.370 2.909 -2.131 1.00 0.00 44 GLY A N 13
ATOM 21006 C CA . GLY A 1 44 ? -8.818 3.809 -1.085 1.00 0.00 44 GLY A CA 13
ATOM 21007 C C . GLY A 1 44 ? -8.344 3.381 0.290 1.00 0.00 44 GLY A C 13
ATOM 21008 O O . GLY A 1 44 ? -7.612 4.112 0.956 1.00 0.00 44 GLY A O 13
ATOM 21012 N N . GLU A 1 45 ? -8.764 2.193 0.716 1.00 0.00 45 GLU A N 13
ATOM 21013 C CA . GLU A 1 45 ? -8.380 1.671 2.022 1.00 0.00 45 GLU A CA 13
ATOM 21014 C C . GLU A 1 45 ? -6.867 1.733 2.208 1.00 0.00 45 GLU A C 13
ATOM 21015 O O . GLU A 1 45 ? -6.375 2.224 3.224 1.00 0.00 45 GLU A O 13
ATOM 21027 N N . ALA A 1 46 ? -6.134 1.229 1.220 1.00 0.00 46 ALA A N 13
ATOM 21028 C CA . ALA A 1 46 ? -4.677 1.228 1.274 1.00 0.00 46 ALA A CA 13
ATOM 21029 C C . ALA A 1 46 ? -4.138 2.617 1.598 1.00 0.00 46 ALA A C 13
ATOM 21030 O O . ALA A 1 46 ? -3.288 2.775 2.474 1.00 0.00 46 ALA A O 13
ATOM 21037 N N . VAL A 1 47 ? -4.638 3.622 0.886 1.00 0.00 47 VAL A N 13
ATOM 21038 C CA . VAL A 1 47 ? -4.207 4.998 1.099 1.00 0.00 47 VAL A CA 13
ATOM 21039 C C . VAL A 1 47 ? -4.024 5.294 2.583 1.00 0.00 47 VAL A C 13
ATOM 21040 O O . VAL A 1 47 ? -3.032 5.899 2.988 1.00 0.00 47 VAL A O 13
ATOM 21053 N N . ASP A 1 48 ? -4.987 4.861 3.390 1.00 0.00 48 ASP A N 13
ATOM 21054 C CA . ASP A 1 48 ? -4.932 5.078 4.831 1.00 0.00 48 ASP A CA 13
ATOM 21055 C C . ASP A 1 48 ? -3.859 4.203 5.471 1.00 0.00 48 ASP A C 13
ATOM 21056 O O . ASP A 1 48 ? -3.069 4.672 6.291 1.00 0.00 48 ASP A O 13
ATOM 21065 N N . TRP A 1 49 ? -3.837 2.930 5.092 1.00 0.00 49 TRP A N 13
ATOM 21066 C CA . TRP A 1 49 ? -2.861 1.990 5.631 1.00 0.00 49 TRP A CA 13
ATOM 21067 C C . TRP A 1 49 ? -1.440 2.507 5.435 1.00 0.00 49 TRP A C 13
ATOM 21068 O O . TRP A 1 49 ? -0.623 2.471 6.356 1.00 0.00 49 TRP A O 13
ATOM 21089 N N . LEU A 1 50 ? -1.151 2.989 4.231 1.00 0.00 50 LEU A N 13
ATOM 21090 C CA . LEU A 1 50 ? 0.172 3.515 3.915 1.00 0.00 50 LEU A CA 13
ATOM 21091 C C . LEU A 1 50 ? 0.404 4.857 4.603 1.00 0.00 50 LEU A C 13
ATOM 21092 O O . LEU A 1 50 ? 1.397 5.042 5.305 1.00 0.00 50 LEU A O 13
ATOM 21108 N N . TYR A 1 51 ? -0.521 5.788 4.397 1.00 0.00 51 TYR A N 13
ATOM 21109 C CA . TYR A 1 51 ? -0.418 7.113 4.997 1.00 0.00 51 TYR A CA 13
ATOM 21110 C C . TYR A 1 51 ? -0.070 7.014 6.480 1.00 0.00 51 TYR A C 13
ATOM 21111 O O . TYR A 1 51 ? 0.943 7.552 6.928 1.00 0.00 51 TYR A O 13
ATOM 21129 N N . ASP A 1 52 ? -0.917 6.323 7.234 1.00 0.00 52 ASP A N 13
ATOM 21130 C CA . ASP A 1 52 ? -0.699 6.150 8.666 1.00 0.00 52 ASP A CA 13
ATOM 21131 C C . ASP A 1 52 ? 0.734 5.713 8.949 1.00 0.00 52 ASP A C 13
ATOM 21132 O O . ASP A 1 52 ? 1.372 6.204 9.881 1.00 0.00 52 ASP A O 13
ATOM 21141 N N . LEU A 1 53 ? 1.235 4.785 8.141 1.00 0.00 53 LEU A N 13
ATOM 21142 C CA . LEU A 1 53 ? 2.593 4.279 8.305 1.00 0.00 53 LEU A CA 13
ATOM 21143 C C . LEU A 1 53 ? 3.619 5.370 8.013 1.00 0.00 53 LEU A C 13
ATOM 21144 O O . LEU A 1 53 ? 4.581 5.549 8.761 1.00 0.00 53 LEU A O 13
ATOM 21160 N N . LEU A 1 54 ? 3.407 6.097 6.922 1.00 0.00 54 LEU A N 13
ATOM 21161 C CA . LEU A 1 54 ? 4.312 7.173 6.531 1.00 0.00 54 LEU A CA 13
ATOM 21162 C C . LEU A 1 54 ? 4.385 8.244 7.615 1.00 0.00 54 LEU A C 13
ATOM 21163 O O . LEU A 1 54 ? 5.462 8.555 8.123 1.00 0.00 54 LEU A O 13
ATOM 21179 N N . ARG A 1 55 ? 3.231 8.802 7.966 1.00 0.00 55 ARG A N 13
ATOM 21180 C CA . ARG A 1 55 ? 3.163 9.838 8.990 1.00 0.00 55 ARG A CA 13
ATOM 21181 C C . ARG A 1 55 ? 3.818 9.365 10.285 1.00 0.00 55 ARG A C 13
ATOM 21182 O O . ARG A 1 55 ? 4.488 10.136 10.971 1.00 0.00 55 ARG A O 13
ATOM 21203 N N . ASN A 1 56 ? 3.619 8.092 10.612 1.00 0.00 56 ASN A N 13
ATOM 21204 C CA . ASN A 1 56 ? 4.189 7.517 11.825 1.00 0.00 56 ASN A CA 13
ATOM 21205 C C . ASN A 1 56 ? 5.704 7.700 11.854 1.00 0.00 56 ASN A C 13
ATOM 21206 O O . ASN A 1 56 ? 6.285 7.975 12.903 1.00 0.00 56 ASN A O 13
ATOM 21217 N N . ASN A 1 57 ? 6.335 7.547 10.695 1.00 0.00 57 ASN A N 13
ATOM 21218 C CA . ASN A 1 57 ? 7.782 7.695 10.588 1.00 0.00 57 ASN A CA 13
ATOM 21219 C C . ASN A 1 57 ? 8.196 9.151 10.786 1.00 0.00 57 ASN A C 13
ATOM 21220 O O . ASN A 1 57 ? 7.352 10.046 10.832 1.00 0.00 57 ASN A O 13
ATOM 21231 N N . SER A 1 58 ? 9.500 9.379 10.903 1.00 0.00 58 SER A N 13
ATOM 21232 C CA . SER A 1 58 ? 10.026 10.725 11.100 1.00 0.00 58 SER A CA 13
ATOM 21233 C C . SER A 1 58 ? 10.244 11.423 9.761 1.00 0.00 58 SER A C 13
ATOM 21234 O O . SER A 1 58 ? 9.816 12.560 9.565 1.00 0.00 58 SER A O 13
ATOM 21242 N N . ASN A 1 59 ? 10.915 10.734 8.844 1.00 0.00 59 ASN A N 13
ATOM 21243 C CA . ASN A 1 59 ? 11.192 11.288 7.523 1.00 0.00 59 ASN A CA 13
ATOM 21244 C C . ASN A 1 59 ? 9.983 12.049 6.988 1.00 0.00 59 ASN A C 13
ATOM 21245 O O . ASN A 1 59 ? 10.087 13.217 6.613 1.00 0.00 59 ASN A O 13
ATOM 21256 N N . PHE A 1 60 ? 8.836 11.379 6.955 1.00 0.00 60 PHE A N 13
ATOM 21257 C CA . PHE A 1 60 ? 7.606 11.991 6.466 1.00 0.00 60 PHE A CA 13
ATOM 21258 C C . PHE A 1 60 ? 6.917 12.787 7.570 1.00 0.00 60 PHE A C 13
ATOM 21259 O O . PHE A 1 60 ? 6.403 13.880 7.335 1.00 0.00 60 PHE A O 13
ATOM 21276 N N . GLY A 1 61 ? 6.912 12.230 8.778 1.00 0.00 61 GLY A N 13
ATOM 21277 C CA . GLY A 1 61 ? 6.283 12.900 9.901 1.00 0.00 61 GLY A CA 13
ATOM 21278 C C . GLY A 1 61 ? 4.796 13.107 9.695 1.00 0.00 61 GLY A C 13
ATOM 21279 O O . GLY A 1 61 ? 4.251 12.828 8.626 1.00 0.00 61 GLY A O 13
ATOM 21283 N N . PRO A 1 62 ? 4.114 13.605 10.736 1.00 0.00 62 PRO A N 13
ATOM 21284 C CA . PRO A 1 62 ? 2.671 13.859 10.689 1.00 0.00 62 PRO A CA 13
ATOM 21285 C C . PRO A 1 62 ? 2.317 15.026 9.773 1.00 0.00 62 PRO A C 13
ATOM 21286 O O . PRO A 1 62 ? 1.153 15.408 9.662 1.00 0.00 62 PRO A O 13
ATOM 21297 N N . GLU A 1 63 ? 3.330 15.587 9.119 1.00 0.00 63 GLU A N 13
ATOM 21298 C CA . GLU A 1 63 ? 3.124 16.711 8.213 1.00 0.00 63 GLU A CA 13
ATOM 21299 C C . GLU A 1 63 ? 2.583 16.234 6.869 1.00 0.00 63 GLU A C 13
ATOM 21300 O O . GLU A 1 63 ? 1.770 16.910 6.238 1.00 0.00 63 GLU A O 13
ATOM 21312 N N . VAL A 1 64 ? 3.041 15.064 6.435 1.00 0.00 64 VAL A N 13
ATOM 21313 C CA . VAL A 1 64 ? 2.604 14.495 5.165 1.00 0.00 64 VAL A CA 13
ATOM 21314 C C . VAL A 1 64 ? 1.086 14.367 5.115 1.00 0.00 64 VAL A C 13
ATOM 21315 O O . VAL A 1 64 ? 0.451 13.978 6.096 1.00 0.00 64 VAL A O 13
ATOM 21328 N N . THR A 1 65 ? 0.508 14.695 3.964 1.00 0.00 65 THR A N 13
ATOM 21329 C CA . THR A 1 65 ? -0.937 14.617 3.784 1.00 0.00 65 THR A CA 13
ATOM 21330 C C . THR A 1 65 ? -1.318 13.439 2.895 1.00 0.00 65 THR A C 13
ATOM 21331 O O . THR A 1 65 ? -0.454 12.791 2.304 1.00 0.00 65 THR A O 13
ATOM 21342 N N . ARG A 1 66 ? -2.615 13.168 2.804 1.00 0.00 66 ARG A N 13
ATOM 21343 C CA . ARG A 1 66 ? -3.110 12.067 1.986 1.00 0.00 66 ARG A CA 13
ATOM 21344 C C . ARG A 1 66 ? -2.574 12.164 0.561 1.00 0.00 66 ARG A C 13
ATOM 21345 O O . ARG A 1 66 ? -2.146 11.168 -0.020 1.00 0.00 66 ARG A O 13
ATOM 21366 N N . GLN A 1 67 ? -2.604 13.371 0.005 1.00 0.00 67 GLN A N 13
ATOM 21367 C CA . GLN A 1 67 ? -2.122 13.598 -1.353 1.00 0.00 67 GLN A CA 13
ATOM 21368 C C . GLN A 1 67 ? -0.768 12.929 -1.569 1.00 0.00 67 GLN A C 13
ATOM 21369 O O . GLN A 1 67 ? -0.601 12.129 -2.489 1.00 0.00 67 GLN A O 13
ATOM 21383 N N . GLN A 1 68 ? 0.194 13.264 -0.716 1.00 0.00 68 GLN A N 13
ATOM 21384 C CA . GLN A 1 68 ? 1.533 12.696 -0.815 1.00 0.00 68 GLN A CA 13
ATOM 21385 C C . GLN A 1 68 ? 1.476 11.173 -0.875 1.00 0.00 68 GLN A C 13
ATOM 21386 O O . GLN A 1 68 ? 2.178 10.545 -1.668 1.00 0.00 68 GLN A O 13
ATOM 21400 N N . THR A 1 69 ? 0.635 10.583 -0.030 1.00 0.00 69 THR A N 13
ATOM 21401 C CA . THR A 1 69 ? 0.487 9.134 0.014 1.00 0.00 69 THR A CA 13
ATOM 21402 C C . THR A 1 69 ? 0.173 8.571 -1.367 1.00 0.00 69 THR A C 13
ATOM 21403 O O . THR A 1 69 ? 0.849 7.660 -1.845 1.00 0.00 69 THR A O 13
ATOM 21414 N N . ILE A 1 70 ? -0.857 9.119 -2.004 1.00 0.00 70 ILE A N 13
ATOM 21415 C CA . ILE A 1 70 ? -1.259 8.672 -3.331 1.00 0.00 70 ILE A CA 13
ATOM 21416 C C . ILE A 1 70 ? -0.090 8.729 -4.309 1.00 0.00 70 ILE A C 13
ATOM 21417 O O . ILE A 1 70 ? 0.131 7.798 -5.082 1.00 0.00 70 ILE A O 13
ATOM 21433 N N . GLN A 1 71 ? 0.656 9.828 -4.266 1.00 0.00 71 GLN A N 13
ATOM 21434 C CA . GLN A 1 71 ? 1.804 10.007 -5.147 1.00 0.00 71 GLN A CA 13
ATOM 21435 C C . GLN A 1 71 ? 2.744 8.808 -5.066 1.00 0.00 71 GLN A C 13
ATOM 21436 O O . GLN A 1 71 ? 3.158 8.259 -6.088 1.00 0.00 71 GLN A O 13
ATOM 21450 N N . LEU A 1 72 ? 3.079 8.407 -3.844 1.00 0.00 72 LEU A N 13
ATOM 21451 C CA . LEU A 1 72 ? 3.971 7.274 -3.629 1.00 0.00 72 LEU A CA 13
ATOM 21452 C C . LEU A 1 72 ? 3.389 6.000 -4.233 1.00 0.00 72 LEU A C 13
ATOM 21453 O O . LEU A 1 72 ? 4.073 5.273 -4.954 1.00 0.00 72 LEU A O 13
ATOM 21469 N N . LEU A 1 73 ? 2.121 5.736 -3.936 1.00 0.00 73 LEU A N 13
ATOM 21470 C CA . LEU A 1 73 ? 1.445 4.551 -4.452 1.00 0.00 73 LEU A CA 13
ATOM 21471 C C . LEU A 1 73 ? 1.780 4.331 -5.924 1.00 0.00 73 LEU A C 13
ATOM 21472 O O . LEU A 1 73 ? 2.047 3.206 -6.348 1.00 0.00 73 LEU A O 13
ATOM 21488 N N . ARG A 1 74 ? 1.765 5.411 -6.697 1.00 0.00 74 ARG A N 13
ATOM 21489 C CA . ARG A 1 74 ? 2.069 5.336 -8.121 1.00 0.00 74 ARG A CA 13
ATOM 21490 C C . ARG A 1 74 ? 3.425 4.677 -8.354 1.00 0.00 74 ARG A C 13
ATOM 21491 O O . ARG A 1 74 ? 3.534 3.699 -9.095 1.00 0.00 74 ARG A O 13
ATOM 21512 N N . LYS A 1 75 ? 4.458 5.219 -7.717 1.00 0.00 75 LYS A N 13
ATOM 21513 C CA . LYS A 1 75 ? 5.807 4.685 -7.854 1.00 0.00 75 LYS A CA 13
ATOM 21514 C C . LYS A 1 75 ? 5.819 3.175 -7.639 1.00 0.00 75 LYS A C 13
ATOM 21515 O O . LYS A 1 75 ? 6.201 2.414 -8.529 1.00 0.00 75 LYS A O 13
ATOM 21534 N N . PHE A 1 76 ? 5.396 2.746 -6.454 1.00 0.00 76 PHE A N 13
ATOM 21535 C CA . PHE A 1 76 ? 5.357 1.327 -6.124 1.00 0.00 76 PHE A CA 13
ATOM 21536 C C . PHE A 1 76 ? 4.851 0.506 -7.307 1.00 0.00 76 PHE A C 13
ATOM 21537 O O . PHE A 1 76 ? 5.564 -0.347 -7.836 1.00 0.00 76 PHE A O 13
ATOM 21554 N N . LEU A 1 77 ? 3.615 0.770 -7.716 1.00 0.00 77 LEU A N 13
ATOM 21555 C CA . LEU A 1 77 ? 3.011 0.057 -8.836 1.00 0.00 77 LEU A CA 13
ATOM 21556 C C . LEU A 1 77 ? 3.926 0.085 -10.056 1.00 0.00 77 LEU A C 13
ATOM 21557 O O . LEU A 1 77 ? 4.054 -0.908 -10.773 1.00 0.00 77 LEU A O 13
ATOM 21573 N N . LYS A 1 78 ? 4.564 1.228 -10.286 1.00 0.00 78 LYS A N 13
ATOM 21574 C CA . LYS A 1 78 ? 5.471 1.385 -11.416 1.00 0.00 78 LYS A CA 13
ATOM 21575 C C . LYS A 1 78 ? 6.698 0.494 -11.257 1.00 0.00 78 LYS A C 13
ATOM 21576 O O . LYS A 1 78 ? 7.184 -0.087 -12.227 1.00 0.00 78 LYS A O 13
ATOM 21595 N N . ASN A 1 79 ? 7.193 0.390 -10.029 1.00 0.00 79 ASN A N 13
ATOM 21596 C CA . ASN A 1 79 ? 8.364 -0.431 -9.743 1.00 0.00 79 ASN A CA 13
ATOM 21597 C C . ASN A 1 79 ? 7.977 -1.901 -9.611 1.00 0.00 79 ASN A C 13
ATOM 21598 O O . ASN A 1 79 ? 8.766 -2.722 -9.140 1.00 0.00 79 ASN A O 13
ATOM 21609 N N . HIS A 1 80 ? 6.759 -2.227 -10.030 1.00 0.00 80 HIS A N 13
ATOM 21610 C CA . HIS A 1 80 ? 6.267 -3.599 -9.959 1.00 0.00 80 HIS A CA 13
ATOM 21611 C C . HIS A 1 80 ? 6.186 -4.073 -8.511 1.00 0.00 80 HIS A C 13
ATOM 21612 O O . HIS A 1 80 ? 6.374 -5.255 -8.223 1.00 0.00 80 HIS A O 13
ATOM 21626 N N . VAL A 1 81 ? 5.904 -3.143 -7.604 1.00 0.00 81 VAL A N 13
ATOM 21627 C CA . VAL A 1 81 ? 5.798 -3.466 -6.186 1.00 0.00 81 VAL A CA 13
ATOM 21628 C C . VAL A 1 81 ? 4.408 -3.991 -5.845 1.00 0.00 81 VAL A C 13
ATOM 21629 O O . VAL A 1 81 ? 4.246 -4.803 -4.933 1.00 0.00 81 VAL A O 13
ATOM 21642 N N . ILE A 1 82 ? 3.407 -3.523 -6.584 1.00 0.00 82 ILE A N 13
ATOM 21643 C CA . ILE A 1 82 ? 2.030 -3.947 -6.361 1.00 0.00 82 ILE A CA 13
ATOM 21644 C C . ILE A 1 82 ? 1.312 -4.198 -7.682 1.00 0.00 82 ILE A C 13
ATOM 21645 O O . ILE A 1 82 ? 1.292 -3.339 -8.562 1.00 0.00 82 ILE A O 13
ATOM 21661 N N . GLU A 1 83 ? 0.720 -5.382 -7.812 1.00 0.00 83 GLU A N 13
ATOM 21662 C CA . GLU A 1 83 ? -0.001 -5.745 -9.026 1.00 0.00 83 GLU A CA 13
ATOM 21663 C C . GLU A 1 83 ? -1.509 -5.662 -8.809 1.00 0.00 83 GLU A C 13
ATOM 21664 O O . GLU A 1 83 ? -2.019 -6.063 -7.763 1.00 0.00 83 GLU A O 13
ATOM 21676 N N . ASP A 1 84 ? -2.216 -5.136 -9.803 1.00 0.00 84 ASP A N 13
ATOM 21677 C CA . ASP A 1 84 ? -3.665 -5.000 -9.722 1.00 0.00 84 ASP A CA 13
ATOM 21678 C C . ASP A 1 84 ? -4.351 -6.347 -9.929 1.00 0.00 84 ASP A C 13
ATOM 21679 O O . ASP A 1 84 ? -3.800 -7.242 -10.571 1.00 0.00 84 ASP A O 13
ATOM 21688 N N . ILE A 1 85 ? -5.554 -6.483 -9.381 1.00 0.00 85 ILE A N 13
ATOM 21689 C CA . ILE A 1 85 ? -6.313 -7.721 -9.506 1.00 0.00 85 ILE A CA 13
ATOM 21690 C C . ILE A 1 85 ? -6.484 -8.116 -10.969 1.00 0.00 85 ILE A C 13
ATOM 21691 O O . ILE A 1 85 ? -6.691 -9.287 -11.287 1.00 0.00 85 ILE A O 13
ATOM 21707 N N . LYS A 1 86 ? -6.394 -7.131 -11.856 1.00 0.00 86 LYS A N 13
ATOM 21708 C CA . LYS A 1 86 ? -6.535 -7.375 -13.287 1.00 0.00 86 LYS A CA 13
ATOM 21709 C C . LYS A 1 86 ? -5.171 -7.561 -13.944 1.00 0.00 86 LYS A C 13
ATOM 21710 O O . LYS A 1 86 ? -4.992 -8.438 -14.788 1.00 0.00 86 LYS A O 13
ATOM 21729 N N . GLY A 1 87 ? -4.211 -6.730 -13.550 1.00 0.00 87 GLY A N 13
ATOM 21730 C CA . GLY A 1 87 ? -2.875 -6.821 -14.110 1.00 0.00 87 GLY A CA 13
ATOM 21731 C C . GLY A 1 87 ? -2.471 -5.563 -14.853 1.00 0.00 87 GLY A C 13
ATOM 21732 O O . GLY A 1 87 ? -2.049 -5.625 -16.008 1.00 0.00 87 GLY A O 13
ATOM 21736 N N . ARG A 1 88 ? -2.602 -4.419 -14.190 1.00 0.00 88 ARG A N 13
ATOM 21737 C CA . ARG A 1 88 ? -2.250 -3.141 -14.797 1.00 0.00 88 ARG A CA 13
ATOM 21738 C C . ARG A 1 88 ? -0.930 -2.619 -14.237 1.00 0.00 88 ARG A C 13
ATOM 21739 O O . ARG A 1 88 ? -0.616 -1.435 -14.363 1.00 0.00 88 ARG A O 13
ATOM 21760 N N . TRP A 1 89 ? -0.162 -3.509 -13.619 1.00 0.00 89 TRP A N 13
ATOM 21761 C CA . TRP A 1 89 ? 1.124 -3.137 -13.039 1.00 0.00 89 TRP A CA 13
ATOM 21762 C C . TRP A 1 89 ? 2.048 -2.548 -14.098 1.00 0.00 89 TRP A C 13
ATOM 21763 O O . TRP A 1 89 ? 1.969 -2.904 -15.273 1.00 0.00 89 TRP A O 13
ATOM 21784 N N . GLY A 1 90 ? 2.926 -1.643 -13.675 1.00 0.00 90 GLY A N 13
ATOM 21785 C CA . GLY A 1 90 ? 3.854 -1.019 -14.600 1.00 0.00 90 GLY A CA 13
ATOM 21786 C C . GLY A 1 90 ? 3.616 0.471 -14.743 1.00 0.00 90 GLY A C 13
ATOM 21787 O O . GLY A 1 90 ? 4.563 1.251 -14.840 1.00 0.00 90 GLY A O 13
ATOM 21791 N N . SER A 1 91 ? 2.347 0.867 -14.757 1.00 0.00 91 SER A N 13
ATOM 21792 C CA . SER A 1 91 ? 1.987 2.274 -14.895 1.00 0.00 91 SER A CA 13
ATOM 21793 C C . SER A 1 91 ? 2.074 2.991 -13.551 1.00 0.00 91 SER A C 13
ATOM 21794 O O . SER A 1 91 ? 2.262 2.361 -12.511 1.00 0.00 91 SER A O 13
ATOM 21802 N N . GLU A 1 92 ? 1.934 4.312 -13.582 1.00 0.00 92 GLU A N 13
ATOM 21803 C CA . GLU A 1 92 ? 1.997 5.115 -12.367 1.00 0.00 92 GLU A CA 13
ATOM 21804 C C . GLU A 1 92 ? 0.665 5.814 -12.106 1.00 0.00 92 GLU A C 13
ATOM 21805 O O . GLU A 1 92 ? 0.593 6.767 -11.331 1.00 0.00 92 GLU A O 13
ATOM 21817 N N . ASN A 1 93 ? -0.387 5.332 -12.761 1.00 0.00 93 ASN A N 13
ATOM 21818 C CA . ASN A 1 93 ? -1.716 5.910 -12.601 1.00 0.00 93 ASN A CA 13
ATOM 21819 C C . ASN A 1 93 ? -2.528 5.131 -11.572 1.00 0.00 93 ASN A C 13
ATOM 21820 O O . ASN A 1 93 ? -2.992 4.022 -11.841 1.00 0.00 93 ASN A O 13
ATOM 21831 N N . VAL A 1 94 ? -2.698 5.718 -10.391 1.00 0.00 94 VAL A N 13
ATOM 21832 C CA . VAL A 1 94 ? -3.455 5.080 -9.322 1.00 0.00 94 VAL A CA 13
ATOM 21833 C C . VAL A 1 94 ? -4.301 6.098 -8.565 1.00 0.00 94 VAL A C 13
ATOM 21834 O O . VAL A 1 94 ? -3.782 7.081 -8.036 1.00 0.00 94 VAL A O 13
ATOM 21847 N N . ASP A 1 95 ? -5.606 5.855 -8.517 1.00 0.00 95 ASP A N 13
ATOM 21848 C CA . ASP A 1 95 ? -6.525 6.750 -7.823 1.00 0.00 95 ASP A CA 13
ATOM 21849 C C . ASP A 1 95 ? -7.023 6.119 -6.526 1.00 0.00 95 ASP A C 13
ATOM 21850 O O . ASP A 1 95 ? -6.688 4.977 -6.212 1.00 0.00 95 ASP A O 13
ATOM 21859 N N . ASP A 1 96 ? -7.824 6.870 -5.778 1.00 0.00 96 ASP A N 13
ATOM 21860 C CA . ASP A 1 96 ? -8.368 6.384 -4.515 1.00 0.00 96 ASP A CA 13
ATOM 21861 C C . ASP A 1 96 ? -9.582 5.492 -4.754 1.00 0.00 96 ASP A C 13
ATOM 21862 O O . ASP A 1 96 ? -10.335 5.192 -3.829 1.00 0.00 96 ASP A O 13
ATOM 21871 N N . ASN A 1 97 ? -9.766 5.073 -6.002 1.00 0.00 97 ASN A N 13
ATOM 21872 C CA . ASN A 1 97 ? -10.890 4.217 -6.363 1.00 0.00 97 ASN A CA 13
ATOM 21873 C C . ASN A 1 97 ? -10.880 2.932 -5.541 1.00 0.00 97 ASN A C 13
ATOM 21874 O O . ASN A 1 97 ? -9.934 2.663 -4.802 1.00 0.00 97 ASN A O 13
ATOM 21885 N N . ASN A 1 98 ? -11.940 2.141 -5.677 1.00 0.00 98 ASN A N 13
ATOM 21886 C CA . ASN A 1 98 ? -12.053 0.883 -4.947 1.00 0.00 98 ASN A CA 13
ATOM 21887 C C . ASN A 1 98 ? -11.384 -0.253 -5.713 1.00 0.00 98 ASN A C 13
ATOM 21888 O O . ASN A 1 98 ? -11.631 -1.428 -5.442 1.00 0.00 98 ASN A O 13
ATOM 21899 N N . GLN A 1 99 ? -10.535 0.106 -6.671 1.00 0.00 99 GLN A N 13
ATOM 21900 C CA . GLN A 1 99 ? -9.830 -0.884 -7.477 1.00 0.00 99 GLN A CA 13
ATOM 21901 C C . GLN A 1 99 ? -8.995 -1.808 -6.596 1.00 0.00 99 GLN A C 13
ATOM 21902 O O . GLN A 1 99 ? -7.970 -1.402 -6.048 1.00 0.00 99 GLN A O 13
ATOM 21916 N N . LEU A 1 100 ? -9.441 -3.052 -6.464 1.00 0.00 100 LEU A N 13
ATOM 21917 C CA . LEU A 1 100 ? -8.736 -4.035 -5.649 1.00 0.00 100 LEU A CA 13
ATOM 21918 C C . LEU A 1 100 ? -7.290 -4.188 -6.111 1.00 0.00 100 LEU A C 13
ATOM 21919 O O . LEU A 1 100 ? -6.991 -4.069 -7.299 1.00 0.00 100 LEU A O 13
ATOM 21935 N N . PHE A 1 101 ? -6.397 -4.455 -5.163 1.00 0.00 101 PHE A N 13
ATOM 21936 C CA . PHE A 1 101 ? -4.982 -4.625 -5.473 1.00 0.00 101 PHE A CA 13
ATOM 21937 C C . PHE A 1 101 ? -4.434 -5.895 -4.827 1.00 0.00 101 PHE A C 13
ATOM 21938 O O . PHE A 1 101 ? -5.054 -6.466 -3.931 1.00 0.00 101 PHE A O 13
ATOM 21955 N N . ARG A 1 102 ? -3.267 -6.330 -5.291 1.00 0.00 102 ARG A N 13
ATOM 21956 C CA . ARG A 1 102 ? -2.635 -7.533 -4.761 1.00 0.00 102 ARG A CA 13
ATOM 21957 C C . ARG A 1 102 ? -1.133 -7.522 -5.031 1.00 0.00 102 ARG A C 13
ATOM 21958 O O . ARG A 1 102 ? -0.695 -7.242 -6.147 1.00 0.00 102 ARG A O 13
ATOM 21979 N N . PHE A 1 103 ? -0.350 -7.828 -4.002 1.00 0.00 103 PHE A N 13
ATOM 21980 C CA . PHE A 1 103 ? 1.103 -7.852 -4.128 1.00 0.00 103 PHE A CA 13
ATOM 21981 C C . PHE A 1 103 ? 1.561 -9.081 -4.908 1.00 0.00 103 PHE A C 13
ATOM 21982 O O . PHE A 1 103 ? 1.089 -10.197 -4.689 1.00 0.00 103 PHE A O 13
ATOM 21999 N N . PRO A 1 104 ? 2.503 -8.873 -5.840 1.00 0.00 104 PRO A N 13
ATOM 22000 C CA . PRO A 1 104 ? 3.046 -9.952 -6.671 1.00 0.00 104 PRO A CA 13
ATOM 22001 C C . PRO A 1 104 ? 3.912 -10.920 -5.872 1.00 0.00 104 PRO A C 13
ATOM 22002 O O . PRO A 1 104 ? 4.214 -10.677 -4.704 1.00 0.00 104 PRO A O 13
ATOM 22013 N N . ALA A 1 105 ? 4.308 -12.016 -6.509 1.00 0.00 105 ALA A N 13
ATOM 22014 C CA . ALA A 1 105 ? 5.141 -13.019 -5.858 1.00 0.00 105 ALA A CA 13
ATOM 22015 C C . ALA A 1 105 ? 6.586 -12.929 -6.338 1.00 0.00 105 ALA A C 13
ATOM 22016 O O . ALA A 1 105 ? 6.844 -12.692 -7.519 1.00 0.00 105 ALA A O 13
ATOM 22023 N N . GLY A 1 1 ? 25.626 -12.118 -8.116 1.00 0.00 1 GLY A N 14
ATOM 22024 C CA . GLY A 1 1 ? 24.670 -11.120 -8.559 1.00 0.00 1 GLY A CA 14
ATOM 22025 C C . GLY A 1 1 ? 24.464 -10.020 -7.537 1.00 0.00 1 GLY A C 14
ATOM 22026 O O . GLY A 1 1 ? 23.334 -9.605 -7.280 1.00 0.00 1 GLY A O 14
ATOM 22030 N N . SER A 1 2 ? 25.559 -9.547 -6.951 1.00 0.00 2 SER A N 14
ATOM 22031 C CA . SER A 1 2 ? 25.493 -8.491 -5.946 1.00 0.00 2 SER A CA 14
ATOM 22032 C C . SER A 1 2 ? 25.378 -7.120 -6.605 1.00 0.00 2 SER A C 14
ATOM 22033 O O . SER A 1 2 ? 26.195 -6.756 -7.452 1.00 0.00 2 SER A O 14
ATOM 22041 N N . SER A 1 3 ? 24.359 -6.365 -6.211 1.00 0.00 3 SER A N 14
ATOM 22042 C CA . SER A 1 3 ? 24.133 -5.035 -6.765 1.00 0.00 3 SER A CA 14
ATOM 22043 C C . SER A 1 3 ? 24.700 -3.959 -5.844 1.00 0.00 3 SER A C 14
ATOM 22044 O O . SER A 1 3 ? 24.406 -3.931 -4.650 1.00 0.00 3 SER A O 14
ATOM 22052 N N . GLY A 1 4 ? 25.515 -3.074 -6.410 1.00 0.00 4 GLY A N 14
ATOM 22053 C CA . GLY A 1 4 ? 26.111 -2.008 -5.626 1.00 0.00 4 GLY A CA 14
ATOM 22054 C C . GLY A 1 4 ? 25.433 -0.671 -5.855 1.00 0.00 4 GLY A C 14
ATOM 22055 O O . GLY A 1 4 ? 25.929 0.163 -6.612 1.00 0.00 4 GLY A O 14
ATOM 22059 N N . SER A 1 5 ? 24.294 -0.467 -5.200 1.00 0.00 5 SER A N 14
ATOM 22060 C CA . SER A 1 5 ? 23.544 0.775 -5.340 1.00 0.00 5 SER A CA 14
ATOM 22061 C C . SER A 1 5 ? 24.225 1.910 -4.581 1.00 0.00 5 SER A C 14
ATOM 22062 O O . SER A 1 5 ? 24.423 1.830 -3.369 1.00 0.00 5 SER A O 14
ATOM 22070 N N . SER A 1 6 ? 24.582 2.966 -5.305 1.00 0.00 6 SER A N 14
ATOM 22071 C CA . SER A 1 6 ? 25.245 4.117 -4.702 1.00 0.00 6 SER A CA 14
ATOM 22072 C C . SER A 1 6 ? 24.342 4.786 -3.671 1.00 0.00 6 SER A C 14
ATOM 22073 O O . SER A 1 6 ? 24.742 5.007 -2.529 1.00 0.00 6 SER A O 14
ATOM 22081 N N . GLY A 1 7 ? 23.119 5.106 -4.083 1.00 0.00 7 GLY A N 14
ATOM 22082 C CA . GLY A 1 7 ? 22.176 5.746 -3.185 1.00 0.00 7 GLY A CA 14
ATOM 22083 C C . GLY A 1 7 ? 21.611 4.786 -2.157 1.00 0.00 7 GLY A C 14
ATOM 22084 O O . GLY A 1 7 ? 20.428 4.449 -2.197 1.00 0.00 7 GLY A O 14
ATOM 22088 N N . TYR A 1 8 ? 22.458 4.344 -1.234 1.00 0.00 8 TYR A N 14
ATOM 22089 C CA . TYR A 1 8 ? 22.038 3.414 -0.193 1.00 0.00 8 TYR A CA 14
ATOM 22090 C C . TYR A 1 8 ? 21.036 4.070 0.752 1.00 0.00 8 TYR A C 14
ATOM 22091 O O . TYR A 1 8 ? 19.912 3.594 0.912 1.00 0.00 8 TYR A O 14
ATOM 22109 N N . ARG A 1 9 ? 21.453 5.168 1.376 1.00 0.00 9 ARG A N 14
ATOM 22110 C CA . ARG A 1 9 ? 20.594 5.891 2.306 1.00 0.00 9 ARG A CA 14
ATOM 22111 C C . ARG A 1 9 ? 19.144 5.871 1.834 1.00 0.00 9 ARG A C 14
ATOM 22112 O O . ARG A 1 9 ? 18.229 5.612 2.616 1.00 0.00 9 ARG A O 14
ATOM 22133 N N . ALA A 1 10 ? 18.941 6.148 0.550 1.00 0.00 10 ALA A N 14
ATOM 22134 C CA . ALA A 1 10 ? 17.602 6.160 -0.027 1.00 0.00 10 ALA A CA 14
ATOM 22135 C C . ALA A 1 10 ? 17.055 4.745 -0.176 1.00 0.00 10 ALA A C 14
ATOM 22136 O O . ALA A 1 10 ? 15.892 4.481 0.131 1.00 0.00 10 ALA A O 14
ATOM 22143 N N . THR A 1 11 ? 17.901 3.836 -0.651 1.00 0.00 11 THR A N 14
ATOM 22144 C CA . THR A 1 11 ? 17.502 2.447 -0.843 1.00 0.00 11 THR A CA 14
ATOM 22145 C C . THR A 1 11 ? 16.969 1.844 0.451 1.00 0.00 11 THR A C 14
ATOM 22146 O O . THR A 1 11 ? 15.951 1.152 0.453 1.00 0.00 11 THR A O 14
ATOM 22157 N N . LYS A 1 12 ? 17.664 2.110 1.552 1.00 0.00 12 LYS A N 14
ATOM 22158 C CA . LYS A 1 12 ? 17.261 1.595 2.855 1.00 0.00 12 LYS A CA 14
ATOM 22159 C C . LYS A 1 12 ? 15.829 2.007 3.183 1.00 0.00 12 LYS A C 14
ATOM 22160 O O . LYS A 1 12 ? 14.955 1.158 3.368 1.00 0.00 12 LYS A O 14
ATOM 22179 N N . LEU A 1 13 ? 15.595 3.312 3.252 1.00 0.00 13 LEU A N 14
ATOM 22180 C CA . LEU A 1 13 ? 14.268 3.837 3.557 1.00 0.00 13 LEU A CA 14
ATOM 22181 C C . LEU A 1 13 ? 13.202 3.142 2.715 1.00 0.00 13 LEU A C 14
ATOM 22182 O O . LEU A 1 13 ? 12.187 2.681 3.238 1.00 0.00 13 LEU A O 14
ATOM 22198 N N . TRP A 1 14 ? 13.440 3.068 1.411 1.00 0.00 14 TRP A N 14
ATOM 22199 C CA . TRP A 1 14 ? 12.501 2.427 0.497 1.00 0.00 14 TRP A CA 14
ATOM 22200 C C . TRP A 1 14 ? 12.254 0.977 0.900 1.00 0.00 14 TRP A C 14
ATOM 22201 O O . TRP A 1 14 ? 11.112 0.522 0.943 1.00 0.00 14 TRP A O 14
ATOM 22222 N N . ASN A 1 15 ? 13.332 0.257 1.194 1.00 0.00 15 ASN A N 14
ATOM 22223 C CA . ASN A 1 15 ? 13.231 -1.142 1.592 1.00 0.00 15 ASN A CA 14
ATOM 22224 C C . ASN A 1 15 ? 12.372 -1.290 2.844 1.00 0.00 15 ASN A C 14
ATOM 22225 O O . ASN A 1 15 ? 11.476 -2.132 2.897 1.00 0.00 15 ASN A O 14
ATOM 22236 N N . GLU A 1 16 ? 12.651 -0.466 3.849 1.00 0.00 16 GLU A N 14
ATOM 22237 C CA . GLU A 1 16 ? 11.903 -0.506 5.100 1.00 0.00 16 GLU A CA 14
ATOM 22238 C C . GLU A 1 16 ? 10.409 -0.331 4.846 1.00 0.00 16 GLU A C 14
ATOM 22239 O O . GLU A 1 16 ? 9.589 -1.109 5.335 1.00 0.00 16 GLU A O 14
ATOM 22251 N N . VAL A 1 17 ? 10.061 0.696 4.077 1.00 0.00 17 VAL A N 14
ATOM 22252 C CA . VAL A 1 17 ? 8.666 0.974 3.757 1.00 0.00 17 VAL A CA 14
ATOM 22253 C C . VAL A 1 17 ? 8.036 -0.185 2.994 1.00 0.00 17 VAL A C 14
ATOM 22254 O O . VAL A 1 17 ? 7.153 -0.875 3.506 1.00 0.00 17 VAL A O 14
ATOM 22267 N N . THR A 1 18 ? 8.495 -0.397 1.764 1.00 0.00 18 THR A N 14
ATOM 22268 C CA . THR A 1 18 ? 7.977 -1.472 0.929 1.00 0.00 18 THR A CA 14
ATOM 22269 C C . THR A 1 18 ? 7.693 -2.722 1.755 1.00 0.00 18 THR A C 14
ATOM 22270 O O . THR A 1 18 ? 6.640 -3.345 1.615 1.00 0.00 18 THR A O 14
ATOM 22281 N N . THR A 1 19 ? 8.638 -3.084 2.616 1.00 0.00 19 THR A N 14
ATOM 22282 C CA . THR A 1 19 ? 8.490 -4.259 3.465 1.00 0.00 19 THR A CA 14
ATOM 22283 C C . THR A 1 19 ? 7.283 -4.123 4.387 1.00 0.00 19 THR A C 14
ATOM 22284 O O . THR A 1 19 ? 6.416 -4.996 4.423 1.00 0.00 19 THR A O 14
ATOM 22295 N N . SER A 1 20 ? 7.234 -3.023 5.130 1.00 0.00 20 SER A N 14
ATOM 22296 C CA . SER A 1 20 ? 6.134 -2.774 6.055 1.00 0.00 20 SER A CA 14
ATOM 22297 C C . SER A 1 20 ? 4.794 -2.796 5.325 1.00 0.00 20 SER A C 14
ATOM 22298 O O . SER A 1 20 ? 3.911 -3.591 5.648 1.00 0.00 20 SER A O 14
ATOM 22306 N N . PHE A 1 21 ? 4.651 -1.918 4.338 1.00 0.00 21 PHE A N 14
ATOM 22307 C CA . PHE A 1 21 ? 3.420 -1.835 3.561 1.00 0.00 21 PHE A CA 14
ATOM 22308 C C . PHE A 1 21 ? 2.955 -3.223 3.129 1.00 0.00 21 PHE A C 14
ATOM 22309 O O . PHE A 1 21 ? 1.805 -3.602 3.354 1.00 0.00 21 PHE A O 14
ATOM 22326 N N . ARG A 1 22 ? 3.856 -3.974 2.506 1.00 0.00 22 ARG A N 14
ATOM 22327 C CA . ARG A 1 22 ? 3.539 -5.319 2.040 1.00 0.00 22 ARG A CA 14
ATOM 22328 C C . ARG A 1 22 ? 2.748 -6.087 3.094 1.00 0.00 22 ARG A C 14
ATOM 22329 O O . ARG A 1 22 ? 1.593 -6.450 2.875 1.00 0.00 22 ARG A O 14
ATOM 22350 N N . ALA A 1 23 ? 3.379 -6.332 4.238 1.00 0.00 23 ALA A N 14
ATOM 22351 C CA . ALA A 1 23 ? 2.733 -7.056 5.327 1.00 0.00 23 ALA A CA 14
ATOM 22352 C C . ALA A 1 23 ? 1.665 -6.199 5.998 1.00 0.00 23 ALA A C 14
ATOM 22353 O O . ALA A 1 23 ? 0.480 -6.529 5.963 1.00 0.00 23 ALA A O 14
ATOM 22360 N N . GLY A 1 24 ? 2.092 -5.099 6.609 1.00 0.00 24 GLY A N 14
ATOM 22361 C CA . GLY A 1 24 ? 1.159 -4.213 7.280 1.00 0.00 24 GLY A CA 14
ATOM 22362 C C . GLY A 1 24 ? 0.004 -4.961 7.915 1.00 0.00 24 GLY A C 14
ATOM 22363 O O . GLY A 1 24 ? 0.163 -6.095 8.365 1.00 0.00 24 GLY A O 14
ATOM 22367 N N . MET A 1 25 ? -1.163 -4.325 7.952 1.00 0.00 25 MET A N 14
ATOM 22368 C CA . MET A 1 25 ? -2.349 -4.938 8.537 1.00 0.00 25 MET A CA 14
ATOM 22369 C C . MET A 1 25 ? -2.656 -6.275 7.868 1.00 0.00 25 MET A C 14
ATOM 22370 O O . MET A 1 25 ? -2.335 -6.500 6.701 1.00 0.00 25 MET A O 14
ATOM 22384 N N . PRO A 1 26 ? -3.292 -7.183 8.623 1.00 0.00 26 PRO A N 14
ATOM 22385 C CA . PRO A 1 26 ? -3.656 -8.512 8.124 1.00 0.00 26 PRO A CA 14
ATOM 22386 C C . PRO A 1 26 ? -4.768 -8.455 7.082 1.00 0.00 26 PRO A C 14
ATOM 22387 O O . PRO A 1 26 ? -5.466 -7.448 6.958 1.00 0.00 26 PRO A O 14
ATOM 22398 N N . LEU A 1 27 ? -4.929 -9.542 6.335 1.00 0.00 27 LEU A N 14
ATOM 22399 C CA . LEU A 1 27 ? -5.957 -9.616 5.303 1.00 0.00 27 LEU A CA 14
ATOM 22400 C C . LEU A 1 27 ? -7.331 -9.855 5.919 1.00 0.00 27 LEU A C 14
ATOM 22401 O O . LEU A 1 27 ? -7.453 -10.515 6.952 1.00 0.00 27 LEU A O 14
ATOM 22417 N N . ARG A 1 28 ? -8.364 -9.317 5.279 1.00 0.00 28 ARG A N 14
ATOM 22418 C CA . ARG A 1 28 ? -9.730 -9.474 5.764 1.00 0.00 28 ARG A CA 14
ATOM 22419 C C . ARG A 1 28 ? -10.615 -10.115 4.699 1.00 0.00 28 ARG A C 14
ATOM 22420 O O . ARG A 1 28 ? -10.287 -10.101 3.512 1.00 0.00 28 ARG A O 14
ATOM 22441 N N . LYS A 1 29 ? -11.738 -10.679 5.132 1.00 0.00 29 LYS A N 14
ATOM 22442 C CA . LYS A 1 29 ? -12.671 -11.325 4.217 1.00 0.00 29 LYS A CA 14
ATOM 22443 C C . LYS A 1 29 ? -13.654 -10.313 3.637 1.00 0.00 29 LYS A C 14
ATOM 22444 O O . LYS A 1 29 ? -14.449 -9.717 4.364 1.00 0.00 29 LYS A O 14
ATOM 22463 N N . HIS A 1 30 ? -13.595 -10.124 2.323 1.00 0.00 30 HIS A N 14
ATOM 22464 C CA . HIS A 1 30 ? -14.481 -9.185 1.644 1.00 0.00 30 HIS A CA 14
ATOM 22465 C C . HIS A 1 30 ? -15.875 -9.782 1.472 1.00 0.00 30 HIS A C 14
ATOM 22466 O O . HIS A 1 30 ? -16.077 -10.980 1.671 1.00 0.00 30 HIS A O 14
ATOM 22480 N N . ARG A 1 31 ? -16.833 -8.938 1.103 1.00 0.00 31 ARG A N 14
ATOM 22481 C CA . ARG A 1 31 ? -18.208 -9.381 0.906 1.00 0.00 31 ARG A CA 14
ATOM 22482 C C . ARG A 1 31 ? -18.283 -10.457 -0.173 1.00 0.00 31 ARG A C 14
ATOM 22483 O O . ARG A 1 31 ? -18.836 -11.534 0.048 1.00 0.00 31 ARG A O 14
ATOM 22504 N N . GLN A 1 32 ? -17.724 -10.157 -1.341 1.00 0.00 32 GLN A N 14
ATOM 22505 C CA . GLN A 1 32 ? -17.729 -11.098 -2.455 1.00 0.00 32 GLN A CA 14
ATOM 22506 C C . GLN A 1 32 ? -17.139 -12.440 -2.036 1.00 0.00 32 GLN A C 14
ATOM 22507 O O . GLN A 1 32 ? -15.934 -12.559 -1.813 1.00 0.00 32 GLN A O 14
ATOM 22521 N N . HIS A 1 33 ? -17.997 -13.451 -1.930 1.00 0.00 33 HIS A N 14
ATOM 22522 C CA . HIS A 1 33 ? -17.561 -14.786 -1.537 1.00 0.00 33 HIS A CA 14
ATOM 22523 C C . HIS A 1 33 ? -17.402 -15.686 -2.759 1.00 0.00 33 HIS A C 14
ATOM 22524 O O . HIS A 1 33 ? -16.569 -16.593 -2.770 1.00 0.00 33 HIS A O 14
ATOM 22538 N N . PHE A 1 34 ? -18.206 -15.431 -3.785 1.00 0.00 34 PHE A N 14
ATOM 22539 C CA . PHE A 1 34 ? -18.156 -16.219 -5.011 1.00 0.00 34 PHE A CA 14
ATOM 22540 C C . PHE A 1 34 ? -16.736 -16.269 -5.568 1.00 0.00 34 PHE A C 14
ATOM 22541 O O . PHE A 1 34 ? -15.827 -15.630 -5.038 1.00 0.00 34 PHE A O 14
ATOM 22558 N N . LYS A 1 35 ? -16.554 -17.033 -6.639 1.00 0.00 35 LYS A N 14
ATOM 22559 C CA . LYS A 1 35 ? -15.247 -17.168 -7.270 1.00 0.00 35 LYS A CA 14
ATOM 22560 C C . LYS A 1 35 ? -14.859 -15.884 -7.997 1.00 0.00 35 LYS A C 14
ATOM 22561 O O . LYS A 1 35 ? -13.793 -15.802 -8.608 1.00 0.00 35 LYS A O 14
ATOM 22580 N N . LYS A 1 36 ? -15.729 -14.883 -7.926 1.00 0.00 36 LYS A N 14
ATOM 22581 C CA . LYS A 1 36 ? -15.477 -13.602 -8.574 1.00 0.00 36 LYS A CA 14
ATOM 22582 C C . LYS A 1 36 ? -13.992 -13.257 -8.539 1.00 0.00 36 LYS A C 14
ATOM 22583 O O . LYS A 1 36 ? -13.343 -13.158 -9.580 1.00 0.00 36 LYS A O 14
ATOM 22602 N N . TYR A 1 37 ? -13.460 -13.076 -7.335 1.00 0.00 37 TYR A N 14
ATOM 22603 C CA . TYR A 1 37 ? -12.051 -12.741 -7.164 1.00 0.00 37 TYR A CA 14
ATOM 22604 C C . TYR A 1 37 ? -11.552 -13.168 -5.788 1.00 0.00 37 TYR A C 14
ATOM 22605 O O . TYR A 1 37 ? -12.343 -13.443 -4.886 1.00 0.00 37 TYR A O 14
ATOM 22623 N N . GLY A 1 38 ? -10.233 -13.222 -5.633 1.00 0.00 38 GLY A N 14
ATOM 22624 C CA . GLY A 1 38 ? -9.649 -13.616 -4.364 1.00 0.00 38 GLY A CA 14
ATOM 22625 C C . GLY A 1 38 ? -9.451 -12.441 -3.428 1.00 0.00 38 GLY A C 14
ATOM 22626 O O . GLY A 1 38 ? -9.850 -11.319 -3.736 1.00 0.00 38 GLY A O 14
ATOM 22630 N N . ASN A 1 39 ? -8.834 -12.699 -2.279 1.00 0.00 39 ASN A N 14
ATOM 22631 C CA . ASN A 1 39 ? -8.586 -11.654 -1.293 1.00 0.00 39 ASN A CA 14
ATOM 22632 C C . ASN A 1 39 ? -7.885 -10.459 -1.931 1.00 0.00 39 ASN A C 14
ATOM 22633 O O . ASN A 1 39 ? -6.685 -10.504 -2.205 1.00 0.00 39 ASN A O 14
ATOM 22644 N N . CYS A 1 40 ? -8.641 -9.392 -2.165 1.00 0.00 40 CYS A N 14
ATOM 22645 C CA . CYS A 1 40 ? -8.092 -8.184 -2.772 1.00 0.00 40 CYS A CA 14
ATOM 22646 C C . CYS A 1 40 ? -8.616 -6.936 -2.068 1.00 0.00 40 CYS A C 14
ATOM 22647 O O . CYS A 1 40 ? -9.776 -6.882 -1.659 1.00 0.00 40 CYS A O 14
ATOM 22655 N N . PHE A 1 41 ? -7.753 -5.936 -1.929 1.00 0.00 41 PHE A N 14
ATOM 22656 C CA . PHE A 1 41 ? -8.127 -4.689 -1.273 1.00 0.00 41 PHE A CA 14
ATOM 22657 C C . PHE A 1 41 ? -8.239 -3.553 -2.285 1.00 0.00 41 PHE A C 14
ATOM 22658 O O . PHE A 1 41 ? -7.623 -3.592 -3.351 1.00 0.00 41 PHE A O 14
ATOM 22675 N N . THR A 1 42 ? -9.030 -2.540 -1.945 1.00 0.00 42 THR A N 14
ATOM 22676 C CA . THR A 1 42 ? -9.225 -1.394 -2.824 1.00 0.00 42 THR A CA 14
ATOM 22677 C C . THR A 1 42 ? -8.129 -0.354 -2.622 1.00 0.00 42 THR A C 14
ATOM 22678 O O . THR A 1 42 ? -7.373 -0.414 -1.653 1.00 0.00 42 THR A O 14
ATOM 22689 N N . ALA A 1 43 ? -8.048 0.600 -3.544 1.00 0.00 43 ALA A N 14
ATOM 22690 C CA . ALA A 1 43 ? -7.045 1.655 -3.465 1.00 0.00 43 ALA A CA 14
ATOM 22691 C C . ALA A 1 43 ? -7.284 2.550 -2.254 1.00 0.00 43 ALA A C 14
ATOM 22692 O O . ALA A 1 43 ? -6.424 2.676 -1.384 1.00 0.00 43 ALA A O 14
ATOM 22699 N N . GLY A 1 44 ? -8.458 3.172 -2.206 1.00 0.00 44 GLY A N 14
ATOM 22700 C CA . GLY A 1 44 ? -8.788 4.049 -1.097 1.00 0.00 44 GLY A CA 14
ATOM 22701 C C . GLY A 1 44 ? -8.279 3.522 0.230 1.00 0.00 44 GLY A C 14
ATOM 22702 O O . GLY A 1 44 ? -7.505 4.191 0.914 1.00 0.00 44 GLY A O 14
ATOM 22706 N N . GLU A 1 45 ? -8.715 2.321 0.595 1.00 0.00 45 GLU A N 14
ATOM 22707 C CA . GLU A 1 45 ? -8.299 1.707 1.850 1.00 0.00 45 GLU A CA 14
ATOM 22708 C C . GLU A 1 45 ? -6.781 1.745 1.998 1.00 0.00 45 GLU A C 14
ATOM 22709 O O . GLU A 1 45 ? -6.256 2.241 2.995 1.00 0.00 45 GLU A O 14
ATOM 22721 N N . ALA A 1 46 ? -6.082 1.218 0.999 1.00 0.00 46 ALA A N 14
ATOM 22722 C CA . ALA A 1 46 ? -4.624 1.192 1.017 1.00 0.00 46 ALA A CA 14
ATOM 22723 C C . ALA A 1 46 ? -4.056 2.556 1.394 1.00 0.00 46 ALA A C 14
ATOM 22724 O O . ALA A 1 46 ? -3.162 2.657 2.234 1.00 0.00 46 ALA A O 14
ATOM 22731 N N . VAL A 1 47 ? -4.581 3.605 0.767 1.00 0.00 47 VAL A N 14
ATOM 22732 C CA . VAL A 1 47 ? -4.126 4.963 1.038 1.00 0.00 47 VAL A CA 14
ATOM 22733 C C . VAL A 1 47 ? -3.987 5.208 2.536 1.00 0.00 47 VAL A C 14
ATOM 22734 O O . VAL A 1 47 ? -3.027 5.834 2.987 1.00 0.00 47 VAL A O 14
ATOM 22747 N N . ASP A 1 48 ? -4.951 4.711 3.303 1.00 0.00 48 ASP A N 14
ATOM 22748 C CA . ASP A 1 48 ? -4.936 4.874 4.752 1.00 0.00 48 ASP A CA 14
ATOM 22749 C C . ASP A 1 48 ? -3.808 4.061 5.379 1.00 0.00 48 ASP A C 14
ATOM 22750 O O . ASP A 1 48 ? -2.916 4.612 6.024 1.00 0.00 48 ASP A O 14
ATOM 22759 N N . TRP A 1 49 ? -3.854 2.748 5.186 1.00 0.00 49 TRP A N 14
ATOM 22760 C CA . TRP A 1 49 ? -2.836 1.858 5.733 1.00 0.00 49 TRP A CA 14
ATOM 22761 C C . TRP A 1 49 ? -1.446 2.466 5.586 1.00 0.00 49 TRP A C 14
ATOM 22762 O O . TRP A 1 49 ? -0.743 2.679 6.575 1.00 0.00 49 TRP A O 14
ATOM 22783 N N . LEU A 1 50 ? -1.054 2.743 4.347 1.00 0.00 50 LEU A N 14
ATOM 22784 C CA . LEU A 1 50 ? 0.254 3.328 4.071 1.00 0.00 50 LEU A CA 14
ATOM 22785 C C . LEU A 1 50 ? 0.378 4.708 4.707 1.00 0.00 50 LEU A C 14
ATOM 22786 O O . LEU A 1 50 ? 1.347 4.993 5.412 1.00 0.00 50 LEU A O 14
ATOM 22802 N N . TYR A 1 51 ? -0.608 5.561 4.455 1.00 0.00 51 TYR A N 14
ATOM 22803 C CA . TYR A 1 51 ? -0.609 6.913 5.002 1.00 0.00 51 TYR A CA 14
ATOM 22804 C C . TYR A 1 51 ? -0.192 6.906 6.470 1.00 0.00 51 TYR A C 14
ATOM 22805 O O . TYR A 1 51 ? 0.641 7.708 6.894 1.00 0.00 51 TYR A O 14
ATOM 22823 N N . ASP A 1 52 ? -0.776 5.995 7.240 1.00 0.00 52 ASP A N 14
ATOM 22824 C CA . ASP A 1 52 ? -0.465 5.881 8.660 1.00 0.00 52 ASP A CA 14
ATOM 22825 C C . ASP A 1 52 ? 0.995 5.492 8.867 1.00 0.00 52 ASP A C 14
ATOM 22826 O O . ASP A 1 52 ? 1.696 6.083 9.690 1.00 0.00 52 ASP A O 14
ATOM 22835 N N . LEU A 1 53 ? 1.448 4.493 8.117 1.00 0.00 53 LEU A N 14
ATOM 22836 C CA . LEU A 1 53 ? 2.825 4.024 8.218 1.00 0.00 53 LEU A CA 14
ATOM 22837 C C . LEU A 1 53 ? 3.809 5.166 7.986 1.00 0.00 53 LEU A C 14
ATOM 22838 O O . LEU A 1 53 ? 4.868 5.224 8.611 1.00 0.00 53 LEU A O 14
ATOM 22854 N N . LEU A 1 54 ? 3.450 6.074 7.085 1.00 0.00 54 LEU A N 14
ATOM 22855 C CA . LEU A 1 54 ? 4.300 7.217 6.771 1.00 0.00 54 LEU A CA 14
ATOM 22856 C C . LEU A 1 54 ? 4.305 8.224 7.917 1.00 0.00 54 LEU A C 14
ATOM 22857 O O . LEU A 1 54 ? 5.339 8.467 8.538 1.00 0.00 54 LEU A O 14
ATOM 22873 N N . ARG A 1 55 ? 3.141 8.803 8.194 1.00 0.00 55 ARG A N 14
ATOM 22874 C CA . ARG A 1 55 ? 3.011 9.782 9.267 1.00 0.00 55 ARG A CA 14
ATOM 22875 C C . ARG A 1 55 ? 3.581 9.236 10.573 1.00 0.00 55 ARG A C 14
ATOM 22876 O O . ARG A 1 55 ? 4.283 9.941 11.297 1.00 0.00 55 ARG A O 14
ATOM 22897 N N . ASN A 1 56 ? 3.273 7.977 10.866 1.00 0.00 56 ASN A N 14
ATOM 22898 C CA . ASN A 1 56 ? 3.754 7.337 12.086 1.00 0.00 56 ASN A CA 14
ATOM 22899 C C . ASN A 1 56 ? 5.244 7.599 12.286 1.00 0.00 56 ASN A C 14
ATOM 22900 O O . ASN A 1 56 ? 5.689 7.894 13.394 1.00 0.00 56 ASN A O 14
ATOM 22911 N N . ASN A 1 57 ? 6.009 7.488 11.205 1.00 0.00 57 ASN A N 14
ATOM 22912 C CA . ASN A 1 57 ? 7.449 7.713 11.262 1.00 0.00 57 ASN A CA 14
ATOM 22913 C C . ASN A 1 57 ? 7.762 9.198 11.412 1.00 0.00 57 ASN A C 14
ATOM 22914 O O . ASN A 1 57 ? 6.871 10.043 11.329 1.00 0.00 57 ASN A O 14
ATOM 22925 N N . SER A 1 58 ? 9.036 9.509 11.634 1.00 0.00 58 SER A N 14
ATOM 22926 C CA . SER A 1 58 ? 9.467 10.892 11.799 1.00 0.00 58 SER A CA 14
ATOM 22927 C C . SER A 1 58 ? 9.765 11.534 10.448 1.00 0.00 58 SER A C 14
ATOM 22928 O O . SER A 1 58 ? 9.332 12.651 10.170 1.00 0.00 58 SER A O 14
ATOM 22936 N N . ASN A 1 59 ? 10.509 10.817 9.611 1.00 0.00 59 ASN A N 14
ATOM 22937 C CA . ASN A 1 59 ? 10.866 11.316 8.288 1.00 0.00 59 ASN A CA 14
ATOM 22938 C C . ASN A 1 59 ? 9.710 12.096 7.670 1.00 0.00 59 ASN A C 14
ATOM 22939 O O . ASN A 1 59 ? 9.867 13.250 7.272 1.00 0.00 59 ASN A O 14
ATOM 22950 N N . PHE A 1 60 ? 8.547 11.457 7.592 1.00 0.00 60 PHE A N 14
ATOM 22951 C CA . PHE A 1 60 ? 7.364 12.090 7.022 1.00 0.00 60 PHE A CA 14
ATOM 22952 C C . PHE A 1 60 ? 6.630 12.918 8.073 1.00 0.00 60 PHE A C 14
ATOM 22953 O O . PHE A 1 60 ? 6.399 14.112 7.887 1.00 0.00 60 PHE A O 14
ATOM 22970 N N . GLY A 1 61 ? 6.267 12.274 9.178 1.00 0.00 61 GLY A N 14
ATOM 22971 C CA . GLY A 1 61 ? 5.563 12.965 10.242 1.00 0.00 61 GLY A CA 14
ATOM 22972 C C . GLY A 1 61 ? 4.090 13.152 9.937 1.00 0.00 61 GLY A C 14
ATOM 22973 O O . GLY A 1 61 ? 3.620 12.861 8.837 1.00 0.00 61 GLY A O 14
ATOM 22977 N N . PRO A 1 62 ? 3.334 13.647 10.929 1.00 0.00 62 PRO A N 14
ATOM 22978 C CA . PRO A 1 62 ? 1.894 13.882 10.785 1.00 0.00 62 PRO A CA 14
ATOM 22979 C C . PRO A 1 62 ? 1.587 15.039 9.841 1.00 0.00 62 PRO A C 14
ATOM 22980 O O . PRO A 1 62 ? 0.428 15.405 9.651 1.00 0.00 62 PRO A O 14
ATOM 22991 N N . GLU A 1 63 ? 2.633 15.611 9.254 1.00 0.00 63 GLU A N 14
ATOM 22992 C CA . GLU A 1 63 ? 2.474 16.728 8.330 1.00 0.00 63 GLU A CA 14
ATOM 22993 C C . GLU A 1 63 ? 2.064 16.235 6.945 1.00 0.00 63 GLU A C 14
ATOM 22994 O O . GLU A 1 63 ? 1.415 16.953 6.184 1.00 0.00 63 GLU A O 14
ATOM 23006 N N . VAL A 1 64 ? 2.450 15.003 6.624 1.00 0.00 64 VAL A N 14
ATOM 23007 C CA . VAL A 1 64 ? 2.124 14.413 5.332 1.00 0.00 64 VAL A CA 14
ATOM 23008 C C . VAL A 1 64 ? 0.615 14.298 5.146 1.00 0.00 64 VAL A C 14
ATOM 23009 O O . VAL A 1 64 ? -0.109 13.914 6.065 1.00 0.00 64 VAL A O 14
ATOM 23022 N N . THR A 1 65 ? 0.145 14.632 3.948 1.00 0.00 65 THR A N 14
ATOM 23023 C CA . THR A 1 65 ? -1.278 14.568 3.640 1.00 0.00 65 THR A CA 14
ATOM 23024 C C . THR A 1 65 ? -1.575 13.455 2.641 1.00 0.00 65 THR A C 14
ATOM 23025 O O . THR A 1 65 ? -0.665 12.916 2.010 1.00 0.00 65 THR A O 14
ATOM 23036 N N . ARG A 1 66 ? -2.852 13.116 2.501 1.00 0.00 66 ARG A N 14
ATOM 23037 C CA . ARG A 1 66 ? -3.268 12.067 1.579 1.00 0.00 66 ARG A CA 14
ATOM 23038 C C . ARG A 1 66 ? -2.666 12.290 0.194 1.00 0.00 66 ARG A C 14
ATOM 23039 O O . ARG A 1 66 ? -2.111 11.371 -0.407 1.00 0.00 66 ARG A O 14
ATOM 23060 N N . GLN A 1 67 ? -2.782 13.517 -0.304 1.00 0.00 67 GLN A N 14
ATOM 23061 C CA . GLN A 1 67 ? -2.251 13.860 -1.618 1.00 0.00 67 GLN A CA 14
ATOM 23062 C C . GLN A 1 67 ? -0.862 13.262 -1.817 1.00 0.00 67 GLN A C 14
ATOM 23063 O O . GLN A 1 67 ? -0.616 12.555 -2.794 1.00 0.00 67 GLN A O 14
ATOM 23077 N N . GLN A 1 68 ? 0.041 13.550 -0.886 1.00 0.00 68 GLN A N 14
ATOM 23078 C CA . GLN A 1 68 ? 1.405 13.041 -0.960 1.00 0.00 68 GLN A CA 14
ATOM 23079 C C . GLN A 1 68 ? 1.418 11.516 -0.938 1.00 0.00 68 GLN A C 14
ATOM 23080 O O . GLN A 1 68 ? 2.226 10.881 -1.616 1.00 0.00 68 GLN A O 14
ATOM 23094 N N . THR A 1 69 ? 0.518 10.932 -0.152 1.00 0.00 69 THR A N 14
ATOM 23095 C CA . THR A 1 69 ? 0.427 9.482 -0.040 1.00 0.00 69 THR A CA 14
ATOM 23096 C C . THR A 1 69 ? 0.129 8.843 -1.392 1.00 0.00 69 THR A C 14
ATOM 23097 O O . THR A 1 69 ? 0.854 7.955 -1.842 1.00 0.00 69 THR A O 14
ATOM 23108 N N . ILE A 1 70 ? -0.939 9.302 -2.034 1.00 0.00 70 ILE A N 14
ATOM 23109 C CA . ILE A 1 70 ? -1.331 8.775 -3.336 1.00 0.00 70 ILE A CA 14
ATOM 23110 C C . ILE A 1 70 ? -0.189 8.888 -4.341 1.00 0.00 70 ILE A C 14
ATOM 23111 O O . ILE A 1 70 ? 0.014 7.997 -5.165 1.00 0.00 70 ILE A O 14
ATOM 23127 N N . GLN A 1 71 ? 0.553 9.987 -4.264 1.00 0.00 71 GLN A N 14
ATOM 23128 C CA . GLN A 1 71 ? 1.675 10.215 -5.166 1.00 0.00 71 GLN A CA 14
ATOM 23129 C C . GLN A 1 71 ? 2.650 9.043 -5.130 1.00 0.00 71 GLN A C 14
ATOM 23130 O O . GLN A 1 71 ? 3.094 8.558 -6.171 1.00 0.00 71 GLN A O 14
ATOM 23144 N N . LEU A 1 72 ? 2.979 8.591 -3.924 1.00 0.00 72 LEU A N 14
ATOM 23145 C CA . LEU A 1 72 ? 3.902 7.475 -3.752 1.00 0.00 72 LEU A CA 14
ATOM 23146 C C . LEU A 1 72 ? 3.341 6.202 -4.377 1.00 0.00 72 LEU A C 14
ATOM 23147 O O . LEU A 1 72 ? 4.020 5.526 -5.151 1.00 0.00 72 LEU A O 14
ATOM 23163 N N . LEU A 1 73 ? 2.096 5.882 -4.040 1.00 0.00 73 LEU A N 14
ATOM 23164 C CA . LEU A 1 73 ? 1.442 4.692 -4.571 1.00 0.00 73 LEU A CA 14
ATOM 23165 C C . LEU A 1 73 ? 1.759 4.510 -6.052 1.00 0.00 73 LEU A C 14
ATOM 23166 O O . LEU A 1 73 ? 2.008 3.395 -6.511 1.00 0.00 73 LEU A O 14
ATOM 23182 N N . ARG A 1 74 ? 1.750 5.613 -6.793 1.00 0.00 74 ARG A N 14
ATOM 23183 C CA . ARG A 1 74 ? 2.038 5.575 -8.222 1.00 0.00 74 ARG A CA 14
ATOM 23184 C C . ARG A 1 74 ? 3.361 4.863 -8.491 1.00 0.00 74 ARG A C 14
ATOM 23185 O O . ARG A 1 74 ? 3.446 3.995 -9.360 1.00 0.00 74 ARG A O 14
ATOM 23206 N N . LYS A 1 75 ? 4.392 5.237 -7.741 1.00 0.00 75 LYS A N 14
ATOM 23207 C CA . LYS A 1 75 ? 5.711 4.636 -7.896 1.00 0.00 75 LYS A CA 14
ATOM 23208 C C . LYS A 1 75 ? 5.644 3.123 -7.710 1.00 0.00 75 LYS A C 14
ATOM 23209 O O . LYS A 1 75 ? 5.967 2.360 -8.621 1.00 0.00 75 LYS A O 14
ATOM 23228 N N . PHE A 1 76 ? 5.222 2.696 -6.524 1.00 0.00 76 PHE A N 14
ATOM 23229 C CA . PHE A 1 76 ? 5.112 1.274 -6.219 1.00 0.00 76 PHE A CA 14
ATOM 23230 C C . PHE A 1 76 ? 4.592 0.497 -7.425 1.00 0.00 76 PHE A C 14
ATOM 23231 O O . PHE A 1 76 ? 5.250 -0.421 -7.917 1.00 0.00 76 PHE A O 14
ATOM 23248 N N . LEU A 1 77 ? 3.408 0.871 -7.895 1.00 0.00 77 LEU A N 14
ATOM 23249 C CA . LEU A 1 77 ? 2.798 0.209 -9.044 1.00 0.00 77 LEU A CA 14
ATOM 23250 C C . LEU A 1 77 ? 3.771 0.147 -10.217 1.00 0.00 77 LEU A C 14
ATOM 23251 O O . LEU A 1 77 ? 3.799 -0.832 -10.962 1.00 0.00 77 LEU A O 14
ATOM 23267 N N . LYS A 1 78 ? 4.568 1.198 -10.373 1.00 0.00 78 LYS A N 14
ATOM 23268 C CA . LYS A 1 78 ? 5.546 1.263 -11.453 1.00 0.00 78 LYS A CA 14
ATOM 23269 C C . LYS A 1 78 ? 6.709 0.311 -11.192 1.00 0.00 78 LYS A C 14
ATOM 23270 O O . LYS A 1 78 ? 7.229 -0.316 -12.113 1.00 0.00 78 LYS A O 14
ATOM 23289 N N . ASN A 1 79 ? 7.111 0.208 -9.929 1.00 0.00 79 ASN A N 14
ATOM 23290 C CA . ASN A 1 79 ? 8.212 -0.668 -9.547 1.00 0.00 79 ASN A CA 14
ATOM 23291 C C . ASN A 1 79 ? 7.748 -2.119 -9.460 1.00 0.00 79 ASN A C 14
ATOM 23292 O O . ASN A 1 79 ? 8.490 -2.993 -9.012 1.00 0.00 79 ASN A O 14
ATOM 23303 N N . HIS A 1 80 ? 6.516 -2.367 -9.891 1.00 0.00 80 HIS A N 14
ATOM 23304 C CA . HIS A 1 80 ? 5.952 -3.712 -9.864 1.00 0.00 80 HIS A CA 14
ATOM 23305 C C . HIS A 1 80 ? 5.813 -4.213 -8.429 1.00 0.00 80 HIS A C 14
ATOM 23306 O O . HIS A 1 80 ? 5.935 -5.409 -8.164 1.00 0.00 80 HIS A O 14
ATOM 23320 N N . VAL A 1 81 ? 5.557 -3.290 -7.507 1.00 0.00 81 VAL A N 14
ATOM 23321 C CA . VAL A 1 81 ? 5.401 -3.638 -6.100 1.00 0.00 81 VAL A CA 14
ATOM 23322 C C . VAL A 1 81 ? 3.991 -4.139 -5.811 1.00 0.00 81 VAL A C 14
ATOM 23323 O O . VAL A 1 81 ? 3.793 -5.018 -4.972 1.00 0.00 81 VAL A O 14
ATOM 23336 N N . ILE A 1 82 ? 3.013 -3.575 -6.512 1.00 0.00 82 ILE A N 14
ATOM 23337 C CA . ILE A 1 82 ? 1.621 -3.966 -6.332 1.00 0.00 82 ILE A CA 14
ATOM 23338 C C . ILE A 1 82 ? 0.933 -4.185 -7.676 1.00 0.00 82 ILE A C 14
ATOM 23339 O O . ILE A 1 82 ? 1.080 -3.383 -8.597 1.00 0.00 82 ILE A O 14
ATOM 23355 N N . GLU A 1 83 ? 0.181 -5.277 -7.778 1.00 0.00 83 GLU A N 14
ATOM 23356 C CA . GLU A 1 83 ? -0.530 -5.601 -9.009 1.00 0.00 83 GLU A CA 14
ATOM 23357 C C . GLU A 1 83 ? -2.040 -5.561 -8.791 1.00 0.00 83 GLU A C 14
ATOM 23358 O O . GLU A 1 83 ? -2.522 -5.738 -7.672 1.00 0.00 83 GLU A O 14
ATOM 23370 N N . ASP A 1 84 ? -2.781 -5.328 -9.869 1.00 0.00 84 ASP A N 14
ATOM 23371 C CA . ASP A 1 84 ? -4.236 -5.265 -9.797 1.00 0.00 84 ASP A CA 14
ATOM 23372 C C . ASP A 1 84 ? -4.852 -6.641 -10.034 1.00 0.00 84 ASP A C 14
ATOM 23373 O O . ASP A 1 84 ? -4.171 -7.569 -10.470 1.00 0.00 84 ASP A O 14
ATOM 23382 N N . ILE A 1 85 ? -6.142 -6.764 -9.743 1.00 0.00 85 ILE A N 14
ATOM 23383 C CA . ILE A 1 85 ? -6.849 -8.026 -9.925 1.00 0.00 85 ILE A CA 14
ATOM 23384 C C . ILE A 1 85 ? -6.662 -8.562 -11.340 1.00 0.00 85 ILE A C 14
ATOM 23385 O O . ILE A 1 85 ? -6.540 -9.769 -11.548 1.00 0.00 85 ILE A O 14
ATOM 23401 N N . LYS A 1 86 ? -6.639 -7.655 -12.312 1.00 0.00 86 LYS A N 14
ATOM 23402 C CA . LYS A 1 86 ? -6.464 -8.035 -13.708 1.00 0.00 86 LYS A CA 14
ATOM 23403 C C . LYS A 1 86 ? -5.042 -8.522 -13.966 1.00 0.00 86 LYS A C 14
ATOM 23404 O O . LYS A 1 86 ? -4.835 -9.588 -14.544 1.00 0.00 86 LYS A O 14
ATOM 23423 N N . GLY A 1 87 ? -4.063 -7.734 -13.531 1.00 0.00 87 GLY A N 14
ATOM 23424 C CA . GLY A 1 87 ? -2.673 -8.103 -13.722 1.00 0.00 87 GLY A CA 14
ATOM 23425 C C . GLY A 1 87 ? -1.902 -7.067 -14.516 1.00 0.00 87 GLY A C 14
ATOM 23426 O O . GLY A 1 87 ? -0.954 -7.399 -15.227 1.00 0.00 87 GLY A O 14
ATOM 23430 N N . ARG A 1 88 ? -2.311 -5.808 -14.397 1.00 0.00 88 ARG A N 14
ATOM 23431 C CA . ARG A 1 88 ? -1.654 -4.720 -15.112 1.00 0.00 88 ARG A CA 14
ATOM 23432 C C . ARG A 1 88 ? -0.604 -4.048 -14.233 1.00 0.00 88 ARG A C 14
ATOM 23433 O O . ARG A 1 88 ? -0.933 -3.249 -13.357 1.00 0.00 88 ARG A O 14
ATOM 23454 N N . TRP A 1 89 ? 0.660 -4.377 -14.474 1.00 0.00 89 TRP A N 14
ATOM 23455 C CA . TRP A 1 89 ? 1.759 -3.806 -13.703 1.00 0.00 89 TRP A CA 14
ATOM 23456 C C . TRP A 1 89 ? 2.731 -3.062 -14.612 1.00 0.00 89 TRP A C 14
ATOM 23457 O O . TRP A 1 89 ? 3.337 -3.653 -15.505 1.00 0.00 89 TRP A O 14
ATOM 23478 N N . GLY A 1 90 ? 2.877 -1.761 -14.378 1.00 0.00 90 GLY A N 14
ATOM 23479 C CA . GLY A 1 90 ? 3.778 -0.959 -15.184 1.00 0.00 90 GLY A CA 14
ATOM 23480 C C . GLY A 1 90 ? 3.179 0.382 -15.563 1.00 0.00 90 GLY A C 14
ATOM 23481 O O . GLY A 1 90 ? 3.410 0.884 -16.663 1.00 0.00 90 GLY A O 14
ATOM 23485 N N . SER A 1 91 ? 2.407 0.962 -14.650 1.00 0.00 91 SER A N 14
ATOM 23486 C CA . SER A 1 91 ? 1.769 2.250 -14.896 1.00 0.00 91 SER A CA 14
ATOM 23487 C C . SER A 1 91 ? 1.853 3.142 -13.661 1.00 0.00 91 SER A C 14
ATOM 23488 O O . SER A 1 91 ? 2.180 2.679 -12.569 1.00 0.00 91 SER A O 14
ATOM 23496 N N . GLU A 1 92 ? 1.555 4.425 -13.844 1.00 0.00 92 GLU A N 14
ATOM 23497 C CA . GLU A 1 92 ? 1.598 5.383 -12.746 1.00 0.00 92 GLU A CA 14
ATOM 23498 C C . GLU A 1 92 ? 0.218 5.985 -12.495 1.00 0.00 92 GLU A C 14
ATOM 23499 O O . GLU A 1 92 ? 0.086 6.994 -11.804 1.00 0.00 92 GLU A O 14
ATOM 23511 N N . ASN A 1 93 ? -0.807 5.357 -13.062 1.00 0.00 93 ASN A N 14
ATOM 23512 C CA . ASN A 1 93 ? -2.177 5.831 -12.901 1.00 0.00 93 ASN A CA 14
ATOM 23513 C C . ASN A 1 93 ? -2.887 5.071 -11.785 1.00 0.00 93 ASN A C 14
ATOM 23514 O O . ASN A 1 93 ? -3.320 3.934 -11.971 1.00 0.00 93 ASN A O 14
ATOM 23525 N N . VAL A 1 94 ? -3.006 5.709 -10.625 1.00 0.00 94 VAL A N 14
ATOM 23526 C CA . VAL A 1 94 ? -3.665 5.095 -9.479 1.00 0.00 94 VAL A CA 14
ATOM 23527 C C . VAL A 1 94 ? -4.487 6.119 -8.704 1.00 0.00 94 VAL A C 14
ATOM 23528 O O . VAL A 1 94 ? -3.937 7.032 -8.087 1.00 0.00 94 VAL A O 14
ATOM 23541 N N . ASP A 1 95 ? -5.805 5.962 -8.741 1.00 0.00 95 ASP A N 14
ATOM 23542 C CA . ASP A 1 95 ? -6.704 6.872 -8.040 1.00 0.00 95 ASP A CA 14
ATOM 23543 C C . ASP A 1 95 ? -7.155 6.275 -6.711 1.00 0.00 95 ASP A C 14
ATOM 23544 O O . ASP A 1 95 ? -7.024 5.072 -6.484 1.00 0.00 95 ASP A O 14
ATOM 23553 N N . ASP A 1 96 ? -7.686 7.123 -5.837 1.00 0.00 96 ASP A N 14
ATOM 23554 C CA . ASP A 1 96 ? -8.157 6.679 -4.530 1.00 0.00 96 ASP A CA 14
ATOM 23555 C C . ASP A 1 96 ? -9.547 6.059 -4.635 1.00 0.00 96 ASP A C 14
ATOM 23556 O O . ASP A 1 96 ? -10.116 5.616 -3.639 1.00 0.00 96 ASP A O 14
ATOM 23565 N N . ASN A 1 97 ? -10.088 6.034 -5.849 1.00 0.00 97 ASN A N 14
ATOM 23566 C CA . ASN A 1 97 ? -11.412 5.471 -6.084 1.00 0.00 97 ASN A CA 14
ATOM 23567 C C . ASN A 1 97 ? -11.423 3.971 -5.806 1.00 0.00 97 ASN A C 14
ATOM 23568 O O . ASN A 1 97 ? -10.384 3.375 -5.524 1.00 0.00 97 ASN A O 14
ATOM 23579 N N . ASN A 1 98 ? -12.604 3.367 -5.889 1.00 0.00 98 ASN A N 14
ATOM 23580 C CA . ASN A 1 98 ? -12.750 1.936 -5.647 1.00 0.00 98 ASN A CA 14
ATOM 23581 C C . ASN A 1 98 ? -12.028 1.127 -6.720 1.00 0.00 98 ASN A C 14
ATOM 23582 O O . ASN A 1 98 ? -12.477 1.056 -7.864 1.00 0.00 98 ASN A O 14
ATOM 23593 N N . GLN A 1 99 ? -10.909 0.518 -6.341 1.00 0.00 99 GLN A N 14
ATOM 23594 C CA . GLN A 1 99 ? -10.125 -0.287 -7.271 1.00 0.00 99 GLN A CA 14
ATOM 23595 C C . GLN A 1 99 ? -9.374 -1.392 -6.536 1.00 0.00 99 GLN A C 14
ATOM 23596 O O . GLN A 1 99 ? -8.417 -1.128 -5.807 1.00 0.00 99 GLN A O 14
ATOM 23610 N N . LEU A 1 100 ? -9.814 -2.630 -6.731 1.00 0.00 100 LEU A N 14
ATOM 23611 C CA . LEU A 1 100 ? -9.183 -3.777 -6.086 1.00 0.00 100 LEU A CA 14
ATOM 23612 C C . LEU A 1 100 ? -7.695 -3.835 -6.414 1.00 0.00 100 LEU A C 14
ATOM 23613 O O . LEU A 1 100 ? -7.241 -3.247 -7.396 1.00 0.00 100 LEU A O 14
ATOM 23629 N N . PHE A 1 101 ? -6.939 -4.550 -5.587 1.00 0.00 101 PHE A N 14
ATOM 23630 C CA . PHE A 1 101 ? -5.502 -4.687 -5.789 1.00 0.00 101 PHE A CA 14
ATOM 23631 C C . PHE A 1 101 ? -4.993 -6.001 -5.204 1.00 0.00 101 PHE A C 14
ATOM 23632 O O . PHE A 1 101 ? -5.732 -6.723 -4.535 1.00 0.00 101 PHE A O 14
ATOM 23649 N N . ARG A 1 102 ? -3.725 -6.305 -5.463 1.00 0.00 102 ARG A N 14
ATOM 23650 C CA . ARG A 1 102 ? -3.117 -7.533 -4.964 1.00 0.00 102 ARG A CA 14
ATOM 23651 C C . ARG A 1 102 ? -1.597 -7.473 -5.081 1.00 0.00 102 ARG A C 14
ATOM 23652 O O . ARG A 1 102 ? -1.052 -6.644 -5.810 1.00 0.00 102 ARG A O 14
ATOM 23673 N N . PHE A 1 103 ? -0.917 -8.357 -4.358 1.00 0.00 103 PHE A N 14
ATOM 23674 C CA . PHE A 1 103 ? 0.540 -8.404 -4.379 1.00 0.00 103 PHE A CA 14
ATOM 23675 C C . PHE A 1 103 ? 1.034 -9.631 -5.141 1.00 0.00 103 PHE A C 14
ATOM 23676 O O . PHE A 1 103 ? 0.473 -10.722 -5.041 1.00 0.00 103 PHE A O 14
ATOM 23693 N N . PRO A 1 104 ? 2.109 -9.448 -5.922 1.00 0.00 104 PRO A N 14
ATOM 23694 C CA . PRO A 1 104 ? 2.702 -10.528 -6.716 1.00 0.00 104 PRO A CA 14
ATOM 23695 C C . PRO A 1 104 ? 3.389 -11.576 -5.848 1.00 0.00 104 PRO A C 14
ATOM 23696 O O . PRO A 1 104 ? 3.901 -11.266 -4.773 1.00 0.00 104 PRO A O 14
ATOM 23707 N N . ALA A 1 105 ? 3.396 -12.818 -6.322 1.00 0.00 105 ALA A N 14
ATOM 23708 C CA . ALA A 1 105 ? 4.023 -13.911 -5.589 1.00 0.00 105 ALA A CA 14
ATOM 23709 C C . ALA A 1 105 ? 5.478 -14.090 -6.008 1.00 0.00 105 ALA A C 14
ATOM 23710 O O . ALA A 1 105 ? 5.818 -13.946 -7.183 1.00 0.00 105 ALA A O 14
ATOM 23717 N N . GLY A 1 1 ? 20.530 -10.949 -0.637 1.00 0.00 1 GLY A N 15
ATOM 23718 C CA . GLY A 1 1 ? 20.500 -10.200 -1.880 1.00 0.00 1 GLY A CA 15
ATOM 23719 C C . GLY A 1 1 ? 20.188 -8.732 -1.665 1.00 0.00 1 GLY A C 15
ATOM 23720 O O . GLY A 1 1 ? 19.071 -8.377 -1.290 1.00 0.00 1 GLY A O 15
ATOM 23724 N N . SER A 1 2 ? 21.178 -7.878 -1.903 1.00 0.00 2 SER A N 15
ATOM 23725 C CA . SER A 1 2 ? 21.006 -6.441 -1.728 1.00 0.00 2 SER A CA 15
ATOM 23726 C C . SER A 1 2 ? 20.480 -5.797 -3.007 1.00 0.00 2 SER A C 15
ATOM 23727 O O . SER A 1 2 ? 20.452 -6.425 -4.065 1.00 0.00 2 SER A O 15
ATOM 23735 N N . SER A 1 3 ? 20.064 -4.539 -2.902 1.00 0.00 3 SER A N 15
ATOM 23736 C CA . SER A 1 3 ? 19.535 -3.810 -4.049 1.00 0.00 3 SER A CA 15
ATOM 23737 C C . SER A 1 3 ? 20.035 -2.369 -4.054 1.00 0.00 3 SER A C 15
ATOM 23738 O O . SER A 1 3 ? 20.636 -1.905 -3.086 1.00 0.00 3 SER A O 15
ATOM 23746 N N . GLY A 1 4 ? 19.781 -1.664 -5.153 1.00 0.00 4 GLY A N 15
ATOM 23747 C CA . GLY A 1 4 ? 20.212 -0.283 -5.265 1.00 0.00 4 GLY A CA 15
ATOM 23748 C C . GLY A 1 4 ? 21.681 -0.105 -4.936 1.00 0.00 4 GLY A C 15
ATOM 23749 O O . GLY A 1 4 ? 22.050 0.042 -3.771 1.00 0.00 4 GLY A O 15
ATOM 23753 N N . SER A 1 5 ? 22.523 -0.121 -5.965 1.00 0.00 5 SER A N 15
ATOM 23754 C CA . SER A 1 5 ? 23.960 0.034 -5.778 1.00 0.00 5 SER A CA 15
ATOM 23755 C C . SER A 1 5 ? 24.282 1.371 -5.118 1.00 0.00 5 SER A C 15
ATOM 23756 O O . SER A 1 5 ? 24.930 1.420 -4.073 1.00 0.00 5 SER A O 15
ATOM 23764 N N . SER A 1 6 ? 23.822 2.455 -5.737 1.00 0.00 6 SER A N 15
ATOM 23765 C CA . SER A 1 6 ? 24.063 3.794 -5.213 1.00 0.00 6 SER A CA 15
ATOM 23766 C C . SER A 1 6 ? 22.906 4.247 -4.327 1.00 0.00 6 SER A C 15
ATOM 23767 O O . SER A 1 6 ? 21.908 3.543 -4.183 1.00 0.00 6 SER A O 15
ATOM 23775 N N . GLY A 1 7 ? 23.049 5.430 -3.737 1.00 0.00 7 GLY A N 15
ATOM 23776 C CA . GLY A 1 7 ? 22.010 5.958 -2.873 1.00 0.00 7 GLY A CA 15
ATOM 23777 C C . GLY A 1 7 ? 21.487 4.924 -1.895 1.00 0.00 7 GLY A C 15
ATOM 23778 O O . GLY A 1 7 ? 20.276 4.769 -1.732 1.00 0.00 7 GLY A O 15
ATOM 23782 N N . TYR A 1 8 ? 22.401 4.212 -1.244 1.00 0.00 8 TYR A N 15
ATOM 23783 C CA . TYR A 1 8 ? 22.026 3.184 -0.281 1.00 0.00 8 TYR A CA 15
ATOM 23784 C C . TYR A 1 8 ? 21.258 3.790 0.890 1.00 0.00 8 TYR A C 15
ATOM 23785 O O . TYR A 1 8 ? 20.241 3.249 1.326 1.00 0.00 8 TYR A O 15
ATOM 23803 N N . ARG A 1 9 ? 21.753 4.915 1.395 1.00 0.00 9 ARG A N 15
ATOM 23804 C CA . ARG A 1 9 ? 21.115 5.595 2.516 1.00 0.00 9 ARG A CA 15
ATOM 23805 C C . ARG A 1 9 ? 19.607 5.693 2.306 1.00 0.00 9 ARG A C 15
ATOM 23806 O O . ARG A 1 9 ? 18.824 5.280 3.161 1.00 0.00 9 ARG A O 15
ATOM 23827 N N . ALA A 1 10 ? 19.208 6.242 1.164 1.00 0.00 10 ALA A N 15
ATOM 23828 C CA . ALA A 1 10 ? 17.795 6.393 0.841 1.00 0.00 10 ALA A CA 15
ATOM 23829 C C . ALA A 1 10 ? 17.123 5.034 0.672 1.00 0.00 10 ALA A C 15
ATOM 23830 O O . ALA A 1 10 ? 16.070 4.773 1.255 1.00 0.00 10 ALA A O 15
ATOM 23837 N N . THR A 1 11 ? 17.737 4.171 -0.131 1.00 0.00 11 THR A N 15
ATOM 23838 C CA . THR A 1 11 ? 17.197 2.840 -0.378 1.00 0.00 11 THR A CA 15
ATOM 23839 C C . THR A 1 11 ? 16.572 2.257 0.884 1.00 0.00 11 THR A C 15
ATOM 23840 O O . THR A 1 11 ? 15.437 1.781 0.864 1.00 0.00 11 THR A O 15
ATOM 23851 N N . LYS A 1 12 ? 17.320 2.297 1.982 1.00 0.00 12 LYS A N 15
ATOM 23852 C CA . LYS A 1 12 ? 16.839 1.774 3.255 1.00 0.00 12 LYS A CA 15
ATOM 23853 C C . LYS A 1 12 ? 15.397 2.203 3.509 1.00 0.00 12 LYS A C 15
ATOM 23854 O O . LYS A 1 12 ? 14.551 1.386 3.877 1.00 0.00 12 LYS A O 15
ATOM 23873 N N . LEU A 1 13 ? 15.123 3.487 3.311 1.00 0.00 13 LEU A N 15
ATOM 23874 C CA . LEU A 1 13 ? 13.782 4.025 3.517 1.00 0.00 13 LEU A CA 15
ATOM 23875 C C . LEU A 1 13 ? 12.759 3.274 2.671 1.00 0.00 13 LEU A C 15
ATOM 23876 O O . LEU A 1 13 ? 11.814 2.687 3.199 1.00 0.00 13 LEU A O 15
ATOM 23892 N N . TRP A 1 14 ? 12.954 3.296 1.358 1.00 0.00 14 TRP A N 15
ATOM 23893 C CA . TRP A 1 14 ? 12.049 2.615 0.439 1.00 0.00 14 TRP A CA 15
ATOM 23894 C C . TRP A 1 14 ? 11.865 1.155 0.838 1.00 0.00 14 TRP A C 15
ATOM 23895 O O . TRP A 1 14 ? 10.745 0.648 0.874 1.00 0.00 14 TRP A O 15
ATOM 23916 N N . ASN A 1 15 ? 12.973 0.484 1.137 1.00 0.00 15 ASN A N 15
ATOM 23917 C CA . ASN A 1 15 ? 12.933 -0.919 1.533 1.00 0.00 15 ASN A CA 15
ATOM 23918 C C . ASN A 1 15 ? 12.120 -1.101 2.812 1.00 0.00 15 ASN A C 15
ATOM 23919 O O . ASN A 1 15 ? 11.374 -2.069 2.951 1.00 0.00 15 ASN A O 15
ATOM 23930 N N . GLU A 1 16 ? 12.272 -0.162 3.741 1.00 0.00 16 GLU A N 15
ATOM 23931 C CA . GLU A 1 16 ? 11.552 -0.219 5.008 1.00 0.00 16 GLU A CA 15
ATOM 23932 C C . GLU A 1 16 ? 10.050 -0.066 4.787 1.00 0.00 16 GLU A C 15
ATOM 23933 O O . GLU A 1 16 ? 9.260 -0.910 5.210 1.00 0.00 16 GLU A O 15
ATOM 23945 N N . VAL A 1 17 ? 9.663 1.018 4.123 1.00 0.00 17 VAL A N 15
ATOM 23946 C CA . VAL A 1 17 ? 8.256 1.283 3.845 1.00 0.00 17 VAL A CA 15
ATOM 23947 C C . VAL A 1 17 ? 7.653 0.188 2.973 1.00 0.00 17 VAL A C 15
ATOM 23948 O O . VAL A 1 17 ? 6.530 -0.261 3.208 1.00 0.00 17 VAL A O 15
ATOM 23961 N N . THR A 1 18 ? 8.405 -0.238 1.963 1.00 0.00 18 THR A N 15
ATOM 23962 C CA . THR A 1 18 ? 7.945 -1.280 1.054 1.00 0.00 18 THR A CA 15
ATOM 23963 C C . THR A 1 18 ? 7.731 -2.598 1.791 1.00 0.00 18 THR A C 15
ATOM 23964 O O . THR A 1 18 ? 6.708 -3.261 1.616 1.00 0.00 18 THR A O 15
ATOM 23975 N N . THR A 1 19 ? 8.703 -2.973 2.617 1.00 0.00 19 THR A N 15
ATOM 23976 C CA . THR A 1 19 ? 8.622 -4.212 3.380 1.00 0.00 19 THR A CA 15
ATOM 23977 C C . THR A 1 19 ? 7.400 -4.217 4.291 1.00 0.00 19 THR A C 15
ATOM 23978 O O . THR A 1 19 ? 6.619 -5.168 4.293 1.00 0.00 19 THR A O 15
ATOM 23989 N N . SER A 1 20 ? 7.240 -3.148 5.065 1.00 0.00 20 SER A N 15
ATOM 23990 C CA . SER A 1 20 ? 6.114 -3.030 5.984 1.00 0.00 20 SER A CA 15
ATOM 23991 C C . SER A 1 20 ? 4.795 -2.958 5.221 1.00 0.00 20 SER A C 15
ATOM 23992 O O . SER A 1 20 ? 3.905 -3.786 5.417 1.00 0.00 20 SER A O 15
ATOM 24000 N N . PHE A 1 21 ? 4.677 -1.962 4.349 1.00 0.00 21 PHE A N 15
ATOM 24001 C CA . PHE A 1 21 ? 3.467 -1.780 3.556 1.00 0.00 21 PHE A CA 15
ATOM 24002 C C . PHE A 1 21 ? 2.981 -3.112 2.991 1.00 0.00 21 PHE A C 15
ATOM 24003 O O . PHE A 1 21 ? 1.803 -3.453 3.100 1.00 0.00 21 PHE A O 15
ATOM 24020 N N . ARG A 1 22 ? 3.898 -3.861 2.386 1.00 0.00 22 ARG A N 15
ATOM 24021 C CA . ARG A 1 22 ? 3.564 -5.154 1.802 1.00 0.00 22 ARG A CA 15
ATOM 24022 C C . ARG A 1 22 ? 2.704 -5.976 2.757 1.00 0.00 22 ARG A C 15
ATOM 24023 O O . ARG A 1 22 ? 1.545 -6.272 2.467 1.00 0.00 22 ARG A O 15
ATOM 24044 N N . ALA A 1 23 ? 3.281 -6.343 3.898 1.00 0.00 23 ALA A N 15
ATOM 24045 C CA . ALA A 1 23 ? 2.567 -7.129 4.896 1.00 0.00 23 ALA A CA 15
ATOM 24046 C C . ALA A 1 23 ? 1.455 -6.313 5.545 1.00 0.00 23 ALA A C 15
ATOM 24047 O O . ALA A 1 23 ? 0.275 -6.637 5.412 1.00 0.00 23 ALA A O 15
ATOM 24054 N N . GLY A 1 24 ? 1.838 -5.253 6.250 1.00 0.00 24 GLY A N 15
ATOM 24055 C CA . GLY A 1 24 ? 0.861 -4.408 6.910 1.00 0.00 24 GLY A CA 15
ATOM 24056 C C . GLY A 1 24 ? -0.339 -5.189 7.409 1.00 0.00 24 GLY A C 15
ATOM 24057 O O . GLY A 1 24 ? -0.188 -6.205 8.086 1.00 0.00 24 GLY A O 15
ATOM 24061 N N . MET A 1 25 ? -1.534 -4.713 7.074 1.00 0.00 25 MET A N 15
ATOM 24062 C CA . MET A 1 25 ? -2.764 -5.374 7.493 1.00 0.00 25 MET A CA 15
ATOM 24063 C C . MET A 1 25 ? -3.036 -6.608 6.638 1.00 0.00 25 MET A C 15
ATOM 24064 O O . MET A 1 25 ? -2.627 -6.693 5.480 1.00 0.00 25 MET A O 15
ATOM 24078 N N . PRO A 1 26 ? -3.743 -7.588 7.220 1.00 0.00 26 PRO A N 15
ATOM 24079 C CA . PRO A 1 26 ? -4.086 -8.835 6.529 1.00 0.00 26 PRO A CA 15
ATOM 24080 C C . PRO A 1 26 ? -5.110 -8.621 5.420 1.00 0.00 26 PRO A C 15
ATOM 24081 O O . PRO A 1 26 ? -6.030 -7.813 5.558 1.00 0.00 26 PRO A O 15
ATOM 24092 N N . LEU A 1 27 ? -4.946 -9.348 4.321 1.00 0.00 27 LEU A N 15
ATOM 24093 C CA . LEU A 1 27 ? -5.858 -9.238 3.188 1.00 0.00 27 LEU A CA 15
ATOM 24094 C C . LEU A 1 27 ? -7.245 -9.759 3.552 1.00 0.00 27 LEU A C 15
ATOM 24095 O O . LEU A 1 27 ? -7.388 -10.875 4.050 1.00 0.00 27 LEU A O 15
ATOM 24111 N N . ARG A 1 28 ? -8.263 -8.943 3.298 1.00 0.00 28 ARG A N 15
ATOM 24112 C CA . ARG A 1 28 ? -9.638 -9.321 3.598 1.00 0.00 28 ARG A CA 15
ATOM 24113 C C . ARG A 1 28 ? -10.502 -9.272 2.341 1.00 0.00 28 ARG A C 15
ATOM 24114 O O . ARG A 1 28 ? -10.030 -8.909 1.264 1.00 0.00 28 ARG A O 15
ATOM 24135 N N . LYS A 1 29 ? -11.770 -9.641 2.486 1.00 0.00 29 LYS A N 15
ATOM 24136 C CA . LYS A 1 29 ? -12.701 -9.640 1.364 1.00 0.00 29 LYS A CA 15
ATOM 24137 C C . LYS A 1 29 ? -13.820 -8.627 1.588 1.00 0.00 29 LYS A C 15
ATOM 24138 O O . LYS A 1 29 ? -14.119 -8.257 2.724 1.00 0.00 29 LYS A O 15
ATOM 24157 N N . HIS A 1 30 ? -14.437 -8.184 0.497 1.00 0.00 30 HIS A N 15
ATOM 24158 C CA . HIS A 1 30 ? -15.525 -7.215 0.574 1.00 0.00 30 HIS A CA 15
ATOM 24159 C C . HIS A 1 30 ? -16.857 -7.864 0.211 1.00 0.00 30 HIS A C 15
ATOM 24160 O O . HIS A 1 30 ? -16.900 -9.017 -0.218 1.00 0.00 30 HIS A O 15
ATOM 24174 N N . ARG A 1 31 ? -17.941 -7.116 0.386 1.00 0.00 31 ARG A N 15
ATOM 24175 C CA . ARG A 1 31 ? -19.275 -7.620 0.078 1.00 0.00 31 ARG A CA 15
ATOM 24176 C C . ARG A 1 31 ? -19.572 -7.494 -1.413 1.00 0.00 31 ARG A C 15
ATOM 24177 O O . ARG A 1 31 ? -19.730 -6.390 -1.933 1.00 0.00 31 ARG A O 15
ATOM 24198 N N . GLN A 1 32 ? -19.647 -8.633 -2.094 1.00 0.00 32 GLN A N 15
ATOM 24199 C CA . GLN A 1 32 ? -19.925 -8.650 -3.525 1.00 0.00 32 GLN A CA 15
ATOM 24200 C C . GLN A 1 32 ? -20.919 -9.753 -3.874 1.00 0.00 32 GLN A C 15
ATOM 24201 O O . GLN A 1 32 ? -20.759 -10.901 -3.459 1.00 0.00 32 GLN A O 15
ATOM 24215 N N . HIS A 1 33 ? -21.946 -9.397 -4.639 1.00 0.00 33 HIS A N 15
ATOM 24216 C CA . HIS A 1 33 ? -22.967 -10.357 -5.044 1.00 0.00 33 HIS A CA 15
ATOM 24217 C C . HIS A 1 33 ? -22.355 -11.486 -5.867 1.00 0.00 33 HIS A C 15
ATOM 24218 O O . HIS A 1 33 ? -22.313 -12.636 -5.429 1.00 0.00 33 HIS A O 15
ATOM 24232 N N . PHE A 1 34 ? -21.881 -11.150 -7.063 1.00 0.00 34 PHE A N 15
ATOM 24233 C CA . PHE A 1 34 ? -21.273 -12.136 -7.948 1.00 0.00 34 PHE A CA 15
ATOM 24234 C C . PHE A 1 34 ? -19.751 -12.099 -7.840 1.00 0.00 34 PHE A C 15
ATOM 24235 O O . PHE A 1 34 ? -19.150 -11.028 -7.751 1.00 0.00 34 PHE A O 15
ATOM 24252 N N . LYS A 1 35 ? -19.134 -13.276 -7.849 1.00 0.00 35 LYS A N 15
ATOM 24253 C CA . LYS A 1 35 ? -17.683 -13.380 -7.752 1.00 0.00 35 LYS A CA 15
ATOM 24254 C C . LYS A 1 35 ? -17.004 -12.498 -8.795 1.00 0.00 35 LYS A C 15
ATOM 24255 O O . LYS A 1 35 ? -16.930 -12.853 -9.971 1.00 0.00 35 LYS A O 15
ATOM 24274 N N . LYS A 1 36 ? -16.507 -11.346 -8.356 1.00 0.00 36 LYS A N 15
ATOM 24275 C CA . LYS A 1 36 ? -15.831 -10.414 -9.249 1.00 0.00 36 LYS A CA 15
ATOM 24276 C C . LYS A 1 36 ? -14.378 -10.214 -8.829 1.00 0.00 36 LYS A C 15
ATOM 24277 O O . LYS A 1 36 ? -13.488 -10.100 -9.673 1.00 0.00 36 LYS A O 15
ATOM 24296 N N . TYR A 1 37 ? -14.145 -10.175 -7.522 1.00 0.00 37 TYR A N 15
ATOM 24297 C CA . TYR A 1 37 ? -12.800 -9.988 -6.991 1.00 0.00 37 TYR A CA 15
ATOM 24298 C C . TYR A 1 37 ? -12.531 -10.951 -5.839 1.00 0.00 37 TYR A C 15
ATOM 24299 O O . TYR A 1 37 ? -13.449 -11.360 -5.129 1.00 0.00 37 TYR A O 15
ATOM 24317 N N . GLY A 1 38 ? -11.263 -11.310 -5.660 1.00 0.00 38 GLY A N 15
ATOM 24318 C CA . GLY A 1 38 ? -10.894 -12.222 -4.593 1.00 0.00 38 GLY A CA 15
ATOM 24319 C C . GLY A 1 38 ? -9.977 -11.578 -3.572 1.00 0.00 38 GLY A C 15
ATOM 24320 O O . GLY A 1 38 ? -10.441 -10.941 -2.627 1.00 0.00 38 GLY A O 15
ATOM 24324 N N . ASN A 1 39 ? -8.673 -11.746 -3.761 1.00 0.00 39 ASN A N 15
ATOM 24325 C CA . ASN A 1 39 ? -7.689 -11.178 -2.846 1.00 0.00 39 ASN A CA 15
ATOM 24326 C C . ASN A 1 39 ? -7.399 -9.721 -3.194 1.00 0.00 39 ASN A C 15
ATOM 24327 O O . ASN A 1 39 ? -6.389 -9.160 -2.770 1.00 0.00 39 ASN A O 15
ATOM 24338 N N . CYS A 1 40 ? -8.293 -9.115 -3.968 1.00 0.00 40 CYS A N 15
ATOM 24339 C CA . CYS A 1 40 ? -8.134 -7.723 -4.374 1.00 0.00 40 CYS A CA 15
ATOM 24340 C C . CYS A 1 40 ? -8.709 -6.781 -3.321 1.00 0.00 40 CYS A C 15
ATOM 24341 O O . CYS A 1 40 ? -9.702 -7.097 -2.667 1.00 0.00 40 CYS A O 15
ATOM 24349 N N . PHE A 1 41 ? -8.075 -5.624 -3.162 1.00 0.00 41 PHE A N 15
ATOM 24350 C CA . PHE A 1 41 ? -8.522 -4.636 -2.187 1.00 0.00 41 PHE A CA 15
ATOM 24351 C C . PHE A 1 41 ? -8.532 -3.237 -2.795 1.00 0.00 41 PHE A C 15
ATOM 24352 O O . PHE A 1 41 ? -7.601 -2.846 -3.500 1.00 0.00 41 PHE A O 15
ATOM 24369 N N . THR A 1 42 ? -9.593 -2.485 -2.517 1.00 0.00 42 THR A N 15
ATOM 24370 C CA . THR A 1 42 ? -9.727 -1.130 -3.038 1.00 0.00 42 THR A CA 15
ATOM 24371 C C . THR A 1 42 ? -8.544 -0.263 -2.623 1.00 0.00 42 THR A C 15
ATOM 24372 O O . THR A 1 42 ? -8.001 -0.418 -1.530 1.00 0.00 42 THR A O 15
ATOM 24383 N N . ALA A 1 43 ? -8.149 0.652 -3.504 1.00 0.00 43 ALA A N 15
ATOM 24384 C CA . ALA A 1 43 ? -7.032 1.546 -3.228 1.00 0.00 43 ALA A CA 15
ATOM 24385 C C . ALA A 1 43 ? -7.302 2.397 -1.992 1.00 0.00 43 ALA A C 15
ATOM 24386 O O . ALA A 1 43 ? -6.467 2.488 -1.094 1.00 0.00 43 ALA A O 15
ATOM 24393 N N . GLY A 1 44 ? -8.476 3.020 -1.953 1.00 0.00 44 GLY A N 15
ATOM 24394 C CA . GLY A 1 44 ? -8.835 3.857 -0.823 1.00 0.00 44 GLY A CA 15
ATOM 24395 C C . GLY A 1 44 ? -8.394 3.264 0.501 1.00 0.00 44 GLY A C 15
ATOM 24396 O O . GLY A 1 44 ? -7.776 3.946 1.317 1.00 0.00 44 GLY A O 15
ATOM 24400 N N . GLU A 1 45 ? -8.714 1.991 0.713 1.00 0.00 45 GLU A N 15
ATOM 24401 C CA . GLU A 1 45 ? -8.349 1.308 1.949 1.00 0.00 45 GLU A CA 15
ATOM 24402 C C . GLU A 1 45 ? -6.835 1.306 2.141 1.00 0.00 45 GLU A C 15
ATOM 24403 O O . GLU A 1 45 ? -6.339 1.542 3.242 1.00 0.00 45 GLU A O 15
ATOM 24415 N N . ALA A 1 46 ? -6.107 1.037 1.062 1.00 0.00 46 ALA A N 15
ATOM 24416 C CA . ALA A 1 46 ? -4.651 1.005 1.111 1.00 0.00 46 ALA A CA 15
ATOM 24417 C C . ALA A 1 46 ? -4.084 2.369 1.492 1.00 0.00 46 ALA A C 15
ATOM 24418 O O . ALA A 1 46 ? -3.146 2.464 2.284 1.00 0.00 46 ALA A O 15
ATOM 24425 N N . VAL A 1 47 ? -4.660 3.423 0.923 1.00 0.00 47 VAL A N 15
ATOM 24426 C CA . VAL A 1 47 ? -4.212 4.782 1.203 1.00 0.00 47 VAL A CA 15
ATOM 24427 C C . VAL A 1 47 ? -4.059 5.012 2.702 1.00 0.00 47 VAL A C 15
ATOM 24428 O O . VAL A 1 47 ? -3.092 5.630 3.150 1.00 0.00 47 VAL A O 15
ATOM 24441 N N . ASP A 1 48 ? -5.017 4.511 3.473 1.00 0.00 48 ASP A N 15
ATOM 24442 C CA . ASP A 1 48 ? -4.989 4.660 4.923 1.00 0.00 48 ASP A CA 15
ATOM 24443 C C . ASP A 1 48 ? -3.848 3.849 5.530 1.00 0.00 48 ASP A C 15
ATOM 24444 O O . ASP A 1 48 ? -2.996 4.389 6.236 1.00 0.00 48 ASP A O 15
ATOM 24453 N N . TRP A 1 49 ? -3.840 2.550 5.252 1.00 0.00 49 TRP A N 15
ATOM 24454 C CA . TRP A 1 49 ? -2.805 1.664 5.772 1.00 0.00 49 TRP A CA 15
ATOM 24455 C C . TRP A 1 49 ? -1.426 2.300 5.639 1.00 0.00 49 TRP A C 15
ATOM 24456 O O . TRP A 1 49 ? -0.688 2.418 6.618 1.00 0.00 49 TRP A O 15
ATOM 24477 N N . LEU A 1 50 ? -1.084 2.709 4.422 1.00 0.00 50 LEU A N 15
ATOM 24478 C CA . LEU A 1 50 ? 0.208 3.334 4.161 1.00 0.00 50 LEU A CA 15
ATOM 24479 C C . LEU A 1 50 ? 0.312 4.684 4.864 1.00 0.00 50 LEU A C 15
ATOM 24480 O O . LEU A 1 50 ? 1.180 4.887 5.714 1.00 0.00 50 LEU A O 15
ATOM 24496 N N . TYR A 1 51 ? -0.578 5.602 4.506 1.00 0.00 51 TYR A N 15
ATOM 24497 C CA . TYR A 1 51 ? -0.587 6.932 5.102 1.00 0.00 51 TYR A CA 15
ATOM 24498 C C . TYR A 1 51 ? -0.218 6.869 6.581 1.00 0.00 51 TYR A C 15
ATOM 24499 O O . TYR A 1 51 ? 0.620 7.635 7.057 1.00 0.00 51 TYR A O 15
ATOM 24517 N N . ASP A 1 52 ? -0.848 5.949 7.302 1.00 0.00 52 ASP A N 15
ATOM 24518 C CA . ASP A 1 52 ? -0.586 5.782 8.727 1.00 0.00 52 ASP A CA 15
ATOM 24519 C C . ASP A 1 52 ? 0.888 5.481 8.977 1.00 0.00 52 ASP A C 15
ATOM 24520 O O . ASP A 1 52 ? 1.521 6.095 9.837 1.00 0.00 52 ASP A O 15
ATOM 24529 N N . LEU A 1 53 ? 1.430 4.533 8.220 1.00 0.00 53 LEU A N 15
ATOM 24530 C CA . LEU A 1 53 ? 2.830 4.149 8.359 1.00 0.00 53 LEU A CA 15
ATOM 24531 C C . LEU A 1 53 ? 3.751 5.317 8.022 1.00 0.00 53 LEU A C 15
ATOM 24532 O O . LEU A 1 53 ? 4.741 5.561 8.713 1.00 0.00 53 LEU A O 15
ATOM 24548 N N . LEU A 1 54 ? 3.418 6.038 6.957 1.00 0.00 54 LEU A N 15
ATOM 24549 C CA . LEU A 1 54 ? 4.213 7.184 6.529 1.00 0.00 54 LEU A CA 15
ATOM 24550 C C . LEU A 1 54 ? 4.252 8.256 7.613 1.00 0.00 54 LEU A C 15
ATOM 24551 O O . LEU A 1 54 ? 5.323 8.645 8.077 1.00 0.00 54 LEU A O 15
ATOM 24567 N N . ARG A 1 55 ? 3.076 8.729 8.012 1.00 0.00 55 ARG A N 15
ATOM 24568 C CA . ARG A 1 55 ? 2.975 9.755 9.042 1.00 0.00 55 ARG A CA 15
ATOM 24569 C C . ARG A 1 55 ? 3.733 9.340 10.300 1.00 0.00 55 ARG A C 15
ATOM 24570 O O . ARG A 1 55 ? 4.394 10.159 10.937 1.00 0.00 55 ARG A O 15
ATOM 24591 N N . ASN A 1 56 ? 3.631 8.062 10.651 1.00 0.00 56 ASN A N 15
ATOM 24592 C CA . ASN A 1 56 ? 4.306 7.538 11.833 1.00 0.00 56 ASN A CA 15
ATOM 24593 C C . ASN A 1 56 ? 5.813 7.761 11.743 1.00 0.00 56 ASN A C 15
ATOM 24594 O O . ASN A 1 56 ? 6.425 8.308 12.659 1.00 0.00 56 ASN A O 15
ATOM 24605 N N . ASN A 1 57 ? 6.403 7.333 10.631 1.00 0.00 57 ASN A N 15
ATOM 24606 C CA . ASN A 1 57 ? 7.838 7.486 10.421 1.00 0.00 57 ASN A CA 15
ATOM 24607 C C . ASN A 1 57 ? 8.242 8.957 10.474 1.00 0.00 57 ASN A C 15
ATOM 24608 O O . ASN A 1 57 ? 7.400 9.847 10.358 1.00 0.00 57 ASN A O 15
ATOM 24619 N N . SER A 1 58 ? 9.536 9.203 10.648 1.00 0.00 58 SER A N 15
ATOM 24620 C CA . SER A 1 58 ? 10.052 10.565 10.720 1.00 0.00 58 SER A CA 15
ATOM 24621 C C . SER A 1 58 ? 10.275 11.136 9.322 1.00 0.00 58 SER A C 15
ATOM 24622 O O . SER A 1 58 ? 9.956 12.293 9.055 1.00 0.00 58 SER A O 15
ATOM 24630 N N . ASN A 1 59 ? 10.824 10.313 8.435 1.00 0.00 59 ASN A N 15
ATOM 24631 C CA . ASN A 1 59 ? 11.090 10.735 7.064 1.00 0.00 59 ASN A CA 15
ATOM 24632 C C . ASN A 1 59 ? 9.960 11.614 6.536 1.00 0.00 59 ASN A C 15
ATOM 24633 O O . ASN A 1 59 ? 10.163 12.792 6.239 1.00 0.00 59 ASN A O 15
ATOM 24644 N N . PHE A 1 60 ? 8.770 11.034 6.423 1.00 0.00 60 PHE A N 15
ATOM 24645 C CA . PHE A 1 60 ? 7.608 11.764 5.931 1.00 0.00 60 PHE A CA 15
ATOM 24646 C C . PHE A 1 60 ? 6.999 12.625 7.034 1.00 0.00 60 PHE A C 15
ATOM 24647 O O . PHE A 1 60 ? 6.687 13.796 6.822 1.00 0.00 60 PHE A O 15
ATOM 24664 N N . GLY A 1 61 ? 6.833 12.034 8.214 1.00 0.00 61 GLY A N 15
ATOM 24665 C CA . GLY A 1 61 ? 6.262 12.761 9.333 1.00 0.00 61 GLY A CA 15
ATOM 24666 C C . GLY A 1 61 ? 4.765 12.957 9.194 1.00 0.00 61 GLY A C 15
ATOM 24667 O O . GLY A 1 61 ? 4.177 12.690 8.145 1.00 0.00 61 GLY A O 15
ATOM 24671 N N . PRO A 1 62 ? 4.124 13.434 10.271 1.00 0.00 62 PRO A N 15
ATOM 24672 C CA . PRO A 1 62 ? 2.678 13.676 10.289 1.00 0.00 62 PRO A CA 15
ATOM 24673 C C . PRO A 1 62 ? 2.277 14.854 9.407 1.00 0.00 62 PRO A C 15
ATOM 24674 O O . PRO A 1 62 ? 1.094 15.171 9.281 1.00 0.00 62 PRO A O 15
ATOM 24685 N N . GLU A 1 63 ? 3.268 15.497 8.799 1.00 0.00 63 GLU A N 15
ATOM 24686 C CA . GLU A 1 63 ? 3.016 16.640 7.929 1.00 0.00 63 GLU A CA 15
ATOM 24687 C C . GLU A 1 63 ? 2.706 16.183 6.506 1.00 0.00 63 GLU A C 15
ATOM 24688 O O . GLU A 1 63 ? 2.788 16.965 5.559 1.00 0.00 63 GLU A O 15
ATOM 24700 N N . VAL A 1 64 ? 2.351 14.910 6.364 1.00 0.00 64 VAL A N 15
ATOM 24701 C CA . VAL A 1 64 ? 2.028 14.347 5.058 1.00 0.00 64 VAL A CA 15
ATOM 24702 C C . VAL A 1 64 ? 0.535 14.449 4.770 1.00 0.00 64 VAL A C 15
ATOM 24703 O O . VAL A 1 64 ? -0.295 14.295 5.667 1.00 0.00 64 VAL A O 15
ATOM 24716 N N . THR A 1 65 ? 0.197 14.710 3.511 1.00 0.00 65 THR A N 15
ATOM 24717 C CA . THR A 1 65 ? -1.196 14.834 3.103 1.00 0.00 65 THR A CA 15
ATOM 24718 C C . THR A 1 65 ? -1.570 13.759 2.089 1.00 0.00 65 THR A C 15
ATOM 24719 O O . THR A 1 65 ? -0.728 13.302 1.315 1.00 0.00 65 THR A O 15
ATOM 24730 N N . ARG A 1 66 ? -2.837 13.358 2.098 1.00 0.00 66 ARG A N 15
ATOM 24731 C CA . ARG A 1 66 ? -3.322 12.336 1.178 1.00 0.00 66 ARG A CA 15
ATOM 24732 C C . ARG A 1 66 ? -2.620 12.442 -0.173 1.00 0.00 66 ARG A C 15
ATOM 24733 O O . ARG A 1 66 ? -2.217 11.435 -0.754 1.00 0.00 66 ARG A O 15
ATOM 24754 N N . GLN A 1 67 ? -2.479 13.669 -0.665 1.00 0.00 67 GLN A N 15
ATOM 24755 C CA . GLN A 1 67 ? -1.827 13.906 -1.948 1.00 0.00 67 GLN A CA 15
ATOM 24756 C C . GLN A 1 67 ? -0.465 13.223 -2.001 1.00 0.00 67 GLN A C 15
ATOM 24757 O O . GLN A 1 67 ? -0.198 12.419 -2.893 1.00 0.00 67 GLN A O 15
ATOM 24771 N N . GLN A 1 68 ? 0.393 13.550 -1.039 1.00 0.00 68 GLN A N 15
ATOM 24772 C CA . GLN A 1 68 ? 1.729 12.968 -0.978 1.00 0.00 68 GLN A CA 15
ATOM 24773 C C . GLN A 1 68 ? 1.661 11.445 -1.008 1.00 0.00 68 GLN A C 15
ATOM 24774 O O . GLN A 1 68 ? 2.415 10.793 -1.732 1.00 0.00 68 GLN A O 15
ATOM 24788 N N . THR A 1 69 ? 0.753 10.882 -0.217 1.00 0.00 69 THR A N 15
ATOM 24789 C CA . THR A 1 69 ? 0.587 9.435 -0.152 1.00 0.00 69 THR A CA 15
ATOM 24790 C C . THR A 1 69 ? 0.298 8.852 -1.531 1.00 0.00 69 THR A C 15
ATOM 24791 O O . THR A 1 69 ? 0.992 7.944 -1.989 1.00 0.00 69 THR A O 15
ATOM 24802 N N . ILE A 1 70 ? -0.729 9.380 -2.188 1.00 0.00 70 ILE A N 15
ATOM 24803 C CA . ILE A 1 70 ? -1.108 8.913 -3.515 1.00 0.00 70 ILE A CA 15
ATOM 24804 C C . ILE A 1 70 ? 0.078 8.959 -4.473 1.00 0.00 70 ILE A C 15
ATOM 24805 O O . ILE A 1 70 ? 0.278 8.045 -5.272 1.00 0.00 70 ILE A O 15
ATOM 24821 N N . GLN A 1 71 ? 0.861 10.029 -4.385 1.00 0.00 71 GLN A N 15
ATOM 24822 C CA . GLN A 1 71 ? 2.028 10.193 -5.244 1.00 0.00 71 GLN A CA 15
ATOM 24823 C C . GLN A 1 71 ? 2.991 9.021 -5.084 1.00 0.00 71 GLN A C 15
ATOM 24824 O O . GLN A 1 71 ? 3.493 8.477 -6.069 1.00 0.00 71 GLN A O 15
ATOM 24838 N N . LEU A 1 72 ? 3.245 8.637 -3.838 1.00 0.00 72 LEU A N 15
ATOM 24839 C CA . LEU A 1 72 ? 4.149 7.529 -3.548 1.00 0.00 72 LEU A CA 15
ATOM 24840 C C . LEU A 1 72 ? 3.596 6.218 -4.097 1.00 0.00 72 LEU A C 15
ATOM 24841 O O . LEU A 1 72 ? 4.299 5.474 -4.784 1.00 0.00 72 LEU A O 15
ATOM 24857 N N . LEU A 1 73 ? 2.333 5.941 -3.793 1.00 0.00 73 LEU A N 15
ATOM 24858 C CA . LEU A 1 73 ? 1.684 4.719 -4.258 1.00 0.00 73 LEU A CA 15
ATOM 24859 C C . LEU A 1 73 ? 1.938 4.501 -5.746 1.00 0.00 73 LEU A C 15
ATOM 24860 O O . LEU A 1 73 ? 2.220 3.383 -6.180 1.00 0.00 73 LEU A O 15
ATOM 24876 N N . ARG A 1 74 ? 1.839 5.575 -6.522 1.00 0.00 74 ARG A N 15
ATOM 24877 C CA . ARG A 1 74 ? 2.059 5.500 -7.961 1.00 0.00 74 ARG A CA 15
ATOM 24878 C C . ARG A 1 74 ? 3.366 4.778 -8.275 1.00 0.00 74 ARG A C 15
ATOM 24879 O O . ARG A 1 74 ? 3.397 3.849 -9.082 1.00 0.00 74 ARG A O 15
ATOM 24900 N N . LYS A 1 75 ? 4.445 5.213 -7.632 1.00 0.00 75 LYS A N 15
ATOM 24901 C CA . LYS A 1 75 ? 5.756 4.610 -7.841 1.00 0.00 75 LYS A CA 15
ATOM 24902 C C . LYS A 1 75 ? 5.693 3.096 -7.658 1.00 0.00 75 LYS A C 15
ATOM 24903 O O . LYS A 1 75 ? 6.030 2.337 -8.567 1.00 0.00 75 LYS A O 15
ATOM 24922 N N . PHE A 1 76 ? 5.259 2.664 -6.479 1.00 0.00 76 PHE A N 15
ATOM 24923 C CA . PHE A 1 76 ? 5.151 1.242 -6.178 1.00 0.00 76 PHE A CA 15
ATOM 24924 C C . PHE A 1 76 ? 4.542 0.482 -7.353 1.00 0.00 76 PHE A C 15
ATOM 24925 O O . PHE A 1 76 ? 5.130 -0.473 -7.862 1.00 0.00 76 PHE A O 15
ATOM 24942 N N . LEU A 1 77 ? 3.359 0.912 -7.778 1.00 0.00 77 LEU A N 15
ATOM 24943 C CA . LEU A 1 77 ? 2.668 0.273 -8.892 1.00 0.00 77 LEU A CA 15
ATOM 24944 C C . LEU A 1 77 ? 3.544 0.258 -10.140 1.00 0.00 77 LEU A C 15
ATOM 24945 O O . LEU A 1 77 ? 3.517 -0.694 -10.920 1.00 0.00 77 LEU A O 15
ATOM 24961 N N . LYS A 1 78 ? 4.324 1.319 -10.322 1.00 0.00 78 LYS A N 15
ATOM 24962 C CA . LYS A 1 78 ? 5.212 1.427 -11.473 1.00 0.00 78 LYS A CA 15
ATOM 24963 C C . LYS A 1 78 ? 6.394 0.472 -11.341 1.00 0.00 78 LYS A C 15
ATOM 24964 O O . LYS A 1 78 ? 6.851 -0.105 -12.326 1.00 0.00 78 LYS A O 15
ATOM 24983 N N . ASN A 1 79 ? 6.883 0.308 -10.115 1.00 0.00 79 ASN A N 15
ATOM 24984 C CA . ASN A 1 79 ? 8.010 -0.578 -9.854 1.00 0.00 79 ASN A CA 15
ATOM 24985 C C . ASN A 1 79 ? 7.548 -2.028 -9.739 1.00 0.00 79 ASN A C 15
ATOM 24986 O O . ASN A 1 79 ? 8.267 -2.881 -9.218 1.00 0.00 79 ASN A O 15
ATOM 24997 N N . HIS A 1 80 ? 6.342 -2.299 -10.229 1.00 0.00 80 HIS A N 15
ATOM 24998 C CA . HIS A 1 80 ? 5.783 -3.645 -10.182 1.00 0.00 80 HIS A CA 15
ATOM 24999 C C . HIS A 1 80 ? 5.636 -4.123 -8.740 1.00 0.00 80 HIS A C 15
ATOM 25000 O O . HIS A 1 80 ? 5.759 -5.314 -8.454 1.00 0.00 80 HIS A O 15
ATOM 25014 N N . VAL A 1 81 ? 5.372 -3.185 -7.835 1.00 0.00 81 VAL A N 15
ATOM 25015 C CA . VAL A 1 81 ? 5.208 -3.510 -6.423 1.00 0.00 81 VAL A CA 15
ATOM 25016 C C . VAL A 1 81 ? 3.783 -3.962 -6.126 1.00 0.00 81 VAL A C 15
ATOM 25017 O O . VAL A 1 81 ? 3.557 -4.808 -5.260 1.00 0.00 81 VAL A O 15
ATOM 25030 N N . ILE A 1 82 ? 2.824 -3.394 -6.850 1.00 0.00 82 ILE A N 15
ATOM 25031 C CA . ILE A 1 82 ? 1.421 -3.741 -6.665 1.00 0.00 82 ILE A CA 15
ATOM 25032 C C . ILE A 1 82 ? 0.689 -3.806 -8.001 1.00 0.00 82 ILE A C 15
ATOM 25033 O O . ILE A 1 82 ? 0.584 -2.806 -8.711 1.00 0.00 82 ILE A O 15
ATOM 25049 N N . GLU A 1 83 ? 0.185 -4.989 -8.337 1.00 0.00 83 GLU A N 15
ATOM 25050 C CA . GLU A 1 83 ? -0.538 -5.184 -9.588 1.00 0.00 83 GLU A CA 15
ATOM 25051 C C . GLU A 1 83 ? -2.031 -4.928 -9.400 1.00 0.00 83 GLU A C 15
ATOM 25052 O O . GLU A 1 83 ? -2.578 -5.149 -8.319 1.00 0.00 83 GLU A O 15
ATOM 25064 N N . ASP A 1 84 ? -2.683 -4.460 -10.458 1.00 0.00 84 ASP A N 15
ATOM 25065 C CA . ASP A 1 84 ? -4.112 -4.174 -10.411 1.00 0.00 84 ASP A CA 15
ATOM 25066 C C . ASP A 1 84 ? -4.927 -5.426 -10.716 1.00 0.00 84 ASP A C 15
ATOM 25067 O O . ASP A 1 84 ? -4.409 -6.397 -11.270 1.00 0.00 84 ASP A O 15
ATOM 25076 N N . ILE A 1 85 ? -6.204 -5.398 -10.351 1.00 0.00 85 ILE A N 15
ATOM 25077 C CA . ILE A 1 85 ? -7.091 -6.531 -10.586 1.00 0.00 85 ILE A CA 15
ATOM 25078 C C . ILE A 1 85 ? -6.987 -7.021 -12.026 1.00 0.00 85 ILE A C 15
ATOM 25079 O O . ILE A 1 85 ? -7.161 -8.208 -12.305 1.00 0.00 85 ILE A O 15
ATOM 25095 N N . LYS A 1 86 ? -6.700 -6.099 -12.940 1.00 0.00 86 LYS A N 15
ATOM 25096 C CA . LYS A 1 86 ? -6.569 -6.436 -14.352 1.00 0.00 86 LYS A CA 15
ATOM 25097 C C . LYS A 1 86 ? -5.102 -6.473 -14.769 1.00 0.00 86 LYS A C 15
ATOM 25098 O O . LYS A 1 86 ? -4.701 -7.294 -15.593 1.00 0.00 86 LYS A O 15
ATOM 25117 N N . GLY A 1 87 ? -4.305 -5.578 -14.193 1.00 0.00 87 GLY A N 15
ATOM 25118 C CA . GLY A 1 87 ? -2.892 -5.527 -14.517 1.00 0.00 87 GLY A CA 15
ATOM 25119 C C . GLY A 1 87 ? -2.487 -4.206 -15.141 1.00 0.00 87 GLY A C 15
ATOM 25120 O O . GLY A 1 87 ? -2.151 -4.147 -16.324 1.00 0.00 87 GLY A O 15
ATOM 25124 N N . ARG A 1 88 ? -2.521 -3.142 -14.344 1.00 0.00 88 ARG A N 15
ATOM 25125 C CA . ARG A 1 88 ? -2.158 -1.815 -14.826 1.00 0.00 88 ARG A CA 15
ATOM 25126 C C . ARG A 1 88 ? -0.819 -1.372 -14.242 1.00 0.00 88 ARG A C 15
ATOM 25127 O O . ARG A 1 88 ? -0.488 -0.187 -14.254 1.00 0.00 88 ARG A O 15
ATOM 25148 N N . TRP A 1 89 ? -0.056 -2.332 -13.732 1.00 0.00 89 TRP A N 15
ATOM 25149 C CA . TRP A 1 89 ? 1.246 -2.040 -13.144 1.00 0.00 89 TRP A CA 15
ATOM 25150 C C . TRP A 1 89 ? 2.160 -1.355 -14.154 1.00 0.00 89 TRP A C 15
ATOM 25151 O O . TRP A 1 89 ? 2.684 -1.995 -15.065 1.00 0.00 89 TRP A O 15
ATOM 25172 N N . GLY A 1 90 ? 2.347 -0.050 -13.987 1.00 0.00 90 GLY A N 15
ATOM 25173 C CA . GLY A 1 90 ? 3.198 0.700 -14.893 1.00 0.00 90 GLY A CA 15
ATOM 25174 C C . GLY A 1 90 ? 2.453 1.815 -15.599 1.00 0.00 90 GLY A C 15
ATOM 25175 O O . GLY A 1 90 ? 2.734 2.121 -16.758 1.00 0.00 90 GLY A O 15
ATOM 25179 N N . SER A 1 91 ? 1.499 2.422 -14.901 1.00 0.00 91 SER A N 15
ATOM 25180 C CA . SER A 1 91 ? 0.707 3.506 -15.471 1.00 0.00 91 SER A CA 15
ATOM 25181 C C . SER A 1 91 ? 0.939 4.807 -14.708 1.00 0.00 91 SER A C 15
ATOM 25182 O O . SER A 1 91 ? 0.615 5.890 -15.195 1.00 0.00 91 SER A O 15
ATOM 25190 N N . GLU A 1 92 ? 1.501 4.691 -13.509 1.00 0.00 92 GLU A N 15
ATOM 25191 C CA . GLU A 1 92 ? 1.775 5.857 -12.679 1.00 0.00 92 GLU A CA 15
ATOM 25192 C C . GLU A 1 92 ? 0.517 6.701 -12.494 1.00 0.00 92 GLU A C 15
ATOM 25193 O O . GLU A 1 92 ? 0.567 7.929 -12.551 1.00 0.00 92 GLU A O 15
ATOM 25205 N N . ASN A 1 93 ? -0.610 6.033 -12.273 1.00 0.00 93 ASN A N 15
ATOM 25206 C CA . ASN A 1 93 ? -1.882 6.720 -12.082 1.00 0.00 93 ASN A CA 15
ATOM 25207 C C . ASN A 1 93 ? -2.761 5.970 -11.085 1.00 0.00 93 ASN A C 15
ATOM 25208 O O . ASN A 1 93 ? -3.374 4.957 -11.422 1.00 0.00 93 ASN A O 15
ATOM 25219 N N . VAL A 1 94 ? -2.818 6.476 -9.857 1.00 0.00 94 VAL A N 15
ATOM 25220 C CA . VAL A 1 94 ? -3.623 5.855 -8.812 1.00 0.00 94 VAL A CA 15
ATOM 25221 C C . VAL A 1 94 ? -4.363 6.906 -7.992 1.00 0.00 94 VAL A C 15
ATOM 25222 O O . VAL A 1 94 ? -3.861 8.010 -7.780 1.00 0.00 94 VAL A O 15
ATOM 25235 N N . ASP A 1 95 ? -5.560 6.555 -7.534 1.00 0.00 95 ASP A N 15
ATOM 25236 C CA . ASP A 1 95 ? -6.370 7.467 -6.736 1.00 0.00 95 ASP A CA 15
ATOM 25237 C C . ASP A 1 95 ? -7.129 6.711 -5.649 1.00 0.00 95 ASP A C 15
ATOM 25238 O O . ASP A 1 95 ? -7.042 5.487 -5.556 1.00 0.00 95 ASP A O 15
ATOM 25247 N N . ASP A 1 96 ? -7.871 7.449 -4.831 1.00 0.00 96 ASP A N 15
ATOM 25248 C CA . ASP A 1 96 ? -8.645 6.848 -3.751 1.00 0.00 96 ASP A CA 15
ATOM 25249 C C . ASP A 1 96 ? -9.932 6.226 -4.285 1.00 0.00 96 ASP A C 15
ATOM 25250 O O . ASP A 1 96 ? -10.813 5.842 -3.517 1.00 0.00 96 ASP A O 15
ATOM 25259 N N . ASN A 1 97 ? -10.033 6.132 -5.607 1.00 0.00 97 ASN A N 15
ATOM 25260 C CA . ASN A 1 97 ? -11.213 5.558 -6.244 1.00 0.00 97 ASN A CA 15
ATOM 25261 C C . ASN A 1 97 ? -11.467 4.140 -5.742 1.00 0.00 97 ASN A C 15
ATOM 25262 O O . ASN A 1 97 ? -10.706 3.612 -4.933 1.00 0.00 97 ASN A O 15
ATOM 25273 N N . ASN A 1 98 ? -12.542 3.529 -6.230 1.00 0.00 98 ASN A N 15
ATOM 25274 C CA . ASN A 1 98 ? -12.896 2.172 -5.831 1.00 0.00 98 ASN A CA 15
ATOM 25275 C C . ASN A 1 98 ? -12.088 1.145 -6.619 1.00 0.00 98 ASN A C 15
ATOM 25276 O O . ASN A 1 98 ? -12.437 -0.035 -6.658 1.00 0.00 98 ASN A O 15
ATOM 25287 N N . GLN A 1 99 ? -11.008 1.603 -7.243 1.00 0.00 99 GLN A N 15
ATOM 25288 C CA . GLN A 1 99 ? -10.150 0.723 -8.029 1.00 0.00 99 GLN A CA 15
ATOM 25289 C C . GLN A 1 99 ? -9.535 -0.363 -7.153 1.00 0.00 99 GLN A C 15
ATOM 25290 O O . GLN A 1 99 ? -8.778 -0.073 -6.226 1.00 0.00 99 GLN A O 15
ATOM 25304 N N . LEU A 1 100 ? -9.865 -1.614 -7.452 1.00 0.00 100 LEU A N 15
ATOM 25305 C CA . LEU A 1 100 ? -9.345 -2.745 -6.692 1.00 0.00 100 LEU A CA 15
ATOM 25306 C C . LEU A 1 100 ? -7.919 -3.079 -7.118 1.00 0.00 100 LEU A C 15
ATOM 25307 O O . LEU A 1 100 ? -7.596 -3.064 -8.306 1.00 0.00 100 LEU A O 15
ATOM 25323 N N . PHE A 1 101 ? -7.071 -3.383 -6.141 1.00 0.00 101 PHE A N 15
ATOM 25324 C CA . PHE A 1 101 ? -5.679 -3.722 -6.416 1.00 0.00 101 PHE A CA 15
ATOM 25325 C C . PHE A 1 101 ? -5.326 -5.085 -5.829 1.00 0.00 101 PHE A C 15
ATOM 25326 O O . PHE A 1 101 ? -6.086 -5.651 -5.043 1.00 0.00 101 PHE A O 15
ATOM 25343 N N . ARG A 1 102 ? -4.168 -5.608 -6.218 1.00 0.00 102 ARG A N 15
ATOM 25344 C CA . ARG A 1 102 ? -3.714 -6.906 -5.732 1.00 0.00 102 ARG A CA 15
ATOM 25345 C C . ARG A 1 102 ? -2.190 -6.986 -5.739 1.00 0.00 102 ARG A C 15
ATOM 25346 O O . ARG A 1 102 ? -1.514 -6.115 -6.287 1.00 0.00 102 ARG A O 15
ATOM 25367 N N . PHE A 1 103 ? -1.655 -8.037 -5.127 1.00 0.00 103 PHE A N 15
ATOM 25368 C CA . PHE A 1 103 ? -0.211 -8.231 -5.061 1.00 0.00 103 PHE A CA 15
ATOM 25369 C C . PHE A 1 103 ? 0.216 -9.428 -5.904 1.00 0.00 103 PHE A C 15
ATOM 25370 O O . PHE A 1 103 ? -0.447 -10.466 -5.936 1.00 0.00 103 PHE A O 15
ATOM 25387 N N . PRO A 1 104 ? 1.350 -9.283 -6.605 1.00 0.00 104 PRO A N 15
ATOM 25388 C CA . PRO A 1 104 ? 1.892 -10.342 -7.463 1.00 0.00 104 PRO A CA 15
ATOM 25389 C C . PRO A 1 104 ? 2.425 -11.522 -6.658 1.00 0.00 104 PRO A C 15
ATOM 25390 O O . PRO A 1 104 ? 2.900 -11.357 -5.535 1.00 0.00 104 PRO A O 15
ATOM 25401 N N . ALA A 1 105 ? 2.344 -12.714 -7.241 1.00 0.00 105 ALA A N 15
ATOM 25402 C CA . ALA A 1 105 ? 2.821 -13.922 -6.580 1.00 0.00 105 ALA A CA 15
ATOM 25403 C C . ALA A 1 105 ? 4.301 -14.156 -6.863 1.00 0.00 105 ALA A C 15
ATOM 25404 O O . ALA A 1 105 ? 5.039 -14.633 -6.001 1.00 0.00 105 ALA A O 15
AT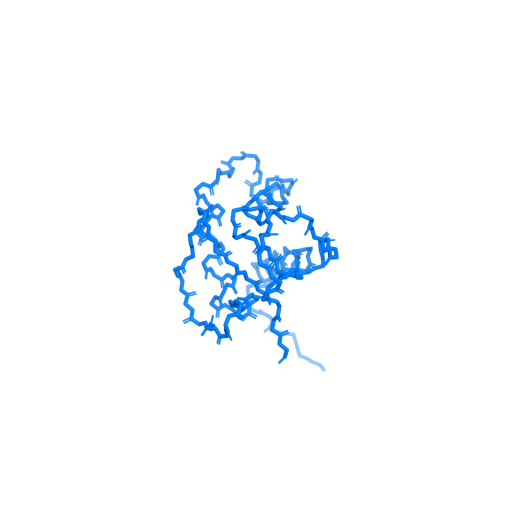OM 25411 N N . GLY A 1 1 ? 26.849 -3.168 0.741 1.00 0.00 1 GLY A N 16
ATOM 25412 C CA . GLY A 1 1 ? 26.647 -2.322 -0.420 1.00 0.00 1 GLY A CA 16
ATOM 25413 C C . GLY A 1 1 ? 27.920 -2.121 -1.220 1.00 0.00 1 GLY A C 16
ATOM 25414 O O . GLY A 1 1 ? 28.430 -1.005 -1.315 1.00 0.00 1 GLY A O 16
ATOM 25418 N N . SER A 1 2 ? 28.433 -3.204 -1.793 1.00 0.00 2 SER A N 16
ATOM 25419 C CA . SER A 1 2 ? 29.657 -3.142 -2.584 1.00 0.00 2 SER A CA 16
ATOM 25420 C C . SER A 1 2 ? 29.686 -1.883 -3.445 1.00 0.00 2 SER A C 16
ATOM 25421 O O . SER A 1 2 ? 30.691 -1.175 -3.496 1.00 0.00 2 SER A O 16
ATOM 25429 N N . SER A 1 3 ? 28.573 -1.610 -4.119 1.00 0.00 3 SER A N 16
ATOM 25430 C CA . SER A 1 3 ? 28.470 -0.438 -4.981 1.00 0.00 3 SER A CA 16
ATOM 25431 C C . SER A 1 3 ? 27.910 0.754 -4.212 1.00 0.00 3 SER A C 16
ATOM 25432 O O . SER A 1 3 ? 28.416 1.870 -4.321 1.00 0.00 3 SER A O 16
ATOM 25440 N N . GLY A 1 4 ? 26.860 0.509 -3.435 1.00 0.00 4 GLY A N 16
ATOM 25441 C CA . GLY A 1 4 ? 26.247 1.571 -2.659 1.00 0.00 4 GLY A CA 16
ATOM 25442 C C . GLY A 1 4 ? 25.370 2.475 -3.503 1.00 0.00 4 GLY A C 16
ATOM 25443 O O . GLY A 1 4 ? 25.415 2.422 -4.732 1.00 0.00 4 GLY A O 16
ATOM 25447 N N . SER A 1 5 ? 24.570 3.305 -2.843 1.00 0.00 5 SER A N 16
ATOM 25448 C CA . SER A 1 5 ? 23.674 4.220 -3.542 1.00 0.00 5 SER A CA 16
ATOM 25449 C C . SER A 1 5 ? 23.871 5.652 -3.051 1.00 0.00 5 SER A C 16
ATOM 25450 O O . SER A 1 5 ? 24.035 5.893 -1.856 1.00 0.00 5 SER A O 16
ATOM 25458 N N . SER A 1 6 ? 23.853 6.598 -3.985 1.00 0.00 6 SER A N 16
ATOM 25459 C CA . SER A 1 6 ? 24.032 8.006 -3.650 1.00 0.00 6 SER A CA 16
ATOM 25460 C C . SER A 1 6 ? 22.955 8.474 -2.677 1.00 0.00 6 SER A C 16
ATOM 25461 O O . SER A 1 6 ? 23.206 9.312 -1.812 1.00 0.00 6 SER A O 16
ATOM 25469 N N . GLY A 1 7 ? 21.752 7.927 -2.826 1.00 0.00 7 GLY A N 16
ATOM 25470 C CA . GLY A 1 7 ? 20.654 8.300 -1.955 1.00 0.00 7 GLY A CA 16
ATOM 25471 C C . GLY A 1 7 ? 20.360 7.245 -0.908 1.00 0.00 7 GLY A C 16
ATOM 25472 O O . GLY A 1 7 ? 19.210 6.844 -0.726 1.00 0.00 7 GLY A O 16
ATOM 25476 N N . TYR A 1 8 ? 21.401 6.792 -0.218 1.00 0.00 8 TYR A N 16
ATOM 25477 C CA . TYR A 1 8 ? 21.250 5.774 0.814 1.00 0.00 8 TYR A CA 16
ATOM 25478 C C . TYR A 1 8 ? 20.096 6.115 1.752 1.00 0.00 8 TYR A C 16
ATOM 25479 O O . TYR A 1 8 ? 19.285 5.255 2.096 1.00 0.00 8 TYR A O 16
ATOM 25497 N N . ARG A 1 9 ? 20.029 7.378 2.161 1.00 0.00 9 ARG A N 16
ATOM 25498 C CA . ARG A 1 9 ? 18.975 7.835 3.059 1.00 0.00 9 ARG A CA 16
ATOM 25499 C C . ARG A 1 9 ? 17.600 7.439 2.530 1.00 0.00 9 ARG A C 16
ATOM 25500 O O . ARG A 1 9 ? 16.849 6.727 3.197 1.00 0.00 9 ARG A O 16
ATOM 25521 N N . ALA A 1 10 ? 17.277 7.905 1.329 1.00 0.00 10 ALA A N 16
ATOM 25522 C CA . ALA A 1 10 ? 15.994 7.598 0.710 1.00 0.00 10 ALA A CA 16
ATOM 25523 C C . ALA A 1 10 ? 15.843 6.100 0.471 1.00 0.00 10 ALA A C 16
ATOM 25524 O O . ALA A 1 10 ? 14.838 5.497 0.849 1.00 0.00 10 ALA A O 16
ATOM 25531 N N . THR A 1 11 ? 16.849 5.502 -0.160 1.00 0.00 11 THR A N 16
ATOM 25532 C CA . THR A 1 11 ? 16.828 4.074 -0.451 1.00 0.00 11 THR A CA 16
ATOM 25533 C C . THR A 1 11 ? 16.240 3.284 0.713 1.00 0.00 11 THR A C 16
ATOM 25534 O O . THR A 1 11 ? 15.397 2.408 0.520 1.00 0.00 11 THR A O 16
ATOM 25545 N N . LYS A 1 12 ? 16.690 3.599 1.923 1.00 0.00 12 LYS A N 16
ATOM 25546 C CA . LYS A 1 12 ? 16.208 2.921 3.120 1.00 0.00 12 LYS A CA 16
ATOM 25547 C C . LYS A 1 12 ? 14.716 3.167 3.321 1.00 0.00 12 LYS A C 16
ATOM 25548 O O . LYS A 1 12 ? 13.941 2.229 3.508 1.00 0.00 12 LYS A O 16
ATOM 25567 N N . LEU A 1 13 ? 14.320 4.435 3.280 1.00 0.00 13 LEU A N 16
ATOM 25568 C CA . LEU A 1 13 ? 12.919 4.805 3.456 1.00 0.00 13 LEU A CA 16
ATOM 25569 C C . LEU A 1 13 ? 12.016 3.953 2.571 1.00 0.00 13 LEU A C 16
ATOM 25570 O O . LEU A 1 13 ? 11.067 3.332 3.050 1.00 0.00 13 LEU A O 16
ATOM 25586 N N . TRP A 1 14 ? 12.318 3.926 1.278 1.00 0.00 14 TRP A N 16
ATOM 25587 C CA . TRP A 1 14 ? 11.534 3.148 0.326 1.00 0.00 14 TRP A CA 16
ATOM 25588 C C . TRP A 1 14 ? 11.504 1.675 0.720 1.00 0.00 14 TRP A C 16
ATOM 25589 O O . TRP A 1 14 ? 10.465 1.022 0.637 1.00 0.00 14 TRP A O 16
ATOM 25610 N N . ASN A 1 15 ? 12.651 1.158 1.148 1.00 0.00 15 ASN A N 16
ATOM 25611 C CA . ASN A 1 15 ? 12.756 -0.238 1.555 1.00 0.00 15 ASN A CA 16
ATOM 25612 C C . ASN A 1 15 ? 11.873 -0.520 2.767 1.00 0.00 15 ASN A C 16
ATOM 25613 O O . ASN A 1 15 ? 11.276 -1.590 2.877 1.00 0.00 15 ASN A O 16
ATOM 25624 N N . GLU A 1 16 ? 11.795 0.450 3.673 1.00 0.00 16 GLU A N 16
ATOM 25625 C CA . GLU A 1 16 ? 10.985 0.306 4.877 1.00 0.00 16 GLU A CA 16
ATOM 25626 C C . GLU A 1 16 ? 9.497 0.355 4.541 1.00 0.00 16 GLU A C 16
ATOM 25627 O O . GLU A 1 16 ? 8.765 -0.607 4.772 1.00 0.00 16 GLU A O 16
ATOM 25639 N N . VAL A 1 17 ? 9.057 1.484 3.994 1.00 0.00 17 VAL A N 16
ATOM 25640 C CA . VAL A 1 17 ? 7.658 1.660 3.625 1.00 0.00 17 VAL A CA 16
ATOM 25641 C C . VAL A 1 17 ? 7.160 0.490 2.784 1.00 0.00 17 VAL A C 16
ATOM 25642 O O . VAL A 1 17 ? 6.000 0.089 2.882 1.00 0.00 17 VAL A O 16
ATOM 25655 N N . THR A 1 18 ? 8.045 -0.055 1.956 1.00 0.00 18 THR A N 16
ATOM 25656 C CA . THR A 1 18 ? 7.697 -1.179 1.096 1.00 0.00 18 THR A CA 16
ATOM 25657 C C . THR A 1 18 ? 7.621 -2.477 1.892 1.00 0.00 18 THR A C 16
ATOM 25658 O O . THR A 1 18 ? 6.617 -3.189 1.845 1.00 0.00 18 THR A O 16
ATOM 25669 N N . THR A 1 19 ? 8.689 -2.781 2.623 1.00 0.00 19 THR A N 16
ATOM 25670 C CA . THR A 1 19 ? 8.744 -3.994 3.429 1.00 0.00 19 THR A CA 16
ATOM 25671 C C . THR A 1 19 ? 7.599 -4.038 4.435 1.00 0.00 19 THR A C 16
ATOM 25672 O O . THR A 1 19 ? 7.032 -5.099 4.698 1.00 0.00 19 THR A O 16
ATOM 25683 N N . SER A 1 20 ? 7.263 -2.880 4.993 1.00 0.00 20 SER A N 16
ATOM 25684 C CA . SER A 1 20 ? 6.187 -2.787 5.973 1.00 0.00 20 SER A CA 16
ATOM 25685 C C . SER A 1 20 ? 4.827 -2.963 5.305 1.00 0.00 20 SER A C 16
ATOM 25686 O O . SER A 1 20 ? 4.050 -3.844 5.674 1.00 0.00 20 SER A O 16
ATOM 25694 N N . PHE A 1 21 ? 4.546 -2.118 4.318 1.00 0.00 21 PHE A N 16
ATOM 25695 C CA . PHE A 1 21 ? 3.280 -2.179 3.598 1.00 0.00 21 PHE A CA 16
ATOM 25696 C C . PHE A 1 21 ? 2.917 -3.621 3.255 1.00 0.00 21 PHE A C 16
ATOM 25697 O O . PHE A 1 21 ? 1.865 -4.119 3.655 1.00 0.00 21 PHE A O 16
ATOM 25714 N N . ARG A 1 22 ? 3.796 -4.284 2.511 1.00 0.00 22 ARG A N 16
ATOM 25715 C CA . ARG A 1 22 ? 3.569 -5.668 2.112 1.00 0.00 22 ARG A CA 16
ATOM 25716 C C . ARG A 1 22 ? 3.055 -6.495 3.287 1.00 0.00 22 ARG A C 16
ATOM 25717 O O . ARG A 1 22 ? 2.129 -7.292 3.140 1.00 0.00 22 ARG A O 16
ATOM 25738 N N . ALA A 1 23 ? 3.664 -6.300 4.452 1.00 0.00 23 ALA A N 16
ATOM 25739 C CA . ALA A 1 23 ? 3.268 -7.027 5.652 1.00 0.00 23 ALA A CA 16
ATOM 25740 C C . ALA A 1 23 ? 1.866 -6.628 6.097 1.00 0.00 23 ALA A C 16
ATOM 25741 O O . ALA A 1 23 ? 1.121 -7.442 6.641 1.00 0.00 23 ALA A O 16
ATOM 25748 N N . GLY A 1 24 ? 1.511 -5.368 5.864 1.00 0.00 24 GLY A N 16
ATOM 25749 C CA . GLY A 1 24 ? 0.199 -4.883 6.248 1.00 0.00 24 GLY A CA 16
ATOM 25750 C C . GLY A 1 24 ? -0.871 -5.950 6.132 1.00 0.00 24 GLY A C 16
ATOM 25751 O O . GLY A 1 24 ? -1.750 -6.053 6.987 1.00 0.00 24 GLY A O 16
ATOM 25755 N N . MET A 1 25 ? -0.797 -6.746 5.070 1.00 0.00 25 MET A N 16
ATOM 25756 C CA . MET A 1 25 ? -1.768 -7.811 4.846 1.00 0.00 25 MET A CA 16
ATOM 25757 C C . MET A 1 25 ? -3.177 -7.243 4.709 1.00 0.00 25 MET A C 16
ATOM 25758 O O . MET A 1 25 ? -4.127 -7.722 5.328 1.00 0.00 25 MET A O 16
ATOM 25772 N N . PRO A 1 26 ? -3.317 -6.198 3.881 1.00 0.00 26 PRO A N 16
ATOM 25773 C CA . PRO A 1 26 ? -4.606 -5.542 3.644 1.00 0.00 26 PRO A CA 16
ATOM 25774 C C . PRO A 1 26 ? -5.568 -6.423 2.854 1.00 0.00 26 PRO A C 16
ATOM 25775 O O . PRO A 1 26 ? -6.673 -6.001 2.510 1.00 0.00 26 PRO A O 16
ATOM 25786 N N . LEU A 1 27 ? -5.141 -7.648 2.568 1.00 0.00 27 LEU A N 16
ATOM 25787 C CA . LEU A 1 27 ? -5.965 -8.589 1.817 1.00 0.00 27 LEU A CA 16
ATOM 25788 C C . LEU A 1 27 ? -7.035 -9.209 2.710 1.00 0.00 27 LEU A C 16
ATOM 25789 O O . LEU A 1 27 ? -7.077 -8.954 3.914 1.00 0.00 27 LEU A O 16
ATOM 25805 N N . ARG A 1 28 ? -7.897 -10.025 2.113 1.00 0.00 28 ARG A N 16
ATOM 25806 C CA . ARG A 1 28 ? -8.966 -10.683 2.854 1.00 0.00 28 ARG A CA 16
ATOM 25807 C C . ARG A 1 28 ? -9.811 -9.661 3.610 1.00 0.00 28 ARG A C 16
ATOM 25808 O O . ARG A 1 28 ? -10.164 -9.869 4.771 1.00 0.00 28 ARG A O 16
ATOM 25829 N N . LYS A 1 29 ? -10.131 -8.557 2.944 1.00 0.00 29 LYS A N 16
ATOM 25830 C CA . LYS A 1 29 ? -10.934 -7.503 3.552 1.00 0.00 29 LYS A CA 16
ATOM 25831 C C . LYS A 1 29 ? -11.607 -6.647 2.483 1.00 0.00 29 LYS A C 16
ATOM 25832 O O . LYS A 1 29 ? -10.968 -5.800 1.858 1.00 0.00 29 LYS A O 16
ATOM 25851 N N . HIS A 1 30 ? -12.901 -6.874 2.278 1.00 0.00 30 HIS A N 16
ATOM 25852 C CA . HIS A 1 30 ? -13.661 -6.122 1.285 1.00 0.00 30 HIS A CA 16
ATOM 25853 C C . HIS A 1 30 ? -15.158 -6.204 1.570 1.00 0.00 30 HIS A C 16
ATOM 25854 O O . HIS A 1 30 ? -15.616 -7.099 2.281 1.00 0.00 30 HIS A O 16
ATOM 25868 N N . ARG A 1 31 ? -15.914 -5.264 1.013 1.00 0.00 31 ARG A N 16
ATOM 25869 C CA . ARG A 1 31 ? -17.358 -5.229 1.209 1.00 0.00 31 ARG A CA 16
ATOM 25870 C C . ARG A 1 31 ? -18.061 -6.175 0.240 1.00 0.00 31 ARG A C 16
ATOM 25871 O O . ARG A 1 31 ? -19.278 -6.107 0.065 1.00 0.00 31 ARG A O 16
ATOM 25892 N N . GLN A 1 32 ? -17.287 -7.055 -0.386 1.00 0.00 32 GLN A N 16
ATOM 25893 C CA . GLN A 1 32 ? -17.836 -8.014 -1.338 1.00 0.00 32 GLN A CA 16
ATOM 25894 C C . GLN A 1 32 ? -18.772 -8.997 -0.642 1.00 0.00 32 GLN A C 16
ATOM 25895 O O . GLN A 1 32 ? -18.359 -9.736 0.252 1.00 0.00 32 GLN A O 16
ATOM 25909 N N . HIS A 1 33 ? -20.034 -9.001 -1.058 1.00 0.00 33 HIS A N 16
ATOM 25910 C CA . HIS A 1 33 ? -21.029 -9.894 -0.475 1.00 0.00 33 HIS A CA 16
ATOM 25911 C C . HIS A 1 33 ? -20.799 -11.333 -0.927 1.00 0.00 33 HIS A C 16
ATOM 25912 O O . HIS A 1 33 ? -20.486 -12.207 -0.118 1.00 0.00 33 HIS A O 16
ATOM 25926 N N . PHE A 1 34 ? -20.957 -11.572 -2.225 1.00 0.00 34 PHE A N 16
ATOM 25927 C CA . PHE A 1 34 ? -20.768 -12.905 -2.785 1.00 0.00 34 PHE A CA 16
ATOM 25928 C C . PHE A 1 34 ? -19.378 -13.046 -3.397 1.00 0.00 34 PHE A C 16
ATOM 25929 O O . PHE A 1 34 ? -18.844 -12.102 -3.979 1.00 0.00 34 PHE A O 16
ATOM 25946 N N . LYS A 1 35 ? -18.796 -14.233 -3.262 1.00 0.00 35 LYS A N 16
ATOM 25947 C CA . LYS A 1 35 ? -17.468 -14.501 -3.801 1.00 0.00 35 LYS A CA 16
ATOM 25948 C C . LYS A 1 35 ? -17.423 -14.224 -5.300 1.00 0.00 35 LYS A C 16
ATOM 25949 O O . LYS A 1 35 ? -17.890 -15.030 -6.105 1.00 0.00 35 LYS A O 16
ATOM 25968 N N . LYS A 1 36 ? -16.858 -13.079 -5.669 1.00 0.00 36 LYS A N 16
ATOM 25969 C CA . LYS A 1 36 ? -16.750 -12.696 -7.072 1.00 0.00 36 LYS A CA 16
ATOM 25970 C C . LYS A 1 36 ? -15.289 -12.559 -7.487 1.00 0.00 36 LYS A C 16
ATOM 25971 O O . LYS A 1 36 ? -14.912 -12.926 -8.601 1.00 0.00 36 LYS A O 16
ATOM 25990 N N . TYR A 1 37 ? -14.469 -12.030 -6.585 1.00 0.00 37 TYR A N 16
ATOM 25991 C CA . TYR A 1 37 ? -13.049 -11.843 -6.858 1.00 0.00 37 TYR A CA 16
ATOM 25992 C C . TYR A 1 37 ? -12.202 -12.307 -5.678 1.00 0.00 37 TYR A C 16
ATOM 25993 O O . TYR A 1 37 ? -12.655 -12.303 -4.534 1.00 0.00 37 TYR A O 16
ATOM 26011 N N . GLY A 1 38 ? -10.967 -12.707 -5.965 1.00 0.00 38 GLY A N 16
ATOM 26012 C CA . GLY A 1 38 ? -10.074 -13.168 -4.918 1.00 0.00 38 GLY A CA 16
ATOM 26013 C C . GLY A 1 38 ? -9.794 -12.098 -3.882 1.00 0.00 38 GLY A C 16
ATOM 26014 O O . GLY A 1 38 ? -10.641 -11.247 -3.614 1.00 0.00 38 GLY A O 16
ATOM 26018 N N . ASN A 1 39 ? -8.602 -12.142 -3.295 1.00 0.00 39 ASN A N 16
ATOM 26019 C CA . ASN A 1 39 ? -8.213 -11.169 -2.281 1.00 0.00 39 ASN A CA 16
ATOM 26020 C C . ASN A 1 39 ? -7.656 -9.904 -2.925 1.00 0.00 39 ASN A C 16
ATOM 26021 O O . ASN A 1 39 ? -6.535 -9.897 -3.435 1.00 0.00 39 ASN A O 16
ATOM 26032 N N . CYS A 1 40 ? -8.445 -8.836 -2.897 1.00 0.00 40 CYS A N 16
ATOM 26033 C CA . CYS A 1 40 ? -8.031 -7.564 -3.479 1.00 0.00 40 CYS A CA 16
ATOM 26034 C C . CYS A 1 40 ? -8.364 -6.405 -2.545 1.00 0.00 40 CYS A C 16
ATOM 26035 O O . CYS A 1 40 ? -9.307 -6.480 -1.757 1.00 0.00 40 CYS A O 16
ATOM 26043 N N . PHE A 1 41 ? -7.582 -5.334 -2.637 1.00 0.00 41 PHE A N 16
ATOM 26044 C CA . PHE A 1 41 ? -7.792 -4.160 -1.798 1.00 0.00 41 PHE A CA 16
ATOM 26045 C C . PHE A 1 41 ? -7.941 -2.903 -2.650 1.00 0.00 41 PHE A C 16
ATOM 26046 O O . PHE A 1 41 ? -7.130 -2.641 -3.539 1.00 0.00 41 PHE A O 16
ATOM 26063 N N . THR A 1 42 ? -8.985 -2.127 -2.373 1.00 0.00 42 THR A N 16
ATOM 26064 C CA . THR A 1 42 ? -9.242 -0.898 -3.114 1.00 0.00 42 THR A CA 16
ATOM 26065 C C . THR A 1 42 ? -8.209 0.172 -2.780 1.00 0.00 42 THR A C 16
ATOM 26066 O O . THR A 1 42 ? -7.850 0.360 -1.618 1.00 0.00 42 THR A O 16
ATOM 26077 N N . ALA A 1 43 ? -7.734 0.870 -3.807 1.00 0.00 43 ALA A N 16
ATOM 26078 C CA . ALA A 1 43 ? -6.744 1.923 -3.622 1.00 0.00 43 ALA A CA 16
ATOM 26079 C C . ALA A 1 43 ? -7.040 2.741 -2.369 1.00 0.00 43 ALA A C 16
ATOM 26080 O O . ALA A 1 43 ? -6.153 2.987 -1.553 1.00 0.00 43 ALA A O 16
ATOM 26087 N N . GLY A 1 44 ? -8.293 3.161 -2.224 1.00 0.00 44 GLY A N 16
ATOM 26088 C CA . GLY A 1 44 ? -8.683 3.948 -1.069 1.00 0.00 44 GLY A CA 16
ATOM 26089 C C . GLY A 1 44 ? -8.158 3.370 0.230 1.00 0.00 44 GLY A C 16
ATOM 26090 O O . GLY A 1 44 ? -7.389 4.018 0.939 1.00 0.00 44 GLY A O 16
ATOM 26094 N N . GLU A 1 45 ? -8.575 2.147 0.544 1.00 0.00 45 GLU A N 16
ATOM 26095 C CA . GLU A 1 45 ? -8.143 1.484 1.768 1.00 0.00 45 GLU A CA 16
ATOM 26096 C C . GLU A 1 45 ? -6.630 1.582 1.935 1.00 0.00 45 GLU A C 16
ATOM 26097 O O . GLU A 1 45 ? -6.132 1.884 3.020 1.00 0.00 45 GLU A O 16
ATOM 26109 N N . ALA A 1 46 ? -5.903 1.324 0.853 1.00 0.00 46 ALA A N 16
ATOM 26110 C CA . ALA A 1 46 ? -4.447 1.385 0.878 1.00 0.00 46 ALA A CA 16
ATOM 26111 C C . ALA A 1 46 ? -3.962 2.766 1.304 1.00 0.00 46 ALA A C 16
ATOM 26112 O O . ALA A 1 46 ? -3.096 2.892 2.170 1.00 0.00 46 ALA A O 16
ATOM 26119 N N . VAL A 1 47 ? -4.525 3.801 0.689 1.00 0.00 47 VAL A N 16
ATOM 26120 C CA . VAL A 1 47 ? -4.150 5.175 1.005 1.00 0.00 47 VAL A CA 16
ATOM 26121 C C . VAL A 1 47 ? -3.957 5.360 2.506 1.00 0.00 47 VAL A C 16
ATOM 26122 O O . VAL A 1 47 ? -2.986 5.976 2.946 1.00 0.00 47 VAL A O 16
ATOM 26135 N N . ASP A 1 48 ? -4.888 4.823 3.287 1.00 0.00 48 ASP A N 16
ATOM 26136 C CA . ASP A 1 48 ? -4.820 4.927 4.740 1.00 0.00 48 ASP A CA 16
ATOM 26137 C C . ASP A 1 48 ? -3.706 4.046 5.297 1.00 0.00 48 ASP A C 16
ATOM 26138 O O . ASP A 1 48 ? -2.767 4.537 5.924 1.00 0.00 48 ASP A O 16
ATOM 26147 N N . TRP A 1 49 ? -3.817 2.743 5.064 1.00 0.00 49 TRP A N 16
ATOM 26148 C CA . TRP A 1 49 ? -2.819 1.793 5.543 1.00 0.00 49 TRP A CA 16
ATOM 26149 C C . TRP A 1 49 ? -1.408 2.316 5.298 1.00 0.00 49 TRP A C 16
ATOM 26150 O O . TRP A 1 49 ? -0.618 2.460 6.233 1.00 0.00 49 TRP A O 16
ATOM 26171 N N . LEU A 1 50 ? -1.097 2.600 4.039 1.00 0.00 50 LEU A N 16
ATOM 26172 C CA . LEU A 1 50 ? 0.221 3.107 3.672 1.00 0.00 50 LEU A CA 16
ATOM 26173 C C . LEU A 1 50 ? 0.490 4.453 4.337 1.00 0.00 50 LEU A C 16
ATOM 26174 O O . LEU A 1 50 ? 1.576 4.688 4.869 1.00 0.00 50 LEU A O 16
ATOM 26190 N N . TYR A 1 51 ? -0.505 5.332 4.306 1.00 0.00 51 TYR A N 16
ATOM 26191 C CA . TYR A 1 51 ? -0.375 6.655 4.906 1.00 0.00 51 TYR A CA 16
ATOM 26192 C C . TYR A 1 51 ? 0.066 6.551 6.363 1.00 0.00 51 TYR A C 16
ATOM 26193 O O . TYR A 1 51 ? 1.173 6.957 6.719 1.00 0.00 51 TYR A O 16
ATOM 26211 N N . ASP A 1 52 ? -0.808 6.005 7.201 1.00 0.00 52 ASP A N 16
ATOM 26212 C CA . ASP A 1 52 ? -0.510 5.845 8.620 1.00 0.00 52 ASP A CA 16
ATOM 26213 C C . ASP A 1 52 ? 0.922 5.360 8.823 1.00 0.00 52 ASP A C 16
ATOM 26214 O O . ASP A 1 52 ? 1.633 5.842 9.707 1.00 0.00 52 ASP A O 16
ATOM 26223 N N . LEU A 1 53 ? 1.340 4.405 8.000 1.00 0.00 53 LEU A N 16
ATOM 26224 C CA . LEU A 1 53 ? 2.688 3.853 8.090 1.00 0.00 53 LEU A CA 16
ATOM 26225 C C . LEU A 1 53 ? 3.733 4.912 7.751 1.00 0.00 53 LEU A C 16
ATOM 26226 O O . LEU A 1 53 ? 4.802 4.961 8.361 1.00 0.00 53 LEU A O 16
ATOM 26242 N N . LEU A 1 54 ? 3.416 5.757 6.777 1.00 0.00 54 LEU A N 16
ATOM 26243 C CA . LEU A 1 54 ? 4.327 6.817 6.358 1.00 0.00 54 LEU A CA 16
ATOM 26244 C C . LEU A 1 54 ? 4.504 7.852 7.465 1.00 0.00 54 LEU A C 16
ATOM 26245 O O . LEU A 1 54 ? 5.613 8.067 7.955 1.00 0.00 54 LEU A O 16
ATOM 26261 N N . ARG A 1 55 ? 3.405 8.488 7.856 1.00 0.00 55 ARG A N 16
ATOM 26262 C CA . ARG A 1 55 ? 3.439 9.498 8.906 1.00 0.00 55 ARG A CA 16
ATOM 26263 C C . ARG A 1 55 ? 4.165 8.975 10.141 1.00 0.00 55 ARG A C 16
ATOM 26264 O O . ARG A 1 55 ? 4.878 9.717 10.815 1.00 0.00 55 ARG A O 16
ATOM 26285 N N . ASN A 1 56 ? 3.978 7.691 10.431 1.00 0.00 56 ASN A N 16
ATOM 26286 C CA . ASN A 1 56 ? 4.614 7.068 11.587 1.00 0.00 56 ASN A CA 16
ATOM 26287 C C . ASN A 1 56 ? 6.111 7.362 11.607 1.00 0.00 56 ASN A C 16
ATOM 26288 O O . ASN A 1 56 ? 6.692 7.603 12.664 1.00 0.00 56 ASN A O 16
ATOM 26299 N N . ASN A 1 57 ? 6.729 7.340 10.431 1.00 0.00 57 ASN A N 16
ATOM 26300 C CA . ASN A 1 57 ? 8.158 7.605 10.313 1.00 0.00 57 ASN A CA 16
ATOM 26301 C C . ASN A 1 57 ? 8.480 9.043 10.708 1.00 0.00 57 ASN A C 16
ATOM 26302 O O . ASN A 1 57 ? 7.584 9.828 11.015 1.00 0.00 57 ASN A O 16
ATOM 26313 N N . SER A 1 58 ? 9.766 9.380 10.698 1.00 0.00 58 SER A N 16
ATOM 26314 C CA . SER A 1 58 ? 10.207 10.722 11.058 1.00 0.00 58 SER A CA 16
ATOM 26315 C C . SER A 1 58 ? 10.303 11.612 9.823 1.00 0.00 58 SER A C 16
ATOM 26316 O O . SER A 1 58 ? 9.925 12.782 9.856 1.00 0.00 58 SER A O 16
ATOM 26324 N N . ASN A 1 59 ? 10.813 11.048 8.733 1.00 0.00 59 ASN A N 16
ATOM 26325 C CA . ASN A 1 59 ? 10.960 11.789 7.485 1.00 0.00 59 ASN A CA 16
ATOM 26326 C C . ASN A 1 59 ? 9.615 12.334 7.015 1.00 0.00 59 ASN A C 16
ATOM 26327 O O . ASN A 1 59 ? 9.496 13.511 6.672 1.00 0.00 59 ASN A O 16
ATOM 26338 N N . PHE A 1 60 ? 8.605 11.471 7.002 1.00 0.00 60 PHE A N 16
ATOM 26339 C CA . PHE A 1 60 ? 7.268 11.866 6.573 1.00 0.00 60 PHE A CA 16
ATOM 26340 C C . PHE A 1 60 ? 6.529 12.592 7.694 1.00 0.00 60 PHE A C 16
ATOM 26341 O O . PHE A 1 60 ? 5.864 13.600 7.462 1.00 0.00 60 PHE A O 16
ATOM 26358 N N . GLY A 1 61 ? 6.651 12.069 8.910 1.00 0.00 61 GLY A N 16
ATOM 26359 C CA . GLY A 1 61 ? 5.990 12.678 10.049 1.00 0.00 61 GLY A CA 16
ATOM 26360 C C . GLY A 1 61 ? 4.509 12.894 9.813 1.00 0.00 61 GLY A C 16
ATOM 26361 O O . GLY A 1 61 ? 3.970 12.549 8.761 1.00 0.00 61 GLY A O 16
ATOM 26365 N N . PRO A 1 62 ? 3.825 13.475 10.809 1.00 0.00 62 PRO A N 16
ATOM 26366 C CA . PRO A 1 62 ? 2.386 13.747 10.729 1.00 0.00 62 PRO A CA 16
ATOM 26367 C C . PRO A 1 62 ? 2.061 14.852 9.729 1.00 0.00 62 PRO A C 16
ATOM 26368 O O . PRO A 1 62 ? 0.893 15.147 9.476 1.00 0.00 62 PRO A O 16
ATOM 26379 N N . GLU A 1 63 ? 3.101 15.459 9.165 1.00 0.00 63 GLU A N 16
ATOM 26380 C CA . GLU A 1 63 ? 2.923 16.532 8.194 1.00 0.00 63 GLU A CA 16
ATOM 26381 C C . GLU A 1 63 ? 2.384 15.987 6.874 1.00 0.00 63 GLU A C 16
ATOM 26382 O O . GLU A 1 63 ? 1.531 16.605 6.237 1.00 0.00 63 GLU A O 16
ATOM 26394 N N . VAL A 1 64 ? 2.889 14.826 6.469 1.00 0.00 64 VAL A N 16
ATOM 26395 C CA . VAL A 1 64 ? 2.459 14.197 5.226 1.00 0.00 64 VAL A CA 16
ATOM 26396 C C . VAL A 1 64 ? 0.941 14.067 5.173 1.00 0.00 64 VAL A C 16
ATOM 26397 O O . VAL A 1 64 ? 0.285 13.885 6.199 1.00 0.00 64 VAL A O 16
ATOM 26410 N N . THR A 1 65 ? 0.386 14.161 3.968 1.00 0.00 65 THR A N 16
ATOM 26411 C CA . THR A 1 65 ? -1.055 14.055 3.780 1.00 0.00 65 THR A CA 16
ATOM 26412 C C . THR A 1 65 ? -1.390 13.165 2.589 1.00 0.00 65 THR A C 16
ATOM 26413 O O . THR A 1 65 ? -0.534 12.889 1.748 1.00 0.00 65 THR A O 16
ATOM 26424 N N . ARG A 1 66 ? -2.640 12.718 2.522 1.00 0.00 66 ARG A N 16
ATOM 26425 C CA . ARG A 1 66 ? -3.087 11.859 1.432 1.00 0.00 66 ARG A CA 16
ATOM 26426 C C . ARG A 1 66 ? -2.385 12.226 0.128 1.00 0.00 66 ARG A C 16
ATOM 26427 O O . ARG A 1 66 ? -1.821 11.365 -0.547 1.00 0.00 66 ARG A O 16
ATOM 26448 N N . GLN A 1 67 ? -2.427 13.507 -0.221 1.00 0.00 67 GLN A N 16
ATOM 26449 C CA . GLN A 1 67 ? -1.796 13.987 -1.445 1.00 0.00 67 GLN A CA 16
ATOM 26450 C C . GLN A 1 67 ? -0.449 13.308 -1.665 1.00 0.00 67 GLN A C 16
ATOM 26451 O O . GLN A 1 67 ? -0.193 12.747 -2.730 1.00 0.00 67 GLN A O 16
ATOM 26465 N N . GLN A 1 68 ? 0.409 13.364 -0.651 1.00 0.00 68 GLN A N 16
ATOM 26466 C CA . GLN A 1 68 ? 1.731 12.755 -0.735 1.00 0.00 68 GLN A CA 16
ATOM 26467 C C . GLN A 1 68 ? 1.626 11.237 -0.835 1.00 0.00 68 GLN A C 16
ATOM 26468 O O . GLN A 1 68 ? 2.298 10.609 -1.655 1.00 0.00 68 GLN A O 16
ATOM 26482 N N . THR A 1 69 ? 0.778 10.650 0.005 1.00 0.00 69 THR A N 16
ATOM 26483 C CA . THR A 1 69 ? 0.586 9.206 0.012 1.00 0.00 69 THR A CA 16
ATOM 26484 C C . THR A 1 69 ? 0.258 8.687 -1.383 1.00 0.00 69 THR A C 16
ATOM 26485 O O . THR A 1 69 ? 0.904 7.765 -1.880 1.00 0.00 69 THR A O 16
ATOM 26496 N N . ILE A 1 70 ? -0.748 9.287 -2.010 1.00 0.00 70 ILE A N 16
ATOM 26497 C CA . ILE A 1 70 ? -1.160 8.886 -3.350 1.00 0.00 70 ILE A CA 16
ATOM 26498 C C . ILE A 1 70 ? -0.004 9.000 -4.337 1.00 0.00 70 ILE A C 16
ATOM 26499 O O . ILE A 1 70 ? 0.169 8.145 -5.206 1.00 0.00 70 ILE A O 16
ATOM 26515 N N . GLN A 1 71 ? 0.786 10.060 -4.197 1.00 0.00 71 GLN A N 16
ATOM 26516 C CA . GLN A 1 71 ? 1.927 10.284 -5.076 1.00 0.00 71 GLN A CA 16
ATOM 26517 C C . GLN A 1 71 ? 2.918 9.128 -4.988 1.00 0.00 71 GLN A C 16
ATOM 26518 O O . GLN A 1 71 ? 3.461 8.683 -6.000 1.00 0.00 71 GLN A O 16
ATOM 26532 N N . LEU A 1 72 ? 3.149 8.645 -3.772 1.00 0.00 72 LEU A N 16
ATOM 26533 C CA . LEU A 1 72 ? 4.075 7.540 -3.551 1.00 0.00 72 LEU A CA 16
ATOM 26534 C C . LEU A 1 72 ? 3.463 6.218 -4.003 1.00 0.00 72 LEU A C 16
ATOM 26535 O O . LEU A 1 72 ? 4.143 5.375 -4.590 1.00 0.00 72 LEU A O 16
ATOM 26551 N N . LEU A 1 73 ? 2.175 6.043 -3.728 1.00 0.00 73 LEU A N 16
ATOM 26552 C CA . LEU A 1 73 ? 1.470 4.824 -4.108 1.00 0.00 73 LEU A CA 16
ATOM 26553 C C . LEU A 1 73 ? 1.677 4.515 -5.587 1.00 0.00 73 LEU A C 16
ATOM 26554 O O . LEU A 1 73 ? 1.744 3.352 -5.985 1.00 0.00 73 LEU A O 16
ATOM 26570 N N . ARG A 1 74 ? 1.778 5.563 -6.397 1.00 0.00 74 ARG A N 16
ATOM 26571 C CA . ARG A 1 74 ? 1.978 5.404 -7.832 1.00 0.00 74 ARG A CA 16
ATOM 26572 C C . ARG A 1 74 ? 3.289 4.678 -8.121 1.00 0.00 74 ARG A C 16
ATOM 26573 O O . ARG A 1 74 ? 3.342 3.779 -8.961 1.00 0.00 74 ARG A O 16
ATOM 26594 N N . LYS A 1 75 ? 4.346 5.075 -7.421 1.00 0.00 75 LYS A N 16
ATOM 26595 C CA . LYS A 1 75 ? 5.657 4.464 -7.600 1.00 0.00 75 LYS A CA 16
ATOM 26596 C C . LYS A 1 75 ? 5.576 2.948 -7.451 1.00 0.00 75 LYS A C 16
ATOM 26597 O O . LYS A 1 75 ? 6.085 2.203 -8.288 1.00 0.00 75 LYS A O 16
ATOM 26616 N N . PHE A 1 76 ? 4.931 2.497 -6.380 1.00 0.00 76 PHE A N 16
ATOM 26617 C CA . PHE A 1 76 ? 4.782 1.070 -6.121 1.00 0.00 76 PHE A CA 16
ATOM 26618 C C . PHE A 1 76 ? 4.283 0.341 -7.365 1.00 0.00 76 PHE A C 16
ATOM 26619 O O . PHE A 1 76 ? 4.977 -0.512 -7.920 1.00 0.00 76 PHE A O 16
ATOM 26636 N N . LEU A 1 77 ? 3.074 0.682 -7.798 1.00 0.00 77 LEU A N 16
ATOM 26637 C CA . LEU A 1 77 ? 2.480 0.061 -8.977 1.00 0.00 77 LEU A CA 16
ATOM 26638 C C . LEU A 1 77 ? 3.454 0.077 -10.151 1.00 0.00 77 LEU A C 16
ATOM 26639 O O . LEU A 1 77 ? 3.470 -0.841 -10.971 1.00 0.00 77 LEU A O 16
ATOM 26655 N N . LYS A 1 78 ? 4.267 1.126 -10.224 1.00 0.00 78 LYS A N 16
ATOM 26656 C CA . LYS A 1 78 ? 5.247 1.261 -11.295 1.00 0.00 78 LYS A CA 16
ATOM 26657 C C . LYS A 1 78 ? 6.411 0.297 -11.092 1.00 0.00 78 LYS A C 16
ATOM 26658 O O . LYS A 1 78 ? 6.923 -0.282 -12.049 1.00 0.00 78 LYS A O 16
ATOM 26677 N N . ASN A 1 79 ? 6.823 0.129 -9.839 1.00 0.00 79 ASN A N 16
ATOM 26678 C CA . ASN A 1 79 ? 7.926 -0.767 -9.512 1.00 0.00 79 ASN A CA 16
ATOM 26679 C C . ASN A 1 79 ? 7.469 -2.222 -9.529 1.00 0.00 79 ASN A C 16
ATOM 26680 O O . ASN A 1 79 ? 8.222 -3.126 -9.162 1.00 0.00 79 ASN A O 16
ATOM 26691 N N . HIS A 1 80 ? 6.230 -2.443 -9.957 1.00 0.00 80 HIS A N 16
ATOM 26692 C CA . HIS A 1 80 ? 5.672 -3.789 -10.023 1.00 0.00 80 HIS A CA 16
ATOM 26693 C C . HIS A 1 80 ? 5.488 -4.370 -8.625 1.00 0.00 80 HIS A C 16
ATOM 26694 O O . HIS A 1 80 ? 5.618 -5.577 -8.421 1.00 0.00 80 HIS A O 16
ATOM 26708 N N . VAL A 1 81 ? 5.184 -3.503 -7.664 1.00 0.00 81 VAL A N 16
ATOM 26709 C CA . VAL A 1 81 ? 4.981 -3.930 -6.285 1.00 0.00 81 VAL A CA 16
ATOM 26710 C C . VAL A 1 81 ? 3.543 -4.380 -6.055 1.00 0.00 81 VAL A C 16
ATOM 26711 O O . VAL A 1 81 ? 3.278 -5.238 -5.212 1.00 0.00 81 VAL A O 16
ATOM 26724 N N . ILE A 1 82 ? 2.618 -3.795 -6.808 1.00 0.00 82 ILE A N 16
ATOM 26725 C CA . ILE A 1 82 ? 1.206 -4.137 -6.688 1.00 0.00 82 ILE A CA 16
ATOM 26726 C C . ILE A 1 82 ? 0.526 -4.153 -8.052 1.00 0.00 82 ILE A C 16
ATOM 26727 O O . ILE A 1 82 ? 0.597 -3.180 -8.803 1.00 0.00 82 ILE A O 16
ATOM 26743 N N . GLU A 1 83 ? -0.136 -5.262 -8.365 1.00 0.00 83 GLU A N 16
ATOM 26744 C CA . GLU A 1 83 ? -0.831 -5.403 -9.639 1.00 0.00 83 GLU A CA 16
ATOM 26745 C C . GLU A 1 83 ? -2.337 -5.237 -9.459 1.00 0.00 83 GLU A C 16
ATOM 26746 O O . GLU A 1 83 ? -2.842 -5.235 -8.336 1.00 0.00 83 GLU A O 16
ATOM 26758 N N . ASP A 1 84 ? -3.048 -5.097 -10.572 1.00 0.00 84 ASP A N 16
ATOM 26759 C CA . ASP A 1 84 ? -4.496 -4.930 -10.538 1.00 0.00 84 ASP A CA 16
ATOM 26760 C C . ASP A 1 84 ? -5.201 -6.282 -10.613 1.00 0.00 84 ASP A C 16
ATOM 26761 O O . ASP A 1 84 ? -4.599 -7.286 -10.995 1.00 0.00 84 ASP A O 16
ATOM 26770 N N . ILE A 1 85 ? -6.477 -6.299 -10.244 1.00 0.00 85 ILE A N 16
ATOM 26771 C CA . ILE A 1 85 ? -7.262 -7.526 -10.269 1.00 0.00 85 ILE A CA 16
ATOM 26772 C C . ILE A 1 85 ? -6.973 -8.339 -11.527 1.00 0.00 85 ILE A C 16
ATOM 26773 O O . ILE A 1 85 ? -7.008 -9.569 -11.506 1.00 0.00 85 ILE A O 16
ATOM 26789 N N . LYS A 1 86 ? -6.685 -7.642 -12.621 1.00 0.00 86 LYS A N 16
ATOM 26790 C CA . LYS A 1 86 ? -6.386 -8.297 -13.889 1.00 0.00 86 LYS A CA 16
ATOM 26791 C C . LYS A 1 86 ? -4.892 -8.578 -14.017 1.00 0.00 86 LYS A C 16
ATOM 26792 O O . LYS A 1 86 ? -4.489 -9.642 -14.484 1.00 0.00 86 LYS A O 16
ATOM 26811 N N . GLY A 1 87 ? -4.075 -7.616 -13.597 1.00 0.00 87 GLY A N 16
ATOM 26812 C CA . GLY A 1 87 ? -2.635 -7.781 -13.672 1.00 0.00 87 GLY A CA 16
ATOM 26813 C C . GLY A 1 87 ? -1.954 -6.618 -14.366 1.00 0.00 87 GLY A C 16
ATOM 26814 O O . GLY A 1 87 ? -1.008 -6.810 -15.130 1.00 0.00 87 GLY A O 16
ATOM 26818 N N . ARG A 1 88 ? -2.438 -5.408 -14.103 1.00 0.00 88 ARG A N 16
ATOM 26819 C CA . ARG A 1 88 ? -1.871 -4.210 -14.710 1.00 0.00 88 ARG A CA 16
ATOM 26820 C C . ARG A 1 88 ? -0.828 -3.578 -13.794 1.00 0.00 88 ARG A C 16
ATOM 26821 O O . ARG A 1 88 ? -1.142 -3.146 -12.685 1.00 0.00 88 ARG A O 16
ATOM 26842 N N . TRP A 1 89 ? 0.413 -3.526 -14.266 1.00 0.00 89 TRP A N 16
ATOM 26843 C CA . TRP A 1 89 ? 1.502 -2.947 -13.489 1.00 0.00 89 TRP A CA 16
ATOM 26844 C C . TRP A 1 89 ? 2.501 -2.236 -14.396 1.00 0.00 89 TRP A C 16
ATOM 26845 O O . TRP A 1 89 ? 2.571 -2.512 -15.593 1.00 0.00 89 TRP A O 16
ATOM 26866 N N . GLY A 1 90 ? 3.272 -1.321 -13.818 1.00 0.00 90 GLY A N 16
ATOM 26867 C CA . GLY A 1 90 ? 4.256 -0.585 -14.591 1.00 0.00 90 GLY A CA 16
ATOM 26868 C C . GLY A 1 90 ? 3.883 0.873 -14.766 1.00 0.00 90 GLY A C 16
ATOM 26869 O O . GLY A 1 90 ? 4.751 1.746 -14.780 1.00 0.00 90 GLY A O 16
ATOM 26873 N N . SER A 1 91 ? 2.588 1.139 -14.903 1.00 0.00 91 SER A N 16
ATOM 26874 C CA . SER A 1 91 ? 2.102 2.502 -15.085 1.00 0.00 91 SER A CA 16
ATOM 26875 C C . SER A 1 91 ? 2.046 3.241 -13.751 1.00 0.00 91 SER A C 16
ATOM 26876 O O . SER A 1 91 ? 2.197 2.638 -12.689 1.00 0.00 91 SER A O 16
ATOM 26884 N N . GLU A 1 92 ? 1.828 4.551 -13.817 1.00 0.00 92 GLU A N 16
ATOM 26885 C CA . GLU A 1 92 ? 1.753 5.372 -12.614 1.00 0.00 92 GLU A CA 16
ATOM 26886 C C . GLU A 1 92 ? 0.371 6.003 -12.472 1.00 0.00 92 GLU A C 16
ATOM 26887 O O . GLU A 1 92 ? 0.191 6.969 -11.732 1.00 0.00 92 GLU A O 16
ATOM 26899 N N . ASN A 1 93 ? -0.602 5.450 -13.189 1.00 0.00 93 ASN A N 16
ATOM 26900 C CA . ASN A 1 93 ? -1.968 5.959 -13.144 1.00 0.00 93 ASN A CA 16
ATOM 26901 C C . ASN A 1 93 ? -2.776 5.254 -12.059 1.00 0.00 93 ASN A C 16
ATOM 26902 O O . ASN A 1 93 ? -3.180 4.102 -12.221 1.00 0.00 93 ASN A O 16
ATOM 26913 N N . VAL A 1 94 ? -3.009 5.953 -10.953 1.00 0.00 94 VAL A N 16
ATOM 26914 C CA . VAL A 1 94 ? -3.771 5.396 -9.842 1.00 0.00 94 VAL A CA 16
ATOM 26915 C C . VAL A 1 94 ? -4.475 6.493 -9.053 1.00 0.00 94 VAL A C 16
ATOM 26916 O O . VAL A 1 94 ? -3.964 7.606 -8.925 1.00 0.00 94 VAL A O 16
ATOM 26929 N N . ASP A 1 95 ? -5.651 6.172 -8.524 1.00 0.00 95 ASP A N 16
ATOM 26930 C CA . ASP A 1 95 ? -6.426 7.131 -7.745 1.00 0.00 95 ASP A CA 16
ATOM 26931 C C . ASP A 1 95 ? -7.064 6.457 -6.534 1.00 0.00 95 ASP A C 16
ATOM 26932 O O . ASP A 1 95 ? -6.925 5.250 -6.338 1.00 0.00 95 ASP A O 16
ATOM 26941 N N . ASP A 1 96 ? -7.764 7.246 -5.726 1.00 0.00 96 ASP A N 16
ATOM 26942 C CA . ASP A 1 96 ? -8.424 6.726 -4.533 1.00 0.00 96 ASP A CA 16
ATOM 26943 C C . ASP A 1 96 ? -9.746 6.056 -4.893 1.00 0.00 96 ASP A C 16
ATOM 26944 O O . ASP A 1 96 ? -10.565 5.769 -4.021 1.00 0.00 96 ASP A O 16
ATOM 26953 N N . ASN A 1 97 ? -9.948 5.810 -6.183 1.00 0.00 97 ASN A N 16
ATOM 26954 C CA . ASN A 1 97 ? -11.172 5.175 -6.659 1.00 0.00 97 ASN A CA 16
ATOM 26955 C C . ASN A 1 97 ? -11.364 3.809 -6.007 1.00 0.00 97 ASN A C 16
ATOM 26956 O O . ASN A 1 97 ? -10.529 3.361 -5.222 1.00 0.00 97 ASN A O 16
ATOM 26967 N N . ASN A 1 98 ? -12.472 3.153 -6.338 1.00 0.00 98 ASN A N 16
ATOM 26968 C CA . ASN A 1 98 ? -12.775 1.838 -5.785 1.00 0.00 98 ASN A CA 16
ATOM 26969 C C . ASN A 1 98 ? -12.114 0.736 -6.608 1.00 0.00 98 ASN A C 16
ATOM 26970 O O . ASN A 1 98 ? -12.497 -0.430 -6.521 1.00 0.00 98 ASN A O 16
ATOM 26981 N N . GLN A 1 99 ? -11.121 1.116 -7.406 1.00 0.00 99 GLN A N 16
ATOM 26982 C CA . GLN A 1 99 ? -10.408 0.160 -8.245 1.00 0.00 99 GLN A CA 16
ATOM 26983 C C . GLN A 1 99 ? -9.751 -0.925 -7.397 1.00 0.00 99 GLN A C 16
ATOM 26984 O O . GLN A 1 99 ? -8.994 -0.631 -6.471 1.00 0.00 99 GLN A O 16
ATOM 26998 N N . LEU A 1 100 ? -10.047 -2.180 -7.718 1.00 0.00 100 LEU A N 16
ATOM 26999 C CA . LEU A 1 100 ? -9.486 -3.310 -6.986 1.00 0.00 100 LEU A CA 16
ATOM 27000 C C . LEU A 1 100 ? -8.004 -3.483 -7.303 1.00 0.00 100 LEU A C 16
ATOM 27001 O O . LEU A 1 100 ? -7.547 -3.137 -8.393 1.00 0.00 100 LEU A O 16
ATOM 27017 N N . PHE A 1 101 ? -7.258 -4.023 -6.345 1.00 0.00 101 PHE A N 16
ATOM 27018 C CA . PHE A 1 101 ? -5.828 -4.243 -6.523 1.00 0.00 101 PHE A CA 16
ATOM 27019 C C . PHE A 1 101 ? -5.387 -5.532 -5.835 1.00 0.00 101 PHE A C 16
ATOM 27020 O O . PHE A 1 101 ? -6.150 -6.140 -5.084 1.00 0.00 101 PHE A O 16
ATOM 27037 N N . ARG A 1 102 ? -4.151 -5.943 -6.099 1.00 0.00 102 ARG A N 16
ATOM 27038 C CA . ARG A 1 102 ? -3.608 -7.161 -5.508 1.00 0.00 102 ARG A CA 16
ATOM 27039 C C . ARG A 1 102 ? -2.085 -7.181 -5.607 1.00 0.00 102 ARG A C 16
ATOM 27040 O O . ARG A 1 102 ? -1.478 -6.275 -6.178 1.00 0.00 102 ARG A O 16
ATOM 27061 N N . PHE A 1 103 ? -1.475 -8.220 -5.046 1.00 0.00 103 PHE A N 16
ATOM 27062 C CA . PHE A 1 103 ? -0.023 -8.357 -5.069 1.00 0.00 103 PHE A CA 16
ATOM 27063 C C . PHE A 1 103 ? 0.414 -9.311 -6.177 1.00 0.00 103 PHE A C 16
ATOM 27064 O O . PHE A 1 103 ? -0.219 -10.335 -6.436 1.00 0.00 103 PHE A O 16
ATOM 27081 N N . PRO A 1 104 ? 1.524 -8.967 -6.849 1.00 0.00 104 PRO A N 16
ATOM 27082 C CA . PRO A 1 104 ? 2.072 -9.779 -7.940 1.00 0.00 104 PRO A CA 16
ATOM 27083 C C . PRO A 1 104 ? 2.661 -11.095 -7.444 1.00 0.00 104 PRO A C 16
ATOM 27084 O O . PRO A 1 104 ? 2.741 -11.336 -6.240 1.00 0.00 104 PRO A O 16
ATOM 27095 N N . ALA A 1 105 ? 3.073 -11.943 -8.380 1.00 0.00 105 ALA A N 16
ATOM 27096 C CA . ALA A 1 105 ? 3.658 -13.234 -8.038 1.00 0.00 105 ALA A CA 16
ATOM 27097 C C . ALA A 1 105 ? 5.181 -13.175 -8.079 1.00 0.00 105 ALA A C 16
ATOM 27098 O O . ALA A 1 105 ? 5.761 -12.310 -8.737 1.00 0.00 105 ALA A O 16
ATOM 27105 N N . GLY A 1 1 ? 20.979 -6.231 -5.489 1.00 0.00 1 GLY A N 17
ATOM 27106 C CA . GLY A 1 1 ? 21.112 -4.796 -5.666 1.00 0.00 1 GLY A CA 17
ATOM 27107 C C . GLY A 1 1 ? 22.358 -4.243 -5.003 1.00 0.00 1 GLY A C 17
ATOM 27108 O O . GLY A 1 1 ? 22.272 -3.393 -4.117 1.00 0.00 1 GLY A O 17
ATOM 27112 N N . SER A 1 2 ? 23.519 -4.728 -5.432 1.00 0.00 2 SER A N 17
ATOM 27113 C CA . SER A 1 2 ? 24.788 -4.280 -4.870 1.00 0.00 2 SER A CA 17
ATOM 27114 C C . SER A 1 2 ? 24.967 -2.777 -5.060 1.00 0.00 2 SER A C 17
ATOM 27115 O O . SER A 1 2 ? 25.588 -2.105 -4.237 1.00 0.00 2 SER A O 17
ATOM 27123 N N . SER A 1 3 ? 24.419 -2.257 -6.153 1.00 0.00 3 SER A N 17
ATOM 27124 C CA . SER A 1 3 ? 24.520 -0.834 -6.456 1.00 0.00 3 SER A CA 17
ATOM 27125 C C . SER A 1 3 ? 23.508 -0.032 -5.643 1.00 0.00 3 SER A C 17
ATOM 27126 O O . SER A 1 3 ? 22.299 -0.170 -5.826 1.00 0.00 3 SER A O 17
ATOM 27134 N N . GLY A 1 4 ? 24.012 0.808 -4.744 1.00 0.00 4 GLY A N 17
ATOM 27135 C CA . GLY A 1 4 ? 23.140 1.620 -3.916 1.00 0.00 4 GLY A CA 17
ATOM 27136 C C . GLY A 1 4 ? 23.755 1.942 -2.568 1.00 0.00 4 GLY A C 17
ATOM 27137 O O . GLY A 1 4 ? 23.078 1.889 -1.541 1.00 0.00 4 GLY A O 17
ATOM 27141 N N . SER A 1 5 ? 25.041 2.274 -2.571 1.00 0.00 5 SER A N 17
ATOM 27142 C CA . SER A 1 5 ? 25.749 2.601 -1.338 1.00 0.00 5 SER A CA 17
ATOM 27143 C C . SER A 1 5 ? 25.594 4.080 -0.998 1.00 0.00 5 SER A C 17
ATOM 27144 O O . SER A 1 5 ? 25.250 4.437 0.129 1.00 0.00 5 SER A O 17
ATOM 27152 N N . SER A 1 6 ? 25.852 4.937 -1.981 1.00 0.00 6 SER A N 17
ATOM 27153 C CA . SER A 1 6 ? 25.746 6.378 -1.787 1.00 0.00 6 SER A CA 17
ATOM 27154 C C . SER A 1 6 ? 24.312 6.776 -1.450 1.00 0.00 6 SER A C 17
ATOM 27155 O O . SER A 1 6 ? 24.048 7.356 -0.398 1.00 0.00 6 SER A O 17
ATOM 27163 N N . GLY A 1 7 ? 23.389 6.460 -2.353 1.00 0.00 7 GLY A N 17
ATOM 27164 C CA . GLY A 1 7 ? 21.993 6.792 -2.135 1.00 0.00 7 GLY A CA 17
ATOM 27165 C C . GLY A 1 7 ? 21.286 5.779 -1.256 1.00 0.00 7 GLY A C 17
ATOM 27166 O O . GLY A 1 7 ? 20.182 5.336 -1.573 1.00 0.00 7 GLY A O 17
ATOM 27170 N N . TYR A 1 8 ? 21.924 5.410 -0.151 1.00 0.00 8 TYR A N 17
ATOM 27171 C CA . TYR A 1 8 ? 21.352 4.438 0.773 1.00 0.00 8 TYR A CA 17
ATOM 27172 C C . TYR A 1 8 ? 20.216 5.059 1.581 1.00 0.00 8 TYR A C 17
ATOM 27173 O O . TYR A 1 8 ? 19.127 4.493 1.679 1.00 0.00 8 TYR A O 17
ATOM 27191 N N . ARG A 1 9 ? 20.479 6.228 2.157 1.00 0.00 9 ARG A N 17
ATOM 27192 C CA . ARG A 1 9 ? 19.480 6.927 2.957 1.00 0.00 9 ARG A CA 17
ATOM 27193 C C . ARG A 1 9 ? 18.084 6.738 2.371 1.00 0.00 9 ARG A C 17
ATOM 27194 O O . ARG A 1 9 ? 17.128 6.465 3.095 1.00 0.00 9 ARG A O 17
ATOM 27215 N N . ALA A 1 10 ? 17.976 6.885 1.054 1.00 0.00 10 ALA A N 17
ATOM 27216 C CA . ALA A 1 10 ? 16.698 6.729 0.370 1.00 0.00 10 ALA A CA 17
ATOM 27217 C C . ALA A 1 10 ? 16.294 5.261 0.291 1.00 0.00 10 ALA A C 17
ATOM 27218 O O . ALA A 1 10 ? 15.132 4.913 0.508 1.00 0.00 10 ALA A O 17
ATOM 27225 N N . THR A 1 11 ? 17.259 4.402 -0.022 1.00 0.00 11 THR A N 17
ATOM 27226 C CA . THR A 1 11 ? 17.003 2.972 -0.132 1.00 0.00 11 THR A CA 17
ATOM 27227 C C . THR A 1 11 ? 16.438 2.413 1.169 1.00 0.00 11 THR A C 17
ATOM 27228 O O . THR A 1 11 ? 15.471 1.650 1.161 1.00 0.00 11 THR A O 17
ATOM 27239 N N . LYS A 1 12 ? 17.046 2.797 2.286 1.00 0.00 12 LYS A N 17
ATOM 27240 C CA . LYS A 1 12 ? 16.602 2.337 3.596 1.00 0.00 12 LYS A CA 17
ATOM 27241 C C . LYS A 1 12 ? 15.105 2.567 3.776 1.00 0.00 12 LYS A C 17
ATOM 27242 O O . LYS A 1 12 ? 14.347 1.628 4.021 1.00 0.00 12 LYS A O 17
ATOM 27261 N N . LEU A 1 13 ? 14.685 3.821 3.653 1.00 0.00 13 LEU A N 17
ATOM 27262 C CA . LEU A 1 13 ? 13.278 4.175 3.800 1.00 0.00 13 LEU A CA 17
ATOM 27263 C C . LEU A 1 13 ? 12.404 3.329 2.879 1.00 0.00 13 LEU A C 17
ATOM 27264 O O . LEU A 1 13 ? 11.531 2.593 3.340 1.00 0.00 13 LEU A O 17
ATOM 27280 N N . TRP A 1 14 ? 12.647 3.438 1.578 1.00 0.00 14 TRP A N 17
ATOM 27281 C CA . TRP A 1 14 ? 11.883 2.680 0.593 1.00 0.00 14 TRP A CA 17
ATOM 27282 C C . TRP A 1 14 ? 11.806 1.208 0.979 1.00 0.00 14 TRP A C 17
ATOM 27283 O O . TRP A 1 14 ? 10.744 0.591 0.901 1.00 0.00 14 TRP A O 17
ATOM 27304 N N . ASN A 1 15 ? 12.938 0.649 1.396 1.00 0.00 15 ASN A N 17
ATOM 27305 C CA . ASN A 1 15 ? 12.997 -0.753 1.794 1.00 0.00 15 ASN A CA 17
ATOM 27306 C C . ASN A 1 15 ? 12.102 -1.013 3.002 1.00 0.00 15 ASN A C 17
ATOM 27307 O O . ASN A 1 15 ? 11.523 -2.090 3.136 1.00 0.00 15 ASN A O 17
ATOM 27318 N N . GLU A 1 16 ? 11.995 -0.019 3.878 1.00 0.00 16 GLU A N 17
ATOM 27319 C CA . GLU A 1 16 ? 11.172 -0.141 5.075 1.00 0.00 16 GLU A CA 17
ATOM 27320 C C . GLU A 1 16 ? 9.690 -0.024 4.730 1.00 0.00 16 GLU A C 17
ATOM 27321 O O . GLU A 1 16 ? 8.912 -0.950 4.962 1.00 0.00 16 GLU A O 17
ATOM 27333 N N . VAL A 1 17 ? 9.306 1.121 4.175 1.00 0.00 17 VAL A N 17
ATOM 27334 C CA . VAL A 1 17 ? 7.919 1.360 3.797 1.00 0.00 17 VAL A CA 17
ATOM 27335 C C . VAL A 1 17 ? 7.383 0.229 2.926 1.00 0.00 17 VAL A C 17
ATOM 27336 O O . VAL A 1 17 ? 6.247 -0.215 3.095 1.00 0.00 17 VAL A O 17
ATOM 27349 N N . THR A 1 18 ? 8.209 -0.234 1.993 1.00 0.00 18 THR A N 17
ATOM 27350 C CA . THR A 1 18 ? 7.819 -1.313 1.095 1.00 0.00 18 THR A CA 17
ATOM 27351 C C . THR A 1 18 ? 7.592 -2.612 1.861 1.00 0.00 18 THR A C 17
ATOM 27352 O O . THR A 1 18 ? 6.543 -3.245 1.735 1.00 0.00 18 THR A O 17
ATOM 27363 N N . THR A 1 19 ? 8.582 -3.004 2.657 1.00 0.00 19 THR A N 17
ATOM 27364 C CA . THR A 1 19 ? 8.491 -4.228 3.444 1.00 0.00 19 THR A CA 17
ATOM 27365 C C . THR A 1 19 ? 7.285 -4.193 4.376 1.00 0.00 19 THR A C 17
ATOM 27366 O O . THR A 1 19 ? 6.471 -5.116 4.389 1.00 0.00 19 THR A O 17
ATOM 27377 N N . SER A 1 20 ? 7.177 -3.122 5.156 1.00 0.00 20 SER A N 17
ATOM 27378 C CA . SER A 1 20 ? 6.071 -2.969 6.095 1.00 0.00 20 SER A CA 17
ATOM 27379 C C . SER A 1 20 ? 4.733 -2.968 5.363 1.00 0.00 20 SER A C 17
ATOM 27380 O O . SER A 1 20 ? 3.812 -3.699 5.729 1.00 0.00 20 SER A O 17
ATOM 27388 N N . PHE A 1 21 ? 4.633 -2.143 4.326 1.00 0.00 21 PHE A N 17
ATOM 27389 C CA . PHE A 1 21 ? 3.407 -2.046 3.542 1.00 0.00 21 PHE A CA 17
ATOM 27390 C C . PHE A 1 21 ? 2.981 -3.417 3.027 1.00 0.00 21 PHE A C 17
ATOM 27391 O O . PHE A 1 21 ? 1.872 -3.878 3.300 1.00 0.00 21 PHE A O 17
ATOM 27408 N N . ARG A 1 22 ? 3.869 -4.064 2.279 1.00 0.00 22 ARG A N 17
ATOM 27409 C CA . ARG A 1 22 ? 3.585 -5.382 1.724 1.00 0.00 22 ARG A CA 17
ATOM 27410 C C . ARG A 1 22 ? 2.796 -6.231 2.716 1.00 0.00 22 ARG A C 17
ATOM 27411 O O . ARG A 1 22 ? 1.654 -6.608 2.454 1.00 0.00 22 ARG A O 17
ATOM 27432 N N . ALA A 1 23 ? 3.413 -6.529 3.855 1.00 0.00 23 ALA A N 17
ATOM 27433 C CA . ALA A 1 23 ? 2.768 -7.332 4.886 1.00 0.00 23 ALA A CA 17
ATOM 27434 C C . ALA A 1 23 ? 1.555 -6.611 5.464 1.00 0.00 23 ALA A C 17
ATOM 27435 O O . ALA A 1 23 ? 0.569 -7.242 5.844 1.00 0.00 23 ALA A O 17
ATOM 27442 N N . GLY A 1 24 ? 1.634 -5.286 5.528 1.00 0.00 24 GLY A N 17
ATOM 27443 C CA . GLY A 1 24 ? 0.536 -4.502 6.062 1.00 0.00 24 GLY A CA 17
ATOM 27444 C C . GLY A 1 24 ? -0.817 -5.111 5.750 1.00 0.00 24 GLY A C 17
ATOM 27445 O O . GLY A 1 24 ? -1.326 -5.931 6.513 1.00 0.00 24 GLY A O 17
ATOM 27449 N N . MET A 1 25 ? -1.401 -4.708 4.627 1.00 0.00 25 MET A N 17
ATOM 27450 C CA . MET A 1 25 ? -2.704 -5.219 4.217 1.00 0.00 25 MET A CA 17
ATOM 27451 C C . MET A 1 25 ? -2.565 -6.579 3.538 1.00 0.00 25 MET A C 17
ATOM 27452 O O . MET A 1 25 ? -1.824 -6.743 2.569 1.00 0.00 25 MET A O 17
ATOM 27466 N N . PRO A 1 26 ? -3.293 -7.578 4.059 1.00 0.00 26 PRO A N 17
ATOM 27467 C CA . PRO A 1 26 ? -3.267 -8.940 3.518 1.00 0.00 26 PRO A CA 17
ATOM 27468 C C . PRO A 1 26 ? -3.935 -9.034 2.151 1.00 0.00 26 PRO A C 17
ATOM 27469 O O . PRO A 1 26 ? -4.344 -8.023 1.577 1.00 0.00 26 PRO A O 17
ATOM 27480 N N . LEU A 1 27 ? -4.044 -10.253 1.633 1.00 0.00 27 LEU A N 17
ATOM 27481 C CA . LEU A 1 27 ? -4.664 -10.479 0.332 1.00 0.00 27 LEU A CA 17
ATOM 27482 C C . LEU A 1 27 ? -5.982 -11.233 0.480 1.00 0.00 27 LEU A C 17
ATOM 27483 O O . LEU A 1 27 ? -6.935 -10.988 -0.258 1.00 0.00 27 LEU A O 17
ATOM 27499 N N . ARG A 1 28 ? -6.027 -12.151 1.441 1.00 0.00 28 ARG A N 17
ATOM 27500 C CA . ARG A 1 28 ? -7.228 -12.940 1.686 1.00 0.00 28 ARG A CA 17
ATOM 27501 C C . ARG A 1 28 ? -8.306 -12.096 2.358 1.00 0.00 28 ARG A C 17
ATOM 27502 O O . ARG A 1 28 ? -9.488 -12.201 2.030 1.00 0.00 28 ARG A O 17
ATOM 27523 N N . LYS A 1 29 ? -7.891 -11.257 3.302 1.00 0.00 29 LYS A N 17
ATOM 27524 C CA . LYS A 1 29 ? -8.820 -10.393 4.021 1.00 0.00 29 LYS A CA 17
ATOM 27525 C C . LYS A 1 29 ? -9.100 -9.119 3.230 1.00 0.00 29 LYS A C 17
ATOM 27526 O O . LYS A 1 29 ? -8.190 -8.342 2.941 1.00 0.00 29 LYS A O 17
ATOM 27545 N N . HIS A 1 30 ? -10.367 -8.910 2.884 1.00 0.00 30 HIS A N 17
ATOM 27546 C CA . HIS A 1 30 ? -10.767 -7.728 2.128 1.00 0.00 30 HIS A CA 17
ATOM 27547 C C . HIS A 1 30 ? -12.281 -7.543 2.171 1.00 0.00 30 HIS A C 17
ATOM 27548 O O . HIS A 1 30 ? -13.022 -8.478 2.476 1.00 0.00 30 HIS A O 17
ATOM 27562 N N . ARG A 1 31 ? -12.733 -6.331 1.865 1.00 0.00 31 ARG A N 17
ATOM 27563 C CA . ARG A 1 31 ? -14.158 -6.024 1.871 1.00 0.00 31 ARG A CA 17
ATOM 27564 C C . ARG A 1 31 ? -14.977 -7.230 1.422 1.00 0.00 31 ARG A C 17
ATOM 27565 O O . ARG A 1 31 ? -15.746 -7.794 2.200 1.00 0.00 31 ARG A O 17
ATOM 27586 N N . GLN A 1 32 ? -14.807 -7.618 0.162 1.00 0.00 32 GLN A N 17
ATOM 27587 C CA . GLN A 1 32 ? -15.531 -8.757 -0.390 1.00 0.00 32 GLN A CA 17
ATOM 27588 C C . GLN A 1 32 ? -15.278 -10.015 0.433 1.00 0.00 32 GLN A C 17
ATOM 27589 O O . GLN A 1 32 ? -14.136 -10.329 0.771 1.00 0.00 32 GLN A O 17
ATOM 27603 N N . HIS A 1 33 ? -16.350 -10.732 0.755 1.00 0.00 33 HIS A N 17
ATOM 27604 C CA . HIS A 1 33 ? -16.243 -11.957 1.540 1.00 0.00 33 HIS A CA 17
ATOM 27605 C C . HIS A 1 33 ? -16.486 -13.184 0.667 1.00 0.00 33 HIS A C 17
ATOM 27606 O O . HIS A 1 33 ? -16.046 -14.287 0.992 1.00 0.00 33 HIS A O 17
ATOM 27620 N N . PHE A 1 34 ? -17.190 -12.985 -0.443 1.00 0.00 34 PHE A N 17
ATOM 27621 C CA . PHE A 1 34 ? -17.493 -14.076 -1.362 1.00 0.00 34 PHE A CA 17
ATOM 27622 C C . PHE A 1 34 ? -16.214 -14.664 -1.949 1.00 0.00 34 PHE A C 17
ATOM 27623 O O . PHE A 1 34 ? -16.234 -15.725 -2.574 1.00 0.00 34 PHE A O 17
ATOM 27640 N N . LYS A 1 35 ? -15.101 -13.968 -1.743 1.00 0.00 35 LYS A N 17
ATOM 27641 C CA . LYS A 1 35 ? -13.811 -14.419 -2.250 1.00 0.00 35 LYS A CA 17
ATOM 27642 C C . LYS A 1 35 ? -13.828 -14.518 -3.772 1.00 0.00 35 LYS A C 17
ATOM 27643 O O . LYS A 1 35 ? -13.296 -15.466 -4.350 1.00 0.00 35 LYS A O 17
ATOM 27662 N N . LYS A 1 36 ? -14.442 -13.532 -4.417 1.00 0.00 36 LYS A N 17
ATOM 27663 C CA . LYS A 1 36 ? -14.527 -13.505 -5.873 1.00 0.00 36 LYS A CA 17
ATOM 27664 C C . LYS A 1 36 ? -13.411 -12.652 -6.467 1.00 0.00 36 LYS A C 17
ATOM 27665 O O . LYS A 1 36 ? -12.852 -12.984 -7.513 1.00 0.00 36 LYS A O 17
ATOM 27684 N N . TYR A 1 37 ? -13.090 -11.553 -5.794 1.00 0.00 37 TYR A N 17
ATOM 27685 C CA . TYR A 1 37 ? -12.041 -10.652 -6.256 1.00 0.00 37 TYR A CA 17
ATOM 27686 C C . TYR A 1 37 ? -10.845 -11.436 -6.788 1.00 0.00 37 TYR A C 17
ATOM 27687 O O . TYR A 1 37 ? -10.511 -11.356 -7.969 1.00 0.00 37 TYR A O 17
ATOM 27705 N N . GLY A 1 38 ? -10.203 -12.195 -5.905 1.00 0.00 38 GLY A N 17
ATOM 27706 C CA . GLY A 1 38 ? -9.052 -12.984 -6.303 1.00 0.00 38 GLY A CA 17
ATOM 27707 C C . GLY A 1 38 ? -7.755 -12.446 -5.730 1.00 0.00 38 GLY A C 17
ATOM 27708 O O . GLY A 1 38 ? -6.846 -12.081 -6.473 1.00 0.00 38 GLY A O 17
ATOM 27712 N N . ASN A 1 39 ? -7.671 -12.396 -4.405 1.00 0.00 39 ASN A N 17
ATOM 27713 C CA . ASN A 1 39 ? -6.477 -11.897 -3.733 1.00 0.00 39 ASN A CA 17
ATOM 27714 C C . ASN A 1 39 ? -6.230 -10.432 -4.080 1.00 0.00 39 ASN A C 17
ATOM 27715 O O . ASN A 1 39 ? -5.113 -10.045 -4.424 1.00 0.00 39 ASN A O 17
ATOM 27726 N N . CYS A 1 40 ? -7.279 -9.623 -3.986 1.00 0.00 40 CYS A N 17
ATOM 27727 C CA . CYS A 1 40 ? -7.177 -8.200 -4.289 1.00 0.00 40 CYS A CA 17
ATOM 27728 C C . CYS A 1 40 ? -7.738 -7.358 -3.148 1.00 0.00 40 CYS A C 17
ATOM 27729 O O . CYS A 1 40 ? -8.346 -7.885 -2.215 1.00 0.00 40 CYS A O 17
ATOM 27737 N N . PHE A 1 41 ? -7.528 -6.048 -3.226 1.00 0.00 41 PHE A N 17
ATOM 27738 C CA . PHE A 1 41 ? -8.011 -5.134 -2.198 1.00 0.00 41 PHE A CA 17
ATOM 27739 C C . PHE A 1 41 ? -8.163 -3.721 -2.755 1.00 0.00 41 PHE A C 17
ATOM 27740 O O . PHE A 1 41 ? -7.360 -3.274 -3.574 1.00 0.00 41 PHE A O 17
ATOM 27757 N N . THR A 1 42 ? -9.200 -3.022 -2.304 1.00 0.00 42 THR A N 17
ATOM 27758 C CA . THR A 1 42 ? -9.460 -1.662 -2.757 1.00 0.00 42 THR A CA 17
ATOM 27759 C C . THR A 1 42 ? -8.312 -0.730 -2.385 1.00 0.00 42 THR A C 17
ATOM 27760 O O . THR A 1 42 ? -7.719 -0.856 -1.314 1.00 0.00 42 THR A O 17
ATOM 27771 N N . ALA A 1 43 ? -8.003 0.206 -3.277 1.00 0.00 43 ALA A N 17
ATOM 27772 C CA . ALA A 1 43 ? -6.928 1.161 -3.041 1.00 0.00 43 ALA A CA 17
ATOM 27773 C C . ALA A 1 43 ? -7.272 2.103 -1.892 1.00 0.00 43 ALA A C 17
ATOM 27774 O O . ALA A 1 43 ? -6.453 2.341 -1.005 1.00 0.00 43 ALA A O 17
ATOM 27781 N N . GLY A 1 44 ? -8.490 2.636 -1.914 1.00 0.00 44 GLY A N 17
ATOM 27782 C CA . GLY A 1 44 ? -8.920 3.546 -0.869 1.00 0.00 44 GLY A CA 17
ATOM 27783 C C . GLY A 1 44 ? -8.361 3.175 0.490 1.00 0.00 44 GLY A C 17
ATOM 27784 O O . GLY A 1 44 ? -7.663 3.969 1.119 1.00 0.00 44 GLY A O 17
ATOM 27788 N N . GLU A 1 45 ? -8.669 1.964 0.945 1.00 0.00 45 GLU A N 17
ATOM 27789 C CA . GLU A 1 45 ? -8.194 1.491 2.239 1.00 0.00 45 GLU A CA 17
ATOM 27790 C C . GLU A 1 45 ? -6.670 1.530 2.307 1.00 0.00 45 GLU A C 17
ATOM 27791 O O . GLU A 1 45 ? -6.093 1.914 3.324 1.00 0.00 45 GLU A O 17
ATOM 27803 N N . ALA A 1 46 ? -6.024 1.131 1.216 1.00 0.00 46 ALA A N 17
ATOM 27804 C CA . ALA A 1 46 ? -4.568 1.122 1.150 1.00 0.00 46 ALA A CA 17
ATOM 27805 C C . ALA A 1 46 ? -3.996 2.500 1.465 1.00 0.00 46 ALA A C 17
ATOM 27806 O O . ALA A 1 46 ? -3.036 2.625 2.225 1.00 0.00 46 ALA A O 17
ATOM 27813 N N . VAL A 1 47 ? -4.591 3.532 0.875 1.00 0.00 47 VAL A N 17
ATOM 27814 C CA . VAL A 1 47 ? -4.140 4.901 1.093 1.00 0.00 47 VAL A CA 17
ATOM 27815 C C . VAL A 1 47 ? -3.951 5.188 2.578 1.00 0.00 47 VAL A C 17
ATOM 27816 O O . VAL A 1 47 ? -2.914 5.704 2.994 1.00 0.00 47 VAL A O 17
ATOM 27829 N N . ASP A 1 48 ? -4.960 4.849 3.373 1.00 0.00 48 ASP A N 17
ATOM 27830 C CA . ASP A 1 48 ? -4.905 5.068 4.814 1.00 0.00 48 ASP A CA 17
ATOM 27831 C C . ASP A 1 48 ? -3.821 4.206 5.454 1.00 0.00 48 ASP A C 17
ATOM 27832 O O . ASP A 1 48 ? -3.028 4.689 6.262 1.00 0.00 48 ASP A O 17
ATOM 27841 N N . TRP A 1 49 ? -3.795 2.930 5.088 1.00 0.00 49 TRP A N 17
ATOM 27842 C CA . TRP A 1 49 ? -2.809 2.001 5.627 1.00 0.00 49 TRP A CA 17
ATOM 27843 C C . TRP A 1 49 ? -1.394 2.531 5.426 1.00 0.00 49 TRP A C 17
ATOM 27844 O O . TRP A 1 49 ? -0.627 2.661 6.382 1.00 0.00 49 TRP A O 17
ATOM 27865 N N . LEU A 1 50 ? -1.053 2.837 4.179 1.00 0.00 50 LEU A N 17
ATOM 27866 C CA . LEU A 1 50 ? 0.272 3.354 3.853 1.00 0.00 50 LEU A CA 17
ATOM 27867 C C . LEU A 1 50 ? 0.511 4.701 4.528 1.00 0.00 50 LEU A C 17
ATOM 27868 O O . LEU A 1 50 ? 1.532 4.904 5.186 1.00 0.00 50 LEU A O 17
ATOM 27884 N N . TYR A 1 51 ? -0.436 5.617 4.361 1.00 0.00 51 TYR A N 17
ATOM 27885 C CA . TYR A 1 51 ? -0.328 6.945 4.954 1.00 0.00 51 TYR A CA 17
ATOM 27886 C C . TYR A 1 51 ? 0.033 6.853 6.433 1.00 0.00 51 TYR A C 17
ATOM 27887 O O . TYR A 1 51 ? 1.086 7.328 6.858 1.00 0.00 51 TYR A O 17
ATOM 27905 N N . ASP A 1 52 ? -0.850 6.239 7.213 1.00 0.00 52 ASP A N 17
ATOM 27906 C CA . ASP A 1 52 ? -0.626 6.082 8.646 1.00 0.00 52 ASP A CA 17
ATOM 27907 C C . ASP A 1 52 ? 0.793 5.596 8.924 1.00 0.00 52 ASP A C 17
ATOM 27908 O O . ASP A 1 52 ? 1.476 6.114 9.809 1.00 0.00 52 ASP A O 17
ATOM 27917 N N . LEU A 1 53 ? 1.231 4.599 8.163 1.00 0.00 53 LEU A N 17
ATOM 27918 C CA . LEU A 1 53 ? 2.570 4.042 8.328 1.00 0.00 53 LEU A CA 17
ATOM 27919 C C . LEU A 1 53 ? 3.636 5.103 8.074 1.00 0.00 53 LEU A C 17
ATOM 27920 O O . LEU A 1 53 ? 4.621 5.197 8.808 1.00 0.00 53 LEU A O 17
ATOM 27936 N N . LEU A 1 54 ? 3.433 5.901 7.032 1.00 0.00 54 LEU A N 17
ATOM 27937 C CA . LEU A 1 54 ? 4.376 6.957 6.682 1.00 0.00 54 LEU A CA 17
ATOM 27938 C C . LEU A 1 54 ? 4.464 7.999 7.792 1.00 0.00 54 LEU A C 17
ATOM 27939 O O . LEU A 1 54 ? 5.516 8.180 8.405 1.00 0.00 54 LEU A O 17
ATOM 27955 N N . ARG A 1 55 ? 3.351 8.679 8.048 1.00 0.00 55 ARG A N 17
ATOM 27956 C CA . ARG A 1 55 ? 3.302 9.702 9.086 1.00 0.00 55 ARG A CA 17
ATOM 27957 C C . ARG A 1 55 ? 3.872 9.172 10.398 1.00 0.00 55 ARG A C 17
ATOM 27958 O O . ARG A 1 55 ? 4.532 9.900 11.138 1.00 0.00 55 ARG A O 17
ATOM 27979 N N . ASN A 1 56 ? 3.611 7.900 10.680 1.00 0.00 56 ASN A N 17
ATOM 27980 C CA . ASN A 1 56 ? 4.097 7.273 11.904 1.00 0.00 56 ASN A CA 17
ATOM 27981 C C . ASN A 1 56 ? 5.600 7.483 12.063 1.00 0.00 56 ASN A C 17
ATOM 27982 O O . ASN A 1 56 ? 6.100 7.639 13.176 1.00 0.00 56 ASN A O 17
ATOM 27993 N N . ASN A 1 57 ? 6.313 7.486 10.942 1.00 0.00 57 ASN A N 17
ATOM 27994 C CA . ASN A 1 57 ? 7.759 7.678 10.957 1.00 0.00 57 ASN A CA 17
ATOM 27995 C C . ASN A 1 57 ? 8.111 9.153 11.124 1.00 0.00 57 ASN A C 17
ATOM 27996 O O . ASN A 1 57 ? 7.236 10.018 11.093 1.00 0.00 57 ASN A O 17
ATOM 28007 N N . SER A 1 58 ? 9.398 9.432 11.301 1.00 0.00 58 SER A N 17
ATOM 28008 C CA . SER A 1 58 ? 9.866 10.802 11.477 1.00 0.00 58 SER A CA 17
ATOM 28009 C C . SER A 1 58 ? 10.078 11.480 10.127 1.00 0.00 58 SER A C 17
ATOM 28010 O O . SER A 1 58 ? 9.602 12.591 9.897 1.00 0.00 58 SER A O 17
ATOM 28018 N N . ASN A 1 59 ? 10.797 10.803 9.238 1.00 0.00 59 ASN A N 17
ATOM 28019 C CA . ASN A 1 59 ? 11.073 11.340 7.910 1.00 0.00 59 ASN A CA 17
ATOM 28020 C C . ASN A 1 59 ? 9.832 12.004 7.322 1.00 0.00 59 ASN A C 17
ATOM 28021 O O . ASN A 1 59 ? 9.839 13.196 7.015 1.00 0.00 59 ASN A O 17
ATOM 28032 N N . PHE A 1 60 ? 8.767 11.224 7.170 1.00 0.00 60 PHE A N 17
ATOM 28033 C CA . PHE A 1 60 ? 7.517 11.735 6.618 1.00 0.00 60 PHE A CA 17
ATOM 28034 C C . PHE A 1 60 ? 6.780 12.590 7.645 1.00 0.00 60 PHE A C 17
ATOM 28035 O O . PHE A 1 60 ? 6.174 13.605 7.304 1.00 0.00 60 PHE A O 17
ATOM 28052 N N . GLY A 1 61 ? 6.835 12.170 8.905 1.00 0.00 61 GLY A N 17
ATOM 28053 C CA . GLY A 1 61 ? 6.168 12.907 9.963 1.00 0.00 61 GLY A CA 17
ATOM 28054 C C . GLY A 1 61 ? 4.691 13.107 9.687 1.00 0.00 61 GLY A C 17
ATOM 28055 O O . GLY A 1 61 ? 4.173 12.711 8.643 1.00 0.00 61 GLY A O 17
ATOM 28059 N N . PRO A 1 62 ? 3.986 13.732 10.642 1.00 0.00 62 PRO A N 17
ATOM 28060 C CA . PRO A 1 62 ? 2.550 13.997 10.520 1.00 0.00 62 PRO A CA 17
ATOM 28061 C C . PRO A 1 62 ? 2.242 15.052 9.464 1.00 0.00 62 PRO A C 17
ATOM 28062 O O . PRO A 1 62 ? 1.089 15.235 9.074 1.00 0.00 62 PRO A O 17
ATOM 28073 N N . GLU A 1 63 ? 3.280 15.744 9.005 1.00 0.00 63 GLU A N 17
ATOM 28074 C CA . GLU A 1 63 ? 3.119 16.782 7.994 1.00 0.00 63 GLU A CA 17
ATOM 28075 C C . GLU A 1 63 ? 2.611 16.190 6.683 1.00 0.00 63 GLU A C 17
ATOM 28076 O O . GLU A 1 63 ? 1.806 16.803 5.982 1.00 0.00 63 GLU A O 17
ATOM 28088 N N . VAL A 1 64 ? 3.088 14.993 6.357 1.00 0.00 64 VAL A N 17
ATOM 28089 C CA . VAL A 1 64 ? 2.683 14.316 5.131 1.00 0.00 64 VAL A CA 17
ATOM 28090 C C . VAL A 1 64 ? 1.166 14.183 5.051 1.00 0.00 64 VAL A C 17
ATOM 28091 O O . VAL A 1 64 ? 0.518 13.759 6.008 1.00 0.00 64 VAL A O 17
ATOM 28104 N N . THR A 1 65 ? 0.605 14.549 3.903 1.00 0.00 65 THR A N 17
ATOM 28105 C CA . THR A 1 65 ? -0.836 14.472 3.698 1.00 0.00 65 THR A CA 17
ATOM 28106 C C . THR A 1 65 ? -1.184 13.462 2.611 1.00 0.00 65 THR A C 17
ATOM 28107 O O . THR A 1 65 ? -0.322 13.054 1.832 1.00 0.00 65 THR A O 17
ATOM 28118 N N . ARG A 1 66 ? -2.450 13.062 2.564 1.00 0.00 66 ARG A N 17
ATOM 28119 C CA . ARG A 1 66 ? -2.911 12.098 1.572 1.00 0.00 66 ARG A CA 17
ATOM 28120 C C . ARG A 1 66 ? -2.279 12.375 0.211 1.00 0.00 66 ARG A C 17
ATOM 28121 O O . ARG A 1 66 ? -1.683 11.487 -0.398 1.00 0.00 66 ARG A O 17
ATOM 28142 N N . GLN A 1 67 ? -2.415 13.611 -0.259 1.00 0.00 67 GLN A N 17
ATOM 28143 C CA . GLN A 1 67 ? -1.859 14.003 -1.548 1.00 0.00 67 GLN A CA 17
ATOM 28144 C C . GLN A 1 67 ? -0.548 13.272 -1.820 1.00 0.00 67 GLN A C 17
ATOM 28145 O O . GLN A 1 67 ? -0.443 12.503 -2.776 1.00 0.00 67 GLN A O 17
ATOM 28159 N N . GLN A 1 68 ? 0.447 13.518 -0.975 1.00 0.00 68 GLN A N 17
ATOM 28160 C CA . GLN A 1 68 ? 1.751 12.883 -1.127 1.00 0.00 68 GLN A CA 17
ATOM 28161 C C . GLN A 1 68 ? 1.615 11.365 -1.181 1.00 0.00 68 GLN A C 17
ATOM 28162 O O . GLN A 1 68 ? 2.260 10.701 -1.993 1.00 0.00 68 GLN A O 17
ATOM 28176 N N . THR A 1 69 ? 0.771 10.820 -0.311 1.00 0.00 69 THR A N 17
ATOM 28177 C CA . THR A 1 69 ? 0.551 9.380 -0.258 1.00 0.00 69 THR A CA 17
ATOM 28178 C C . THR A 1 69 ? 0.128 8.839 -1.619 1.00 0.00 69 THR A C 17
ATOM 28179 O O . THR A 1 69 ? 0.709 7.877 -2.122 1.00 0.00 69 THR A O 17
ATOM 28190 N N . ILE A 1 70 ? -0.885 9.463 -2.210 1.00 0.00 70 ILE A N 17
ATOM 28191 C CA . ILE A 1 70 ? -1.383 9.044 -3.514 1.00 0.00 70 ILE A CA 17
ATOM 28192 C C . ILE A 1 70 ? -0.271 9.058 -4.558 1.00 0.00 70 ILE A C 17
ATOM 28193 O O . ILE A 1 70 ? -0.142 8.128 -5.353 1.00 0.00 70 ILE A O 17
ATOM 28209 N N . GLN A 1 71 ? 0.529 10.119 -4.548 1.00 0.00 71 GLN A N 17
ATOM 28210 C CA . GLN A 1 71 ? 1.630 10.254 -5.493 1.00 0.00 71 GLN A CA 17
ATOM 28211 C C . GLN A 1 71 ? 2.632 9.116 -5.328 1.00 0.00 71 GLN A C 17
ATOM 28212 O O . GLN A 1 71 ? 3.085 8.526 -6.309 1.00 0.00 71 GLN A O 17
ATOM 28226 N N . LEU A 1 72 ? 2.974 8.812 -4.080 1.00 0.00 72 LEU A N 17
ATOM 28227 C CA . LEU A 1 72 ? 3.923 7.744 -3.785 1.00 0.00 72 LEU A CA 17
ATOM 28228 C C . LEU A 1 72 ? 3.393 6.397 -4.266 1.00 0.00 72 LEU A C 17
ATOM 28229 O O . LEU A 1 72 ? 4.052 5.697 -5.036 1.00 0.00 72 LEU A O 17
ATOM 28245 N N . LEU A 1 73 ? 2.198 6.040 -3.809 1.00 0.00 73 LEU A N 17
ATOM 28246 C CA . LEU A 1 73 ? 1.577 4.777 -4.194 1.00 0.00 73 LEU A CA 17
ATOM 28247 C C . LEU A 1 73 ? 1.837 4.469 -5.665 1.00 0.00 73 LEU A C 17
ATOM 28248 O O . LEU A 1 73 ? 2.053 3.316 -6.039 1.00 0.00 73 LEU A O 17
ATOM 28264 N N . ARG A 1 74 ? 1.817 5.507 -6.494 1.00 0.00 74 ARG A N 17
ATOM 28265 C CA . ARG A 1 74 ? 2.052 5.347 -7.924 1.00 0.00 74 ARG A CA 17
ATOM 28266 C C . ARG A 1 74 ? 3.383 4.647 -8.182 1.00 0.00 74 ARG A C 17
ATOM 28267 O O . ARG A 1 74 ? 3.433 3.603 -8.832 1.00 0.00 74 ARG A O 17
ATOM 28288 N N . LYS A 1 75 ? 4.461 5.230 -7.668 1.00 0.00 75 LYS A N 17
ATOM 28289 C CA . LYS A 1 75 ? 5.794 4.663 -7.840 1.00 0.00 75 LYS A CA 17
ATOM 28290 C C . LYS A 1 75 ? 5.765 3.147 -7.683 1.00 0.00 75 LYS A C 17
ATOM 28291 O O . LYS A 1 75 ? 6.154 2.411 -8.590 1.00 0.00 75 LYS A O 17
ATOM 28310 N N . PHE A 1 76 ? 5.300 2.685 -6.527 1.00 0.00 76 PHE A N 17
ATOM 28311 C CA . PHE A 1 76 ? 5.219 1.255 -6.251 1.00 0.00 76 PHE A CA 17
ATOM 28312 C C . PHE A 1 76 ? 4.652 0.501 -7.450 1.00 0.00 76 PHE A C 17
ATOM 28313 O O . PHE A 1 76 ? 5.243 -0.470 -7.924 1.00 0.00 76 PHE A O 17
ATOM 28330 N N . LEU A 1 77 ? 3.501 0.955 -7.936 1.00 0.00 77 LEU A N 17
ATOM 28331 C CA . LEU A 1 77 ? 2.852 0.324 -9.079 1.00 0.00 77 LEU A CA 17
ATOM 28332 C C . LEU A 1 77 ? 3.804 0.239 -10.268 1.00 0.00 77 LEU A C 17
ATOM 28333 O O . LEU A 1 77 ? 3.838 -0.764 -10.980 1.00 0.00 77 LEU A O 17
ATOM 28349 N N . LYS A 1 78 ? 4.578 1.299 -10.476 1.00 0.00 78 LYS A N 17
ATOM 28350 C CA . LYS A 1 78 ? 5.534 1.345 -11.576 1.00 0.00 78 LYS A CA 17
ATOM 28351 C C . LYS A 1 78 ? 6.749 0.471 -11.278 1.00 0.00 78 LYS A C 17
ATOM 28352 O O . LYS A 1 78 ? 7.365 -0.082 -12.187 1.00 0.00 78 LYS A O 17
ATOM 28371 N N . ASN A 1 79 ? 7.086 0.351 -9.998 1.00 0.00 79 ASN A N 17
ATOM 28372 C CA . ASN A 1 79 ? 8.226 -0.456 -9.580 1.00 0.00 79 ASN A CA 17
ATOM 28373 C C . ASN A 1 79 ? 7.851 -1.933 -9.511 1.00 0.00 79 ASN A C 17
ATOM 28374 O O . ASN A 1 79 ? 8.574 -2.742 -8.929 1.00 0.00 79 ASN A O 17
ATOM 28385 N N . HIS A 1 80 ? 6.715 -2.278 -10.111 1.00 0.00 80 HIS A N 17
ATOM 28386 C CA . HIS A 1 80 ? 6.244 -3.658 -10.119 1.00 0.00 80 HIS A CA 17
ATOM 28387 C C . HIS A 1 80 ? 6.055 -4.176 -8.696 1.00 0.00 80 HIS A C 17
ATOM 28388 O O . HIS A 1 80 ? 6.241 -5.363 -8.426 1.00 0.00 80 HIS A O 17
ATOM 28402 N N . VAL A 1 81 ? 5.683 -3.278 -7.789 1.00 0.00 81 VAL A N 17
ATOM 28403 C CA . VAL A 1 81 ? 5.468 -3.644 -6.394 1.00 0.00 81 VAL A CA 17
ATOM 28404 C C . VAL A 1 81 ? 4.033 -4.100 -6.161 1.00 0.00 81 VAL A C 17
ATOM 28405 O O . VAL A 1 81 ? 3.775 -4.972 -5.330 1.00 0.00 81 VAL A O 17
ATOM 28418 N N . ILE A 1 82 ? 3.101 -3.505 -6.898 1.00 0.00 82 ILE A N 17
ATOM 28419 C CA . ILE A 1 82 ? 1.691 -3.852 -6.773 1.00 0.00 82 ILE A CA 17
ATOM 28420 C C . ILE A 1 82 ? 1.013 -3.900 -8.138 1.00 0.00 82 ILE A C 17
ATOM 28421 O O . ILE A 1 82 ? 0.970 -2.902 -8.856 1.00 0.00 82 ILE A O 17
ATOM 28437 N N . GLU A 1 83 ? 0.483 -5.068 -8.488 1.00 0.00 83 GLU A N 17
ATOM 28438 C CA . GLU A 1 83 ? -0.195 -5.245 -9.767 1.00 0.00 83 GLU A CA 17
ATOM 28439 C C . GLU A 1 83 ? -1.701 -5.057 -9.616 1.00 0.00 83 GLU A C 17
ATOM 28440 O O . GLU A 1 83 ? -2.264 -5.300 -8.548 1.00 0.00 83 GLU A O 17
ATOM 28452 N N . ASP A 1 84 ? -2.349 -4.623 -10.692 1.00 0.00 84 ASP A N 17
ATOM 28453 C CA . ASP A 1 84 ? -3.790 -4.403 -10.680 1.00 0.00 84 ASP A CA 17
ATOM 28454 C C . ASP A 1 84 ? -4.542 -5.715 -10.878 1.00 0.00 84 ASP A C 17
ATOM 28455 O O . ASP A 1 84 ? -3.987 -6.689 -11.388 1.00 0.00 84 ASP A O 17
ATOM 28464 N N . ILE A 1 85 ? -5.807 -5.733 -10.473 1.00 0.00 85 ILE A N 17
ATOM 28465 C CA . ILE A 1 85 ? -6.635 -6.926 -10.606 1.00 0.00 85 ILE A CA 17
ATOM 28466 C C . ILE A 1 85 ? -6.428 -7.589 -11.964 1.00 0.00 85 ILE A C 17
ATOM 28467 O O . ILE A 1 85 ? -6.623 -8.795 -12.115 1.00 0.00 85 ILE A O 17
ATOM 28483 N N . LYS A 1 86 ? -6.029 -6.793 -12.950 1.00 0.00 86 LYS A N 17
ATOM 28484 C CA . LYS A 1 86 ? -5.792 -7.301 -14.296 1.00 0.00 86 LYS A CA 17
ATOM 28485 C C . LYS A 1 86 ? -4.344 -7.752 -14.460 1.00 0.00 86 LYS A C 17
ATOM 28486 O O . LYS A 1 86 ? -4.075 -8.818 -15.012 1.00 0.00 86 LYS A O 17
ATOM 28505 N N . GLY A 1 87 ? -3.415 -6.934 -13.974 1.00 0.00 87 GLY A N 17
ATOM 28506 C CA . GLY A 1 87 ? -2.007 -7.268 -14.076 1.00 0.00 87 GLY A CA 17
ATOM 28507 C C . GLY A 1 87 ? -1.192 -6.156 -14.707 1.00 0.00 87 GLY A C 17
ATOM 28508 O O . GLY A 1 87 ? -0.371 -6.403 -15.591 1.00 0.00 87 GLY A O 17
ATOM 28512 N N . ARG A 1 88 ? -1.419 -4.927 -14.253 1.00 0.00 88 ARG A N 17
ATOM 28513 C CA . ARG A 1 88 ? -0.701 -3.773 -14.781 1.00 0.00 88 ARG A CA 17
ATOM 28514 C C . ARG A 1 88 ? 0.357 -3.292 -13.792 1.00 0.00 88 ARG A C 17
ATOM 28515 O O . ARG A 1 88 ? 0.040 -2.921 -12.662 1.00 0.00 88 ARG A O 17
ATOM 28536 N N . TRP A 1 89 ? 1.612 -3.301 -14.226 1.00 0.00 89 TRP A N 17
ATOM 28537 C CA . TRP A 1 89 ? 2.716 -2.866 -13.378 1.00 0.00 89 TRP A CA 17
ATOM 28538 C C . TRP A 1 89 ? 3.421 -1.655 -13.981 1.00 0.00 89 TRP A C 17
ATOM 28539 O O . TRP A 1 89 ? 4.540 -1.321 -13.595 1.00 0.00 89 TRP A O 17
ATOM 28560 N N . GLY A 1 90 ? 2.757 -1.002 -14.930 1.00 0.00 90 GLY A N 17
ATOM 28561 C CA . GLY A 1 90 ? 3.336 0.165 -15.570 1.00 0.00 90 GLY A CA 17
ATOM 28562 C C . GLY A 1 90 ? 2.291 1.189 -15.963 1.00 0.00 90 GLY A C 17
ATOM 28563 O O . GLY A 1 90 ? 2.233 1.617 -17.116 1.00 0.00 90 GLY A O 17
ATOM 28567 N N . SER A 1 91 ? 1.460 1.584 -15.003 1.00 0.00 91 SER A N 17
ATOM 28568 C CA . SER A 1 91 ? 0.408 2.560 -15.256 1.00 0.00 91 SER A CA 17
ATOM 28569 C C . SER A 1 91 ? 0.701 3.874 -14.537 1.00 0.00 91 SER A C 17
ATOM 28570 O O . SER A 1 91 ? 0.294 4.944 -14.988 1.00 0.00 91 SER A O 17
ATOM 28578 N N . GLU A 1 92 ? 1.411 3.782 -13.417 1.00 0.00 92 GLU A N 17
ATOM 28579 C CA . GLU A 1 92 ? 1.759 4.963 -12.635 1.00 0.00 92 GLU A CA 17
ATOM 28580 C C . GLU A 1 92 ? 0.532 5.839 -12.399 1.00 0.00 92 GLU A C 17
ATOM 28581 O O . GLU A 1 92 ? 0.637 7.062 -12.313 1.00 0.00 92 GLU A O 17
ATOM 28593 N N . ASN A 1 93 ? -0.631 5.204 -12.295 1.00 0.00 93 ASN A N 17
ATOM 28594 C CA . ASN A 1 93 ? -1.878 5.925 -12.070 1.00 0.00 93 ASN A CA 17
ATOM 28595 C C . ASN A 1 93 ? -2.732 5.220 -11.021 1.00 0.00 93 ASN A C 17
ATOM 28596 O O . ASN A 1 93 ? -3.338 4.182 -11.292 1.00 0.00 93 ASN A O 17
ATOM 28607 N N . VAL A 1 94 ? -2.777 5.790 -9.821 1.00 0.00 94 VAL A N 17
ATOM 28608 C CA . VAL A 1 94 ? -3.557 5.218 -8.730 1.00 0.00 94 VAL A CA 17
ATOM 28609 C C . VAL A 1 94 ? -4.200 6.310 -7.883 1.00 0.00 94 VAL A C 17
ATOM 28610 O O . VAL A 1 94 ? -3.782 7.467 -7.922 1.00 0.00 94 VAL A O 17
ATOM 28623 N N . ASP A 1 95 ? -5.218 5.934 -7.117 1.00 0.00 95 ASP A N 17
ATOM 28624 C CA . ASP A 1 95 ? -5.919 6.881 -6.258 1.00 0.00 95 ASP A CA 17
ATOM 28625 C C . ASP A 1 95 ? -6.756 6.150 -5.213 1.00 0.00 95 ASP A C 17
ATOM 28626 O O . ASP A 1 95 ? -6.808 4.920 -5.194 1.00 0.00 95 ASP A O 17
ATOM 28635 N N . ASP A 1 96 ? -7.409 6.915 -4.345 1.00 0.00 96 ASP A N 17
ATOM 28636 C CA . ASP A 1 96 ? -8.244 6.341 -3.296 1.00 0.00 96 ASP A CA 17
ATOM 28637 C C . ASP A 1 96 ? -9.553 5.810 -3.873 1.00 0.00 96 ASP A C 17
ATOM 28638 O O . ASP A 1 96 ? -10.436 5.374 -3.136 1.00 0.00 96 ASP A O 17
ATOM 28647 N N . ASN A 1 97 ? -9.669 5.851 -5.197 1.00 0.00 97 ASN A N 17
ATOM 28648 C CA . ASN A 1 97 ? -10.871 5.375 -5.873 1.00 0.00 97 ASN A CA 17
ATOM 28649 C C . ASN A 1 97 ? -11.191 3.939 -5.468 1.00 0.00 97 ASN A C 17
ATOM 28650 O O . ASN A 1 97 ? -10.464 3.328 -4.687 1.00 0.00 97 ASN A O 17
ATOM 28661 N N . ASN A 1 98 ? -12.284 3.408 -6.006 1.00 0.00 98 ASN A N 17
ATOM 28662 C CA . ASN A 1 98 ? -12.700 2.044 -5.702 1.00 0.00 98 ASN A CA 17
ATOM 28663 C C . ASN A 1 98 ? -11.913 1.036 -6.534 1.00 0.00 98 ASN A C 17
ATOM 28664 O O . ASN A 1 98 ? -12.301 -0.126 -6.648 1.00 0.00 98 ASN A O 17
ATOM 28675 N N . GLN A 1 99 ? -10.806 1.490 -7.111 1.00 0.00 99 GLN A N 17
ATOM 28676 C CA . GLN A 1 99 ? -9.964 0.628 -7.932 1.00 0.00 99 GLN A CA 17
ATOM 28677 C C . GLN A 1 99 ? -9.253 -0.414 -7.076 1.00 0.00 99 GLN A C 17
ATOM 28678 O O . GLN A 1 99 ? -8.497 -0.073 -6.165 1.00 0.00 99 GLN A O 17
ATOM 28692 N N . LEU A 1 100 ? -9.499 -1.685 -7.373 1.00 0.00 100 LEU A N 17
ATOM 28693 C CA . LEU A 1 100 ? -8.882 -2.778 -6.630 1.00 0.00 100 LEU A CA 17
ATOM 28694 C C . LEU A 1 100 ? -7.419 -2.948 -7.026 1.00 0.00 100 LEU A C 17
ATOM 28695 O O . LEU A 1 100 ? -6.974 -2.413 -8.041 1.00 0.00 100 LEU A O 17
ATOM 28711 N N . PHE A 1 101 ? -6.676 -3.699 -6.219 1.00 0.00 101 PHE A N 17
ATOM 28712 C CA . PHE A 1 101 ? -5.263 -3.941 -6.487 1.00 0.00 101 PHE A CA 17
ATOM 28713 C C . PHE A 1 101 ? -4.797 -5.231 -5.818 1.00 0.00 101 PHE A C 17
ATOM 28714 O O . PHE A 1 101 ? -5.460 -5.754 -4.922 1.00 0.00 101 PHE A O 17
ATOM 28731 N N . ARG A 1 102 ? -3.652 -5.740 -6.261 1.00 0.00 102 ARG A N 17
ATOM 28732 C CA . ARG A 1 102 ? -3.097 -6.970 -5.708 1.00 0.00 102 ARG A CA 17
ATOM 28733 C C . ARG A 1 102 ? -1.573 -6.961 -5.784 1.00 0.00 102 ARG A C 17
ATOM 28734 O O . ARG A 1 102 ? -0.976 -6.065 -6.382 1.00 0.00 102 ARG A O 17
ATOM 28755 N N . PHE A 1 103 ? -0.950 -7.964 -5.175 1.00 0.00 103 PHE A N 17
ATOM 28756 C CA . PHE A 1 103 ? 0.505 -8.071 -5.172 1.00 0.00 103 PHE A CA 17
ATOM 28757 C C . PHE A 1 103 ? 0.967 -9.222 -6.061 1.00 0.00 103 PHE A C 17
ATOM 28758 O O . PHE A 1 103 ? 0.359 -10.291 -6.101 1.00 0.00 103 PHE A O 17
ATOM 28775 N N . PRO A 1 104 ? 2.069 -8.998 -6.793 1.00 0.00 104 PRO A N 17
ATOM 28776 C CA . PRO A 1 104 ? 2.638 -10.003 -7.695 1.00 0.00 104 PRO A CA 17
ATOM 28777 C C . PRO A 1 104 ? 3.257 -11.175 -6.940 1.00 0.00 104 PRO A C 17
ATOM 28778 O O . PRO A 1 104 ? 3.750 -11.015 -5.824 1.00 0.00 104 PRO A O 17
ATOM 28789 N N . ALA A 1 105 ? 3.229 -12.352 -7.558 1.00 0.00 105 ALA A N 17
ATOM 28790 C CA . ALA A 1 105 ? 3.791 -13.549 -6.945 1.00 0.00 105 ALA A CA 17
ATOM 28791 C C . ALA A 1 105 ? 5.033 -14.018 -7.694 1.00 0.00 105 ALA A C 17
ATOM 28792 O O . ALA A 1 105 ? 5.023 -14.137 -8.920 1.00 0.00 105 ALA A O 17
ATOM 28799 N N . GLY A 1 1 ? 34.907 -8.886 -3.250 1.00 0.00 1 GLY A N 18
ATOM 28800 C CA . GLY A 1 1 ? 34.523 -7.743 -2.443 1.00 0.00 1 GLY A CA 18
ATOM 28801 C C . GLY A 1 1 ? 33.924 -6.623 -3.270 1.00 0.00 1 GLY A C 18
ATOM 28802 O O . GLY A 1 1 ? 34.510 -5.547 -3.387 1.00 0.00 1 GLY A O 18
ATOM 28806 N N . SER A 1 2 ? 32.755 -6.877 -3.849 1.00 0.00 2 SER A N 18
ATOM 28807 C CA . SER A 1 2 ? 32.079 -5.884 -4.675 1.00 0.00 2 SER A CA 18
ATOM 28808 C C . SER A 1 2 ? 31.372 -4.846 -3.808 1.00 0.00 2 SER A C 18
ATOM 28809 O O . SER A 1 2 ? 30.457 -5.172 -3.053 1.00 0.00 2 SER A O 18
ATOM 28817 N N . SER A 1 3 ? 31.804 -3.595 -3.924 1.00 0.00 3 SER A N 18
ATOM 28818 C CA . SER A 1 3 ? 31.217 -2.508 -3.148 1.00 0.00 3 SER A CA 18
ATOM 28819 C C . SER A 1 3 ? 30.651 -1.430 -4.067 1.00 0.00 3 SER A C 18
ATOM 28820 O O . SER A 1 3 ? 31.365 -0.866 -4.895 1.00 0.00 3 SER A O 18
ATOM 28828 N N . GLY A 1 4 ? 29.360 -1.147 -3.913 1.00 0.00 4 GLY A N 18
ATOM 28829 C CA . GLY A 1 4 ? 28.719 -0.138 -4.735 1.00 0.00 4 GLY A CA 18
ATOM 28830 C C . GLY A 1 4 ? 27.222 -0.068 -4.504 1.00 0.00 4 GLY A C 18
ATOM 28831 O O . GLY A 1 4 ? 26.531 -1.085 -4.557 1.00 0.00 4 GLY A O 18
ATOM 28835 N N . SER A 1 5 ? 26.720 1.135 -4.246 1.00 0.00 5 SER A N 18
ATOM 28836 C CA . SER A 1 5 ? 25.296 1.333 -4.001 1.00 0.00 5 SER A CA 18
ATOM 28837 C C . SER A 1 5 ? 24.752 2.475 -4.854 1.00 0.00 5 SER A C 18
ATOM 28838 O O . SER A 1 5 ? 25.496 3.125 -5.588 1.00 0.00 5 SER A O 18
ATOM 28846 N N . SER A 1 6 ? 23.448 2.712 -4.751 1.00 0.00 6 SER A N 18
ATOM 28847 C CA . SER A 1 6 ? 22.801 3.772 -5.516 1.00 0.00 6 SER A CA 18
ATOM 28848 C C . SER A 1 6 ? 21.648 4.384 -4.727 1.00 0.00 6 SER A C 18
ATOM 28849 O O . SER A 1 6 ? 20.585 3.780 -4.590 1.00 0.00 6 SER A O 18
ATOM 28857 N N . GLY A 1 7 ? 21.866 5.589 -4.209 1.00 0.00 7 GLY A N 18
ATOM 28858 C CA . GLY A 1 7 ? 20.837 6.264 -3.440 1.00 0.00 7 GLY A CA 18
ATOM 28859 C C . GLY A 1 7 ? 20.463 5.507 -2.182 1.00 0.00 7 GLY A C 18
ATOM 28860 O O . GLY A 1 7 ? 19.286 5.414 -1.832 1.00 0.00 7 GLY A O 18
ATOM 28864 N N . TYR A 1 8 ? 21.465 4.962 -1.501 1.00 0.00 8 TYR A N 18
ATOM 28865 C CA . TYR A 1 8 ? 21.235 4.204 -0.277 1.00 0.00 8 TYR A CA 18
ATOM 28866 C C . TYR A 1 8 ? 20.225 4.914 0.621 1.00 0.00 8 TYR A C 18
ATOM 28867 O O . TYR A 1 8 ? 19.173 4.363 0.947 1.00 0.00 8 TYR A O 18
ATOM 28885 N N . ARG A 1 9 ? 20.553 6.139 1.016 1.00 0.00 9 ARG A N 18
ATOM 28886 C CA . ARG A 1 9 ? 19.677 6.925 1.876 1.00 0.00 9 ARG A CA 18
ATOM 28887 C C . ARG A 1 9 ? 18.211 6.660 1.546 1.00 0.00 9 ARG A C 18
ATOM 28888 O O . ARG A 1 9 ? 17.373 6.551 2.440 1.00 0.00 9 ARG A O 18
ATOM 28909 N N . ALA A 1 10 ? 17.909 6.557 0.256 1.00 0.00 10 ALA A N 18
ATOM 28910 C CA . ALA A 1 10 ? 16.546 6.304 -0.192 1.00 0.00 10 ALA A CA 18
ATOM 28911 C C . ALA A 1 10 ? 16.230 4.812 -0.172 1.00 0.00 10 ALA A C 18
ATOM 28912 O O . ALA A 1 10 ? 15.211 4.390 0.377 1.00 0.00 10 ALA A O 18
ATOM 28919 N N . THR A 1 11 ? 17.109 4.017 -0.774 1.00 0.00 11 THR A N 18
ATOM 28920 C CA . THR A 1 11 ? 16.923 2.572 -0.826 1.00 0.00 11 THR A CA 18
ATOM 28921 C C . THR A 1 11 ? 16.504 2.022 0.533 1.00 0.00 11 THR A C 18
ATOM 28922 O O . THR A 1 11 ? 15.612 1.179 0.625 1.00 0.00 11 THR A O 18
ATOM 28933 N N . LYS A 1 12 ? 17.154 2.505 1.587 1.00 0.00 12 LYS A N 18
ATOM 28934 C CA . LYS A 1 12 ? 16.849 2.064 2.942 1.00 0.00 12 LYS A CA 18
ATOM 28935 C C . LYS A 1 12 ? 15.391 2.345 3.291 1.00 0.00 12 LYS A C 18
ATOM 28936 O O . LYS A 1 12 ? 14.643 1.438 3.658 1.00 0.00 12 LYS A O 18
ATOM 28955 N N . LEU A 1 13 ? 14.992 3.607 3.172 1.00 0.00 13 LEU A N 18
ATOM 28956 C CA . LEU A 1 13 ? 13.622 4.008 3.473 1.00 0.00 13 LEU A CA 18
ATOM 28957 C C . LEU A 1 13 ? 12.631 3.283 2.568 1.00 0.00 13 LEU A C 18
ATOM 28958 O O . LEU A 1 13 ? 11.739 2.581 3.045 1.00 0.00 13 LEU A O 18
ATOM 28974 N N . TRP A 1 14 ? 12.795 3.456 1.262 1.00 0.00 14 TRP A N 18
ATOM 28975 C CA . TRP A 1 14 ? 11.916 2.816 0.290 1.00 0.00 14 TRP A CA 18
ATOM 28976 C C . TRP A 1 14 ? 11.706 1.345 0.631 1.00 0.00 14 TRP A C 18
ATOM 28977 O O . TRP A 1 14 ? 10.586 0.840 0.576 1.00 0.00 14 TRP A O 18
ATOM 28998 N N . ASN A 1 15 ? 12.791 0.664 0.984 1.00 0.00 15 ASN A N 18
ATOM 28999 C CA . ASN A 1 15 ? 12.725 -0.751 1.334 1.00 0.00 15 ASN A CA 18
ATOM 29000 C C . ASN A 1 15 ? 11.948 -0.954 2.631 1.00 0.00 15 ASN A C 18
ATOM 29001 O O . ASN A 1 15 ? 11.195 -1.918 2.770 1.00 0.00 15 ASN A O 18
ATOM 29012 N N . GLU A 1 16 ? 12.137 -0.040 3.578 1.00 0.00 16 GLU A N 18
ATOM 29013 C CA . GLU A 1 16 ? 11.454 -0.120 4.863 1.00 0.00 16 GLU A CA 18
ATOM 29014 C C . GLU A 1 16 ? 9.948 0.057 4.691 1.00 0.00 16 GLU A C 18
ATOM 29015 O O . GLU A 1 16 ? 9.160 -0.788 5.116 1.00 0.00 16 GLU A O 18
ATOM 29027 N N . VAL A 1 17 ? 9.556 1.163 4.066 1.00 0.00 17 VAL A N 18
ATOM 29028 C CA . VAL A 1 17 ? 8.145 1.451 3.837 1.00 0.00 17 VAL A CA 18
ATOM 29029 C C . VAL A 1 17 ? 7.477 0.334 3.044 1.00 0.00 17 VAL A C 18
ATOM 29030 O O . VAL A 1 17 ? 6.359 -0.080 3.353 1.00 0.00 17 VAL A O 18
ATOM 29043 N N . THR A 1 18 ? 8.170 -0.154 2.019 1.00 0.00 18 THR A N 18
ATOM 29044 C CA . THR A 1 18 ? 7.644 -1.224 1.181 1.00 0.00 18 THR A CA 18
ATOM 29045 C C . THR A 1 18 ? 7.465 -2.510 1.979 1.00 0.00 18 THR A C 18
ATOM 29046 O O . THR A 1 18 ? 6.389 -3.109 1.979 1.00 0.00 18 THR A O 18
ATOM 29057 N N . THR A 1 19 ? 8.526 -2.931 2.660 1.00 0.00 19 THR A N 18
ATOM 29058 C CA . THR A 1 19 ? 8.487 -4.147 3.462 1.00 0.00 19 THR A CA 18
ATOM 29059 C C . THR A 1 19 ? 7.224 -4.202 4.315 1.00 0.00 19 THR A C 18
ATOM 29060 O O . THR A 1 19 ? 6.486 -5.187 4.286 1.00 0.00 19 THR A O 18
ATOM 29071 N N . SER A 1 20 ? 6.981 -3.138 5.074 1.00 0.00 20 SER A N 18
ATOM 29072 C CA . SER A 1 20 ? 5.809 -3.067 5.938 1.00 0.00 20 SER A CA 18
ATOM 29073 C C . SER A 1 20 ? 4.525 -3.177 5.121 1.00 0.00 20 SER A C 18
ATOM 29074 O O . SER A 1 20 ? 3.588 -3.876 5.507 1.00 0.00 20 SER A O 18
ATOM 29082 N N . PHE A 1 21 ? 4.489 -2.481 3.989 1.00 0.00 21 PHE A N 18
ATOM 29083 C CA . PHE A 1 21 ? 3.321 -2.498 3.117 1.00 0.00 21 PHE A CA 18
ATOM 29084 C C . PHE A 1 21 ? 2.888 -3.931 2.816 1.00 0.00 21 PHE A C 18
ATOM 29085 O O . PHE A 1 21 ? 1.716 -4.279 2.958 1.00 0.00 21 PHE A O 18
ATOM 29102 N N . ARG A 1 22 ? 3.844 -4.755 2.400 1.00 0.00 22 ARG A N 18
ATOM 29103 C CA . ARG A 1 22 ? 3.562 -6.149 2.077 1.00 0.00 22 ARG A CA 18
ATOM 29104 C C . ARG A 1 22 ? 2.717 -6.800 3.168 1.00 0.00 22 ARG A C 18
ATOM 29105 O O . ARG A 1 22 ? 1.607 -7.266 2.912 1.00 0.00 22 ARG A O 18
ATOM 29126 N N . ALA A 1 23 ? 3.252 -6.829 4.384 1.00 0.00 23 ALA A N 18
ATOM 29127 C CA . ALA A 1 23 ? 2.547 -7.422 5.514 1.00 0.00 23 ALA A CA 18
ATOM 29128 C C . ALA A 1 23 ? 1.491 -6.468 6.063 1.00 0.00 23 ALA A C 18
ATOM 29129 O O . ALA A 1 23 ? 0.296 -6.760 6.023 1.00 0.00 23 ALA A O 18
ATOM 29136 N N . GLY A 1 24 ? 1.940 -5.327 6.577 1.00 0.00 24 GLY A N 18
ATOM 29137 C CA . GLY A 1 24 ? 1.020 -4.349 7.128 1.00 0.00 24 GLY A CA 18
ATOM 29138 C C . GLY A 1 24 ? -0.091 -4.989 7.937 1.00 0.00 24 GLY A C 18
ATOM 29139 O O . GLY A 1 24 ? 0.153 -5.900 8.727 1.00 0.00 24 GLY A O 18
ATOM 29143 N N . MET A 1 25 ? -1.315 -4.509 7.741 1.00 0.00 25 MET A N 18
ATOM 29144 C CA . MET A 1 25 ? -2.467 -5.041 8.459 1.00 0.00 25 MET A CA 18
ATOM 29145 C C . MET A 1 25 ? -3.172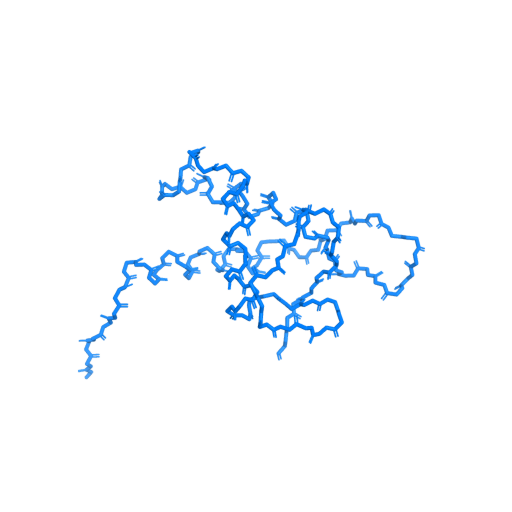 -6.116 7.638 1.00 0.00 25 MET A C 18
ATOM 29146 O O . MET A 1 25 ? -3.104 -6.135 6.408 1.00 0.00 25 MET A O 18
ATOM 29160 N N . PRO A 1 26 ? -3.863 -7.033 8.330 1.00 0.00 26 PRO A N 18
ATOM 29161 C CA . PRO A 1 26 ? -4.593 -8.128 7.684 1.00 0.00 26 PRO A CA 18
ATOM 29162 C C . PRO A 1 26 ? -5.819 -7.637 6.921 1.00 0.00 26 PRO A C 18
ATOM 29163 O O . PRO A 1 26 ? -6.253 -6.497 7.091 1.00 0.00 26 PRO A O 18
ATOM 29174 N N . LEU A 1 27 ? -6.373 -8.503 6.080 1.00 0.00 27 LEU A N 18
ATOM 29175 C CA . LEU A 1 27 ? -7.550 -8.158 5.291 1.00 0.00 27 LEU A CA 18
ATOM 29176 C C . LEU A 1 27 ? -8.774 -7.990 6.184 1.00 0.00 27 LEU A C 18
ATOM 29177 O O . LEU A 1 27 ? -9.222 -8.940 6.826 1.00 0.00 27 LEU A O 18
ATOM 29193 N N . ARG A 1 28 ? -9.313 -6.775 6.219 1.00 0.00 28 ARG A N 18
ATOM 29194 C CA . ARG A 1 28 ? -10.486 -6.483 7.033 1.00 0.00 28 ARG A CA 18
ATOM 29195 C C . ARG A 1 28 ? -11.751 -7.037 6.383 1.00 0.00 28 ARG A C 18
ATOM 29196 O O . ARG A 1 28 ? -12.398 -7.934 6.923 1.00 0.00 28 ARG A O 18
ATOM 29217 N N . LYS A 1 29 ? -12.097 -6.496 5.220 1.00 0.00 29 LYS A N 18
ATOM 29218 C CA . LYS A 1 29 ? -13.283 -6.936 4.494 1.00 0.00 29 LYS A CA 18
ATOM 29219 C C . LYS A 1 29 ? -13.280 -6.395 3.068 1.00 0.00 29 LYS A C 18
ATOM 29220 O O . LYS A 1 29 ? -12.466 -5.539 2.720 1.00 0.00 29 LYS A O 18
ATOM 29239 N N . HIS A 1 30 ? -14.196 -6.899 2.247 1.00 0.00 30 HIS A N 18
ATOM 29240 C CA . HIS A 1 30 ? -14.300 -6.464 0.858 1.00 0.00 30 HIS A CA 18
ATOM 29241 C C . HIS A 1 30 ? -15.515 -5.564 0.660 1.00 0.00 30 HIS A C 18
ATOM 29242 O O . HIS A 1 30 ? -16.604 -5.857 1.156 1.00 0.00 30 HIS A O 18
ATOM 29256 N N . ARG A 1 31 ? -15.322 -4.468 -0.067 1.00 0.00 31 ARG A N 18
ATOM 29257 C CA . ARG A 1 31 ? -16.402 -3.525 -0.328 1.00 0.00 31 ARG A CA 18
ATOM 29258 C C . ARG A 1 31 ? -17.024 -3.776 -1.699 1.00 0.00 31 ARG A C 18
ATOM 29259 O O . ARG A 1 31 ? -18.227 -4.010 -1.811 1.00 0.00 31 ARG A O 18
ATOM 29280 N N . GLN A 1 32 ? -16.196 -3.726 -2.737 1.00 0.00 32 GLN A N 18
ATOM 29281 C CA . GLN A 1 32 ? -16.665 -3.947 -4.100 1.00 0.00 32 GLN A CA 18
ATOM 29282 C C . GLN A 1 32 ? -17.818 -4.945 -4.123 1.00 0.00 32 GLN A C 18
ATOM 29283 O O . GLN A 1 32 ? -18.851 -4.702 -4.749 1.00 0.00 32 GLN A O 18
ATOM 29297 N N . HIS A 1 33 ? -17.636 -6.069 -3.437 1.00 0.00 33 HIS A N 18
ATOM 29298 C CA . HIS A 1 33 ? -18.662 -7.104 -3.379 1.00 0.00 33 HIS A CA 18
ATOM 29299 C C . HIS A 1 33 ? -18.325 -8.144 -2.315 1.00 0.00 33 HIS A C 18
ATOM 29300 O O . HIS A 1 33 ? -17.283 -8.066 -1.664 1.00 0.00 33 HIS A O 18
ATOM 29314 N N . PHE A 1 34 ? -19.214 -9.117 -2.143 1.00 0.00 34 PHE A N 18
ATOM 29315 C CA . PHE A 1 34 ? -19.011 -10.172 -1.157 1.00 0.00 34 PHE A CA 18
ATOM 29316 C C . PHE A 1 34 ? -18.935 -11.539 -1.831 1.00 0.00 34 PHE A C 18
ATOM 29317 O O . PHE A 1 34 ? -19.856 -11.948 -2.539 1.00 0.00 34 PHE A O 18
ATOM 29334 N N . LYS A 1 35 ? -17.831 -12.242 -1.606 1.00 0.00 35 LYS A N 18
ATOM 29335 C CA . LYS A 1 35 ? -17.632 -13.564 -2.189 1.00 0.00 35 LYS A CA 18
ATOM 29336 C C . LYS A 1 35 ? -17.885 -13.538 -3.693 1.00 0.00 35 LYS A C 18
ATOM 29337 O O . LYS A 1 35 ? -18.372 -14.512 -4.268 1.00 0.00 35 LYS A O 18
ATOM 29356 N N . LYS A 1 36 ? -17.550 -12.419 -4.326 1.00 0.00 36 LYS A N 18
ATOM 29357 C CA . LYS A 1 36 ? -17.738 -12.266 -5.764 1.00 0.00 36 LYS A CA 18
ATOM 29358 C C . LYS A 1 36 ? -16.398 -12.274 -6.492 1.00 0.00 36 LYS A C 18
ATOM 29359 O O . LYS A 1 36 ? -16.307 -12.703 -7.642 1.00 0.00 36 LYS A O 18
ATOM 29378 N N . TYR A 1 37 ? -15.360 -11.797 -5.814 1.00 0.00 37 TYR A N 18
ATOM 29379 C CA . TYR A 1 37 ? -14.024 -11.748 -6.397 1.00 0.00 37 TYR A CA 18
ATOM 29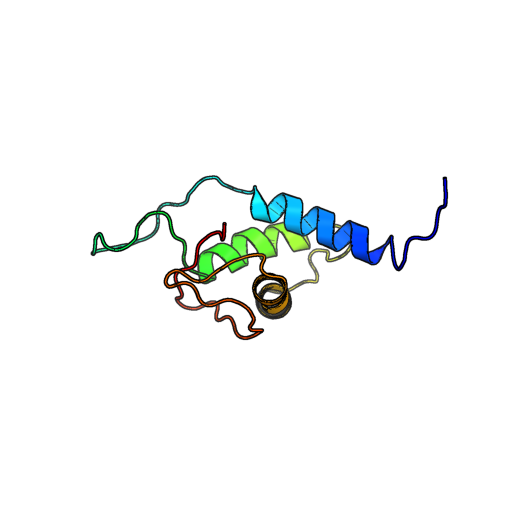380 C C . TYR A 1 37 ? -12.969 -12.166 -5.377 1.00 0.00 37 TYR A C 18
ATOM 29381 O O . TYR A 1 37 ? -13.204 -12.122 -4.170 1.00 0.00 37 TYR A O 18
ATOM 29399 N N . GLY A 1 38 ? -11.803 -12.571 -5.873 1.00 0.00 38 GLY A N 18
ATOM 29400 C CA . GLY A 1 38 ? -10.729 -12.990 -4.993 1.00 0.00 38 GLY A CA 18
ATOM 29401 C C . GLY A 1 38 ? -10.457 -11.986 -3.890 1.00 0.00 38 GLY A C 18
ATOM 29402 O O . GLY A 1 38 ? -10.865 -10.830 -3.980 1.00 0.00 38 GLY A O 18
ATOM 29406 N N . ASN A 1 39 ? -9.766 -12.430 -2.845 1.00 0.00 39 ASN A N 18
ATOM 29407 C CA . ASN A 1 39 ? -9.442 -11.562 -1.718 1.00 0.00 39 ASN A CA 18
ATOM 29408 C C . ASN A 1 39 ? -8.540 -10.413 -2.159 1.00 0.00 39 ASN A C 18
ATOM 29409 O O . ASN A 1 39 ? -7.335 -10.592 -2.342 1.00 0.00 39 ASN A O 18
ATOM 29420 N N . CYS A 1 40 ? -9.131 -9.235 -2.326 1.00 0.00 40 CYS A N 18
ATOM 29421 C CA . CYS A 1 40 ? -8.381 -8.057 -2.745 1.00 0.00 40 CYS A CA 18
ATOM 29422 C C . CYS A 1 40 ? -8.736 -6.851 -1.880 1.00 0.00 40 CYS A C 18
ATOM 29423 O O . CYS A 1 40 ? -9.657 -6.907 -1.066 1.00 0.00 40 CYS A O 18
ATOM 29431 N N . PHE A 1 41 ? -7.997 -5.761 -2.062 1.00 0.00 41 PHE A N 18
ATOM 29432 C CA . PHE A 1 41 ? -8.232 -4.542 -1.298 1.00 0.00 41 PHE A CA 18
ATOM 29433 C C . PHE A 1 41 ? -8.311 -3.329 -2.219 1.00 0.00 41 PHE A C 18
ATOM 29434 O O . PHE A 1 41 ? -7.520 -3.189 -3.152 1.00 0.00 41 PHE A O 18
ATOM 29451 N N . THR A 1 42 ? -9.274 -2.452 -1.951 1.00 0.00 42 THR A N 18
ATOM 29452 C CA . THR A 1 42 ? -9.460 -1.251 -2.756 1.00 0.00 42 THR A CA 18
ATOM 29453 C C . THR A 1 42 ? -8.323 -0.260 -2.535 1.00 0.00 42 THR A C 18
ATOM 29454 O O . THR A 1 42 ? -7.832 -0.103 -1.418 1.00 0.00 42 THR A O 18
ATOM 29465 N N . ALA A 1 43 ? -7.909 0.408 -3.607 1.00 0.00 43 ALA A N 18
ATOM 29466 C CA . ALA A 1 43 ? -6.831 1.386 -3.529 1.00 0.00 43 ALA A CA 18
ATOM 29467 C C . ALA A 1 43 ? -7.070 2.377 -2.394 1.00 0.00 43 ALA A C 18
ATOM 29468 O O . ALA A 1 43 ? -6.154 2.706 -1.642 1.00 0.00 43 ALA A O 18
ATOM 29475 N N . GLY A 1 44 ? -8.308 2.849 -2.277 1.00 0.00 44 GLY A N 18
ATOM 29476 C CA . GLY A 1 44 ? -8.644 3.797 -1.232 1.00 0.00 44 GLY A CA 18
ATOM 29477 C C . GLY A 1 44 ? -8.085 3.394 0.119 1.00 0.00 44 GLY A C 18
ATOM 29478 O O . GLY A 1 44 ? -7.387 4.174 0.766 1.00 0.00 44 GLY A O 18
ATOM 29482 N N . GLU A 1 45 ? -8.395 2.174 0.545 1.00 0.00 45 GLU A N 18
ATOM 29483 C CA . GLU A 1 45 ? -7.921 1.671 1.829 1.00 0.00 45 GLU A CA 18
ATOM 29484 C C . GLU A 1 45 ? -6.401 1.776 1.927 1.00 0.00 45 GLU A C 18
ATOM 29485 O O . GLU A 1 45 ? -5.864 2.224 2.939 1.00 0.00 45 GLU A O 18
ATOM 29497 N N . ALA A 1 46 ? -5.716 1.360 0.867 1.00 0.00 46 ALA A N 18
ATOM 29498 C CA . ALA A 1 46 ? -4.260 1.408 0.832 1.00 0.00 46 ALA A CA 18
ATOM 29499 C C . ALA A 1 46 ? -3.747 2.789 1.228 1.00 0.00 46 ALA A C 18
ATOM 29500 O O . ALA A 1 46 ? -2.707 2.914 1.875 1.00 0.00 46 ALA A O 18
ATOM 29507 N N . VAL A 1 47 ? -4.482 3.824 0.834 1.00 0.00 47 VAL A N 18
ATOM 29508 C CA . VAL A 1 47 ? -4.102 5.196 1.148 1.00 0.00 47 VAL A CA 18
ATOM 29509 C C . VAL A 1 47 ? -3.895 5.379 2.647 1.00 0.00 47 VAL A C 18
ATOM 29510 O O . VAL A 1 47 ? -2.852 5.864 3.086 1.00 0.00 47 VAL A O 18
ATOM 29523 N N . ASP A 1 48 ? -4.896 4.989 3.429 1.00 0.00 48 ASP A N 18
ATOM 29524 C CA . ASP A 1 48 ? -4.824 5.108 4.881 1.00 0.00 48 ASP A CA 18
ATOM 29525 C C . ASP A 1 48 ? -3.734 4.204 5.447 1.00 0.00 48 ASP A C 18
ATOM 29526 O O . ASP A 1 48 ? -2.892 4.646 6.229 1.00 0.00 48 ASP A O 18
ATOM 29535 N N . TRP A 1 49 ? -3.757 2.938 5.048 1.00 0.00 49 TRP A N 18
ATOM 29536 C CA . TRP A 1 49 ? -2.771 1.971 5.518 1.00 0.00 49 TRP A CA 18
ATOM 29537 C C . TRP A 1 49 ? -1.353 2.490 5.301 1.00 0.00 49 TRP A C 18
ATOM 29538 O O . TRP A 1 49 ? -0.518 2.438 6.204 1.00 0.00 49 TRP A O 18
ATOM 29559 N N . LEU A 1 50 ? -1.089 2.991 4.099 1.00 0.00 50 LEU A N 18
ATOM 29560 C CA . LEU A 1 50 ? 0.229 3.520 3.764 1.00 0.00 50 LEU A CA 18
ATOM 29561 C C . LEU A 1 50 ? 0.481 4.845 4.477 1.00 0.00 50 LEU A C 18
ATOM 29562 O O . LEU A 1 50 ? 1.584 5.102 4.960 1.00 0.00 50 LEU A O 18
ATOM 29578 N N . TYR A 1 51 ? -0.550 5.681 4.542 1.00 0.00 51 TYR A N 18
ATOM 29579 C CA . TYR A 1 51 ? -0.440 6.979 5.197 1.00 0.00 51 TYR A CA 18
ATOM 29580 C C . TYR A 1 51 ? 0.131 6.834 6.604 1.00 0.00 51 TYR A C 18
ATOM 29581 O O . TYR A 1 51 ? 1.110 7.490 6.959 1.00 0.00 51 TYR A O 18
ATOM 29599 N N . ASP A 1 52 ? -0.488 5.969 7.400 1.00 0.00 52 ASP A N 18
ATOM 29600 C CA . ASP A 1 52 ? -0.042 5.734 8.768 1.00 0.00 52 ASP A CA 18
ATOM 29601 C C . ASP A 1 52 ? 1.427 5.324 8.798 1.00 0.00 52 ASP A C 18
ATOM 29602 O O . ASP A 1 52 ? 2.192 5.776 9.651 1.00 0.00 52 ASP A O 18
ATOM 29611 N N . LEU A 1 53 ? 1.815 4.464 7.862 1.00 0.00 53 LEU A N 18
ATOM 29612 C CA . LEU A 1 53 ? 3.193 3.991 7.781 1.00 0.00 53 LEU A CA 18
ATOM 29613 C C . LEU A 1 53 ? 4.154 5.152 7.548 1.00 0.00 53 LEU A C 18
ATOM 29614 O O . LEU A 1 53 ? 5.164 5.285 8.241 1.00 0.00 53 LEU A O 18
ATOM 29630 N N . LEU A 1 54 ? 3.833 5.992 6.570 1.00 0.00 54 LEU A N 18
ATOM 29631 C CA . LEU A 1 54 ? 4.667 7.144 6.246 1.00 0.00 54 LEU A CA 18
ATOM 29632 C C . LEU A 1 54 ? 4.589 8.199 7.345 1.00 0.00 54 LEU A C 18
ATOM 29633 O O . LEU A 1 54 ? 5.589 8.514 7.989 1.00 0.00 54 LEU A O 18
ATOM 29649 N N . ARG A 1 55 ? 3.393 8.740 7.554 1.00 0.00 55 ARG A N 18
ATOM 29650 C CA . ARG A 1 55 ? 3.183 9.759 8.576 1.00 0.00 55 ARG A CA 18
ATOM 29651 C C . ARG A 1 55 ? 3.922 9.399 9.862 1.00 0.00 55 ARG A C 18
ATOM 29652 O O . ARG A 1 55 ? 4.495 10.264 10.522 1.00 0.00 55 ARG A O 18
ATOM 29673 N N . ASN A 1 56 ? 3.902 8.117 10.210 1.00 0.00 56 ASN A N 18
ATOM 29674 C CA . ASN A 1 56 ? 4.568 7.642 11.417 1.00 0.00 56 ASN A CA 18
ATOM 29675 C C . ASN A 1 56 ? 6.080 7.810 11.306 1.00 0.00 56 ASN A C 18
ATOM 29676 O O . ASN A 1 56 ? 6.746 8.185 12.270 1.00 0.00 56 ASN A O 18
ATOM 29687 N N . ASN A 1 57 ? 6.615 7.530 10.122 1.00 0.00 57 ASN A N 18
ATOM 29688 C CA . ASN A 1 57 ? 8.049 7.650 9.883 1.00 0.00 57 ASN A CA 18
ATOM 29689 C C . ASN A 1 57 ? 8.504 9.100 10.018 1.00 0.00 57 ASN A C 18
ATOM 29690 O O . ASN A 1 57 ? 7.696 10.025 9.933 1.00 0.00 57 ASN A O 18
ATOM 29701 N N . SER A 1 58 ? 9.802 9.290 10.228 1.00 0.00 58 SER A N 18
ATOM 29702 C CA . SER A 1 58 ? 10.365 10.627 10.378 1.00 0.00 58 SER A CA 18
ATOM 29703 C C . SER A 1 58 ? 10.707 11.228 9.018 1.00 0.00 58 SER A C 18
ATOM 29704 O O . SER A 1 58 ? 10.410 12.391 8.748 1.00 0.00 58 SER A O 18
ATOM 29712 N N . ASN A 1 59 ? 11.334 10.425 8.164 1.00 0.00 59 ASN A N 18
ATOM 29713 C CA . ASN A 1 59 ? 11.718 10.877 6.832 1.00 0.00 59 ASN A CA 18
ATOM 29714 C C . ASN A 1 59 ? 10.608 11.710 6.199 1.00 0.00 59 ASN A C 18
ATOM 29715 O O . ASN A 1 59 ? 10.840 12.833 5.750 1.00 0.00 59 ASN A O 18
ATOM 29726 N N . PHE A 1 60 ? 9.402 11.153 6.167 1.00 0.00 60 PHE A N 18
ATOM 29727 C CA . PHE A 1 60 ? 8.256 11.844 5.589 1.00 0.00 60 PHE A CA 18
ATOM 29728 C C . PHE A 1 60 ? 7.579 12.736 6.626 1.00 0.00 60 PHE A C 18
ATOM 29729 O O . PHE A 1 60 ? 7.202 13.870 6.334 1.00 0.00 60 PHE A O 18
ATOM 29746 N N . GLY A 1 61 ? 7.429 12.214 7.840 1.00 0.00 61 GLY A N 18
ATOM 29747 C CA . GLY A 1 61 ? 6.797 12.975 8.901 1.00 0.00 61 GLY A CA 18
ATOM 29748 C C . GLY A 1 61 ? 5.284 12.938 8.820 1.00 0.00 61 GLY A C 18
ATOM 29749 O O . GLY A 1 61 ? 4.705 12.495 7.828 1.00 0.00 61 GLY A O 18
ATOM 29753 N N . PRO A 1 62 ? 4.618 13.412 9.884 1.00 0.00 62 PRO A N 18
ATOM 29754 C CA . PRO A 1 62 ? 3.154 13.441 9.954 1.00 0.00 62 PRO A CA 18
ATOM 29755 C C . PRO A 1 62 ? 2.549 14.463 8.998 1.00 0.00 62 PRO A C 18
ATOM 29756 O O . PRO A 1 62 ? 1.346 14.447 8.738 1.00 0.00 62 PRO A O 18
ATOM 29767 N N . GLU A 1 63 ? 3.391 15.351 8.477 1.00 0.00 63 GLU A N 18
ATOM 29768 C CA . GLU A 1 63 ? 2.937 16.380 7.549 1.00 0.00 63 GLU A CA 18
ATOM 29769 C C . GLU A 1 63 ? 2.328 15.755 6.297 1.00 0.00 63 GLU A C 18
ATOM 29770 O O . GLU A 1 63 ? 1.559 16.396 5.581 1.00 0.00 63 GLU A O 18
ATOM 29782 N N . VAL A 1 64 ? 2.679 14.499 6.040 1.00 0.00 64 VAL A N 18
ATOM 29783 C CA . VAL A 1 64 ? 2.168 13.785 4.876 1.00 0.00 64 VAL A CA 18
ATOM 29784 C C . VAL A 1 64 ? 0.644 13.800 4.847 1.00 0.00 64 VAL A C 18
ATOM 29785 O O . VAL A 1 64 ? -0.010 13.549 5.860 1.00 0.00 64 VAL A O 18
ATOM 29798 N N . THR A 1 65 ? 0.082 14.096 3.679 1.00 0.00 65 THR A N 18
ATOM 29799 C CA . THR A 1 65 ? -1.366 14.145 3.518 1.00 0.00 65 THR A CA 18
ATOM 29800 C C . THR A 1 65 ? -1.829 13.193 2.421 1.00 0.00 65 THR A C 18
ATOM 29801 O O . THR A 1 65 ? -1.022 12.700 1.633 1.00 0.00 65 THR A O 18
ATOM 29812 N N . ARG A 1 66 ? -3.133 12.939 2.376 1.00 0.00 66 ARG A N 18
ATOM 29813 C CA . ARG A 1 66 ? -3.703 12.045 1.376 1.00 0.00 66 ARG A CA 18
ATOM 29814 C C . ARG A 1 66 ? -3.017 12.232 0.026 1.00 0.00 66 ARG A C 18
ATOM 29815 O O . ARG A 1 66 ? -2.528 11.272 -0.570 1.00 0.00 66 ARG A O 18
ATOM 29836 N N . GLN A 1 67 ? -2.986 13.473 -0.450 1.00 0.00 67 GLN A N 18
ATOM 29837 C CA . GLN A 1 67 ? -2.361 13.784 -1.730 1.00 0.00 67 GLN A CA 18
ATOM 29838 C C . GLN A 1 67 ? -0.972 13.162 -1.823 1.00 0.00 67 GLN A C 18
ATOM 29839 O O . GLN A 1 67 ? -0.651 12.482 -2.797 1.00 0.00 67 GLN A O 18
ATOM 29853 N N . GLN A 1 68 ? -0.152 13.399 -0.804 1.00 0.00 68 GLN A N 18
ATOM 29854 C CA . GLN A 1 68 ? 1.203 12.863 -0.772 1.00 0.00 68 GLN A CA 18
ATOM 29855 C C . GLN A 1 68 ? 1.185 11.338 -0.796 1.00 0.00 68 GLN A C 18
ATOM 29856 O O . GLN A 1 68 ? 1.914 10.709 -1.563 1.00 0.00 68 GLN A O 18
ATOM 29870 N N . THR A 1 69 ? 0.347 10.748 0.051 1.00 0.00 69 THR A N 18
ATOM 29871 C CA . THR A 1 69 ? 0.236 9.297 0.129 1.00 0.00 69 THR A CA 18
ATOM 29872 C C . THR A 1 69 ? -0.032 8.691 -1.244 1.00 0.00 69 THR A C 18
ATOM 29873 O O . THR A 1 69 ? 0.597 7.706 -1.631 1.00 0.00 69 THR A O 18
ATOM 29884 N N . ILE A 1 70 ? -0.968 9.286 -1.975 1.00 0.00 70 ILE A N 18
ATOM 29885 C CA . ILE A 1 70 ? -1.317 8.806 -3.306 1.00 0.00 70 ILE A CA 18
ATOM 29886 C C . ILE A 1 70 ? -0.146 8.961 -4.271 1.00 0.00 70 ILE A C 18
ATOM 29887 O O . ILE A 1 70 ? 0.161 8.050 -5.040 1.00 0.00 70 ILE A O 18
ATOM 29903 N N . GLN A 1 71 ? 0.504 10.119 -4.223 1.00 0.00 71 GLN A N 18
ATOM 29904 C CA . GLN A 1 71 ? 1.642 10.393 -5.092 1.00 0.00 71 GLN A CA 18
ATOM 29905 C C . GLN A 1 71 ? 2.684 9.283 -4.990 1.00 0.00 71 GLN A C 18
ATOM 29906 O O . GLN A 1 71 ? 3.101 8.715 -6.000 1.00 0.00 71 GLN A O 18
ATOM 29920 N N . LEU A 1 72 ? 3.100 8.980 -3.766 1.00 0.00 72 LEU A N 18
ATOM 29921 C CA . LEU A 1 72 ? 4.094 7.939 -3.531 1.00 0.00 72 LEU A CA 18
ATOM 29922 C C . LEU A 1 72 ? 3.596 6.588 -4.035 1.00 0.00 72 LEU A C 18
ATOM 29923 O O . LEU A 1 72 ? 4.345 5.829 -4.652 1.00 0.00 72 LEU A O 18
ATOM 29939 N N . LEU A 1 73 ? 2.328 6.294 -3.769 1.00 0.00 73 LEU A N 18
ATOM 29940 C CA . LEU A 1 73 ? 1.728 5.035 -4.198 1.00 0.00 73 LEU A CA 18
ATOM 29941 C C . LEU A 1 73 ? 2.073 4.735 -5.653 1.00 0.00 73 LEU A C 18
ATOM 29942 O O . LEU A 1 73 ? 2.413 3.603 -5.999 1.00 0.00 73 LEU A O 18
ATOM 29958 N N . ARG A 1 74 ? 1.986 5.755 -6.499 1.00 0.00 74 ARG A N 18
ATOM 29959 C CA . ARG A 1 74 ? 2.290 5.601 -7.916 1.00 0.00 74 ARG A CA 18
ATOM 29960 C C . ARG A 1 74 ? 3.577 4.805 -8.113 1.00 0.00 74 ARG A C 18
ATOM 29961 O O . ARG A 1 74 ? 3.640 3.902 -8.948 1.00 0.00 74 ARG A O 18
ATOM 29982 N N . LYS A 1 75 ? 4.601 5.145 -7.338 1.00 0.00 75 LYS A N 18
ATOM 29983 C CA . LYS A 1 75 ? 5.887 4.463 -7.425 1.00 0.00 75 LYS A CA 18
ATOM 29984 C C . LYS A 1 75 ? 5.722 2.962 -7.212 1.00 0.00 75 LYS A C 18
ATOM 29985 O O . LYS A 1 75 ? 6.209 2.155 -8.004 1.00 0.00 75 LYS A O 18
ATOM 30004 N N . PHE A 1 76 ? 5.031 2.594 -6.139 1.00 0.00 76 PHE A N 18
ATOM 30005 C CA . PHE A 1 76 ? 4.801 1.189 -5.822 1.00 0.00 76 PHE A CA 18
ATOM 30006 C C . PHE A 1 76 ? 4.371 0.415 -7.065 1.00 0.00 76 PHE A C 18
ATOM 30007 O O . PHE A 1 76 ? 5.067 -0.498 -7.513 1.00 0.00 76 PHE A O 18
ATOM 30024 N N . LEU A 1 77 ? 3.221 0.785 -7.617 1.00 0.00 77 LEU A N 18
ATOM 30025 C CA . LEU A 1 77 ? 2.697 0.125 -8.808 1.00 0.00 77 LEU A CA 18
ATOM 30026 C C . LEU A 1 77 ? 3.731 0.124 -9.929 1.00 0.00 77 LEU A C 18
ATOM 30027 O O . LEU A 1 77 ? 3.824 -0.829 -10.702 1.00 0.00 77 LEU A O 18
ATOM 30043 N N . LYS A 1 78 ? 4.508 1.199 -10.011 1.00 0.00 78 LYS A N 18
ATOM 30044 C CA . LYS A 1 78 ? 5.539 1.322 -11.035 1.00 0.00 78 LYS A CA 18
ATOM 30045 C C . LYS A 1 78 ? 6.643 0.291 -10.822 1.00 0.00 78 LYS A C 18
ATOM 30046 O O . LYS A 1 78 ? 7.132 -0.314 -11.775 1.00 0.00 78 LYS A O 18
ATOM 30065 N N . ASN A 1 79 ? 7.030 0.095 -9.566 1.00 0.00 79 ASN A N 18
ATOM 30066 C CA . ASN A 1 79 ? 8.075 -0.864 -9.228 1.00 0.00 79 ASN A CA 18
ATOM 30067 C C . ASN A 1 79 ? 7.515 -2.281 -9.167 1.00 0.00 79 ASN A C 18
ATOM 30068 O O . ASN A 1 79 ? 8.150 -3.189 -8.630 1.00 0.00 79 ASN A O 18
ATOM 30079 N N . HIS A 1 80 ? 6.320 -2.464 -9.721 1.00 0.00 80 HIS A N 18
ATOM 30080 C CA . HIS A 1 80 ? 5.674 -3.771 -9.730 1.00 0.00 80 HIS A CA 18
ATOM 30081 C C . HIS A 1 80 ? 5.501 -4.302 -8.311 1.00 0.00 80 HIS A C 18
ATOM 30082 O O . HIS A 1 80 ? 5.553 -5.510 -8.078 1.00 0.00 80 HIS A O 18
ATOM 30096 N N . VAL A 1 81 ? 5.297 -3.392 -7.364 1.00 0.00 81 VAL A N 18
ATOM 30097 C CA . VAL A 1 81 ? 5.117 -3.769 -5.967 1.00 0.00 81 VAL A CA 18
ATOM 30098 C C . VAL A 1 81 ? 3.685 -4.217 -5.699 1.00 0.00 81 VAL A C 18
ATOM 30099 O O . VAL A 1 81 ? 3.445 -5.105 -4.880 1.00 0.00 81 VAL A O 18
ATOM 30112 N N . ILE A 1 82 ? 2.737 -3.597 -6.394 1.00 0.00 82 ILE A N 18
ATOM 30113 C CA . ILE A 1 82 ? 1.328 -3.934 -6.232 1.00 0.00 82 ILE A CA 18
ATOM 30114 C C . ILE A 1 82 ? 0.614 -3.975 -7.579 1.00 0.00 82 ILE A C 18
ATOM 30115 O O . ILE A 1 82 ? 0.623 -2.998 -8.326 1.00 0.00 82 ILE A O 18
ATOM 30131 N N . GLU A 1 83 ? -0.004 -5.113 -7.880 1.00 0.00 83 GLU A N 18
ATOM 30132 C CA . GLU A 1 83 ? -0.724 -5.280 -9.137 1.00 0.00 83 GLU A CA 18
ATOM 30133 C C . GLU A 1 83 ? -2.227 -5.124 -8.928 1.00 0.00 83 GLU A C 18
ATOM 30134 O O . GLU A 1 83 ? -2.751 -5.430 -7.857 1.00 0.00 83 GLU A O 18
ATOM 30146 N N . ASP A 1 84 ? -2.915 -4.644 -9.958 1.00 0.00 84 ASP A N 18
ATOM 30147 C CA . ASP A 1 84 ? -4.358 -4.447 -9.889 1.00 0.00 84 ASP A CA 18
ATOM 30148 C C . ASP A 1 84 ? -5.098 -5.762 -10.112 1.00 0.00 84 ASP A C 18
ATOM 30149 O O . ASP A 1 84 ? -4.494 -6.770 -10.482 1.00 0.00 84 ASP A O 18
ATOM 30158 N N . ILE A 1 85 ? -6.407 -5.745 -9.884 1.00 0.00 85 ILE A N 18
ATOM 30159 C CA . ILE A 1 85 ? -7.228 -6.936 -10.060 1.00 0.00 85 ILE A CA 18
ATOM 30160 C C . ILE A 1 85 ? -7.148 -7.453 -11.493 1.00 0.00 85 ILE A C 18
ATOM 30161 O O . ILE A 1 85 ? -7.200 -8.659 -11.734 1.00 0.00 85 ILE A O 18
ATOM 30177 N N . LYS A 1 86 ? -7.018 -6.532 -12.441 1.00 0.00 86 LYS A N 18
ATOM 30178 C CA . LYS A 1 86 ? -6.927 -6.892 -13.851 1.00 0.00 86 LYS A CA 18
ATOM 30179 C C . LYS A 1 86 ? -5.486 -7.208 -14.240 1.00 0.00 86 LYS A C 18
ATOM 30180 O O . LYS A 1 86 ? -5.222 -8.184 -14.941 1.00 0.00 86 LYS A O 18
ATOM 30199 N N . GLY A 1 87 ? -4.557 -6.376 -13.778 1.00 0.00 87 GLY A N 18
ATOM 30200 C CA . GLY A 1 87 ? -3.155 -6.585 -14.087 1.00 0.00 87 GLY A CA 18
ATOM 30201 C C . GLY A 1 87 ? -2.506 -5.359 -14.698 1.00 0.00 87 GLY A C 18
ATOM 30202 O O . GLY A 1 87 ? -1.725 -5.467 -15.643 1.00 0.00 87 GLY A O 18
ATOM 30206 N N . ARG A 1 88 ? -2.832 -4.189 -14.159 1.00 0.00 88 ARG A N 18
ATOM 30207 C CA . ARG A 1 88 ? -2.278 -2.936 -14.659 1.00 0.00 88 ARG A CA 18
ATOM 30208 C C . ARG A 1 88 ? -0.896 -2.678 -14.066 1.00 0.00 88 ARG A C 18
ATOM 30209 O O . ARG A 1 88 ? -0.401 -1.551 -14.090 1.00 0.00 88 ARG A O 18
ATOM 30230 N N . TRP A 1 89 ? -0.280 -3.728 -13.535 1.00 0.00 89 TRP A N 18
ATOM 30231 C CA . TRP A 1 89 ? 1.044 -3.614 -12.935 1.00 0.00 89 TRP A CA 18
ATOM 30232 C C . TRP A 1 89 ? 2.021 -2.945 -13.896 1.00 0.00 89 TRP A C 18
ATOM 30233 O O . TRP A 1 89 ? 1.802 -2.926 -15.106 1.00 0.00 89 TRP A O 18
ATOM 30254 N N . GLY A 1 90 ? 3.101 -2.396 -13.348 1.00 0.00 90 GLY A N 18
ATOM 30255 C CA . GLY A 1 90 ? 4.096 -1.733 -14.172 1.00 0.00 90 GLY A CA 18
ATOM 30256 C C . GLY A 1 90 ? 3.652 -0.356 -14.621 1.00 0.00 90 GLY A C 18
ATOM 30257 O O . GLY A 1 90 ? 3.978 0.080 -15.725 1.00 0.00 90 GLY A O 18
ATOM 30261 N N . SER A 1 91 ? 2.904 0.332 -13.764 1.00 0.00 91 SER A N 18
ATOM 30262 C CA . SER A 1 91 ? 2.409 1.667 -14.081 1.00 0.00 91 SER A CA 18
ATOM 30263 C C . SER A 1 91 ? 2.428 2.561 -12.846 1.00 0.00 91 SER A C 18
ATOM 30264 O O . SER A 1 91 ? 2.790 2.122 -11.755 1.00 0.00 91 SER A O 18
ATOM 30272 N N . GLU A 1 92 ? 2.036 3.818 -13.027 1.00 0.00 92 GLU A N 18
ATOM 30273 C CA . GLU A 1 92 ? 2.009 4.775 -11.927 1.00 0.00 92 GLU A CA 18
ATOM 30274 C C . GLU A 1 92 ? 0.587 5.264 -11.666 1.00 0.00 92 GLU A C 18
ATOM 30275 O O . GLU A 1 92 ? 0.241 5.628 -10.543 1.00 0.00 92 GLU A O 18
ATOM 30287 N N . ASN A 1 93 ? -0.231 5.271 -12.713 1.00 0.00 93 ASN A N 18
ATOM 30288 C CA . ASN A 1 93 ? -1.615 5.716 -12.598 1.00 0.00 93 ASN A CA 18
ATOM 30289 C C . ASN A 1 93 ? -2.328 4.990 -11.461 1.00 0.00 93 ASN A C 18
ATOM 30290 O O . ASN A 1 93 ? -2.702 3.825 -11.593 1.00 0.00 93 ASN A O 18
ATOM 30301 N N . VAL A 1 94 ? -2.513 5.688 -10.345 1.00 0.00 94 VAL A N 18
ATOM 30302 C CA . VAL A 1 94 ? -3.183 5.111 -9.185 1.00 0.00 94 VAL A CA 18
ATOM 30303 C C . VAL A 1 94 ? -4.025 6.155 -8.461 1.00 0.00 94 VAL A C 18
ATOM 30304 O O . VAL A 1 94 ? -3.499 7.135 -7.934 1.00 0.00 94 VAL A O 18
ATOM 30317 N N . ASP A 1 95 ? -5.335 5.938 -8.438 1.00 0.00 95 ASP A N 18
ATOM 30318 C CA . ASP A 1 95 ? -6.252 6.860 -7.777 1.00 0.00 95 ASP A CA 18
ATOM 30319 C C . ASP A 1 95 ? -6.856 6.223 -6.529 1.00 0.00 95 ASP A C 18
ATOM 30320 O O . ASP A 1 95 ? -6.728 5.018 -6.310 1.00 0.00 95 ASP A O 18
ATOM 30329 N N . ASP A 1 96 ? -7.512 7.041 -5.713 1.00 0.00 96 ASP A N 18
ATOM 30330 C CA . ASP A 1 96 ? -8.136 6.558 -4.486 1.00 0.00 96 ASP A CA 18
ATOM 30331 C C . ASP A 1 96 ? -9.488 5.916 -4.780 1.00 0.00 96 ASP A C 18
ATOM 30332 O O . ASP A 1 96 ? -10.293 5.701 -3.876 1.00 0.00 96 ASP A O 18
ATOM 30341 N N . ASN A 1 97 ? -9.729 5.613 -6.052 1.00 0.00 97 ASN A N 18
ATOM 30342 C CA . ASN A 1 97 ? -10.985 4.997 -6.465 1.00 0.00 97 ASN A CA 18
ATOM 30343 C C . ASN A 1 97 ? -11.148 3.618 -5.834 1.00 0.00 97 ASN A C 18
ATOM 30344 O O . ASN A 1 97 ? -10.273 3.149 -5.107 1.00 0.00 97 ASN A O 18
ATOM 30355 N N . ASN A 1 98 ? -12.275 2.972 -6.118 1.00 0.00 98 ASN A N 18
ATOM 30356 C CA . ASN A 1 98 ? -12.553 1.647 -5.578 1.00 0.00 98 ASN A CA 18
ATOM 30357 C C . ASN A 1 98 ? -11.838 0.569 -6.387 1.00 0.00 98 ASN A C 18
ATOM 30358 O O . ASN A 1 98 ? -12.159 -0.615 -6.282 1.00 0.00 98 ASN A O 18
ATOM 30369 N N . GLN A 1 99 ? -10.867 0.987 -7.193 1.00 0.00 99 GLN A N 18
ATOM 30370 C CA . GLN A 1 99 ? -10.107 0.057 -8.019 1.00 0.00 99 GLN A CA 18
ATOM 30371 C C . GLN A 1 99 ? -9.461 -1.027 -7.164 1.00 0.00 99 GLN A C 18
ATOM 30372 O O . GLN A 1 99 ? -8.583 -0.747 -6.347 1.00 0.00 99 GLN A O 18
ATOM 30386 N N . LEU A 1 100 ? -9.899 -2.266 -7.358 1.00 0.00 100 LEU A N 18
ATOM 30387 C CA . LEU A 1 100 ? -9.363 -3.394 -6.604 1.00 0.00 100 LEU A CA 18
ATOM 30388 C C . LEU A 1 100 ? -7.884 -3.602 -6.913 1.00 0.00 100 LEU A C 18
ATOM 30389 O O . LEU A 1 100 ? -7.448 -3.437 -8.053 1.00 0.00 100 LEU A O 18
ATOM 30405 N N . PHE A 1 101 ? -7.117 -3.966 -5.891 1.00 0.00 101 PHE A N 18
ATOM 30406 C CA . PHE A 1 101 ? -5.686 -4.198 -6.053 1.00 0.00 101 PHE A CA 18
ATOM 30407 C C . PHE A 1 101 ? -5.275 -5.524 -5.421 1.00 0.00 101 PHE A C 18
ATOM 30408 O O . PHE A 1 101 ? -6.090 -6.208 -4.802 1.00 0.00 101 PHE A O 18
ATOM 30425 N N . ARG A 1 102 ? -4.005 -5.881 -5.583 1.00 0.00 102 ARG A N 18
ATOM 30426 C CA . ARG A 1 102 ? -3.485 -7.126 -5.030 1.00 0.00 102 ARG A CA 18
ATOM 30427 C C . ARG A 1 102 ? -1.959 -7.131 -5.043 1.00 0.00 102 ARG A C 18
ATOM 30428 O O . ARG A 1 102 ? -1.330 -6.262 -5.646 1.00 0.00 102 ARG A O 18
ATOM 30449 N N . PHE A 1 103 ? -1.370 -8.116 -4.373 1.00 0.00 103 PHE A N 18
ATOM 30450 C CA . PHE A 1 103 ? 0.081 -8.234 -4.306 1.00 0.00 103 PHE A CA 18
ATOM 30451 C C . PHE A 1 103 ? 0.563 -9.466 -5.067 1.00 0.00 103 PHE A C 18
ATOM 30452 O O . PHE A 1 103 ? -0.038 -10.539 -5.006 1.00 0.00 103 PHE A O 18
ATOM 30469 N N . PRO A 1 104 ? 1.674 -9.310 -5.802 1.00 0.00 104 PRO A N 18
ATOM 30470 C CA . PRO A 1 104 ? 2.261 -10.398 -6.590 1.00 0.00 104 PRO A CA 18
ATOM 30471 C C . PRO A 1 104 ? 2.877 -11.482 -5.712 1.00 0.00 104 PRO A C 18
ATOM 30472 O O . PRO A 1 104 ? 2.747 -11.451 -4.488 1.00 0.00 104 PRO A O 18
ATOM 30483 N N . ALA A 1 105 ? 3.547 -12.439 -6.344 1.00 0.00 105 ALA A N 18
ATOM 30484 C CA . ALA A 1 105 ? 4.185 -13.532 -5.620 1.00 0.00 105 ALA A CA 18
ATOM 30485 C C . ALA A 1 105 ? 5.704 -13.407 -5.665 1.00 0.00 105 ALA A C 18
ATOM 30486 O O . ALA A 1 105 ? 6.268 -12.921 -6.646 1.00 0.00 105 ALA A O 18
ATOM 30493 N N . GLY A 1 1 ? 29.004 -5.144 1.292 1.00 0.00 1 GLY A N 19
ATOM 30494 C CA . GLY A 1 1 ? 28.790 -4.173 0.235 1.00 0.00 1 GLY A CA 19
ATOM 30495 C C . GLY A 1 1 ? 29.712 -4.392 -0.949 1.00 0.00 1 GLY A C 19
ATOM 30496 O O . GLY A 1 1 ? 30.741 -3.729 -1.073 1.00 0.00 1 GLY A O 19
ATOM 30500 N N . SER A 1 2 ? 29.342 -5.325 -1.820 1.00 0.00 2 SER A N 19
ATOM 30501 C CA . SER A 1 2 ? 30.147 -5.633 -2.997 1.00 0.00 2 SER A CA 19
ATOM 30502 C C . SER A 1 2 ? 30.216 -4.433 -3.937 1.00 0.00 2 SER A C 19
ATOM 30503 O O . SER A 1 2 ? 31.298 -4.015 -4.348 1.00 0.00 2 SER A O 19
ATOM 30511 N N . SER A 1 3 ? 29.053 -3.885 -4.273 1.00 0.00 3 SER A N 19
ATOM 30512 C CA . SER A 1 3 ? 28.980 -2.735 -5.167 1.00 0.00 3 SER A CA 19
ATOM 30513 C C . SER A 1 3 ? 28.718 -1.453 -4.383 1.00 0.00 3 SER A C 19
ATOM 30514 O O . SER A 1 3 ? 28.495 -1.486 -3.174 1.00 0.00 3 SER A O 19
ATOM 30522 N N . GLY A 1 4 ? 28.746 -0.322 -5.083 1.00 0.00 4 GLY A N 19
ATOM 30523 C CA . GLY A 1 4 ? 28.511 0.956 -4.437 1.00 0.00 4 GLY A CA 19
ATOM 30524 C C . GLY A 1 4 ? 27.035 1.273 -4.302 1.00 0.00 4 GLY A C 19
ATOM 30525 O O . GLY A 1 4 ? 26.184 0.413 -4.531 1.00 0.00 4 GLY A O 19
ATOM 30529 N N . SER A 1 5 ? 26.729 2.512 -3.928 1.00 0.00 5 SER A N 19
ATOM 30530 C CA . SER A 1 5 ? 25.346 2.939 -3.756 1.00 0.00 5 SER A CA 19
ATOM 30531 C C . SER A 1 5 ? 25.150 4.363 -4.269 1.00 0.00 5 SER A C 19
ATOM 30532 O O . SER A 1 5 ? 25.888 5.275 -3.898 1.00 0.00 5 SER A O 19
ATOM 30540 N N . SER A 1 6 ? 24.149 4.544 -5.125 1.00 0.00 6 SER A N 19
ATOM 30541 C CA . SER A 1 6 ? 23.857 5.855 -5.693 1.00 0.00 6 SER A CA 19
ATOM 30542 C C . SER A 1 6 ? 22.821 6.593 -4.851 1.00 0.00 6 SER A C 19
ATOM 30543 O O . SER A 1 6 ? 23.064 7.705 -4.381 1.00 0.00 6 SER A O 19
ATOM 30551 N N . GLY A 1 7 ? 21.664 5.967 -4.663 1.00 0.00 7 GLY A N 19
ATOM 30552 C CA . GLY A 1 7 ? 20.608 6.578 -3.878 1.00 0.00 7 GLY A CA 19
ATOM 30553 C C . GLY A 1 7 ? 20.259 5.768 -2.645 1.00 0.00 7 GLY A C 19
ATOM 30554 O O . GLY A 1 7 ? 19.101 5.401 -2.442 1.00 0.00 7 GLY A O 19
ATOM 30558 N N . TYR A 1 8 ? 21.262 5.486 -1.821 1.00 0.00 8 TYR A N 19
ATOM 30559 C CA . TYR A 1 8 ? 21.056 4.711 -0.603 1.00 0.00 8 TYR A CA 19
ATOM 30560 C C . TYR A 1 8 ? 20.129 5.445 0.361 1.00 0.00 8 TYR A C 19
ATOM 30561 O O . TYR A 1 8 ? 19.257 4.840 0.984 1.00 0.00 8 TYR A O 19
ATOM 30579 N N . ARG A 1 9 ? 20.325 6.755 0.477 1.00 0.00 9 ARG A N 19
ATOM 30580 C CA . ARG A 1 9 ? 19.509 7.574 1.365 1.00 0.00 9 ARG A CA 19
ATOM 30581 C C . ARG A 1 9 ? 18.023 7.314 1.132 1.00 0.00 9 ARG A C 19
ATOM 30582 O O . ARG A 1 9 ? 17.234 7.275 2.075 1.00 0.00 9 ARG A O 19
ATOM 30603 N N . ALA A 1 10 ? 17.650 7.136 -0.132 1.00 0.00 10 ALA A N 19
ATOM 30604 C CA . ALA A 1 10 ? 16.261 6.878 -0.489 1.00 0.00 10 ALA A CA 19
ATOM 30605 C C . ALA A 1 10 ? 15.925 5.397 -0.353 1.00 0.00 10 ALA A C 19
ATOM 30606 O O . ALA A 1 10 ? 14.874 5.034 0.177 1.00 0.00 10 ALA A O 19
ATOM 30613 N N . THR A 1 11 ? 16.823 4.544 -0.834 1.00 0.00 11 THR A N 19
ATOM 30614 C CA . THR A 1 11 ? 16.621 3.102 -0.768 1.00 0.00 11 THR A CA 19
ATOM 30615 C C . THR A 1 11 ? 16.265 2.662 0.647 1.00 0.00 11 THR A C 19
ATOM 30616 O O . THR A 1 11 ? 15.356 1.855 0.847 1.00 0.00 11 THR A O 19
ATOM 30627 N N . LYS A 1 12 ? 16.985 3.196 1.627 1.00 0.00 12 LYS A N 19
ATOM 30628 C CA . LYS A 1 12 ? 16.745 2.860 3.025 1.00 0.00 12 LYS A CA 19
ATOM 30629 C C . LYS A 1 12 ? 15.265 2.996 3.371 1.00 0.00 12 LYS A C 19
ATOM 30630 O O . LYS A 1 12 ? 14.672 2.097 3.968 1.00 0.00 12 LYS A O 19
ATOM 30649 N N . LEU A 1 13 ? 14.675 4.124 2.990 1.00 0.00 13 LEU A N 19
ATOM 30650 C CA . LEU A 1 13 ? 13.263 4.376 3.258 1.00 0.00 13 LEU A CA 19
ATOM 30651 C C . LEU A 1 13 ? 12.377 3.539 2.342 1.00 0.00 13 LEU A C 19
ATOM 30652 O O . LEU A 1 13 ? 11.490 2.822 2.806 1.00 0.00 13 LEU A O 19
ATOM 30668 N N . TRP A 1 14 ? 12.623 3.633 1.041 1.00 0.00 14 TRP A N 19
ATOM 30669 C CA . TRP A 1 14 ? 11.848 2.882 0.059 1.00 0.00 14 TRP A CA 19
ATOM 30670 C C . TRP A 1 14 ? 11.669 1.434 0.501 1.00 0.00 14 TRP A C 19
ATOM 30671 O O . TRP A 1 14 ? 10.562 0.898 0.464 1.00 0.00 14 TRP A O 19
ATOM 30692 N N . ASN A 1 15 ? 12.764 0.807 0.918 1.00 0.00 15 ASN A N 19
ATOM 30693 C CA . ASN A 1 15 ? 12.726 -0.581 1.366 1.00 0.00 15 ASN A CA 19
ATOM 30694 C C . ASN A 1 15 ? 11.912 -0.716 2.649 1.00 0.00 15 ASN A C 19
ATOM 30695 O O . ASN A 1 15 ? 10.925 -1.449 2.695 1.00 0.00 15 ASN A O 19
ATOM 30706 N N . GLU A 1 16 ? 12.333 -0.002 3.689 1.00 0.00 16 GLU A N 19
ATOM 30707 C CA . GLU A 1 16 ? 11.643 -0.043 4.973 1.00 0.00 16 GLU A CA 19
ATOM 30708 C C . GLU A 1 16 ? 10.132 0.049 4.781 1.00 0.00 16 GLU A C 19
ATOM 30709 O O . GLU A 1 16 ? 9.374 -0.740 5.346 1.00 0.00 16 GLU A O 19
ATOM 30721 N N . VAL A 1 17 ? 9.701 1.018 3.981 1.00 0.00 17 VAL A N 19
ATOM 30722 C CA . VAL A 1 17 ? 8.281 1.214 3.713 1.00 0.00 17 VAL A CA 19
ATOM 30723 C C . VAL A 1 17 ? 7.671 -0.017 3.052 1.00 0.00 17 VAL A C 19
ATOM 30724 O O . VAL A 1 17 ? 6.734 -0.618 3.578 1.00 0.00 17 VAL A O 19
ATOM 30737 N N . THR A 1 18 ? 8.210 -0.388 1.895 1.00 0.00 18 THR A N 19
ATOM 30738 C CA . THR A 1 18 ? 7.719 -1.548 1.161 1.00 0.00 18 THR A CA 19
ATOM 30739 C C . THR A 1 18 ? 7.589 -2.762 2.073 1.00 0.00 18 THR A C 19
ATOM 30740 O O . THR A 1 18 ? 6.610 -3.506 2.000 1.00 0.00 18 THR A O 19
ATOM 30751 N N . THR A 1 19 ? 8.582 -2.958 2.935 1.00 0.00 19 THR A N 19
ATOM 30752 C CA . THR A 1 19 ? 8.579 -4.082 3.862 1.00 0.00 19 THR A CA 19
ATOM 30753 C C . THR A 1 19 ? 7.329 -4.072 4.735 1.00 0.00 19 THR A C 19
ATOM 30754 O O . THR A 1 19 ? 6.618 -5.073 4.828 1.00 0.00 19 THR A O 19
ATOM 30765 N N . SER A 1 20 ? 7.067 -2.936 5.371 1.00 0.00 20 SER A N 19
ATOM 30766 C CA . SER A 1 20 ? 5.903 -2.797 6.239 1.00 0.00 20 SER A CA 19
ATOM 30767 C C . SER A 1 20 ? 4.610 -2.939 5.441 1.00 0.00 20 SER A C 19
ATOM 30768 O O . SER A 1 20 ? 3.804 -3.832 5.699 1.00 0.00 20 SER A O 19
ATOM 30776 N N . PHE A 1 21 ? 4.421 -2.050 4.472 1.00 0.00 21 PHE A N 19
ATOM 30777 C CA . PHE A 1 21 ? 3.226 -2.075 3.636 1.00 0.00 21 PHE A CA 19
ATOM 30778 C C . PHE A 1 21 ? 2.990 -3.470 3.065 1.00 0.00 21 PHE A C 19
ATOM 30779 O O . PHE A 1 21 ? 1.924 -4.057 3.253 1.00 0.00 21 PHE A O 19
ATOM 30796 N N . ARG A 1 22 ? 3.991 -3.994 2.367 1.00 0.00 22 ARG A N 19
ATOM 30797 C CA . ARG A 1 22 ? 3.893 -5.319 1.767 1.00 0.00 22 ARG A CA 19
ATOM 30798 C C . ARG A 1 22 ? 3.338 -6.329 2.767 1.00 0.00 22 ARG A C 19
ATOM 30799 O O . ARG A 1 22 ? 2.453 -7.119 2.441 1.00 0.00 22 ARG A O 19
ATOM 30820 N N . ALA A 1 23 ? 3.867 -6.298 3.986 1.00 0.00 23 ALA A N 19
ATOM 30821 C CA . ALA A 1 23 ? 3.424 -7.209 5.035 1.00 0.00 23 ALA A CA 19
ATOM 30822 C C . ALA A 1 23 ? 1.963 -6.963 5.395 1.00 0.00 23 ALA A C 19
ATOM 30823 O O . ALA A 1 23 ? 1.192 -7.903 5.582 1.00 0.00 23 ALA A O 19
ATOM 30830 N N . GLY A 1 24 ? 1.588 -5.690 5.491 1.00 0.00 24 GLY A N 19
ATOM 30831 C CA . GLY A 1 24 ? 0.220 -5.344 5.830 1.00 0.00 24 GLY A CA 19
ATOM 30832 C C . GLY A 1 24 ? -0.785 -6.324 5.259 1.00 0.00 24 GLY A C 19
ATOM 30833 O O . GLY A 1 24 ? -1.321 -7.165 5.981 1.00 0.00 24 GLY A O 19
ATOM 30837 N N . MET A 1 25 ? -1.042 -6.216 3.960 1.00 0.00 25 MET A N 19
ATOM 30838 C CA . MET A 1 25 ? -1.991 -7.101 3.293 1.00 0.00 25 MET A CA 19
ATOM 30839 C C . MET A 1 25 ? -3.413 -6.840 3.779 1.00 0.00 25 MET A C 19
ATOM 30840 O O . MET A 1 25 ? -4.177 -7.763 4.061 1.00 0.00 25 MET A O 19
ATOM 30854 N N . PRO A 1 26 ? -3.777 -5.553 3.881 1.00 0.00 26 PRO A N 19
ATOM 30855 C CA . PRO A 1 26 ? -5.109 -5.141 4.334 1.00 0.00 26 PRO A CA 19
ATOM 30856 C C . PRO A 1 26 ? -6.195 -5.469 3.315 1.00 0.00 26 PRO A C 19
ATOM 30857 O O . PRO A 1 26 ? -6.095 -5.099 2.144 1.00 0.00 26 PRO A O 19
ATOM 30868 N N . LEU A 1 27 ? -7.232 -6.166 3.766 1.00 0.00 27 LEU A N 19
ATOM 30869 C CA . LEU A 1 27 ? -8.338 -6.544 2.893 1.00 0.00 27 LEU A CA 19
ATOM 30870 C C . LEU A 1 27 ? -9.674 -6.108 3.486 1.00 0.00 27 LEU A C 19
ATOM 30871 O O . LEU A 1 27 ? -10.039 -6.520 4.588 1.00 0.00 27 LEU A O 19
ATOM 30887 N N . ARG A 1 28 ? -10.400 -5.275 2.748 1.00 0.00 28 ARG A N 19
ATOM 30888 C CA . ARG A 1 28 ? -11.696 -4.785 3.201 1.00 0.00 28 ARG A CA 19
ATOM 30889 C C . ARG A 1 28 ? -12.803 -5.206 2.239 1.00 0.00 28 ARG A C 19
ATOM 30890 O O . ARG A 1 28 ? -12.535 -5.666 1.129 1.00 0.00 28 ARG A O 19
ATOM 30911 N N . LYS A 1 29 ? -14.049 -5.048 2.673 1.00 0.00 29 LYS A N 19
ATOM 30912 C CA . LYS A 1 29 ? -15.198 -5.411 1.852 1.00 0.00 29 LYS A CA 19
ATOM 30913 C C . LYS A 1 29 ? -15.114 -4.754 0.478 1.00 0.00 29 LYS A C 19
ATOM 30914 O O . LYS A 1 29 ? -14.566 -3.660 0.334 1.00 0.00 29 LYS A O 19
ATOM 30933 N N . HIS A 1 30 ? -15.661 -5.427 -0.529 1.00 0.00 30 HIS A N 19
ATOM 30934 C CA . HIS A 1 30 ? -15.650 -4.907 -1.892 1.00 0.00 30 HIS A CA 19
ATOM 30935 C C . HIS A 1 30 ? -17.055 -4.908 -2.486 1.00 0.00 30 HIS A C 19
ATOM 30936 O O . HIS A 1 30 ? -17.772 -5.906 -2.407 1.00 0.00 30 HIS A O 19
ATOM 30950 N N . ARG A 1 31 ? -17.442 -3.783 -3.079 1.00 0.00 31 ARG A N 19
ATOM 30951 C CA . ARG A 1 31 ? -18.762 -3.654 -3.683 1.00 0.00 31 ARG A CA 19
ATOM 30952 C C . ARG A 1 31 ? -19.084 -4.867 -4.552 1.00 0.00 31 ARG A C 19
ATOM 30953 O O . ARG A 1 31 ? -20.206 -5.371 -4.538 1.00 0.00 31 ARG A O 19
ATOM 30974 N N . GLN A 1 32 ? -18.091 -5.328 -5.305 1.00 0.00 32 GLN A N 19
ATOM 30975 C CA . GLN A 1 32 ? -18.270 -6.481 -6.180 1.00 0.00 32 GLN A CA 19
ATOM 30976 C C . GLN A 1 32 ? -18.841 -7.667 -5.410 1.00 0.00 32 GLN A C 19
ATOM 30977 O O . GLN A 1 32 ? -18.483 -7.900 -4.255 1.00 0.00 32 GLN A O 19
ATOM 30991 N N . HIS A 1 33 ? -19.732 -8.413 -6.056 1.00 0.00 33 HIS A N 19
ATOM 30992 C CA . HIS A 1 33 ? -20.353 -9.575 -5.430 1.00 0.00 33 HIS A CA 19
ATOM 30993 C C . HIS A 1 33 ? -20.003 -10.851 -6.189 1.00 0.00 33 HIS A C 19
ATOM 30994 O O . HIS A 1 33 ? -20.639 -11.889 -6.004 1.00 0.00 33 HIS A O 19
ATOM 31008 N N . PHE A 1 34 ? -18.989 -10.767 -7.043 1.00 0.00 34 PHE A N 19
ATOM 31009 C CA . PHE A 1 34 ? -18.555 -11.915 -7.831 1.00 0.00 34 PHE A CA 19
ATOM 31010 C C . PHE A 1 34 ? -17.516 -12.735 -7.073 1.00 0.00 34 PHE A C 19
ATOM 31011 O O . PHE A 1 34 ? -17.117 -12.380 -5.963 1.00 0.00 34 PHE A O 19
ATOM 31028 N N . LYS A 1 35 ? -17.080 -13.834 -7.679 1.00 0.00 35 LYS A N 19
ATOM 31029 C CA . LYS A 1 35 ? -16.086 -14.705 -7.063 1.00 0.00 35 LYS A CA 19
ATOM 31030 C C . LYS A 1 35 ? -14.673 -14.207 -7.351 1.00 0.00 35 LYS A C 19
ATOM 31031 O O . LYS A 1 35 ? -13.754 -14.426 -6.562 1.00 0.00 35 LYS A O 19
ATOM 31050 N N . LYS A 1 36 ? -14.507 -13.535 -8.485 1.00 0.00 36 LYS A N 19
ATOM 31051 C CA . LYS A 1 36 ? -13.207 -13.004 -8.877 1.00 0.00 36 LYS A CA 19
ATOM 31052 C C . LYS A 1 36 ? -12.603 -12.164 -7.756 1.00 0.00 36 LYS A C 19
ATOM 31053 O O . LYS A 1 36 ? -13.203 -12.006 -6.692 1.00 0.00 36 LYS A O 19
ATOM 31072 N N . TYR A 1 37 ? -11.413 -11.627 -8.001 1.00 0.00 37 TYR A N 19
ATOM 31073 C CA . TYR A 1 37 ? -10.727 -10.804 -7.011 1.00 0.00 37 TYR A CA 19
ATOM 31074 C C . TYR A 1 37 ? -10.720 -11.486 -5.646 1.00 0.00 37 TYR A C 19
ATOM 31075 O O . TYR A 1 37 ? -10.871 -10.835 -4.614 1.00 0.00 37 TYR A O 19
ATOM 31093 N N . GLY A 1 38 ? -10.542 -12.804 -5.651 1.00 0.00 38 GLY A N 19
ATOM 31094 C CA . GLY A 1 38 ? -10.517 -13.554 -4.409 1.00 0.00 38 GLY A CA 19
ATOM 31095 C C . GLY A 1 38 ? -9.990 -12.735 -3.248 1.00 0.00 38 GLY A C 19
ATOM 31096 O O . GLY A 1 38 ? -10.579 -12.726 -2.168 1.00 0.00 38 GLY A O 19
ATOM 31100 N N . ASN A 1 39 ? -8.875 -12.046 -3.469 1.00 0.00 39 ASN A N 19
ATOM 31101 C CA . ASN A 1 39 ? -8.267 -11.221 -2.431 1.00 0.00 39 ASN A CA 19
ATOM 31102 C C . ASN A 1 39 ? -7.649 -9.961 -3.030 1.00 0.00 39 ASN A C 19
ATOM 31103 O O . ASN A 1 39 ? -6.562 -10.005 -3.606 1.00 0.00 39 ASN A O 19
ATOM 31114 N N . CYS A 1 40 ? -8.349 -8.841 -2.888 1.00 0.00 40 CYS A N 19
ATOM 31115 C CA . CYS A 1 40 ? -7.869 -7.568 -3.415 1.00 0.00 40 CYS A CA 19
ATOM 31116 C C . CYS A 1 40 ? -8.107 -6.442 -2.415 1.00 0.00 40 CYS A C 19
ATOM 31117 O O . CYS A 1 40 ? -8.994 -6.529 -1.565 1.00 0.00 40 CYS A O 19
ATOM 31125 N N . PHE A 1 41 ? -7.309 -5.385 -2.520 1.00 0.00 41 PHE A N 19
ATOM 31126 C CA . PHE A 1 41 ? -7.431 -4.242 -1.623 1.00 0.00 41 PHE A CA 19
ATOM 31127 C C . PHE A 1 41 ? -7.772 -2.974 -2.401 1.00 0.00 41 PHE A C 19
ATOM 31128 O O . PHE A 1 41 ? -7.096 -2.625 -3.370 1.00 0.00 41 PHE A O 19
ATOM 31145 N N . THR A 1 42 ? -8.826 -2.288 -1.971 1.00 0.00 42 THR A N 19
ATOM 31146 C CA . THR A 1 42 ? -9.259 -1.060 -2.626 1.00 0.00 42 THR A CA 19
ATOM 31147 C C . THR A 1 42 ? -8.237 0.054 -2.436 1.00 0.00 42 THR A C 19
ATOM 31148 O O . THR A 1 42 ? -7.755 0.285 -1.328 1.00 0.00 42 THR A O 19
ATOM 31159 N N . ALA A 1 43 ? -7.910 0.744 -3.525 1.00 0.00 43 ALA A N 19
ATOM 31160 C CA . ALA A 1 43 ? -6.947 1.837 -3.476 1.00 0.00 43 ALA A CA 19
ATOM 31161 C C . ALA A 1 43 ? -7.184 2.724 -2.259 1.00 0.00 43 ALA A C 19
ATOM 31162 O O . ALA A 1 43 ? -6.260 3.011 -1.499 1.00 0.00 43 ALA A O 19
ATOM 31169 N N . GLY A 1 44 ? -8.429 3.156 -2.080 1.00 0.00 44 GLY A N 19
ATOM 31170 C CA . GLY A 1 44 ? -8.764 4.008 -0.954 1.00 0.00 44 GLY A CA 19
ATOM 31171 C C . GLY A 1 44 ? -8.204 3.485 0.354 1.00 0.00 44 GLY A C 19
ATOM 31172 O O . GLY A 1 44 ? -7.521 4.209 1.078 1.00 0.00 44 GLY A O 19
ATOM 31176 N N . GLU A 1 45 ? -8.496 2.224 0.659 1.00 0.00 45 GLU A N 19
ATOM 31177 C CA . GLU A 1 45 ? -8.018 1.607 1.891 1.00 0.00 45 GLU A CA 19
ATOM 31178 C C . GLU A 1 45 ? -6.497 1.693 1.989 1.00 0.00 45 GLU A C 19
ATOM 31179 O O . GLU A 1 45 ? -5.950 2.017 3.042 1.00 0.00 45 GLU A O 19
ATOM 31191 N N . ALA A 1 46 ? -5.822 1.398 0.882 1.00 0.00 46 ALA A N 19
ATOM 31192 C CA . ALA A 1 46 ? -4.366 1.443 0.842 1.00 0.00 46 ALA A CA 19
ATOM 31193 C C . ALA A 1 46 ? -3.848 2.822 1.237 1.00 0.00 46 ALA A C 19
ATOM 31194 O O . ALA A 1 46 ? -2.823 2.942 1.910 1.00 0.00 46 ALA A O 19
ATOM 31201 N N . VAL A 1 47 ? -4.562 3.861 0.815 1.00 0.00 47 VAL A N 19
ATOM 31202 C CA . VAL A 1 47 ? -4.174 5.231 1.126 1.00 0.00 47 VAL A CA 19
ATOM 31203 C C . VAL A 1 47 ? -3.927 5.408 2.620 1.00 0.00 47 VAL A C 19
ATOM 31204 O O . VAL A 1 47 ? -2.941 6.021 3.028 1.00 0.00 47 VAL A O 19
ATOM 31217 N N . ASP A 1 48 ? -4.828 4.865 3.431 1.00 0.00 48 ASP A N 19
ATOM 31218 C CA . ASP A 1 48 ? -4.707 4.960 4.881 1.00 0.00 48 ASP A CA 19
ATOM 31219 C C . ASP A 1 48 ? -3.635 4.007 5.401 1.00 0.00 48 ASP A C 19
ATOM 31220 O O . ASP A 1 48 ? -2.770 4.398 6.184 1.00 0.00 48 ASP A O 19
ATOM 31229 N N . TRP A 1 49 ? -3.700 2.756 4.961 1.00 0.00 49 TRP A N 19
ATOM 31230 C CA . TRP A 1 49 ? -2.736 1.746 5.383 1.00 0.00 49 TRP A CA 19
ATOM 31231 C C . TRP A 1 49 ? -1.308 2.245 5.193 1.00 0.00 49 TRP A C 19
ATOM 31232 O O . TRP A 1 49 ? -0.464 2.095 6.078 1.00 0.00 49 TRP A O 19
ATOM 31253 N N . LEU A 1 50 ? -1.042 2.837 4.034 1.00 0.00 50 LEU A N 19
ATOM 31254 C CA . LEU A 1 50 ? 0.285 3.359 3.727 1.00 0.00 50 LEU A CA 19
ATOM 31255 C C . LEU A 1 50 ? 0.517 4.698 4.418 1.00 0.00 50 LEU A C 19
ATOM 31256 O O . LEU A 1 50 ? 1.563 4.921 5.028 1.00 0.00 50 LEU A O 19
ATOM 31272 N N . TYR A 1 51 ? -0.466 5.586 4.321 1.00 0.00 51 TYR A N 19
ATOM 31273 C CA . TYR A 1 51 ? -0.369 6.904 4.937 1.00 0.00 51 TYR A CA 19
ATOM 31274 C C . TYR A 1 51 ? -0.046 6.789 6.423 1.00 0.00 51 TYR A C 19
ATOM 31275 O O . TYR A 1 51 ? 0.985 7.278 6.885 1.00 0.00 51 TYR A O 19
ATOM 31293 N N . ASP A 1 52 ? -0.935 6.139 7.166 1.00 0.00 52 ASP A N 19
ATOM 31294 C CA . ASP A 1 52 ? -0.746 5.957 8.601 1.00 0.00 52 ASP A CA 19
ATOM 31295 C C . ASP A 1 52 ? 0.658 5.443 8.902 1.00 0.00 52 ASP A C 19
ATOM 31296 O O . ASP A 1 52 ? 1.284 5.853 9.881 1.00 0.00 52 ASP A O 19
ATOM 31305 N N . LEU A 1 53 ? 1.147 4.543 8.057 1.00 0.00 53 LEU A N 19
ATOM 31306 C CA . LEU A 1 53 ? 2.478 3.971 8.233 1.00 0.00 53 LEU A CA 19
ATOM 31307 C C . LEU A 1 53 ? 3.554 5.042 8.088 1.00 0.00 53 LEU A C 19
ATOM 31308 O O . LEU A 1 53 ? 4.464 5.138 8.913 1.00 0.00 53 LEU A O 19
ATOM 31324 N N . LEU A 1 54 ? 3.443 5.846 7.036 1.00 0.00 54 LEU A N 19
ATOM 31325 C CA . LEU A 1 54 ? 4.406 6.912 6.784 1.00 0.00 54 LEU A CA 19
ATOM 31326 C C . LEU A 1 54 ? 4.416 7.919 7.930 1.00 0.00 54 LEU A C 19
ATOM 31327 O O . LEU A 1 54 ? 5.440 8.119 8.585 1.00 0.00 54 LEU A O 19
ATOM 31343 N N . ARG A 1 55 ? 3.270 8.548 8.168 1.00 0.00 55 ARG A N 19
ATOM 31344 C CA . ARG A 1 55 ? 3.147 9.533 9.236 1.00 0.00 55 ARG A CA 19
ATOM 31345 C C . ARG A 1 55 ? 3.737 9.000 10.539 1.00 0.00 55 ARG A C 19
ATOM 31346 O O . ARG A 1 55 ? 4.449 9.711 11.246 1.00 0.00 55 ARG A O 19
ATOM 31367 N N . ASN A 1 56 ? 3.434 7.744 10.848 1.00 0.00 56 ASN A N 19
ATOM 31368 C CA . ASN A 1 56 ? 3.933 7.115 12.066 1.00 0.00 56 ASN A CA 19
ATOM 31369 C C . ASN A 1 56 ? 5.444 7.286 12.187 1.00 0.00 56 ASN A C 19
ATOM 31370 O O . ASN A 1 56 ? 5.972 7.477 13.282 1.00 0.00 56 ASN A O 19
ATOM 31381 N N . ASN A 1 57 ? 6.134 7.217 11.053 1.00 0.00 57 ASN A N 19
ATOM 31382 C CA . ASN A 1 57 ? 7.585 7.364 11.031 1.00 0.00 57 ASN A CA 19
ATOM 31383 C C . ASN A 1 57 ? 7.983 8.836 11.092 1.00 0.00 57 ASN A C 19
ATOM 31384 O O . ASN A 1 57 ? 7.250 9.708 10.626 1.00 0.00 57 ASN A O 19
ATOM 31395 N N . SER A 1 58 ? 9.150 9.104 11.670 1.00 0.00 58 SER A N 19
ATOM 31396 C CA . SER A 1 58 ? 9.645 10.470 11.795 1.00 0.00 58 SER A CA 19
ATOM 31397 C C . SER A 1 58 ? 10.021 11.038 10.430 1.00 0.00 58 SER A C 19
ATOM 31398 O O . SER A 1 58 ? 9.629 12.151 10.080 1.00 0.00 58 SER A O 19
ATOM 31406 N N . ASN A 1 59 ? 10.784 10.266 9.664 1.00 0.00 59 ASN A N 19
ATOM 31407 C CA . ASN A 1 59 ? 11.214 10.692 8.338 1.00 0.00 59 ASN A CA 19
ATOM 31408 C C . ASN A 1 59 ? 10.151 11.561 7.674 1.00 0.00 59 ASN A C 19
ATOM 31409 O O . ASN A 1 59 ? 10.427 12.684 7.250 1.00 0.00 59 ASN A O 19
ATOM 31420 N N . PHE A 1 60 ? 8.934 11.034 7.587 1.00 0.00 60 PHE A N 19
ATOM 31421 C CA . PHE A 1 60 ? 7.828 11.761 6.974 1.00 0.00 60 PHE A CA 19
ATOM 31422 C C . PHE A 1 60 ? 7.113 12.632 8.003 1.00 0.00 60 PHE A C 19
ATOM 31423 O O . PHE A 1 60 ? 6.915 13.828 7.790 1.00 0.00 60 PHE A O 19
ATOM 31440 N N . GLY A 1 61 ? 6.729 12.023 9.121 1.00 0.00 61 GLY A N 19
ATOM 31441 C CA . GLY A 1 61 ? 6.040 12.757 10.167 1.00 0.00 61 GLY A CA 19
ATOM 31442 C C . GLY A 1 61 ? 4.559 12.914 9.885 1.00 0.00 61 GLY A C 19
ATOM 31443 O O . GLY A 1 61 ? 4.070 12.571 8.809 1.00 0.00 61 GLY A O 19
ATOM 31447 N N . PRO A 1 62 ? 3.819 13.445 10.870 1.00 0.00 62 PRO A N 19
ATOM 31448 C CA . PRO A 1 62 ? 2.374 13.658 10.747 1.00 0.00 62 PRO A CA 19
ATOM 31449 C C . PRO A 1 62 ? 2.034 14.769 9.760 1.00 0.00 62 PRO A C 19
ATOM 31450 O O . PRO A 1 62 ? 0.884 14.912 9.345 1.00 0.00 62 PRO A O 19
ATOM 31461 N N . GLU A 1 63 ? 3.041 15.553 9.388 1.00 0.00 63 GLU A N 19
ATOM 31462 C CA . GLU A 1 63 ? 2.847 16.652 8.450 1.00 0.00 63 GLU A CA 19
ATOM 31463 C C . GLU A 1 63 ? 2.371 16.134 7.096 1.00 0.00 63 GLU A C 19
ATOM 31464 O O . GLU A 1 63 ? 1.563 16.774 6.423 1.00 0.00 63 GLU A O 19
ATOM 31476 N N . VAL A 1 64 ? 2.878 14.970 6.703 1.00 0.00 64 VAL A N 19
ATOM 31477 C CA . VAL A 1 64 ? 2.506 14.365 5.430 1.00 0.00 64 VAL A CA 19
ATOM 31478 C C . VAL A 1 64 ? 0.991 14.263 5.292 1.00 0.00 64 VAL A C 19
ATOM 31479 O O . VAL A 1 64 ? 0.291 13.918 6.245 1.00 0.00 64 VAL A O 19
ATOM 31492 N N . THR A 1 65 ? 0.489 14.566 4.099 1.00 0.00 65 THR A N 19
ATOM 31493 C CA . THR A 1 65 ? -0.944 14.509 3.836 1.00 0.00 65 THR A CA 19
ATOM 31494 C C . THR A 1 65 ? -1.273 13.422 2.819 1.00 0.00 65 THR A C 19
ATOM 31495 O O . THR A 1 65 ? -0.377 12.811 2.237 1.00 0.00 65 THR A O 19
ATOM 31506 N N . ARG A 1 66 ? -2.564 13.187 2.610 1.00 0.00 66 ARG A N 19
ATOM 31507 C CA . ARG A 1 66 ? -3.012 12.173 1.663 1.00 0.00 66 ARG A CA 19
ATOM 31508 C C . ARG A 1 66 ? -2.381 12.393 0.291 1.00 0.00 66 ARG A C 19
ATOM 31509 O O . ARG A 1 66 ? -1.798 11.477 -0.288 1.00 0.00 66 ARG A O 19
ATOM 31530 N N . GLN A 1 67 ? -2.504 13.613 -0.222 1.00 0.00 67 GLN A N 19
ATOM 31531 C CA . GLN A 1 67 ? -1.946 13.953 -1.526 1.00 0.00 67 GLN A CA 19
ATOM 31532 C C . GLN A 1 67 ? -0.628 13.223 -1.761 1.00 0.00 67 GLN A C 19
ATOM 31533 O O . GLN A 1 67 ? -0.453 12.553 -2.779 1.00 0.00 67 GLN A O 19
ATOM 31547 N N . GLN A 1 68 ? 0.295 13.357 -0.814 1.00 0.00 68 GLN A N 19
ATOM 31548 C CA . GLN A 1 68 ? 1.597 12.711 -0.920 1.00 0.00 68 GLN A CA 19
ATOM 31549 C C . GLN A 1 68 ? 1.445 11.198 -1.047 1.00 0.00 68 GLN A C 19
ATOM 31550 O O . GLN A 1 68 ? 2.128 10.559 -1.848 1.00 0.00 68 GLN A O 19
ATOM 31564 N N . THR A 1 69 ? 0.546 10.630 -0.250 1.00 0.00 69 THR A N 19
ATOM 31565 C CA . THR A 1 69 ? 0.306 9.193 -0.271 1.00 0.00 69 THR A CA 19
ATOM 31566 C C . THR A 1 69 ? -0.050 8.715 -1.674 1.00 0.00 69 THR A C 19
ATOM 31567 O O . THR A 1 69 ? 0.524 7.747 -2.175 1.00 0.00 69 THR A O 19
ATOM 31578 N N . ILE A 1 70 ? -0.998 9.401 -2.305 1.00 0.00 70 ILE A N 19
ATOM 31579 C CA . ILE A 1 70 ? -1.427 9.047 -3.652 1.00 0.00 70 ILE A CA 19
ATOM 31580 C C . ILE A 1 70 ? -0.256 9.074 -4.628 1.00 0.00 70 ILE A C 19
ATOM 31581 O O . ILE A 1 70 ? -0.108 8.179 -5.460 1.00 0.00 70 ILE A O 19
ATOM 31597 N N . GLN A 1 71 ? 0.575 10.105 -4.518 1.00 0.00 71 GLN A N 19
ATOM 31598 C CA . GLN A 1 71 ? 1.735 10.248 -5.390 1.00 0.00 71 GLN A CA 19
ATOM 31599 C C . GLN A 1 71 ? 2.707 9.088 -5.197 1.00 0.00 71 GLN A C 19
ATOM 31600 O O . GLN A 1 71 ? 3.197 8.508 -6.167 1.00 0.00 71 GLN A O 19
ATOM 31614 N N . LEU A 1 72 ? 2.982 8.756 -3.941 1.00 0.00 72 LEU A N 19
ATOM 31615 C CA . LEU A 1 72 ? 3.896 7.666 -3.620 1.00 0.00 72 LEU A CA 19
ATOM 31616 C C . LEU A 1 72 ? 3.335 6.328 -4.093 1.00 0.00 72 LEU A C 19
ATOM 31617 O O . LEU A 1 72 ? 4.037 5.537 -4.725 1.00 0.00 72 LEU A O 19
ATOM 31633 N N . LEU A 1 73 ? 2.067 6.083 -3.784 1.00 0.00 73 LEU A N 19
ATOM 31634 C CA . LEU A 1 73 ? 1.410 4.841 -4.179 1.00 0.00 73 LEU A CA 19
ATOM 31635 C C . LEU A 1 73 ? 1.746 4.483 -5.623 1.00 0.00 73 LEU A C 19
ATOM 31636 O O . LEU A 1 73 ? 2.071 3.335 -5.929 1.00 0.00 73 LEU A O 19
ATOM 31652 N N . ARG A 1 74 ? 1.669 5.473 -6.507 1.00 0.00 74 ARG A N 19
ATOM 31653 C CA . ARG A 1 74 ? 1.966 5.262 -7.918 1.00 0.00 74 ARG A CA 19
ATOM 31654 C C . ARG A 1 74 ? 3.274 4.494 -8.090 1.00 0.00 74 ARG A C 19
ATOM 31655 O O . ARG A 1 74 ? 3.300 3.416 -8.683 1.00 0.00 74 ARG A O 19
ATOM 31676 N N . LYS A 1 75 ? 4.357 5.058 -7.567 1.00 0.00 75 LYS A N 19
ATOM 31677 C CA . LYS A 1 75 ? 5.669 4.428 -7.661 1.00 0.00 75 LYS A CA 19
ATOM 31678 C C . LYS A 1 75 ? 5.560 2.916 -7.489 1.00 0.00 75 LYS A C 19
ATOM 31679 O O . LYS A 1 75 ? 5.961 2.151 -8.366 1.00 0.00 75 LYS A O 19
ATOM 31698 N N . PHE A 1 76 ? 5.013 2.492 -6.354 1.00 0.00 76 PHE A N 19
ATOM 31699 C CA . PHE A 1 76 ? 4.851 1.072 -6.068 1.00 0.00 76 PHE A CA 19
ATOM 31700 C C . PHE A 1 76 ? 4.402 0.313 -7.314 1.00 0.00 76 PHE A C 19
ATOM 31701 O O . PHE A 1 76 ? 5.094 -0.588 -7.789 1.00 0.00 76 PHE A O 19
ATOM 31718 N N . LEU A 1 77 ? 3.239 0.685 -7.838 1.00 0.00 77 LEU A N 19
ATOM 31719 C CA . LEU A 1 77 ? 2.696 0.040 -9.029 1.00 0.00 77 LEU A CA 19
ATOM 31720 C C . LEU A 1 77 ? 3.715 0.047 -10.164 1.00 0.00 77 LEU A C 19
ATOM 31721 O O . LEU A 1 77 ? 3.860 -0.938 -10.889 1.00 0.00 77 LEU A O 19
ATOM 31737 N N . LYS A 1 78 ? 4.422 1.162 -10.311 1.00 0.00 78 LYS A N 19
ATOM 31738 C CA . LYS A 1 78 ? 5.431 1.297 -11.356 1.00 0.00 78 LYS A CA 19
ATOM 31739 C C . LYS A 1 78 ? 6.570 0.305 -11.143 1.00 0.00 78 LYS A C 19
ATOM 31740 O O . LYS A 1 78 ? 7.079 -0.283 -12.096 1.00 0.00 78 LYS A O 19
ATOM 31759 N N . ASN A 1 79 ? 6.963 0.123 -9.886 1.00 0.00 79 ASN A N 19
ATOM 31760 C CA . ASN A 1 79 ? 8.042 -0.799 -9.549 1.00 0.00 79 ASN A CA 19
ATOM 31761 C C . ASN A 1 79 ? 7.542 -2.241 -9.539 1.00 0.00 79 ASN A C 19
ATOM 31762 O O . ASN A 1 79 ? 8.242 -3.149 -9.089 1.00 0.00 79 ASN A O 19
ATOM 31773 N N . HIS A 1 80 ? 6.327 -2.443 -10.038 1.00 0.00 80 HIS A N 19
ATOM 31774 C CA . HIS A 1 80 ? 5.733 -3.775 -10.088 1.00 0.00 80 HIS A CA 19
ATOM 31775 C C . HIS A 1 80 ? 5.524 -4.329 -8.682 1.00 0.00 80 HIS A C 19
ATOM 31776 O O . HIS A 1 80 ? 5.621 -5.536 -8.459 1.00 0.00 80 HIS A O 19
ATOM 31790 N N . VAL A 1 81 ? 5.237 -3.440 -7.737 1.00 0.00 81 VAL A N 19
ATOM 31791 C CA . VAL A 1 81 ? 5.013 -3.840 -6.353 1.00 0.00 81 VAL A CA 19
ATOM 31792 C C . VAL A 1 81 ? 3.576 -4.301 -6.139 1.00 0.00 81 VAL A C 19
ATOM 31793 O O . VAL A 1 81 ? 3.314 -5.201 -5.340 1.00 0.00 81 VAL A O 19
ATOM 31806 N N . ILE A 1 82 ? 2.648 -3.680 -6.859 1.00 0.00 82 ILE A N 19
ATOM 31807 C CA . ILE A 1 82 ? 1.237 -4.028 -6.750 1.00 0.00 82 ILE A CA 19
ATOM 31808 C C . ILE A 1 82 ? 0.537 -3.920 -8.100 1.00 0.00 82 ILE A C 19
ATOM 31809 O O . ILE A 1 82 ? 0.622 -2.893 -8.773 1.00 0.00 82 ILE A O 19
ATOM 31825 N N . GLU A 1 83 ? -0.155 -4.986 -8.489 1.00 0.00 83 GLU A N 19
ATOM 31826 C CA . GLU A 1 83 ? -0.871 -5.009 -9.760 1.00 0.00 83 GLU A CA 19
ATOM 31827 C C . GLU A 1 83 ? -2.380 -4.970 -9.535 1.00 0.00 83 GLU A C 19
ATOM 31828 O O . GLU A 1 83 ? -2.874 -5.401 -8.494 1.00 0.00 83 GLU A O 19
ATOM 31840 N N . ASP A 1 84 ? -3.105 -4.450 -10.519 1.00 0.00 84 ASP A N 19
ATOM 31841 C CA . ASP A 1 84 ? -4.557 -4.354 -10.431 1.00 0.00 84 ASP A CA 19
ATOM 31842 C C . ASP A 1 84 ? -5.204 -5.723 -10.614 1.00 0.00 84 ASP A C 19
ATOM 31843 O O . ASP A 1 84 ? -4.579 -6.652 -11.127 1.00 0.00 84 ASP A O 19
ATOM 31852 N N . ILE A 1 85 ? -6.458 -5.841 -10.190 1.00 0.00 85 ILE A N 19
ATOM 31853 C CA . ILE A 1 85 ? -7.188 -7.097 -10.307 1.00 0.00 85 ILE A CA 19
ATOM 31854 C C . ILE A 1 85 ? -6.894 -7.782 -11.638 1.00 0.00 85 ILE A C 19
ATOM 31855 O O . ILE A 1 85 ? -6.838 -9.009 -11.718 1.00 0.00 85 ILE A O 19
ATOM 31871 N N . LYS A 1 86 ? -6.705 -6.981 -12.680 1.00 0.00 86 LYS A N 19
ATOM 31872 C CA . LYS A 1 86 ? -6.413 -7.508 -14.008 1.00 0.00 86 LYS A CA 19
ATOM 31873 C C . LYS A 1 86 ? -4.921 -7.783 -14.168 1.00 0.00 86 LYS A C 19
ATOM 31874 O O . LYS A 1 86 ? -4.525 -8.797 -14.742 1.00 0.00 86 LYS A O 19
ATOM 31893 N N . GLY A 1 87 ? -4.098 -6.875 -13.654 1.00 0.00 87 GLY A N 19
ATOM 31894 C CA . GLY A 1 87 ? -2.659 -7.039 -13.749 1.00 0.00 87 GLY A CA 19
ATOM 31895 C C . GLY A 1 87 ? -2.009 -5.974 -14.610 1.00 0.00 87 GLY A C 19
ATOM 31896 O O . GLY A 1 87 ? -1.152 -6.275 -15.441 1.00 0.00 87 GLY A O 19
ATOM 31900 N N . ARG A 1 88 ? -2.418 -4.725 -14.412 1.00 0.00 88 ARG A N 19
ATOM 31901 C CA . ARG A 1 88 ? -1.872 -3.612 -15.178 1.00 0.00 88 ARG A CA 19
ATOM 31902 C C . ARG A 1 88 ? -0.773 -2.900 -14.395 1.00 0.00 88 ARG A C 19
ATOM 31903 O O . ARG A 1 88 ? -1.051 -2.127 -13.479 1.00 0.00 88 ARG A O 19
ATOM 31924 N N . TRP A 1 89 ? 0.475 -3.167 -14.762 1.00 0.00 89 TRP A N 19
ATOM 31925 C CA . TRP A 1 89 ? 1.617 -2.552 -14.093 1.00 0.00 89 TRP A CA 19
ATOM 31926 C C . TRP A 1 89 ? 2.314 -1.556 -15.013 1.00 0.00 89 TRP A C 19
ATOM 31927 O O . TRP A 1 89 ? 1.933 -1.393 -16.171 1.00 0.00 89 TRP A O 19
ATOM 31948 N N . GLY A 1 90 ? 3.340 -0.891 -14.489 1.00 0.00 90 GLY A N 19
ATOM 31949 C CA . GLY A 1 90 ? 4.075 0.081 -15.277 1.00 0.00 90 GLY A CA 19
ATOM 31950 C C . GLY A 1 90 ? 3.192 1.206 -15.779 1.00 0.00 90 GLY A C 19
ATOM 31951 O O . GLY A 1 90 ? 3.342 1.664 -16.911 1.00 0.00 90 GLY A O 19
ATOM 31955 N N . SER A 1 91 ? 2.268 1.653 -14.934 1.00 0.00 91 SER A N 19
ATOM 31956 C CA . SER A 1 91 ? 1.354 2.728 -15.300 1.00 0.00 91 SER A CA 19
ATOM 31957 C C . SER A 1 91 ? 1.579 3.955 -14.422 1.00 0.00 91 SER A C 19
ATOM 31958 O O . SER A 1 91 ? 1.363 5.087 -14.853 1.00 0.00 91 SER A O 19
ATOM 31966 N N . GLU A 1 92 ? 2.015 3.720 -13.188 1.00 0.00 92 GLU A N 19
ATOM 31967 C CA . GLU A 1 92 ? 2.269 4.806 -12.249 1.00 0.00 92 GLU A CA 19
ATOM 31968 C C . GLU A 1 92 ? 1.079 5.760 -12.185 1.00 0.00 92 GLU A C 19
ATOM 31969 O O . GLU A 1 92 ? 1.244 6.961 -11.980 1.00 0.00 92 GLU A O 19
ATOM 31981 N N . ASN A 1 93 ? -0.120 5.214 -12.363 1.00 0.00 93 ASN A N 19
ATOM 31982 C CA . ASN A 1 93 ? -1.337 6.015 -12.327 1.00 0.00 93 ASN A CA 19
ATOM 31983 C C . ASN A 1 93 ? -2.384 5.374 -11.420 1.00 0.00 93 ASN A C 19
ATOM 31984 O O . ASN A 1 93 ? -3.016 4.383 -11.788 1.00 0.00 93 ASN A O 19
ATOM 31995 N N . VAL A 1 94 ? -2.563 5.947 -10.234 1.00 0.00 94 VAL A N 19
ATOM 31996 C CA . VAL A 1 94 ? -3.534 5.433 -9.276 1.00 0.00 94 VAL A CA 19
ATOM 31997 C C . VAL A 1 94 ? -4.235 6.570 -8.541 1.00 0.00 94 VAL A C 19
ATOM 31998 O O . VAL A 1 94 ? -3.708 7.678 -8.442 1.00 0.00 94 VAL A O 19
ATOM 32011 N N . ASP A 1 95 ? -5.427 6.288 -8.026 1.00 0.00 95 ASP A N 19
ATOM 32012 C CA . ASP A 1 95 ? -6.201 7.286 -7.297 1.00 0.00 95 ASP A CA 19
ATOM 32013 C C . ASP A 1 95 ? -6.749 6.706 -5.997 1.00 0.00 95 ASP A C 19
ATOM 32014 O O . ASP A 1 95 ? -6.551 5.529 -5.699 1.00 0.00 95 ASP A O 19
ATOM 32023 N N . ASP A 1 96 ? -7.438 7.542 -5.227 1.00 0.00 96 ASP A N 19
ATOM 32024 C CA . ASP A 1 96 ? -8.015 7.112 -3.959 1.00 0.00 96 ASP A CA 19
ATOM 32025 C C . ASP A 1 96 ? -9.338 6.386 -4.182 1.00 0.00 96 ASP A C 19
ATOM 32026 O O . ASP A 1 96 ? -10.115 6.191 -3.248 1.00 0.00 96 ASP A O 19
ATOM 32035 N N . ASN A 1 97 ? -9.587 5.990 -5.426 1.00 0.00 97 ASN A N 19
ATOM 32036 C CA . ASN A 1 97 ? -10.817 5.287 -5.772 1.00 0.00 97 ASN A CA 19
ATOM 32037 C C . ASN A 1 97 ? -10.925 3.971 -5.008 1.00 0.00 97 ASN A C 19
ATOM 32038 O O . ASN A 1 97 ? -10.030 3.609 -4.246 1.00 0.00 97 ASN A O 19
ATOM 32049 N N . ASN A 1 98 ? -12.028 3.259 -5.219 1.00 0.00 98 ASN A N 19
ATOM 32050 C CA . ASN A 1 98 ? -12.253 1.983 -4.550 1.00 0.00 98 ASN A CA 19
ATOM 32051 C C . ASN A 1 98 ? -11.917 0.817 -5.475 1.00 0.00 98 ASN A C 19
ATOM 32052 O O . ASN A 1 98 ? -12.331 -0.317 -5.235 1.00 0.00 98 ASN A O 19
ATOM 32063 N N . GLN A 1 99 ? -11.165 1.105 -6.532 1.00 0.00 99 GLN A N 19
ATOM 32064 C CA . GLN A 1 99 ? -10.774 0.081 -7.493 1.00 0.00 99 GLN A CA 19
ATOM 32065 C C . GLN A 1 99 ? -10.009 -1.046 -6.807 1.00 0.00 99 GLN A C 19
ATOM 32066 O O . GLN A 1 99 ? -9.087 -0.800 -6.028 1.00 0.00 99 GLN A O 19
ATOM 32080 N N . LEU A 1 100 ? -10.398 -2.282 -7.100 1.00 0.00 100 LEU A N 19
ATOM 32081 C CA . LEU A 1 100 ? -9.749 -3.448 -6.511 1.00 0.00 100 LEU A CA 19
ATOM 32082 C C . LEU A 1 100 ? -8.314 -3.584 -7.012 1.00 0.00 100 LEU A C 19
ATOM 32083 O O . LEU A 1 100 ? -8.021 -3.294 -8.172 1.00 0.00 100 LEU A O 19
ATOM 32099 N N . PHE A 1 101 ? -7.425 -4.028 -6.130 1.00 0.00 101 PHE A N 19
ATOM 32100 C CA . PHE A 1 101 ? -6.021 -4.204 -6.483 1.00 0.00 101 PHE A CA 19
ATOM 32101 C C . PHE A 1 101 ? -5.491 -5.535 -5.957 1.00 0.00 101 PHE A C 19
ATOM 32102 O O . PHE A 1 101 ? -6.193 -6.260 -5.252 1.00 0.00 101 PHE A O 19
ATOM 32119 N N . ARG A 1 102 ? -4.248 -5.850 -6.307 1.00 0.00 102 ARG A N 19
ATOM 32120 C CA . ARG A 1 102 ? -3.624 -7.094 -5.873 1.00 0.00 102 ARG A CA 19
ATOM 32121 C C . ARG A 1 102 ? -2.103 -6.999 -5.962 1.00 0.00 102 ARG A C 19
ATOM 32122 O O . ARG A 1 102 ? -1.560 -6.012 -6.460 1.00 0.00 102 ARG A O 19
ATOM 32143 N N . PHE A 1 103 ? -1.422 -8.031 -5.475 1.00 0.00 103 PHE A N 19
ATOM 32144 C CA . PHE A 1 103 ? 0.036 -8.063 -5.498 1.00 0.00 103 PHE A CA 19
ATOM 32145 C C . PHE A 1 103 ? 0.541 -9.074 -6.523 1.00 0.00 103 PHE A C 19
ATOM 32146 O O . PHE A 1 103 ? 0.047 -10.197 -6.621 1.00 0.00 103 PHE A O 19
ATOM 32163 N N . PRO A 1 104 ? 1.551 -8.667 -7.307 1.00 0.00 104 PRO A N 19
ATOM 32164 C CA . PRO A 1 104 ? 2.146 -9.521 -8.339 1.00 0.00 104 PRO A CA 19
ATOM 32165 C C . PRO A 1 104 ? 2.944 -10.677 -7.746 1.00 0.00 104 PRO A C 19
ATOM 32166 O O . PRO A 1 104 ? 2.928 -10.897 -6.535 1.00 0.00 104 PRO A O 19
ATOM 32177 N N . ALA A 1 105 ? 3.641 -11.412 -8.606 1.00 0.00 105 ALA A N 19
ATOM 32178 C CA . ALA A 1 105 ? 4.447 -12.544 -8.165 1.00 0.00 105 ALA A CA 19
ATOM 32179 C C . ALA A 1 105 ? 5.467 -12.938 -9.229 1.00 0.00 105 ALA A C 19
ATOM 32180 O O . ALA A 1 105 ? 5.341 -12.559 -10.394 1.00 0.00 105 ALA A O 19
ATOM 32187 N N . GLY A 1 1 ? 35.591 -7.581 -3.837 1.00 0.00 1 GLY A N 20
ATOM 32188 C CA . GLY A 1 1 ? 34.241 -7.057 -3.918 1.00 0.00 1 GLY A CA 20
ATOM 32189 C C . GLY A 1 1 ? 34.168 -5.764 -4.705 1.00 0.00 1 GLY A C 20
ATOM 32190 O O . GLY A 1 1 ? 34.161 -4.677 -4.127 1.00 0.00 1 GLY A O 20
ATOM 32194 N N . SER A 1 2 ? 34.114 -5.880 -6.028 1.00 0.00 2 SER A N 20
ATOM 32195 C CA . SER A 1 2 ? 34.047 -4.711 -6.897 1.00 0.00 2 SER A CA 20
ATOM 32196 C C . SER A 1 2 ? 32.608 -4.225 -7.043 1.00 0.00 2 SER A C 20
ATOM 32197 O O . SER A 1 2 ? 31.783 -4.877 -7.682 1.00 0.00 2 SER A O 20
ATOM 32205 N N . SER A 1 3 ? 32.316 -3.074 -6.445 1.00 0.00 3 SER A N 20
ATOM 32206 C CA . SER A 1 3 ? 30.976 -2.501 -6.505 1.00 0.00 3 SER A CA 20
ATOM 32207 C C . SER A 1 3 ? 31.029 -1.042 -6.949 1.00 0.00 3 SER A C 20
ATOM 32208 O O . SER A 1 3 ? 32.102 -0.449 -7.046 1.00 0.00 3 SER A O 20
ATOM 32216 N N . GLY A 1 4 ? 29.859 -0.469 -7.218 1.00 0.00 4 GLY A N 20
ATOM 32217 C CA . GLY A 1 4 ? 29.793 0.915 -7.648 1.00 0.00 4 GLY A CA 20
ATOM 32218 C C . GLY A 1 4 ? 28.399 1.496 -7.519 1.00 0.00 4 GLY A C 20
ATOM 32219 O O . GLY A 1 4 ? 27.797 1.910 -8.510 1.00 0.00 4 GLY A O 20
ATOM 32223 N N . SER A 1 5 ? 27.883 1.526 -6.295 1.00 0.00 5 SER A N 20
ATOM 32224 C CA . SER A 1 5 ? 26.548 2.056 -6.040 1.00 0.00 5 SER A CA 20
ATOM 32225 C C . SER A 1 5 ? 26.599 3.188 -5.019 1.00 0.00 5 SER A C 20
ATOM 32226 O O . SER A 1 5 ? 27.409 3.168 -4.092 1.00 0.00 5 SER A O 20
ATOM 32234 N N . SER A 1 6 ? 25.727 4.176 -5.196 1.00 0.00 6 SER A N 20
ATOM 32235 C CA . SER A 1 6 ? 25.674 5.320 -4.293 1.00 0.00 6 SER A CA 20
ATOM 32236 C C . SER A 1 6 ? 24.229 5.723 -4.012 1.00 0.00 6 SER A C 20
ATOM 32237 O O . SER A 1 6 ? 23.339 5.497 -4.831 1.00 0.00 6 SER A O 20
ATOM 32245 N N . GLY A 1 7 ? 24.005 6.322 -2.847 1.00 0.00 7 GLY A N 20
ATOM 32246 C CA . GLY A 1 7 ? 22.668 6.748 -2.477 1.00 0.00 7 GLY A CA 20
ATOM 32247 C C . GLY A 1 7 ? 21.937 5.709 -1.649 1.00 0.00 7 GLY A C 20
ATOM 32248 O O . GLY A 1 7 ? 20.775 5.400 -1.913 1.00 0.00 7 GLY A O 20
ATOM 32252 N N . TYR A 1 8 ? 22.619 5.168 -0.646 1.00 0.00 8 TYR A N 20
ATOM 32253 C CA . TYR A 1 8 ? 22.029 4.155 0.221 1.00 0.00 8 TYR A CA 20
ATOM 32254 C C . TYR A 1 8 ? 21.035 4.782 1.194 1.00 0.00 8 TYR A C 20
ATOM 32255 O O . TYR A 1 8 ? 19.891 4.341 1.301 1.00 0.00 8 TYR A O 20
ATOM 32273 N N . ARG A 1 9 ? 21.482 5.815 1.902 1.00 0.00 9 ARG A N 20
ATOM 32274 C CA . ARG A 1 9 ? 20.634 6.503 2.867 1.00 0.00 9 ARG A CA 20
ATOM 32275 C C . ARG A 1 9 ? 19.200 6.604 2.357 1.00 0.00 9 ARG A C 20
ATOM 32276 O O . ARG A 1 9 ? 18.248 6.359 3.098 1.00 0.00 9 ARG A O 20
ATOM 32297 N N . ALA A 1 10 ? 19.053 6.965 1.086 1.00 0.00 10 ALA A N 20
ATOM 32298 C CA . ALA A 1 10 ? 17.736 7.096 0.476 1.00 0.00 10 ALA A CA 20
ATOM 32299 C C . ALA A 1 10 ? 17.146 5.730 0.145 1.00 0.00 10 ALA A C 20
ATOM 32300 O O . ALA A 1 10 ? 16.022 5.415 0.536 1.00 0.00 10 ALA A O 20
ATOM 32307 N N . THR A 1 11 ? 17.911 4.920 -0.581 1.00 0.00 11 THR A N 20
ATOM 32308 C CA . THR A 1 11 ? 17.464 3.588 -0.967 1.00 0.00 11 THR A CA 20
ATOM 32309 C C . THR A 1 11 ? 16.724 2.904 0.176 1.00 0.00 11 THR A C 20
ATOM 32310 O O . THR A 1 11 ? 15.548 2.559 0.051 1.00 0.00 11 THR A O 20
ATOM 32321 N N . LYS A 1 12 ? 17.418 2.710 1.292 1.00 0.00 12 LYS A N 20
ATOM 32322 C CA . LYS A 1 12 ? 16.827 2.068 2.461 1.00 0.00 12 LYS A CA 20
ATOM 32323 C C . LYS A 1 12 ? 15.387 2.529 2.664 1.00 0.00 12 LYS A C 20
ATOM 32324 O O . LYS A 1 12 ? 14.462 1.716 2.685 1.00 0.00 12 LYS A O 20
ATOM 32343 N N . LEU A 1 13 ? 15.204 3.836 2.812 1.00 0.00 13 LEU A N 20
ATOM 32344 C CA . LEU A 1 13 ? 13.876 4.405 3.012 1.00 0.00 13 LEU A CA 20
ATOM 32345 C C . LEU A 1 13 ? 12.833 3.657 2.187 1.00 0.00 13 LEU A C 20
ATOM 32346 O O . LEU A 1 13 ? 11.801 3.236 2.709 1.00 0.00 13 LEU A O 20
ATOM 32362 N N . TRP A 1 14 ? 13.112 3.493 0.899 1.00 0.00 14 TRP A N 20
ATOM 32363 C CA . TRP A 1 14 ? 12.198 2.792 0.003 1.00 0.00 14 TRP A CA 20
ATOM 32364 C C . TRP A 1 14 ? 11.925 1.378 0.501 1.00 0.00 14 TRP A C 20
ATOM 32365 O O . TRP A 1 14 ? 10.772 0.968 0.631 1.00 0.00 14 TRP A O 20
ATOM 32386 N N . ASN A 1 15 ? 12.992 0.636 0.780 1.00 0.00 15 ASN A N 20
ATOM 32387 C CA . ASN A 1 15 ? 12.866 -0.734 1.264 1.00 0.00 15 ASN A CA 20
ATOM 32388 C C . ASN A 1 15 ? 12.024 -0.786 2.535 1.00 0.00 15 ASN A C 20
ATOM 32389 O O . ASN A 1 15 ? 11.121 -1.613 2.658 1.00 0.00 15 ASN A O 20
ATOM 32400 N N . GLU A 1 16 ? 12.327 0.102 3.476 1.00 0.00 16 GLU A N 20
ATOM 32401 C CA . GLU A 1 16 ? 11.597 0.156 4.737 1.00 0.00 16 GLU A CA 20
ATOM 32402 C C . GLU A 1 16 ? 10.098 0.303 4.493 1.00 0.00 16 GLU A C 20
ATOM 32403 O O . GLU A 1 16 ? 9.285 -0.365 5.132 1.00 0.00 16 GLU A O 20
ATOM 32415 N N . VAL A 1 17 ? 9.740 1.184 3.564 1.00 0.00 17 VAL A N 20
ATOM 32416 C CA . VAL A 1 17 ? 8.339 1.420 3.234 1.00 0.00 17 VAL A CA 20
ATOM 32417 C C . VAL A 1 17 ? 7.698 0.172 2.638 1.00 0.00 17 VAL A C 20
ATOM 32418 O O . VAL A 1 17 ? 6.755 -0.386 3.202 1.00 0.00 17 VAL A O 20
ATOM 32431 N N . THR A 1 18 ? 8.214 -0.263 1.493 1.00 0.00 18 THR A N 20
ATOM 32432 C CA . THR A 1 18 ? 7.692 -1.445 0.819 1.00 0.00 18 THR A CA 20
ATOM 32433 C C . THR A 1 18 ? 7.599 -2.628 1.776 1.00 0.00 18 THR A C 20
ATOM 32434 O O . THR A 1 18 ? 6.638 -3.397 1.739 1.00 0.00 18 THR A O 20
ATOM 32445 N N . THR A 1 19 ? 8.603 -2.769 2.636 1.00 0.00 19 THR A N 20
ATOM 32446 C CA . THR A 1 19 ? 8.635 -3.858 3.603 1.00 0.00 19 THR A CA 20
ATOM 32447 C C . THR A 1 19 ? 7.425 -3.806 4.529 1.00 0.00 19 THR A C 20
ATOM 32448 O O . THR A 1 19 ? 6.690 -4.785 4.661 1.00 0.00 19 THR A O 20
ATOM 32459 N N . SER A 1 20 ? 7.223 -2.658 5.168 1.00 0.00 20 SER A N 20
ATOM 32460 C CA . SER A 1 20 ? 6.103 -2.480 6.085 1.00 0.00 20 SER A CA 20
ATOM 32461 C C . SER A 1 20 ? 4.775 -2.534 5.336 1.00 0.00 20 SER A C 20
ATOM 32462 O O . SER A 1 20 ? 3.899 -3.337 5.659 1.00 0.00 20 SER A O 20
ATOM 32470 N N . PHE A 1 21 ? 4.632 -1.672 4.335 1.00 0.00 21 PHE A N 20
ATOM 32471 C CA . PHE A 1 21 ? 3.411 -1.619 3.540 1.00 0.00 21 PHE A CA 20
ATOM 32472 C C . PHE A 1 21 ? 2.973 -3.020 3.122 1.00 0.00 21 PHE A C 20
ATOM 32473 O O . PHE A 1 21 ? 1.908 -3.493 3.518 1.00 0.00 21 PHE A O 20
ATOM 32490 N N . ARG A 1 22 ? 3.803 -3.677 2.318 1.00 0.00 22 ARG A N 20
ATOM 32491 C CA . ARG A 1 22 ? 3.501 -5.023 1.844 1.00 0.00 22 ARG A CA 20
ATOM 32492 C C . ARG A 1 22 ? 2.781 -5.830 2.921 1.00 0.00 22 ARG A C 20
ATOM 32493 O O . ARG A 1 22 ? 1.653 -6.280 2.723 1.00 0.00 22 ARG A O 20
ATOM 32514 N N . ALA A 1 23 ? 3.442 -6.008 4.060 1.00 0.00 23 ALA A N 20
ATOM 32515 C CA . ALA A 1 23 ? 2.865 -6.759 5.168 1.00 0.00 23 ALA A CA 20
ATOM 32516 C C . ALA A 1 23 ? 1.571 -6.115 5.653 1.00 0.00 23 ALA A C 20
ATOM 32517 O O . ALA A 1 23 ? 0.499 -6.713 5.571 1.00 0.00 23 ALA A O 20
ATOM 32524 N N . GLY A 1 24 ? 1.678 -4.890 6.160 1.00 0.00 24 GLY A N 20
ATOM 32525 C CA . GLY A 1 24 ? 0.509 -4.185 6.652 1.00 0.00 24 GLY A CA 20
ATOM 32526 C C . GLY A 1 24 ? -0.502 -5.116 7.292 1.00 0.00 24 GLY A C 20
ATOM 32527 O O . GLY A 1 24 ? -0.174 -5.858 8.217 1.00 0.00 24 GLY A O 20
ATOM 32531 N N . MET A 1 25 ? -1.736 -5.074 6.800 1.00 0.00 25 MET A N 20
ATOM 32532 C CA . MET A 1 25 ? -2.798 -5.920 7.331 1.00 0.00 25 MET A CA 20
ATOM 32533 C C . MET A 1 25 ? -3.686 -6.449 6.208 1.00 0.00 25 MET A C 20
ATOM 32534 O O . MET A 1 25 ? -3.874 -5.802 5.178 1.00 0.00 25 MET A O 20
ATOM 32548 N N . PRO A 1 26 ? -4.244 -7.651 6.410 1.00 0.00 26 PRO A N 20
ATOM 32549 C CA . PRO A 1 26 ? -5.120 -8.292 5.425 1.00 0.00 26 PRO A CA 20
ATOM 32550 C C . PRO A 1 26 ? -6.463 -7.582 5.295 1.00 0.00 26 PRO A C 20
ATOM 32551 O O . PRO A 1 26 ? -6.754 -6.641 6.036 1.00 0.00 26 PRO A O 20
ATOM 32562 N N . LEU A 1 27 ? -7.279 -8.037 4.351 1.00 0.00 27 LEU A N 20
ATOM 32563 C CA . LEU A 1 27 ? -8.593 -7.444 4.124 1.00 0.00 27 LEU A CA 20
ATOM 32564 C C . LEU A 1 27 ? -9.666 -8.181 4.919 1.00 0.00 27 LEU A C 20
ATOM 32565 O O . LEU A 1 27 ? -9.901 -9.371 4.710 1.00 0.00 27 LEU A O 20
ATOM 32581 N N . ARG A 1 28 ? -10.316 -7.464 5.830 1.00 0.00 28 ARG A N 20
ATOM 32582 C CA . ARG A 1 28 ? -11.366 -8.049 6.656 1.00 0.00 28 ARG A CA 20
ATOM 32583 C C . ARG A 1 28 ? -12.595 -8.382 5.817 1.00 0.00 28 ARG A C 20
ATOM 32584 O O . ARG A 1 28 ? -13.022 -9.535 5.752 1.00 0.00 28 ARG A O 20
ATOM 32605 N N . LYS A 1 29 ? -13.161 -7.366 5.175 1.00 0.00 29 LYS A N 20
ATOM 32606 C CA . LYS A 1 29 ? -14.341 -7.549 4.339 1.00 0.00 29 LYS A CA 20
ATOM 32607 C C . LYS A 1 29 ? -14.581 -6.326 3.460 1.00 0.00 29 LYS A C 20
ATOM 32608 O O . LYS A 1 29 ? -13.987 -5.269 3.675 1.00 0.00 29 LYS A O 20
ATOM 32627 N N . HIS A 1 30 ? -15.457 -6.476 2.471 1.00 0.00 30 HIS A N 20
ATOM 32628 C CA . HIS A 1 30 ? -15.777 -5.382 1.561 1.00 0.00 30 HIS A CA 20
ATOM 32629 C C . HIS A 1 30 ? -17.123 -5.616 0.883 1.00 0.00 30 HIS A C 20
ATOM 32630 O O . HIS A 1 30 ? -17.727 -6.678 1.030 1.00 0.00 30 HIS A O 20
ATOM 32644 N N . ARG A 1 31 ? -17.588 -4.616 0.141 1.00 0.00 31 ARG A N 20
ATOM 32645 C CA . ARG A 1 31 ? -18.864 -4.712 -0.557 1.00 0.00 31 ARG A CA 20
ATOM 32646 C C . ARG A 1 31 ? -19.073 -6.116 -1.118 1.00 0.00 31 ARG A C 20
ATOM 32647 O O . ARG A 1 31 ? -20.075 -6.768 -0.825 1.00 0.00 31 ARG A O 20
ATOM 32668 N N . GLN A 1 32 ? -18.121 -6.573 -1.924 1.00 0.00 32 GLN A N 20
ATOM 32669 C CA . GLN A 1 32 ? -18.202 -7.899 -2.526 1.00 0.00 32 GLN A CA 20
ATOM 32670 C C . GLN A 1 32 ? -18.300 -8.978 -1.454 1.00 0.00 32 GLN A C 20
ATOM 32671 O O . GLN A 1 32 ? -18.153 -8.700 -0.263 1.00 0.00 32 GLN A O 20
ATOM 32685 N N . HIS A 1 33 ? -18.549 -10.211 -1.883 1.00 0.00 33 HIS A N 20
ATOM 32686 C CA . HIS A 1 33 ? -18.667 -11.334 -0.959 1.00 0.00 33 HIS A CA 20
ATOM 32687 C C . HIS A 1 33 ? -18.332 -12.649 -1.656 1.00 0.00 33 HIS A C 20
ATOM 32688 O O . HIS A 1 33 ? -18.408 -12.751 -2.881 1.00 0.00 33 HIS A O 20
ATOM 32702 N N . PHE A 1 34 ? -17.961 -13.653 -0.868 1.00 0.00 34 PHE A N 20
ATOM 32703 C CA . PHE A 1 34 ? -17.613 -14.961 -1.410 1.00 0.00 34 PHE A CA 20
ATOM 32704 C C . PHE A 1 34 ? -16.424 -14.857 -2.361 1.00 0.00 34 PHE A C 20
ATOM 32705 O O . PHE A 1 34 ? -16.357 -15.562 -3.369 1.00 0.00 34 PHE A O 20
ATOM 32722 N N . LYS A 1 35 ? -15.489 -13.972 -2.035 1.00 0.00 35 LYS A N 20
ATOM 32723 C CA . LYS A 1 35 ? -14.301 -13.774 -2.858 1.00 0.00 35 LYS A CA 20
ATOM 32724 C C . LYS A 1 35 ? -14.683 -13.542 -4.316 1.00 0.00 35 LYS A C 20
ATOM 32725 O O . LYS A 1 35 ? -13.968 -13.955 -5.229 1.00 0.00 35 LYS A O 20
ATOM 32744 N N . LYS A 1 36 ? -15.813 -12.876 -4.528 1.00 0.00 36 LYS A N 20
ATOM 32745 C CA . LYS A 1 36 ? -16.289 -12.585 -5.875 1.00 0.00 36 LYS A CA 20
ATOM 32746 C C . LYS A 1 36 ? -15.121 -12.320 -6.820 1.00 0.00 36 LYS A C 20
ATOM 32747 O O . LYS A 1 36 ? -15.049 -12.889 -7.909 1.00 0.00 36 LYS A O 20
ATOM 32766 N N . TYR A 1 37 ? -14.208 -11.454 -6.394 1.00 0.00 37 TYR A N 20
ATOM 32767 C CA . TYR A 1 37 ? -13.043 -11.113 -7.203 1.00 0.00 37 TYR A CA 20
ATOM 32768 C C . TYR A 1 37 ? -11.893 -12.079 -6.936 1.00 0.00 37 TYR A C 20
ATOM 32769 O O . TYR A 1 37 ? -11.519 -12.871 -7.801 1.00 0.00 37 TYR A O 20
ATOM 32787 N N . GLY A 1 38 ? -11.336 -12.008 -5.731 1.00 0.00 38 GLY A N 20
ATOM 32788 C CA . GLY A 1 38 ? -10.234 -12.881 -5.370 1.00 0.00 38 GLY A CA 20
ATOM 32789 C C . GLY A 1 38 ? -9.467 -12.378 -4.163 1.00 0.00 38 GLY A C 20
ATOM 32790 O O . GLY A 1 38 ? -8.238 -12.419 -4.139 1.00 0.00 38 GLY A O 20
ATOM 32794 N N . ASN A 1 39 ? -10.195 -11.900 -3.159 1.00 0.00 39 ASN A N 20
ATOM 32795 C CA . ASN A 1 39 ? -9.575 -11.384 -1.944 1.00 0.00 39 ASN A CA 20
ATOM 32796 C C . ASN A 1 39 ? -8.730 -10.150 -2.245 1.00 0.00 39 ASN A C 20
ATOM 32797 O O . ASN A 1 39 ? -7.601 -10.026 -1.769 1.00 0.00 39 ASN A O 20
ATOM 32808 N N . CYS A 1 40 ? -9.285 -9.240 -3.038 1.00 0.00 40 CYS A N 20
ATOM 32809 C CA . CYS A 1 40 ? -8.583 -8.014 -3.404 1.00 0.00 40 CYS A CA 20
ATOM 32810 C C . CYS A 1 40 ? -9.145 -6.818 -2.642 1.00 0.00 40 CYS A C 20
ATOM 32811 O O . CYS A 1 40 ? -10.233 -6.888 -2.071 1.00 0.00 40 CYS A O 20
ATOM 32819 N N . PHE A 1 41 ? -8.394 -5.722 -2.636 1.00 0.00 41 PHE A N 20
ATOM 32820 C CA . PHE A 1 41 ? -8.815 -4.511 -1.942 1.00 0.00 41 PHE A CA 20
ATOM 32821 C C . PHE A 1 41 ? -8.722 -3.296 -2.862 1.00 0.00 41 PHE A C 20
ATOM 32822 O O . PHE A 1 41 ? -7.974 -3.299 -3.840 1.00 0.00 41 PHE A O 20
ATOM 32839 N N . THR A 1 42 ? -9.488 -2.258 -2.540 1.00 0.00 42 THR A N 20
ATOM 32840 C CA . THR A 1 42 ? -9.494 -1.038 -3.337 1.00 0.00 42 THR A CA 20
ATOM 32841 C C . THR A 1 42 ? -8.290 -0.161 -3.009 1.00 0.00 42 THR A C 20
ATOM 32842 O O . THR A 1 42 ? -7.638 -0.345 -1.983 1.00 0.00 42 THR A O 20
ATOM 32853 N N . ALA A 1 43 ? -8.003 0.793 -3.888 1.00 0.00 43 ALA A N 20
ATOM 32854 C CA . ALA A 1 43 ? -6.879 1.700 -3.690 1.00 0.00 43 ALA A CA 20
ATOM 32855 C C . ALA A 1 43 ? -7.112 2.608 -2.487 1.00 0.00 43 ALA A C 20
ATOM 32856 O O . ALA A 1 43 ? -6.209 2.830 -1.681 1.00 0.00 43 ALA A O 20
ATOM 32863 N N . GLY A 1 44 ? -8.329 3.132 -2.373 1.00 0.00 44 GLY A N 20
ATOM 32864 C CA . GLY A 1 44 ? -8.657 4.010 -1.265 1.00 0.00 44 GLY A CA 20
ATOM 32865 C C . GLY A 1 44 ? -8.193 3.460 0.069 1.00 0.00 44 GLY A C 20
ATOM 32866 O O . GLY A 1 44 ? -7.351 4.060 0.735 1.00 0.00 44 GLY A O 20
ATOM 32870 N N . GLU A 1 45 ? -8.746 2.316 0.460 1.00 0.00 45 GLU A N 20
ATOM 32871 C CA . GLU A 1 45 ? -8.385 1.687 1.725 1.00 0.00 45 GLU A CA 20
ATOM 32872 C C . GLU A 1 45 ? -6.870 1.668 1.910 1.00 0.00 45 GLU A C 20
ATOM 32873 O O . GLU A 1 45 ? -6.364 1.927 3.001 1.00 0.00 45 GLU A O 20
ATOM 32885 N N . ALA A 1 46 ? -6.152 1.358 0.835 1.00 0.00 46 ALA A N 20
ATOM 32886 C CA . ALA A 1 46 ? -4.696 1.306 0.878 1.00 0.00 46 ALA A CA 20
ATOM 32887 C C . ALA A 1 46 ? -4.111 2.650 1.299 1.00 0.00 46 ALA A C 20
ATOM 32888 O O . ALA A 1 46 ? -3.198 2.710 2.123 1.00 0.00 46 ALA A O 20
ATOM 32895 N N . VAL A 1 47 ? -4.642 3.726 0.728 1.00 0.00 47 VAL A N 20
ATOM 32896 C CA . VAL A 1 47 ? -4.173 5.070 1.045 1.00 0.00 47 VAL A CA 20
ATOM 32897 C C . VAL A 1 47 ? -4.098 5.284 2.553 1.00 0.00 47 VAL A C 20
ATOM 32898 O O . VAL A 1 47 ? -3.126 5.841 3.063 1.00 0.00 47 VAL A O 20
ATOM 32911 N N . ASP A 1 48 ? -5.130 4.838 3.260 1.00 0.00 48 ASP A N 20
ATOM 32912 C CA . ASP A 1 48 ? -5.181 4.980 4.711 1.00 0.00 48 ASP A CA 20
ATOM 32913 C C . ASP A 1 48 ? -4.064 4.181 5.374 1.00 0.00 48 ASP A C 20
ATOM 32914 O O . ASP A 1 48 ? -3.332 4.700 6.216 1.00 0.00 48 ASP A O 20
ATOM 32923 N N . TRP A 1 49 ? -3.941 2.915 4.990 1.00 0.00 49 TRP A N 20
ATOM 32924 C CA . TRP A 1 49 ? -2.914 2.044 5.550 1.00 0.00 49 TRP A CA 20
ATOM 32925 C C . TRP A 1 49 ? -1.525 2.642 5.351 1.00 0.00 49 TRP A C 20
ATOM 32926 O O . TRP A 1 49 ? -0.735 2.727 6.292 1.00 0.00 49 TRP A O 20
ATOM 32947 N N . LEU A 1 50 ? -1.234 3.056 4.123 1.00 0.00 50 LEU A N 20
ATOM 32948 C CA . LEU A 1 50 ? 0.060 3.647 3.801 1.00 0.00 50 LEU A CA 20
ATOM 32949 C C . LEU A 1 50 ? 0.272 4.946 4.573 1.00 0.00 50 LEU A C 20
ATOM 32950 O O . LEU A 1 50 ? 1.326 5.158 5.172 1.00 0.00 50 LEU A O 20
ATOM 32966 N N . TYR A 1 51 ? -0.736 5.810 4.555 1.00 0.00 51 TYR A N 20
ATOM 32967 C CA . TYR A 1 51 ? -0.661 7.088 5.252 1.00 0.00 51 TYR A CA 20
ATOM 32968 C C . TYR A 1 51 ? -0.107 6.907 6.662 1.00 0.00 51 TYR A C 20
ATOM 32969 O O . TYR A 1 51 ? 0.922 7.483 7.016 1.00 0.00 51 TYR A O 20
ATOM 32987 N N . ASP A 1 52 ? -0.798 6.102 7.463 1.00 0.00 52 ASP A N 20
ATOM 32988 C CA . ASP A 1 52 ? -0.376 5.842 8.834 1.00 0.00 52 ASP A CA 20
ATOM 32989 C C . ASP A 1 52 ? 1.071 5.359 8.876 1.00 0.00 52 ASP A C 20
ATOM 32990 O O . ASP A 1 52 ? 1.850 5.774 9.734 1.00 0.00 52 ASP A O 20
ATOM 32999 N N . LEU A 1 53 ? 1.422 4.480 7.944 1.00 0.00 53 LEU A N 20
ATOM 33000 C CA . LEU A 1 53 ? 2.775 3.939 7.874 1.00 0.00 53 LEU A CA 20
ATOM 33001 C C . LEU A 1 53 ? 3.798 5.054 7.684 1.00 0.00 53 LEU A C 20
ATOM 33002 O O . LEU A 1 53 ? 4.861 5.049 8.306 1.00 0.00 53 LEU A O 20
ATOM 33018 N N . LEU A 1 54 ? 3.470 6.010 6.822 1.00 0.00 54 LEU A N 20
ATOM 33019 C CA . LEU A 1 54 ? 4.360 7.134 6.551 1.00 0.00 54 LEU A CA 20
ATOM 33020 C C . LEU A 1 54 ? 4.581 7.969 7.808 1.00 0.00 54 LEU A C 20
ATOM 33021 O O . LEU A 1 54 ? 5.699 8.064 8.314 1.00 0.00 54 LEU A O 20
ATOM 33037 N N . ARG A 1 55 ? 3.507 8.571 8.309 1.00 0.00 55 ARG A N 20
ATOM 33038 C CA . ARG A 1 55 ? 3.583 9.397 9.508 1.00 0.00 55 ARG A CA 20
ATOM 33039 C C . ARG A 1 55 ? 4.321 8.667 10.625 1.00 0.00 55 ARG A C 20
ATOM 33040 O O . ARG A 1 55 ? 5.135 9.256 11.334 1.00 0.00 55 ARG A O 20
ATOM 33061 N N . ASN A 1 56 ? 4.029 7.379 10.777 1.00 0.00 56 ASN A N 20
ATOM 33062 C CA . ASN A 1 56 ? 4.664 6.567 11.809 1.00 0.00 56 ASN A CA 20
ATOM 33063 C C . ASN A 1 56 ? 6.169 6.814 11.845 1.00 0.00 56 ASN A C 20
ATOM 33064 O O . ASN A 1 56 ? 6.778 6.845 12.914 1.00 0.00 56 ASN A O 20
ATOM 33075 N N . ASN A 1 57 ? 6.763 6.989 10.669 1.00 0.00 57 ASN A N 20
ATOM 33076 C CA . ASN A 1 57 ? 8.198 7.233 10.566 1.00 0.00 57 ASN A CA 20
ATOM 33077 C C . ASN A 1 57 ? 8.548 8.634 11.061 1.00 0.00 57 ASN A C 20
ATOM 33078 O O . ASN A 1 57 ? 7.668 9.413 11.425 1.00 0.00 57 ASN A O 20
ATOM 33089 N N . SER A 1 58 ? 9.840 8.946 11.070 1.00 0.00 58 SER A N 20
ATOM 33090 C CA . SER A 1 58 ? 10.308 10.251 11.522 1.00 0.00 58 SER A CA 20
ATOM 33091 C C . SER A 1 58 ? 10.503 11.197 10.341 1.00 0.00 58 SER A C 20
ATOM 33092 O O . SER A 1 58 ? 10.110 12.362 10.393 1.00 0.00 58 SER A O 20
ATOM 33100 N N . ASN A 1 59 ? 11.115 10.687 9.277 1.00 0.00 59 ASN A N 20
ATOM 33101 C CA . ASN A 1 59 ? 11.364 11.486 8.083 1.00 0.00 59 ASN A CA 20
ATOM 33102 C C . ASN A 1 59 ? 10.077 12.139 7.587 1.00 0.00 59 ASN A C 20
ATOM 33103 O O . ASN A 1 59 ? 10.023 13.351 7.381 1.00 0.00 59 ASN A O 20
ATOM 33114 N N . PHE A 1 60 ? 9.043 11.326 7.398 1.00 0.00 60 PHE A N 20
ATOM 33115 C CA . PHE A 1 60 ? 7.756 11.824 6.926 1.00 0.00 60 PHE A CA 20
ATOM 33116 C C . PHE A 1 60 ? 7.058 12.641 8.009 1.00 0.00 60 PHE A C 20
ATOM 33117 O O . PHE A 1 60 ? 6.780 13.826 7.826 1.00 0.00 60 PHE A O 20
ATOM 33134 N N . GLY A 1 61 ? 6.778 11.999 9.139 1.00 0.00 61 GLY A N 20
ATOM 33135 C CA . GLY A 1 61 ? 6.115 12.680 10.235 1.00 0.00 61 GLY A CA 20
ATOM 33136 C C . GLY A 1 61 ? 4.625 12.837 10.004 1.00 0.00 61 GLY A C 20
ATOM 33137 O O . GLY A 1 61 ? 4.096 12.471 8.954 1.00 0.00 61 GLY A O 20
ATOM 33141 N N . PRO A 1 62 ? 3.923 13.393 11.002 1.00 0.00 62 PRO A N 20
ATOM 33142 C CA . PRO A 1 62 ? 2.475 13.610 10.926 1.00 0.00 62 PRO A CA 20
ATOM 33143 C C . PRO A 1 62 ? 2.103 14.700 9.927 1.00 0.00 62 PRO A C 20
ATOM 33144 O O . PRO A 1 62 ? 0.929 14.893 9.614 1.00 0.00 62 PRO A O 20
ATOM 33155 N N . GLU A 1 63 ? 3.112 15.409 9.430 1.00 0.00 63 GLU A N 20
ATOM 33156 C CA . GLU A 1 63 ? 2.889 16.481 8.466 1.00 0.00 63 GLU A CA 20
ATOM 33157 C C . GLU A 1 63 ? 2.418 15.919 7.128 1.00 0.00 63 GLU A C 20
ATOM 33158 O O . GLU A 1 63 ? 1.706 16.587 6.377 1.00 0.00 63 GLU A O 20
ATOM 33170 N N . VAL A 1 64 ? 2.820 14.686 6.835 1.00 0.00 64 VAL A N 20
ATOM 33171 C CA . VAL A 1 64 ? 2.439 14.034 5.588 1.00 0.00 64 VAL A CA 20
ATOM 33172 C C . VAL A 1 64 ? 0.926 14.044 5.403 1.00 0.00 64 VAL A C 20
ATOM 33173 O O . VAL A 1 64 ? 0.172 13.801 6.345 1.00 0.00 64 VAL A O 20
ATOM 33186 N N . THR A 1 65 ? 0.487 14.327 4.180 1.00 0.00 65 THR A N 20
ATOM 33187 C CA . THR A 1 65 ? -0.936 14.369 3.870 1.00 0.00 65 THR A CA 20
ATOM 33188 C C . THR A 1 65 ? -1.316 13.276 2.877 1.00 0.00 65 THR A C 20
ATOM 33189 O O . THR A 1 65 ? -0.478 12.807 2.106 1.00 0.00 65 THR A O 20
ATOM 33200 N N . ARG A 1 66 ? -2.582 12.875 2.902 1.00 0.00 66 ARG A N 20
ATOM 33201 C CA . ARG A 1 66 ? -3.072 11.836 2.004 1.00 0.00 66 ARG A CA 20
ATOM 33202 C C . ARG A 1 66 ? -2.478 11.999 0.608 1.00 0.00 66 ARG A C 20
ATOM 33203 O O . ARG A 1 66 ? -1.914 11.058 0.050 1.00 0.00 66 ARG A O 20
ATOM 33224 N N . GLN A 1 67 ? -2.609 13.199 0.051 1.00 0.00 67 GLN A N 20
ATOM 33225 C CA . GLN A 1 67 ? -2.086 13.484 -1.280 1.00 0.00 67 GLN A CA 20
ATOM 33226 C C . GLN A 1 67 ? -0.743 12.794 -1.496 1.00 0.00 67 GLN A C 20
ATOM 33227 O O . GLN A 1 67 ? -0.528 12.141 -2.517 1.00 0.00 67 GLN A O 20
ATOM 33241 N N . GLN A 1 68 ? 0.156 12.944 -0.529 1.00 0.00 68 GLN A N 20
ATOM 33242 C CA . GLN A 1 68 ? 1.479 12.336 -0.616 1.00 0.00 68 GLN A CA 20
ATOM 33243 C C . GLN A 1 68 ? 1.372 10.828 -0.819 1.00 0.00 68 GLN A C 20
ATOM 33244 O O . GLN A 1 68 ? 2.079 10.250 -1.646 1.00 0.00 68 GLN A O 20
ATOM 33258 N N . THR A 1 69 ? 0.484 10.195 -0.059 1.00 0.00 69 THR A N 20
ATOM 33259 C CA . THR A 1 69 ? 0.286 8.754 -0.154 1.00 0.00 69 THR A CA 20
ATOM 33260 C C . THR A 1 69 ? -0.023 8.335 -1.587 1.00 0.00 69 THR A C 20
ATOM 33261 O O . THR A 1 69 ? 0.574 7.394 -2.111 1.00 0.00 69 THR A O 20
ATOM 33272 N N . ILE A 1 70 ? -0.958 9.039 -2.215 1.00 0.00 70 ILE A N 20
ATOM 33273 C CA . ILE A 1 70 ? -1.345 8.740 -3.589 1.00 0.00 70 ILE A CA 20
ATOM 33274 C C . ILE A 1 70 ? -0.153 8.856 -4.533 1.00 0.00 70 ILE A C 20
ATOM 33275 O O . ILE A 1 70 ? 0.018 8.037 -5.435 1.00 0.00 70 ILE A O 20
ATOM 33291 N N . GLN A 1 71 ? 0.669 9.878 -4.317 1.00 0.00 71 GLN A N 20
ATOM 33292 C CA . GLN A 1 71 ? 1.846 10.100 -5.148 1.00 0.00 71 GLN A CA 20
ATOM 33293 C C . GLN A 1 71 ? 2.844 8.958 -4.994 1.00 0.00 71 GLN A C 20
ATOM 33294 O O . GLN A 1 71 ? 3.281 8.364 -5.981 1.00 0.00 71 GLN A O 20
ATOM 33308 N N . LEU A 1 72 ? 3.202 8.654 -3.752 1.00 0.00 72 LEU A N 20
ATOM 33309 C CA . LEU A 1 72 ? 4.150 7.582 -3.468 1.00 0.00 72 LEU A CA 20
ATOM 33310 C C . LEU A 1 72 ? 3.632 6.245 -3.990 1.00 0.00 72 LEU A C 20
ATOM 33311 O O . LEU A 1 72 ? 4.386 5.454 -4.557 1.00 0.00 72 LEU A O 20
ATOM 33327 N N . LEU A 1 73 ? 2.340 6.001 -3.796 1.00 0.00 73 LEU A N 20
ATOM 33328 C CA . LEU A 1 73 ? 1.720 4.761 -4.249 1.00 0.00 73 LEU A CA 20
ATOM 33329 C C . LEU A 1 73 ? 2.051 4.490 -5.713 1.00 0.00 73 LEU A C 20
ATOM 33330 O O . LEU A 1 73 ? 2.331 3.354 -6.096 1.00 0.00 73 LEU A O 20
ATOM 33346 N N . ARG A 1 74 ? 2.018 5.540 -6.526 1.00 0.00 74 ARG A N 20
ATOM 33347 C CA . ARG A 1 74 ? 2.315 5.416 -7.948 1.00 0.00 74 ARG A CA 20
ATOM 33348 C C . ARG A 1 74 ? 3.594 4.613 -8.168 1.00 0.00 74 ARG A C 20
ATOM 33349 O O . ARG A 1 74 ? 3.688 3.818 -9.103 1.00 0.00 74 ARG A O 20
ATOM 33370 N N . LYS A 1 75 ? 4.577 4.827 -7.300 1.00 0.00 75 LYS A N 20
ATOM 33371 C CA . LYS A 1 75 ? 5.850 4.124 -7.398 1.00 0.00 75 LYS A CA 20
ATOM 33372 C C . LYS A 1 75 ? 5.663 2.626 -7.180 1.00 0.00 75 LYS A C 20
ATOM 33373 O O . LYS A 1 75 ? 6.197 1.808 -7.929 1.00 0.00 75 LYS A O 20
ATOM 33392 N N . PHE A 1 76 ? 4.900 2.273 -6.150 1.00 0.00 76 PHE A N 20
ATOM 33393 C CA . PHE A 1 76 ? 4.642 0.873 -5.835 1.00 0.00 76 PHE A CA 20
ATOM 33394 C C . PHE A 1 76 ? 4.215 0.104 -7.082 1.00 0.00 76 PHE A C 20
ATOM 33395 O O . PHE A 1 76 ? 4.747 -0.967 -7.378 1.00 0.00 76 PHE A O 20
ATOM 33412 N N . LEU A 1 77 ? 3.251 0.657 -7.809 1.00 0.00 77 LEU A N 20
ATOM 33413 C CA . LEU A 1 77 ? 2.750 0.024 -9.024 1.00 0.00 77 LEU A CA 20
ATOM 33414 C C . LEU A 1 77 ? 3.813 0.030 -10.118 1.00 0.00 77 LEU A C 20
ATOM 33415 O O . LEU A 1 77 ? 3.987 -0.956 -10.835 1.00 0.00 77 LEU A O 20
ATOM 33431 N N . LYS A 1 78 ? 4.524 1.146 -10.240 1.00 0.00 78 LYS A N 20
ATOM 33432 C CA . LYS A 1 78 ? 5.573 1.280 -11.244 1.00 0.00 78 LYS A CA 20
ATOM 33433 C C . LYS A 1 78 ? 6.669 0.242 -11.027 1.00 0.00 78 LYS A C 20
ATOM 33434 O O . LYS A 1 78 ? 7.282 -0.235 -11.981 1.00 0.00 78 LYS A O 20
ATOM 33453 N N . ASN A 1 79 ? 6.909 -0.104 -9.767 1.00 0.00 79 ASN A N 20
ATOM 33454 C CA . ASN A 1 79 ? 7.931 -1.087 -9.426 1.00 0.00 79 ASN A CA 20
ATOM 33455 C C . ASN A 1 79 ? 7.356 -2.500 -9.446 1.00 0.00 79 ASN A C 20
ATOM 33456 O O . ASN A 1 79 ? 8.028 -3.461 -9.071 1.00 0.00 79 ASN A O 20
ATOM 33467 N N . HIS A 1 80 ? 6.108 -2.618 -9.888 1.00 0.00 80 HIS A N 20
ATOM 33468 C CA . HIS A 1 80 ? 5.441 -3.914 -9.960 1.00 0.00 80 HIS A CA 20
ATOM 33469 C C . HIS A 1 80 ? 5.245 -4.501 -8.565 1.00 0.00 80 HIS A C 20
ATOM 33470 O O . HIS A 1 80 ? 5.323 -5.715 -8.375 1.00 0.00 80 HIS A O 20
ATOM 33484 N N . VAL A 1 81 ? 4.991 -3.632 -7.592 1.00 0.00 81 VAL A N 20
ATOM 33485 C CA . VAL A 1 81 ? 4.784 -4.065 -6.216 1.00 0.00 81 VAL A CA 20
ATOM 33486 C C . VAL A 1 81 ? 3.356 -4.554 -6.003 1.00 0.00 81 VAL A C 20
ATOM 33487 O O . VAL A 1 81 ? 3.104 -5.418 -5.162 1.00 0.00 81 VAL A O 20
ATOM 33500 N N . ILE A 1 82 ? 2.424 -3.996 -6.769 1.00 0.00 82 ILE A N 20
ATOM 33501 C CA . ILE A 1 82 ? 1.021 -4.377 -6.665 1.00 0.00 82 ILE A CA 20
ATOM 33502 C C . ILE A 1 82 ? 0.374 -4.471 -8.043 1.00 0.00 82 ILE A C 20
ATOM 33503 O O . ILE A 1 82 ? 0.419 -3.524 -8.826 1.00 0.00 82 ILE A O 20
ATOM 33519 N N . GLU A 1 83 ? -0.229 -5.621 -8.330 1.00 0.00 83 GLU A N 20
ATOM 33520 C CA . GLU A 1 83 ? -0.887 -5.838 -9.613 1.00 0.00 83 GLU A CA 20
ATOM 33521 C C . GLU A 1 83 ? -2.397 -5.653 -9.488 1.00 0.00 83 GLU A C 20
ATOM 33522 O O . GLU A 1 83 ? -3.022 -6.171 -8.562 1.00 0.00 83 GLU A O 20
ATOM 33534 N N . ASP A 1 84 ? -2.975 -4.913 -10.427 1.00 0.00 84 ASP A N 20
ATOM 33535 C CA . ASP A 1 84 ? -4.411 -4.659 -10.424 1.00 0.00 84 ASP A CA 20
ATOM 33536 C C . ASP A 1 84 ? -5.194 -5.968 -10.389 1.00 0.00 84 ASP A C 20
ATOM 33537 O O . ASP A 1 84 ? -4.610 -7.052 -10.410 1.00 0.00 84 ASP A O 20
ATOM 33546 N N . ILE A 1 85 ? -6.517 -5.860 -10.335 1.00 0.00 85 ILE A N 20
ATOM 33547 C CA . ILE A 1 85 ? -7.379 -7.035 -10.297 1.00 0.00 85 ILE A CA 20
ATOM 33548 C C . ILE A 1 85 ? -7.316 -7.804 -11.612 1.00 0.00 85 ILE A C 20
ATOM 33549 O O . ILE A 1 85 ? -7.445 -9.029 -11.634 1.00 0.00 85 ILE A O 20
ATOM 33565 N N . LYS A 1 86 ? -7.117 -7.079 -12.707 1.00 0.00 86 LYS A N 20
ATOM 33566 C CA . LYS A 1 86 ? -7.034 -7.692 -14.027 1.00 0.00 86 LYS A CA 20
ATOM 33567 C C . LYS A 1 86 ? -5.625 -8.212 -14.298 1.00 0.00 86 LYS A C 20
ATOM 33568 O O . LYS A 1 86 ? -5.448 -9.334 -14.771 1.00 0.00 86 LYS A O 20
ATOM 33587 N N . GLY A 1 87 ? -4.626 -7.390 -13.992 1.00 0.00 87 GLY A N 20
ATOM 33588 C CA . GLY A 1 87 ? -3.247 -7.785 -14.208 1.00 0.00 87 GLY A CA 20
ATOM 33589 C C . GLY A 1 87 ? -2.413 -6.674 -14.814 1.00 0.00 87 GLY A C 20
ATOM 33590 O O . GLY A 1 87 ? -1.609 -6.913 -15.715 1.00 0.00 87 GLY A O 20
ATOM 33594 N N . ARG A 1 88 ? -2.606 -5.455 -14.321 1.00 0.00 88 ARG A N 20
ATOM 33595 C CA . ARG A 1 88 ? -1.867 -4.303 -14.822 1.00 0.00 88 ARG A CA 20
ATOM 33596 C C . ARG A 1 88 ? -0.734 -3.927 -13.872 1.00 0.00 88 ARG A C 20
ATOM 33597 O O . ARG A 1 88 ? -0.975 -3.479 -12.751 1.00 0.00 88 ARG A O 20
ATOM 33618 N N . TRP A 1 89 ? 0.499 -4.115 -14.327 1.00 0.00 89 TRP A N 20
ATOM 33619 C CA . TRP A 1 89 ? 1.669 -3.796 -13.517 1.00 0.00 89 TRP A CA 20
ATOM 33620 C C . TRP A 1 89 ? 2.697 -3.014 -14.327 1.00 0.00 89 TRP A C 20
ATOM 33621 O O . TRP A 1 89 ? 2.810 -3.192 -15.539 1.00 0.00 89 TRP A O 20
ATOM 33642 N N . GLY A 1 90 ? 3.444 -2.148 -13.650 1.00 0.00 90 GLY A N 20
ATOM 33643 C CA . GLY A 1 90 ? 4.452 -1.352 -14.325 1.00 0.00 90 GLY A CA 20
ATOM 33644 C C . GLY A 1 90 ? 4.045 0.102 -14.466 1.00 0.00 90 GLY A C 20
ATOM 33645 O O . GLY A 1 90 ? 4.890 0.996 -14.427 1.00 0.00 90 GLY A O 20
ATOM 33649 N N . SER A 1 91 ? 2.748 0.338 -14.632 1.00 0.00 91 SER A N 20
ATOM 33650 C CA . SER A 1 91 ? 2.231 1.693 -14.785 1.00 0.00 91 SER A CA 20
ATOM 33651 C C . SER A 1 91 ? 2.261 2.439 -13.455 1.00 0.00 91 SER A C 20
ATOM 33652 O O . SER A 1 91 ? 2.606 1.870 -12.420 1.00 0.00 91 SER A O 20
ATOM 33660 N N . GLU A 1 92 ? 1.896 3.717 -13.492 1.00 0.00 92 GLU A N 20
ATOM 33661 C CA . GLU A 1 92 ? 1.882 4.542 -12.290 1.00 0.00 92 GLU A CA 20
ATOM 33662 C C . GLU A 1 92 ? 0.471 5.037 -11.987 1.00 0.00 92 GLU A C 20
ATOM 33663 O O . GLU A 1 92 ? 0.158 5.397 -10.853 1.00 0.00 92 GLU A O 20
ATOM 33675 N N . ASN A 1 93 ? -0.377 5.053 -13.010 1.00 0.00 93 ASN A N 20
ATOM 33676 C CA . ASN A 1 93 ? -1.755 5.506 -12.855 1.00 0.00 93 ASN A CA 20
ATOM 33677 C C . ASN A 1 93 ? -2.450 4.754 -11.724 1.00 0.00 93 ASN A C 20
ATOM 33678 O O . ASN A 1 93 ? -2.867 3.607 -11.891 1.00 0.00 93 ASN A O 20
ATOM 33689 N N . VAL A 1 94 ? -2.572 5.407 -10.573 1.00 0.00 94 VAL A N 20
ATOM 33690 C CA . VAL A 1 94 ? -3.218 4.802 -9.415 1.00 0.00 94 VAL A CA 20
ATOM 33691 C C . VAL A 1 94 ? -4.072 5.820 -8.667 1.00 0.00 94 VAL A C 20
ATOM 33692 O O . VAL A 1 94 ? -3.550 6.714 -8.002 1.00 0.00 94 VAL A O 20
ATOM 33705 N N . ASP A 1 95 ? -5.388 5.677 -8.781 1.00 0.00 95 ASP A N 20
ATOM 33706 C CA . ASP A 1 95 ? -6.316 6.583 -8.114 1.00 0.00 95 ASP A CA 20
ATOM 33707 C C . ASP A 1 95 ? -6.652 6.083 -6.713 1.00 0.00 95 ASP A C 20
ATOM 33708 O O . ASP A 1 95 ? -6.358 4.939 -6.364 1.00 0.00 95 ASP A O 20
ATOM 33717 N N . ASP A 1 96 ? -7.267 6.947 -5.914 1.00 0.00 96 ASP A N 20
ATOM 33718 C CA . ASP A 1 96 ? -7.643 6.594 -4.550 1.00 0.00 96 ASP A CA 20
ATOM 33719 C C . ASP A 1 96 ? -9.160 6.573 -4.392 1.00 0.00 96 ASP A C 20
ATOM 33720 O O . ASP A 1 96 ? -9.679 6.613 -3.277 1.00 0.00 96 ASP A O 20
ATOM 33729 N N . ASN A 1 97 ? -9.866 6.513 -5.516 1.00 0.00 97 ASN A N 20
ATOM 33730 C CA . ASN A 1 97 ? -11.324 6.489 -5.503 1.00 0.00 97 ASN A CA 20
ATOM 33731 C C . ASN A 1 97 ? -11.845 5.055 -5.479 1.00 0.00 97 ASN A C 20
ATOM 33732 O O . ASN A 1 97 ? -12.474 4.629 -4.512 1.00 0.00 97 ASN A O 20
ATOM 33743 N N . ASN A 1 98 ? -11.577 4.316 -6.550 1.00 0.00 98 ASN A N 20
ATOM 33744 C CA . ASN A 1 98 ? -12.018 2.929 -6.652 1.00 0.00 98 ASN A CA 20
ATOM 33745 C C . ASN A 1 98 ? -11.149 2.153 -7.638 1.00 0.00 98 ASN A C 20
ATOM 33746 O O . ASN A 1 98 ? -11.303 2.284 -8.852 1.00 0.00 98 ASN A O 20
ATOM 33757 N N . GLN A 1 99 ? -10.238 1.345 -7.106 1.00 0.00 99 GLN A N 20
ATOM 33758 C CA . GLN A 1 99 ? -9.345 0.548 -7.939 1.00 0.00 99 GLN A CA 20
ATOM 33759 C C . GLN A 1 99 ? -8.871 -0.696 -7.194 1.00 0.00 99 GLN A C 20
ATOM 33760 O O . GLN A 1 99 ? -7.983 -0.622 -6.344 1.00 0.00 99 GLN A O 20
ATOM 33774 N N . LEU A 1 100 ? -9.469 -1.837 -7.519 1.00 0.00 100 LEU A N 20
ATOM 33775 C CA . LEU A 1 100 ? -9.108 -3.098 -6.880 1.00 0.00 100 LEU A CA 20
ATOM 33776 C C . LEU A 1 100 ? -7.680 -3.499 -7.236 1.00 0.00 100 LEU A C 20
ATOM 33777 O O . LEU A 1 100 ? -7.251 -3.358 -8.381 1.00 0.00 100 LEU A O 20
ATOM 33793 N N . PHE A 1 101 ? -6.949 -4.003 -6.247 1.00 0.00 101 PHE A N 20
ATOM 33794 C CA . PHE A 1 101 ? -5.569 -4.427 -6.456 1.00 0.00 101 PHE A CA 20
ATOM 33795 C C . PHE A 1 101 ? -5.316 -5.788 -5.815 1.00 0.00 101 PHE A C 20
ATOM 33796 O O . PHE A 1 101 ? -6.096 -6.249 -4.981 1.00 0.00 101 PHE A O 20
ATOM 33813 N N . ARG A 1 102 ? -4.220 -6.427 -6.212 1.00 0.00 102 ARG A N 20
ATOM 33814 C CA . ARG A 1 102 ? -3.864 -7.737 -5.679 1.00 0.00 102 ARG A CA 20
ATOM 33815 C C . ARG A 1 102 ? -2.355 -7.957 -5.740 1.00 0.00 102 ARG A C 20
ATOM 33816 O O . ARG A 1 102 ? -1.770 -8.021 -6.821 1.00 0.00 102 ARG A O 20
ATOM 33837 N N . PHE A 1 103 ? -1.732 -8.071 -4.572 1.00 0.00 103 PHE A N 20
ATOM 33838 C CA . PHE A 1 103 ? -0.291 -8.282 -4.492 1.00 0.00 103 PHE A CA 20
ATOM 33839 C C . PHE A 1 103 ? 0.117 -9.544 -5.246 1.00 0.00 103 PHE A C 20
ATOM 33840 O O . PHE A 1 103 ? -0.557 -10.574 -5.194 1.00 0.00 103 PHE A O 20
ATOM 33857 N N . PRO A 1 104 ? 1.246 -9.464 -5.966 1.00 0.00 104 PRO A N 20
ATOM 33858 C CA . PRO A 1 104 ? 1.769 -10.590 -6.745 1.00 0.00 104 PRO A CA 20
ATOM 33859 C C . PRO A 1 104 ? 2.297 -11.713 -5.859 1.00 0.00 104 PRO A C 20
ATOM 33860 O O . PRO A 1 104 ? 2.531 -11.517 -4.667 1.00 0.00 104 PRO A O 20
ATOM 33871 N N . ALA A 1 105 ? 2.484 -12.889 -6.449 1.00 0.00 105 ALA A N 20
ATOM 33872 C CA . ALA A 1 105 ? 2.987 -14.042 -5.713 1.00 0.00 105 ALA A CA 20
ATOM 33873 C C . ALA A 1 105 ? 4.475 -13.893 -5.411 1.00 0.00 105 ALA A C 20
ATOM 33874 O O . ALA A 1 105 ? 4.981 -14.463 -4.443 1.00 0.00 105 ALA A O 20
#

Solvent-accessible surface area: 7876 Å² total; per-residue (Å²): 137,120,124,75,94,98,50,136,187,60,74,128,46,79,86,123,15,10,65,35,14,134,72,34,132,120,98,66,194,20,206,65,177,130,186,172,42,30,112,14,40,42,1,18,83,4,1,80,67,0,51,65,39,2,90,116,66,108,100,42,6,108,153,8,59,122,118,101,0,35,104,38,2,82,95,0,4,102,78,75,20,4,22,28,61,188,32,187,140,43,55,108,105,5,60,49,106,111,61,46,4,94,103,30,149

Organism: Homo sapiens (NCBI:txid9606)

InterPro domains:
  IPR000591 DEP domain [PF00610] (27-106)
  IPR000591 DEP domain [PS50186] (24-108)
  IPR000591 DEP domain [SM00049] (24-108)
  IPR008936 Rho GTPase activation protein [G3DSA:1.10.555.10] (565-697)
  IPR008936 Rho GTPase activation protein [SSF48350] (228-682)
  IPR036388 Winged helix-like DNA-binding domain superfamily [G3DSA:1.10.10.10] (7-108)
  IPR036390 Winged helix DNA-binding domain superfamily [SSF46785] (12-157)
  IPR060079 Target of ERK kinase mpk-1-like, C-terminal domain [PF27581] (738-780)

Radius of gyration: 15.03 Å; Cα contacts (8 Å, |Δi|>4): 117; chains: 1; bounding box: 56×30×27 Å

CATH classification: 1.10.10.10

Foldseek 3Di:
DDDDDDDVVPVVVVVQLLVCLVPQDADPDDPDDPCPQPRWDWLQVSLVSSLCVQLVDDVRHPVDDSVVSLQVVLVCQLVVQKAFSVGRGNGSDHDNPGTIIHGDD

Sequence (105 aa):
GSSGSSGYRATKLWNEVTTSFRAGMPLRKHRQHFKKYGNCFTAGEAVDWLYDLLRNNSNFGPEVTRQQTIQLLRKFLKNHVIEDIKGRWGSENVDDNNQLFRFPAGSSGSSGYRATKLWNEVTTSFRAGMPLRKHRQHFKKYGNCFTAGEAVDWLYDLLRNNSNFGPEVTRQQTIQLLRKFLKNHVIEDIKGRWGSENVDDNNQLFRFPAGSSGSSGYRATKLWNEVTTSFRAGMPLRKHRQHFKKYGNCFTAGEAVDWLYDLLRNNSNFGPEVTRQQTIQLLRKFLKNHVIEDIKGRWGSENVDDNNQLFRFPAGSSGSSGYRATKLWNEVTTSFRAGMPLRKHRQHFKKYGNCFTAGEAVDWLYDLLRNNSNFGPEVTRQQTIQLLRKFLKNHVIEDIKGRWGSENVDDNNQLFRFPAGSSGSSGYRATKLWNEVTTSFRAGMPLRKHRQHFKKYGNCFTAGEAVDWLYDLLRNNSNFGPEVTRQQTIQLLRKFLKNHVIEDIKGRWGSENVDDNNQLFRFPAGSSGSSGYRATKLWNEVTTSFRAGMPLRKHRQHFKKYGNCFTAGEAVDWLYDLLRNNSNFGPEVTRQQTIQLLRKFLKNHVIEDIKGRWGSENVDDNNQLFRFPAGSSGSSGYRATKLWNEVTTSFRAGMPLRKHRQHFKKYGNCFTAGEAVDWLYDLLRNNSNFGPEVTRQQTIQLLRKFLKNHVIEDIKGRWGSENVDDNNQLFRFPAGSSGSSGYRATKLWNEVTTSFRAGMPLRKHRQHFKKYGNCFTAGEAVDWLYDLLRNNSNFGPEVTRQQTIQLLRKFLKNHVIEDIKGRWGSENVDDNNQLFRFPAGSSGSSGYRATKLWNEVTTSFRAGMPLRKHRQHFKKYGNCFTAGEAVDWLYDLLRNNSNFGPEVTRQQTIQLLRKFLKNHVIEDIKGRWGSENVDDNNQLFRFPAGSSGSSGYRATKLWNEVTTSFRAGMPLRKHRQHFKKYGNCFTAGEAVDWLYDLLRNNSNFGPEVTRQQTIQLLRKFLKNHVIEDIKGRWGSENVDDNNQLFRFPAGSSGSSGYRATKLWNEVTTSFRAGMPLRKHRQHFKKYGNCFTAGEAVDWLYDLLRNNSNFGPEVTRQQTIQLLRKFLKNHVIEDIKGRWGSENVDDNNQLFRFPAGSSGSSGYRATKLWNEVTTSFRAGMPLRKHRQHFKKYGNCFTAGEAVDWLYDLLRNNSNFGPEVTRQQTIQLLRKFLKNHVIEDIKGRWGSENVDDNNQLFRFPAGSSGSSGYRATKLWNEVTTSFRAGMPLRKHRQHFKKYGNCFTAGEAVDWLYDLLRNNSNFGPEVTRQQTIQLLRKFLKNHVIEDIKGRWGSENVDDNNQLFRFPAGSSGSSGYRATKLWNEVTTSFRAGMPLRKHRQHFKKYGNCFTAGEAVDWLYDLLRNNSNFGPEVTRQQTIQLLRKFLKNHVIEDIKGRWGSENVDDNNQLFRFPAGSSGSSGYRATKLWNEVTTSFRAGMPLRKHRQHFKKYGNCFTAGEAVDWLYDLLRNNSNFGPEVTRQQTIQLLRKFLKNHVIEDIKGRWGSENVDDNNQLFRFPAGSSGSSGYRATKLWNEVTTSFRAGMPLRKHRQHFKKYGNCFTAGEAVDWLYDLLRNNSNFGPEVTRQQTIQLLRKFLKNHVIEDIKGRWGSENVDDNNQLFRFPAGSSGSSGYRATKLWNEVTTSFRAGMPLRKHRQHFKKYGNCFTAGEAVDWLYDLLRNNSNFGPEVTRQQTIQLLRKFLKNHVIEDIKGRWGSENVDDNNQLFRFPAGSSGSSGYRATKLWNEVTTSFRAGMPLRKHRQHFKKYGNCFTAGEAVDWLYDLLRNNSNFGPEVTRQQTIQLLRKFLKNHVIEDIKGRWGSENVDDNNQLFRFPAGSSGSSGYRATKLWNEVTTSFRAGMPLRKHRQHFKKYGNCFTAGEAVDWLYDLLRNNSNFGPEVTRQQTIQLLRKFLKNHVIEDIKGRWGSENVDDNNQLFRFPAGSSGSSGYRATKLWNEVTTSFRAGMPLRKHRQHFKKYGNCFTAGEAVDWLYDLLRNNSNFGPEVTRQQTIQLLRKFLKNHVIEDIKGRWGSENVDDNNQLFRFPA